Protein 8JZQ (pdb70)

B-factor: mean 71.16, std 25.53, range [22.02, 176.12]

InterPro domains:
  IPR002213 UDP-glucuronosyl/UDP-glucosyltransferase [PF00201] (232-427)
  IPR002213 UDP-glucuronosyl/UDP-glucosyltransferase [cd03784] (10-431)
  IPR035595 UDP-glycosyltransferase family, conserved site [PS00375] (317-360)
  IPR058980 Glycosyltransferase, N-terminal domain [PF26168] (8-226)

Solvent-accessible surface area: 73296 Å² total; per-residue (Å²): 96,16,6,4,2,0,2,29,56,38,103,57,40,4,45,6,0,5,20,0,2,58,38,1,15,130,30,87,106,6,75,6,20,11,5,4,20,104,115,21,6,65,96,24,104,124,106,10,126,66,8,96,57,36,66,2,125,93,250,58,40,2,68,83,3,5,104,54,1,28,96,20,1,129,103,47,96,3,61,0,0,0,2,3,84,55,2,49,20,0,6,87,32,0,70,86,49,102,8,13,4,0,9,0,8,18,44,0,0,0,23,10,0,36,24,0,15,63,90,69,46,113,72,128,65,5,66,42,78,130,8,76,91,75,128,171,109,166,139,72,107,75,62,9,27,8,2,100,125,1,33,57,4,0,0,0,8,0,1,107,53,3,4,11,96,1,0,75,25,0,25,96,13,7,126,38,72,6,8,10,1,0,24,13,88,147,109,109,44,109,119,10,41,110,48,0,77,176,54,69,125,62,42,0,0,0,1,19,24,47,116,78,46,170,26,36,109,103,34,53,80,31,10,8,44,0,2,45,70,0,77,14,25,2,0,12,4,86,31,122,131,190,95,13,62,126,21,53,48,26,153,34,224,26,16,47,38,149,0,2,41,42,63,3,9,7,0,0,2,1,11,0,14,20,56,14,1,4,24,0,4,54,73,20,4,5,2,0,5,8,11,118,58,133,43,2,50,48,2,2,62,1,1,35,80,43,18,2,6,43,71,12,105,84,83,95,73,34,50,26,82,92,96,8,2,4,92,5,0,95,86,0,12,98,78,179,69,1,85,75,20,71,90,76,2,155,70,25,18,79,91,8,123,140,62,19,82,97,14,12,61,132,0,5,108,49,4,49,86,8,23,124,113,60,140,86,164,188,95,17,6,4,2,0,2,29,56,38,103,57,39,3,44,6,0,5,19,0,2,58,37,1,15,128,32,86,106,6,76,5,21,11,4,4,19,103,114,22,6,66,96,24,101,122,105,10,127,65,8,94,55,36,71,5,118,106,250,58,40,2,68,87,4,5,102,53,1,27,93,22,1,125,105,48,97,3,62,0,0,0,2,3,82,55,2,49,18,0,7,87,33,0,69,87,50,102,8,14,5,0,8,0,8,18,42,0,0,0,23,9,0,36,25,0,15,64,89,70,45,113,72,129,64,4,65,40,79,130,8,76,88,74,117,172,106,165,141,72,104,73,61,9,26,7,2,100,123,2,33,56,4,0,0,0,9,0,1,106,54,3,4,11,99,1,0,75,24,0,26,96,13,7,127,36,72,6,8,9,1,0,25,14,89,144,107,109,45,109,120,9,41,112,48,0,79,177,54,68,126,60,42,0,0,0,1,19,24,47,116,78,45,175,28,36,108,103,34,52,79,32,10,8,44,0,2,45,71,0,74,13,26,2,0,13,4,88,29,122,124,208,95,13,61,135,22,53,47,27,152,33,226,25,18,47,38,147,0,2,41,42,64,3,8,7,0,1,2,1,11,0,13,20,57,12,1,4,24,0,4,54,73,20,4,5,2,0,6,9,10,117,58,136,42,2,52,48,1,2,60,2,2,36,78,44,19,1,6,42,70,12,106,84,84,95,138,34,52,24,82,92,95,9,2,4,93,5,0,96,86,0,12,99,78,179,68,1,83,77,20,63,71,76,3,132,71,25,17,99,91,8,123,140,60,20,83,99,16,11,64,130,0,5,108,49,4,47,88,8,25,124,113,58,140,89,163,188,95,16,6,4,3,0,2,28,56,40,102,59,40,2,44,6,0,5,20,0,2,58,37,1,15,129,31,86,105,7,74,5,21,10,5,4,19,105,113,22,6,64,96,26,103,123,105,10,125,66,8,94,55,37,72,4,119,106,251,57,40,2,68,50,4,5,83,52,1,28,95,21,0,128,106,48,97,2,61,0,0,0,2,3,83,55,2,50,19,0,7,87,33,0,70,85,51,102,8,12,5,0,9,0,8,18,43,0,0,0,22,9,0,36,25,0,15,62,90,68,46,112,72,129,64,4,66,41,78,129,7,75,89,76,133,172,108,163,134,71,109,72,60,8,25,8,2,101,123,2,32,56,4,0,0,0,8,0,1,106,53,3,4,11,98,2,0,76,24,0,26,96,13,8,123,37,72,6,9,10,1,0,25,12,90,146,108,110,46,110,122,10,40,111,49,0,77,177,54,68,125,60,42,0,0,0,1,19,22,48,115,79,45,172,27,37,107,102,34,53,79,32,10,8,44,0,2,46,69,1,77,14,25,2,0,11,4,89,30,57,93,170,95,12,60,134,22,51,47,26,153,34,224,26,17,48,39,149,0,2,41,41,63,3,8,7,0,0,2,1,10,0,13,19,55,13,1,4,24,0,5,54,73,20,3,5,1,0,6,8,10,118,57,134,42,3,51,49,1,2,60,1,2,36,80,44,19,1,7,43,70,12,104,85,84,94,138,32,51,26,82,91,96,8,2,4,94,5,0,95,86,0,13,99,77,180,70,1,86,77,20,70,88,75,3,155,69,24,18,80,92,9,124,141,60,20,83,99,15,12,63,130,0,6,108,49,4,48,87,8,24,123,112,60,139,86,164,186,96,16,6,4,3,0,2,29,55,38,104,57,40,3,44,6,0,5,19,0,2,58,37,1,14,129,30,86,106,6,76,6,20,11,4,4,18,104,115,22,7,66,98,27,104,123,104,10,125,66,8,94,56,37,72,5,119,105,253,58,40,2,69,88,3,5,104,52,2,27,94,22,1,128,104,48,97,3,62,0,0,0,2,3,83,55,1,49,18,0,8,88,32,0,70,86,50,103,7,14,5,0,9,0,8,19,42,0,0,0,23,10,0,36,25,0,16,62,91,69,46,114,72,128,64,5,65,41,78,131,7,75,91,76,132,160,109,165,130,70,109,73,60,9,26,7,2,99,125,2,32,55,4,0,0,0,8,0,1,105,52,3,4,12,96,2,0,76,25,0,26,97,12,7,126,38,72,6,9,9,0,0,24,13,88,144,109,109,45,109,120,9,41,111,50,0,79,174,53,68,125,60,41,0,0,0,1,20,22,48,116,80,44,172,26,37,108,103,34,53,80,31,10,8,45,0,2,46,71,0,75,13,25,2,0,13,5,88,29,124,124,120,96,12,62,90,21,52,48,26,152,33,223,26,17,47,38,147,0,2,41,43,63,3,8,6,0,1,2,0,11,0,14,19,56,13,2,4,24,0,4,53,73,20,4,5,2,0,5,9,11,116,57,134,42,3,51,49,2,2,61,1,1,35,77,44,18,1,6,43,71,12,105,84,84,95,139,33,52,25,83,91,96,9,2,4,92,5,1,94,86,0,13,94,78,180,70,1,86,78,20,69,88,77,3,156,69,25,18,79,93,8,124,143,59,20,83,99,15,12,61,130,0,5,110,50,4,48,88,8,24,125,114,61,140,87,165,187

Organism: Panax ginseng (NCBI:txid4054)

Nearest PDB structures (foldseek):
  8j66-assembly1_A  TM=8.883E-01  e=3.774E-38  Siraitia grosvenorii
  8hjl-assembly1_A  TM=9.006E-01  e=2.045E-36  Siraitia grosvenorii
  8hjp-assembly1_B  TM=8.946E-01  e=3.066E-36  Siraitia grosvenorii
  8hjh-assembly2_B  TM=8.940E-01  e=1.463E-35  Siraitia grosvenorii
  8hjn-assembly1_A  TM=8.887E-01  e=5.534E-35  Siraitia grosvenorii

Secondary structure (DSSP, 8-state):
-EEEEE--SSHHHHHHHHHHHHHHHSSTT-EEEEEE-HHHHHHT-SS-TTSEEEE-----GGGG-HHHHHHHHHHH--S-EEE-SS-SHHHHHHHTTT--EEEEE-S-HHHHHHHHHHHHSTTS--S-TTT------TTHHHHHHHHHSS-SEEEES--HHHHHHHHHHHHHHHTSEEEE------TTSHHHHHHHHTS-TT-EEEEE-TTT----TTHHHHHHHHHHTTTSEEEEE--TTTT-SSEEEESS---HHHHHHSTTEEEEEE---HHHHHHHHHTT--EEE---STTHHHHHHHHHHHTSEEEPPPSSSS---HHHHHHHHIIIIISGGGHHHHHHHHHHHHHHHHTTTHHHHHHHHHHHHHHHHT-S--/-EEEEE--SSHHHHHHHHHHHHHHHSSTT-EEEEE--HHHHHHT-SS-TTSEEE------GGGG-HHHHHHHHHHH--S-EEE-SS-SHHHHHHHTTT--EEEEE-S-HHHHHHHHHHHHSTTS--S-TTT------TTHHHHHHHHHSS-SEEEES--HHHHHHHHHHHHHHHTSEEEE------TTSHHHHHHHHTS-TT-EEEEE-TTT----TTHHHHHHHHHHTTTSEEEEE--TTTT-SSEEEESS---HHHHHHSTTEEEEEE---HHHHHHHHHTT--EEE---STTHHHHHHHHHHHTSEEEPPPSSSS---HHHHHHHHIIIIISGGGHHHHHHHHHHHHHHHHTTTHHHHHHHHHHHHHHHHT-S--/--EEEE--SSHHHHHHHHHHHHHHHSSTT--EEEE--HHHHHHT-SS-TTSEEE------GGGG-HHHHHHHHHHH--S-EEE-SS-SHHHHHHHTTT--EEEEE-S-HHHHHHHHHHHHSTTS--S-TTT------TTHHHHHHHHHSS-SEEEES--HHHHHHHHHHHHHHHTSEEEE------TTSHHHHHHHHTS-TT-EEEEE-TTT----TTHHHHHHHHHHTTTSEEEEE--TTTT-SSEEEESS---HHHHHHSTTEEEEEE---HHHHHHHHHTT--EEE---STTHHHHHHHHHHHTSEEEPPPSSSS---HHHHHHHHIIIIISGGGHHHHHHHHHHHHHHHHTTTHHHHHHHHHHHHHHHHT-S--/--EEEE--SSHHHHHHHHHHHHHHHSSTT--EEEE--HHHHHHT-SS-TTSEEE------GGGG-HHHHHHHHHHH--S-EEE-SS-SHHHHHHHTTT--EEEEE-S-HHHHHHHHHHHHSTTS--S-TTT------TTHHHHHHHHHSS-SEEEES--HHHHHHHHHHHHHHHTSEEEE------TTSHHHHHHHHTS-TT-EEEEE-TTT----TTHHHHHHHHHHTTTSEEEEE--TTTT-SSEEEESS---HHHHHHSTTEEEEEE---HHHHHHHHHTT--EEE---STTHHHHHHHHHHHTSEEEPPPSSSS---HHHHHHHHIIIIISGGGHHHHHHHHHHHHHHHHTTTHHHHHHHHHHHHHHHHT-S--

Radius of gyration: 45.45 Å; Cα contacts (8 Å, |Δi|>4): 2648; chains: 4; bounding box: 72×83×144 Å

Foldseek 3Di:
DEEEEEEDQDLVTLQVRLLLQVLLCVPPVHAAEYEEACVSVVVVPDPRPSHHYDHQDFVPRLCVCLVVVLVVCVVVVGLAYEYEQPSLCVLVSCVVSPHAYAYEAADDLQLLLVLLCCPLPVPPADPDVVLPGPCDPPVSCSRLCNLQSHPQAYEYAADCLQCVVSQVSSCVSSVHHYFYPYHRADVVQPVVVVLLVPADFLFEAEEDADVPDLDDPVAVVQAQVLQQVLLTEYEHESVVVPSRNHYHYHDDDYPLLVNLQDRRHQHYEYQQDPNSVSSNLLNLHAYEHFHADDCRVSNQVSSVVSQQYDYFDAPDNRGRGSCSRSVRSCCQRPDPVNPSNSVSSVVSNCVSPVCPSVSSVVVSVVVVVSSVVSPDPD/DEEEEEEDQDLVTLQVRLLLQVLLCVPPVHAAEYEDACVSVVVVPDPRPSHHYDHADFVPCLCVCLVVVLVVCVVVVGLAYEYEQPSLCVLVSCVVSPHAYAYEAADDLQLLLVLLCCPLPVPPADPDVVLPGPCDPPVSCSRLCNLQSHPQAYEYAADCLQCVVSQVSSCVSSVHHYFYPYHRADVVQPVVVVLLVPADFLFEAEEDADVPDLDDPVAVVQAQVLQQVLLTEYEHESVVVPSRNHYHYHDDDYPLLVNLQDRRHQHYEYQQDPNSVSSNLLNLHAYEHFHADDCRVSNQVSSVVSQQYDYFDAPDNRGRGSCSRSVRSCCQRPDPVNPSNSVSSVVSNCVSPVCPSVSSVVVSVVVVVSSVVSPDPD/DEEEEEEDQDLVTLQVRLLLQVLLCVPPVHAAEYEDACVSVVVVPDPRPSHHYDHADFVPCLCVCLVVVLVVCVVVVGLAYEYEQPSLCVLVSCVVSPHAYAYEAADDLQLLLVLLCCPLPVPPADPDVVLPGPCDPPVSCSRLCNLQSHPQAYEYAADCLQCVVSQVSSCVSSVHHYFYPYHRADVVQPVVVVLLVPADFLFEAEEDADVPDLDDPVAVVQAQVLQQVLLTEYEHESVVVPSRNHYHYHDDDYPLLVNLQDRRHQHYEYQQDPNSVSSNLLNLHAYEHFHADDCRVSNQVSSVVSQQYDYFDAPDNRGRGSCSRSVRSCCQRPDPVNPSNSVSSVVSNCVSPVCPSVSSVVVSVVVVVSSVVSPDPD/DEEEEEEDQDLVTLQVRLLLQVLLCVPPVHAAEYEDACVSVVVVPDPRPSHHYDHFDFVPCLCVCLVVVLVVCVVVVGLAYEYEQPSLCVLVSCVVSPHAYAYEAADDLQLLLVLLCCPLPVPPADPDVVLPGPCDPPVSCSRLCNLQSHPQAYEYAADCLQCVVSQVSSCVSSVHHYFYPYHRADVVQPVVVVLLVPADFLFEAEEDADVPDLDDPVAVVQAQVLQQVLLTEYEHESVVVPSRNHYHYHDDDYPLLVNLQDRRHQHYEYQQDPNSVSSNLLNLHAYEHFHADDCRVSNQVSSVVSQQYDYFDAPDNRGRGSCSRSVRSCCQRPDPVNPSNSVSSVVSNCVSPVCPSVSSVVVSVVVVVSSVVSPDPD

Structure (mmCIF, N/CA/C/O backbone):
data_8JZQ
#
_entry.id   8JZQ
#
_cell.length_a   46.987
_cell.length_b   80.886
_cell.length_c   126.377
_cell.angle_alpha   93.96
_cell.angle_beta   90.00
_cell.angle_gamma   93.75
#
_symmetry.space_group_name_H-M   'P 1'
#
loop_
_atom_site.group_PDB
_atom_site.id
_atom_site.type_symbol
_atom_site.label_atom_id
_atom_site.label_alt_id
_atom_site.label_comp_id
_atom_site.label_asym_id
_atom_site.label_entity_id
_atom_site.label_seq_id
_atom_site.pdbx_PDB_ins_code
_atom_site.Cartn_x
_atom_site.Cartn_y
_atom_site.Cartn_z
_atom_site.occupancy
_atom_site.B_iso_or_equiv
_atom_site.auth_seq_id
_atom_site.auth_comp_id
_atom_site.auth_asym_id
_atom_site.auth_atom_id
_atom_site.pdbx_PDB_model_num
ATOM 1 N N . ILE A 1 8 ? 0.651 -13.421 11.287 1.00 55.64 8 ILE A N 1
ATOM 2 C CA . ILE A 1 8 ? 1.497 -12.525 10.508 1.00 59.24 8 ILE A CA 1
ATOM 3 C C . ILE A 1 8 ? 2.391 -13.315 9.549 1.00 59.43 8 ILE A C 1
ATOM 4 O O . ILE A 1 8 ? 2.576 -12.915 8.403 1.00 65.56 8 ILE A O 1
ATOM 9 N N . SER A 1 9 ? 2.938 -14.436 10.013 1.00 54.15 9 SER A N 1
ATOM 10 C CA . SER A 1 9 ? 3.823 -15.262 9.202 1.00 51.71 9 SER A CA 1
ATOM 11 C C . SER A 1 9 ? 3.053 -16.411 8.567 1.00 48.75 9 SER A C 1
ATOM 12 O O . SER A 1 9 ? 2.248 -17.077 9.228 1.00 47.18 9 SER A O 1
ATOM 15 N N . ILE A 1 10 ? 3.309 -16.649 7.280 1.00 40.80 10 ILE A N 1
ATOM 16 C CA . ILE A 1 10 ? 2.620 -17.673 6.505 1.00 42.11 10 ILE A CA 1
ATOM 17 C C . ILE A 1 10 ? 3.652 -18.515 5.766 1.00 33.47 10 ILE A C 1
ATOM 18 O O . ILE A 1 10 ? 4.679 -17.995 5.311 1.00 42.19 10 ILE A O 1
ATOM 23 N N . ALA A 1 11 ? 3.379 -19.813 5.648 1.00 25.55 11 ALA A N 1
ATOM 24 C CA . ALA A 1 11 ? 4.205 -20.740 4.888 1.00 29.56 11 ALA A CA 1
ATOM 25 C C . ALA A 1 11 ? 3.371 -21.370 3.782 1.00 33.57 11 ALA A C 1
ATOM 26 O O . ALA A 1 11 ? 2.224 -21.767 4.007 1.00 45.61 11 ALA A O 1
ATOM 28 N N . LEU A 1 12 ? 3.947 -21.459 2.586 1.00 35.53 12 LEU A N 1
ATOM 29 C CA . LEU A 1 12 ? 3.260 -21.963 1.406 1.00 37.76 12 LEU A CA 1
ATOM 30 C C . LEU A 1 12 ? 3.928 -23.243 0.929 1.00 38.14 12 LEU A C 1
ATOM 31 O O . LEU A 1 12 ? 5.160 -23.313 0.835 1.00 42.14 12 LEU A O 1
ATOM 36 N N . LEU A 1 13 ? 3.111 -24.254 0.638 1.00 35.37 13 LEU A N 1
ATOM 37 C CA . LEU A 1 13 ? 3.579 -25.550 0.151 1.00 33.13 13 LEU A CA 1
ATOM 38 C C . LEU A 1 13 ? 2.795 -25.900 -1.108 1.00 42.63 13 LEU A C 1
ATOM 39 O O . LEU A 1 13 ? 1.804 -26.641 -1.053 1.00 46.58 13 LEU A O 1
ATOM 44 N N . PRO A 1 14 ? 3.206 -25.372 -2.257 1.00 40.50 14 PRO A N 1
ATOM 45 C CA . PRO A 1 14 ? 2.568 -25.764 -3.518 1.00 36.20 14 PRO A CA 1
ATOM 46 C C . PRO A 1 14 ? 2.953 -27.183 -3.905 1.00 47.55 14 PRO A C 1
ATOM 47 O O . PRO A 1 14 ? 3.770 -27.842 -3.259 1.00 56.23 14 PRO A O 1
ATOM 51 N N . PHE A 1 15 ? 2.344 -27.655 -4.986 1.00 48.78 15 PHE A N 1
ATOM 52 C CA . PHE A 1 15 ? 2.675 -28.970 -5.507 1.00 49.26 15 PHE A CA 1
ATOM 53 C C . PHE A 1 15 ? 3.854 -28.872 -6.475 1.00 59.00 15 PHE A C 1
ATOM 54 O O . PHE A 1 15 ? 4.272 -27.784 -6.884 1.00 62.91 15 PHE A O 1
ATOM 62 N N . LEU A 1 16 ? 4.399 -30.030 -6.838 1.00 65.69 16 LEU A N 1
ATOM 63 C CA . LEU A 1 16 ? 5.604 -30.101 -7.666 1.00 67.10 16 LEU A CA 1
ATOM 64 C C . LEU A 1 16 ? 5.252 -30.018 -9.152 1.00 68.72 16 LEU A C 1
ATOM 65 O O . LEU A 1 16 ? 5.476 -30.942 -9.935 1.00 71.33 16 LEU A O 1
ATOM 70 N N . ALA A 1 17 ? 4.695 -28.874 -9.530 1.00 72.10 17 ALA A N 1
ATOM 71 C CA . ALA A 1 17 ? 4.338 -28.611 -10.915 1.00 68.02 17 ALA A CA 1
ATOM 72 C C . ALA A 1 17 ? 4.365 -27.108 -11.136 1.00 72.02 17 ALA A C 1
ATOM 73 O O . ALA A 1 17 ? 3.801 -26.353 -10.338 1.00 71.37 17 ALA A O 1
ATOM 75 N N . HIS A 1 18 ? 5.022 -26.683 -12.217 1.00 76.99 18 HIS A N 1
ATOM 76 C CA . HIS A 1 18 ? 5.139 -25.257 -12.500 1.00 82.99 18 HIS A CA 1
ATOM 77 C C . HIS A 1 18 ? 3.788 -24.601 -12.750 1.00 78.69 18 HIS A C 1
ATOM 78 O O . HIS A 1 18 ? 3.678 -23.374 -12.647 1.00 76.24 18 HIS A O 1
ATOM 85 N N . GLY A 1 19 ? 2.757 -25.388 -13.072 1.00 76.83 19 GLY A N 1
ATOM 86 C CA . GLY A 1 19 ? 1.414 -24.844 -13.153 1.00 78.86 19 GLY A CA 1
ATOM 87 C C . GLY A 1 19 ? 0.852 -24.404 -11.816 1.00 79.07 19 GLY A C 1
ATOM 88 O O . GLY A 1 19 ? -0.090 -23.605 -11.784 1.00 79.60 19 GLY A O 1
ATOM 89 N N . HIS A 1 20 ? 1.405 -24.911 -10.712 1.00 66.41 20 HIS A N 1
ATOM 90 C CA . HIS A 1 20 ? 0.995 -24.497 -9.379 1.00 63.95 20 HIS A CA 1
ATOM 91 C C . HIS A 1 20 ? 2.044 -23.664 -8.660 1.00 64.32 20 HIS A C 1
ATOM 92 O O . HIS A 1 20 ? 1.722 -23.044 -7.639 1.00 59.18 20 HIS A O 1
ATOM 99 N N . ILE A 1 21 ? 3.282 -23.630 -9.158 1.00 65.97 21 ILE A N 1
ATOM 100 C CA . ILE A 1 21 ? 4.307 -22.810 -8.527 1.00 52.98 21 ILE A CA 1
ATOM 101 C C . ILE A 1 21 ? 4.057 -21.333 -8.805 1.00 53.94 21 ILE A C 1
ATOM 102 O O . ILE A 1 21 ? 4.251 -20.479 -7.932 1.00 54.47 21 ILE A O 1
ATOM 107 N N . SER A 1 22 ? 3.615 -21.003 -10.024 1.00 44.59 22 SER A N 1
ATOM 108 C CA . SER A 1 22 ? 3.380 -19.599 -10.358 1.00 46.86 22 SER A CA 1
ATOM 109 C C . SER A 1 22 ? 2.240 -18.989 -9.550 1.00 41.63 22 SER A C 1
ATOM 110 O O . SER A 1 22 ? 2.428 -17.893 -8.995 1.00 36.69 22 SER A O 1
ATOM 113 N N . PRO A 1 23 ? 1.053 -19.605 -9.448 1.00 42.89 23 PRO A N 1
ATOM 114 C CA . PRO A 1 23 ? 0.000 -18.976 -8.631 1.00 46.04 23 PRO A CA 1
ATOM 115 C C . PRO A 1 23 ? 0.392 -18.826 -7.170 1.00 44.77 23 PRO A C 1
ATOM 116 O O . PRO A 1 23 ? 0.110 -17.786 -6.562 1.00 43.54 23 PRO A O 1
ATOM 120 N N . PHE A 1 24 ? 1.048 -19.836 -6.590 1.00 36.30 24 PHE A N 1
ATOM 121 C CA . PHE A 1 24 ? 1.508 -19.722 -5.211 1.00 37.31 24 PHE A CA 1
ATOM 122 C C . PHE A 1 24 ? 2.531 -18.604 -5.057 1.00 41.77 24 PHE A C 1
ATOM 123 O O . PHE A 1 24 ? 2.490 -17.849 -4.079 1.00 37.56 24 PHE A O 1
ATOM 131 N N . PHE A 1 25 ? 3.449 -18.467 -6.019 1.00 45.56 25 PHE A N 1
ATOM 132 C CA . PHE A 1 25 ? 4.463 -17.420 -5.927 1.00 46.21 25 PHE A CA 1
ATOM 133 C C . PHE A 1 25 ? 3.849 -16.035 -6.068 1.00 45.40 25 PHE A C 1
ATOM 134 O O . PHE A 1 25 ? 4.256 -15.093 -5.375 1.00 45.00 25 PHE A O 1
ATOM 142 N N . GLU A 1 26 ? 2.867 -15.888 -6.958 1.00 47.98 26 GLU A N 1
ATOM 143 C CA . GLU A 1 26 ? 2.207 -14.597 -7.109 1.00 51.11 26 GLU A CA 1
ATOM 144 C C . GLU A 1 26 ? 1.382 -14.254 -5.875 1.00 55.03 26 GLU A C 1
ATOM 145 O O . GLU A 1 26 ? 1.360 -13.097 -5.439 1.00 59.06 26 GLU A O 1
ATOM 151 N N . LEU A 1 27 ? 0.706 -15.248 -5.291 1.00 49.85 27 LEU A N 1
ATOM 152 C CA . LEU A 1 27 ? 0.019 -15.018 -4.024 1.00 45.62 27 LEU A CA 1
ATOM 153 C C . LEU A 1 27 ? 1.005 -14.632 -2.933 1.00 48.50 27 LEU A C 1
ATOM 154 O O . LEU A 1 27 ? 0.693 -13.803 -2.071 1.00 54.19 27 LEU A O 1
ATOM 159 N N . ALA A 1 28 ? 2.200 -15.224 -2.950 1.00 45.03 28 ALA A N 1
ATOM 160 C CA . ALA A 1 28 ? 3.233 -14.846 -1.993 1.00 42.10 28 ALA A CA 1
ATOM 161 C C . ALA A 1 28 ? 3.622 -13.384 -2.157 1.00 44.38 28 ALA A C 1
ATOM 162 O O . ALA A 1 28 ? 3.708 -12.635 -1.179 1.00 52.29 28 ALA A O 1
ATOM 164 N N . LYS A 1 29 ? 3.864 -12.962 -3.399 1.00 46.76 29 LYS A N 1
ATOM 165 C CA . LYS A 1 29 ? 4.200 -11.563 -3.654 1.00 48.59 29 LYS A CA 1
ATOM 166 C C . LYS A 1 29 ? 3.068 -10.633 -3.234 1.00 49.99 29 LYS A C 1
ATOM 167 O O . LYS A 1 29 ? 3.313 -9.517 -2.764 1.00 49.72 29 LYS A O 1
ATOM 173 N N . GLN A 1 30 ? 1.818 -11.075 -3.398 1.00 52.26 30 GLN A N 1
ATOM 174 C CA . GLN A 1 30 ? 0.690 -10.221 -3.038 1.00 54.29 30 GLN A CA 1
ATOM 175 C C . GLN A 1 30 ? 0.519 -10.126 -1.526 1.00 51.33 30 GLN A C 1
ATOM 176 O O . GLN A 1 30 ? 0.173 -9.061 -1.000 1.00 50.29 30 GLN A O 1
ATOM 182 N N . LEU A 1 31 ? 0.749 -11.222 -0.807 1.00 48.43 31 LEU A N 1
ATOM 183 C CA . LEU A 1 31 ? 0.603 -11.181 0.640 1.00 53.06 31 LEU A CA 1
ATOM 184 C C . LEU A 1 31 ? 1.825 -10.600 1.333 1.00 58.71 31 LEU A C 1
ATOM 185 O O . LEU A 1 31 ? 1.739 -10.239 2.512 1.00 54.59 31 LEU A O 1
ATOM 190 N N . ALA A 1 32 ? 2.960 -10.500 0.635 1.00 54.44 32 ALA A N 1
ATOM 191 C CA . ALA A 1 32 ? 4.156 -9.910 1.226 1.00 43.27 32 ALA A CA 1
ATOM 192 C C . ALA A 1 32 ? 4.155 -8.389 1.167 1.00 50.47 32 ALA A C 1
ATOM 193 O O . ALA A 1 32 ? 4.855 -7.752 1.963 1.00 58.90 32 ALA A O 1
ATOM 195 N N . LYS A 1 33 ? 3.391 -7.795 0.256 1.00 52.92 33 LYS A N 1
ATOM 196 C CA . LYS A 1 33 ? 3.334 -6.346 0.131 1.00 52.20 33 LYS A CA 1
ATOM 197 C C . LYS A 1 33 ? 2.263 -5.710 1.005 1.00 56.38 33 LYS A C 1
ATOM 198 O O . LYS A 1 33 ? 2.190 -4.478 1.068 1.00 64.54 33 LYS A O 1
ATOM 204 N N . ARG A 1 34 ? 1.458 -6.576 1.633 1.00 61.77 34 ARG A N 1
ATOM 205 C CA . ARG A 1 34 ? 0.363 -6.126 2.526 1.00 63.51 34 ARG A CA 1
ATOM 206 C C . ARG A 1 34 ? 0.521 -6.806 3.882 1.00 72.56 34 ARG A C 1
ATOM 207 O O . ARG A 1 34 ? 0.764 -8.015 3.905 1.00 78.47 34 ARG A O 1
ATOM 215 N N . ASN A 1 35 ? 0.507 -6.026 4.960 1.00 78.32 35 ASN A N 1
ATOM 216 C CA . ASN A 1 35 ? 0.623 -6.562 6.344 1.00 77.85 35 ASN A CA 1
ATOM 217 C C . ASN A 1 35 ? 2.037 -7.088 6.541 1.00 76.22 35 ASN A C 1
ATOM 218 O O . ASN A 1 35 ? 2.279 -7.719 7.578 1.00 75.59 35 ASN A O 1
ATOM 223 N N . CYS A 1 36 ? 2.908 -6.875 5.557 1.00 74.64 36 CYS A N 1
ATOM 224 C CA . CYS A 1 36 ? 4.333 -7.238 5.724 1.00 77.30 36 CYS A CA 1
ATOM 225 C C . CYS A 1 36 ? 4.379 -8.673 6.223 1.00 76.10 36 CYS A C 1
ATOM 226 O O . CYS A 1 36 ? 5.186 -8.963 7.122 1.00 80.95 36 CYS A O 1
ATOM 229 N N . ASN A 1 37 ? 3.456 -9.493 5.736 1.00 67.05 37 ASN A N 1
ATOM 230 C CA . ASN A 1 37 ? 3.395 -10.905 6.170 1.00 56.64 37 ASN A CA 1
ATOM 231 C C . ASN A 1 37 ? 4.756 -11.537 5.923 1.00 51.46 37 ASN A C 1
ATOM 232 O O . ASN A 1 37 ? 5.234 -11.460 4.786 1.00 51.93 37 ASN A O 1
ATOM 237 N N . VAL A 1 38 ? 5.381 -12.077 6.975 1.00 51.84 38 VAL A N 1
ATOM 238 C CA . VAL A 1 38 ? 6.670 -12.810 6.797 1.00 52.53 38 VAL A CA 1
ATOM 239 C C . VAL A 1 38 ? 6.340 -14.003 5.903 1.00 48.13 38 VAL A C 1
ATOM 240 O O . VAL A 1 38 ? 5.434 -14.774 6.271 1.00 45.40 38 VAL A O 1
ATOM 244 N N . PHE A 1 39 ? 7.063 -14.190 4.807 1.00 52.40 39 PHE A N 1
ATOM 245 C CA . PHE A 1 39 ? 6.622 -15.241 3.868 1.00 46.63 39 PHE A CA 1
ATOM 246 C C . PHE A 1 39 ? 7.647 -16.343 3.683 1.00 48.50 39 PHE A C 1
ATOM 247 O O . PHE A 1 39 ? 8.776 -16.028 3.372 1.00 55.93 39 PHE A O 1
ATOM 255 N N . LEU A 1 40 ? 7.212 -17.589 3.857 1.00 38.58 40 LEU A N 1
ATOM 256 C CA . LEU A 1 40 ? 8.114 -18.755 3.682 1.00 38.71 40 LEU A CA 1
ATOM 257 C C . LEU A 1 40 ? 7.488 -19.653 2.610 1.00 33.99 40 LEU A C 1
ATOM 258 O O . LEU A 1 40 ? 6.278 -19.901 2.702 1.00 37.16 40 LEU A O 1
ATOM 263 N N . CYS A 1 41 ? 8.165 -19.948 1.492 1.00 41.47 41 CYS A N 1
ATOM 264 C CA . CYS A 1 41 ? 7.583 -20.754 0.364 1.00 34.64 41 CYS A CA 1
ATOM 265 C C . CYS A 1 41 ? 8.405 -22.028 0.197 1.00 38.41 41 CYS A C 1
ATOM 266 O O . CYS A 1 41 ? 9.604 -21.896 0.009 1.00 41.76 41 CYS A O 1
ATOM 269 N N . SER A 1 42 ? 7.807 -23.191 0.480 1.00 35.29 42 SER A N 1
ATOM 270 C CA . SER A 1 42 ? 8.574 -24.467 0.481 1.00 38.89 42 SER A CA 1
ATOM 271 C C . SER A 1 42 ? 8.566 -25.102 -0.907 1.00 37.26 42 SER A C 1
ATOM 272 O O . SER A 1 42 ? 7.520 -25.659 -1.300 1.00 48.33 42 SER A O 1
ATOM 275 N N . THR A 1 43 ? 9.697 -25.025 -1.608 1.00 39.33 43 THR A N 1
ATOM 276 C CA . THR A 1 43 ? 9.797 -25.593 -2.974 1.00 42.94 43 THR A CA 1
ATOM 277 C C . THR A 1 43 ? 11.129 -26.332 -3.101 1.00 51.81 43 THR A C 1
ATOM 278 O O . THR A 1 43 ? 12.077 -25.951 -2.389 1.00 57.94 43 THR A O 1
ATOM 282 N N . PRO A 1 44 ? 11.256 -27.445 -3.877 1.00 55.19 44 PRO A N 1
ATOM 283 C CA . PRO A 1 44 ? 12.562 -28.074 -4.139 1.00 51.57 44 PRO A CA 1
ATOM 284 C C . PRO A 1 44 ? 13.468 -27.048 -4.830 1.00 50.87 44 PRO A C 1
ATOM 285 O O . PRO A 1 44 ? 12.936 -26.234 -5.543 1.00 51.33 44 PRO A O 1
ATOM 289 N N . ILE A 1 45 ? 14.789 -27.113 -4.644 1.00 55.13 45 ILE A N 1
ATOM 290 C CA . ILE A 1 45 ? 15.727 -26.055 -5.124 1.00 57.82 45 ILE A CA 1
ATOM 291 C C . ILE A 1 45 ? 15.554 -25.863 -6.638 1.00 47.34 45 ILE A C 1
ATOM 292 O O . ILE A 1 45 ? 15.557 -24.700 -7.081 1.00 46.88 45 ILE A O 1
ATOM 297 N N . ASN A 1 46 ? 15.366 -26.950 -7.391 1.00 43.47 46 ASN A N 1
ATOM 298 C CA . ASN A 1 46 ? 15.157 -26.843 -8.859 1.00 53.56 46 ASN A CA 1
ATOM 299 C C . ASN A 1 46 ? 13.871 -26.055 -9.147 1.00 49.10 46 ASN A C 1
ATOM 300 O O . ASN A 1 46 ? 13.892 -25.208 -10.056 1.00 53.58 46 ASN A O 1
ATOM 305 N N . LEU A 1 47 ? 12.791 -26.336 -8.413 1.00 48.26 47 LEU A N 1
ATOM 306 C CA . LEU A 1 47 ? 11.510 -25.599 -8.609 1.00 49.31 47 LEU A CA 1
ATOM 307 C C . LEU A 1 47 ? 11.645 -24.129 -8.191 1.00 51.21 47 LEU A C 1
ATOM 308 O O . LEU A 1 47 ? 11.073 -23.273 -8.882 1.00 48.84 47 LEU A O 1
ATOM 313 N N . SER A 1 48 ? 12.350 -23.851 -7.090 1.00 53.47 48 SER A N 1
ATOM 314 C CA . SER A 1 48 ? 12.475 -22.457 -6.587 1.00 53.90 48 SER A CA 1
ATOM 315 C C . SER A 1 48 ? 13.402 -21.667 -7.512 1.00 57.22 48 SER A C 1
ATOM 316 O O . SER A 1 48 ? 13.225 -20.441 -7.622 1.00 61.65 48 SER A O 1
ATOM 319 N N . SER A 1 49 ? 14.350 -22.352 -8.153 1.00 57.14 49 SER A N 1
ATOM 320 C CA . SER A 1 49 ? 15.339 -21.692 -9.049 1.00 49.72 49 SER A CA 1
ATOM 321 C C . SER A 1 49 ? 14.666 -20.802 -10.084 1.00 55.24 49 SER A C 1
ATOM 322 O O . SER A 1 49 ? 15.202 -19.725 -10.358 1.00 53.05 49 SER A O 1
ATOM 325 N N . ILE A 1 50 ? 13.562 -21.261 -10.668 1.00 61.65 50 ILE A N 1
ATOM 326 C CA . ILE A 1 50 ? 12.834 -20.497 -11.726 1.00 62.51 50 ILE A CA 1
ATOM 327 C C . ILE A 1 50 ? 12.226 -19.224 -11.151 1.00 64.37 50 ILE A C 1
ATOM 328 O O . ILE A 1 50 ? 12.152 -18.240 -11.889 1.00 73.13 50 ILE A O 1
ATOM 333 N N . LYS A 1 51 ? 11.815 -19.252 -9.892 1.00 56.88 51 LYS A N 1
ATOM 334 C CA . LYS A 1 51 ? 11.121 -18.093 -9.296 1.00 60.73 51 LYS A CA 1
ATOM 335 C C . LYS A 1 51 ? 12.130 -17.073 -8.791 1.00 65.53 51 LYS A C 1
ATOM 336 O O . LYS A 1 51 ? 11.696 -16.052 -8.266 1.00 69.01 51 LYS A O 1
ATOM 342 N N . ASP A 1 52 ? 13.423 -17.335 -8.931 1.00 69.50 52 ASP A N 1
ATOM 343 C CA . ASP A 1 52 ? 14.393 -16.371 -8.342 1.00 75.43 52 ASP A CA 1
ATOM 344 C C . ASP A 1 52 ? 14.608 -15.231 -9.345 1.00 77.67 52 ASP A C 1
ATOM 345 O O . ASP A 1 52 ? 15.405 -15.390 -10.288 1.00 81.25 52 ASP A O 1
ATOM 350 N N . LYS A 1 53 ? 13.883 -14.132 -9.168 1.00 68.42 53 LYS A N 1
ATOM 351 C CA . LYS A 1 53 ? 13.979 -13.011 -10.130 1.00 67.81 53 LYS A CA 1
ATOM 352 C C . LYS A 1 53 ? 13.464 -11.757 -9.419 1.00 76.00 53 LYS A C 1
ATOM 353 O O . LYS A 1 53 ? 14.274 -10.848 -9.216 1.00 76.23 53 LYS A O 1
ATOM 359 N N . ASP A 1 54 ? 12.176 -11.699 -9.048 1.00 84.44 54 ASP A N 1
ATOM 360 C CA . ASP A 1 54 ? 11.743 -10.540 -8.224 1.00 85.62 54 ASP A CA 1
ATOM 361 C C . ASP A 1 54 ? 11.000 -11.079 -6.999 1.00 74.36 54 ASP A C 1
ATOM 362 O O . ASP A 1 54 ? 9.763 -10.931 -6.948 1.00 69.42 54 ASP A O 1
ATOM 367 N N . SER A 1 55 ? 11.728 -11.687 -6.056 1.00 63.63 55 SER A N 1
ATOM 368 C CA . SER A 1 55 ? 11.070 -12.307 -4.876 1.00 70.95 55 SER A CA 1
ATOM 369 C C . SER A 1 55 ? 11.754 -11.860 -3.580 1.00 72.97 55 SER A C 1
ATOM 370 O O . SER A 1 55 ? 11.505 -12.498 -2.540 1.00 65.07 55 SER A O 1
ATOM 373 N N . SER A 1 56 ? 12.577 -10.805 -3.635 1.00 67.89 56 SER A N 1
ATOM 374 C CA . SER A 1 56 ? 13.189 -10.310 -2.408 1.00 65.73 56 SER A CA 1
ATOM 375 C C . SER A 1 56 ? 12.179 -10.148 -1.279 1.00 58.11 56 SER A C 1
ATOM 376 O O . SER A 1 56 ? 12.569 -10.158 -0.106 1.00 59.73 56 SER A O 1
ATOM 379 N N . ALA A 1 57 ? 10.891 -10.015 -1.603 1.00 64.26 57 ALA A N 1
ATOM 380 C CA . ALA A 1 57 ? 9.868 -9.881 -0.573 1.00 61.26 57 ALA A CA 1
ATOM 381 C C . ALA A 1 57 ? 9.581 -11.210 0.113 1.00 57.31 57 ALA A C 1
ATOM 382 O O . ALA A 1 57 ? 9.431 -11.259 1.337 1.00 64.21 57 ALA A O 1
ATOM 384 N N . SER A 1 58 ? 9.503 -12.292 -0.654 1.00 52.12 58 SER A N 1
ATOM 385 C CA . SER A 1 58 ? 9.263 -13.615 -0.107 1.00 50.78 58 SER A CA 1
ATOM 386 C C . SER A 1 58 ? 10.580 -14.286 0.270 1.00 49.64 58 SER A C 1
ATOM 387 O O . SER A 1 58 ? 11.660 -13.884 -0.166 1.00 59.82 58 SER A O 1
ATOM 390 N N . ILE A 1 59 ? 10.474 -15.324 1.093 1.00 39.66 59 ILE A N 1
ATOM 391 C CA . ILE A 1 59 ? 11.614 -16.137 1.499 1.00 43.89 59 ILE A CA 1
ATOM 392 C C . ILE A 1 59 ? 11.372 -17.557 1.005 1.00 34.84 59 ILE A C 1
ATOM 393 O O . ILE A 1 59 ? 10.346 -18.167 1.330 1.00 40.18 59 ILE A O 1
ATOM 398 N N . LYS A 1 60 ? 12.298 -18.004 0.175 1.00 33.66 60 LYS A N 1
ATOM 399 C CA . LYS A 1 60 ? 12.139 -19.335 -0.427 1.00 38.49 60 LYS A CA 1
ATOM 400 C C . LYS A 1 60 ? 12.896 -20.322 0.449 1.00 32.64 60 LYS A C 1
ATOM 401 O O . LYS A 1 60 ? 13.978 -19.987 0.916 1.00 36.89 60 LYS A O 1
ATOM 407 N N . LEU A 1 61 ? 12.308 -21.483 0.665 1.00 37.47 61 LEU A N 1
ATOM 408 C CA . LEU A 1 61 ? 12.883 -22.483 1.582 1.00 43.82 61 LEU A CA 1
ATOM 409 C C . LEU A 1 61 ? 13.061 -23.779 0.801 1.00 41.28 61 LEU A C 1
ATOM 410 O O . LEU A 1 61 ? 12.148 -24.159 0.090 1.00 38.54 61 LEU A O 1
ATOM 415 N N . VAL A 1 62 ? 14.173 -24.475 0.950 1.00 37.39 62 VAL A N 1
ATOM 416 C CA . VAL A 1 62 ? 14.344 -25.677 0.093 1.00 41.62 62 VAL A CA 1
ATOM 417 C C . VAL A 1 62 ? 13.651 -26.892 0.715 1.00 48.58 62 VAL A C 1
ATOM 418 O O . VAL A 1 62 ? 13.484 -26.901 1.937 1.00 51.06 62 VAL A O 1
ATOM 422 N N . GLU A 1 63 ? 13.257 -27.867 -0.108 1.00 53.70 63 GLU A N 1
ATOM 423 C CA . GLU A 1 63 ? 12.669 -29.136 0.391 1.00 44.96 63 GLU A CA 1
ATOM 424 C C . GLU A 1 63 ? 13.268 -30.266 -0.442 1.00 56.83 63 GLU A C 1
ATOM 425 O O . GLU A 1 63 ? 13.035 -30.264 -1.654 1.00 64.82 63 GLU A O 1
ATOM 431 N N . LEU A 1 64 ? 14.012 -31.185 0.173 1.00 56.87 64 LEU A N 1
ATOM 432 C CA . LEU A 1 64 ? 14.714 -32.229 -0.619 1.00 63.07 64 LEU A CA 1
ATOM 433 C C . LEU A 1 64 ? 14.142 -33.614 -0.320 1.00 61.87 64 LEU A C 1
ATOM 434 O O . LEU A 1 64 ? 14.125 -33.999 0.855 1.00 58.42 64 LEU A O 1
ATOM 439 N N . HIS A 1 65 ? 13.731 -34.335 -1.364 1.00 62.16 65 HIS A N 1
ATOM 440 C CA . HIS A 1 65 ? 13.072 -35.657 -1.220 1.00 59.51 65 HIS A CA 1
ATOM 441 C C . HIS A 1 65 ? 14.015 -36.756 -1.713 1.00 57.11 65 HIS A C 1
ATOM 442 O O . HIS A 1 65 ? 13.677 -37.372 -2.730 1.00 46.27 65 HIS A O 1
ATOM 449 N N . ARG A 1 91 ? 6.235 -42.715 -8.771 1.00 91.35 91 ARG A N 1
ATOM 450 C CA . ARG A 1 91 ? 5.635 -42.296 -7.478 1.00 85.85 91 ARG A CA 1
ATOM 451 C C . ARG A 1 91 ? 6.398 -41.089 -6.937 1.00 73.67 91 ARG A C 1
ATOM 452 O O . ARG A 1 91 ? 7.538 -41.283 -6.497 1.00 75.42 91 ARG A O 1
ATOM 460 N N . ASN A 1 92 ? 5.793 -39.898 -6.988 1.00 77.63 92 ASN A N 1
ATOM 461 C CA . ASN A 1 92 ? 6.454 -38.720 -6.381 1.00 74.34 92 ASN A CA 1
ATOM 462 C C . ASN A 1 92 ? 6.801 -39.086 -4.942 1.00 76.01 92 ASN A C 1
ATOM 463 O O . ASN A 1 92 ? 5.917 -39.557 -4.216 1.00 73.62 92 ASN A O 1
ATOM 468 N N . ALA A 1 93 ? 8.063 -38.902 -4.570 1.00 68.46 93 ALA A N 1
ATOM 469 C CA . ALA A 1 93 ? 8.471 -39.187 -3.185 1.00 65.24 93 ALA A CA 1
ATOM 470 C C . ALA A 1 93 ? 7.857 -38.101 -2.315 1.00 69.48 93 ALA A C 1
ATOM 471 O O . ALA A 1 93 ? 7.939 -38.199 -1.089 1.00 68.39 93 ALA A O 1
ATOM 473 N N . PHE A 1 94 ? 7.247 -37.098 -2.951 1.00 61.84 94 PHE A N 1
ATOM 474 C CA . PHE A 1 94 ? 6.540 -36.056 -2.165 1.00 64.33 94 PHE A CA 1
ATOM 475 C C . PHE A 1 94 ? 5.692 -36.765 -1.105 1.00 62.29 94 PHE A C 1
ATOM 476 O O . PHE A 1 94 ? 5.570 -36.230 0.014 1.00 61.16 94 PHE A O 1
ATOM 484 N N . GLU A 1 95 ? 5.145 -37.938 -1.445 1.00 65.87 95 GLU A N 1
ATOM 485 C CA . GLU A 1 95 ? 4.261 -38.636 -0.481 1.00 69.15 95 GLU A CA 1
ATOM 486 C C . GLU A 1 95 ? 5.121 -39.315 0.581 1.00 69.28 95 GLU A C 1
ATOM 487 O O . GLU A 1 95 ? 4.581 -40.138 1.334 1.00 71.28 95 GLU A O 1
ATOM 493 N N . THR A 1 96 ? 6.408 -38.978 0.627 1.00 63.62 96 THR A N 1
ATOM 494 C CA . THR A 1 96 ? 7.311 -39.582 1.631 1.00 62.54 96 THR A CA 1
ATOM 495 C C . THR A 1 96 ? 8.012 -38.469 2.406 1.00 65.98 96 THR A C 1
ATOM 496 O O . THR A 1 96 ? 8.544 -38.748 3.484 1.00 76.20 96 THR A O 1
ATOM 500 N N . ALA A 1 97 ? 7.991 -37.254 1.875 1.00 60.46 97 ALA A N 1
ATOM 501 C CA . ALA A 1 97 ? 8.727 -36.144 2.513 1.00 55.04 97 ALA A CA 1
ATOM 502 C C . ALA A 1 97 ? 7.851 -35.548 3.600 1.00 50.26 97 ALA A C 1
ATOM 503 O O . ALA A 1 97 ? 8.035 -34.380 3.938 1.00 54.96 97 ALA A O 1
ATOM 505 N N . GLY A 1 98 ? 6.927 -36.339 4.115 1.00 45.74 98 GLY A N 1
ATOM 506 C CA . GLY A 1 98 ? 6.125 -35.828 5.230 1.00 47.94 98 GLY A CA 1
ATOM 507 C C . GLY A 1 98 ? 7.046 -35.350 6.323 1.00 46.73 98 GLY A C 1
ATOM 508 O O . GLY A 1 98 ? 7.122 -34.136 6.546 1.00 42.77 98 GLY A O 1
ATOM 509 N N . PRO A 1 99 ? 7.753 -36.259 7.018 1.00 50.31 99 PRO A N 1
ATOM 510 C CA . PRO A 1 99 ? 8.596 -35.834 8.149 1.00 50.34 99 PRO A CA 1
ATOM 511 C C . PRO A 1 99 ? 9.612 -34.766 7.788 1.00 47.59 99 PRO A C 1
ATOM 512 O O . PRO A 1 99 ? 10.022 -33.993 8.665 1.00 48.97 99 PRO A O 1
ATOM 516 N N . THR A 1 100 ? 10.022 -34.675 6.523 1.00 48.97 100 THR A N 1
ATOM 517 C CA . THR A 1 100 ? 10.909 -33.588 6.118 1.00 47.76 100 THR A CA 1
ATOM 518 C C . THR A 1 100 ? 10.205 -32.242 6.245 1.00 46.66 100 THR A C 1
ATOM 519 O O . THR A 1 100 ? 10.758 -31.284 6.801 1.00 42.36 100 THR A O 1
ATOM 523 N N . PHE A 1 101 ? 8.973 -32.155 5.744 1.00 39.90 101 PHE A N 1
ATOM 524 C CA . PHE A 1 101 ? 8.202 -30.930 5.908 1.00 40.90 101 PHE A CA 1
ATOM 525 C C . PHE A 1 101 ? 7.840 -30.696 7.369 1.00 43.74 101 PHE A C 1
ATOM 526 O O . PHE A 1 101 ? 7.714 -29.543 7.798 1.00 45.08 101 PHE A O 1
ATOM 534 N N . SER A 1 102 ? 7.676 -31.770 8.143 1.00 42.71 102 SER A N 1
ATOM 535 C CA . SER A 1 102 ? 7.470 -31.617 9.579 1.00 41.38 102 SER A CA 1
ATOM 536 C C . SER A 1 102 ? 8.673 -30.944 10.229 1.00 44.98 102 SER A C 1
ATOM 537 O O . SER A 1 102 ? 8.514 -30.053 11.067 1.00 48.19 102 SER A O 1
ATOM 540 N N . GLU A 1 103 ? 9.884 -31.355 9.844 1.00 43.51 103 GLU A N 1
ATOM 541 C CA . GLU A 1 103 ? 11.092 -30.706 10.341 1.00 41.74 103 GLU A CA 1
ATOM 542 C C . GLU A 1 103 ? 11.163 -29.249 9.896 1.00 43.73 103 GLU A C 1
ATOM 543 O O . GLU A 1 103 ? 11.560 -28.367 10.671 1.00 42.35 103 GLU A O 1
ATOM 549 N N . ILE A 1 104 ? 10.787 -28.978 8.643 1.00 39.81 104 ILE A N 1
ATOM 550 C CA . ILE A 1 104 ? 10.810 -27.602 8.147 1.00 42.89 104 ILE A CA 1
ATOM 551 C C . ILE A 1 104 ? 9.870 -26.722 8.965 1.00 42.70 104 ILE A C 1
ATOM 552 O O . ILE A 1 104 ? 10.226 -25.608 9.366 1.00 44.56 104 ILE A O 1
ATOM 557 N N . LEU A 1 105 ? 8.656 -27.213 9.231 1.00 42.91 105 LEU A N 1
ATOM 558 C CA . LEU A 1 105 ? 7.717 -26.449 10.048 1.00 46.80 105 LEU A CA 1
ATOM 559 C C . LEU A 1 105 ? 8.189 -26.344 11.492 1.00 42.18 105 LEU A C 1
ATOM 560 O O . LEU A 1 105 ? 7.935 -25.330 12.154 1.00 42.91 105 LEU A O 1
ATOM 565 N N . LYS A 1 106 ? 8.867 -27.376 11.995 1.00 42.93 106 LYS A N 1
ATOM 566 C CA . LYS A 1 106 ? 9.410 -27.333 13.347 1.00 46.33 106 LYS A CA 1
ATOM 567 C C . LYS A 1 106 ? 10.455 -26.235 13.481 1.00 47.16 106 LYS A C 1
ATOM 568 O O . LYS A 1 106 ? 10.552 -25.582 14.525 1.00 53.76 106 LYS A O 1
ATOM 574 N N . THR A 1 107 ? 11.179 -25.978 12.389 1.00 45.27 107 THR A N 1
ATOM 575 C CA . THR A 1 107 ? 12.175 -24.875 12.390 1.00 45.22 107 THR A CA 1
ATOM 576 C C . THR A 1 107 ? 11.464 -23.552 12.084 1.00 44.49 107 THR A C 1
ATOM 577 O O . THR A 1 107 ? 11.620 -22.606 12.878 1.00 45.74 107 THR A O 1
ATOM 581 N N . LEU A 1 108 ? 10.712 -23.495 10.978 1.00 51.97 108 LEU A N 1
ATOM 582 C CA . LEU A 1 108 ? 10.038 -22.233 10.566 1.00 46.15 108 LEU A CA 1
ATOM 583 C C . LEU A 1 108 ? 8.922 -21.877 11.553 1.00 49.54 108 LEU A C 1
ATOM 584 O O . LEU A 1 108 ? 8.876 -20.710 11.986 1.00 43.27 108 LEU A O 1
ATOM 589 N N . ASN A 1 109 ? 8.059 -22.842 11.883 1.00 53.04 109 ASN A N 1
ATOM 590 C CA . ASN A 1 109 ? 6.910 -22.575 12.795 1.00 53.73 109 ASN A CA 1
ATOM 591 C C . ASN A 1 109 ? 6.114 -21.376 12.261 1.00 46.38 109 ASN A C 1
ATOM 592 O O . ASN A 1 109 ? 6.097 -20.328 12.938 1.00 32.26 109 ASN A O 1
ATOM 597 N N . PRO A 1 110 ? 5.461 -21.480 11.082 1.00 47.67 110 PRO A N 1
ATOM 598 C CA . PRO A 1 110 ? 4.652 -20.384 10.537 1.00 46.34 110 PRO A CA 1
ATOM 599 C C . PRO A 1 110 ? 3.328 -20.224 11.297 1.00 45.18 110 PRO A C 1
ATOM 600 O O . PRO A 1 110 ? 2.873 -21.190 11.883 1.00 43.29 110 PRO A O 1
ATOM 604 N N . ASP A 1 111 ? 2.746 -19.022 11.262 1.00 50.70 111 ASP A N 1
ATOM 605 C CA . ASP A 1 111 ? 1.453 -18.767 11.955 1.00 44.45 111 ASP A CA 1
ATOM 606 C C . ASP A 1 111 ? 0.318 -19.401 11.148 1.00 48.60 111 ASP A C 1
ATOM 607 O O . ASP A 1 111 ? -0.823 -19.408 11.652 1.00 52.25 111 ASP A O 1
ATOM 612 N N . LEU A 1 112 ? 0.618 -19.912 9.952 1.00 47.00 112 LEU A N 1
ATOM 613 C CA . LEU A 1 112 ? -0.414 -20.478 9.094 1.00 48.09 112 LEU A CA 1
ATOM 614 C C . LEU A 1 112 ? 0.239 -21.161 7.900 1.00 36.44 112 LEU A C 1
ATOM 615 O O . LEU A 1 112 ? 1.302 -20.744 7.436 1.00 39.03 112 LEU A O 1
ATOM 620 N N . LEU A 1 113 ? -0.414 -22.211 7.407 1.00 31.53 113 LEU A N 1
ATOM 621 C CA . LEU A 1 113 ? 0.060 -22.964 6.257 1.00 32.67 113 LEU A CA 1
ATOM 622 C C . LEU A 1 113 ? -0.966 -22.897 5.133 1.00 35.36 113 LEU A C 1
ATOM 623 O O . LEU A 1 113 ? -2.171 -23.037 5.370 1.00 33.74 113 LEU A O 1
ATOM 628 N N . ILE A 1 114 ? -0.485 -22.682 3.910 1.00 31.54 114 ILE A N 1
ATOM 629 C CA . ILE A 1 114 ? -1.322 -22.672 2.713 1.00 32.12 114 ILE A CA 1
ATOM 630 C C . ILE A 1 114 ? -0.843 -23.805 1.812 1.00 37.47 114 ILE A C 1
ATOM 631 O O . ILE A 1 114 ? 0.230 -23.712 1.202 1.00 40.70 114 ILE A O 1
ATOM 636 N N . TYR A 1 115 ? -1.644 -24.860 1.717 1.00 34.88 115 TYR A N 1
ATOM 637 C CA . TYR A 1 115 ? -1.268 -26.090 1.035 1.00 40.12 115 TYR A CA 1
ATOM 638 C C . TYR A 1 115 ? -2.040 -26.244 -0.270 1.00 40.11 115 TYR A C 1
ATOM 639 O O . TYR A 1 115 ? -3.007 -25.528 -0.545 1.00 35.98 115 TYR A O 1
ATOM 648 N N . ASP A 1 116 ? -1.592 -27.200 -1.082 1.00 43.97 116 ASP A N 1
ATOM 649 C CA . ASP A 1 116 ? -2.193 -27.467 -2.380 1.00 42.04 116 ASP A CA 1
ATOM 650 C C . ASP A 1 116 ? -3.084 -28.705 -2.305 1.00 49.18 116 ASP A C 1
ATOM 651 O O . ASP A 1 116 ? -3.594 -29.050 -1.235 1.00 52.69 116 ASP A O 1
ATOM 656 N N . PHE A 1 117 ? -3.269 -29.394 -3.430 1.00 47.71 117 PHE A N 1
ATOM 657 C CA . PHE A 1 117 ? -4.285 -30.438 -3.504 1.00 53.53 117 PHE A CA 1
ATOM 658 C C . PHE A 1 117 ? -3.744 -31.835 -3.245 1.00 54.87 117 PHE A C 1
ATOM 659 O O . PHE A 1 117 ? -4.474 -32.687 -2.720 1.00 55.15 117 PHE A O 1
ATOM 667 N N . ASN A 1 118 ? -2.499 -32.096 -3.607 1.00 55.84 118 ASN A N 1
ATOM 668 C CA . ASN A 1 118 ? -1.982 -33.458 -3.578 1.00 66.07 118 ASN A CA 1
ATOM 669 C C . ASN A 1 118 ? -1.015 -33.776 -2.439 1.00 68.24 118 ASN A C 1
ATOM 670 O O . ASN A 1 118 ? -0.846 -34.962 -2.130 1.00 83.35 118 ASN A O 1
ATOM 675 N N . PRO A 1 119 ? -0.325 -32.797 -1.830 1.00 55.26 119 PRO A N 1
ATOM 676 C CA . PRO A 1 119 ? 0.521 -33.131 -0.668 1.00 56.31 119 PRO A CA 1
ATOM 677 C C . PRO A 1 119 ? -0.152 -34.027 0.371 1.00 58.21 119 PRO A C 1
ATOM 678 O O . PRO A 1 119 ? 0.549 -34.781 1.060 1.00 71.62 119 PRO A O 1
ATOM 682 N N . SER A 1 120 ? -1.482 -34.026 0.475 1.00 49.55 120 SER A N 1
ATOM 683 C CA . SER A 1 120 ? -2.211 -34.982 1.365 1.00 57.01 120 SER A CA 1
ATOM 684 C C . SER A 1 120 ? -1.840 -34.869 2.850 1.00 55.62 120 SER A C 1
ATOM 685 O O . SER A 1 120 ? -2.742 -34.648 3.667 1.00 45.90 120 SER A O 1
ATOM 688 N N . TRP A 1 121 ? -0.574 -35.082 3.189 1.00 47.91 121 TRP A N 1
ATOM 689 C CA . TRP A 1 121 ? -0.143 -35.073 4.607 1.00 52.78 121 TRP A CA 1
ATOM 690 C C . TRP A 1 121 ? 0.000 -33.639 5.104 1.00 57.22 121 TRP A C 1
ATOM 691 O O . TRP A 1 121 ? 0.100 -33.440 6.319 1.00 56.18 121 TRP A O 1
ATOM 702 N N . ALA A 1 122 ? -0.006 -32.681 4.189 1.00 57.01 122 ALA A N 1
ATOM 703 C CA . ALA A 1 122 ? 0.198 -31.273 4.573 1.00 50.20 122 ALA A CA 1
ATOM 704 C C . ALA A 1 122 ? -0.785 -30.901 5.674 1.00 41.07 122 ALA A C 1
ATOM 705 O O . ALA A 1 122 ? -0.337 -30.444 6.726 1.00 44.77 122 ALA A O 1
ATOM 707 N N . PRO A 1 123 ? -2.101 -31.080 5.481 1.00 42.42 123 PRO A N 1
ATOM 708 C CA . PRO A 1 123 ? -3.056 -30.652 6.491 1.00 50.44 123 PRO A CA 1
ATOM 709 C C . PRO A 1 123 ? -2.832 -31.401 7.814 1.00 45.99 123 PRO A C 1
ATOM 710 O O . PRO A 1 123 ? -2.984 -30.801 8.856 1.00 43.27 123 PRO A O 1
ATOM 714 N N . GLU A 1 124 ? -2.442 -32.669 7.741 1.00 44.84 124 GLU A N 1
ATOM 715 C CA . GLU A 1 124 ? -2.264 -33.501 8.955 1.00 49.27 124 GLU A CA 1
ATOM 716 C C . GLU A 1 124 ? -1.013 -33.081 9.733 1.00 50.03 124 GLU A C 1
ATOM 717 O O . GLU A 1 124 ? -1.112 -32.958 10.960 1.00 50.29 124 GLU A O 1
ATOM 723 N N . ILE A 1 125 ? 0.109 -32.879 9.047 1.00 45.40 125 ILE A N 1
ATOM 724 C CA . ILE A 1 125 ? 1.397 -32.513 9.701 1.00 39.93 125 ILE A CA 1
ATOM 725 C C . ILE A 1 125 ? 1.280 -31.105 10.277 1.00 45.51 125 ILE A C 1
ATOM 726 O O . ILE A 1 125 ? 1.907 -30.835 11.309 1.00 44.81 125 ILE A O 1
ATOM 731 N N . ALA A 1 126 ? 0.494 -30.247 9.635 1.00 43.99 126 ALA A N 1
ATOM 732 C CA . ALA A 1 126 ? 0.308 -28.866 10.129 1.00 46.00 126 ALA A CA 1
ATOM 733 C C . ALA A 1 126 ? -0.442 -28.889 11.459 1.00 46.27 126 ALA A C 1
ATOM 734 O O . ALA A 1 126 ? -0.109 -28.098 12.350 1.00 38.35 126 ALA A O 1
ATOM 736 N N . SER A 1 127 ? -1.431 -29.764 11.566 1.00 44.89 127 SER A N 1
ATOM 737 C CA . SER A 1 127 ? -2.234 -29.867 12.803 1.00 46.93 127 SER A CA 1
ATOM 738 C C . SER A 1 127 ? -1.408 -30.505 13.922 1.00 48.06 127 SER A C 1
ATOM 739 O O . SER A 1 127 ? -1.720 -30.262 15.089 1.00 45.30 127 SER A O 1
ATOM 742 N N . SER A 1 128 ? -0.412 -31.304 13.568 1.00 47.07 128 SER A N 1
ATOM 743 C CA . SER A 1 128 ? 0.476 -31.918 14.576 1.00 39.43 128 SER A CA 1
ATOM 744 C C . SER A 1 128 ? 1.396 -30.847 15.153 1.00 43.96 128 SER A C 1
ATOM 745 O O . SER A 1 128 ? 2.038 -31.106 16.173 1.00 51.12 128 SER A O 1
ATOM 748 N N . HIS A 1 129 ? 1.483 -29.699 14.499 1.00 40.53 129 HIS A N 1
ATOM 749 C CA . HIS A 1 129 ? 2.273 -28.580 15.063 1.00 40.79 129 HIS A CA 1
ATOM 750 C C . HIS A 1 129 ? 1.292 -27.491 15.499 1.00 46.76 129 HIS A C 1
ATOM 751 O O . HIS A 1 129 ? 1.739 -26.370 15.799 1.00 43.55 129 HIS A O 1
ATOM 758 N N . ASN A 1 130 ? -0.004 -27.811 15.525 1.00 48.02 130 ASN A N 1
ATOM 759 C CA . ASN A 1 130 ? -1.060 -26.850 15.939 1.00 40.39 130 ASN A CA 1
ATOM 760 C C . ASN A 1 130 ? -1.022 -25.663 14.985 1.00 39.68 130 ASN A C 1
ATOM 761 O O . ASN A 1 130 ? -1.210 -24.533 15.448 1.00 41.87 130 ASN A O 1
ATOM 766 N N . ILE A 1 131 ? -0.793 -25.929 13.698 1.00 43.17 131 ILE A N 1
ATOM 767 C CA . ILE A 1 131 ? -0.795 -24.861 12.704 1.00 34.18 131 ILE A CA 1
ATOM 768 C C . ILE A 1 131 ? -2.089 -24.964 11.905 1.00 31.66 131 ILE A C 1
ATOM 769 O O . ILE A 1 131 ? -2.352 -26.016 11.306 1.00 31.17 131 ILE A O 1
ATOM 774 N N . PRO A 1 132 ? -2.914 -23.921 11.863 1.00 31.36 132 PRO A N 1
ATOM 775 C CA . PRO A 1 132 ? -4.121 -23.976 11.030 1.00 42.77 132 PRO A CA 1
ATOM 776 C C . PRO A 1 132 ? -3.762 -24.019 9.553 1.00 37.80 132 PRO A C 1
ATOM 777 O O . PRO A 1 132 ? -2.878 -23.301 9.086 1.00 41.08 132 PRO A O 1
ATOM 781 N N . ALA A 1 133 ? -4.461 -24.880 8.821 1.00 28.97 133 ALA A N 1
ATOM 782 C CA . ALA A 1 133 ? -4.175 -25.142 7.416 1.00 29.60 133 ALA A CA 1
ATOM 783 C C . ALA A 1 133 ? -5.309 -24.613 6.548 1.00 32.26 133 ALA A C 1
ATOM 784 O O . ALA A 1 133 ? -6.478 -24.941 6.778 1.00 35.91 133 ALA A O 1
ATOM 786 N N . VAL A 1 134 ? -4.959 -23.799 5.554 1.00 30.44 134 VAL A N 1
ATOM 787 C CA . VAL A 1 134 ? -5.912 -23.229 4.607 1.00 34.69 134 VAL A CA 1
ATOM 788 C C . VAL A 1 134 ? -5.565 -23.731 3.212 1.00 32.88 134 VAL A C 1
ATOM 789 O O . VAL A 1 134 ? -4.393 -23.744 2.821 1.00 38.21 134 VAL A O 1
ATOM 793 N N . TYR A 1 135 ? -6.587 -24.136 2.463 1.00 35.30 135 TYR A N 1
ATOM 794 C CA . TYR A 1 135 ? -6.400 -24.688 1.126 1.00 29.02 135 TYR A CA 1
ATOM 795 C C . TYR A 1 135 ? -6.452 -23.589 0.072 1.00 26.16 135 TYR A C 1
ATOM 796 O O . TYR A 1 135 ? -7.247 -22.648 0.168 1.00 31.21 135 TYR A O 1
ATOM 805 N N . PHE A 1 136 ? -5.594 -23.717 -0.937 1.00 28.76 136 PHE A N 1
ATOM 806 C CA . PHE A 1 136 ? -5.511 -22.779 -2.052 1.00 36.85 136 PHE A CA 1
ATOM 807 C C . PHE A 1 136 ? -5.927 -23.518 -3.318 1.00 36.84 136 PHE A C 1
ATOM 808 O O . PHE A 1 136 ? -5.210 -24.406 -3.789 1.00 38.49 136 PHE A O 1
ATOM 816 N N . LEU A 1 137 ? -7.079 -23.146 -3.872 1.00 35.05 137 LEU A N 1
ATOM 817 C CA . LEU A 1 137 ? -7.603 -23.749 -5.091 1.00 34.06 137 LEU A CA 1
ATOM 818 C C . LEU A 1 137 ? -7.268 -22.831 -6.263 1.00 33.30 137 LEU A C 1
ATOM 819 O O . LEU A 1 137 ? -7.740 -21.692 -6.319 1.00 31.04 137 LEU A O 1
ATOM 824 N N . THR A 1 138 ? -6.453 -23.327 -7.192 1.00 33.51 138 THR A N 1
ATOM 825 C CA . THR A 1 138 ? -6.032 -22.550 -8.351 1.00 39.53 138 THR A CA 1
ATOM 826 C C . THR A 1 138 ? -6.877 -22.832 -9.583 1.00 33.94 138 THR A C 1
ATOM 827 O O . THR A 1 138 ? -6.485 -22.456 -10.691 1.00 30.64 138 THR A O 1
ATOM 831 N N . THR A 1 139 ? -8.023 -23.481 -9.410 1.00 39.88 139 THR A N 1
ATOM 832 C CA . THR A 1 139 ? -8.910 -23.852 -10.498 1.00 32.52 139 THR A CA 1
ATOM 833 C C . THR A 1 139 ? -10.248 -23.142 -10.311 1.00 30.73 139 THR A C 1
ATOM 834 O O . THR A 1 139 ? -10.556 -22.636 -9.229 1.00 30.60 139 THR A O 1
ATOM 838 N N . ALA A 1 140 ? -11.025 -23.086 -11.390 1.00 28.25 140 ALA A N 1
ATOM 839 C CA . ALA A 1 140 ? -12.353 -22.489 -11.334 1.00 33.22 140 ALA A CA 1
ATOM 840 C C . ALA A 1 140 ? -13.216 -23.183 -10.287 1.00 35.14 140 ALA A C 1
ATOM 841 O O . ALA A 1 140 ? -13.056 -24.375 -10.004 1.00 31.52 140 ALA A O 1
ATOM 843 N N . ALA A 1 141 ? -14.145 -22.421 -9.708 1.00 35.39 141 ALA A N 1
ATOM 844 C CA . ALA A 1 141 ? -15.003 -22.967 -8.664 1.00 47.64 141 ALA A CA 1
ATOM 845 C C . ALA A 1 141 ? -16.020 -23.956 -9.221 1.00 44.68 141 ALA A C 1
ATOM 846 O O . ALA A 1 141 ? -16.395 -24.904 -8.526 1.00 42.79 141 ALA A O 1
ATOM 848 N N . ALA A 1 142 ? -16.474 -23.761 -10.463 1.00 30.75 142 ALA A N 1
ATOM 849 C CA . ALA A 1 142 ? -17.514 -24.624 -11.017 1.00 41.93 142 ALA A CA 1
ATOM 850 C C . ALA A 1 142 ? -16.997 -26.032 -11.279 1.00 48.53 142 ALA A C 1
ATOM 851 O O . ALA A 1 142 ? -17.681 -27.024 -10.981 1.00 49.57 142 ALA A O 1
ATOM 853 N N . SER A 1 143 ? -15.801 -26.136 -11.862 1.00 47.65 143 SER A N 1
ATOM 854 C CA . SER A 1 143 ? -15.238 -27.440 -12.188 1.00 49.81 143 SER A CA 1
ATOM 855 C C . SER A 1 143 ? -15.073 -28.295 -10.939 1.00 43.96 143 SER A C 1
ATOM 856 O O . SER A 1 143 ? -15.322 -29.505 -10.970 1.00 57.51 143 SER A O 1
ATOM 859 N N . SER A 1 144 ? -14.662 -27.681 -9.827 1.00 39.77 144 SER A N 1
ATOM 860 C CA . SER A 1 144 ? -14.565 -28.415 -8.570 1.00 46.96 144 SER A CA 1
ATOM 861 C C . SER A 1 144 ? -15.940 -28.662 -7.963 1.00 42.23 144 SER A C 1
ATOM 862 O O . SER A 1 144 ? -16.166 -29.703 -7.333 1.00 42.44 144 SER A O 1
ATOM 865 N N . SER A 1 145 ? -16.857 -27.702 -8.138 1.00 42.40 145 SER A N 1
ATOM 866 C CA . SER A 1 145 ? -18.222 -27.847 -7.645 1.00 41.13 145 SER A CA 1
ATOM 867 C C . SER A 1 145 ? -18.894 -29.077 -8.222 1.00 50.67 145 SER A C 1
ATOM 868 O O . SER A 1 145 ? -19.705 -29.710 -7.540 1.00 55.57 145 SER A O 1
ATOM 871 N N . ILE A 1 146 ? -18.573 -29.428 -9.467 1.00 48.51 146 ILE A N 1
ATOM 872 C CA . ILE A 1 146 ? -19.095 -30.644 -10.091 1.00 42.36 146 ILE A CA 1
ATOM 873 C C . ILE A 1 146 ? -18.904 -31.831 -9.151 1.00 49.04 146 ILE A C 1
ATOM 874 O O . ILE A 1 146 ? -19.875 -32.393 -8.621 1.00 48.37 146 ILE A O 1
ATOM 879 N N . GLY A 1 147 ? -17.643 -32.202 -8.916 1.00 51.54 147 GLY A N 1
ATOM 880 C CA . GLY A 1 147 ? -17.358 -33.354 -8.078 1.00 47.45 147 GLY A CA 1
ATOM 881 C C . GLY A 1 147 ? -17.747 -33.167 -6.625 1.00 46.18 147 GLY A C 1
ATOM 882 O O . GLY A 1 147 ? -18.181 -34.121 -5.967 1.00 59.66 147 GLY A O 1
ATOM 883 N N . LEU A 1 148 ? -17.604 -31.949 -6.096 1.00 44.66 148 LEU A N 1
ATOM 884 C CA . LEU A 1 148 ? -17.942 -31.742 -4.691 1.00 48.80 148 LEU A CA 1
ATOM 885 C C . LEU A 1 148 ? -19.437 -31.924 -4.456 1.00 51.92 148 LEU A C 1
ATOM 886 O O . LEU A 1 148 ? -19.848 -32.457 -3.417 1.00 45.39 148 LEU A O 1
ATOM 891 N N . HIS A 1 149 ? -20.283 -31.554 -5.419 1.00 49.13 149 HIS A N 1
ATOM 892 C CA . HIS A 1 149 ? -21.753 -31.763 -5.278 1.00 49.30 149 HIS A CA 1
ATOM 893 C C . HIS A 1 149 ? -22.077 -33.246 -5.335 1.00 45.27 149 HIS A C 1
ATOM 894 O O . HIS A 1 149 ? -22.910 -33.689 -4.563 1.00 41.78 149 HIS A O 1
ATOM 901 N N . ALA A 1 150 ? -21.404 -33.970 -6.207 1.00 45.76 150 ALA A N 1
ATOM 902 C CA . ALA A 1 150 ? -21.694 -35.401 -6.412 1.00 43.73 150 ALA A CA 1
ATOM 903 C C . ALA A 1 150 ? -21.438 -36.173 -5.127 1.00 45.00 150 ALA A C 1
ATOM 904 O O . ALA A 1 150 ? -21.951 -37.285 -4.997 1.00 57.31 150 ALA A O 1
ATOM 906 N N . PHE A 1 151 ? -20.669 -35.576 -4.211 1.00 50.42 151 PHE A N 1
ATOM 907 C CA . PHE A 1 151 ? -20.386 -36.215 -2.901 1.00 53.68 151 PHE A CA 1
ATOM 908 C C . PHE A 1 151 ? -21.325 -35.617 -1.851 1.00 47.55 151 PHE A C 1
ATOM 909 O O . PHE A 1 151 ? -21.997 -36.389 -1.139 1.00 60.61 151 PHE A O 1
ATOM 917 N N . LYS A 1 152 ? -21.298 -34.312 -1.682 1.00 40.14 152 LYS A N 1
ATOM 918 C CA . LYS A 1 152 ? -22.107 -33.771 -0.570 1.00 44.59 152 LYS A CA 1
ATOM 919 C C . LYS A 1 152 ? -23.570 -34.139 -0.805 1.00 55.04 152 LYS A C 1
ATOM 920 O O . LYS A 1 152 ? -24.215 -34.634 0.134 1.00 48.40 152 LYS A O 1
ATOM 926 N N . ASN A 1 153 ? -24.066 -33.902 -2.013 1.00 52.89 153 ASN A N 1
ATOM 927 C CA . ASN A 1 153 ? -25.489 -34.180 -2.320 1.00 47.76 153 ASN A CA 1
ATOM 928 C C . ASN A 1 153 ? -25.490 -35.238 -3.416 1.00 59.28 153 ASN A C 1
ATOM 929 O O . ASN A 1 153 ? -25.533 -34.868 -4.594 1.00 62.21 153 ASN A O 1
ATOM 934 N N . PRO A 1 154 ? -25.566 -36.541 -3.089 1.00 64.94 154 PRO A N 1
ATOM 935 C CA . PRO A 1 154 ? -25.392 -37.571 -4.108 1.00 66.76 154 PRO A CA 1
ATOM 936 C C . PRO A 1 154 ? -26.358 -37.565 -5.297 1.00 71.27 154 PRO A C 1
ATOM 937 O O . PRO A 1 154 ? -25.889 -37.701 -6.399 1.00 80.76 154 PRO A O 1
ATOM 941 N N . GLY A 1 155 ? -27.652 -37.400 -5.057 1.00 60.55 155 GLY A N 1
ATOM 942 C CA . GLY A 1 155 ? -28.609 -37.493 -6.172 1.00 62.20 155 GLY A CA 1
ATOM 943 C C . GLY A 1 155 ? -29.456 -36.245 -6.314 1.00 76.43 155 GLY A C 1
ATOM 944 O O . GLY A 1 155 ? -30.616 -36.381 -6.758 1.00 86.28 155 GLY A O 1
ATOM 945 N N . GLU A 1 156 ? -28.940 -35.080 -5.924 1.00 64.24 156 GLU A N 1
ATOM 946 C CA . GLU A 1 156 ? -29.800 -33.867 -5.916 1.00 58.43 156 GLU A CA 1
ATOM 947 C C . GLU A 1 156 ? -29.703 -33.079 -7.225 1.00 69.15 156 GLU A C 1
ATOM 948 O O . GLU A 1 156 ? -30.354 -32.021 -7.285 1.00 80.62 156 GLU A O 1
ATOM 954 N N . LYS A 1 157 ? -28.861 -33.498 -8.170 1.00 61.46 157 LYS A N 1
ATOM 955 C CA . LYS A 1 157 ? -28.765 -32.854 -9.513 1.00 68.44 157 LYS A CA 1
ATOM 956 C C . LYS A 1 157 ? -27.935 -31.579 -9.388 1.00 67.18 157 LYS A C 1
ATOM 957 O O . LYS A 1 157 ? -28.139 -30.848 -8.421 1.00 68.96 157 LYS A O 1
ATOM 963 N N . TYR A 1 158 ? -27.127 -31.266 -10.390 1.00 66.37 158 TYR A N 1
ATOM 964 C CA . TYR A 1 158 ? -26.374 -29.995 -10.325 1.00 59.87 158 TYR A CA 1
ATOM 965 C C . TYR A 1 158 ? -27.382 -28.857 -10.385 1.00 56.71 158 TYR A C 1
ATOM 966 O O . TYR A 1 158 ? -28.339 -28.946 -11.155 1.00 46.67 158 TYR A O 1
ATOM 975 N N . PRO A 1 159 ? -27.165 -27.764 -9.634 1.00 61.62 159 PRO A N 1
ATOM 976 C CA . PRO A 1 159 ? -28.118 -26.667 -9.574 1.00 60.13 159 PRO A CA 1
ATOM 977 C C . PRO A 1 159 ? -28.353 -25.981 -10.922 1.00 61.09 159 PRO A C 1
ATOM 978 O O . PRO A 1 159 ? -29.273 -25.202 -10.994 1.00 55.81 159 PRO A O 1
ATOM 982 N N . PHE A 1 160 ? -27.502 -26.245 -11.920 1.00 60.75 160 PHE A N 1
ATOM 983 C CA . PHE A 1 160 ? -27.636 -25.601 -13.254 1.00 57.39 160 PHE A CA 1
ATOM 984 C C . PHE A 1 160 ? -27.546 -26.613 -14.411 1.00 61.47 160 PHE A C 1
ATOM 985 O O . PHE A 1 160 ? -26.383 -26.915 -14.719 1.00 55.46 160 PHE A O 1
ATOM 993 N N . PRO A 1 161 ? -28.625 -27.128 -15.098 1.00 63.07 161 PRO A N 1
ATOM 994 C CA . PRO A 1 161 ? -28.392 -28.046 -16.221 1.00 70.91 161 PRO A CA 1
ATOM 995 C C . PRO A 1 161 ? -27.535 -27.414 -17.329 1.00 64.24 161 PRO A C 1
ATOM 996 O O . PRO A 1 161 ? -26.713 -28.115 -17.889 1.00 72.59 161 PRO A O 1
ATOM 1000 N N . ASP A 1 162 ? -27.758 -26.130 -17.625 1.00 52.41 162 ASP A N 1
ATOM 1001 C CA . ASP A 1 162 ? -27.026 -25.441 -18.723 1.00 57.44 162 ASP A CA 1
ATOM 1002 C C . ASP A 1 162 ? -25.522 -25.709 -18.608 1.00 58.41 162 ASP A C 1
ATOM 1003 O O . ASP A 1 162 ? -24.903 -26.008 -19.648 1.00 65.38 162 ASP A O 1
ATOM 1008 N N . PHE A 1 163 ? -24.959 -25.607 -17.400 1.00 57.63 163 PHE A N 1
ATOM 1009 C CA . PHE A 1 163 ? -23.498 -25.770 -17.234 1.00 44.04 163 PHE A CA 1
ATOM 1010 C C . PHE A 1 163 ? -23.204 -27.261 -17.113 1.00 50.16 163 PHE A C 1
ATOM 1011 O O . PHE A 1 163 ? -22.389 -27.777 -17.887 1.00 55.08 163 PHE A O 1
ATOM 1019 N N . TYR A 1 164 ? -23.852 -27.932 -16.162 1.00 53.02 164 TYR A N 1
ATOM 1020 C CA . TYR A 1 164 ? -23.672 -29.398 -16.038 1.00 56.37 164 TYR A CA 1
ATOM 1021 C C . TYR A 1 164 ? -25.029 -30.083 -15.957 1.00 57.39 164 TYR A C 1
ATOM 1022 O O . TYR A 1 164 ? -25.800 -29.790 -15.036 1.00 63.45 164 TYR A O 1
ATOM 1031 N N . ASP A 1 165 ? -25.294 -30.982 -16.898 1.00 56.94 165 ASP A N 1
ATOM 1032 C CA . ASP A 1 165 ? -26.561 -31.743 -16.841 1.00 69.46 165 ASP A CA 1
ATOM 1033 C C . ASP A 1 165 ? -26.255 -33.121 -16.261 1.00 81.08 165 ASP A C 1
ATOM 1034 O O . ASP A 1 165 ? -25.830 -34.004 -17.023 1.00 79.07 165 ASP A O 1
ATOM 1039 N N . ASN A 1 166 ? -26.482 -33.283 -14.959 1.00 77.36 166 ASN A N 1
ATOM 1040 C CA . ASN A 1 166 ? -26.192 -34.567 -14.279 1.00 79.85 166 ASN A CA 1
ATOM 1041 C C . ASN A 1 166 ? -26.977 -35.695 -14.944 1.00 92.18 166 ASN A C 1
ATOM 1042 O O . ASN A 1 166 ? -26.341 -36.698 -15.304 1.00 97.24 166 ASN A O 1
ATOM 1047 N N . SER A 1 167 ? -28.295 -35.530 -15.124 1.00 97.85 167 SER A N 1
ATOM 1048 C CA . SER A 1 167 ? -29.116 -36.660 -15.633 1.00 95.53 167 SER A CA 1
ATOM 1049 C C . SER A 1 167 ? -28.294 -37.518 -16.599 1.00 102.17 167 SER A C 1
ATOM 1050 O O . SER A 1 167 ? -28.477 -38.750 -16.564 1.00 112.37 167 SER A O 1
ATOM 1053 N N . ASN A 1 178 ? -11.805 -45.796 -7.580 1.00 111.03 178 ASN A N 1
ATOM 1054 C CA . ASN A 1 178 ? -13.239 -45.901 -7.346 1.00 112.80 178 ASN A CA 1
ATOM 1055 C C . ASN A 1 178 ? -13.626 -45.242 -6.028 1.00 115.81 178 ASN A C 1
ATOM 1056 O O . ASN A 1 178 ? -14.788 -44.900 -5.806 1.00 119.69 178 ASN A O 1
ATOM 1061 N N . MET A 1 179 ? -12.639 -45.061 -5.151 1.00 115.11 179 MET A N 1
ATOM 1062 C CA . MET A 1 179 ? -12.878 -44.471 -3.841 1.00 112.68 179 MET A CA 1
ATOM 1063 C C . MET A 1 179 ? -11.634 -43.762 -3.325 1.00 106.65 179 MET A C 1
ATOM 1064 O O . MET A 1 179 ? -11.728 -42.707 -2.686 1.00 106.28 179 MET A O 1
ATOM 1069 N N . LYS A 1 180 ? -10.463 -44.325 -3.613 1.00 110.48 180 LYS A N 1
ATOM 1070 C CA . LYS A 1 180 ? -9.219 -43.900 -2.976 1.00 112.03 180 LYS A CA 1
ATOM 1071 C C . LYS A 1 180 ? -8.739 -42.566 -3.543 1.00 107.17 180 LYS A C 1
ATOM 1072 O O . LYS A 1 180 ? -7.675 -42.060 -3.171 1.00 101.86 180 LYS A O 1
ATOM 1078 N N . LEU A 1 181 ? -9.523 -41.998 -4.451 1.00 106.65 181 LEU A N 1
ATOM 1079 C CA . LEU A 1 181 ? -9.253 -40.692 -5.027 1.00 97.03 181 LEU A CA 1
ATOM 1080 C C . LEU A 1 181 ? -10.339 -39.663 -4.736 1.00 92.28 181 LEU A C 1
ATOM 1081 O O . LEU A 1 181 ? -10.023 -38.477 -4.583 1.00 87.85 181 LEU A O 1
ATOM 1086 N N . LEU A 1 182 ? -11.605 -40.081 -4.658 1.00 91.26 182 LEU A N 1
ATOM 1087 C CA . LEU A 1 182 ? -12.680 -39.150 -4.336 1.00 85.30 182 LEU A CA 1
ATOM 1088 C C . LEU A 1 182 ? -12.496 -38.566 -2.941 1.00 77.23 182 LEU A C 1
ATOM 1089 O O . LEU A 1 182 ? -12.662 -37.356 -2.734 1.00 68.45 182 LEU A O 1
ATOM 1094 N N . HIS A 1 183 ? -12.147 -39.415 -1.972 1.00 85.70 183 HIS A N 1
ATOM 1095 C CA . HIS A 1 183 ? -11.886 -38.929 -0.623 1.00 84.88 183 HIS A CA 1
ATOM 1096 C C . HIS A 1 183 ? -10.695 -37.978 -0.600 1.00 68.71 183 HIS A C 1
ATOM 1097 O O . HIS A 1 183 ? -10.700 -36.985 0.134 1.00 57.20 183 HIS A O 1
ATOM 1104 N N . ASP A 1 184 ? -9.748 -38.206 -1.496 1.00 63.85 184 ASP A N 1
ATOM 1105 C CA . ASP A 1 184 ? -8.531 -37.366 -1.459 1.00 69.54 184 ASP A CA 1
ATOM 1106 C C . ASP A 1 184 ? -8.814 -36.027 -2.147 1.00 64.75 184 ASP A C 1
ATOM 1107 O O . ASP A 1 184 ? -7.990 -35.126 -2.002 1.00 65.54 184 ASP A O 1
ATOM 1112 N N . PHE A 1 185 ? -9.946 -35.898 -2.825 1.00 61.69 185 PHE A N 1
ATOM 1113 C CA . PHE A 1 185 ? -10.327 -34.610 -3.447 1.00 51.62 185 PHE A CA 1
ATOM 1114 C C . PHE A 1 185 ? -11.050 -33.749 -2.420 1.00 48.68 185 PHE A C 1
ATOM 1115 O O . PHE A 1 185 ? -10.823 -32.549 -2.368 1.00 46.76 185 PHE A O 1
ATOM 1123 N N . ILE A 1 186 ? -11.894 -34.368 -1.618 1.00 52.21 186 ILE A N 1
ATOM 1124 C CA . ILE A 1 186 ? -12.739 -33.623 -0.649 1.00 50.16 186 ILE A CA 1
ATOM 1125 C C . ILE A 1 186 ? -11.866 -33.247 0.534 1.00 48.63 186 ILE A C 1
ATOM 1126 O O . ILE A 1 186 ? -12.113 -32.217 1.180 1.00 40.81 186 ILE A O 1
ATOM 1131 N N . ALA A 1 187 ? -10.875 -34.084 0.782 1.00 60.08 187 ALA A N 1
ATOM 1132 C CA . ALA A 1 187 ? -9.975 -33.846 1.927 1.00 52.58 187 ALA A CA 1
ATOM 1133 C C . ALA A 1 187 ? -9.537 -32.393 1.946 1.00 49.54 187 ALA A C 1
ATOM 1134 O O . ALA A 1 187 ? -9.748 -31.725 2.952 1.00 48.00 187 ALA A O 1
ATOM 1136 N N . CYS A 1 188 ? -8.941 -31.947 0.854 1.00 41.55 188 CYS A N 1
ATOM 1137 C CA . CYS A 1 188 ? -8.409 -30.588 0.909 1.00 48.06 188 CYS A CA 1
ATOM 1138 C C . CYS A 1 188 ? -9.499 -29.561 1.178 1.00 45.48 188 CYS A C 1
ATOM 1139 O O . CYS A 1 188 ? -9.208 -28.469 1.681 1.00 50.08 188 CYS A O 1
ATOM 1142 N N . PHE A 1 189 ? -10.753 -29.878 0.849 1.00 38.98 189 PHE A N 1
ATOM 1143 C CA . PHE A 1 189 ? -11.850 -28.984 1.203 1.00 36.30 189 PHE A CA 1
ATOM 1144 C C . PHE A 1 189 ? -12.272 -29.173 2.654 1.00 42.80 189 PHE A C 1
ATOM 1145 O O . PHE A 1 189 ? -12.557 -28.194 3.354 1.00 41.14 189 PHE A O 1
ATOM 1153 N N . GLU A 1 190 ? -12.314 -30.423 3.119 1.00 40.34 190 GLU A N 1
ATOM 1154 C CA . GLU A 1 190 ? -12.739 -30.700 4.488 1.00 41.20 190 GLU A CA 1
ATOM 1155 C C . GLU A 1 190 ? -11.704 -30.215 5.498 1.00 43.84 190 GLU A C 1
ATOM 1156 O O . GLU A 1 190 ? -12.041 -29.515 6.458 1.00 45.74 190 GLU A O 1
ATOM 1162 N N . ARG A 1 191 ? -10.436 -30.582 5.297 1.00 44.65 191 ARG A N 1
ATOM 1163 C CA . ARG A 1 191 ? -9.400 -30.253 6.269 1.00 39.99 191 ARG A CA 1
ATOM 1164 C C . ARG A 1 191 ? -8.998 -28.785 6.247 1.00 36.56 191 ARG A C 1
ATOM 1165 O O . ARG A 1 191 ? -8.186 -28.372 7.084 1.00 39.73 191 ARG A O 1
ATOM 1173 N N . SER A 1 192 ? -9.532 -27.990 5.324 1.00 33.52 192 SER A N 1
ATOM 1174 C CA . SER A 1 192 ? -9.208 -26.570 5.294 1.00 31.16 192 SER A CA 1
ATOM 1175 C C . SER A 1 192 ? -9.833 -25.867 6.494 1.00 28.47 192 SER A C 1
ATOM 1176 O O . SER A 1 192 ? -11.017 -26.054 6.787 1.00 33.87 192 SER A O 1
ATOM 1179 N N . CYS A 1 193 ? -9.035 -25.062 7.190 1.00 29.04 193 CYS A N 1
ATOM 1180 C CA . CYS A 1 193 ? -9.484 -24.411 8.416 1.00 30.31 193 CYS A CA 1
ATOM 1181 C C . CYS A 1 193 ? -10.309 -23.177 8.062 1.00 39.07 193 CYS A C 1
ATOM 1182 O O . CYS A 1 193 ? -9.786 -22.213 7.493 1.00 38.12 193 CYS A O 1
ATOM 1185 N N . ASP A 1 194 ? -11.606 -23.225 8.382 1.00 48.12 194 ASP A N 1
ATOM 1186 C CA . ASP A 1 194 ? -12.530 -22.099 8.267 1.00 46.95 194 ASP A CA 1
ATOM 1187 C C . ASP A 1 194 ? -12.763 -21.643 6.827 1.00 44.58 194 ASP A C 1
ATOM 1188 O O . ASP A 1 194 ? -13.905 -21.652 6.355 1.00 49.35 194 ASP A O 1
ATOM 1193 N N . ILE A 1 195 ? -11.710 -21.226 6.125 1.00 43.45 195 ILE A N 1
ATOM 1194 C CA . ILE A 1 195 ? -11.848 -20.631 4.805 1.00 39.08 195 ILE A CA 1
ATOM 1195 C C . ILE A 1 195 ? -11.138 -21.500 3.775 1.00 39.46 195 ILE A C 1
ATOM 1196 O O . ILE A 1 195 ? -10.451 -22.464 4.102 1.00 37.75 195 ILE A O 1
ATOM 1201 N N . ILE A 1 196 ? -11.334 -21.141 2.506 1.00 41.95 196 ILE A N 1
ATOM 1202 C CA . ILE A 1 196 ? -10.629 -21.742 1.379 1.00 33.57 196 ILE A CA 1
ATOM 1203 C C . ILE A 1 196 ? -10.297 -20.628 0.398 1.00 33.12 196 ILE A C 1
ATOM 1204 O O . ILE A 1 196 ? -11.204 -19.987 -0.143 1.00 30.21 196 ILE A O 1
ATOM 1209 N N . LEU A 1 197 ? -9.010 -20.386 0.176 1.00 39.48 197 LEU A N 1
ATOM 1210 C CA . LEU A 1 197 ? -8.584 -19.393 -0.796 1.00 36.82 197 LEU A CA 1
ATOM 1211 C C . LEU A 1 197 ? -8.723 -19.948 -2.208 1.00 31.27 197 LEU A C 1
ATOM 1212 O O . LEU A 1 197 ? -8.439 -21.122 -2.459 1.00 28.73 197 LEU A O 1
ATOM 1217 N N . ILE A 1 198 ? -9.166 -19.100 -3.133 1.00 30.55 198 ILE A N 1
ATOM 1218 C CA . ILE A 1 198 ? -9.382 -19.526 -4.511 1.00 32.94 198 ILE A CA 1
ATOM 1219 C C . ILE A 1 198 ? -8.851 -18.461 -5.462 1.00 33.17 198 ILE A C 1
ATOM 1220 O O . ILE A 1 198 ? -9.064 -17.263 -5.257 1.00 34.60 198 ILE A O 1
ATOM 1225 N N . LYS A 1 199 ? -8.139 -18.911 -6.498 1.00 40.78 199 LYS A N 1
ATOM 1226 C CA . LYS A 1 199 ? -7.676 -18.048 -7.585 1.00 36.96 199 LYS A CA 1
ATOM 1227 C C . LYS A 1 199 ? -8.834 -17.849 -8.555 1.00 34.57 199 LYS A C 1
ATOM 1228 O O . LYS A 1 199 ? -8.936 -18.485 -9.609 1.00 32.10 199 LYS A O 1
ATOM 1234 N N . SER A 1 200 ? -9.734 -16.950 -8.179 1.00 31.25 200 SER A N 1
ATOM 1235 C CA . SER A 1 200 ? -10.896 -16.632 -8.996 1.00 36.11 200 SER A CA 1
ATOM 1236 C C . SER A 1 200 ? -11.436 -15.289 -8.530 1.00 30.76 200 SER A C 1
ATOM 1237 O O . SER A 1 200 ? -10.918 -14.683 -7.590 1.00 37.51 200 SER A O 1
ATOM 1240 N N . PHE A 1 201 ? -12.481 -14.821 -9.203 1.00 28.04 201 PHE A N 1
ATOM 1241 C CA . PHE A 1 201 ? -13.087 -13.540 -8.879 1.00 37.79 201 PHE A CA 1
ATOM 1242 C C . PHE A 1 201 ? -14.591 -13.639 -9.073 1.00 42.82 201 PHE A C 1
ATOM 1243 O O . PHE A 1 201 ? -15.076 -14.384 -9.930 1.00 34.38 201 PHE A O 1
ATOM 1251 N N . ARG A 1 202 ? -15.327 -12.878 -8.258 1.00 35.45 202 ARG A N 1
ATOM 1252 C CA . ARG A 1 202 ? -16.781 -12.987 -8.242 1.00 39.12 202 ARG A CA 1
ATOM 1253 C C . ARG A 1 202 ? -17.393 -12.589 -9.579 1.00 49.52 202 ARG A C 1
ATOM 1254 O O . ARG A 1 202 ? -18.410 -13.161 -9.985 1.00 40.44 202 ARG A O 1
ATOM 1262 N N . GLU A 1 203 ? -16.778 -11.639 -10.288 1.00 50.40 203 GLU A N 1
ATOM 1263 C CA . GLU A 1 203 ? -17.342 -11.146 -11.540 1.00 47.09 203 GLU A CA 1
ATOM 1264 C C . GLU A 1 203 ? -17.446 -12.228 -12.608 1.00 51.54 203 GLU A C 1
ATOM 1265 O O . GLU A 1 203 ? -18.187 -12.051 -13.578 1.00 57.69 203 GLU A O 1
ATOM 1271 N N . LEU A 1 204 ? -16.720 -13.335 -12.460 1.00 47.27 204 LEU A N 1
ATOM 1272 C CA . LEU A 1 204 ? -16.745 -14.408 -13.448 1.00 44.01 204 LEU A CA 1
ATOM 1273 C C . LEU A 1 204 ? -17.577 -15.608 -13.017 1.00 53.22 204 LEU A C 1
ATOM 1274 O O . LEU A 1 204 ? -18.220 -16.237 -13.863 1.00 55.78 204 LEU A O 1
ATOM 1279 N N . GLU A 1 205 ? -17.594 -15.937 -11.730 1.00 43.89 205 GLU A N 1
ATOM 1280 C CA . GLU A 1 205 ? -18.283 -17.135 -11.265 1.00 46.44 205 GLU A CA 1
ATOM 1281 C C . GLU A 1 205 ? -18.683 -16.979 -9.801 1.00 42.67 205 GLU A C 1
ATOM 1282 O O . GLU A 1 205 ? -18.439 -17.857 -8.973 1.00 43.87 205 GLU A O 1
ATOM 1288 N N . GLY A 1 206 ? -19.308 -15.851 -9.459 1.00 34.78 206 GLY A N 1
ATOM 1289 C CA . GLY A 1 206 ? -19.773 -15.673 -8.093 1.00 31.15 206 GLY A CA 1
ATOM 1290 C C . GLY A 1 206 ? -20.815 -16.703 -7.703 1.00 40.11 206 GLY A C 1
ATOM 1291 O O . GLY A 1 206 ? -20.842 -17.173 -6.561 1.00 37.25 206 GLY A O 1
ATOM 1292 N N . LYS A 1 207 ? -21.673 -17.077 -8.653 1.00 47.89 207 LYS A N 1
ATOM 1293 C CA . LYS A 1 207 ? -22.670 -18.115 -8.405 1.00 42.50 207 LYS A CA 1
ATOM 1294 C C . LYS A 1 207 ? -22.006 -19.429 -8.008 1.00 39.51 207 LYS A C 1
ATOM 1295 O O . LYS A 1 207 ? -22.358 -20.037 -6.987 1.00 36.15 207 LYS A O 1
ATOM 1301 N N . TYR A 1 208 ? -21.025 -19.873 -8.792 1.00 41.11 208 TYR A N 1
ATOM 1302 C CA . TYR A 1 208 ? -20.361 -21.136 -8.493 1.00 45.65 208 TYR A CA 1
ATOM 1303 C C . TYR A 1 208 ? -19.488 -21.032 -7.250 1.00 45.75 208 TYR A C 1
ATOM 1304 O O . TYR A 1 208 ? -19.314 -22.026 -6.538 1.00 44.45 208 TYR A O 1
ATOM 1313 N N . ILE A 1 209 ? -18.952 -19.847 -6.955 1.00 46.00 209 ILE A N 1
ATOM 1314 C CA . ILE A 1 209 ? -18.172 -19.681 -5.732 1.00 44.89 209 ILE A CA 1
ATOM 1315 C C . ILE A 1 209 ? -19.071 -19.810 -4.509 1.00 44.45 209 ILE A C 1
ATOM 1316 O O . ILE A 1 209 ? -18.707 -20.457 -3.520 1.00 44.02 209 ILE A O 1
ATOM 1321 N N . ASP A 1 210 ? -20.259 -19.208 -4.554 1.00 49.94 210 ASP A N 1
ATOM 1322 C CA . ASP A 1 210 ? -21.212 -19.375 -3.461 1.00 49.02 210 ASP A CA 1
ATOM 1323 C C . ASP A 1 210 ? -21.660 -20.828 -3.338 1.00 47.37 210 ASP A C 1
ATOM 1324 O O . ASP A 1 210 ? -21.807 -21.349 -2.222 1.00 40.57 210 ASP A O 1
ATOM 1329 N N . LEU A 1 211 ? -21.886 -21.495 -4.475 1.00 43.39 211 LEU A N 1
ATOM 1330 C CA . LEU A 1 211 ? -22.222 -22.914 -4.431 1.00 43.23 211 LEU A CA 1
ATOM 1331 C C . LEU A 1 211 ? -21.126 -23.717 -3.743 1.00 45.93 211 LEU A C 1
ATOM 1332 O O . LEU A 1 211 ? -21.410 -24.561 -2.886 1.00 48.19 211 LEU A O 1
ATOM 1337 N N . LEU A 1 212 ? -19.866 -23.457 -4.104 1.00 48.78 212 LEU A N 1
ATOM 1338 C CA . LEU A 1 212 ? -18.743 -24.163 -3.492 1.00 46.74 212 LEU A CA 1
ATOM 1339 C C . LEU A 1 212 ? -18.641 -23.855 -2.003 1.00 46.65 212 LEU A C 1
ATOM 1340 O O . LEU A 1 212 ? -18.311 -24.736 -1.199 1.00 43.96 212 LEU A O 1
ATOM 1345 N N . SER A 1 213 ? -18.913 -22.603 -1.622 1.00 46.58 213 SER A N 1
ATOM 1346 C CA . SER A 1 213 ? -18.949 -22.230 -0.210 1.00 44.47 213 SER A CA 1
ATOM 1347 C C . SER A 1 213 ? -19.953 -23.081 0.552 1.00 46.22 213 SER A C 1
ATOM 1348 O O . SER A 1 213 ? -19.635 -23.646 1.605 1.00 54.72 213 SER A O 1
ATOM 1351 N N . THR A 1 214 ? -21.180 -23.174 0.040 1.00 41.83 214 THR A N 1
ATOM 1352 C CA . THR A 1 214 ? -22.188 -23.946 0.751 1.00 41.57 214 THR A CA 1
ATOM 1353 C C . THR A 1 214 ? -21.873 -25.435 0.736 1.00 41.52 214 THR A C 1
ATOM 1354 O O . THR A 1 214 ? -22.129 -26.132 1.726 1.00 43.38 214 THR A O 1
ATOM 1358 N N . LEU A 1 215 ? -21.304 -25.942 -0.357 1.00 47.47 215 LEU A N 1
ATOM 1359 C CA . LEU A 1 215 ? -21.041 -27.373 -0.449 1.00 51.78 215 LEU A CA 1
ATOM 1360 C C . LEU A 1 215 ? -19.899 -27.790 0.470 1.00 50.73 215 LEU A C 1
ATOM 1361 O O . LEU A 1 215 ? -19.936 -28.875 1.058 1.00 52.94 215 LEU A O 1
ATOM 1366 N N . SER A 1 216 ? -18.879 -26.944 0.615 1.00 44.08 216 SER A N 1
ATOM 1367 C CA . SER A 1 216 ? -17.734 -27.284 1.445 1.00 38.83 216 SER A CA 1
ATOM 1368 C C . SER A 1 216 ? -17.921 -26.916 2.911 1.00 50.68 216 SER A C 1
ATOM 1369 O O . SER A 1 216 ? -17.124 -27.362 3.745 1.00 51.17 216 SER A O 1
ATOM 1372 N N . ASP A 1 217 ? -18.953 -26.137 3.242 1.00 48.58 217 ASP A N 1
ATOM 1373 C CA . ASP A 1 217 ? -19.130 -25.533 4.562 1.00 45.65 217 ASP A CA 1
ATOM 1374 C C . ASP A 1 217 ? -17.956 -24.640 4.945 1.00 45.89 217 ASP A C 1
ATOM 1375 O O . ASP A 1 217 ? -17.692 -24.424 6.132 1.00 61.10 217 ASP A O 1
ATOM 1380 N N . LYS A 1 218 ? -17.238 -24.114 3.958 1.00 44.43 218 LYS A N 1
ATOM 1381 C CA . LYS A 1 218 ? -16.132 -23.200 4.186 1.00 50.52 218 LYS A CA 1
ATOM 1382 C C . LYS A 1 218 ? -16.395 -21.894 3.451 1.00 46.45 218 LYS A C 1
ATOM 1383 O O . LYS A 1 218 ? -17.119 -21.860 2.454 1.00 54.55 218 LYS A O 1
ATOM 1389 N N . THR A 1 219 ? -15.806 -20.817 3.954 1.00 41.81 219 THR A N 1
ATOM 1390 C CA . THR A 1 219 ? -15.946 -19.523 3.307 1.00 42.86 219 THR A CA 1
ATOM 1391 C C . THR A 1 219 ? -14.933 -19.431 2.174 1.00 41.16 219 THR A C 1
ATOM 1392 O O . THR A 1 219 ? -13.720 -19.481 2.408 1.00 41.64 219 THR A O 1
ATOM 1396 N N . LEU A 1 220 ? -15.426 -19.342 0.944 1.00 37.86 220 LEU A N 1
ATOM 1397 C CA . LEU A 1 220 ? -14.555 -19.192 -0.210 1.00 39.20 220 LEU A CA 1
ATOM 1398 C C . LEU A 1 220 ? -14.068 -17.752 -0.272 1.00 37.06 220 LEU A C 1
ATOM 1399 O O . LEU A 1 220 ? -14.874 -16.822 -0.386 1.00 42.40 220 LEU A O 1
ATOM 1404 N N . VAL A 1 221 ? -12.759 -17.567 -0.177 1.00 33.84 221 VAL A N 1
ATOM 1405 C CA . VAL A 1 221 ? -12.150 -16.245 -0.238 1.00 37.74 221 VAL A CA 1
ATOM 1406 C C . VAL A 1 221 ? -11.434 -16.129 -1.581 1.00 34.78 221 VAL A C 1
ATOM 1407 O O . VAL A 1 221 ? -10.426 -16.817 -1.814 1.00 39.16 221 VAL A O 1
ATOM 1411 N N . PRO A 1 222 ? -11.934 -15.316 -2.505 1.00 35.36 222 PRO A N 1
ATOM 1412 C CA . PRO A 1 222 ? -11.260 -15.157 -3.795 1.00 39.56 222 PRO A CA 1
ATOM 1413 C C . PRO A 1 222 ? -10.136 -14.138 -3.716 1.00 39.13 222 PRO A C 1
ATOM 1414 O O . PRO A 1 222 ? -10.276 -13.068 -3.117 1.00 44.82 222 PRO A O 1
ATOM 1418 N N . VAL A 1 223 ? -9.008 -14.484 -4.328 1.00 36.15 223 VAL A N 1
ATOM 1419 C CA . VAL A 1 223 ? -7.851 -13.605 -4.394 1.00 34.03 223 VAL A CA 1
ATOM 1420 C C . VAL A 1 223 ? -7.687 -13.013 -5.791 1.00 41.42 223 VAL A C 1
ATOM 1421 O O . VAL A 1 223 ? -6.616 -12.510 -6.131 1.00 42.29 223 VAL A O 1
ATOM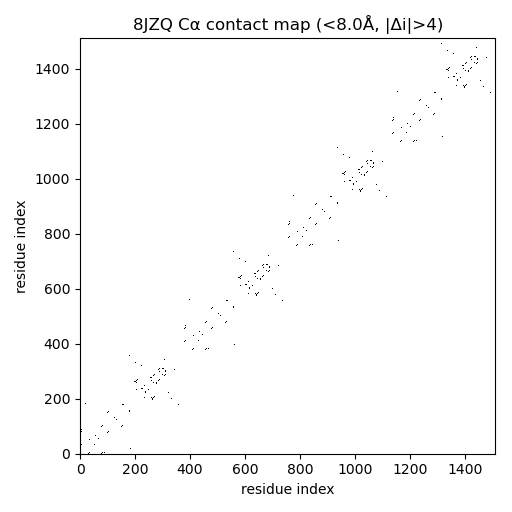 1425 N N . GLY A 1 224 ? -8.736 -13.069 -6.609 1.00 41.14 224 GLY A N 1
ATOM 1426 C CA . GLY A 1 224 ? -8.701 -12.513 -7.940 1.00 38.94 224 GLY A CA 1
ATOM 1427 C C . GLY A 1 224 ? -7.722 -13.239 -8.836 1.00 34.11 224 GLY A C 1
ATOM 1428 O O . GLY A 1 224 ? -7.273 -14.350 -8.538 1.00 39.09 224 GLY A O 1
ATOM 1429 N N . PRO A 1 225 ? -7.384 -12.631 -9.966 1.00 30.85 225 PRO A N 1
ATOM 1430 C CA . PRO A 1 225 ? -6.345 -13.196 -10.827 1.00 39.31 225 PRO A CA 1
ATOM 1431 C C . PRO A 1 225 ? -4.961 -12.798 -10.340 1.00 49.38 225 PRO A C 1
ATOM 1432 O O . PRO A 1 225 ? -4.785 -11.857 -9.562 1.00 55.73 225 PRO A O 1
ATOM 1436 N N . LEU A 1 226 ? -3.966 -13.539 -10.818 1.00 43.01 226 LEU A N 1
ATOM 1437 C CA . LEU A 1 226 ? -2.570 -13.303 -10.469 1.00 42.16 226 LEU A CA 1
ATOM 1438 C C . LEU A 1 226 ? -1.781 -13.186 -11.766 1.00 51.92 226 LEU A C 1
ATOM 1439 O O . LEU A 1 226 ? -1.560 -14.191 -12.448 1.00 53.04 226 LEU A O 1
ATOM 1444 N N . VAL A 1 227 ? -1.358 -11.961 -12.086 1.00 61.75 227 VAL A N 1
ATOM 1445 C CA . VAL A 1 227 ? -0.749 -11.588 -13.369 1.00 55.99 227 VAL A CA 1
ATOM 1446 C C . VAL A 1 227 ? -1.429 -12.288 -14.539 1.00 55.04 227 VAL A C 1
ATOM 1447 O O . VAL A 1 227 ? -2.628 -12.116 -14.756 1.00 56.59 227 VAL A O 1
ATOM 1451 N N . ASP A 1 236 ? 15.065 -14.280 -24.598 1.00 134.71 236 ASP A N 1
ATOM 1452 C CA . ASP A 1 236 ? 14.448 -13.054 -24.097 1.00 140.11 236 ASP A CA 1
ATOM 1453 C C . ASP A 1 236 ? 14.715 -11.825 -24.981 1.00 134.67 236 ASP A C 1
ATOM 1454 O O . ASP A 1 236 ? 13.856 -10.952 -25.079 1.00 128.11 236 ASP A O 1
ATOM 1459 N N . PRO A 1 237 ? 15.890 -11.732 -25.615 1.00 134.51 237 PRO A N 1
ATOM 1460 C CA . PRO A 1 237 ? 16.040 -10.763 -26.714 1.00 124.72 237 PRO A CA 1
ATOM 1461 C C . PRO A 1 237 ? 15.265 -11.135 -27.969 1.00 117.38 237 PRO A C 1
ATOM 1462 O O . PRO A 1 237 ? 15.362 -10.418 -28.971 1.00 111.64 237 PRO A O 1
ATOM 1466 N N . LYS A 1 238 ? 14.503 -12.226 -27.949 1.00 116.32 238 LYS A N 1
ATOM 1467 C CA . LYS A 1 238 ? 13.735 -12.682 -29.097 1.00 104.39 238 LYS A CA 1
ATOM 1468 C C . LYS A 1 238 ? 12.314 -12.130 -29.123 1.00 98.48 238 LYS A C 1
ATOM 1469 O O . LYS A 1 238 ? 11.558 -12.453 -30.047 1.00 98.77 238 LYS A O 1
ATOM 1475 N N . THR A 1 239 ? 11.931 -11.317 -28.141 1.00 101.71 239 THR A N 1
ATOM 1476 C CA . THR A 1 239 ? 10.571 -10.798 -28.052 1.00 92.57 239 THR A CA 1
ATOM 1477 C C . THR A 1 239 ? 10.430 -9.376 -28.578 1.00 92.19 239 THR A C 1
ATOM 1478 O O . THR A 1 239 ? 9.304 -8.874 -28.657 1.00 86.88 239 THR A O 1
ATOM 1482 N N . GLU A 1 240 ? 11.536 -8.713 -28.923 1.00 98.93 240 GLU A N 1
ATOM 1483 C CA . GLU A 1 240 ? 11.450 -7.347 -29.428 1.00 90.58 240 GLU A CA 1
ATOM 1484 C C . GLU A 1 240 ? 10.711 -7.304 -30.762 1.00 80.21 240 GLU A C 1
ATOM 1485 O O . GLU A 1 240 ? 9.934 -6.378 -31.019 1.00 70.60 240 GLU A O 1
ATOM 1491 N N . GLN A 1 241 ? 10.943 -8.305 -31.618 1.00 86.46 241 GLN A N 1
ATOM 1492 C CA . GLN A 1 241 ? 10.206 -8.396 -32.874 1.00 90.55 241 GLN A CA 1
ATOM 1493 C C . GLN A 1 241 ? 8.704 -8.468 -32.626 1.00 86.81 241 GLN A C 1
ATOM 1494 O O . GLN A 1 241 ? 7.920 -7.858 -33.362 1.00 90.05 241 GLN A O 1
ATOM 1500 N N . ILE A 1 242 ? 8.287 -9.193 -31.585 1.00 80.72 242 ILE A N 1
ATOM 1501 C CA . ILE A 1 242 ? 6.863 -9.342 -31.284 1.00 73.55 242 ILE A CA 1
ATOM 1502 C C . ILE A 1 242 ? 6.223 -7.982 -31.034 1.00 71.14 242 ILE A C 1
ATOM 1503 O O . ILE A 1 242 ? 5.226 -7.617 -31.668 1.00 66.15 242 ILE A O 1
ATOM 1508 N N . ILE A 1 243 ? 6.781 -7.212 -30.096 1.00 75.78 243 ILE A N 1
ATOM 1509 C CA . ILE A 1 243 ? 6.185 -5.925 -29.746 1.00 75.38 243 ILE A CA 1
ATOM 1510 C C . ILE A 1 243 ? 6.316 -4.939 -30.902 1.00 75.29 243 ILE A C 1
ATOM 1511 O O . ILE A 1 243 ? 5.407 -4.137 -31.153 1.00 73.79 243 ILE A O 1
ATOM 1516 N N . ASN A 1 244 ? 7.437 -4.981 -31.627 1.00 77.70 244 ASN A N 1
ATOM 1517 C CA . ASN A 1 244 ? 7.595 -4.077 -32.763 1.00 76.29 244 ASN A CA 1
ATOM 1518 C C . ASN A 1 244 ? 6.556 -4.364 -33.840 1.00 72.37 244 ASN A C 1
ATOM 1519 O O . ASN A 1 244 ? 6.023 -3.436 -34.462 1.00 73.12 244 ASN A O 1
ATOM 1524 N N . TRP A 1 245 ? 6.084 -5.607 -33.922 1.00 69.99 245 TRP A N 1
ATOM 1525 C CA . TRP A 1 245 ? 5.037 -5.969 -34.915 1.00 68.64 245 TRP A CA 1
ATOM 1526 C C . TRP A 1 245 ? 3.655 -5.523 -34.444 1.00 69.84 245 TRP A C 1
ATOM 1527 O O . TRP A 1 245 ? 2.913 -5.002 -35.269 1.00 60.49 245 TRP A O 1
ATOM 1538 N N . LEU A 1 246 ? 3.334 -5.726 -33.169 1.00 69.99 246 LEU A N 1
ATOM 1539 C CA . LEU A 1 246 ? 1.975 -5.442 -32.639 1.00 63.16 246 LEU A CA 1
ATOM 1540 C C . LEU A 1 246 ? 1.746 -3.941 -32.529 1.00 63.49 246 LEU A C 1
ATOM 1541 O O . LEU A 1 246 ? 0.592 -3.530 -32.613 1.00 64.51 246 LEU A O 1
ATOM 1546 N N . ASP A 1 247 ? 2.803 -3.172 -32.349 1.00 62.83 247 ASP A N 1
ATOM 1547 C CA . ASP A 1 247 ? 2.617 -1.721 -32.126 1.00 68.60 247 ASP A CA 1
ATOM 1548 C C . ASP A 1 247 ? 2.245 -1.044 -33.439 1.00 70.32 247 ASP A C 1
ATOM 1549 O O . ASP A 1 247 ? 1.561 -0.017 -33.385 1.00 69.79 247 ASP A O 1
ATOM 1554 N N . LYS A 1 248 ? 2.652 -1.624 -34.564 1.00 70.45 248 LYS A N 1
ATOM 1555 C CA . LYS A 1 248 ? 2.417 -0.981 -35.877 1.00 67.55 248 LYS A CA 1
ATOM 1556 C C . LYS A 1 248 ? 1.082 -1.435 -36.461 1.00 69.56 248 LYS A C 1
ATOM 1557 O O . LYS A 1 248 ? 0.896 -1.293 -37.676 1.00 75.02 248 LYS A O 1
ATOM 1563 N N . ARG A 1 249 ? 0.187 -1.947 -35.619 1.00 71.89 249 ARG A N 1
ATOM 1564 C CA . ARG A 1 249 ? -1.151 -2.395 -36.063 1.00 62.60 249 ARG A CA 1
ATOM 1565 C C . ARG A 1 249 ? -2.173 -1.624 -35.255 1.00 57.43 249 ARG A C 1
ATOM 1566 O O . ARG A 1 249 ? -1.844 -1.191 -34.146 1.00 58.41 249 ARG A O 1
ATOM 1574 N N . ALA A 1 250 ? -3.381 -1.505 -35.770 1.00 58.03 250 ALA A N 1
ATOM 1575 C CA . ALA A 1 250 ? -4.377 -0.647 -35.091 1.00 67.05 250 ALA A CA 1
ATOM 1576 C C . ALA A 1 250 ? -4.888 -1.253 -33.784 1.00 65.67 250 ALA A C 1
ATOM 1577 O O . ALA A 1 250 ? -4.508 -2.370 -33.450 1.00 62.12 250 ALA A O 1
ATOM 1579 N N . GLU A 1 251 ? -5.758 -0.520 -33.098 1.00 63.06 251 GLU A N 1
ATOM 1580 C CA . GLU A 1 251 ? -6.213 -0.949 -31.783 1.00 66.19 251 GLU A CA 1
ATOM 1581 C C . GLU A 1 251 ? -7.291 -2.019 -31.907 1.00 69.48 251 GLU A C 1
ATOM 1582 O O . GLU A 1 251 ? -8.211 -1.899 -32.723 1.00 67.84 251 GLU A O 1
ATOM 1588 N N . SER A 1 252 ? -7.167 -3.070 -31.095 1.00 63.64 252 SER A N 1
ATOM 1589 C CA . SER A 1 252 ? -8.172 -4.129 -30.993 1.00 63.90 252 SER A CA 1
ATOM 1590 C C . SER A 1 252 ? -8.441 -4.791 -32.345 1.00 59.90 252 SER A C 1
ATOM 1591 O O . SER A 1 252 ? -9.578 -5.137 -32.672 1.00 59.70 252 SER A O 1
ATOM 1594 N N . THR A 1 253 ? -7.384 -4.969 -33.136 1.00 58.28 253 THR A N 1
ATOM 1595 C CA . THR A 1 253 ? -7.491 -5.631 -34.426 1.00 54.25 253 THR A CA 1
ATOM 1596 C C . THR A 1 253 ? -6.686 -6.920 -34.518 1.00 61.35 253 THR A C 1
ATOM 1597 O O . THR A 1 253 ? -6.850 -7.658 -35.496 1.00 67.35 253 THR A O 1
ATOM 1601 N N . VAL A 1 254 ? -5.831 -7.209 -33.542 1.00 56.51 254 VAL A N 1
ATOM 1602 C CA . VAL A 1 254 ? -4.988 -8.398 -33.549 1.00 58.79 254 VAL A CA 1
ATOM 1603 C C . VAL A 1 254 ? -5.635 -9.468 -32.682 1.00 59.65 254 VAL A C 1
ATOM 1604 O O . VAL A 1 254 ? -6.141 -9.181 -31.590 1.00 57.77 254 VAL A O 1
ATOM 1608 N N . VAL A 1 255 ? -5.619 -10.705 -33.169 1.00 56.54 255 VAL A N 1
ATOM 1609 C CA . VAL A 1 255 ? -6.143 -11.854 -32.444 1.00 55.96 255 VAL A CA 1
ATOM 1610 C C . VAL A 1 255 ? -4.959 -12.713 -32.024 1.00 58.27 255 VAL A C 1
ATOM 1611 O O . VAL A 1 255 ? -4.181 -13.171 -32.869 1.00 56.25 255 VAL A O 1
ATOM 1615 N N . PHE A 1 256 ? -4.809 -12.913 -30.720 1.00 59.90 256 PHE A N 1
ATOM 1616 C CA . PHE A 1 256 ? -3.739 -13.742 -30.185 1.00 57.59 256 PHE A CA 1
ATOM 1617 C C . PHE A 1 256 ? -4.218 -15.182 -30.077 1.00 60.30 256 PHE A C 1
ATOM 1618 O O . PHE A 1 256 ? -5.256 -15.457 -29.469 1.00 63.76 256 PHE A O 1
ATOM 1626 N N . VAL A 1 257 ? -3.468 -16.097 -30.685 1.00 65.93 257 VAL A N 1
ATOM 1627 C CA . VAL A 1 257 ? -3.811 -17.510 -30.723 1.00 56.13 257 VAL A CA 1
ATOM 1628 C C . VAL A 1 257 ? -2.720 -18.275 -29.997 1.00 68.90 257 VAL A C 1
ATOM 1629 O O . VAL A 1 257 ? -1.530 -18.087 -30.274 1.00 75.40 257 VAL A O 1
ATOM 1633 N N . CYS A 1 258 ? -3.131 -19.093 -29.019 1.00 66.03 258 CYS A N 1
ATOM 1634 C CA . CYS A 1 258 ? -2.174 -19.968 -28.296 1.00 60.48 258 CYS A CA 1
ATOM 1635 C C . CYS A 1 258 ? -2.940 -21.102 -27.625 1.00 63.47 258 CYS A C 1
ATOM 1636 O O . CYS A 1 258 ? -4.007 -20.836 -27.081 1.00 70.85 258 CYS A O 1
ATOM 1639 N N . PHE A 1 259 ? -2.410 -22.325 -27.687 1.00 68.00 259 PHE A N 1
ATOM 1640 C CA . PHE A 1 259 ? -3.065 -23.481 -27.019 1.00 65.53 259 PHE A CA 1
ATOM 1641 C C . PHE A 1 259 ? -2.150 -23.985 -25.902 1.00 62.06 259 PHE A C 1
ATOM 1642 O O . PHE A 1 259 ? -2.006 -25.211 -25.751 1.00 70.86 259 PHE A O 1
ATOM 1650 N N . GLY A 1 260 ? -1.547 -23.056 -25.152 1.00 79.32 260 GLY A N 1
ATOM 1651 C CA . GLY A 1 260 ? -0.649 -23.428 -24.042 1.00 78.44 260 GLY A CA 1
ATOM 1652 C C . GLY A 1 260 ? 0.453 -24.368 -24.491 1.00 80.26 260 GLY A C 1
ATOM 1653 O O . GLY A 1 260 ? 1.106 -24.068 -25.511 1.00 75.45 260 GLY A O 1
ATOM 1654 N N . SER A 1 261 ? 0.637 -25.483 -23.778 1.00 84.12 261 SER A N 1
ATOM 1655 C CA . SER A 1 261 ? 1.650 -26.498 -24.171 1.00 89.91 261 SER A CA 1
ATOM 1656 C C . SER A 1 261 ? 1.051 -27.893 -23.979 1.00 93.02 261 SER A C 1
ATOM 1657 O O . SER A 1 261 ? 1.817 -28.875 -24.030 1.00 84.46 261 SER A O 1
ATOM 1660 N N . GLU A 1 262 ? -0.266 -27.967 -23.766 1.00 98.61 262 GLU A N 1
ATOM 1661 C CA . GLU A 1 262 ? -0.934 -29.271 -23.513 1.00 102.68 262 GLU A CA 1
ATOM 1662 C C . GLU A 1 262 ? -0.811 -30.167 -24.750 1.00 108.81 262 GLU A C 1
ATOM 1663 O O . GLU A 1 262 ? -0.363 -31.320 -24.596 1.00 106.83 262 GLU A O 1
ATOM 1669 N N . TYR A 1 263 ? -1.193 -29.655 -25.925 1.00 112.64 263 TYR A N 1
ATOM 1670 C CA . TYR A 1 263 ? -1.164 -30.470 -27.160 1.00 112.52 263 TYR A CA 1
ATOM 1671 C C . TYR A 1 263 ? -0.689 -29.613 -28.335 1.00 113.71 263 TYR A C 1
ATOM 1672 O O . TYR A 1 263 ? -1.337 -28.583 -28.612 1.00 119.26 263 TYR A O 1
ATOM 1681 N N . PHE A 1 264 ? 0.404 -30.017 -28.988 1.00 109.89 264 PHE A N 1
ATOM 1682 C CA . PHE A 1 264 ? 0.889 -29.295 -30.194 1.00 125.15 264 PHE A CA 1
ATOM 1683 C C . PHE A 1 264 ? -0.059 -29.617 -31.351 1.00 127.33 264 PHE A C 1
ATOM 1684 O O . PHE A 1 264 ? 0.274 -29.228 -32.493 1.00 127.83 264 PHE A O 1
ATOM 1692 N N . LEU A 1 265 ? -1.182 -30.293 -31.061 1.00 120.69 265 LEU A N 1
ATOM 1693 C CA . LEU A 1 265 ? -2.154 -30.724 -32.108 1.00 115.82 265 LEU A CA 1
ATOM 1694 C C . LEU A 1 265 ? -1.441 -31.700 -33.049 1.00 115.29 265 LEU A C 1
ATOM 1695 O O . LEU A 1 265 ? -0.664 -32.535 -32.542 1.00 121.53 265 LEU A O 1
ATOM 1700 N N . SER A 1 266 ? -1.704 -31.605 -34.353 1.00 105.42 266 SER A N 1
ATOM 1701 C CA . SER A 1 266 ? -1.022 -32.476 -35.344 1.00 106.06 266 SER A CA 1
ATOM 1702 C C . SER A 1 266 ? -1.050 -31.770 -36.698 1.00 103.76 266 SER A C 1
ATOM 1703 O O . SER A 1 266 ? -1.746 -30.769 -36.794 1.00 107.28 266 SER A O 1
ATOM 1706 N N . ASN A 1 267 ? -0.316 -32.271 -37.692 1.00 104.48 267 ASN A N 1
ATOM 1707 C CA . ASN A 1 267 ? -0.347 -31.691 -39.060 1.00 103.52 267 ASN A CA 1
ATOM 1708 C C . ASN A 1 267 ? -1.786 -31.686 -39.577 1.00 105.11 267 ASN A C 1
ATOM 1709 O O . ASN A 1 267 ? -2.066 -30.953 -40.538 1.00 103.04 267 ASN A O 1
ATOM 1714 N N . GLU A 1 268 ? -2.663 -32.469 -38.951 1.00 102.12 268 GLU A N 1
ATOM 1715 C CA . GLU A 1 268 ? -4.051 -32.550 -39.449 1.00 103.05 268 GLU A CA 1
ATOM 1716 C C . GLU A 1 268 ? -4.858 -31.459 -38.759 1.00 103.72 268 GLU A C 1
ATOM 1717 O O . GLU A 1 268 ? -5.768 -30.897 -39.394 1.00 103.51 268 GLU A O 1
ATOM 1723 N N . GLU A 1 269 ? -4.522 -31.185 -37.503 1.00 98.49 269 GLU A N 1
ATOM 1724 C CA . GLU A 1 269 ? -5.292 -30.183 -36.737 1.00 98.25 269 GLU A CA 1
ATOM 1725 C C . GLU A 1 269 ? -4.651 -28.811 -36.923 1.00 96.26 269 GLU A C 1
ATOM 1726 O O . GLU A 1 269 ? -5.406 -27.831 -36.935 1.00 93.49 269 GLU A O 1
ATOM 1732 N N . LEU A 1 270 ? -3.322 -28.736 -37.071 1.00 100.46 270 LEU A N 1
ATOM 1733 C CA . LEU A 1 270 ? -2.779 -27.415 -37.362 1.00 93.71 270 LEU A CA 1
ATOM 1734 C C . LEU A 1 270 ? -3.367 -26.844 -38.643 1.00 95.42 270 LEU A C 1
ATOM 1735 O O . LEU A 1 270 ? -3.517 -25.624 -38.762 1.00 96.36 270 LEU A O 1
ATOM 1740 N N . GLU A 1 271 ? -3.701 -27.705 -39.607 1.00 98.00 271 GLU A N 1
ATOM 1741 C CA . GLU A 1 271 ? -4.244 -27.223 -40.875 1.00 94.22 271 GLU A CA 1
ATOM 1742 C C . GLU A 1 271 ? -5.578 -26.512 -40.677 1.00 91.35 271 GLU A C 1
ATOM 1743 O O . GLU A 1 271 ? -5.815 -25.430 -41.237 1.00 90.54 271 GLU A O 1
ATOM 1749 N N . GLU A 1 272 ? -6.473 -27.112 -39.885 1.00 100.37 272 GLU A N 1
ATOM 1750 C CA . GLU A 1 272 ? -7.815 -26.569 -39.718 1.00 98.01 272 GLU A CA 1
ATOM 1751 C C . GLU A 1 272 ? -7.812 -25.218 -39.013 1.00 93.72 272 GLU A C 1
ATOM 1752 O O . GLU A 1 272 ? -8.767 -24.451 -39.173 1.00 89.95 272 GLU A O 1
ATOM 1758 N N . VAL A 1 273 ? -6.772 -24.912 -38.239 1.00 92.59 273 VAL A N 1
ATOM 1759 C CA . VAL A 1 273 ? -6.712 -23.632 -37.540 1.00 97.73 273 VAL A CA 1
ATOM 1760 C C . VAL A 1 273 ? -5.922 -22.636 -38.380 1.00 91.05 273 VAL A C 1
ATOM 1761 O O . VAL A 1 273 ? -6.230 -21.440 -38.386 1.00 90.35 273 VAL A O 1
ATOM 1765 N N . ALA A 1 274 ? -4.937 -23.121 -39.143 1.00 87.71 274 ALA A N 1
ATOM 1766 C CA . ALA A 1 274 ? -4.153 -22.225 -39.985 1.00 85.76 274 ALA A CA 1
ATOM 1767 C C . ALA A 1 274 ? -5.001 -21.659 -41.118 1.00 84.37 274 ALA A C 1
ATOM 1768 O O . ALA A 1 274 ? -5.018 -20.444 -41.350 1.00 88.50 274 ALA A O 1
ATOM 1770 N N . ILE A 1 275 ? -5.718 -22.527 -41.837 1.00 85.51 275 ILE A N 1
ATOM 1771 C CA . ILE A 1 275 ? -6.566 -22.030 -42.916 1.00 95.88 275 ILE A CA 1
ATOM 1772 C C . ILE A 1 275 ? -7.753 -21.257 -42.349 1.00 96.53 275 ILE A C 1
ATOM 1773 O O . ILE A 1 275 ? -8.247 -20.313 -42.980 1.00 93.99 275 ILE A O 1
ATOM 1778 N N . GLY A 1 276 ? -8.218 -21.623 -41.151 1.00 95.10 276 GLY A N 1
ATOM 1779 C CA . GLY A 1 276 ? -9.262 -20.848 -40.504 1.00 93.73 276 GLY A CA 1
ATOM 1780 C C . GLY A 1 276 ? -8.815 -19.446 -40.136 1.00 91.10 276 GLY A C 1
ATOM 1781 O O . GLY A 1 276 ? -9.612 -18.504 -40.175 1.00 87.67 276 GLY A O 1
ATOM 1782 N N . LEU A 1 277 ? -7.544 -19.286 -39.765 1.00 89.25 277 LEU A N 1
ATOM 1783 C CA . LEU A 1 277 ? -6.990 -17.959 -39.529 1.00 86.59 277 LEU A CA 1
ATOM 1784 C C . LEU A 1 277 ? -6.726 -17.217 -40.831 1.00 94.46 277 LEU A C 1
ATOM 1785 O O . LEU A 1 277 ? -6.782 -15.981 -40.856 1.00 92.36 277 LEU A O 1
ATOM 1790 N N . GLU A 1 278 ? -6.437 -17.942 -41.916 1.00 100.65 278 GLU A N 1
ATOM 1791 C CA . GLU A 1 278 ? -6.209 -17.280 -43.198 1.00 95.65 278 GLU A CA 1
ATOM 1792 C C . GLU A 1 278 ? -7.488 -16.637 -43.719 1.00 90.52 278 GLU A C 1
ATOM 1793 O O . GLU A 1 278 ? -7.493 -15.457 -44.090 1.00 91.42 278 GLU A O 1
ATOM 1799 N N . ILE A 1 279 ? -8.589 -17.395 -43.755 1.00 90.06 279 ILE A N 1
ATOM 1800 C CA . ILE A 1 279 ? -9.850 -16.866 -44.273 1.00 93.38 279 ILE A CA 1
ATOM 1801 C C . ILE A 1 279 ? -10.573 -15.982 -43.270 1.00 92.64 279 ILE A C 1
ATOM 1802 O O . ILE A 1 279 ? -11.630 -15.427 -43.600 1.00 93.34 279 ILE A O 1
ATOM 1807 N N . SER A 1 280 ? -10.039 -15.831 -42.056 1.00 87.05 280 SER A N 1
ATOM 1808 C CA . SER A 1 280 ? -10.634 -14.915 -41.090 1.00 89.85 280 SER A CA 1
ATOM 1809 C C . SER A 1 280 ? -10.422 -13.457 -41.473 1.00 88.78 280 SER A C 1
ATOM 1810 O O . SER A 1 280 ? -11.184 -12.597 -41.022 1.00 90.54 280 SER A O 1
ATOM 1813 N N . THR A 1 281 ? -9.409 -13.170 -42.297 1.00 90.34 281 THR A N 1
ATOM 1814 C CA . THR A 1 281 ? -9.114 -11.818 -42.781 1.00 89.57 281 THR A CA 1
ATOM 1815 C C . THR A 1 281 ? -8.948 -10.833 -41.622 1.00 82.84 281 THR A C 1
ATOM 1816 O O . THR A 1 281 ? -9.534 -9.749 -41.606 1.00 85.37 281 THR A O 1
ATOM 1820 N N . VAL A 1 282 ? -8.132 -11.219 -40.641 1.00 74.61 282 VAL A N 1
ATOM 1821 C CA . VAL A 1 282 ? -7.844 -10.372 -39.493 1.00 72.94 282 VAL A CA 1
ATOM 1822 C C . VAL A 1 282 ? -6.422 -10.653 -39.031 1.00 69.37 282 VAL A C 1
ATOM 1823 O O . VAL A 1 282 ? -5.911 -11.768 -39.177 1.00 65.51 282 VAL A O 1
ATOM 1827 N N . ASN A 1 283 ? -5.773 -9.623 -38.491 1.00 64.79 283 ASN A N 1
ATOM 1828 C CA . ASN A 1 283 ? -4.415 -9.768 -37.988 1.00 65.35 283 ASN A CA 1
ATOM 1829 C C . ASN A 1 283 ? -4.385 -10.738 -36.813 1.00 66.29 283 ASN A C 1
ATOM 1830 O O . ASN A 1 283 ? -5.322 -10.812 -36.017 1.00 66.96 283 ASN A O 1
ATOM 1835 N N . PHE A 1 284 ? -3.288 -11.478 -36.696 1.00 62.40 284 PHE A N 1
ATOM 1836 C CA . PHE A 1 284 ? -3.185 -12.465 -35.632 1.00 63.58 284 PHE A CA 1
ATOM 1837 C C . PHE A 1 284 ? -1.728 -12.676 -35.250 1.00 65.85 284 PHE A C 1
ATOM 1838 O O . PHE A 1 284 ? -0.815 -12.458 -36.052 1.00 70.72 284 PHE A O 1
ATOM 1846 N N . ILE A 1 285 ? -1.530 -13.097 -34.007 1.00 68.21 285 ILE A N 1
ATOM 1847 C CA . ILE A 1 285 ? -0.251 -13.600 -33.520 1.00 66.52 285 ILE A CA 1
ATOM 1848 C C . ILE A 1 285 ? -0.520 -15.009 -33.010 1.00 70.42 285 ILE A C 1
ATOM 1849 O O . ILE A 1 285 ? -1.029 -15.192 -31.900 1.00 65.12 285 ILE A O 1
ATOM 1854 N N . TRP A 1 286 ? -0.206 -16.008 -33.829 1.00 74.73 286 TRP A N 1
ATOM 1855 C CA . TRP A 1 286 ? -0.464 -17.409 -33.506 1.00 72.65 286 TRP A CA 1
ATOM 1856 C C . TRP A 1 286 ? 0.841 -18.030 -33.021 1.00 70.24 286 TRP A C 1
ATOM 1857 O O . TRP A 1 286 ? 1.704 -18.395 -33.820 1.00 79.86 286 TRP A O 1
ATOM 1868 N N . ALA A 1 287 ? 0.978 -18.153 -31.702 1.00 65.78 287 ALA A N 1
ATOM 1869 C CA . ALA A 1 287 ? 2.161 -18.751 -31.095 1.00 71.05 287 ALA A CA 1
ATOM 1870 C C . ALA A 1 287 ? 1.946 -20.255 -30.997 1.00 75.62 287 ALA A C 1
ATOM 1871 O O . ALA A 1 287 ? 1.094 -20.719 -30.230 1.00 71.43 287 ALA A O 1
ATOM 1873 N N . VAL A 1 288 ? 2.673 -20.997 -31.839 1.00 76.53 288 VAL A N 1
ATOM 1874 C CA . VAL A 1 288 ? 2.485 -22.472 -31.955 1.00 78.07 288 VAL A CA 1
ATOM 1875 C C . VAL A 1 288 ? 3.415 -23.207 -30.990 1.00 72.97 288 VAL A C 1
ATOM 1876 O O . VAL A 1 288 ? 4.056 -22.523 -30.206 1.00 77.79 288 VAL A O 1
ATOM 1880 N N . PHE A 1 303 ? -1.807 -19.926 -46.520 1.00 88.44 303 PHE A N 1
ATOM 1881 C CA . PHE A 1 303 ? -0.975 -19.727 -45.307 1.00 83.17 303 PHE A CA 1
ATOM 1882 C C . PHE A 1 303 ? 0.489 -19.904 -45.690 1.00 82.35 303 PHE A C 1
ATOM 1883 O O . PHE A 1 303 ? 1.130 -18.887 -45.976 1.00 87.63 303 PHE A O 1
ATOM 1891 N N . VAL A 1 304 ? 0.988 -21.144 -45.677 1.00 87.39 304 VAL A N 1
ATOM 1892 C CA . VAL A 1 304 ? 2.413 -21.455 -46.014 1.00 93.77 304 VAL A CA 1
ATOM 1893 C C . VAL A 1 304 ? 3.367 -20.413 -45.393 1.00 100.37 304 VAL A C 1
ATOM 1894 O O . VAL A 1 304 ? 4.469 -20.221 -45.949 1.00 99.80 304 VAL A O 1
ATOM 1898 N N . GLN A 1 305 ? 2.987 -19.793 -44.265 1.00 90.84 305 GLN A N 1
ATOM 1899 C CA . GLN A 1 305 ? 3.821 -18.780 -43.552 1.00 89.94 305 GLN A CA 1
ATOM 1900 C C . GLN A 1 305 ? 4.085 -17.530 -44.399 1.00 95.38 305 GLN A C 1
ATOM 1901 O O . GLN A 1 305 ? 4.480 -16.511 -43.806 1.00 95.80 305 GLN A O 1
ATOM 1907 N N . ARG A 1 306 ? 3.825 -17.578 -45.709 1.00 93.58 306 ARG A N 1
ATOM 1908 C CA . ARG A 1 306 ? 4.183 -16.433 -46.591 1.00 86.02 306 ARG A CA 1
ATOM 1909 C C . ARG A 1 306 ? 2.928 -15.787 -47.169 1.00 78.04 306 ARG A C 1
ATOM 1910 O O . ARG A 1 306 ? 3.045 -14.678 -47.705 1.00 77.43 306 ARG A O 1
ATOM 1918 N N . VAL A 1 307 ? 1.784 -16.458 -47.070 1.00 82.92 307 VAL A N 1
ATOM 1919 C CA . VAL A 1 307 ? 0.493 -15.866 -47.536 1.00 82.14 307 VAL A CA 1
ATOM 1920 C C . VAL A 1 307 ? -0.414 -15.710 -46.310 1.00 85.46 307 VAL A C 1
ATOM 1921 O O . VAL A 1 307 ? -1.601 -15.373 -46.489 1.00 91.14 307 VAL A O 1
ATOM 1925 N N . GLY A 1 308 ? 0.194 -15.671 -45.121 1.00 86.51 308 GLY A N 1
ATOM 1926 C CA . GLY A 1 308 ? -0.591 -15.411 -43.900 1.00 81.45 308 GLY A CA 1
ATOM 1927 C C . GLY A 1 308 ? -1.137 -14.001 -43.940 1.00 85.68 308 GLY A C 1
ATOM 1928 O O . GLY A 1 308 ? -0.324 -13.084 -44.129 1.00 83.28 308 GLY A O 1
ATOM 1929 N N . ASP A 1 309 ? -2.460 -13.833 -43.804 1.00 90.21 309 ASP A N 1
ATOM 1930 C CA . ASP A 1 309 ? -3.105 -12.492 -43.869 1.00 80.16 309 ASP A CA 1
ATOM 1931 C C . ASP A 1 309 ? -2.651 -11.667 -42.675 1.00 81.51 309 ASP A C 1
ATOM 1932 O O . ASP A 1 309 ? -3.424 -11.567 -41.714 1.00 81.46 309 ASP A O 1
ATOM 1937 N N . ARG A 1 310 ? -1.435 -11.132 -42.734 1.00 80.58 310 ARG A N 1
ATOM 1938 C CA . ARG A 1 310 ? -0.922 -10.257 -41.655 1.00 76.13 310 ARG A CA 1
ATOM 1939 C C . ARG A 1 310 ? -0.915 -11.013 -40.328 1.00 74.48 310 ARG A C 1
ATOM 1940 O O . ARG A 1 310 ? -1.764 -10.724 -39.479 1.00 64.37 310 ARG A O 1
ATOM 1948 N N . GLY A 1 311 ? 0.031 -11.939 -40.171 1.00 77.44 311 GLY A N 1
ATOM 1949 C CA . GLY A 1 311 ? 0.156 -12.696 -38.914 1.00 69.57 311 GLY A CA 1
ATOM 1950 C C . GLY A 1 311 ? 1.601 -12.992 -38.576 1.00 68.44 311 GLY A C 1
ATOM 1951 O O . GLY A 1 311 ? 2.466 -12.690 -39.409 1.00 68.77 311 GLY A O 1
ATOM 1952 N N . LEU A 1 312 ? 1.849 -13.569 -37.399 1.00 65.18 312 LEU A N 1
ATOM 1953 C CA . LEU A 1 312 ? 3.227 -13.931 -36.980 1.00 60.56 312 LEU A CA 1
ATOM 1954 C C . LEU A 1 312 ? 3.188 -15.230 -36.175 1.00 60.94 312 LEU A C 1
ATOM 1955 O O . LEU A 1 312 ? 2.510 -15.255 -35.147 1.00 67.64 312 LEU A O 1
ATOM 1960 N N . VAL A 1 313 ? 3.902 -16.259 -36.629 1.00 59.54 313 VAL A N 1
ATOM 1961 C CA . VAL A 1 313 ? 3.962 -17.519 -35.896 1.00 64.93 313 VAL A CA 1
ATOM 1962 C C . VAL A 1 313 ? 5.237 -17.545 -35.068 1.00 68.64 313 VAL A C 1
ATOM 1963 O O . VAL A 1 313 ? 6.302 -17.105 -35.522 1.00 62.63 313 VAL A O 1
ATOM 1967 N N . VAL A 1 314 ? 5.131 -18.051 -33.842 1.00 67.83 314 VAL A N 1
ATOM 1968 C CA . VAL A 1 314 ? 6.250 -18.120 -32.911 1.00 65.89 314 VAL A CA 1
ATOM 1969 C C . VAL A 1 314 ? 6.432 -19.570 -32.480 1.00 70.17 314 VAL A C 1
ATOM 1970 O O . VAL A 1 314 ? 5.453 -20.312 -32.344 1.00 74.84 314 VAL A O 1
ATOM 1974 N N . GLU A 1 315 ? 7.685 -19.968 -32.266 1.00 70.63 315 GLU A N 1
ATOM 1975 C CA . GLU A 1 315 ? 7.999 -21.339 -31.882 1.00 80.84 315 GLU A CA 1
ATOM 1976 C C . GLU A 1 315 ? 7.651 -21.606 -30.424 1.00 81.49 315 GLU A C 1
ATOM 1977 O O . GLU A 1 315 ? 6.694 -22.332 -30.130 1.00 76.70 315 GLU A O 1
ATOM 1983 N N . GLY A 1 316 ? 8.417 -21.023 -29.505 1.00 81.02 316 GLY A N 1
ATOM 1984 C CA . GLY A 1 316 ? 8.265 -21.320 -28.093 1.00 79.03 316 GLY A CA 1
ATOM 1985 C C . GLY A 1 316 ? 7.458 -20.307 -27.310 1.00 74.04 316 GLY A C 1
ATOM 1986 O O . GLY A 1 316 ? 6.313 -20.007 -27.663 1.00 75.48 316 GLY A O 1
ATOM 1987 N N . TRP A 1 317 ? 8.045 -19.777 -26.240 1.00 75.69 317 TRP A N 1
ATOM 1988 C CA . TRP A 1 317 ? 7.323 -18.879 -25.350 1.00 70.41 317 TRP A CA 1
ATOM 1989 C C . TRP A 1 317 ? 7.010 -17.560 -26.048 1.00 79.87 317 TRP A C 1
ATOM 1990 O O . TRP A 1 317 ? 7.840 -17.006 -26.774 1.00 74.29 317 TRP A O 1
ATOM 2001 N N . ALA A 1 318 ? 5.799 -17.058 -25.816 1.00 83.64 318 ALA A N 1
ATOM 2002 C CA . ALA A 1 318 ? 5.315 -15.822 -26.400 1.00 73.82 318 ALA A CA 1
ATOM 2003 C C . ALA A 1 318 ? 4.915 -14.841 -25.304 1.00 68.03 318 ALA A C 1
ATOM 2004 O O . ALA A 1 318 ? 4.538 -15.257 -24.203 1.00 63.68 318 ALA A O 1
ATOM 2006 N N . PRO A 1 319 ? 4.986 -13.535 -25.571 1.00 65.98 319 PRO A N 1
ATOM 2007 C CA . PRO A 1 319 ? 4.576 -12.555 -24.558 1.00 64.38 319 PRO A CA 1
ATOM 2008 C C . PRO A 1 319 ? 3.069 -12.546 -24.361 1.00 58.56 319 PRO A C 1
ATOM 2009 O O . PRO A 1 319 ? 2.401 -11.579 -24.733 1.00 57.89 319 PRO A O 1
ATOM 2013 N N . GLN A 1 320 ? 2.531 -13.618 -23.775 1.00 61.64 320 GLN A N 1
ATOM 2014 C CA . GLN A 1 320 ? 1.083 -13.754 -23.644 1.00 64.58 320 GLN A CA 1
ATOM 2015 C C . GLN A 1 320 ? 0.490 -12.587 -22.866 1.00 63.16 320 GLN A C 1
ATOM 2016 O O . GLN A 1 320 ? -0.436 -11.916 -23.340 1.00 58.30 320 GLN A O 1
ATOM 2022 N N . ALA A 1 321 ? 1.018 -12.325 -21.670 1.00 63.49 321 ALA A N 1
ATOM 2023 C CA . ALA A 1 321 ? 0.521 -11.207 -20.874 1.00 58.04 321 ALA A CA 1
ATOM 2024 C C . ALA A 1 321 ? 0.775 -9.877 -21.572 1.00 59.09 321 ALA A C 1
ATOM 2025 O O . ALA A 1 321 ? -0.069 -8.973 -21.527 1.00 61.50 321 ALA A O 1
ATOM 2027 N N . ARG A 1 322 ? 1.928 -9.740 -22.230 1.00 51.88 322 ARG A N 1
ATOM 2028 C CA . ARG A 1 322 ? 2.274 -8.487 -22.894 1.00 54.53 322 ARG A CA 1
ATOM 2029 C C . ARG A 1 322 ? 1.496 -8.287 -24.187 1.00 52.40 322 ARG A C 1
ATOM 2030 O O . ARG A 1 322 ? 1.283 -7.143 -24.603 1.00 44.86 322 ARG A O 1
ATOM 2038 N N . ILE A 1 323 ? 1.062 -9.371 -24.835 1.00 52.44 323 ILE A N 1
ATOM 2039 C CA . ILE A 1 323 ? 0.232 -9.233 -26.025 1.00 54.35 323 ILE A CA 1
ATOM 2040 C C . ILE A 1 323 ? -1.213 -8.943 -25.643 1.00 55.13 323 ILE A C 1
ATOM 2041 O O . ILE A 1 323 ? -1.862 -8.073 -26.236 1.00 47.31 323 ILE A O 1
ATOM 2046 N N . LEU A 1 324 ? -1.742 -9.662 -24.647 1.00 52.64 324 LEU A N 1
ATOM 2047 C CA . LEU A 1 324 ? -3.099 -9.390 -24.189 1.00 49.53 324 LEU A CA 1
ATOM 2048 C C . LEU A 1 324 ? -3.214 -8.001 -23.578 1.00 47.38 324 LEU A C 1
ATOM 2049 O O . LEU A 1 324 ? -4.256 -7.348 -23.707 1.00 53.63 324 LEU A O 1
ATOM 2054 N N . GLY A 1 325 ? -2.152 -7.524 -22.920 1.00 48.81 325 GLY A N 1
ATOM 2055 C CA . GLY A 1 325 ? -2.164 -6.180 -22.373 1.00 52.40 325 GLY A CA 1
ATOM 2056 C C . GLY A 1 325 ? -1.958 -5.087 -23.395 1.00 47.44 325 GLY A C 1
ATOM 2057 O O . GLY A 1 325 ? -2.262 -3.925 -23.112 1.00 41.13 325 GLY A O 1
ATOM 2058 N N . HIS A 1 326 ? -1.462 -5.429 -24.580 1.00 54.43 326 HIS A N 1
ATOM 2059 C CA . HIS A 1 326 ? -1.271 -4.426 -25.618 1.00 58.20 326 HIS A CA 1
ATOM 2060 C C . HIS A 1 326 ? -2.617 -3.994 -26.187 1.00 58.29 326 HIS A C 1
ATOM 2061 O O . HIS A 1 326 ? -3.551 -4.793 -26.295 1.00 61.59 326 HIS A O 1
ATOM 2068 N N . SER A 1 327 ? -2.713 -2.714 -26.548 1.00 52.91 327 SER A N 1
ATOM 2069 C CA . SER A 1 327 ? -3.993 -2.159 -26.973 1.00 54.32 327 SER A CA 1
ATOM 2070 C C . SER A 1 327 ? -4.424 -2.659 -28.346 1.00 60.09 327 SER A C 1
ATOM 2071 O O . SER A 1 327 ? -5.603 -2.530 -28.693 1.00 57.69 327 SER A O 1
ATOM 2074 N N . SER A 1 328 ? -3.506 -3.220 -29.135 1.00 62.49 328 SER A N 1
ATOM 2075 C CA . SER A 1 328 ? -3.844 -3.686 -30.475 1.00 60.95 328 SER A CA 1
ATOM 2076 C C . SER A 1 328 ? -4.540 -5.040 -30.479 1.00 57.53 328 SER A C 1
ATOM 2077 O O . SER A 1 328 ? -5.047 -5.452 -31.529 1.00 52.27 328 SER A O 1
ATOM 2080 N N . THR A 1 329 ? -4.579 -5.737 -29.349 1.00 54.96 329 THR A N 1
ATOM 2081 C CA . THR A 1 329 ? -5.198 -7.050 -29.279 1.00 48.64 329 THR A CA 1
ATOM 2082 C C . THR A 1 329 ? -6.660 -6.913 -28.874 1.00 52.03 329 THR A C 1
ATOM 2083 O O . THR A 1 329 ? -6.985 -6.245 -27.886 1.00 55.30 329 THR A O 1
ATOM 2087 N N . GLY A 1 330 ? -7.535 -7.541 -29.651 1.00 46.42 330 GLY A N 1
ATOM 2088 C CA . GLY A 1 330 ? -8.956 -7.538 -29.371 1.00 47.46 330 GLY A CA 1
ATOM 2089 C C . GLY A 1 330 ? -9.588 -8.911 -29.484 1.00 54.03 330 GLY A C 1
ATOM 2090 O O . GLY A 1 330 ? -10.814 -9.032 -29.596 1.00 48.36 330 GLY A O 1
ATOM 2091 N N . GLY A 1 331 ? -8.757 -9.954 -29.455 1.00 54.30 331 GLY A N 1
ATOM 2092 C CA . GLY A 1 331 ? -9.216 -11.328 -29.547 1.00 50.33 331 GLY A CA 1
ATOM 2093 C C . GLY A 1 331 ? -8.181 -12.329 -29.071 1.00 50.60 331 GLY A C 1
ATOM 2094 O O . GLY A 1 331 ? -6.977 -12.131 -29.271 1.00 48.19 331 GLY A O 1
ATOM 2095 N N . PHE A 1 332 ? -8.637 -13.411 -28.435 1.00 46.94 332 PHE A N 1
ATOM 2096 C CA . PHE A 1 332 ? -7.733 -14.414 -27.862 1.00 52.54 332 PHE A CA 1
ATOM 2097 C C . PHE A 1 332 ? -8.305 -15.800 -28.143 1.00 48.45 332 PHE A C 1
ATOM 2098 O O . PHE A 1 332 ? -9.184 -16.271 -27.416 1.00 56.39 332 PHE A O 1
ATOM 2106 N N . VAL A 1 333 ? -7.793 -16.454 -29.181 1.00 46.15 333 VAL A N 1
ATOM 2107 C CA . VAL A 1 333 ? -8.141 -17.842 -29.471 1.00 44.86 333 VAL A CA 1
ATOM 2108 C C . VAL A 1 333 ? -7.351 -18.723 -28.507 1.00 49.68 333 VAL A C 1
ATOM 2109 O O . VAL A 1 333 ? -6.124 -18.811 -28.600 1.00 51.05 333 VAL A O 1
ATOM 2113 N N . SER A 1 334 ? -8.047 -19.378 -27.582 1.00 43.98 334 SER A N 1
ATOM 2114 C CA . SER A 1 334 ? -7.383 -20.072 -26.492 1.00 50.09 334 SER A CA 1
ATOM 2115 C C . SER A 1 334 ? -7.968 -21.464 -26.298 1.00 52.18 334 SER A C 1
ATOM 2116 O O . SER A 1 334 ? -9.107 -21.745 -26.675 1.00 53.95 334 SER A O 1
ATOM 2119 N N . HIS A 1 335 ? -7.160 -22.336 -25.696 1.00 54.13 335 HIS A N 1
ATOM 2120 C CA . HIS A 1 335 ? -7.619 -23.659 -25.289 1.00 49.95 335 HIS A CA 1
ATOM 2121 C C . HIS A 1 335 ? -8.350 -23.636 -23.957 1.00 51.63 335 HIS A C 1
ATOM 2122 O O . HIS A 1 335 ? -8.711 -24.705 -23.451 1.00 54.21 335 HIS A O 1
ATOM 2129 N N . CYS A 1 336 ? -8.561 -22.449 -23.381 1.00 52.85 336 CYS A N 1
ATOM 2130 C CA . CYS A 1 336 ? -9.369 -22.258 -22.173 1.00 52.23 336 CYS A CA 1
ATOM 2131 C C . CYS A 1 336 ? -8.707 -22.870 -20.938 1.00 53.32 336 CYS A C 1
ATOM 2132 O O . CYS A 1 336 ? -9.336 -23.584 -20.160 1.00 48.87 336 CYS A O 1
ATOM 2135 N N . GLY A 1 337 ? -7.421 -22.582 -20.766 1.00 49.30 337 GLY A N 1
ATOM 2136 C CA . GLY A 1 337 ? -6.801 -22.781 -19.473 1.00 39.76 337 GLY A CA 1
ATOM 2137 C C . GLY A 1 337 ? -7.254 -21.716 -18.492 1.00 38.46 337 GLY A C 1
ATOM 2138 O O . GLY A 1 337 ? -7.595 -20.594 -18.870 1.00 33.70 337 GLY A O 1
ATOM 2139 N N . TRP A 1 338 ? -7.271 -22.074 -17.209 1.00 39.37 338 TRP A N 1
ATOM 2140 C CA . TRP A 1 338 ? -7.797 -21.151 -16.208 1.00 34.38 338 TRP A CA 1
ATOM 2141 C C . TRP A 1 338 ? -6.951 -19.889 -16.123 1.00 34.66 338 TRP A C 1
ATOM 2142 O O . TRP A 1 338 ? -7.481 -18.772 -16.095 1.00 42.13 338 TRP A O 1
ATOM 2153 N N . SER A 1 339 ? -5.625 -20.039 -16.079 1.00 39.50 339 SER A N 1
ATOM 2154 C CA . SER A 1 339 ? -4.761 -18.860 -16.067 1.00 42.23 339 SER A CA 1
ATOM 2155 C C . SER A 1 339 ? -4.891 -18.074 -17.364 1.00 33.79 339 SER A C 1
ATOM 2156 O O . SER A 1 339 ? -4.831 -16.839 -17.358 1.00 36.43 339 SER A O 1
ATOM 2159 N N . SER A 1 340 ? -5.090 -18.772 -18.483 1.00 33.19 340 SER A N 1
ATOM 2160 C CA . SER A 1 340 ? -5.257 -18.091 -19.762 1.00 50.25 340 SER A CA 1
ATOM 2161 C C . SER A 1 340 ? -6.523 -17.243 -19.773 1.00 50.32 340 SER A C 1
ATOM 2162 O O . SER A 1 340 ? -6.503 -16.084 -20.205 1.00 41.72 340 SER A O 1
ATOM 2165 N N . ILE A 1 341 ? -7.637 -17.800 -19.288 1.00 38.18 341 ILE A N 1
ATOM 2166 C CA . ILE A 1 341 ? -8.887 -17.046 -19.247 1.00 38.41 341 ILE A CA 1
ATOM 2167 C C . ILE A 1 341 ? -8.785 -15.888 -18.261 1.00 37.13 341 ILE A C 1
ATOM 2168 O O . ILE A 1 341 ? -9.283 -14.785 -18.525 1.00 46.54 341 ILE A O 1
ATOM 2173 N N . ALA A 1 342 ? -8.135 -16.111 -17.118 1.00 37.46 342 ALA A N 1
ATOM 2174 C CA . ALA A 1 342 ? -7.946 -15.027 -16.159 1.00 46.98 342 ALA A CA 1
ATOM 2175 C C . ALA A 1 342 ? -7.143 -13.885 -16.772 1.00 44.98 342 ALA A C 1
ATOM 2176 O O . ALA A 1 342 ? -7.506 -12.713 -16.623 1.00 44.58 342 ALA A O 1
ATOM 2178 N N . GLU A 1 343 ? -6.050 -14.209 -17.468 1.00 48.84 343 GLU A N 1
ATOM 2179 C CA . GLU A 1 343 ? -5.254 -13.166 -18.113 1.00 47.90 343 GLU A CA 1
ATOM 2180 C C . GLU A 1 343 ? -6.041 -12.465 -19.211 1.00 42.75 343 GLU A C 1
ATOM 2181 O O . GLU A 1 343 ? -5.926 -11.247 -19.387 1.00 46.78 343 GLU A O 1
ATOM 2187 N N . SER A 1 344 ? -6.843 -13.219 -19.967 1.00 45.45 344 SER A N 1
ATOM 2188 C CA . SER A 1 344 ? -7.655 -12.605 -21.012 1.00 50.84 344 SER A CA 1
ATOM 2189 C C . SER A 1 344 ? -8.690 -11.657 -20.427 1.00 46.43 344 SER A C 1
ATOM 2190 O O . SER A 1 344 ? -9.033 -10.648 -21.055 1.00 49.88 344 SER A O 1
ATOM 2193 N N . MET A 1 345 ? -9.201 -11.956 -19.236 1.00 42.67 345 MET A N 1
ATOM 2194 C CA . MET A 1 345 ? -10.212 -11.094 -18.636 1.00 48.30 345 MET A CA 1
ATOM 2195 C C . MET A 1 345 ? -9.618 -9.920 -17.869 1.00 48.07 345 MET A C 1
ATOM 2196 O 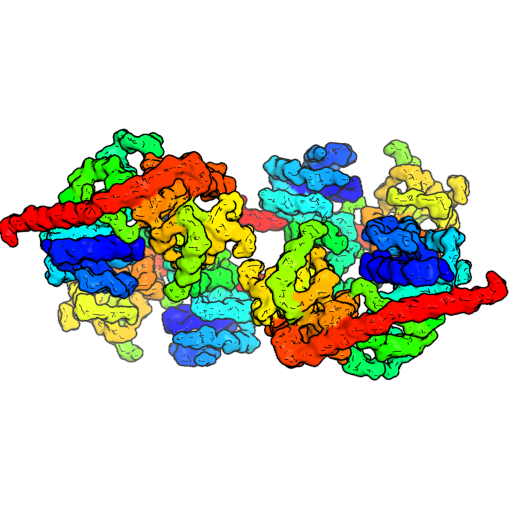O . MET A 1 345 ? -10.283 -8.886 -17.732 1.00 47.18 345 MET A O 1
ATOM 2201 N N . LYS A 1 346 ? -8.385 -10.041 -17.370 1.00 48.43 346 LYS A N 1
ATOM 2202 C CA . LYS A 1 346 ? -7.766 -8.903 -16.701 1.00 49.34 346 LYS A CA 1
ATOM 2203 C C . LYS A 1 346 ? -7.413 -7.789 -17.678 1.00 53.62 346 LYS A C 1
ATOM 2204 O O . LYS A 1 346 ? -7.299 -6.630 -17.265 1.00 53.30 346 LYS A O 1
ATOM 2210 N N . PHE A 1 347 ? -7.254 -8.107 -18.963 1.00 50.82 347 PHE A N 1
ATOM 2211 C CA . PHE A 1 347 ? -6.913 -7.119 -19.975 1.00 53.12 347 PHE A CA 1
ATOM 2212 C C . PHE A 1 347 ? -8.065 -6.839 -20.936 1.00 45.53 347 PHE A C 1
ATOM 2213 O O . PHE A 1 347 ? -7.865 -6.146 -21.940 1.00 51.35 347 PHE A O 1
ATOM 2221 N N . GLY A 1 348 ? -9.257 -7.360 -20.657 1.00 40.58 348 GLY A N 1
ATOM 2222 C CA . GLY A 1 348 ? -10.424 -7.050 -21.465 1.00 42.67 348 GLY A CA 1
ATOM 2223 C C . GLY A 1 348 ? -10.411 -7.609 -22.869 1.00 42.70 348 GLY A C 1
ATOM 2224 O O . GLY A 1 348 ? -11.040 -7.031 -23.762 1.00 49.12 348 GLY A O 1
ATOM 2225 N N . VAL A 1 349 ? -9.717 -8.716 -23.094 1.00 40.89 349 VAL A N 1
ATOM 2226 C CA . VAL A 1 349 ? -9.639 -9.356 -24.403 1.00 44.50 349 VAL A CA 1
ATOM 2227 C C . VAL A 1 349 ? -10.670 -10.478 -24.442 1.00 47.04 349 VAL A C 1
ATOM 2228 O O . VAL A 1 349 ? -10.548 -11.438 -23.666 1.00 43.75 349 VAL A O 1
ATOM 2232 N N . PRO A 1 350 ? -11.683 -10.407 -25.308 1.00 47.54 350 PRO A N 1
ATOM 2233 C CA . PRO A 1 350 ? -12.669 -11.492 -25.380 1.00 44.00 350 PRO A CA 1
ATOM 2234 C C . PRO A 1 350 ? -12.038 -12.797 -25.845 1.00 47.19 350 PRO A C 1
ATOM 2235 O O . PRO A 1 350 ? -10.964 -12.822 -26.446 1.00 56.32 350 PRO A O 1
ATOM 2239 N N . VAL A 1 351 ? -12.732 -13.896 -25.559 1.00 45.87 351 VAL A N 1
ATOM 2240 C CA . VAL A 1 351 ? -12.168 -15.239 -25.664 1.00 51.32 351 VAL A CA 1
ATOM 2241 C C . VAL A 1 351 ? -12.834 -15.991 -26.809 1.00 53.38 351 VAL A C 1
ATOM 2242 O O . VAL A 1 351 ? -14.063 -15.972 -26.951 1.00 56.06 351 VAL A O 1
ATOM 2246 N N . ILE A 1 352 ? -12.014 -16.650 -27.624 1.00 52.01 352 ILE A N 1
ATOM 2247 C CA . ILE A 1 352 ? -12.463 -17.610 -28.623 1.00 47.08 352 ILE A CA 1
ATOM 2248 C C . ILE A 1 352 ? -12.138 -18.985 -28.050 1.00 51.43 352 ILE A C 1
ATOM 2249 O O . ILE A 1 352 ? -10.973 -19.403 -28.022 1.00 52.62 352 ILE A O 1
ATOM 2254 N N . ALA A 1 353 ? -13.164 -19.686 -27.582 1.00 55.07 353 ALA A N 1
ATOM 2255 C CA . ALA A 1 353 ? -12.973 -20.940 -26.873 1.00 49.97 353 ALA A CA 1
ATOM 2256 C C . ALA A 1 353 ? -12.739 -22.081 -27.853 1.00 55.69 353 ALA A C 1
ATOM 2257 O O . ALA A 1 353 ? -13.544 -22.313 -28.762 1.00 60.82 353 ALA A O 1
ATOM 2259 N N . MET A 1 354 ? -11.623 -22.799 -27.664 1.00 56.71 354 MET A N 1
ATOM 2260 C CA . MET A 1 354 ? -11.284 -23.978 -28.449 1.00 63.96 354 MET A CA 1
ATOM 2261 C C . MET A 1 354 ? -10.687 -25.015 -27.489 1.00 63.40 354 MET A C 1
ATOM 2262 O O . MET A 1 354 ? -9.507 -25.355 -27.545 1.00 67.30 354 MET A O 1
ATOM 2267 N N . ALA A 1 355 ? -11.521 -25.521 -26.586 1.00 56.18 355 ALA A N 1
ATOM 2268 C CA . ALA A 1 355 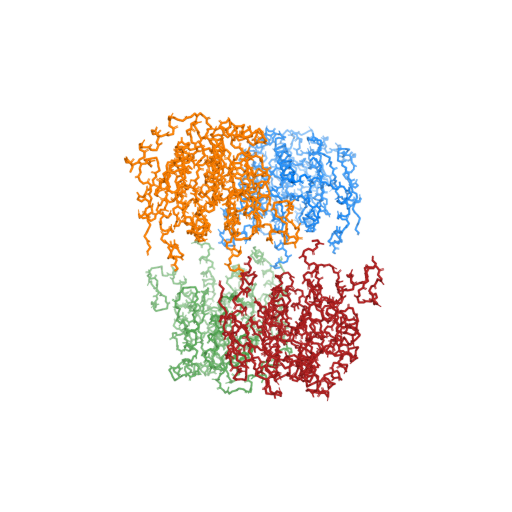? -11.093 -26.496 -25.598 1.00 61.60 355 ALA A CA 1
ATOM 2269 C C . ALA A 1 355 ? -11.104 -27.903 -26.191 1.00 56.37 355 ALA A C 1
ATOM 2270 O O . ALA A 1 355 ? -11.586 -28.136 -27.302 1.00 68.50 355 ALA A O 1
ATOM 2272 N N . ARG A 1 356 ? -10.557 -28.855 -25.432 1.00 58.29 356 ARG A N 1
ATOM 2273 C CA . ARG A 1 356 ? -10.552 -30.242 -25.887 1.00 69.66 356 ARG A CA 1
ATOM 2274 C C . ARG A 1 356 ? -10.602 -31.233 -24.729 1.00 74.58 356 ARG A C 1
ATOM 2275 O O . ARG A 1 356 ? -11.445 -32.137 -24.724 1.00 81.42 356 ARG A O 1
ATOM 2283 N N . HIS A 1 357 ? -9.712 -31.088 -23.751 1.00 72.54 357 HIS A N 1
ATOM 2284 C CA . HIS A 1 357 ? -9.587 -32.060 -22.675 1.00 75.39 357 HIS A CA 1
ATOM 2285 C C . HIS A 1 357 ? -9.538 -31.351 -21.326 1.00 74.51 357 HIS A C 1
ATOM 2286 O O . HIS A 1 357 ? -9.478 -30.122 -21.242 1.00 75.07 357 HIS A O 1
ATOM 2293 N N . LEU A 1 358 ? -9.571 -32.156 -20.266 1.00 80.00 358 LEU A N 1
ATOM 2294 C CA . LEU A 1 358 ? -9.536 -31.688 -18.875 1.00 69.44 358 LEU A CA 1
ATOM 2295 C C . LEU A 1 358 ? -10.758 -30.798 -18.628 1.00 65.61 358 LEU A C 1
ATOM 2296 O O . LEU A 1 358 ? -11.804 -30.968 -19.266 1.00 67.20 358 LEU A O 1
ATOM 2301 N N . ASP A 1 359 ? -10.640 -29.852 -17.701 1.00 62.08 359 ASP A N 1
ATOM 2302 C CA . ASP A 1 359 ? -11.720 -28.938 -17.353 1.00 58.29 359 ASP A CA 1
ATOM 2303 C C . ASP A 1 359 ? -11.821 -27.753 -18.303 1.00 51.25 359 ASP A C 1
ATOM 2304 O O . ASP A 1 359 ? -12.587 -26.823 -18.030 1.00 48.20 359 ASP A O 1
ATOM 2309 N N . GLN A 1 360 ? -11.066 -27.773 -19.397 1.00 46.86 360 GLN A N 1
ATOM 2310 C CA . GLN A 1 360 ? -11.079 -26.651 -20.330 1.00 46.57 360 GLN A CA 1
ATOM 2311 C C . GLN A 1 360 ? -12.445 -26.402 -20.963 1.00 48.57 360 GLN A C 1
ATOM 2312 O O . GLN A 1 360 ? -12.809 -25.222 -21.113 1.00 46.20 360 GLN A O 1
ATOM 2318 N N . PRO A 1 361 ? -13.224 -27.412 -21.372 1.00 55.32 361 PRO A N 1
ATOM 2319 C CA . PRO A 1 361 ? -14.585 -27.101 -21.850 1.00 47.20 361 PRO A CA 1
ATOM 2320 C C . PRO A 1 361 ? -15.427 -26.384 -20.807 1.00 55.99 361 PRO A C 1
ATOM 2321 O O . PRO A 1 361 ? -16.017 -25.337 -21.110 1.00 53.31 361 PRO A O 1
ATOM 2325 N N . LEU A 1 362 ? -15.478 -26.907 -19.576 1.00 56.59 362 LEU A N 1
ATOM 2326 C CA . LEU A 1 362 ? -16.249 -26.252 -18.521 1.00 55.82 362 LEU A CA 1
ATOM 2327 C C . LEU A 1 362 ? -15.821 -24.802 -18.343 1.00 53.34 362 LEU A C 1
ATOM 2328 O O . LEU A 1 362 ? -16.663 -23.922 -18.134 1.00 49.90 362 LEU A O 1
ATOM 2333 N N . ASN A 1 363 ? -14.516 -24.533 -18.418 1.00 48.62 363 ASN A N 1
ATOM 2334 C CA . ASN A 1 363 ? -14.050 -23.151 -18.347 1.00 45.30 363 ASN A CA 1
ATOM 2335 C C . ASN A 1 363 ? -14.622 -22.331 -19.494 1.00 47.97 363 ASN A C 1
ATOM 2336 O O . ASN A 1 363 ? -15.183 -21.250 -19.283 1.00 44.55 363 ASN A O 1
ATOM 2341 N N . GLY A 1 364 ? -14.513 -22.851 -20.719 1.00 52.09 364 GLY A N 1
ATOM 2342 C CA . GLY A 1 364 ? -14.949 -22.139 -21.906 1.00 50.30 364 GLY A CA 1
ATOM 2343 C C . GLY A 1 364 ? -16.375 -21.645 -21.816 1.00 51.80 364 GLY A C 1
ATOM 2344 O O . GLY A 1 364 ? -16.611 -20.433 -21.787 1.00 50.64 364 GLY A O 1
ATOM 2345 N N . LYS A 1 365 ? -17.332 -22.579 -21.747 1.00 47.06 365 LYS A N 1
ATOM 2346 C CA . LYS A 1 365 ? -18.730 -22.200 -21.566 1.00 46.84 365 LYS A CA 1
ATOM 2347 C C . LYS A 1 365 ? -18.912 -21.275 -20.369 1.00 47.18 365 LYS A C 1
ATOM 2348 O O . LYS A 1 365 ? -19.771 -20.386 -20.409 1.00 43.12 365 LYS A O 1
ATOM 2354 N N . LEU A 1 366 ? -18.118 -21.457 -19.310 1.00 49.42 366 LEU A N 1
ATOM 2355 C CA . LEU A 1 366 ? -18.157 -20.523 -18.189 1.00 41.05 366 LEU A CA 1
ATOM 2356 C C . LEU A 1 366 ? -17.974 -19.089 -18.679 1.00 48.43 366 LEU A C 1
ATOM 2357 O O . LEU A 1 366 ? -18.847 -18.235 -18.482 1.00 46.00 366 LEU A O 1
ATOM 2362 N N . ALA A 1 367 ? -16.857 -18.816 -19.357 1.00 52.54 367 ALA A N 1
ATOM 2363 C CA . ALA A 1 367 ? -16.659 -17.491 -19.938 1.00 57.24 367 ALA A CA 1
ATOM 2364 C C . ALA A 1 367 ? -17.699 -17.165 -21.000 1.00 52.27 367 ALA A C 1
ATOM 2365 O O . ALA A 1 367 ? -17.974 -15.984 -21.242 1.00 53.56 367 ALA A O 1
ATOM 2367 N N . ALA A 1 368 ? -18.306 -18.180 -21.620 1.00 48.25 368 ALA A N 1
ATOM 2368 C CA . ALA A 1 368 ? -19.419 -17.951 -22.533 1.00 54.89 368 ALA A CA 1
ATOM 2369 C C . ALA A 1 368 ? -20.729 -17.711 -21.802 1.00 55.22 368 ALA A C 1
ATOM 2370 O O . ALA A 1 368 ? -21.617 -17.046 -22.345 1.00 58.13 368 ALA A O 1
ATOM 2372 N N . GLU A 1 369 ? -20.859 -18.221 -20.578 1.00 50.44 369 GLU A N 1
ATOM 2373 C CA . GLU A 1 369 ? -22.066 -17.984 -19.794 1.00 47.63 369 GLU A CA 1
ATOM 2374 C C . GLU A 1 369 ? -22.166 -16.526 -19.364 1.00 52.11 369 GLU A C 1
ATOM 2375 O O . GLU A 1 369 ? -23.257 -15.941 -19.386 1.00 48.30 369 GLU A O 1
ATOM 2381 N N . VAL A 1 370 ? -21.041 -15.919 -18.978 1.00 49.13 370 VAL A N 1
ATOM 2382 C CA . VAL A 1 370 ? -21.046 -14.526 -18.531 1.00 43.90 370 VAL A CA 1
ATOM 2383 C C . VAL A 1 370 ? -21.008 -13.534 -19.682 1.00 47.28 370 VAL A C 1
ATOM 2384 O O . VAL A 1 370 ? -21.295 -12.349 -19.472 1.00 52.46 370 VAL A O 1
ATOM 2388 N N . GLY A 1 371 ? -20.657 -13.980 -20.886 1.00 51.75 371 GLY A N 1
ATOM 2389 C CA . GLY A 1 371 ? -20.741 -13.147 -22.068 1.00 56.46 371 GLY A CA 1
ATOM 2390 C C . GLY A 1 371 ? -19.451 -12.509 -22.537 1.00 55.62 371 GLY A C 1
ATOM 2391 O O . GLY A 1 371 ? -19.507 -11.597 -23.370 1.00 51.68 371 GLY A O 1
ATOM 2392 N N . VAL A 1 372 ? -18.300 -12.950 -22.044 1.00 55.84 372 VAL A N 1
ATOM 2393 C CA . VAL A 1 372 ? -17.019 -12.372 -22.437 1.00 50.52 372 VAL A CA 1
ATOM 2394 C C . VAL A 1 372 ? -16.279 -13.271 -23.431 1.00 53.89 372 VAL A C 1
ATOM 2395 O O . VAL A 1 372 ? -15.078 -13.104 -23.639 1.00 53.41 372 VAL A O 1
ATOM 2399 N N . GLY A 1 373 ? -16.976 -14.220 -24.048 1.00 56.10 373 GLY A N 1
ATOM 2400 C CA . GLY A 1 373 ? -16.337 -15.091 -25.014 1.00 56.97 373 GLY A CA 1
ATOM 2401 C C . GLY A 1 373 ? -17.370 -15.901 -25.766 1.00 47.55 373 GLY A C 1
ATOM 2402 O O . GLY A 1 373 ? -18.572 -15.824 -25.500 1.00 54.02 373 GLY A O 1
ATOM 2403 N N . MET A 1 374 ? -16.876 -16.686 -26.721 1.00 44.36 374 MET A N 1
ATOM 2404 C CA . MET A 1 374 ? -17.733 -17.552 -27.519 1.00 45.78 374 MET A CA 1
ATOM 2405 C C . MET A 1 374 ? -16.959 -18.794 -27.933 1.00 45.40 374 MET A C 1
ATOM 2406 O O . MET A 1 374 ? -15.781 -18.710 -28.287 1.00 46.75 374 MET A O 1
ATOM 2411 N N . GLU A 1 375 ? -17.627 -19.942 -27.887 1.00 53.49 375 GLU A N 1
ATOM 2412 C CA . GLU A 1 375 ? -17.019 -21.209 -28.261 1.00 62.05 375 GLU A CA 1
ATOM 2413 C C . GLU A 1 375 ? -17.245 -21.497 -29.739 1.00 59.73 375 GLU A C 1
ATOM 2414 O O . GLU A 1 375 ? -18.259 -21.099 -30.323 1.00 54.51 375 GLU A O 1
ATOM 2420 N N . VAL A 1 376 ? -16.286 -22.199 -30.345 1.00 58.53 376 VAL A N 1
ATOM 2421 C CA . VAL A 1 376 ? -16.465 -22.650 -31.717 1.00 68.14 376 VAL A CA 1
ATOM 2422 C C . VAL A 1 376 ? -17.440 -23.823 -31.732 1.00 75.42 376 VAL A C 1
ATOM 2423 O O . VAL A 1 376 ? -17.490 -24.634 -30.796 1.00 77.42 376 VAL A O 1
ATOM 2427 N N . VAL A 1 377 ? -18.237 -23.905 -32.792 1.00 76.76 377 VAL A N 1
ATOM 2428 C CA . VAL A 1 377 ? -19.253 -24.943 -32.918 1.00 77.50 377 VAL A CA 1
ATOM 2429 C C . VAL A 1 377 ? -18.615 -26.166 -33.560 1.00 78.58 377 VAL A C 1
ATOM 2430 O O . VAL A 1 377 ? -18.137 -26.102 -34.698 1.00 95.88 377 VAL A O 1
ATOM 2434 N N . ARG A 1 378 ? -18.570 -27.274 -32.812 1.00 78.69 378 ARG A N 1
ATOM 2435 C CA . ARG A 1 378 ? -17.923 -28.516 -33.317 1.00 93.25 378 ARG A CA 1
ATOM 2436 C C . ARG A 1 378 ? -18.793 -29.146 -34.408 1.00 100.18 378 ARG A C 1
ATOM 2437 O O . ARG A 1 378 ? -19.980 -29.410 -34.134 1.00 106.60 378 ARG A O 1
ATOM 2445 N N . ASP A 1 379 ? -18.217 -29.381 -35.590 1.00 102.28 379 ASP A N 1
ATOM 2446 C CA . ASP A 1 379 ? -18.971 -30.034 -36.695 1.00 105.68 379 ASP A CA 1
ATOM 2447 C C . ASP A 1 379 ? -18.790 -31.553 -36.589 1.00 113.35 379 ASP A C 1
ATOM 2448 O O . ASP A 1 379 ? -19.706 -32.285 -37.012 1.00 121.78 379 ASP A O 1
ATOM 2453 N N . GLU A 1 380 ? -17.654 -31.999 -36.042 1.00 112.18 380 GLU A N 1
ATOM 2454 C CA . GLU A 1 380 ? -17.397 -33.454 -35.876 1.00 114.68 380 GLU A CA 1
ATOM 2455 C C . GLU A 1 380 ? -17.467 -33.807 -34.387 1.00 121.16 380 GLU A C 1
ATOM 2456 O O . GLU A 1 380 ? -18.414 -33.349 -33.719 1.00 126.61 380 GLU A O 1
ATOM 2462 N N . ASN A 1 381 ? -16.506 -34.594 -33.894 1.00 121.84 381 ASN A N 1
ATOM 2463 C CA . ASN A 1 381 ? -16.458 -34.961 -32.454 1.00 122.31 381 ASN A CA 1
ATOM 2464 C C . ASN A 1 381 ? -15.007 -34.853 -31.984 1.00 122.48 381 ASN A C 1
ATOM 2465 O O . ASN A 1 381 ? -14.790 -34.576 -30.788 1.00 115.00 381 ASN A O 1
ATOM 2470 N N . GLY A 1 382 ? -14.055 -35.057 -32.899 1.00 120.37 382 GLY A N 1
ATOM 2471 C CA . GLY A 1 382 ? -12.626 -34.942 -32.550 1.00 121.08 382 GLY A CA 1
ATOM 2472 C C . GLY A 1 382 ? -12.154 -33.503 -32.644 1.00 119.24 382 GLY A C 1
ATOM 2473 O O . GLY A 1 382 ? -11.368 -33.084 -31.771 1.00 113.64 382 GLY A O 1
ATOM 2474 N N . LYS A 1 383 ? -12.611 -32.789 -33.669 1.00 114.21 383 LYS A N 1
ATOM 2475 C CA . LYS A 1 383 ? -12.058 -31.429 -33.840 1.00 114.10 383 LYS A CA 1
ATOM 2476 C C . LYS A 1 383 ? -13.049 -30.505 -34.533 1.00 104.00 383 LYS A C 1
ATOM 2477 O O . LYS A 1 383 ? -14.198 -30.911 -34.773 1.00 105.37 383 LYS A O 1
ATOM 2483 N N . TYR A 1 384 ? -12.575 -29.308 -34.849 1.00 99.67 384 TYR A N 1
ATOM 2484 C CA . TYR A 1 384 ? -13.447 -28.304 -35.484 1.00 97.05 384 TYR A CA 1
ATOM 2485 C C . TYR A 1 384 ? -12.949 -28.055 -36.903 1.00 98.71 384 TYR A C 1
ATOM 2486 O O . TYR A 1 384 ? -11.873 -28.568 -37.263 1.00 96.61 384 TYR A O 1
ATOM 2495 N N . LYS A 1 385 ? -13.707 -27.269 -37.668 1.00 101.88 385 LYS A N 1
ATOM 2496 C CA . LYS A 1 385 ? -13.353 -27.027 -39.085 1.00 95.63 385 LYS A CA 1
ATOM 2497 C C . LYS A 1 385 ? -13.058 -25.541 -39.276 1.00 95.38 385 LYS A C 1
ATOM 2498 O O . LYS A 1 385 ? -13.493 -24.757 -38.426 1.00 93.99 385 LYS A O 1
ATOM 2504 N N . ARG A 1 386 ? -12.359 -25.175 -40.351 1.00 93.79 386 ARG A N 1
ATOM 2505 C CA . ARG A 1 386 ? -11.935 -23.770 -40.550 1.00 84.89 386 ARG A CA 1
ATOM 2506 C C . ARG A 1 386 ? -13.127 -22.820 -40.522 1.00 86.73 386 ARG A C 1
ATOM 2507 O O . ARG A 1 386 ? -12.996 -21.756 -39.916 1.00 88.56 386 ARG A O 1
ATOM 2515 N N . GLU A 1 387 ? -14.218 -23.163 -41.199 1.00 92.49 387 GLU A N 1
ATOM 2516 C CA . GLU A 1 387 ? -15.430 -22.305 -41.119 1.00 93.73 387 GLU A CA 1
ATOM 2517 C C . GLU A 1 387 ? -15.779 -22.025 -39.654 1.00 93.15 387 GLU A C 1
ATOM 2518 O O . GLU A 1 387 ? -15.854 -20.840 -39.301 1.00 94.27 387 GLU A O 1
ATOM 2524 N N . GLY A 1 388 ? -16.000 -23.070 -38.847 1.00 94.67 388 GLY A N 1
ATOM 2525 C CA . GLY A 1 388 ? -16.355 -22.884 -37.450 1.00 90.50 388 GLY A CA 1
ATOM 2526 C C . GLY A 1 388 ? -15.437 -21.923 -36.720 1.00 85.13 388 GLY A C 1
ATOM 2527 O O . GLY A 1 388 ? -15.873 -21.209 -35.812 1.00 87.03 388 GLY A O 1
ATOM 2528 N N . ILE A 1 389 ? -14.162 -21.879 -37.107 1.00 83.99 389 ILE A N 1
ATOM 2529 C CA . ILE A 1 389 ? -13.207 -20.991 -36.454 1.00 82.79 389 ILE A CA 1
ATOM 2530 C C . ILE A 1 389 ? -13.306 -19.580 -37.021 1.00 86.34 389 ILE A C 1
ATOM 2531 O O . ILE A 1 389 ? -13.379 -18.596 -36.273 1.00 87.57 389 ILE A O 1
ATOM 2536 N N . ALA A 1 390 ? -13.294 -19.469 -38.350 1.00 84.97 390 ALA A N 1
ATOM 2537 C CA . ALA A 1 390 ? -13.342 -18.159 -38.990 1.00 86.62 390 ALA A CA 1
ATOM 2538 C C . ALA A 1 390 ? -14.634 -17.425 -38.651 1.00 80.32 390 ALA A C 1
ATOM 2539 O O . ALA A 1 390 ? -14.621 -16.210 -38.420 1.00 81.52 390 ALA A O 1
ATOM 2541 N N . GLU A 1 391 ? -15.757 -18.144 -38.621 1.00 82.38 391 GLU A N 1
ATOM 2542 C CA . GLU A 1 391 ? -17.031 -17.514 -38.294 1.00 84.62 391 GLU A CA 1
ATOM 2543 C C . GLU A 1 391 ? -16.977 -16.852 -36.925 1.00 82.31 391 GLU A C 1
ATOM 2544 O O . GLU A 1 391 ? -17.311 -15.671 -36.787 1.00 77.30 391 GLU A O 1
ATOM 2550 N N . VAL A 1 392 ? -16.538 -17.592 -35.904 1.00 77.61 392 VAL A N 1
ATOM 2551 C CA . VAL A 1 392 ? -16.545 -17.036 -34.557 1.00 80.03 392 VAL A CA 1
ATOM 2552 C C . VAL A 1 392 ? -15.503 -15.932 -34.419 1.00 80.82 392 VAL A C 1
ATOM 2553 O O . VAL A 1 392 ? -15.739 -14.941 -33.716 1.00 79.02 392 VAL A O 1
ATOM 2557 N N . ILE A 1 393 ? -14.358 -16.056 -35.100 1.00 79.37 393 ILE A N 1
ATOM 2558 C CA . ILE A 1 393 ? -13.359 -14.987 -35.042 1.00 74.92 393 ILE A CA 1
ATOM 2559 C C . ILE A 1 393 ? -13.935 -13.697 -35.611 1.00 73.15 393 ILE A C 1
ATOM 2560 O O . ILE A 1 393 ? -13.848 -12.627 -34.991 1.00 73.13 393 ILE A O 1
ATOM 2565 N N . ARG A 1 394 ? -14.552 -13.779 -36.794 1.00 75.50 394 ARG A N 1
ATOM 2566 C CA . ARG A 1 394 ? -15.141 -12.590 -37.403 1.00 81.08 394 ARG A CA 1
ATOM 2567 C C . ARG A 1 394 ? -16.271 -12.036 -36.546 1.00 77.77 394 ARG A C 1
ATOM 2568 O O . ARG A 1 394 ? -16.383 -10.817 -36.373 1.00 75.43 394 ARG A O 1
ATOM 2576 N N . LYS A 1 395 ? -17.113 -12.916 -35.997 1.00 74.80 395 LYS A N 1
ATOM 2577 C CA . LYS A 1 395 ? -18.231 -12.465 -35.173 1.00 73.01 395 LYS A CA 1
ATOM 2578 C C . LYS A 1 395 ? -17.737 -11.697 -33.955 1.00 77.97 395 LYS A C 1
ATOM 2579 O O . LYS A 1 395 ? -18.252 -10.618 -33.639 1.00 78.86 395 LYS A O 1
ATOM 2585 N N . VAL A 1 396 ? -16.726 -12.226 -33.269 1.00 76.01 396 VAL A N 1
ATOM 2586 C CA . VAL A 1 396 ? -16.275 -11.617 -32.022 1.00 68.52 396 VAL A CA 1
ATOM 2587 C C . VAL A 1 396 ? -15.476 -10.348 -32.294 1.00 68.02 396 VAL A C 1
ATOM 2588 O O . VAL A 1 396 ? -15.813 -9.266 -31.798 1.00 71.95 396 VAL A O 1
ATOM 2592 N N . VAL A 1 397 ? -14.411 -10.453 -33.088 1.00 68.57 397 VAL A N 1
ATOM 2593 C CA . VAL A 1 397 ? -13.416 -9.382 -33.094 1.00 66.29 397 VAL A CA 1
ATOM 2594 C C . VAL A 1 397 ? -13.816 -8.235 -34.018 1.00 70.61 397 VAL A C 1
ATOM 2595 O O . VAL A 1 397 ? -13.581 -7.065 -33.701 1.00 66.53 397 VAL A O 1
ATOM 2599 N N . VAL A 1 398 ? -14.426 -8.532 -35.165 1.00 73.20 398 VAL A N 1
ATOM 2600 C CA . VAL A 1 398 ? -14.591 -7.537 -36.223 1.00 79.06 398 VAL A CA 1
ATOM 2601 C C . VAL A 1 398 ? -16.046 -7.270 -36.591 1.00 77.08 398 VAL A C 1
ATOM 2602 O O . VAL A 1 398 ? -16.311 -6.300 -37.318 1.00 74.23 398 VAL A O 1
ATOM 2606 N N . GLU A 1 399 ? -16.998 -8.075 -36.129 1.00 76.42 399 GLU A N 1
ATOM 2607 C CA . GLU A 1 399 ? -18.389 -7.915 -36.526 1.00 75.18 399 GLU A CA 1
ATOM 2608 C C . GLU A 1 399 ? -19.196 -7.243 -35.422 1.00 77.70 399 GLU A C 1
ATOM 2609 O O . GLU A 1 399 ? -18.814 -7.240 -34.250 1.00 77.74 399 GLU A O 1
ATOM 2615 N N . LYS A 1 400 ? -20.335 -6.669 -35.820 1.00 76.39 400 LYS A N 1
ATOM 2616 C CA . LYS A 1 400 ? -21.209 -6.008 -34.856 1.00 73.15 400 LYS A CA 1
ATOM 2617 C C . LYS A 1 400 ? -21.888 -7.004 -33.924 1.00 68.85 400 LYS A C 1
ATOM 2618 O O . LYS A 1 400 ? -22.173 -6.670 -32.770 1.00 68.85 400 LYS A O 1
ATOM 2624 N N . SER A 1 401 ? -22.163 -8.221 -34.405 1.00 74.72 401 SER A N 1
ATOM 2625 C CA . SER A 1 401 ? -22.846 -9.216 -33.582 1.00 83.31 401 SER A CA 1
ATOM 2626 C C . SER A 1 401 ? -22.060 -9.568 -32.327 1.00 76.39 401 SER A C 1
ATOM 2627 O O . SER A 1 401 ? -22.655 -10.013 -31.338 1.00 69.29 401 SER A O 1
ATOM 2630 N N . GLY A 1 402 ? -20.745 -9.376 -32.339 1.00 70.57 402 GLY A N 1
ATOM 2631 C CA . GLY A 1 402 ? -19.911 -9.610 -31.182 1.00 70.11 402 GLY A CA 1
ATOM 2632 C C . GLY A 1 402 ? -19.708 -8.408 -30.290 1.00 73.82 402 GLY A C 1
ATOM 2633 O O . GLY A 1 402 ? -18.936 -8.494 -29.328 1.00 75.40 402 GLY A O 1
ATOM 2634 N N . GLU A 1 403 ? -20.376 -7.283 -30.577 1.00 72.34 403 GLU A N 1
ATOM 2635 C CA . GLU A 1 403 ? -20.242 -6.107 -29.722 1.00 69.38 403 GLU A CA 1
ATOM 2636 C C . GLU A 1 403 ? -20.668 -6.421 -28.292 1.00 68.22 403 GLU A C 1
ATOM 2637 O O . GLU A 1 403 ? -20.008 -6.001 -27.333 1.00 69.51 403 GLU A O 1
ATOM 2643 N N . VAL A 1 404 ? -21.732 -7.196 -28.145 1.00 66.95 404 VAL A N 1
ATOM 2644 C CA . VAL A 1 404 ? -22.118 -7.597 -26.766 1.00 70.30 404 VAL A CA 1
ATOM 2645 C C . VAL A 1 404 ? -20.871 -8.158 -26.082 1.00 72.46 404 VAL A C 1
ATOM 2646 O O . VAL A 1 404 ? -20.478 -7.604 -25.028 1.00 72.21 404 VAL A O 1
ATOM 2650 N N . ILE A 1 405 ? -20.194 -9.117 -26.714 1.00 61.13 405 ILE A N 1
ATOM 2651 C CA . ILE A 1 405 ? -19.052 -9.797 -26.041 1.00 61.64 405 ILE A CA 1
ATOM 2652 C C . ILE A 1 405 ? -17.951 -8.788 -25.694 1.00 56.46 405 ILE A C 1
ATOM 2653 O O . ILE A 1 405 ? -17.462 -8.793 -24.537 1.00 51.39 405 ILE A O 1
ATOM 2658 N N . ARG A 1 406 ? -17.620 -7.911 -26.632 1.00 59.68 406 ARG A N 1
ATOM 2659 C CA . ARG A 1 406 ? -16.504 -6.963 -26.409 1.00 55.50 406 ARG A CA 1
ATOM 2660 C C . ARG A 1 406 ? -16.847 -5.993 -25.286 1.00 49.54 406 ARG A C 1
ATOM 2661 O O . ARG A 1 406 ? -15.971 -5.731 -24.389 1.00 60.48 406 ARG A O 1
ATOM 2669 N N . ARG A 1 407 ? -18.066 -5.447 -25.312 1.00 47.73 407 ARG A N 1
ATOM 2670 C CA . ARG A 1 407 ? -18.500 -4.476 -24.272 1.00 53.72 407 ARG A CA 1
ATOM 2671 C C . ARG A 1 407 ? -18.362 -5.124 -22.892 1.00 55.11 407 ARG A C 1
ATOM 2672 O O . ARG A 1 407 ? -17.798 -4.475 -21.991 1.00 53.83 407 ARG A O 1
ATOM 2680 N N . LYS A 1 408 ? -18.827 -6.365 -22.766 1.00 49.60 408 LYS A N 1
ATOM 2681 C CA . LYS A 1 408 ? -18.808 -7.060 -21.458 1.00 49.45 408 LYS A CA 1
ATOM 2682 C C . LYS A 1 408 ? -17.371 -7.265 -20.992 1.00 54.42 408 LYS A C 1
ATOM 2683 O O . LYS A 1 408 ? -17.118 -7.081 -19.799 1.00 62.52 408 LYS A O 1
ATOM 2689 N N . ALA A 1 409 ? -16.479 -7.642 -21.898 1.00 46.84 409 ALA A N 1
ATOM 2690 C CA . ALA A 1 409 ? -15.066 -7.914 -21.542 1.00 45.77 409 ALA A CA 1
ATOM 2691 C C . ALA A 1 409 ? -14.438 -6.657 -20.929 1.00 50.60 409 ALA A C 1
ATOM 2692 O O . ALA A 1 409 ? -13.737 -6.790 -19.908 1.00 47.92 409 ALA A O 1
ATOM 2694 N N . ARG A 1 410 ? -14.690 -5.488 -21.528 1.00 52.77 410 ARG A N 1
ATOM 2695 C CA . ARG A 1 410 ? -14.112 -4.218 -21.035 1.00 57.33 410 ARG A CA 1
ATOM 2696 C C . ARG A 1 410 ? -14.748 -3.842 -19.707 1.00 54.99 410 ARG A C 1
ATOM 2697 O O . ARG A 1 410 ? -14.017 -3.438 -18.822 1.00 60.12 410 ARG A O 1
ATOM 2705 N N . GLU A 1 411 ? -16.066 -3.967 -19.593 1.00 51.78 411 GLU A N 1
ATOM 2706 C CA . GLU A 1 411 ? -16.762 -3.547 -18.356 1.00 60.62 411 GLU A CA 1
ATOM 2707 C C . GLU A 1 411 ? -16.287 -4.436 -17.206 1.00 61.10 411 GLU A C 1
ATOM 2708 O O . GLU A 1 411 ? -15.964 -3.914 -16.122 1.00 50.55 411 GLU A O 1
ATOM 2714 N N . LEU A 1 412 ? -16.172 -5.730 -17.474 1.00 57.45 412 LEU A N 1
ATOM 2715 C CA . LEU A 1 412 ? -15.713 -6.664 -16.422 1.00 62.18 412 LEU A CA 1
ATOM 2716 C C . LEU A 1 412 ? -14.262 -6.354 -16.047 1.00 61.57 412 LEU A C 1
ATOM 2717 O O . LEU A 1 412 ? -13.944 -6.488 -14.872 1.00 65.04 412 LEU A O 1
ATOM 2722 N N . SER A 1 413 ? -13.421 -5.982 -17.014 1.00 61.46 413 SER A N 1
ATOM 2723 C CA . SER A 1 413 ? -12.000 -5.627 -16.757 1.00 61.29 413 SER A CA 1
ATOM 2724 C C . SER A 1 413 ? -11.944 -4.387 -15.881 1.00 58.02 413 SER A C 1
ATOM 2725 O O . SER A 1 413 ? -11.151 -4.355 -14.930 1.00 56.84 413 SER A O 1
ATOM 2728 N N . GLU A 1 414 ? -12.811 -3.428 -16.178 1.00 61.69 414 GLU A N 1
ATOM 2729 C CA . GLU A 1 414 ? -12.856 -2.193 -15.377 1.00 63.90 414 GLU A CA 1
ATOM 2730 C C . GLU A 1 414 ? -13.238 -2.589 -13.960 1.00 60.59 414 GLU A C 1
ATOM 2731 O O . GLU A 1 414 ? -12.621 -2.073 -13.046 1.00 61.90 414 GLU A O 1
ATOM 2737 N N . LYS A 1 415 ? -14.201 -3.496 -13.812 1.00 57.57 415 LYS A N 1
ATOM 2738 C CA . LYS A 1 415 ? -14.651 -3.896 -12.458 1.00 57.98 415 LYS A CA 1
ATOM 2739 C C . LYS A 1 415 ? -13.507 -4.588 -11.730 1.00 60.12 415 LYS A C 1
ATOM 2740 O O . LYS A 1 415 ? -13.291 -4.288 -10.556 1.00 67.58 415 LYS A O 1
ATOM 2746 N N . MET A 1 416 ? -12.788 -5.456 -12.421 1.00 55.55 416 MET A N 1
ATOM 2747 C CA . MET A 1 416 ? -11.732 -6.242 -11.750 1.00 59.82 416 MET A CA 1
ATOM 2748 C C . MET A 1 416 ? -10.683 -5.259 -11.259 1.00 58.60 416 MET A C 1
ATOM 2749 O O . MET A 1 416 ? -10.055 -5.530 -10.231 1.00 66.23 416 MET A O 1
ATOM 2754 N N . LYS A 1 417 ? -10.519 -4.156 -11.970 1.00 58.26 417 LYS A N 1
ATOM 2755 C CA . LYS A 1 417 ? -9.618 -3.111 -11.514 1.00 66.27 417 LYS A CA 1
ATOM 2756 C C . LYS A 1 417 ? -10.319 -2.017 -10.723 1.00 68.99 417 LYS A C 1
ATOM 2757 O O . LYS A 1 417 ? -9.642 -1.241 -10.038 1.00 63.78 417 LYS A O 1
ATOM 2763 N N . GLU A 1 418 ? -11.649 -1.942 -10.791 1.00 66.26 418 GLU A N 1
ATOM 2764 C CA . GLU A 1 418 ? -12.371 -0.937 -10.019 1.00 65.05 418 GLU A CA 1
ATOM 2765 C C . GLU A 1 418 ? -12.431 -1.318 -8.544 1.00 66.32 418 GLU A C 1
ATOM 2766 O O . GLU A 1 418 ? -12.165 -0.488 -7.668 1.00 75.53 418 GLU A O 1
ATOM 2772 N N . LYS A 1 419 ? -12.567 -2.620 -8.274 1.00 61.87 419 LYS A N 1
ATOM 2773 C CA . LYS A 1 419 ? -12.527 -3.120 -6.871 1.00 65.55 419 LYS A CA 1
ATOM 2774 C C . LYS A 1 419 ? -11.117 -3.631 -6.580 1.00 65.24 419 LYS A C 1
ATOM 2775 O O . LYS A 1 419 ? -10.988 -4.662 -5.902 1.00 60.84 419 LYS A O 1
ATOM 2781 N N . GLY A 1 420 ? -10.097 -2.898 -7.014 1.00 66.29 420 GLY A N 1
ATOM 2782 C CA . GLY A 1 420 ? -8.712 -3.397 -6.916 1.00 65.13 420 GLY A CA 1
ATOM 2783 C C . GLY A 1 420 ? -8.087 -3.456 -5.545 1.00 63.57 420 GLY A C 1
ATOM 2784 O O . GLY A 1 420 ? -8.340 -2.527 -4.769 1.00 70.53 420 GLY A O 1
ATOM 2785 N N . GLU A 1 421 ? -7.371 -4.541 -5.238 1.00 58.50 421 GLU A N 1
ATOM 2786 C CA . GLU A 1 421 ? -6.574 -4.681 -3.986 1.00 58.96 421 GLU A CA 1
ATOM 2787 C C . GLU A 1 421 ? -7.431 -5.068 -2.784 1.00 51.26 421 GLU A C 1
ATOM 2788 O O . GLU A 1 421 ? -6.903 -5.711 -1.880 1.00 49.46 421 GLU A O 1
ATOM 2794 N N . GLN A 1 422 ? -8.720 -4.774 -2.835 1.00 54.84 422 GLN A N 1
ATOM 2795 C CA . GLN A 1 422 ? -9.608 -5.067 -1.691 1.00 59.22 422 GLN A CA 1
ATOM 2796 C C . GLN A 1 422 ? -9.729 -6.571 -1.492 1.00 59.53 422 GLN A C 1
ATOM 2797 O O . GLN A 1 422 ? -9.741 -6.991 -0.342 1.00 57.60 422 GLN A O 1
ATOM 2803 N N . GLU A 1 423 ? -9.832 -7.345 -2.569 1.00 55.30 423 GLU A N 1
ATOM 2804 C CA . GLU A 1 423 ? -10.098 -8.795 -2.388 1.00 52.28 423 GLU A CA 1
ATOM 2805 C C . GLU A 1 423 ? -8.956 -9.478 -1.647 1.00 47.47 423 GLU A C 1
ATOM 2806 O O . GLU A 1 423 ? -9.247 -10.229 -0.717 1.00 42.20 423 GLU A O 1
ATOM 2812 N N . ILE A 1 424 ? -7.720 -9.206 -2.036 1.00 50.28 424 ILE A N 1
ATOM 2813 C CA . ILE A 1 424 ? -6.540 -9.754 -1.313 1.00 51.34 424 ILE A CA 1
ATOM 2814 C C . ILE A 1 424 ? -6.444 -9.104 0.069 1.00 48.18 424 ILE A C 1
ATOM 2815 O O . ILE A 1 424 ? -6.008 -9.780 1.001 1.00 48.70 424 ILE A O 1
ATOM 2820 N N . ASP A 1 425 ? -6.815 -7.831 0.184 1.00 45.97 425 ASP A N 1
ATOM 2821 C CA . ASP A 1 425 ? -6.813 -7.146 1.501 1.00 50.32 425 ASP A CA 1
ATOM 2822 C C . ASP A 1 425 ? -7.807 -7.823 2.444 1.00 56.89 425 ASP A C 1
ATOM 2823 O O . ASP A 1 425 ? -7.449 -8.044 3.604 1.00 59.55 425 ASP A O 1
ATOM 2828 N N . ARG A 1 426 ? -9.008 -8.125 1.962 1.00 50.94 426 ARG A N 1
ATOM 2829 C CA . ARG A 1 426 ? -10.024 -8.843 2.770 1.00 50.34 426 ARG A CA 1
ATOM 2830 C C . ARG A 1 426 ? -9.539 -10.258 3.069 1.00 50.40 426 ARG A C 1
ATOM 2831 O O . ARG A 1 426 ? -9.882 -10.788 4.129 1.00 51.75 426 ARG A O 1
ATOM 2839 N N . ALA A 1 427 ? -8.848 -10.878 2.117 1.00 50.70 427 ALA A N 1
ATOM 2840 C CA . ALA A 1 427 ? -8.292 -12.230 2.323 1.00 48.59 427 ALA A CA 1
ATOM 2841 C C . ALA A 1 427 ? -7.248 -12.171 3.425 1.00 53.58 427 ALA A C 1
ATOM 2842 O O . ALA A 1 427 ? -7.231 -13.070 4.263 1.00 54.93 427 ALA A O 1
ATOM 2844 N N . VAL A 1 428 ? -6.409 -11.138 3.403 1.00 47.75 428 VAL A N 1
ATOM 2845 C CA . VAL A 1 428 ? -5.375 -11.017 4.426 1.00 52.61 428 VAL A CA 1
ATOM 2846 C C . VAL A 1 428 ? -5.999 -10.784 5.793 1.00 52.42 428 VAL A C 1
ATOM 2847 O O . VAL A 1 428 ? -5.568 -11.370 6.794 1.00 49.83 428 VAL A O 1
ATOM 2851 N N . GLU A 1 429 ? -7.010 -9.918 5.868 1.00 46.99 429 GLU A N 1
ATOM 2852 C CA . GLU A 1 429 ? -7.623 -9.685 7.170 1.00 47.31 429 GLU A CA 1
ATOM 2853 C C . GLU A 1 429 ? -8.351 -10.932 7.668 1.00 58.00 429 GLU A C 1
ATOM 2854 O O . GLU A 1 429 ? -8.362 -11.193 8.874 1.00 62.06 429 GLU A O 1
ATOM 2860 N N . GLU A 1 430 ? -8.909 -11.747 6.766 1.00 55.12 430 GLU A N 1
ATOM 2861 C CA . GLU A 1 430 ? -9.526 -12.989 7.223 1.00 52.76 430 GLU A CA 1
ATOM 2862 C C . GLU A 1 430 ? -8.480 -14.015 7.650 1.00 56.40 430 GLU A C 1
ATOM 2863 O O . GLU A 1 430 ? -8.712 -14.766 8.605 1.00 59.08 430 GLU A O 1
ATOM 2869 N N . LEU A 1 431 ? -7.325 -14.051 6.981 1.00 55.93 431 LEU A N 1
ATOM 2870 C CA . LEU A 1 431 ? -6.244 -14.920 7.449 1.00 52.17 431 LEU A CA 1
ATOM 2871 C C . LEU A 1 431 ? -5.772 -14.510 8.841 1.00 55.64 431 LEU A C 1
ATOM 2872 O O . LEU A 1 431 ? -5.546 -15.362 9.711 1.00 56.38 431 LEU A O 1
ATOM 2877 N N . VAL A 1 432 ? -5.623 -13.203 9.067 1.00 53.67 432 VAL A N 1
ATOM 2878 C CA . VAL A 1 432 ? -5.260 -12.715 10.395 1.00 61.42 432 VAL A CA 1
ATOM 2879 C C . VAL A 1 432 ? -6.345 -13.056 11.406 1.00 63.50 432 VAL A C 1
ATOM 2880 O O . VAL A 1 432 ? -6.055 -13.344 12.574 1.00 61.60 432 VAL A O 1
ATOM 2884 N N . GLN A 1 433 ? -7.611 -13.030 10.981 1.00 59.45 433 GLN A N 1
ATOM 2885 C CA . GLN A 1 433 ? -8.689 -13.477 11.854 1.00 60.29 433 GLN A CA 1
ATOM 2886 C C . GLN A 1 433 ? -8.518 -14.945 12.225 1.00 62.69 433 GLN A C 1
ATOM 2887 O O . GLN A 1 433 ? -8.744 -15.331 13.376 1.00 67.85 433 GLN A O 1
ATOM 2893 N N . ILE A 1 434 ? -8.122 -15.780 11.263 1.00 55.73 434 ILE A N 1
ATOM 2894 C CA . ILE A 1 434 ? -7.860 -17.187 11.570 1.00 55.76 434 ILE A CA 1
ATOM 2895 C C . ILE A 1 434 ? -6.754 -17.293 12.616 1.00 56.70 434 ILE A C 1
ATOM 2896 O O . ILE A 1 434 ? -6.872 -18.028 13.608 1.00 54.76 434 ILE A O 1
ATOM 2901 N N . CYS A 1 435 ? -5.671 -16.539 12.413 1.00 57.54 435 CYS A N 1
ATOM 2902 C CA . CYS A 1 435 ? -4.544 -16.607 13.340 1.00 62.18 435 CYS A CA 1
ATOM 2903 C C . CYS A 1 435 ? -4.943 -16.165 14.747 1.00 64.78 435 CYS A C 1
ATOM 2904 O O . CYS A 1 435 ? -4.530 -16.780 15.735 1.00 60.37 435 CYS A O 1
ATOM 2907 N N . LYS A 1 436 ? -5.755 -15.109 14.858 1.00 62.09 436 LYS A N 1
ATOM 2908 C CA . LYS A 1 436 ? -6.169 -14.657 16.186 1.00 61.99 436 LYS A CA 1
ATOM 2909 C C . LYS A 1 436 ? -7.196 -15.597 16.805 1.00 61.62 436 LYS A C 1
ATOM 2910 O O . LYS A 1 436 ? -7.280 -15.696 18.034 1.00 68.44 436 LYS A O 1
ATOM 2916 N N . LYS A 1 437 ? -7.981 -16.328 16.030 1.00 65.34 437 LYS A N 1
ATOM 2917 C CA . LYS A 1 437 ? -8.913 -17.259 16.709 1.00 59.07 437 LYS A CA 1
ATOM 2918 C C . LYS A 1 437 ? -8.080 -18.378 17.318 1.00 65.16 437 LYS A C 1
ATOM 2919 O O . LYS A 1 437 ? -8.595 -19.095 18.183 1.00 73.30 437 LYS A O 1
ATOM 2925 N N . LYS A 1 438 ? -6.831 -18.505 16.880 1.00 69.70 438 LYS A N 1
ATOM 2926 C CA . LYS A 1 438 ? -5.955 -19.595 17.385 1.00 70.50 438 LYS A CA 1
ATOM 2927 C C . LYS A 1 438 ? -5.155 -19.095 18.586 1.00 64.63 438 LYS A C 1
ATOM 2928 O O . LYS A 1 438 ? -4.409 -19.888 19.170 1.00 64.30 438 LYS A O 1
ATOM 2934 N N . LYS A 1 439 ? -5.315 -17.826 18.944 1.00 64.72 439 LYS A N 1
ATOM 2935 C CA . LYS A 1 439 ? -4.666 -17.317 20.172 1.00 65.57 439 LYS A CA 1
ATOM 2936 C C . LYS A 1 439 ? -5.581 -17.694 21.330 1.00 77.70 439 LYS A C 1
ATOM 2937 O O . LYS A 1 439 ? -6.226 -16.798 21.886 1.00 81.28 439 LYS A O 1
ATOM 2943 N N . ASP A 1 440 ? -5.657 -18.987 21.641 1.00 84.16 440 ASP A N 1
ATOM 2944 C CA . ASP A 1 440 ? -6.480 -19.476 22.772 1.00 76.75 440 ASP A CA 1
ATOM 2945 C C . ASP A 1 440 ? -5.511 -20.054 23.801 1.00 85.16 440 ASP A C 1
ATOM 2946 O O . ASP A 1 440 ? -4.655 -20.853 23.400 1.00 86.20 440 ASP A O 1
ATOM 2951 N N . GLU A 1 441 ? -5.625 -19.638 25.063 1.00 85.75 441 GLU A N 1
ATOM 2952 C CA . GLU A 1 441 ? -4.664 -20.071 26.105 1.00 86.07 441 GLU A CA 1
ATOM 2953 C C . GLU A 1 441 ? -3.243 -19.712 25.675 1.00 95.87 441 GLU A C 1
ATOM 2954 O O . GLU A 1 441 ? -2.366 -20.575 25.837 1.00 100.08 441 GLU A O 1
ATOM 2960 N N . GLN A 1 442 ? -3.034 -18.514 25.115 1.00 96.06 442 GLN A N 1
ATOM 2961 C CA . GLN A 1 442 ? -1.670 -18.025 24.769 1.00 88.70 442 GLN A CA 1
ATOM 2962 C C . GLN A 1 442 ? -0.928 -19.032 23.886 1.00 89.71 442 GLN A C 1
ATOM 2963 O O . GLN A 1 442 ? 0.046 -18.599 23.241 1.00 86.54 442 GLN A O 1
ATOM 2969 N N . ILE B 1 8 ? -35.118 -13.456 23.371 1.00 68.14 8 ILE B N 1
ATOM 2970 C CA . ILE B 1 8 ? -35.957 -12.560 24.156 1.00 66.22 8 ILE B CA 1
ATOM 2971 C C . ILE B 1 8 ? -36.856 -13.351 25.111 1.00 60.08 8 ILE B C 1
ATOM 2972 O O . ILE B 1 8 ? -37.037 -12.957 26.260 1.00 62.76 8 ILE B O 1
ATOM 2977 N N . SER B 1 9 ? -37.410 -14.465 24.640 1.00 50.63 9 SER B N 1
ATOM 2978 C CA . SER B 1 9 ? -38.299 -15.291 25.446 1.00 51.34 9 SER B CA 1
ATOM 2979 C C . SER B 1 9 ? -37.535 -16.449 26.073 1.00 52.34 9 SER B C 1
ATOM 2980 O O . SER B 1 9 ? -36.735 -17.116 25.406 1.00 47.54 9 SER B O 1
ATOM 2983 N N . ILE B 1 10 ? -37.791 -16.694 27.358 1.00 41.08 10 ILE B N 1
ATOM 2984 C CA . ILE B 1 10 ? -37.108 -17.728 28.126 1.00 43.13 10 ILE B CA 1
ATOM 2985 C C . ILE B 1 10 ? -38.145 -18.569 28.860 1.00 41.62 10 ILE B C 1
ATOM 2986 O O . ILE B 1 10 ? -39.168 -18.045 29.319 1.00 44.19 10 ILE B O 1
ATOM 2991 N N . ALA B 1 11 ? -37.880 -19.869 28.968 1.00 40.57 11 ALA B N 1
ATOM 2992 C CA . ALA B 1 11 ? -38.711 -20.796 29.723 1.00 40.53 11 ALA B CA 1
ATOM 2993 C C . ALA B 1 11 ? -37.880 -21.439 30.824 1.00 37.59 11 ALA B C 1
ATOM 2994 O O . ALA B 1 11 ? -36.736 -21.841 30.595 1.00 47.93 11 ALA B O 1
ATOM 2996 N N . LEU B 1 12 ? -38.456 -21.532 32.020 1.00 38.39 12 LEU B N 1
ATOM 2997 C CA . LEU B 1 12 ? -37.771 -22.048 33.197 1.00 43.48 12 LEU B CA 1
ATOM 2998 C C . LEU B 1 12 ? -38.446 -23.327 33.665 1.00 42.51 12 LEU B C 1
ATOM 2999 O O . LEU B 1 12 ? -39.679 -23.391 33.760 1.00 48.12 12 LEU B O 1
ATOM 3004 N N . LEU B 1 13 ? -37.634 -24.345 33.949 1.00 39.37 13 LEU B N 1
ATOM 3005 C CA . LEU B 1 13 ? -38.110 -25.641 34.427 1.00 38.75 13 LEU B CA 1
ATOM 3006 C C . LEU B 1 13 ? -37.327 -26.005 35.683 1.00 46.25 13 LEU B C 1
ATOM 3007 O O . LEU B 1 13 ? -36.341 -26.752 35.622 1.00 46.12 13 LEU B O 1
ATOM 3012 N N . PRO B 1 14 ? -37.734 -25.482 36.836 1.00 37.11 14 PRO B N 1
ATOM 3013 C CA . PRO B 1 14 ? -37.097 -25.887 38.094 1.00 36.27 14 PRO B CA 1
ATOM 3014 C C . PRO B 1 14 ? -37.491 -27.306 38.471 1.00 36.30 14 PRO B C 1
ATOM 3015 O O . PRO B 1 14 ? -38.313 -27.955 37.821 1.00 42.53 14 PRO B O 1
ATOM 3019 N N . PHE B 1 15 ? -36.884 -27.789 39.549 1.00 38.95 15 PHE B N 1
ATOM 3020 C CA . PHE B 1 15 ? -37.223 -29.106 40.061 1.00 46.30 15 PHE B CA 1
ATOM 3021 C C . PHE B 1 15 ? -38.400 -29.007 41.030 1.00 49.14 15 PHE B C 1
ATOM 3022 O O . PHE B 1 15 ? -38.811 -27.919 41.447 1.00 47.40 15 PHE B O 1
ATOM 3030 N N . LEU B 1 16 ? -38.952 -30.164 41.386 1.00 54.99 16 LEU B N 1
ATOM 3031 C CA . LEU B 1 16 ? -40.157 -30.233 42.214 1.00 50.35 16 LEU B CA 1
ATOM 3032 C C . LEU B 1 16 ? -39.803 -30.163 43.701 1.00 54.85 16 LEU B C 1
ATOM 3033 O O . LEU B 1 16 ? -40.031 -31.090 44.479 1.00 62.48 16 LEU B O 1
ATOM 3038 N N . ALA B 1 17 ? -39.239 -29.024 44.086 1.00 58.99 17 ALA B N 1
ATOM 3039 C CA . ALA B 1 17 ? -38.879 -28.772 45.473 1.00 53.50 17 ALA B CA 1
ATOM 3040 C C . ALA B 1 17 ? -38.896 -27.271 45.704 1.00 61.61 17 ALA B C 1
ATOM 3041 O O . ALA B 1 17 ? -38.328 -26.514 44.911 1.00 63.88 17 ALA B O 1
ATOM 3043 N N . HIS B 1 18 ? -39.550 -26.849 46.788 1.00 62.71 18 HIS B N 1
ATOM 3044 C CA . HIS B 1 18 ? -39.658 -25.425 47.081 1.00 74.46 18 HIS B CA 1
ATOM 3045 C C . HIS B 1 18 ? -38.303 -24.779 47.335 1.00 72.33 18 HIS B C 1
ATOM 3046 O O . HIS B 1 18 ? -38.185 -23.552 47.240 1.00 68.30 18 HIS B O 1
ATOM 3053 N N . GLY B 1 19 ? -37.276 -25.574 47.650 1.00 69.63 19 GLY B N 1
ATOM 3054 C CA . GLY B 1 19 ? -35.930 -25.039 47.734 1.00 75.49 19 GLY B CA 1
ATOM 3055 C C . GLY B 1 19 ? -35.366 -24.594 46.399 1.00 69.22 19 GLY B C 1
ATOM 3056 O O . GLY B 1 19 ? -34.419 -23.800 46.372 1.00 64.09 19 GLY B O 1
ATOM 3057 N N . HIS B 1 20 ? -35.923 -25.090 45.292 1.00 61.93 20 HIS B N 1
ATOM 3058 C CA . HIS B 1 20 ? -35.512 -24.669 43.962 1.00 62.70 20 HIS B CA 1
ATOM 3059 C C . HIS B 1 20 ? -36.556 -23.824 43.250 1.00 58.41 20 HIS B C 1
ATOM 3060 O O . HIS B 1 20 ? -36.231 -23.199 42.233 1.00 54.28 20 HIS B O 1
ATOM 3067 N N . ILE B 1 21 ? -37.793 -23.786 43.749 1.00 55.00 21 ILE B N 1
ATOM 3068 C CA . ILE B 1 21 ? -38.814 -22.956 43.124 1.00 51.20 21 ILE B CA 1
ATOM 3069 C C . ILE B 1 21 ? -38.555 -21.482 43.411 1.00 53.50 21 ILE B C 1
ATOM 3070 O O . ILE B 1 21 ? -38.745 -20.622 42.544 1.00 59.24 21 ILE B O 1
ATOM 3075 N N . SER B 1 22 ? -38.110 -21.163 44.632 1.00 50.18 22 SER B N 1
ATOM 3076 C CA . SER B 1 22 ? -37.866 -19.763 44.976 1.00 55.15 22 SER B CA 1
ATOM 3077 C C . SER B 1 22 ? -36.723 -19.155 44.171 1.00 53.61 22 SER B C 1
ATOM 3078 O O . SER B 1 22 ? -36.905 -18.054 43.624 1.00 50.83 22 SER B O 1
ATOM 3081 N N . PRO B 1 23 ? -35.540 -19.777 44.064 1.00 52.92 23 PRO B N 1
ATOM 3082 C CA . PRO B 1 23 ? -34.484 -19.149 43.250 1.00 52.29 23 PRO B CA 1
ATOM 3083 C C . PRO B 1 23 ? -34.876 -18.987 41.790 1.00 48.97 23 PRO B C 1
ATOM 3084 O O . PRO B 1 23 ? -34.588 -17.944 41.189 1.00 44.92 23 PRO B O 1
ATOM 3088 N N . PHE B 1 24 ? -35.539 -19.989 41.204 1.00 49.43 24 PHE B N 1
ATOM 3089 C CA . PHE B 1 24 ? -35.999 -19.863 39.826 1.00 48.55 24 PHE B CA 1
ATOM 3090 C C . PHE B 1 24 ? -37.015 -18.738 39.681 1.00 45.29 24 PHE B C 1
ATOM 3091 O O . PHE B 1 24 ? -36.971 -17.976 38.708 1.00 42.74 24 PHE B O 1
ATOM 3099 N N . PHE B 1 25 ? -37.932 -18.602 40.645 1.00 47.62 25 PHE B N 1
ATOM 3100 C CA . PHE B 1 25 ? -38.939 -17.548 40.561 1.00 51.27 25 PHE B CA 1
ATOM 3101 C C . PHE B 1 25 ? -38.317 -16.168 40.711 1.00 50.73 25 PHE B C 1
ATOM 3102 O O . PHE B 1 25 ? -38.718 -15.218 40.024 1.00 52.78 25 PHE B O 1
ATOM 3110 N N . GLU B 1 26 ? -37.333 -16.032 41.601 1.00 54.82 26 GLU B N 1
ATOM 3111 C CA . GLU B 1 26 ? -36.665 -14.746 41.760 1.00 52.73 26 GLU B CA 1
ATOM 3112 C C . GLU B 1 26 ? -35.839 -14.400 40.528 1.00 45.33 26 GLU B C 1
ATOM 3113 O O . GLU B 1 26 ? -35.811 -13.240 40.100 1.00 41.89 26 GLU B O 1
ATOM 3119 N N . LEU B 1 27 ? -35.169 -15.394 39.936 1.00 50.72 27 LEU B N 1
ATOM 3120 C CA . LEU B 1 27 ? -34.482 -15.160 38.670 1.00 43.51 27 LEU B CA 1
ATOM 3121 C C . LEU B 1 27 ? -35.466 -14.761 37.583 1.00 40.32 27 LEU B C 1
ATOM 3122 O O . LEU B 1 27 ? -35.151 -13.928 36.726 1.00 47.43 27 LEU B O 1
ATOM 3127 N N . ALA B 1 28 ? -36.665 -15.346 37.597 1.00 41.26 28 ALA B N 1
ATOM 3128 C CA . ALA B 1 28 ? -37.697 -14.955 36.643 1.00 41.95 28 ALA B CA 1
ATOM 3129 C C . ALA B 1 28 ? -38.077 -13.491 36.818 1.00 42.28 28 ALA B C 1
ATOM 3130 O O . ALA B 1 28 ? -38.159 -12.735 35.844 1.00 53.26 28 ALA B O 1
ATOM 3132 N N . LYS B 1 29 ? -38.316 -13.076 38.063 1.00 43.30 29 LYS B N 1
ATOM 3133 C CA . LYS B 1 29 ? -38.643 -11.677 38.327 1.00 45.44 29 LYS B CA 1
ATOM 3134 C C . LYS B 1 29 ? -37.505 -10.751 37.912 1.00 48.14 29 LYS B C 1
ATOM 3135 O O . LYS B 1 29 ? -37.744 -9.631 37.450 1.00 59.19 29 LYS B O 1
ATOM 3141 N N . GLN B 1 30 ? -36.258 -11.202 38.072 1.00 51.52 30 GLN B N 1
ATOM 3142 C CA . GLN B 1 30 ? -35.125 -10.353 37.717 1.00 50.53 30 GLN B CA 1
ATOM 3143 C C . GLN B 1 30 ? -34.955 -10.249 36.205 1.00 56.31 30 GLN B C 1
ATOM 3144 O O . GLN B 1 30 ? -34.602 -9.182 35.686 1.00 53.27 30 GLN B O 1
ATOM 3150 N N . LEU B 1 31 ? -35.192 -11.338 35.479 1.00 51.28 31 LEU B N 1
ATOM 3151 C CA . LEU B 1 31 ? -35.047 -11.288 34.032 1.00 51.09 31 LEU B CA 1
ATOM 3152 C C . LEU B 1 31 ? -36.266 -10.695 33.344 1.00 58.12 31 LEU B C 1
ATOM 3153 O O . LEU B 1 31 ? -36.179 -10.326 32.168 1.00 55.82 31 LEU B O 1
ATOM 3158 N N . ALA B 1 32 ? -37.400 -10.592 34.044 1.00 59.77 32 ALA B N 1
ATOM 3159 C CA . ALA B 1 32 ? -38.592 -9.992 33.458 1.00 54.43 32 ALA B CA 1
ATOM 3160 C C . ALA B 1 32 ? -38.582 -8.471 33.527 1.00 56.56 32 ALA B C 1
ATOM 3161 O O . ALA B 1 32 ? -39.279 -7.825 32.736 1.00 59.16 32 ALA B O 1
ATOM 3163 N N . LYS B 1 33 ? -37.813 -7.887 34.442 1.00 60.12 33 LYS B N 1
ATOM 3164 C CA . LYS B 1 33 ? -37.747 -6.440 34.577 1.00 58.55 33 LYS B CA 1
ATOM 3165 C C . LYS B 1 33 ? -36.674 -5.804 33.706 1.00 58.77 33 LYS B C 1
ATOM 3166 O O . LYS B 1 33 ? -36.593 -4.573 33.652 1.00 66.53 33 LYS B O 1
ATOM 3172 N N . ARG B 1 34 ? -35.874 -6.671 33.072 1.00 58.02 34 ARG B N 1
ATOM 3173 C CA . ARG B 1 34 ? -34.777 -6.222 32.181 1.00 60.27 34 ARG B CA 1
ATOM 3174 C C . ARG B 1 34 ? -34.940 -6.892 30.820 1.00 78.62 34 ARG B C 1
ATOM 3175 O O . ARG B 1 34 ? -35.191 -8.099 30.789 1.00 77.83 34 ARG B O 1
ATOM 3183 N N . ASN B 1 35 ? -34.923 -6.105 29.748 1.00 84.91 35 ASN B N 1
ATOM 3184 C CA . ASN B 1 35 ? -35.044 -6.631 28.360 1.00 84.28 35 ASN B CA 1
ATOM 3185 C C . ASN B 1 35 ? -36.460 -7.147 28.161 1.00 89.33 35 ASN B C 1
ATOM 3186 O O . ASN B 1 35 ? -36.707 -7.769 27.120 1.00 89.34 35 ASN B O 1
ATOM 3191 N N . CYS B 1 36 ? -37.329 -6.935 29.147 1.00 84.14 36 CYS B N 1
ATOM 3192 C CA . CYS B 1 36 ? -38.756 -7.288 28.979 1.00 85.53 36 CYS B CA 1
ATOM 3193 C C . CYS B 1 36 ? -38.812 -8.719 28.470 1.00 82.36 36 CYS B C 1
ATOM 3194 O O . CYS B 1 36 ? -39.621 -8.998 27.570 1.00 89.94 36 CYS B O 1
ATOM 3197 N N . ASN B 1 37 ? -37.894 -9.548 28.950 1.00 68.73 37 ASN B N 1
ATOM 3198 C CA . ASN B 1 37 ? -37.842 -10.958 28.507 1.00 57.44 37 ASN B CA 1
ATOM 3199 C C . ASN B 1 37 ? -39.206 -11.583 28.750 1.00 56.98 37 ASN B C 1
ATOM 3200 O O . ASN B 1 37 ? -39.683 -11.511 29.888 1.00 60.81 37 ASN B O 1
ATOM 3205 N N . VAL B 1 38 ? -39.838 -12.113 27.699 1.00 54.38 38 VAL B N 1
ATOM 3206 C CA . VAL B 1 38 ? -41.131 -12.840 27.873 1.00 63.71 38 VAL B CA 1
ATOM 3207 C C . VAL B 1 38 ? -40.807 -14.040 28.758 1.00 64.38 38 VAL B C 1
ATOM 3208 O O . VAL B 1 38 ? -39.906 -14.815 28.385 1.00 57.80 38 VAL B O 1
ATOM 3212 N N . PHE B 1 39 ? -41.530 -14.231 29.854 1.00 62.04 39 PHE B N 1
ATOM 3213 C CA . PHE B 1 39 ? -41.094 -15.291 30.786 1.00 57.61 39 PHE B CA 1
ATOM 3214 C C . PHE B 1 39 ? -42.126 -16.387 30.964 1.00 53.19 39 PHE B C 1
ATOM 3215 O O . PHE B 1 39 ? -43.253 -16.068 31.278 1.00 54.98 39 PHE B O 1
ATOM 3223 N N . LEU B 1 40 ? -41.698 -17.635 30.781 1.00 41.87 40 LEU B N 1
ATOM 3224 C CA . LEU B 1 40 ? -42.607 -18.797 30.949 1.00 43.08 40 LEU B CA 1
ATOM 3225 C C . LEU B 1 40 ? -41.986 -19.706 32.014 1.00 39.94 40 LEU B C 1
ATOM 3226 O O . LEU B 1 40 ? -40.777 -19.961 31.919 1.00 44.42 40 LEU B O 1
ATOM 3231 N N . CYS B 1 41 ? -42.663 -20.003 33.128 1.00 45.88 41 CYS B N 1
ATOM 3232 C CA . CYS B 1 41 ? -42.085 -20.820 34.250 1.00 43.44 41 CYS B CA 1
ATOM 3233 C C . CYS B 1 41 ? -42.915 -22.090 34.409 1.00 50.81 41 CYS B C 1
ATOM 3234 O O . CYS B 1 41 ? -44.113 -21.952 34.599 1.00 50.43 41 CYS B O 1
ATOM 3237 N N . SER B 1 42 ? -42.325 -23.255 34.118 1.00 49.13 42 SER B N 1
ATOM 3238 C CA . SER B 1 42 ? -43.098 -24.526 34.109 1.00 52.55 42 SER B CA 1
ATOM 3239 C C . SER B 1 42 ? -43.093 -25.171 35.492 1.00 54.85 42 SER B C 1
ATOM 3240 O O . SER B 1 42 ? -42.050 -25.737 35.881 1.00 56.53 42 SER B O 1
ATOM 3243 N N . THR B 1 43 ? -44.223 -25.091 36.195 1.00 59.49 43 THR B N 1
ATOM 3244 C CA . THR B 1 43 ? -44.326 -25.668 37.557 1.00 60.06 43 THR B CA 1
ATOM 3245 C C . THR B 1 43 ? -45.662 -26.400 37.680 1.00 64.70 43 THR B C 1
ATOM 3246 O O . THR B 1 43 ? -46.608 -26.008 36.972 1.00 61.80 43 THR B O 1
ATOM 3250 N N . PRO B 1 44 ? -45.795 -27.517 38.449 1.00 64.58 44 PRO B N 1
ATOM 3251 C CA . PRO B 1 44 ? -47.105 -28.140 38.707 1.00 59.02 44 PRO B CA 1
ATOM 3252 C C . PRO B 1 44 ? -48.004 -27.113 39.406 1.00 60.55 44 PRO B C 1
ATOM 3253 O O . PRO B 1 44 ? -47.466 -26.307 40.124 1.00 60.80 44 PRO B O 1
ATOM 3257 N N . ILE B 1 45 ? -49.326 -27.168 39.221 1.00 60.29 45 ILE B N 1
ATOM 3258 C CA . ILE B 1 45 ? -50.257 -26.108 39.709 1.00 62.51 45 ILE B CA 1
ATOM 3259 C C . ILE B 1 45 ? -50.081 -25.927 41.224 1.00 57.55 45 ILE B C 1
ATOM 3260 O O . ILE B 1 45 ? -50.077 -24.767 41.675 1.00 54.90 45 ILE B O 1
ATOM 3265 N N . ASN B 1 46 ? -49.899 -27.021 41.970 1.00 49.46 46 ASN B N 1
ATOM 3266 C CA . ASN B 1 46 ? -49.689 -26.925 43.438 1.00 57.27 46 ASN B CA 1
ATOM 3267 C C . ASN B 1 46 ? -48.397 -26.146 43.730 1.00 56.61 46 ASN B C 1
ATOM 3268 O O . ASN B 1 46 ? -48.412 -25.305 44.645 1.00 59.96 46 ASN B O 1
ATOM 3273 N N . LEU B 1 47 ? -47.320 -26.429 42.994 1.00 55.12 47 LEU B N 1
ATOM 3274 C CA . LEU B 1 47 ? -46.034 -25.701 43.193 1.00 50.43 47 LEU B CA 1
ATOM 3275 C C . LEU B 1 47 ? -46.160 -24.227 42.786 1.00 45.93 47 LEU B C 1
ATOM 3276 O O . LEU B 1 47 ? -45.582 -23.380 43.482 1.00 51.43 47 LEU B O 1
ATOM 3281 N N . SER B 1 48 ? -46.864 -23.938 41.687 1.00 51.37 48 SER B N 1
ATOM 3282 C CA . SER B 1 48 ? -46.981 -22.540 41.194 1.00 58.13 48 SER B CA 1
ATOM 3283 C C . SER B 1 48 ? -47.903 -21.751 42.125 1.00 61.82 48 SER B C 1
ATOM 3284 O O . SER B 1 48 ? -47.719 -20.527 42.243 1.00 62.24 48 SER B O 1
ATOM 3287 N N . SER B 1 49 ? -48.854 -22.434 42.762 1.00 64.78 49 SER B N 1
ATOM 3288 C CA . SER B 1 49 ? -49.839 -21.774 43.664 1.00 60.77 49 SER B CA 1
ATOM 3289 C C . SER B 1 49 ? -49.160 -20.895 44.704 1.00 56.36 49 SER B C 1
ATOM 3290 O O . SER B 1 49 ? -49.689 -19.817 44.985 1.00 59.50 49 SER B O 1
ATOM 3293 N N . ILE B 1 50 ? -48.058 -21.365 45.284 1.00 57.44 50 ILE B N 1
ATOM 3294 C CA . ILE B 1 50 ? -47.325 -20.612 46.347 1.00 67.53 50 ILE B CA 1
ATOM 3295 C C . ILE B 1 50 ? -46.709 -19.339 45.779 1.00 71.87 50 ILE B C 1
ATOM 3296 O O . ILE B 1 50 ? -46.628 -18.361 46.523 1.00 74.07 50 ILE B O 1
ATOM 3301 N N . LYS B 1 51 ? -46.299 -19.361 44.519 1.00 67.76 51 LYS B N 1
ATOM 3302 C CA . LYS B 1 51 ? -45.599 -18.203 43.931 1.00 64.73 51 LYS B CA 1
ATOM 3303 C C . LYS B 1 51 ? -46.602 -17.173 43.434 1.00 66.82 51 LYS B C 1
ATOM 3304 O O . LYS B 1 51 ? -46.162 -16.151 42.915 1.00 65.27 51 LYS B O 1
ATOM 3310 N N . ASP B 1 52 ? -47.896 -17.428 43.573 1.00 74.76 52 ASP B N 1
ATOM 3311 C CA . ASP B 1 52 ? -48.861 -16.455 42.991 1.00 81.30 52 ASP B CA 1
ATOM 3312 C C . ASP B 1 52 ? -49.068 -15.320 44.002 1.00 82.87 52 ASP B C 1
ATOM 3313 O O . ASP B 1 52 ? -49.865 -15.481 44.945 1.00 86.10 52 ASP B O 1
ATOM 3318 N N . LYS B 1 53 ? -48.336 -14.224 43.832 1.00 81.83 53 LYS B N 1
ATOM 3319 C CA . LYS B 1 53 ? -48.424 -13.109 44.802 1.00 84.64 53 LYS B CA 1
ATOM 3320 C C . LYS B 1 53 ? -47.903 -11.853 44.099 1.00 104.71 53 LYS B C 1
ATOM 3321 O O . LYS B 1 53 ? -48.707 -10.939 43.902 1.00 112.83 53 LYS B O 1
ATOM 3327 N N . ASP B 1 54 ? -46.615 -11.801 43.727 1.00 108.53 54 ASP B N 1
ATOM 3328 C CA . ASP B 1 54 ? -46.175 -10.639 42.910 1.00 108.92 54 ASP B CA 1
ATOM 3329 C C . ASP B 1 54 ? -45.437 -11.174 41.681 1.00 101.55 54 ASP B C 1
ATOM 3330 O O . ASP B 1 54 ? -44.199 -11.033 41.630 1.00 91.84 54 ASP B O 1
ATOM 3335 N N . SER B 1 55 ? -46.169 -11.772 40.735 1.00 99.38 55 SER B N 1
ATOM 3336 C CA . SER B 1 55 ? -45.516 -12.388 39.550 1.00 85.93 55 SER B CA 1
ATOM 3337 C C . SER B 1 55 ? -46.198 -11.928 38.258 1.00 76.28 55 SER B C 1
ATOM 3338 O O . SER B 1 55 ? -45.954 -12.560 37.214 1.00 75.65 55 SER B O 1
ATOM 3341 N N . SER B 1 56 ? -47.015 -10.868 38.320 1.00 76.77 56 SER B N 1
ATOM 3342 C CA . SER B 1 56 ? -47.625 -10.361 37.097 1.00 72.03 56 SER B CA 1
ATOM 3343 C C . SER B 1 56 ? -46.615 -10.197 35.968 1.00 77.40 56 SER B C 1
ATOM 3344 O O . SER B 1 56 ? -47.006 -10.197 34.796 1.00 74.36 56 SER B O 1
ATOM 3347 N N . ALA B 1 57 ? -45.326 -10.074 36.292 1.00 78.85 57 ALA B N 1
ATOM 3348 C CA . ALA B 1 57 ? -44.303 -9.940 35.262 1.00 72.61 57 ALA B CA 1
ATOM 3349 C C . ALA B 1 57 ? -44.024 -11.266 34.567 1.00 71.26 57 ALA B C 1
ATOM 3350 O O . ALA B 1 57 ? -43.876 -11.307 33.342 1.00 66.14 57 ALA B O 1
ATOM 3352 N N . SER B 1 58 ? -43.953 -12.353 35.327 1.00 70.70 58 SER B N 1
ATOM 3353 C CA . SER B 1 58 ? -43.721 -13.674 34.771 1.00 60.12 58 SER B CA 1
ATOM 3354 C C . SER B 1 58 ? -45.043 -14.334 34.391 1.00 52.37 58 SER B C 1
ATOM 3355 O O . SER B 1 58 ? -46.120 -13.929 34.830 1.00 55.60 58 SER B O 1
ATOM 3358 N N . ILE B 1 59 ? -44.943 -15.367 33.560 1.00 53.33 59 ILE B N 1
ATOM 3359 C CA . ILE B 1 59 ? -46.088 -16.170 33.150 1.00 55.47 59 ILE B CA 1
ATOM 3360 C C . ILE B 1 59 ? -45.855 -17.595 33.634 1.00 50.44 59 ILE B C 1
ATOM 3361 O O . ILE B 1 59 ? -44.833 -18.209 33.304 1.00 53.89 59 ILE B O 1
ATOM 3366 N N . LYS B 1 60 ? -46.783 -18.042 34.461 1.00 43.77 60 LYS B N 1
ATOM 3367 C CA . LYS B 1 60 ? -46.632 -19.378 35.054 1.00 48.59 60 LYS B CA 1
ATOM 3368 C C . LYS B 1 60 ? -47.396 -20.354 34.172 1.00 38.09 60 LYS B C 1
ATOM 3369 O O . LYS B 1 60 ? -48.476 -20.010 33.708 1.00 41.00 60 LYS B O 1
ATOM 3375 N N . LEU B 1 61 ? -46.815 -21.518 33.949 1.00 40.24 61 LEU B N 1
ATOM 3376 C CA . LEU B 1 61 ? -47.397 -22.509 33.025 1.00 47.22 61 LEU B CA 1
ATOM 3377 C C . LEU B 1 61 ? -47.581 -23.808 33.798 1.00 49.21 61 LEU B C 1
ATOM 3378 O O . LEU B 1 61 ? -46.670 -24.198 34.505 1.00 51.38 61 LEU B O 1
ATOM 3383 N N . VAL B 1 62 ? -48.728 -24.443 33.660 1.00 40.19 62 VAL B N 1
ATOM 3384 C CA . VAL B 1 62 ? -49.001 -25.635 34.497 1.00 39.88 62 VAL B CA 1
ATOM 3385 C C . VAL B 1 62 ? -48.327 -26.872 33.923 1.00 42.75 62 VAL B C 1
ATOM 3386 O O . VAL B 1 62 ? -47.796 -26.803 32.823 1.00 52.62 62 VAL B O 1
ATOM 3390 N N . GLU B 1 63 ? -48.423 -27.977 34.660 1.00 56.10 63 GLU B N 1
ATOM 3391 C CA . GLU B 1 63 ? -47.777 -29.210 34.226 1.00 51.74 63 GLU B CA 1
ATOM 3392 C C . GLU B 1 63 ? -48.356 -30.363 35.028 1.00 62.55 63 GLU B C 1
ATOM 3393 O O . GLU B 1 63 ? -48.228 -30.391 36.255 1.00 61.00 63 GLU B O 1
ATOM 3399 N N . LEU B 1 64 ? -48.989 -31.306 34.335 1.00 71.16 64 LEU B N 1
ATOM 3400 C CA . LEU B 1 64 ? -49.710 -32.403 34.963 1.00 77.75 64 LEU B CA 1
ATOM 3401 C C . LEU B 1 64 ? -48.936 -33.704 34.794 1.00 75.86 64 LEU B C 1
ATOM 3402 O O . LEU B 1 64 ? -48.434 -34.003 33.705 1.00 71.71 64 LEU B O 1
ATOM 3407 N N . HIS B 1 65 ? -48.848 -34.475 35.872 1.00 74.39 65 HIS B N 1
ATOM 3408 C CA . HIS B 1 65 ? -48.146 -35.752 35.846 1.00 78.34 65 HIS B CA 1
ATOM 3409 C C . HIS B 1 65 ? -49.138 -36.914 35.858 1.00 76.71 65 HIS B C 1
ATOM 3410 O O . HIS B 1 65 ? -48.929 -37.919 36.539 1.00 81.87 65 HIS B O 1
ATOM 3417 N N . ARG B 1 91 ? -40.864 -42.850 43.235 1.00 105.38 91 ARG B N 1
ATOM 3418 C CA . ARG B 1 91 ? -40.262 -42.426 41.945 1.00 109.11 91 ARG B CA 1
ATOM 3419 C C . ARG B 1 91 ? -41.018 -41.211 41.413 1.00 113.43 91 ARG B C 1
ATOM 3420 O O . ARG B 1 91 ? -42.160 -41.395 40.972 1.00 113.89 91 ARG B O 1
ATOM 3428 N N . ASN B 1 92 ? -40.406 -40.024 41.471 1.00 106.27 92 ASN B N 1
ATOM 3429 C CA . ASN B 1 92 ? -41.061 -38.838 40.872 1.00 97.39 92 ASN B CA 1
ATOM 3430 C C . ASN B 1 92 ? -41.411 -39.192 39.431 1.00 102.58 92 ASN B C 1
ATOM 3431 O O . ASN B 1 92 ? -40.531 -39.663 38.701 1.00 103.07 92 ASN B O 1
ATOM 3436 N N . ALA B 1 93 ? -42.672 -38.997 39.061 1.00 104.32 93 ALA B N 1
ATOM 3437 C CA . ALA B 1 93 ? -43.083 -39.271 37.675 1.00 91.81 93 ALA B CA 1
ATOM 3438 C C . ALA B 1 93 ? -42.463 -38.183 36.812 1.00 84.57 93 ALA B C 1
ATOM 3439 O O . ALA B 1 93 ? -42.547 -38.272 35.585 1.00 84.01 93 ALA B O 1
ATOM 3441 N N . PHE B 1 94 ? -41.846 -37.187 37.454 1.00 83.59 94 PHE B N 1
ATOM 3442 C CA . PHE B 1 94 ? -41.134 -36.144 36.675 1.00 79.41 94 PHE B CA 1
ATOM 3443 C C . PHE B 1 94 ? -40.291 -36.851 35.609 1.00 73.15 94 PHE B C 1
ATOM 3444 O O . PHE B 1 94 ? -40.167 -36.310 34.494 1.00 77.57 94 PHE B O 1
ATOM 3452 N N . GLU B 1 95 ? -39.751 -38.030 35.940 1.00 73.40 95 GLU B N 1
ATOM 3453 C CA . GLU B 1 95 ? -38.872 -38.727 34.971 1.00 78.53 95 GLU B CA 1
ATOM 3454 C C . GLU B 1 95 ? -39.737 -39.394 33.905 1.00 76.83 95 GLU B C 1
ATOM 3455 O O . GLU B 1 95 ? -39.203 -40.215 33.147 1.00 79.88 95 GLU B O 1
ATOM 3461 N N . THR B 1 96 ? -41.022 -39.049 33.862 1.00 76.08 96 THR B N 1
ATOM 3462 C CA . THR B 1 96 ? -41.930 -39.640 32.855 1.00 70.77 96 THR B CA 1
ATOM 3463 C C . THR B 1 96 ? -42.624 -38.518 32.088 1.00 73.93 96 THR B C 1
ATOM 3464 O O . THR B 1 96 ? -43.159 -38.786 31.009 1.00 80.06 96 THR B O 1
ATOM 3468 N N . ALA B 1 97 ? -42.595 -37.306 32.628 1.00 66.75 97 ALA B N 1
ATOM 3469 C CA . ALA B 1 97 ? -43.325 -36.188 31.998 1.00 63.76 97 ALA B CA 1
ATOM 3470 C C . ALA B 1 97 ? -42.446 -35.590 30.914 1.00 63.07 97 ALA B C 1
ATOM 3471 O O . ALA B 1 97 ? -42.623 -34.418 30.584 1.00 66.51 97 ALA B O 1
ATOM 3473 N N . GLY B 1 98 ? -41.528 -36.383 30.393 1.00 64.98 98 GLY B N 1
ATOM 3474 C CA . GLY B 1 98 ? -40.723 -35.869 29.281 1.00 63.01 98 GLY B CA 1
ATOM 3475 C C . GLY B 1 98 ? -41.642 -35.378 28.192 1.00 57.48 98 GLY B C 1
ATOM 3476 O O . GLY B 1 98 ? -41.711 -34.162 27.977 1.00 54.32 98 GLY B O 1
ATOM 3477 N N . PRO B 1 99 ? -42.355 -36.279 27.491 1.00 54.56 99 PRO B N 1
ATOM 3478 C CA . PRO B 1 99 ? -43.197 -35.841 26.364 1.00 54.97 99 PRO B CA 1
ATOM 3479 C C . PRO B 1 99 ? -44.206 -34.769 26.733 1.00 53.56 99 PRO B C 1
ATOM 3480 O O . PRO B 1 99 ? -44.612 -33.987 25.862 1.00 59.74 99 PRO B O 1
ATOM 3484 N N . THR B 1 100 ? -44.614 -34.684 27.999 1.00 51.96 100 THR B N 1
ATOM 3485 C CA . THR B 1 100 ? -45.494 -33.594 28.412 1.00 51.18 100 THR B CA 1
ATOM 3486 C C . THR B 1 100 ? -44.783 -32.252 28.294 1.00 52.50 100 THR B C 1
ATOM 3487 O O . THR B 1 100 ? -45.330 -31.287 27.745 1.00 46.11 100 THR B O 1
ATOM 3491 N N . PHE B 1 101 ? -43.550 -32.176 28.795 1.00 56.04 101 PHE B N 1
ATOM 3492 C CA . PHE B 1 101 ? -42.771 -30.954 28.638 1.00 54.21 101 PHE B CA 1
ATOM 3493 C C . PHE B 1 101 ? -42.409 -30.713 27.179 1.00 51.70 101 PHE B C 1
ATOM 3494 O O . PHE B 1 101 ? -42.276 -29.558 26.756 1.00 51.60 101 PHE B O 1
ATOM 3502 N N . SER B 1 102 ? -42.252 -31.783 26.397 1.00 49.29 102 SER B N 1
ATOM 3503 C CA . SER B 1 102 ? -42.047 -31.621 24.962 1.00 53.99 102 SER B CA 1
ATOM 3504 C C . SER B 1 102 ? -43.246 -30.936 24.318 1.00 55.86 102 SER B C 1
ATOM 3505 O O . SER B 1 102 ? -43.082 -30.040 23.485 1.00 51.58 102 SER B O 1
ATOM 3508 N N . GLU B 1 103 ? -44.459 -31.342 24.701 1.00 58.46 103 GLU B N 1
ATOM 3509 C CA . GLU B 1 103 ? -45.663 -30.682 24.209 1.00 53.39 103 GLU B CA 1
ATOM 3510 C C . GLU B 1 103 ? -45.725 -29.228 24.664 1.00 50.06 103 GLU B C 1
ATOM 3511 O O . GLU B 1 103 ? -46.117 -28.338 23.895 1.00 48.19 103 GLU B O 1
ATOM 3517 N N . ILE B 1 104 ? -45.346 -28.968 25.918 1.00 55.97 104 ILE B N 1
ATOM 3518 C CA . ILE B 1 104 ? -45.360 -27.595 26.423 1.00 51.64 104 ILE B CA 1
ATOM 3519 C C . ILE B 1 104 ? -44.416 -26.716 25.611 1.00 51.00 104 ILE B C 1
ATOM 3520 O O . ILE B 1 104 ? -44.765 -25.597 25.218 1.00 47.57 104 ILE B O 1
ATOM 3525 N N . LEU B 1 105 ? -43.205 -27.212 25.340 1.00 49.15 105 LEU B N 1
ATOM 3526 C CA . LEU B 1 105 ? -42.262 -26.448 24.528 1.00 47.20 105 LEU B CA 1
ATOM 3527 C C . LEU B 1 105 ? -42.734 -26.331 23.085 1.00 56.57 105 LEU B C 1
ATOM 3528 O O . LEU B 1 105 ? -42.474 -25.314 22.430 1.00 55.60 105 LEU B O 1
ATOM 3533 N N . LYS B 1 106 ? -43.419 -27.355 22.575 1.00 57.97 106 LYS B N 1
ATOM 3534 C CA . LYS B 1 106 ? -43.963 -27.299 21.224 1.00 55.75 106 LYS B CA 1
ATOM 3535 C C . LYS B 1 106 ? -45.001 -26.195 21.099 1.00 56.62 106 LYS B C 1
ATOM 3536 O O . LYS B 1 106 ? -45.095 -25.534 20.059 1.00 55.68 106 LYS B O 1
ATOM 3542 N N . THR B 1 107 ? -45.723 -25.941 22.193 1.00 55.76 107 THR B N 1
ATOM 3543 C CA . THR B 1 107 ? -46.713 -24.832 22.200 1.00 52.14 107 THR B CA 1
ATOM 3544 C C . THR B 1 107 ? -45.993 -23.515 22.515 1.00 55.10 107 THR B C 1
ATOM 3545 O O . THR B 1 107 ? -46.144 -22.563 21.728 1.00 55.64 107 THR B O 1
ATOM 3549 N N . LEU B 1 108 ? -45.240 -23.470 23.621 1.00 59.16 108 LEU B N 1
ATOM 3550 C CA . LEU B 1 108 ? -44.558 -22.215 24.041 1.00 56.42 108 LEU B CA 1
ATOM 3551 C C . LEU B 1 108 ? -43.440 -21.859 23.055 1.00 57.63 108 LEU B C 1
ATOM 3552 O O . LEU B 1 108 ? -43.388 -20.689 22.629 1.00 52.59 108 LEU B O 1
ATOM 3557 N N . ASN B 1 109 ? -42.584 -22.827 22.718 1.00 61.13 109 ASN B N 1
ATOM 3558 C CA . ASN B 1 109 ? -41.434 -22.561 21.807 1.00 63.69 109 ASN B CA 1
ATOM 3559 C C . ASN B 1 109 ? -40.630 -21.370 22.347 1.00 58.37 109 ASN B C 1
ATOM 3560 O O . ASN B 1 109 ? -40.607 -20.318 21.677 1.00 49.18 109 ASN B O 1
ATOM 3565 N N . PRO B 1 110 ? -39.977 -21.487 23.525 1.00 48.30 110 PRO B N 1
ATOM 3566 C CA . PRO B 1 110 ? -39.160 -20.399 24.077 1.00 55.59 110 PRO B CA 1
ATOM 3567 C C . PRO B 1 110 ? -37.836 -20.243 23.317 1.00 59.53 110 PRO B C 1
ATOM 3568 O O . PRO B 1 110 ? -37.388 -21.207 22.724 1.00 57.56 110 PRO B O 1
ATOM 3572 N N . ASP B 1 111 ? -37.247 -19.043 23.359 1.00 55.06 111 ASP B N 1
ATOM 3573 C CA . ASP B 1 111 ? -35.953 -18.792 22.667 1.00 50.98 111 ASP B CA 1
ATOM 3574 C C . ASP B 1 111 ? -34.821 -19.438 23.469 1.00 56.79 111 ASP B C 1
ATOM 3575 O O . ASP B 1 111 ? -33.680 -19.449 22.964 1.00 56.73 111 ASP B O 1
ATOM 3580 N N . LEU B 1 112 ? -35.123 -19.956 24.662 1.00 52.39 112 LEU B N 1
ATOM 3581 C CA . LEU B 1 112 ? -34.094 -20.534 25.515 1.00 49.41 112 LEU B CA 1
ATOM 3582 C C . LEU B 1 112 ? -34.750 -21.221 26.705 1.00 39.64 112 LEU B C 1
ATOM 3583 O O . LEU B 1 112 ? -35.810 -20.801 27.172 1.00 44.03 112 LEU B O 1
ATOM 3588 N N . LEU B 1 113 ? -34.103 -22.278 27.190 1.00 34.83 113 LEU B N 1
ATOM 3589 C CA . LEU B 1 113 ? -34.581 -23.036 28.336 1.00 38.01 113 LEU B CA 1
ATOM 3590 C C . LEU B 1 113 ? -33.554 -22.983 29.460 1.00 43.28 113 LEU B C 1
ATOM 3591 O O . LEU B 1 113 ? -32.350 -23.128 29.221 1.00 42.57 113 LEU B O 1
ATOM 3596 N N . ILE B 1 114 ? -34.032 -22.773 30.684 1.00 33.71 114 ILE B N 1
ATOM 3597 C CA . ILE B 1 114 ? -33.194 -22.776 31.881 1.00 38.87 114 ILE B CA 1
ATOM 3598 C C . ILE B 1 114 ? -33.679 -23.913 32.774 1.00 41.17 114 ILE B C 1
ATOM 3599 O O . ILE B 1 114 ? -34.751 -23.817 33.386 1.00 39.99 114 ILE B O 1
ATOM 3604 N N . TYR B 1 115 ? -32.884 -24.973 32.861 1.00 32.46 115 TYR B N 1
ATOM 3605 C CA . TYR B 1 115 ? -33.267 -26.205 33.535 1.00 33.98 115 TYR B CA 1
ATOM 3606 C C . TYR B 1 115 ? -32.495 -26.373 34.839 1.00 42.54 115 TYR B C 1
ATOM 3607 O O . TYR B 1 115 ? -31.523 -25.665 35.118 1.00 41.30 115 TYR B O 1
ATOM 3616 N N . ASP B 1 116 ? -32.948 -27.332 35.644 1.00 53.25 116 ASP B N 1
ATOM 3617 C CA . ASP B 1 116 ? -32.348 -27.611 36.940 1.00 46.61 116 ASP B CA 1
ATOM 3618 C C . ASP B 1 116 ? -31.465 -28.854 36.856 1.00 42.42 116 ASP B C 1
ATOM 3619 O O . ASP B 1 116 ? -30.958 -29.194 35.783 1.00 47.52 116 ASP B O 1
ATOM 3624 N N . PHE B 1 117 ? -31.283 -29.551 37.976 1.00 39.38 117 PHE B N 1
ATOM 3625 C CA . PHE B 1 117 ? -30.274 -30.602 38.042 1.00 43.22 117 PHE B CA 1
ATOM 3626 C C . PHE B 1 117 ? -30.823 -31.994 37.774 1.00 50.10 117 PHE B C 1
ATOM 3627 O O . PHE B 1 117 ? -30.098 -32.847 37.243 1.00 60.62 117 PHE B O 1
ATOM 3635 N N . ASN B 1 118 ? -32.069 -32.250 38.136 1.00 54.07 118 ASN B N 1
ATOM 3636 C CA . ASN B 1 118 ? -32.594 -33.608 38.098 1.00 59.84 118 ASN B CA 1
ATOM 3637 C C . ASN B 1 118 ? -33.564 -33.913 36.958 1.00 60.54 118 ASN B C 1
ATOM 3638 O O . ASN B 1 118 ? -33.741 -35.096 36.641 1.00 71.20 118 ASN B O 1
ATOM 3643 N N . PRO B 1 119 ? -34.249 -32.926 36.356 1.00 48.52 119 PRO B N 1
ATOM 3644 C CA . PRO B 1 119 ? -35.098 -33.247 35.192 1.00 50.62 119 PRO B CA 1
ATOM 3645 C C . PRO B 1 119 ? -34.431 -34.140 34.147 1.00 54.07 119 PRO B C 1
ATOM 3646 O O . PRO B 1 119 ? -35.137 -34.885 33.453 1.00 67.76 119 PRO B O 1
ATOM 3650 N N . SER B 1 120 ? -33.101 -34.146 34.042 1.00 57.22 120 SER B N 1
ATOM 3651 C CA . SER B 1 120 ? -32.379 -35.101 33.144 1.00 53.98 120 SER B CA 1
ATOM 3652 C C . SER B 1 120 ? -32.751 -34.975 31.661 1.00 61.67 120 SER B C 1
ATOM 3653 O O . SER B 1 120 ? -31.848 -34.754 30.844 1.00 61.31 120 SER B O 1
ATOM 3656 N N . TRP B 1 121 ? -34.018 -35.178 31.321 1.00 69.68 121 TRP B N 1
ATOM 3657 C CA . TRP B 1 121 ? -34.450 -35.156 29.904 1.00 61.31 121 TRP B CA 1
ATOM 3658 C C . TRP B 1 121 ? -34.585 -33.718 29.417 1.00 54.21 121 TRP B C 1
ATOM 3659 O O . TRP B 1 121 ? -34.684 -33.511 28.203 1.00 55.56 121 TRP B O 1
ATOM 3670 N N . ALA B 1 122 ? -34.573 -32.767 30.338 1.00 55.26 122 ALA B N 1
ATOM 3671 C CA . ALA B 1 122 ? -34.768 -31.355 29.963 1.00 54.94 122 ALA B CA 1
ATOM 3672 C C . ALA B 1 122 ? -33.784 -30.981 28.864 1.00 46.29 122 ALA B C 1
ATOM 3673 O O . ALA B 1 122 ? -34.230 -30.515 27.815 1.00 49.48 122 ALA B O 1
ATOM 3675 N N . PRO B 1 123 ? -32.469 -31.170 29.054 1.00 52.04 123 PRO B N 1
ATOM 3676 C CA . PRO B 1 123 ? -31.512 -30.741 28.047 1.00 53.56 123 PRO B CA 1
ATOM 3677 C C . PRO B 1 123 ? -31.742 -31.479 26.719 1.00 52.08 123 PRO B C 1
ATOM 3678 O O . PRO B 1 123 ? -31.587 -30.874 25.681 1.00 50.44 123 PRO B O 1
ATOM 3682 N N . GLU B 1 124 ? -32.140 -32.745 26.784 1.00 60.18 124 GLU B N 1
ATOM 3683 C CA . GLU B 1 124 ? -32.323 -33.569 25.565 1.00 56.41 124 GLU B CA 1
ATOM 3684 C C . GLU B 1 124 ? -33.573 -33.136 24.791 1.00 58.28 124 GLU B C 1
ATOM 3685 O O . GLU B 1 124 ? -33.474 -33.005 23.564 1.00 56.58 124 GLU B O 1
ATOM 3691 N N . ILE B 1 125 ? -34.693 -32.932 25.479 1.00 55.75 125 ILE B N 1
ATOM 3692 C CA . ILE B 1 125 ? -35.979 -32.553 24.829 1.00 49.60 125 ILE B CA 1
ATOM 3693 C C . ILE B 1 125 ? -35.854 -31.142 24.261 1.00 52.26 125 ILE B C 1
ATOM 3694 O O . ILE B 1 125 ? -36.480 -30.861 23.232 1.00 58.62 125 ILE B O 1
ATOM 3699 N N . ALA B 1 126 ? -35.062 -30.293 24.908 1.00 51.23 126 ALA B N 1
ATOM 3700 C CA . ALA B 1 126 ? -34.868 -28.910 24.424 1.00 53.89 126 ALA B CA 1
ATOM 3701 C C . ALA B 1 126 ? -34.119 -28.929 23.093 1.00 53.45 126 ALA B C 1
ATOM 3702 O O . ALA B 1 126 ? -34.448 -28.129 22.208 1.00 54.50 126 ALA B O 1
ATOM 3704 N N . SER B 1 127 ? -33.136 -29.809 22.979 1.00 45.50 127 SER B N 1
ATOM 3705 C CA . SER B 1 127 ? -32.335 -29.908 21.741 1.00 54.12 127 SER B CA 1
ATOM 3706 C C . SER B 1 127 ? -33.165 -30.534 20.618 1.00 58.61 127 SER B C 1
ATOM 3707 O O . SER B 1 127 ? -32.853 -30.284 19.453 1.00 57.63 127 SER B O 1
ATOM 3710 N N . SER B 1 128 ? -34.166 -31.329 20.968 1.00 60.33 128 SER B N 1
ATOM 3711 C CA . SER B 1 128 ? -35.059 -31.931 19.957 1.00 57.37 128 SER B CA 1
ATOM 3712 C C . SER B 1 128 ? -35.972 -30.851 19.387 1.00 56.09 128 SER B C 1
ATOM 3713 O O . SER B 1 128 ? -36.617 -31.099 18.366 1.00 61.50 128 SER B O 1
ATOM 3716 N N . HIS B 1 129 ? -36.052 -29.707 20.049 1.00 49.69 129 HIS B N 1
ATOM 3717 C CA . HIS B 1 129 ? -36.835 -28.579 19.494 1.00 49.39 129 HIS B CA 1
ATOM 3718 C C . HIS B 1 129 ? -35.848 -27.493 19.064 1.00 49.96 129 HIS B C 1
ATOM 3719 O O . HIS B 1 129 ? -36.288 -26.367 18.772 1.00 39.93 129 HIS B O 1
ATOM 3726 N N . ASN B 1 130 ? -34.554 -27.821 19.035 1.00 55.34 130 ASN B N 1
ATOM 3727 C CA . ASN B 1 130 ? -33.492 -26.864 18.627 1.00 55.72 130 ASN B CA 1
ATOM 3728 C C . ASN B 1 130 ? -33.522 -25.682 19.589 1.00 52.30 130 ASN B C 1
ATOM 3729 O O . ASN B 1 130 ? -33.328 -24.550 19.133 1.00 50.15 130 ASN B O 1
ATOM 3734 N N . ILE B 1 131 ? -33.752 -25.955 20.874 1.00 51.90 131 ILE B N 1
ATOM 3735 C CA . ILE B 1 131 ? -33.743 -24.894 21.875 1.00 47.69 131 ILE B CA 1
ATOM 3736 C C . ILE B 1 131 ? -32.449 -25.011 22.673 1.00 46.85 131 ILE B C 1
ATOM 3737 O O . ILE B 1 131 ? -32.191 -26.069 23.264 1.00 49.18 131 ILE B O 1
ATOM 3742 N N . PRO B 1 132 ? -31.618 -23.973 22.721 1.00 47.42 132 PRO B N 1
ATOM 3743 C CA . PRO B 1 132 ? -30.410 -24.042 23.553 1.00 50.72 132 PRO B CA 1
ATOM 3744 C C . PRO B 1 132 ? -30.768 -24.093 25.030 1.00 41.36 132 PRO B C 1
ATOM 3745 O O . PRO B 1 132 ? -31.648 -23.372 25.502 1.00 38.00 132 PRO B O 1
ATOM 3749 N N . ALA B 1 133 ? -30.073 -24.962 25.755 1.00 41.63 133 ALA B N 1
ATOM 3750 C CA . ALA B 1 133 ? -30.360 -25.232 27.158 1.00 36.69 133 ALA B CA 1
ATOM 3751 C C . ALA B 1 133 ? -29.222 -24.716 28.029 1.00 32.70 133 ALA B C 1
ATOM 3752 O O . ALA B 1 133 ? -28.055 -25.049 27.796 1.00 35.04 133 ALA B O 1
ATOM 3754 N N . VAL B 1 134 ? -29.567 -23.906 29.029 1.00 36.28 134 VAL B N 1
ATOM 3755 C CA . VAL B 1 134 ? -28.609 -23.349 29.978 1.00 40.05 134 VAL B CA 1
ATOM 3756 C C . VAL B 1 134 ? -28.958 -23.858 31.371 1.00 33.83 134 VAL B C 1
ATOM 3757 O O . VAL B 1 134 ? -30.129 -23.867 31.763 1.00 40.41 134 VAL B O 1
ATOM 3761 N N . TYR B 1 135 ? -27.937 -24.274 32.116 1.00 40.00 135 TYR B N 1
ATOM 3762 C CA . TYR B 1 135 ? -28.127 -24.834 33.449 1.00 38.33 135 TYR B CA 1
ATOM 3763 C C . TYR B 1 135 ? -28.067 -23.742 34.511 1.00 32.94 135 TYR B C 1
ATOM 3764 O O . TYR B 1 135 ? -27.267 -22.806 34.420 1.00 37.91 135 TYR B O 1
ATOM 3773 N N . PHE B 1 136 ? -28.925 -23.872 35.520 1.00 35.11 136 PHE B N 1
ATOM 3774 C CA . PHE B 1 136 ? -29.002 -22.941 36.640 1.00 38.94 136 PHE B CA 1
ATOM 3775 C C . PHE B 1 136 ? -28.589 -23.691 37.902 1.00 41.30 136 PHE B C 1
ATOM 3776 O O . PHE B 1 136 ? -29.311 -24.578 38.367 1.00 51.61 136 PHE B O 1
ATOM 3784 N N . LEU B 1 137 ? -27.434 -23.330 38.456 1.00 36.96 137 LEU B N 1
ATOM 3785 C CA . LEU B 1 137 ? -26.913 -23.944 39.672 1.00 42.34 137 LEU B CA 1
ATOM 3786 C C . LEU B 1 137 ? -27.241 -23.032 40.849 1.00 43.35 137 LEU B C 1
ATOM 3787 O O . LEU B 1 137 ? -26.763 -21.896 40.913 1.00 41.92 137 LEU B O 1
ATOM 3792 N N . THR B 1 138 ? -28.058 -23.529 41.776 1.00 42.23 138 THR B N 1
ATOM 3793 C CA . THR B 1 138 ? -28.474 -22.758 42.940 1.00 42.31 138 THR B CA 1
ATOM 3794 C C . THR B 1 138 ? -27.629 -23.053 44.170 1.00 40.51 138 THR B C 1
ATOM 3795 O O . THR B 1 138 ? -28.018 -22.683 45.280 1.00 46.78 138 THR B O 1
ATOM 3799 N N . THR B 1 139 ? -26.488 -23.708 43.991 1.00 45.56 139 THR B N 1
ATOM 3800 C CA . THR B 1 139 ? -25.602 -24.092 45.077 1.00 34.26 139 THR B CA 1
ATOM 3801 C C . THR B 1 139 ? -24.260 -23.389 44.892 1.00 41.48 139 THR B C 1
ATOM 3802 O O . THR B 1 139 ? -23.949 -22.878 43.814 1.00 35.27 139 THR B O 1
ATOM 3806 N N . ALA B 1 140 ? -23.481 -23.345 45.971 1.00 47.08 140 ALA B N 1
ATOM 3807 C CA . ALA B 1 140 ? -22.150 -22.756 45.918 1.00 40.55 140 ALA B CA 1
ATOM 3808 C C . ALA B 1 140 ? -21.292 -23.448 44.866 1.00 47.43 140 ALA B C 1
ATOM 3809 O O . ALA B 1 140 ? -21.460 -24.637 44.575 1.00 50.08 140 ALA B O 1
ATOM 3811 N N . ALA B 1 141 ? -20.359 -22.688 44.291 1.00 49.22 141 ALA B N 1
ATOM 3812 C CA . ALA B 1 141 ? -19.505 -23.232 43.243 1.00 44.78 141 ALA B CA 1
ATOM 3813 C C . ALA B 1 141 ? -18.494 -24.231 43.792 1.00 46.22 141 ALA B C 1
ATOM 3814 O O . ALA B 1 141 ? -18.125 -25.176 43.090 1.00 46.60 141 ALA B O 1
ATOM 3816 N N . ALA B 1 142 ? -18.038 -24.047 45.035 1.00 42.13 142 ALA B N 1
ATOM 3817 C CA . ALA B 1 142 ? -17.003 -24.920 45.582 1.00 42.63 142 ALA B CA 1
ATOM 3818 C C . ALA B 1 142 ? -17.528 -26.327 45.836 1.00 42.37 142 ALA B C 1
ATOM 3819 O O . ALA B 1 142 ? -16.851 -27.321 45.530 1.00 43.17 142 ALA B O 1
ATOM 3821 N N . SER B 1 143 ? -18.724 -26.428 46.419 1.00 45.99 143 SER B N 1
ATOM 3822 C CA . SER B 1 143 ? -19.295 -27.730 46.737 1.00 46.70 143 SER B CA 1
ATOM 3823 C C . SER B 1 143 ? -19.466 -28.576 45.482 1.00 51.84 143 SER B C 1
ATOM 3824 O O . SER B 1 143 ? -19.225 -29.787 45.504 1.00 50.27 143 SER B O 1
ATOM 3827 N N . SER B 1 144 ? -19.875 -27.951 44.375 1.00 58.06 144 SER B N 1
ATOM 3828 C CA . SER B 1 144 ? -19.977 -28.676 43.113 1.00 41.76 144 SER B CA 1
ATOM 3829 C C . SER B 1 144 ? -18.604 -28.928 42.503 1.00 41.24 144 SER B C 1
ATOM 3830 O O . SER B 1 144 ? -18.385 -29.966 41.865 1.00 43.94 144 SER B O 1
ATOM 3833 N N . SER B 1 145 ? -17.681 -27.974 42.684 1.00 41.89 145 SER B N 1
ATOM 3834 C CA . SER B 1 145 ? -16.317 -28.125 42.188 1.00 45.21 145 SER B CA 1
ATOM 3835 C C . SER B 1 145 ? -15.653 -29.363 42.756 1.00 51.78 145 SER B C 1
ATOM 3836 O O . SER B 1 145 ? -14.846 -29.996 42.069 1.00 50.95 145 SER B O 1
ATOM 3839 N N . ILE B 1 146 ? -15.975 -29.720 43.999 1.00 51.53 146 ILE B N 1
ATOM 3840 C CA . ILE B 1 146 ? -15.459 -30.944 44.614 1.00 43.99 146 ILE B CA 1
ATOM 3841 C C . ILE B 1 146 ? -15.658 -32.123 43.666 1.00 50.32 146 ILE B C 1
ATOM 3842 O O . ILE B 1 146 ? -14.691 -32.687 43.132 1.00 45.23 146 ILE B O 1
ATOM 3847 N N . GLY B 1 147 ? -16.922 -32.485 43.430 1.00 54.59 147 GLY B N 1
ATOM 3848 C CA . GLY B 1 147 ? -17.214 -33.629 42.584 1.00 56.09 147 GLY B CA 1
ATOM 3849 C C . GLY B 1 147 ? -16.825 -33.434 41.132 1.00 52.16 147 GLY B C 1
ATOM 3850 O O . GLY B 1 147 ? -16.398 -34.387 40.467 1.00 53.02 147 GLY B O 1
ATOM 3851 N N . LEU B 1 148 ? -16.961 -32.212 40.612 1.00 50.51 148 LEU B N 1
ATOM 3852 C CA . LEU B 1 148 ? -16.623 -31.997 39.208 1.00 50.26 148 LEU B CA 1
ATOM 3853 C C . LEU B 1 148 ? -15.129 -32.187 38.970 1.00 53.75 148 LEU B C 1
ATOM 3854 O O . LEU B 1 148 ? -14.723 -32.715 37.927 1.00 55.25 148 LEU B O 1
ATOM 3859 N N . HIS B 1 149 ? -14.280 -31.829 39.935 1.00 50.56 149 HIS B N 1
ATOM 3860 C CA . HIS B 1 149 ? -12.812 -32.046 39.791 1.00 53.28 149 HIS B CA 1
ATOM 3861 C C . HIS B 1 149 ? -12.497 -33.532 39.838 1.00 58.22 149 HIS B C 1
ATOM 3862 O O . HIS B 1 149 ? -11.667 -33.974 39.062 1.00 55.55 149 HIS B O 1
ATOM 3869 N N . ALA B 1 150 ? -13.174 -34.257 40.706 1.00 65.01 150 ALA B N 1
ATOM 3870 C CA . ALA B 1 150 ? -12.893 -35.691 40.902 1.00 63.07 150 ALA B CA 1
ATOM 3871 C C . ALA B 1 150 ? -13.154 -36.453 39.611 1.00 65.94 150 ALA B C 1
ATOM 3872 O O . ALA B 1 150 ? -12.649 -37.567 39.473 1.00 70.33 150 ALA B O 1
ATOM 3874 N N . PHE B 1 151 ? -13.920 -35.845 38.700 1.00 65.86 151 PHE B N 1
ATOM 3875 C CA . PHE B 1 151 ? -14.209 -36.473 37.386 1.00 67.71 151 PHE B CA 1
ATOM 3876 C C . PHE B 1 151 ? -13.267 -35.874 36.339 1.00 71.09 151 PHE B C 1
ATOM 3877 O O . PHE B 1 151 ? -12.600 -36.645 35.622 1.00 77.48 151 PHE B O 1
ATOM 3885 N N . LYS B 1 152 ? -13.286 -34.568 36.178 1.00 66.88 152 LYS B N 1
ATOM 3886 C CA . LYS B 1 152 ? -12.474 -34.024 35.070 1.00 72.44 152 LYS B CA 1
ATOM 3887 C C . LYS B 1 152 ? -11.013 -34.403 35.301 1.00 72.34 152 LYS B C 1
ATOM 3888 O O . LYS B 1 152 ? -10.372 -34.895 34.358 1.00 82.88 152 LYS B O 1
ATOM 3894 N N . ASN B 1 153 ? -10.515 -34.177 36.510 1.00 69.60 153 ASN B N 1
ATOM 3895 C CA . ASN B 1 153 ? -9.093 -34.466 36.814 1.00 64.84 153 ASN B CA 1
ATOM 3896 C C . ASN B 1 153 ? -9.098 -35.532 37.902 1.00 68.89 153 ASN B C 1
ATOM 3897 O O . ASN B 1 153 ? -9.052 -35.170 39.083 1.00 66.75 153 ASN B O 1
ATOM 3902 N N . PRO B 1 154 ? -9.031 -36.833 37.567 1.00 66.06 154 PRO B N 1
ATOM 3903 C CA . PRO B 1 154 ? -9.210 -37.869 38.580 1.00 67.30 154 PRO B CA 1
ATOM 3904 C C . PRO B 1 154 ? -8.243 -37.876 39.768 1.00 74.20 154 PRO B C 1
ATOM 3905 O O . PRO B 1 154 ? -8.712 -38.016 40.869 1.00 77.69 154 PRO B O 1
ATOM 3909 N N . GLY B 1 155 ? -6.948 -37.717 39.528 1.00 69.86 155 GLY B N 1
ATOM 3910 C CA . GLY B 1 155 ? -5.991 -37.824 40.641 1.00 62.02 155 GLY B CA 1
ATOM 3911 C C . GLY B 1 155 ? -5.136 -36.582 40.790 1.00 62.11 155 GLY B C 1
ATOM 3912 O O . GLY B 1 155 ? -3.977 -36.728 41.232 1.00 65.85 155 GLY B O 1
ATOM 3913 N N . GLU B 1 156 ? -5.645 -35.411 40.409 1.00 65.44 156 GLU B N 1
ATOM 3914 C CA . GLU B 1 156 ? -4.778 -34.204 40.408 1.00 72.26 156 GLU B CA 1
ATOM 3915 C C . GLU B 1 156 ? -4.869 -33.424 41.723 1.00 75.28 156 GLU B C 1
ATOM 3916 O O . GLU B 1 156 ? -4.211 -32.371 41.789 1.00 90.77 156 GLU B O 1
ATOM 3922 N N . LYS B 1 157 ? -5.712 -33.844 42.665 1.00 63.74 157 LYS B N 1
ATOM 3923 C CA . LYS B 1 157 ? -5.803 -33.209 44.013 1.00 74.73 157 LYS B CA 1
ATOM 3924 C C . LYS B 1 157 ? -6.625 -31.928 43.897 1.00 77.41 157 LYS B C 1
ATOM 3925 O O . LYS B 1 157 ? -6.418 -31.192 42.935 1.00 80.87 157 LYS B O 1
ATOM 3931 N N . TYR B 1 158 ? -7.431 -31.617 44.902 1.00 79.37 158 TYR B N 1
ATOM 3932 C CA . TYR B 1 158 ? -8.177 -30.341 44.847 1.00 69.61 158 TYR B CA 1
ATOM 3933 C C . TYR B 1 158 ? -7.162 -29.209 44.913 1.00 68.24 158 TYR B C 1
ATOM 3934 O O . TYR B 1 158 ? -6.205 -29.309 45.682 1.00 61.54 158 TYR B O 1
ATOM 3943 N N . PRO B 1 159 ? -7.372 -28.110 44.170 1.00 67.38 159 PRO B N 1
ATOM 3944 C CA . PRO B 1 159 ? -6.413 -27.019 44.116 1.00 57.64 159 PRO B CA 1
ATOM 3945 C C . PRO B 1 159 ? -6.172 -26.342 45.468 1.00 57.78 159 PRO B C 1
ATOM 3946 O O . PRO B 1 159 ? -5.247 -25.570 45.545 1.00 65.16 159 PRO B O 1
ATOM 3950 N N . PHE B 1 160 ? -7.024 -26.608 46.465 1.00 59.66 160 PHE B N 1
ATOM 3951 C CA . PHE B 1 160 ? -6.885 -25.974 47.804 1.00 61.75 160 PHE B CA 1
ATOM 3952 C C . PHE B 1 160 ? -6.980 -26.993 48.954 1.00 63.48 160 PHE B C 1
ATOM 3953 O O . PHE B 1 160 ? -8.145 -27.290 49.262 1.00 61.79 160 PHE B O 1
ATOM 3961 N N . PRO B 1 161 ? -5.904 -27.520 49.637 1.00 68.58 161 PRO B N 1
ATOM 3962 C CA . PRO B 1 161 ? -6.142 -28.444 50.754 1.00 73.58 161 PRO B CA 1
ATOM 3963 C C . PRO B 1 161 ? -6.994 -27.814 51.867 1.00 68.39 161 PRO B C 1
ATOM 3964 O O . PRO B 1 161 ? -7.820 -28.514 52.423 1.00 72.20 161 PRO B O 1
ATOM 3968 N N . ASP B 1 162 ? -6.763 -26.534 52.171 1.00 56.47 162 ASP B N 1
ATOM 3969 C CA . ASP B 1 162 ? -7.489 -25.848 53.274 1.00 68.10 162 ASP B CA 1
ATOM 3970 C C . ASP B 1 162 ? -8.995 -26.105 53.158 1.00 62.35 162 ASP B C 1
ATOM 3971 O O . ASP B 1 162 ? -9.615 -26.408 54.197 1.00 69.18 162 ASP B O 1
ATOM 3976 N N . PHE B 1 163 ? -9.559 -25.992 51.952 1.00 58.70 163 PHE B N 1
ATOM 3977 C CA . PHE B 1 163 ? -11.021 -26.144 51.786 1.00 58.05 163 PHE B CA 1
ATOM 3978 C C . PHE B 1 163 ? -11.324 -27.633 51.656 1.00 57.20 163 PHE B C 1
ATOM 3979 O O . PHE B 1 163 ? -12.142 -28.149 52.427 1.00 65.94 163 PHE B O 1
ATOM 3987 N N . TYR B 1 164 ? -10.681 -28.301 50.700 1.00 53.43 164 TYR B N 1
ATOM 3988 C CA . TYR B 1 164 ? -10.870 -29.765 50.566 1.00 58.79 164 TYR B CA 1
ATOM 3989 C C . TYR B 1 164 ? -9.517 -30.458 50.479 1.00 69.67 164 TYR B C 1
ATOM 3990 O O . TYR B 1 164 ? -8.746 -30.163 49.559 1.00 72.62 164 TYR B O 1
ATOM 3999 N N . ASP B 1 165 ? -9.256 -31.365 51.414 1.00 73.85 165 ASP B N 1
ATOM 4000 C CA . ASP B 1 165 ? -7.994 -32.134 51.350 1.00 79.74 165 ASP B CA 1
ATOM 4001 C C . ASP B 1 165 ? -8.309 -33.506 50.761 1.00 82.94 165 ASP B C 1
ATOM 4002 O O . ASP B 1 165 ? -8.739 -34.391 51.517 1.00 86.73 165 ASP B O 1
ATOM 4007 N N . ASN B 1 166 ? -8.084 -33.660 49.458 1.00 85.71 166 ASN B N 1
ATOM 4008 C CA . ASN B 1 166 ? -8.383 -34.938 48.769 1.00 87.09 166 ASN B CA 1
ATOM 4009 C C . ASN B 1 166 ? -7.605 -36.075 49.426 1.00 92.42 166 ASN B C 1
ATOM 4010 O O . ASN B 1 166 ? -8.246 -37.076 49.780 1.00 98.69 166 ASN B O 1
ATOM 4015 N N . SER B 1 167 ? -6.285 -35.919 49.606 1.00 83.79 167 SER B N 1
ATOM 4016 C CA . SER B 1 167 ? -5.471 -37.058 50.107 1.00 90.08 167 SER B CA 1
ATOM 4017 C C . SER B 1 167 ? -6.298 -37.917 51.068 1.00 100.57 167 SER B C 1
ATOM 4018 O O . SER B 1 167 ? -6.121 -39.150 51.024 1.00 105.28 167 SER B O 1
ATOM 4021 N N . ASN B 1 178 ? -22.844 -46.033 42.008 1.00 139.67 178 ASN B N 1
ATOM 4022 C CA . ASN B 1 178 ? -21.411 -46.146 41.772 1.00 145.92 178 ASN B CA 1
ATOM 4023 C C . ASN B 1 178 ? -21.021 -45.480 40.458 1.00 142.74 178 ASN B C 1
ATOM 4024 O O . ASN B 1 178 ? -19.857 -45.144 40.237 1.00 141.31 178 ASN B O 1
ATOM 4029 N N . MET B 1 179 ? -22.008 -45.287 39.583 1.00 134.95 179 MET B N 1
ATOM 4030 C CA . MET B 1 179 ? -21.766 -44.689 38.277 1.00 128.61 179 MET B CA 1
ATOM 4031 C C . MET B 1 179 ? -23.006 -43.969 37.767 1.00 121.26 179 MET B C 1
ATOM 4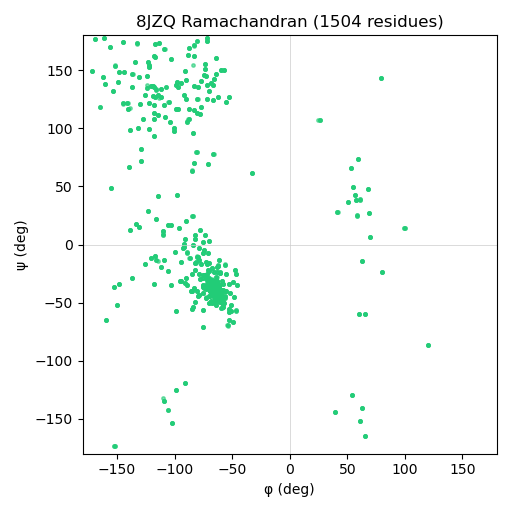032 O O . MET B 1 179 ? -22.906 -42.910 37.135 1.00 116.96 179 MET B O 1
ATOM 4037 N N . LYS B 1 180 ? -24.180 -44.527 38.052 1.00 119.98 180 LYS B N 1
ATOM 4038 C CA . LYS B 1 180 ? -25.422 -44.091 37.419 1.00 108.88 180 LYS B CA 1
ATOM 4039 C C . LYS B 1 180 ? -25.893 -42.758 37.996 1.00 98.20 180 LYS B C 1
ATOM 4040 O O . LYS B 1 180 ? -26.955 -42.243 37.628 1.00 96.16 180 LYS B O 1
ATOM 4046 N N . LEU B 1 181 ? -25.105 -42.200 38.906 1.00 104.25 181 LEU B N 1
ATOM 4047 C CA . LEU B 1 181 ? -25.366 -40.896 39.491 1.00 100.65 181 LEU B CA 1
ATOM 4048 C C . LEU B 1 181 ? -24.275 -39.872 39.206 1.00 100.28 181 LEU B C 1
ATOM 4049 O O . LEU B 1 181 ? -24.584 -38.683 39.062 1.00 89.59 181 LEU B O 1
ATOM 4054 N N . LEU B 1 182 ? -23.012 -40.297 39.124 1.00 99.86 182 LEU B N 1
ATOM 4055 C CA . LEU B 1 182 ? -21.932 -39.371 38.808 1.00 91.48 182 LEU B CA 1
ATOM 4056 C C . LEU B 1 182 ? -22.113 -38.776 37.417 1.00 90.80 182 LEU B C 1
ATOM 4057 O O . LEU B 1 182 ? -21.940 -37.566 37.218 1.00 88.03 182 LEU B O 1
ATOM 4062 N N . HIS B 1 183 ? -22.468 -39.616 36.442 1.00 92.67 183 HIS B N 1
ATOM 4063 C CA . HIS B 1 183 ? -22.727 -39.119 35.097 1.00 87.62 183 HIS B CA 1
ATOM 4064 C C . HIS B 1 183 ? -23.912 -38.162 35.081 1.00 75.11 183 HIS B C 1
ATOM 4065 O O . HIS B 1 183 ? -23.902 -37.164 34.354 1.00 66.78 183 HIS B O 1
ATOM 4072 N N . ASP B 1 184 ? -24.860 -38.390 35.977 1.00 78.30 184 ASP B N 1
ATOM 4073 C CA . ASP B 1 184 ? -26.072 -37.542 35.947 1.00 73.69 184 ASP B CA 1
ATOM 4074 C C . ASP B 1 184 ? -25.780 -36.210 36.643 1.00 76.20 184 ASP B C 1
ATOM 4075 O O . ASP B 1 184 ? -26.598 -35.303 36.505 1.00 77.85 184 ASP B O 1
ATOM 4080 N N . PHE B 1 185 ? -24.646 -36.092 37.321 1.00 75.89 185 PHE B N 1
ATOM 4081 C CA . PHE B 1 185 ? -24.257 -34.810 37.952 1.00 62.69 185 PHE B CA 1
ATOM 4082 C C . PHE B 1 185 ? -23.529 -33.947 36.930 1.00 61.36 185 PHE B C 1
ATOM 4083 O O . PHE B 1 185 ? -23.749 -32.745 36.886 1.00 61.26 185 PHE B O 1
ATOM 4091 N N . ILE B 1 186 ? -22.690 -34.565 36.123 1.00 58.77 186 ILE B N 1
ATOM 4092 C CA . ILE B 1 186 ? -21.841 -33.819 35.159 1.00 59.90 186 ILE B CA 1
ATOM 4093 C C . ILE B 1 186 ? -22.713 -33.431 33.978 1.00 52.46 186 ILE B C 1
ATOM 4094 O O . ILE B 1 186 ? -22.461 -32.398 33.339 1.00 45.12 186 ILE B O 1
ATOM 4099 N N . ALA B 1 187 ? -23.709 -34.260 33.726 1.00 54.97 187 ALA B N 1
ATOM 4100 C CA . ALA B 1 187 ? -24.609 -34.008 32.584 1.00 50.71 187 ALA B CA 1
ATOM 4101 C C . ALA B 1 187 ? -25.037 -32.552 32.574 1.00 48.04 187 ALA B C 1
ATOM 4102 O O . ALA B 1 187 ? -24.824 -31.879 31.572 1.00 52.55 187 ALA B O 1
ATOM 4104 N N . CYS B 1 188 ? -25.631 -32.110 33.669 1.00 46.10 188 CYS B N 1
ATOM 4105 C CA . CYS B 1 188 ? -26.154 -30.748 33.624 1.00 42.39 188 CYS B CA 1
ATOM 4106 C C . CYS B 1 188 ? -25.058 -29.726 33.361 1.00 39.79 188 CYS B C 1
ATOM 4107 O O . CYS B 1 188 ? -25.343 -28.628 32.866 1.00 41.86 188 CYS B O 1
ATOM 4110 N N . PHE B 1 189 ? -23.806 -30.053 33.687 1.00 40.89 189 PHE B N 1
ATOM 4111 C CA . PHE B 1 189 ? -22.704 -29.163 33.338 1.00 37.10 189 PHE B CA 1
ATOM 4112 C C . PHE B 1 189 ? -22.284 -29.345 31.886 1.00 39.67 189 PHE B C 1
ATOM 4113 O O . PHE B 1 189 ? -21.994 -28.363 31.192 1.00 34.66 189 PHE B O 1
ATOM 4121 N N . GLU B 1 190 ? -22.250 -30.592 31.412 1.00 39.17 190 GLU B N 1
ATOM 4122 C CA . GLU B 1 190 ? -21.828 -30.862 30.041 1.00 43.60 190 GLU B CA 1
ATOM 4123 C C . GLU B 1 190 ? -22.861 -30.364 29.035 1.00 48.40 190 GLU B C 1
ATOM 4124 O O . GLU B 1 190 ? -22.520 -29.659 28.080 1.00 49.77 190 GLU B O 1
ATOM 4130 N N . ARG B 1 191 ? -24.131 -30.724 29.235 1.00 46.43 191 ARG B N 1
ATOM 4131 C CA . ARG B 1 191 ? -25.166 -30.383 28.266 1.00 48.77 191 ARG B CA 1
ATOM 4132 C C . ARG B 1 191 ? -25.558 -28.913 28.298 1.00 47.12 191 ARG B C 1
ATOM 4133 O O . ARG B 1 191 ? -26.369 -28.489 27.465 1.00 51.61 191 ARG B O 1
ATOM 4141 N N . SER B 1 192 ? -25.019 -28.126 29.226 1.00 35.20 192 SER B N 1
ATOM 4142 C CA . SER B 1 192 ? -25.334 -26.705 29.266 1.00 42.16 192 SER B CA 1
ATOM 4143 C C . SER B 1 192 ? -24.706 -25.998 28.071 1.00 45.74 192 SER B C 1
ATOM 4144 O O . SER B 1 192 ? -23.523 -26.190 27.775 1.00 42.73 192 SER B O 1
ATOM 4147 N N . CYS B 1 193 ? -25.499 -25.184 27.381 1.00 44.14 193 CYS B N 1
ATOM 4148 C CA . CYS B 1 193 ? -25.048 -24.527 26.159 1.00 41.06 193 CYS B CA 1
ATOM 4149 C C . CYS B 1 193 ? -24.215 -23.301 26.520 1.00 48.27 193 CYS B C 1
ATOM 4150 O O . CYS B 1 193 ? -24.732 -22.337 27.096 1.00 43.84 193 CYS B O 1
ATOM 4153 N N . ASP B 1 194 ? -22.919 -23.354 26.198 1.00 52.25 194 ASP B N 1
ATOM 4154 C CA . ASP B 1 194 ? -21.988 -22.234 26.320 1.00 47.86 194 ASP B CA 1
ATOM 4155 C C . ASP B 1 194 ? -21.751 -21.789 27.763 1.00 48.88 194 ASP B C 1
ATOM 4156 O O . ASP B 1 194 ? -20.608 -21.809 28.234 1.00 48.39 194 ASP B O 1
ATOM 4161 N N . ILE B 1 195 ? -22.800 -21.371 28.469 1.00 42.36 195 ILE B N 1
ATOM 4162 C CA . ILE B 1 195 ? -22.658 -20.786 29.793 1.00 34.92 195 ILE B CA 1
ATOM 4163 C C . ILE B 1 195 ? -23.372 -21.657 30.817 1.00 25.69 195 ILE B C 1
ATOM 4164 O O . ILE B 1 195 ? -24.065 -22.615 30.484 1.00 36.43 195 ILE B O 1
ATOM 4169 N N . ILE B 1 196 ? -23.173 -21.308 32.089 1.00 31.27 196 ILE B N 1
ATOM 4170 C CA . ILE B 1 196 ? -23.881 -21.913 33.212 1.00 32.17 196 ILE B CA 1
ATOM 4171 C C . ILE B 1 196 ? -24.205 -20.803 34.201 1.00 35.71 196 ILE B C 1
ATOM 4172 O O . ILE B 1 196 ? -23.293 -20.172 34.746 1.00 40.43 196 ILE B O 1
ATOM 4177 N N . LEU B 1 197 ? -25.490 -20.555 34.426 1.00 37.56 197 LEU B N 1
ATOM 4178 C CA . LEU B 1 197 ? -25.909 -19.566 35.405 1.00 36.29 197 LEU B CA 1
ATOM 4179 C C . LEU B 1 197 ? -25.772 -20.131 36.813 1.00 38.72 197 LEU B C 1
ATOM 4180 O O . LEU B 1 197 ? -26.064 -21.305 37.056 1.00 34.71 197 LEU B O 1
ATOM 4185 N N . ILE B 1 198 ? -25.323 -19.293 37.743 1.00 39.69 198 ILE B N 1
ATOM 4186 C CA . ILE B 1 198 ? -25.109 -19.728 39.118 1.00 39.03 198 ILE B CA 1
ATOM 4187 C C . ILE B 1 198 ? -25.632 -18.667 40.077 1.00 39.38 198 ILE B C 1
ATOM 4188 O O . ILE B 1 198 ? -25.412 -17.469 39.880 1.00 38.66 198 ILE B O 1
ATOM 4193 N N . LYS B 1 199 ? -26.346 -19.119 41.110 1.00 49.44 199 LYS B N 1
ATOM 4194 C CA . LYS B 1 199 ? -26.803 -18.261 42.204 1.00 45.93 199 LYS B CA 1
ATOM 4195 C C . LYS B 1 199 ? -25.643 -18.076 43.174 1.00 43.18 199 LYS B C 1
ATOM 4196 O O . LYS B 1 199 ? -25.544 -18.720 44.224 1.00 41.57 199 LYS B O 1
ATOM 4202 N N . SER B 1 200 ? -24.738 -17.180 42.803 1.00 37.28 200 SER B N 1
ATOM 4203 C CA . SER B 1 200 ? -23.573 -16.875 43.622 1.00 45.21 200 SER B CA 1
ATOM 4204 C C . SER B 1 200 ? -23.025 -15.532 43.164 1.00 41.24 200 SER B C 1
ATOM 4205 O O . SER B 1 200 ? -23.540 -14.916 42.228 1.00 45.98 200 SER B O 1
ATOM 4208 N N . PHE B 1 201 ? -21.977 -15.074 43.839 1.00 33.02 201 PHE B N 1
ATOM 4209 C CA . PHE B 1 201 ? -21.363 -13.795 43.523 1.00 47.61 201 PHE B CA 1
ATOM 4210 C C . PHE B 1 201 ? -19.860 -13.904 43.715 1.00 51.31 201 PHE B C 1
ATOM 4211 O O . PHE B 1 201 ? -19.379 -14.658 44.566 1.00 48.83 201 PHE B O 1
ATOM 4219 N N . ARG B 1 202 ? -19.120 -13.142 42.905 1.00 47.10 202 ARG B N 1
ATOM 4220 C CA . ARG B 1 202 ? -17.667 -13.260 42.887 1.00 46.63 202 ARG B CA 1
ATOM 4221 C C . ARG B 1 202 ? -17.052 -12.875 44.226 1.00 62.66 202 ARG B C 1
ATOM 4222 O O . ARG B 1 202 ? -16.037 -13.456 44.627 1.00 58.21 202 ARG B O 1
ATOM 4230 N N . GLU B 1 203 ? -17.660 -11.926 44.942 1.00 61.97 203 GLU B N 1
ATOM 4231 C CA . GLU B 1 203 ? -17.092 -11.446 46.197 1.00 49.06 203 GLU B CA 1
ATOM 4232 C C . GLU B 1 203 ? -16.994 -12.535 47.257 1.00 56.26 203 GLU B C 1
ATOM 4233 O O . GLU B 1 203 ? -16.251 -12.369 48.228 1.00 64.05 203 GLU B O 1
ATOM 4239 N N . LEU B 1 204 ? -17.726 -13.637 47.102 1.00 56.39 204 LEU B N 1
ATOM 4240 C CA . LEU B 1 204 ? -17.707 -14.717 48.083 1.00 52.78 204 LEU B CA 1
ATOM 4241 C C . LEU B 1 204 ? -16.883 -15.918 47.643 1.00 59.02 204 LEU B C 1
ATOM 4242 O O . LEU B 1 204 ? -16.243 -16.557 48.485 1.00 61.59 204 LEU B O 1
ATOM 4247 N N . GLU B 1 205 ? -16.869 -16.239 46.354 1.00 54.75 205 GLU B N 1
ATOM 4248 C CA . GLU B 1 205 ? -16.188 -17.438 45.881 1.00 50.24 205 GLU B CA 1
ATOM 4249 C C . GLU B 1 205 ? -15.788 -17.275 44.418 1.00 46.30 205 GLU B C 1
ATOM 4250 O O . GLU B 1 205 ? -16.038 -18.145 43.584 1.00 45.36 205 GLU B O 1
ATOM 4256 N N . GLY B 1 206 ? -15.156 -16.148 44.082 1.00 49.00 206 GLY B N 1
ATOM 4257 C CA . GLY B 1 206 ? -14.691 -15.964 42.717 1.00 45.63 206 GLY B CA 1
ATOM 4258 C C . GLY B 1 206 ? -13.656 -16.998 42.320 1.00 45.37 206 GLY B C 1
ATOM 4259 O O . GLY B 1 206 ? -13.633 -17.460 41.174 1.00 41.51 206 GLY B O 1
ATOM 4260 N N . LYS B 1 207 ? -12.799 -17.383 43.266 1.00 42.97 207 LYS B N 1
ATOM 4261 C CA . LYS B 1 207 ? -11.809 -18.425 43.010 1.00 47.01 207 LYS B CA 1
ATOM 4262 C C . LYS B 1 207 ? -12.482 -19.733 42.605 1.00 46.29 207 LYS B C 1
ATOM 4263 O O . LYS B 1 207 ? -12.134 -20.336 41.579 1.00 45.81 207 LYS B O 1
ATOM 4269 N N . TYR B 1 208 ? -13.465 -20.176 43.387 1.00 47.82 208 TYR B N 1
ATOM 4270 C CA . TYR B 1 208 ? -14.137 -21.433 43.080 1.00 43.91 208 TYR B CA 1
ATOM 4271 C C . TYR B 1 208 ? -15.010 -21.315 41.838 1.00 39.02 208 TYR B C 1
ATOM 4272 O O . TYR B 1 208 ? -15.191 -22.303 41.119 1.00 40.75 208 TYR B O 1
ATOM 4281 N N . ILE B 1 209 ? -15.539 -20.125 41.552 1.00 38.59 209 ILE B N 1
ATOM 4282 C CA . ILE B 1 209 ? -16.319 -19.945 40.331 1.00 40.14 209 ILE B CA 1
ATOM 4283 C C . ILE B 1 209 ? -15.422 -20.072 39.106 1.00 40.65 209 ILE B C 1
ATOM 4284 O O . ILE B 1 209 ? -15.791 -20.710 38.113 1.00 27.13 209 ILE B O 1
ATOM 4289 N N . ASP B 1 210 ? -14.230 -19.477 39.154 1.00 50.92 210 ASP B N 1
ATOM 4290 C CA . ASP B 1 210 ? -13.279 -19.643 38.059 1.00 55.66 210 ASP B CA 1
ATOM 4291 C C . ASP B 1 210 ? -12.840 -21.098 37.926 1.00 53.15 210 ASP B C 1
ATOM 4292 O O . ASP B 1 210 ? -12.697 -21.612 36.806 1.00 52.12 210 ASP B O 1
ATOM 4297 N N . LEU B 1 211 ? -12.617 -21.774 39.058 1.00 41.54 211 LEU B N 1
ATOM 4298 C CA . LEU B 1 211 ? -12.289 -23.195 39.004 1.00 43.73 211 LEU B CA 1
ATOM 4299 C C . LEU B 1 211 ? -13.391 -23.986 38.311 1.00 49.90 211 LEU B C 1
ATOM 4300 O O . LEU B 1 211 ? -13.113 -24.826 37.448 1.00 41.12 211 LEU B O 1
ATOM 4305 N N . LEU B 1 212 ? -14.649 -23.721 38.675 1.00 50.41 212 LEU B N 1
ATOM 4306 C CA . LEU B 1 212 ? -15.777 -24.415 38.059 1.00 45.35 212 LEU B CA 1
ATOM 4307 C C . LEU B 1 212 ? -15.878 -24.098 36.573 1.00 43.98 212 LEU B C 1
ATOM 4308 O O . LEU B 1 212 ? -16.214 -24.971 35.763 1.00 41.84 212 LEU B O 1
ATOM 4313 N N . SER B 1 213 ? -15.600 -22.845 36.200 1.00 49.13 213 SER B N 1
ATOM 4314 C CA . SER B 1 213 ? -15.562 -22.462 34.790 1.00 42.95 213 SER B CA 1
ATOM 4315 C C . SER B 1 213 ? -14.564 -23.314 34.022 1.00 41.90 213 SER B C 1
ATOM 4316 O O . SER B 1 213 ? -14.886 -23.870 32.965 1.00 39.92 213 SER B O 1
ATOM 4319 N N . THR B 1 214 ? -13.338 -23.418 34.532 1.00 40.39 214 THR B N 1
ATOM 4320 C CA . THR B 1 214 ? -12.334 -24.191 33.815 1.00 41.97 214 THR B CA 1
ATOM 4321 C C . THR B 1 214 ? -12.658 -25.679 33.820 1.00 44.10 214 THR B C 1
ATOM 4322 O O . THR B 1 214 ? -12.407 -26.371 32.826 1.00 53.95 214 THR B O 1
ATOM 4326 N N . LEU B 1 215 ? -13.230 -26.189 34.911 1.00 44.58 215 LEU B N 1
ATOM 4327 C CA . LEU B 1 215 ? -13.501 -27.619 34.993 1.00 47.40 215 LEU B CA 1
ATOM 4328 C C . LEU B 1 215 ? -14.647 -28.023 34.072 1.00 50.95 215 LEU B C 1
ATOM 4329 O O . LEU B 1 215 ? -14.617 -29.104 33.477 1.00 60.78 215 LEU B O 1
ATOM 4334 N N . SER B 1 216 ? -15.662 -27.170 33.934 1.00 46.80 216 SER B N 1
ATOM 4335 C CA . SER B 1 216 ? -16.809 -27.497 33.103 1.00 40.89 216 SER B CA 1
ATOM 4336 C C . SER B 1 216 ? -16.621 -27.120 31.639 1.00 49.64 216 SER B C 1
ATOM 4337 O O . SER B 1 216 ? -17.422 -27.556 30.803 1.00 47.34 216 SER B O 1
ATOM 4340 N N . ASP B 1 217 ? -15.585 -26.345 31.313 1.00 52.67 217 ASP B N 1
ATOM 4341 C CA . ASP B 1 217 ? -15.405 -25.733 29.997 1.00 50.20 217 ASP B CA 1
ATOM 4342 C C . ASP B 1 217 ? -16.574 -24.831 29.620 1.00 47.60 217 ASP B C 1
ATOM 4343 O O . ASP B 1 217 ? -16.837 -24.606 28.435 1.00 59.11 217 ASP B O 1
ATOM 4348 N N . LYS B 1 218 ? -17.288 -24.307 30.611 1.00 41.96 218 LYS B N 1
ATOM 4349 C CA . LYS B 1 218 ? -18.389 -23.385 30.390 1.00 44.44 218 LYS B CA 1
ATOM 4350 C C . LYS B 1 218 ? -18.117 -22.085 31.134 1.00 37.88 218 LYS B C 1
ATOM 4351 O O . LYS B 1 218 ? -17.392 -22.063 32.131 1.00 37.55 218 LYS B O 1
ATOM 4357 N N . THR B 1 219 ? -18.700 -21.002 30.639 1.00 37.67 219 THR B N 1
ATOM 4358 C CA . THR B 1 219 ? -18.551 -19.713 31.295 1.00 40.05 219 THR B CA 1
ATOM 4359 C C . THR B 1 219 ? -19.563 -19.622 32.429 1.00 43.57 219 THR B C 1
ATOM 4360 O O . THR B 1 219 ? -20.776 -19.664 32.196 1.00 41.04 219 THR B O 1
ATOM 4364 N N . LEU B 1 220 ? -19.068 -19.545 33.659 1.00 47.81 220 LEU B N 1
ATOM 4365 C CA . LEU B 1 220 ? -19.937 -19.397 34.815 1.00 38.09 220 LEU B CA 1
ATOM 4366 C C . LEU B 1 220 ? -20.415 -17.954 34.887 1.00 41.75 220 LEU B C 1
ATOM 4367 O O . LEU B 1 220 ? -19.604 -17.030 35.007 1.00 45.18 220 LEU B O 1
ATOM 4372 N N . VAL B 1 221 ? -21.723 -17.761 34.795 1.00 38.97 221 VAL B N 1
ATOM 4373 C CA . VAL B 1 221 ? -22.324 -16.436 34.865 1.00 41.21 221 VAL B CA 1
ATOM 4374 C C . VAL B 1 221 ? -23.038 -16.324 36.210 1.00 40.45 221 VAL B C 1
ATOM 4375 O O . VAL B 1 221 ? -24.050 -17.008 36.439 1.00 39.42 221 VAL B O 1
ATOM 4379 N N . PRO B 1 222 ? -22.532 -15.521 37.139 1.00 38.36 222 PRO B N 1
ATOM 4380 C CA . PRO B 1 222 ? -23.204 -15.366 38.431 1.00 42.50 222 PRO B CA 1
ATOM 4381 C C . PRO B 1 222 ? -24.322 -14.340 38.359 1.00 39.08 222 PRO B C 1
ATOM 4382 O O . PRO B 1 222 ? -24.177 -13.267 37.767 1.00 47.50 222 PRO B O 1
ATOM 4386 N N . VAL B 1 223 ? -25.452 -14.683 38.969 1.00 37.95 223 VAL B N 1
ATOM 4387 C CA . VAL B 1 223 ? -26.604 -13.798 39.042 1.00 41.84 223 VAL B CA 1
ATOM 4388 C C . VAL B 1 223 ? -26.763 -13.214 40.443 1.00 50.19 223 VAL B C 1
ATOM 4389 O O . VAL B 1 223 ? -27.831 -12.707 40.788 1.00 44.96 223 VAL B O 1
ATOM 4393 N N . GLY B 1 224 ? -25.714 -13.282 41.260 1.00 46.98 224 GLY B N 1
ATOM 4394 C CA . GLY B 1 224 ? -25.744 -12.735 42.595 1.00 41.21 224 GLY B CA 1
ATOM 4395 C C . GLY B 1 224 ? -26.726 -13.461 43.487 1.00 46.18 224 GLY B C 1
ATOM 4396 O O . GLY B 1 224 ? -27.182 -14.567 43.181 1.00 53.06 224 GLY B O 1
ATOM 4397 N N . PRO B 1 225 ? -27.060 -12.859 44.621 1.00 37.44 225 PRO B N 1
ATOM 4398 C CA . PRO B 1 225 ? -28.101 -13.423 45.479 1.00 42.71 225 PRO B CA 1
ATOM 4399 C C . PRO B 1 225 ? -29.484 -13.013 44.996 1.00 65.08 225 PRO B C 1
ATOM 4400 O O . PRO B 1 225 ? -29.655 -12.066 44.225 1.00 76.77 225 PRO B O 1
ATOM 4404 N N . LEU B 1 226 ? -30.482 -13.751 45.470 1.00 56.49 226 LEU B N 1
ATOM 4405 C CA . LEU B 1 226 ? -31.877 -13.504 45.124 1.00 54.78 226 LEU B CA 1
ATOM 4406 C C . LEU B 1 226 ? -32.664 -13.391 46.422 1.00 60.72 226 LEU B C 1
ATOM 4407 O O . LEU B 1 226 ? -32.891 -14.399 47.098 1.00 65.86 226 LEU B O 1
ATOM 4412 N N . VAL B 1 227 ? -33.080 -12.166 46.751 1.00 63.23 227 VAL B N 1
ATOM 4413 C CA . VAL B 1 227 ? -33.686 -11.798 48.037 1.00 55.68 227 VAL B CA 1
ATOM 4414 C C . VAL B 1 227 ? -33.009 -12.510 49.202 1.00 58.32 227 VAL B C 1
ATOM 4415 O O . VAL B 1 227 ? -31.809 -12.347 49.419 1.00 55.53 227 VAL B O 1
ATOM 4419 N N . ASP B 1 236 ? -49.506 -14.469 59.262 1.00 149.79 236 ASP B N 1
ATOM 4420 C CA . ASP B 1 236 ? -48.882 -13.244 58.769 1.00 153.18 236 ASP B CA 1
ATOM 4421 C C . ASP B 1 236 ? -49.141 -12.019 59.661 1.00 150.13 236 ASP B C 1
ATOM 4422 O O . ASP B 1 236 ? -48.276 -11.152 59.764 1.00 139.79 236 ASP B O 1
ATOM 4427 N N . PRO B 1 237 ? -50.314 -11.923 60.297 1.00 151.76 237 PRO B N 1
ATOM 4428 C CA . PRO B 1 237 ? -50.458 -10.961 61.403 1.00 154.26 237 PRO B CA 1
ATOM 4429 C C . PRO B 1 237 ? -49.684 -11.346 62.655 1.00 153.75 237 PRO B C 1
ATOM 4430 O O . PRO B 1 237 ? -49.776 -10.636 63.661 1.00 153.78 237 PRO B O 1
ATOM 4434 N N . LYS B 1 238 ? -48.929 -12.442 62.626 1.00 151.06 238 LYS B N 1
ATOM 4435 C CA . LYS B 1 238 ? -48.163 -12.909 63.771 1.00 145.89 238 LYS B CA 1
ATOM 4436 C C . LYS B 1 238 ? -46.738 -12.367 63.799 1.00 143.28 238 LYS B C 1
ATOM 4437 O O . LYS B 1 238 ? -45.983 -12.701 64.720 1.00 145.85 238 LYS B O 1
ATOM 4443 N N . THR B 1 239 ? -46.351 -11.549 62.821 1.00 136.51 239 THR B N 1
ATOM 4444 C CA . THR B 1 239 ? -44.988 -11.038 62.735 1.00 132.59 239 THR B CA 1
ATOM 4445 C C . THR B 1 239 ? -44.838 -9.621 63.270 1.00 130.73 239 THR B C 1
ATOM 4446 O O . THR B 1 239 ? -43.709 -9.126 63.352 1.00 121.60 239 THR B O 1
ATOM 4450 N N . GLU B 1 240 ? -45.940 -8.953 63.621 1.00 140.03 240 GLU B N 1
ATOM 4451 C CA . GLU B 1 240 ? -45.845 -7.591 64.135 1.00 138.07 240 GLU B CA 1
ATOM 4452 C C . GLU B 1 240 ? -45.105 -7.562 65.469 1.00 128.67 240 GLU B C 1
ATOM 4453 O O . GLU B 1 240 ? -44.322 -6.643 65.732 1.00 118.92 240 GLU B O 1
ATOM 4459 N N . GLN B 1 241 ? -45.342 -8.567 66.318 1.00 132.37 241 GLN B N 1
ATOM 4460 C CA . GLN B 1 241 ? -44.605 -8.671 67.573 1.00 128.80 241 GLN B CA 1
ATOM 4461 C C . GLN B 1 241 ? -43.103 -8.750 67.323 1.00 123.63 241 GLN B C 1
ATOM 4462 O O . GLN B 1 241 ? -42.315 -8.150 68.063 1.00 122.41 241 GLN B O 1
ATOM 4468 N N . ILE B 1 242 ? -42.692 -9.471 66.277 1.00 125.45 242 ILE B N 1
ATOM 4469 C CA . ILE B 1 242 ? -41.269 -9.626 65.974 1.00 117.22 242 ILE B CA 1
ATOM 4470 C C . ILE B 1 242 ? -40.621 -8.269 65.732 1.00 116.92 242 ILE B C 1
ATOM 4471 O O . ILE B 1 242 ? -39.621 -7.914 66.368 1.00 118.26 242 ILE B O 1
ATOM 4476 N N . ILE B 1 243 ? -41.175 -7.489 64.800 1.00 118.50 243 ILE B N 1
ATOM 4477 C CA . ILE B 1 243 ? -40.571 -6.203 64.458 1.00 115.51 243 ILE B CA 1
ATOM 4478 C C . ILE B 1 243 ? -40.695 -5.224 65.621 1.00 112.72 243 ILE B C 1
ATOM 4479 O O . ILE B 1 243 ? -39.781 -4.430 65.877 1.00 107.56 243 ILE B O 1
ATOM 4484 N N . ASN B 1 244 ? -41.816 -5.264 66.347 1.00 114.02 244 ASN B N 1
ATOM 4485 C CA . ASN B 1 244 ? -41.967 -4.367 67.489 1.00 115.80 244 ASN B CA 1
ATOM 4486 C C . ASN B 1 244 ? -40.929 -4.668 68.563 1.00 116.19 244 ASN B C 1
ATOM 4487 O O . ASN B 1 244 ? -40.390 -3.748 69.191 1.00 115.60 244 ASN B O 1
ATOM 4492 N N . TRP B 1 245 ? -40.465 -5.915 68.636 1.00 110.53 245 TRP B N 1
ATOM 4493 C CA . TRP B 1 245 ? -39.419 -6.290 69.626 1.00 106.57 245 TRP B CA 1
ATOM 4494 C C . TRP B 1 245 ? -38.035 -5.849 69.157 1.00 99.70 245 TRP B C 1
ATOM 4495 O O . TRP B 1 245 ? -37.289 -5.338 69.985 1.00 90.94 245 TRP B O 1
ATOM 4506 N N . LEU B 1 246 ? -37.716 -6.046 67.880 1.00 98.20 246 LEU B N 1
ATOM 4507 C CA . LEU B 1 246 ? -36.356 -5.766 67.351 1.00 91.78 246 LEU B CA 1
ATOM 4508 C C . LEU B 1 246 ? -36.117 -4.266 67.251 1.00 88.33 246 LEU B C 1
ATOM 4509 O O . LEU B 1 246 ? -34.961 -3.862 67.336 1.00 86.71 246 LEU B O 1
ATOM 4514 N N . ASP B 1 247 ? -37.170 -3.489 67.076 1.00 91.05 247 ASP B N 1
ATOM 4515 C CA . ASP B 1 247 ? -36.975 -2.038 66.863 1.00 93.77 247 ASP B CA 1
ATOM 4516 C C . ASP B 1 247 ? -36.598 -1.372 68.180 1.00 90.49 247 ASP B C 1
ATOM 4517 O O . ASP B 1 247 ? -35.908 -0.348 68.133 1.00 83.43 247 ASP B O 1
ATOM 4522 N N . LYS B 1 248 ? -37.007 -1.957 69.302 1.00 98.31 248 LYS B N 1
ATOM 4523 C CA . LYS B 1 248 ? -36.767 -1.324 70.619 1.00 98.21 248 LYS B CA 1
ATOM 4524 C C . LYS B 1 248 ? -35.435 -1.790 71.199 1.00 92.68 248 LYS B C 1
ATOM 4525 O O . LYS B 1 248 ? -35.247 -1.658 72.414 1.00 89.00 248 LYS B O 1
ATOM 4531 N N . ARG B 1 249 ? -34.544 -2.302 70.352 1.00 94.89 249 ARG B N 1
ATOM 4532 C CA . ARG B 1 249 ? -33.208 -2.762 70.792 1.00 88.54 249 ARG B CA 1
ATOM 4533 C C . ARG B 1 249 ? -32.182 -1.991 69.989 1.00 86.40 249 ARG B C 1
ATOM 4534 O O . ARG B 1 249 ? -32.509 -1.549 68.883 1.00 86.09 249 ARG B O 1
ATOM 4542 N N . ALA B 1 250 ? -30.973 -1.883 70.503 1.00 85.95 250 ALA B N 1
ATOM 4543 C CA . ALA B 1 250 ? -29.972 -1.027 69.829 1.00 83.29 250 ALA B CA 1
ATOM 4544 C C . ALA B 1 250 ? -29.466 -1.627 68.518 1.00 88.19 250 ALA B C 1
ATOM 4545 O O . ALA B 1 250 ? -29.853 -2.739 68.176 1.00 87.17 250 ALA B O 1
ATOM 4547 N N . GLU B 1 251 ? -28.593 -0.895 67.836 1.00 90.58 251 GLU B N 1
ATOM 4548 C CA . GLU B 1 251 ? -28.141 -1.318 66.518 1.00 90.87 251 GLU B CA 1
ATOM 4549 C C . GLU B 1 251 ? -27.069 -2.395 66.634 1.00 85.77 251 GLU B C 1
ATOM 4550 O O . GLU B 1 251 ? -26.148 -2.286 67.450 1.00 74.05 251 GLU B O 1
ATOM 4556 N N . SER B 1 252 ? -27.200 -3.440 65.814 1.00 80.73 252 SER B N 1
ATOM 4557 C CA . SER B 1 252 ? -26.202 -4.504 65.704 1.00 78.05 252 SER B CA 1
ATOM 4558 C C . SER B 1 252 ? -25.936 -5.176 67.052 1.00 77.62 252 SER B C 1
ATOM 4559 O O . SER B 1 252 ? -24.801 -5.532 67.375 1.00 72.57 252 SER B O 1
ATOM 4562 N N . THR B 1 253 ? -26.994 -5.353 67.842 1.00 75.13 253 THR B N 1
ATOM 4563 C CA . THR B 1 253 ? -26.890 -6.025 69.129 1.00 74.78 253 THR B CA 1
ATOM 4564 C C . THR B 1 253 ? -27.703 -7.309 69.212 1.00 76.83 253 THR B C 1
ATOM 4565 O O . THR B 1 253 ? -27.542 -8.055 70.185 1.00 77.83 253 THR B O 1
ATOM 4569 N N . VAL B 1 254 ? -28.560 -7.587 68.235 1.00 71.71 254 VAL B N 1
ATOM 4570 C CA . VAL B 1 254 ? -29.411 -8.771 68.235 1.00 74.45 254 VAL B CA 1
ATOM 4571 C C . VAL B 1 254 ? -28.771 -9.839 67.360 1.00 70.36 254 VAL B C 1
ATOM 4572 O O . VAL B 1 254 ? -28.264 -9.548 66.269 1.00 70.32 254 VAL B O 1
ATOM 4576 N N . VAL B 1 255 ? -28.793 -11.079 67.838 1.00 68.05 255 VAL B N 1
ATOM 4577 C CA . VAL B 1 255 ? -28.277 -12.226 67.105 1.00 66.54 255 VAL B CA 1
ATOM 4578 C C . VAL B 1 255 ? -29.467 -13.075 66.680 1.00 71.20 255 VAL B C 1
ATOM 4579 O O . VAL B 1 255 ? -30.247 -13.534 67.523 1.00 73.04 255 VAL B O 1
ATOM 4583 N N . PHE B 1 256 ? -29.619 -13.265 65.375 1.00 68.26 256 PHE B N 1
ATOM 4584 C CA . PHE B 1 256 ? -30.695 -14.084 64.835 1.00 64.29 256 PHE B CA 1
ATOM 4585 C C . PHE B 1 256 ? -30.225 -15.526 64.718 1.00 62.77 256 PHE B C 1
ATOM 4586 O O . PHE B 1 256 ? -29.189 -15.803 64.107 1.00 65.12 256 PHE B O 1
ATOM 4594 N N . VAL B 1 257 ? -30.980 -16.440 65.320 1.00 69.49 257 VAL B N 1
ATOM 4595 C CA . VAL B 1 257 ? -30.646 -17.856 65.348 1.00 66.27 257 VAL B CA 1
ATOM 4596 C C . VAL B 1 257 ? -31.742 -18.609 64.618 1.00 67.09 257 VAL B C 1
ATOM 4597 O O . VAL B 1 257 ? -32.931 -18.415 64.897 1.00 75.72 257 VAL B O 1
ATOM 4601 N N . CYS B 1 258 ? -31.336 -19.423 63.634 1.00 66.05 258 CYS B N 1
ATOM 4602 C CA . CYS B 1 258 ? -32.299 -20.288 62.906 1.00 65.71 258 CYS B CA 1
ATOM 4603 C C . CYS B 1 258 ? -31.541 -21.422 62.226 1.00 59.92 258 CYS B C 1
ATOM 4604 O O . CYS B 1 258 ? -30.472 -21.159 61.683 1.00 63.62 258 CYS B O 1
ATOM 4607 N N . PHE B 1 259 ? -32.078 -22.642 62.280 1.00 65.09 259 PHE B N 1
ATOM 4608 C CA . PHE B 1 259 ? -31.431 -23.797 61.605 1.00 65.95 259 PHE B CA 1
ATOM 4609 C C . PHE B 1 259 ? -32.350 -24.288 60.485 1.00 70.57 259 PHE B C 1
ATOM 4610 O O . PHE B 1 259 ? -32.502 -25.512 60.326 1.00 77.47 259 PHE B O 1
ATOM 4618 N N . GLY B 1 260 ? -32.948 -23.350 59.742 1.00 73.31 260 GLY B N 1
ATOM 4619 C CA . GLY B 1 260 ? -33.849 -23.709 58.630 1.00 80.16 260 GLY B CA 1
ATOM 4620 C C . GLY B 1 260 ? -34.956 -24.645 59.074 1.00 94.47 260 GLY B C 1
ATOM 4621 O O . GLY B 1 260 ? -35.607 -24.348 60.097 1.00 91.91 260 GLY B O 1
ATOM 4622 N N . SER B 1 261 ? -35.148 -25.754 58.354 1.00 98.89 261 SER B N 1
ATOM 4623 C CA . SER B 1 261 ? -36.167 -26.765 58.740 1.00 98.09 261 SER B CA 1
ATOM 4624 C C . SER B 1 261 ? -35.577 -28.163 58.538 1.00 106.51 261 SER B C 1
ATOM 4625 O O . SER B 1 261 ? -36.348 -29.141 58.583 1.00 103.73 261 SER B O 1
ATOM 4628 N N . GLU B 1 262 ? -34.261 -28.243 58.324 1.00 107.99 262 GLU B N 1
ATOM 4629 C CA . GLU B 1 262 ? -33.600 -29.550 58.061 1.00 104.06 262 GLU B CA 1
ATOM 4630 C C . GLU B 1 262 ? -33.727 -30.454 59.292 1.00 106.03 262 GLU B C 1
ATOM 4631 O O . GLU B 1 262 ? -34.183 -31.603 59.131 1.00 115.39 262 GLU B O 1
ATOM 4637 N N . TYR B 1 263 ? -33.341 -29.952 60.470 1.00 98.47 263 TYR B N 1
ATOM 4638 C CA . TYR B 1 263 ? -33.374 -30.775 61.700 1.00 105.35 263 TYR B CA 1
ATOM 4639 C C . TYR B 1 263 ? -33.843 -29.923 62.881 1.00 113.60 263 TYR B C 1
ATOM 4640 O O . TYR B 1 263 ? -33.188 -28.899 63.164 1.00 118.34 263 TYR B O 1
ATOM 4649 N N . PHE B 1 264 ? -34.938 -30.325 63.532 1.00 110.93 264 PHE B N 1
ATOM 4650 C CA . PHE B 1 264 ? -35.418 -29.608 64.743 1.00 118.17 264 PHE B CA 1
ATOM 4651 C C . PHE B 1 264 ? -34.471 -29.943 65.897 1.00 113.57 264 PHE B C 1
ATOM 4652 O O . PHE B 1 264 ? -34.800 -29.560 67.042 1.00 113.17 264 PHE B O 1
ATOM 4660 N N . LEU B 1 265 ? -33.352 -30.624 65.602 1.00 111.21 265 LEU B N 1
ATOM 4661 C CA . LEU B 1 265 ? -32.382 -31.068 66.645 1.00 111.64 265 LEU B CA 1
ATOM 4662 C C . LEU B 1 265 ? -33.100 -32.046 67.580 1.00 111.29 265 LEU B C 1
ATOM 4663 O O . LEU B 1 265 ? -33.883 -32.873 67.069 1.00 120.27 265 LEU B O 1
ATOM 4668 N N . SER B 1 266 ? -32.836 -31.962 68.884 1.00 107.34 266 SER B N 1
ATOM 4669 C CA . SER B 1 266 ? -33.522 -32.836 69.871 1.00 113.72 266 SER B CA 1
ATOM 4670 C C . SER B 1 266 ? -33.489 -32.139 71.230 1.00 113.50 266 SER B C 1
ATOM 4671 O O . SER B 1 266 ? -32.786 -31.143 71.331 1.00 111.18 266 SER B O 1
ATOM 4674 N N . ASN B 1 267 ? -34.225 -32.642 72.221 1.00 112.45 267 ASN B N 1
ATOM 4675 C CA . ASN B 1 267 ? -34.189 -32.072 73.593 1.00 111.30 267 ASN B CA 1
ATOM 4676 C C . ASN B 1 267 ? -32.750 -32.078 74.107 1.00 113.65 267 ASN B C 1
ATOM 4677 O O . ASN B 1 267 ? -32.464 -31.354 75.073 1.00 112.45 267 ASN B O 1
ATOM 4682 N N . GLU B 1 268 ? -31.878 -32.863 73.476 1.00 114.52 268 GLU B N 1
ATOM 4683 C CA . GLU B 1 268 ? -30.490 -32.956 73.973 1.00 111.33 268 GLU B CA 1
ATOM 4684 C C . GLU B 1 268 ? -29.677 -31.865 73.288 1.00 107.67 268 GLU B C 1
ATOM 4685 O O . GLU B 1 268 ? -28.763 -31.313 73.926 1.00 107.07 268 GLU B O 1
ATOM 4691 N N . GLU B 1 269 ? -30.012 -31.580 72.035 1.00 106.27 269 GLU B N 1
ATOM 4692 C CA . GLU B 1 269 ? -29.237 -30.578 71.275 1.00 108.59 269 GLU B CA 1
ATOM 4693 C C . GLU B 1 269 ? -29.869 -29.203 71.471 1.00 103.80 269 GLU B C 1
ATOM 4694 O O . GLU B 1 269 ? -29.108 -28.228 71.489 1.00 98.67 269 GLU B O 1
ATOM 4700 N N . LEU B 1 270 ? -31.197 -29.122 71.620 1.00 99.94 270 LEU B N 1
ATOM 4701 C CA . LEU B 1 270 ? -31.732 -27.800 71.921 1.00 94.45 270 LEU B CA 1
ATOM 4702 C C . LEU B 1 270 ? -31.139 -27.240 73.205 1.00 95.75 270 LEU B C 1
ATOM 4703 O O . LEU B 1 270 ? -30.983 -26.022 73.333 1.00 95.70 270 LEU B O 1
ATOM 4708 N N . GLU B 1 271 ? -30.810 -28.110 74.163 1.00 97.99 271 GLU B N 1
ATOM 4709 C CA . GLU B 1 271 ? -30.263 -27.640 75.434 1.00 98.06 271 GLU B CA 1
ATOM 4710 C C . GLU B 1 271 ? -28.925 -26.936 75.240 1.00 96.69 271 GLU B C 1
ATOM 4711 O O . GLU B 1 271 ? -28.681 -25.859 75.807 1.00 96.71 271 GLU B O 1
ATOM 4717 N N . GLU B 1 272 ? -28.034 -27.536 74.443 1.00 97.57 272 GLU B N 1
ATOM 4718 C CA . GLU B 1 272 ? -26.689 -27.000 74.278 1.00 90.95 272 GLU B CA 1
ATOM 4719 C C . GLU B 1 272 ? -26.685 -25.644 73.583 1.00 88.84 272 GLU B C 1
ATOM 4720 O O . GLU B 1 272 ? -25.725 -24.884 73.747 1.00 94.64 272 GLU B O 1
ATOM 4726 N N . VAL B 1 273 ? -27.724 -25.327 72.812 1.00 90.78 273 VAL B N 1
ATOM 4727 C CA . VAL B 1 273 ? -27.776 -24.041 72.122 1.00 91.95 273 VAL B CA 1
ATOM 4728 C C . VAL B 1 273 ? -28.559 -23.046 72.968 1.00 96.24 273 VAL B C 1
ATOM 4729 O O . VAL B 1 273 ? -28.244 -21.852 72.982 1.00 95.53 273 VAL B O 1
ATOM 4733 N N . ALA B 1 274 ? -29.547 -23.530 73.729 1.00 95.74 274 ALA B N 1
ATOM 4734 C CA . ALA B 1 274 ? -30.324 -22.635 74.577 1.00 91.63 274 ALA B CA 1
ATOM 4735 C C . ALA B 1 274 ? -29.472 -22.082 75.713 1.00 95.65 274 ALA B C 1
ATOM 4736 O O . ALA B 1 274 ? -29.447 -20.869 75.954 1.00 95.05 274 ALA B O 1
ATOM 4738 N N . ILE B 1 275 ? -28.760 -22.960 76.426 1.00 94.65 275 ILE B N 1
ATOM 4739 C CA . ILE B 1 275 ? -27.908 -22.475 77.508 1.00 93.78 275 ILE B CA 1
ATOM 4740 C C . ILE B 1 275 ? -26.717 -21.705 76.945 1.00 95.63 275 ILE B C 1
ATOM 4741 O O . ILE B 1 275 ? -26.216 -20.768 77.582 1.00 95.68 275 ILE B O 1
ATOM 4746 N N . GLY B 1 276 ? -26.255 -22.066 75.744 1.00 94.18 276 GLY B N 1
ATOM 4747 C CA . GLY B 1 276 ? -25.207 -21.293 75.101 1.00 91.99 276 GLY B CA 1
ATOM 4748 C C . GLY B 1 276 ? -25.645 -19.887 74.743 1.00 91.64 276 GLY B C 1
ATOM 4749 O O . GLY B 1 276 ? -24.842 -18.949 74.788 1.00 93.86 276 GLY B O 1
ATOM 4750 N N . LEU B 1 277 ? -26.915 -19.716 74.375 1.00 82.25 277 LEU B N 1
ATOM 4751 C CA . LEU B 1 277 ? -27.461 -18.384 74.148 1.00 83.26 277 LEU B CA 1
ATOM 4752 C C . LEU B 1 277 ? -27.720 -17.649 75.455 1.00 90.74 277 LEU B C 1
ATOM 4753 O O . LEU B 1 277 ? -27.657 -16.414 75.489 1.00 90.81 277 LEU B O 1
ATOM 4758 N N . GLU B 1 278 ? -28.012 -18.380 76.536 1.00 92.27 278 GLU B N 1
ATOM 4759 C CA . GLU B 1 278 ? -28.235 -17.725 77.822 1.00 84.64 278 GLU B CA 1
ATOM 4760 C C . GLU B 1 278 ? -26.953 -17.093 78.347 1.00 85.94 278 GLU B C 1
ATOM 4761 O O . GLU B 1 278 ? -26.940 -15.916 78.726 1.00 87.16 278 GLU B O 1
ATOM 4767 N N . ILE B 1 279 ? -25.855 -17.858 78.377 1.00 84.91 279 ILE B N 1
ATOM 4768 C CA . ILE B 1 279 ? -24.591 -17.341 78.897 1.00 85.32 279 ILE B CA 1
ATOM 4769 C C . ILE B 1 279 ? -23.864 -16.454 77.900 1.00 89.72 279 ILE B C 1
ATOM 4770 O O . ILE B 1 279 ? -22.803 -15.908 78.232 1.00 89.83 279 ILE B O 1
ATOM 4775 N N . SER B 1 280 ? -24.398 -16.292 76.687 1.00 89.89 280 SER B N 1
ATOM 4776 C CA . SER B 1 280 ? -23.798 -15.373 75.727 1.00 86.87 280 SER B CA 1
ATOM 4777 C C . SER B 1 280 ? -24.001 -13.916 76.119 1.00 89.95 280 SER B C 1
ATOM 4778 O O . SER B 1 280 ? -23.234 -13.058 75.673 1.00 101.90 280 SER B O 1
ATOM 4781 N N . THR B 1 281 ? -25.011 -13.628 76.946 1.00 87.57 281 THR B N 1
ATOM 4782 C CA . THR B 1 281 ? -25.297 -12.278 77.439 1.00 90.60 281 THR B CA 1
ATOM 4783 C C . THR B 1 281 ? -25.458 -11.284 76.287 1.00 97.61 281 THR B C 1
ATOM 4784 O O . THR B 1 281 ? -24.865 -10.204 76.278 1.00 108.24 281 THR B O 1
ATOM 4788 N N . VAL B 1 282 ? -26.277 -11.659 75.304 1.00 91.75 282 VAL B N 1
ATOM 4789 C CA . VAL B 1 282 ? -26.561 -10.802 74.163 1.00 84.37 282 VAL B CA 1
ATOM 4790 C C . VAL B 1 282 ? -27.985 -11.071 73.700 1.00 85.81 282 VAL B C 1
ATOM 4791 O O . VAL B 1 282 ? -28.503 -12.184 73.839 1.00 88.20 282 VAL B O 1
ATOM 4795 N N . ASN B 1 283 ? -28.628 -10.034 73.168 1.00 83.69 283 ASN B N 1
ATOM 4796 C CA . ASN B 1 283 ? -29.987 -10.167 72.665 1.00 90.13 283 ASN B CA 1
ATOM 4797 C C . ASN B 1 283 ? -30.024 -11.128 71.483 1.00 84.20 283 ASN B C 1
ATOM 4798 O O . ASN B 1 283 ? -29.089 -11.203 70.686 1.00 76.19 283 ASN B O 1
ATOM 4803 N N . PHE B 1 284 ? -31.126 -11.862 71.362 1.00 84.02 284 PHE B N 1
ATOM 4804 C CA . PHE B 1 284 ? -31.236 -12.841 70.291 1.00 79.13 284 PHE B CA 1
ATOM 4805 C C . PHE B 1 284 ? -32.695 -13.040 69.909 1.00 78.70 284 PHE B C 1
ATOM 4806 O O . PHE B 1 284 ? -33.606 -12.822 70.713 1.00 82.82 284 PHE B O 1
ATOM 4814 N N . ILE B 1 285 ? -32.896 -13.451 68.663 1.00 77.92 285 ILE B N 1
ATOM 4815 C CA . ILE B 1 285 ? -34.179 -13.943 68.175 1.00 70.08 285 ILE B CA 1
ATOM 4816 C C . ILE B 1 285 ? -33.919 -15.350 67.655 1.00 74.04 285 ILE B C 1
ATOM 4817 O O . ILE B 1 285 ? -33.412 -15.529 66.544 1.00 72.70 285 ILE B O 1
ATOM 4822 N N . TRP B 1 286 ? -34.239 -16.353 68.468 1.00 78.93 286 TRP B N 1
ATOM 4823 C CA . TRP B 1 286 ? -33.990 -17.753 68.135 1.00 76.64 286 TRP B CA 1
ATOM 4824 C C . TRP B 1 286 ? -35.299 -18.363 67.647 1.00 79.87 286 TRP B C 1
ATOM 4825 O O . TRP B 1 286 ? -36.163 -18.728 68.444 1.00 84.54 286 TRP B O 1
ATOM 4836 N N . ALA B 1 287 ? -35.438 -18.477 66.327 1.00 80.64 287 ALA B N 1
ATOM 4837 C CA . ALA B 1 287 ? -36.624 -19.063 65.717 1.00 76.70 287 ALA B CA 1
ATOM 4838 C C . ALA B 1 287 ? -36.418 -20.568 65.608 1.00 80.14 287 ALA B C 1
ATOM 4839 O O . ALA B 1 287 ? -35.570 -21.032 64.837 1.00 71.19 287 ALA B O 1
ATOM 4841 N N . VAL B 1 288 ? -37.149 -21.311 66.446 1.00 87.48 288 VAL B N 1
ATOM 4842 C CA . VAL B 1 288 ? -36.970 -22.788 66.553 1.00 86.34 288 VAL B CA 1
ATOM 4843 C C . VAL B 1 288 ? -37.906 -23.510 65.583 1.00 91.71 288 VAL B C 1
ATOM 4844 O O . VAL B 1 288 ? -38.543 -22.817 64.805 1.00 91.24 288 VAL B O 1
ATOM 4848 N N . PHE B 1 303 ? -32.651 -20.367 81.130 1.00 115.35 303 PHE B N 1
ATOM 4849 C CA . PHE B 1 303 ? -33.482 -20.154 79.919 1.00 115.52 303 PHE B CA 1
ATOM 4850 C C . PHE B 1 303 ? -34.947 -20.325 80.302 1.00 115.79 303 PHE B C 1
ATOM 4851 O O . PHE B 1 303 ? -35.582 -19.306 80.596 1.00 114.04 303 PHE B O 1
ATOM 4859 N N . VAL B 1 304 ? -35.454 -21.561 80.281 1.00 118.84 304 VAL B N 1
ATOM 4860 C CA . VAL B 1 304 ? -36.881 -21.866 80.617 1.00 116.77 304 VAL B CA 1
ATOM 4861 C C . VAL B 1 304 ? -37.829 -20.814 80.004 1.00 113.32 304 VAL B C 1
ATOM 4862 O O . VAL B 1 304 ? -38.929 -20.619 80.562 1.00 115.19 304 VAL B O 1
ATOM 4866 N N . GLN B 1 305 ? -37.446 -20.188 78.880 1.00 108.49 305 GLN B N 1
ATOM 4867 C CA . GLN B 1 305 ? -38.274 -19.166 78.175 1.00 104.81 305 GLN B CA 1
ATOM 4868 C C . GLN B 1 305 ? -38.529 -17.921 79.031 1.00 104.17 305 GLN B C 1
ATOM 4869 O O . GLN B 1 305 ? -38.920 -16.895 78.445 1.00 94.25 305 GLN B O 1
ATOM 4875 N N . ARG B 1 306 ? -38.268 -17.966 80.339 1.00 109.14 306 ARG B N 1
ATOM 4876 C CA . ARG B 1 306 ? -38.622 -16.823 81.217 1.00 107.69 306 ARG B CA 1
ATOM 4877 C C . ARG B 1 306 ? -37.365 -16.198 81.814 1.00 105.82 306 ARG B C 1
ATOM 4878 O O . ARG B 1 306 ? -37.474 -15.098 82.366 1.00 106.30 306 ARG B O 1
ATOM 4886 N N . VAL B 1 307 ? -36.220 -16.880 81.707 1.00 107.50 307 VAL B N 1
ATOM 4887 C CA . VAL B 1 307 ? -34.926 -16.300 82.176 1.00 109.92 307 VAL B CA 1
ATOM 4888 C C . VAL B 1 307 ? -34.019 -16.141 80.950 1.00 107.20 307 VAL B C 1
ATOM 4889 O O . VAL B 1 307 ? -32.829 -15.812 81.130 1.00 111.34 307 VAL B O 1
ATOM 4893 N N . GLY B 1 308 ? -34.627 -16.090 79.762 1.00 106.13 308 GLY B N 1
ATOM 4894 C CA . GLY B 1 308 ? -33.842 -15.826 78.542 1.00 110.26 308 GLY B CA 1
ATOM 4895 C C . GLY B 1 308 ? -33.287 -14.420 78.591 1.00 116.19 308 GLY B C 1
ATOM 4896 O O . GLY B 1 308 ? -34.094 -13.499 78.786 1.00 107.51 308 GLY B O 1
ATOM 4897 N N . ASP B 1 309 ? -31.963 -14.259 78.455 1.00 118.98 309 ASP B N 1
ATOM 4898 C CA . ASP B 1 309 ? -31.310 -12.923 78.528 1.00 111.70 309 ASP B CA 1
ATOM 4899 C C . ASP B 1 309 ? -31.759 -12.087 77.340 1.00 112.48 309 ASP B C 1
ATOM 4900 O O . ASP B 1 309 ? -30.987 -11.985 76.379 1.00 100.91 309 ASP B O 1
ATOM 4905 N N . ARG B 1 310 ? -32.972 -11.545 77.404 1.00 113.93 310 ARG B N 1
ATOM 4906 C CA . ARG B 1 310 ? -33.480 -10.659 76.331 1.00 106.68 310 ARG B CA 1
ATOM 4907 C C . ARG B 1 310 ? -33.493 -11.406 74.999 1.00 100.26 310 ARG B C 1
ATOM 4908 O O . ARG B 1 310 ? -32.643 -11.116 74.151 1.00 95.09 310 ARG B O 1
ATOM 4916 N N . GLY B 1 311 ? -34.445 -12.326 74.837 1.00 98.25 311 GLY B N 1
ATOM 4917 C CA . GLY B 1 311 ? -34.576 -13.074 73.575 1.00 93.90 311 GLY B CA 1
ATOM 4918 C C . GLY B 1 311 ? -36.023 -13.358 73.237 1.00 95.59 311 GLY B C 1
ATOM 4919 O O . GLY B 1 311 ? -36.885 -13.057 74.072 1.00 93.66 311 GLY B O 1
ATOM 4920 N N . LEU B 1 312 ? -36.276 -13.926 72.056 1.00 90.95 312 LEU B N 1
ATOM 4921 C CA . LEU B 1 312 ? -37.656 -14.276 71.636 1.00 93.19 312 LEU B CA 1
ATOM 4922 C C . LEU B 1 312 ? -37.626 -15.570 70.822 1.00 95.23 312 LEU B C 1
ATOM 4923 O O . LEU B 1 312 ? -36.949 -15.592 69.793 1.00 99.42 312 LEU B O 1
ATOM 4928 N N . VAL B 1 313 ? -38.346 -16.597 71.269 1.00 94.02 313 VAL B N 1
ATOM 4929 C CA . VAL B 1 313 ? -38.414 -17.852 70.528 1.00 92.26 313 VAL B CA 1
ATOM 4930 C C . VAL B 1 313 ? -39.690 -17.865 69.701 1.00 96.59 313 VAL B C 1
ATOM 4931 O O . VAL B 1 313 ? -40.752 -17.422 70.159 1.00 98.89 313 VAL B O 1
ATOM 4935 N N . VAL B 1 314 ? -39.588 -18.363 68.471 1.00 98.48 314 VAL B N 1
ATOM 4936 C CA . VAL B 1 314 ? -40.708 -18.419 67.541 1.00 103.78 314 VAL B CA 1
ATOM 4937 C C . VAL B 1 314 ? -40.899 -19.865 67.100 1.00 105.77 314 VAL B C 1
ATOM 4938 O O . VAL B 1 314 ? -39.925 -20.612 66.958 1.00 99.66 314 VAL B O 1
ATOM 4942 N N . GLU B 1 315 ? -42.155 -20.254 66.884 1.00 106.58 315 GLU B N 1
ATOM 4943 C CA . GLU B 1 315 ? -42.477 -21.620 66.492 1.00 106.01 315 GLU B CA 1
ATOM 4944 C C . GLU B 1 315 ? -42.132 -21.879 65.032 1.00 107.50 315 GLU B C 1
ATOM 4945 O O . GLU B 1 315 ? -41.180 -22.609 64.732 1.00 109.62 315 GLU B O 1
ATOM 4951 N N . GLY B 1 316 ? -42.895 -21.286 64.117 1.00 106.91 316 GLY B N 1
ATOM 4952 C CA . GLY B 1 316 ? -42.746 -21.574 62.704 1.00 101.05 316 GLY B CA 1
ATOM 4953 C C . GLY B 1 316 ? -41.934 -20.561 61.926 1.00 98.03 316 GLY B C 1
ATOM 4954 O O . GLY B 1 316 ? -40.787 -20.271 62.280 1.00 91.11 316 GLY B O 1
ATOM 4955 N N . TRP B 1 317 ? -42.518 -20.020 60.860 1.00 106.06 317 TRP B N 1
ATOM 4956 C CA . TRP B 1 317 ? -41.792 -19.120 59.976 1.00 108.15 317 TRP B CA 1
ATOM 4957 C C . TRP B 1 317 ? -41.471 -17.808 60.682 1.00 103.43 317 TRP B C 1
ATOM 4958 O O . TRP B 1 317 ? -42.297 -17.254 61.413 1.00 102.69 317 TRP B O 1
ATOM 4969 N N . ALA B 1 318 ? -40.257 -17.312 60.453 1.00 94.62 318 ALA B N 1
ATOM 4970 C CA . ALA B 1 318 ? -39.765 -16.083 61.045 1.00 88.77 318 ALA B CA 1
ATOM 4971 C C . ALA B 1 318 ? -39.359 -15.097 59.955 1.00 83.27 318 ALA B C 1
ATOM 4972 O O . ALA B 1 318 ? -38.986 -15.508 58.851 1.00 81.74 318 ALA B O 1
ATOM 4974 N N . PRO B 1 319 ? -39.422 -13.793 60.231 1.00 81.55 319 PRO B N 1
ATOM 4975 C CA . PRO B 1 319 ? -39.007 -12.808 59.225 1.00 83.27 319 PRO B CA 1
ATOM 4976 C C . PRO B 1 319 ? -37.500 -12.807 59.025 1.00 80.66 319 PRO B C 1
ATOM 4977 O O . PRO B 1 319 ? -36.826 -11.846 59.403 1.00 72.77 319 PRO B O 1
ATOM 4981 N N . GLN B 1 320 ? -36.969 -13.879 58.433 1.00 79.49 320 GLN B N 1
ATOM 4982 C CA . GLN B 1 320 ? -35.522 -14.022 58.299 1.00 67.20 320 GLN B CA 1
ATOM 4983 C C . GLN B 1 320 ? -34.922 -12.853 57.528 1.00 69.62 320 GLN B C 1
ATOM 4984 O O . GLN B 1 320 ? -33.992 -12.191 58.006 1.00 66.98 320 GLN B O 1
ATOM 4990 N N . ALA B 1 321 ? -35.450 -12.581 56.334 1.00 73.94 321 ALA B N 1
ATOM 4991 C CA . ALA B 1 321 ? -34.947 -11.460 55.545 1.00 74.10 321 ALA B CA 1
ATOM 4992 C C . ALA B 1 321 ? -35.193 -10.134 56.253 1.00 70.04 321 ALA B C 1
ATOM 4993 O O . ALA B 1 321 ? -34.343 -9.235 56.213 1.00 65.83 321 ALA B O 1
ATOM 4995 N N . ARG B 1 322 ? -36.344 -9.994 56.913 1.00 75.77 322 ARG B N 1
ATOM 4996 C CA . ARG B 1 322 ? -36.682 -8.743 57.586 1.00 82.81 322 ARG B CA 1
ATOM 4997 C C . ARG B 1 322 ? -35.901 -8.556 58.879 1.00 75.91 322 ARG B C 1
ATOM 4998 O O . ARG B 1 322 ? -35.681 -7.416 59.303 1.00 73.48 322 ARG B O 1
ATOM 5006 N N . ILE B 1 323 ? -35.474 -9.647 59.519 1.00 72.31 323 ILE B N 1
ATOM 5007 C CA . ILE B 1 323 ? -34.642 -9.523 60.710 1.00 69.98 323 ILE B CA 1
ATOM 5008 C C . ILE B 1 323 ? -33.195 -9.239 60.328 1.00 71.31 323 ILE B C 1
ATOM 5009 O O . ILE B 1 323 ? -32.540 -8.377 60.927 1.00 64.93 323 ILE B O 1
ATOM 5014 N N . LEU B 1 324 ? -32.672 -9.954 59.327 1.00 69.44 324 LEU B N 1
ATOM 5015 C CA . LEU B 1 324 ? -31.313 -9.688 58.870 1.00 61.18 324 LEU B CA 1
ATOM 5016 C C . LEU B 1 324 ? -31.190 -8.295 58.268 1.00 62.63 324 LEU B C 1
ATOM 5017 O O . LEU B 1 324 ? -30.144 -7.650 58.401 1.00 64.54 324 LEU B O 1
ATOM 5022 N N . GLY B 1 325 ? -32.250 -7.807 57.614 1.00 66.59 325 GLY B N 1
ATOM 5023 C CA . GLY B 1 325 ? -32.230 -6.460 57.077 1.00 64.51 325 GLY B CA 1
ATOM 5024 C C . GLY B 1 325 ? -32.428 -5.372 58.106 1.00 63.58 325 GLY B C 1
ATOM 5025 O O . GLY B 1 325 ? -32.117 -4.210 57.830 1.00 61.73 325 GLY B O 1
ATOM 5026 N N . HIS B 1 326 ? -32.925 -5.719 59.289 1.00 73.68 326 HIS B N 1
ATOM 5027 C CA . HIS B 1 326 ? -33.109 -4.722 60.334 1.00 71.35 326 HIS B CA 1
ATOM 5028 C C . HIS B 1 326 ? -31.760 -4.303 60.904 1.00 65.42 326 HIS B C 1
ATOM 5029 O O . HIS B 1 326 ? -30.831 -5.108 61.007 1.00 67.02 326 HIS B O 1
ATOM 5036 N N . SER B 1 327 ? -31.656 -3.026 61.274 1.00 68.65 327 SER B N 1
ATOM 5037 C CA . SER B 1 327 ? -30.372 -2.482 61.702 1.00 77.95 327 SER B CA 1
ATOM 5038 C C . SER B 1 327 ? -29.943 -2.993 63.071 1.00 79.94 327 SER B C 1
ATOM 5039 O O . SER B 1 327 ? -28.763 -2.874 63.418 1.00 79.32 327 SER B O 1
ATOM 5042 N N . SER B 1 328 ? -30.864 -3.554 63.857 1.00 75.11 328 SER B N 1
ATOM 5043 C CA . SER B 1 328 ? -30.528 -4.031 65.193 1.00 76.09 328 SER B CA 1
ATOM 5044 C C . SER B 1 328 ? -29.840 -5.389 65.188 1.00 72.58 328 SER B C 1
ATOM 5045 O O . SER B 1 328 ? -29.335 -5.812 66.235 1.00 75.94 328 SER B O 1
ATOM 5048 N N . THR B 1 329 ? -29.806 -6.079 64.053 1.00 66.60 329 THR B N 1
ATOM 5049 C CA . THR B 1 329 ? -29.196 -7.395 63.974 1.00 68.10 329 THR B CA 1
ATOM 5050 C C . THR B 1 329 ? -27.733 -7.264 63.569 1.00 72.95 329 THR B C 1
ATOM 5051 O O . THR B 1 329 ? -27.405 -6.592 62.585 1.00 72.61 329 THR B O 1
ATOM 5055 N N . GLY B 1 330 ? -26.861 -7.903 64.340 1.00 69.27 330 GLY B N 1
ATOM 5056 C CA . GLY B 1 330 ? -25.441 -7.907 64.059 1.00 71.48 330 GLY B CA 1
ATOM 5057 C C . GLY B 1 330 ? -24.817 -9.285 64.162 1.00 67.25 330 GLY B C 1
ATOM 5058 O O . GLY B 1 330 ? -23.592 -9.413 64.272 1.00 56.93 330 GLY B O 1
ATOM 5059 N N . GLY B 1 331 ? -25.655 -10.322 64.127 1.00 62.20 331 GLY B N 1
ATOM 5060 C CA . GLY B 1 331 ? -25.203 -11.700 64.209 1.00 59.28 331 GLY B CA 1
ATOM 5061 C C . GLY B 1 331 ? -26.245 -12.691 63.727 1.00 58.06 331 GLY B C 1
ATOM 5062 O O . GLY B 1 331 ? -27.447 -12.487 63.929 1.00 61.87 331 GLY B O 1
ATOM 5063 N N . PHE B 1 332 ? -25.796 -13.771 63.083 1.00 56.10 332 PHE B N 1
ATOM 5064 C CA . PHE B 1 332 ? -26.707 -14.765 62.504 1.00 54.29 332 PHE B CA 1
ATOM 5065 C C . PHE B 1 332 ? -26.143 -16.156 62.776 1.00 56.28 332 PHE B C 1
ATOM 5066 O O . PHE B 1 332 ? -25.268 -16.628 62.045 1.00 56.03 332 PHE B O 1
ATOM 5074 N N . VAL B 1 333 ? -26.658 -16.814 63.810 1.00 63.36 333 VAL B N 1
ATOM 5075 C CA . VAL B 1 333 ? -26.319 -18.206 64.090 1.00 60.27 333 VAL B CA 1
ATOM 5076 C C . VAL B 1 333 ? -27.115 -19.076 63.121 1.00 61.72 333 VAL B C 1
ATOM 5077 O O . VAL B 1 333 ? -28.343 -19.157 63.214 1.00 61.24 333 VAL B O 1
ATOM 5081 N N . SER B 1 334 ? -26.423 -19.729 62.191 1.00 63.20 334 SER B N 1
ATOM 5082 C CA . SER B 1 334 ? -27.092 -20.411 61.097 1.00 50.14 334 SER B CA 1
ATOM 5083 C C . SER B 1 334 ? -26.516 -21.805 60.893 1.00 52.70 334 SER B C 1
ATOM 5084 O O . SER B 1 334 ? -25.379 -22.096 61.267 1.00 62.61 334 SER B O 1
ATOM 5087 N N . HIS B 1 335 ? -27.330 -22.668 60.285 1.00 57.08 335 HIS B N 1
ATOM 5088 C CA . HIS B 1 335 ? -26.880 -23.991 59.870 1.00 54.55 335 HIS B CA 1
ATOM 5089 C C . HIS B 1 335 ? -26.150 -23.963 58.536 1.00 55.80 335 HIS B C 1
ATOM 5090 O O . HIS B 1 335 ? -25.796 -25.031 58.024 1.00 62.73 335 HIS B O 1
ATOM 5097 N N . CYS B 1 336 ? -25.932 -22.774 57.968 1.00 55.57 336 CYS B N 1
ATOM 5098 C CA . CYS B 1 336 ? -25.123 -22.579 56.761 1.00 51.30 336 CYS B CA 1
ATOM 5099 C C . CYS B 1 336 ? -25.790 -23.180 55.522 1.00 48.02 336 CYS B C 1
ATOM 5100 O O . CYS B 1 336 ? -25.166 -23.892 54.739 1.00 49.50 336 CYS B O 1
ATOM 5103 N N . GLY B 1 337 ? -27.075 -22.883 55.354 1.00 47.10 337 GLY B N 1
ATOM 5104 C CA . GLY B 1 337 ? -27.697 -23.069 54.060 1.00 46.45 337 GLY B CA 1
ATOM 5105 C C . GLY B 1 337 ? -27.238 -22.000 53.086 1.00 50.34 337 GLY B C 1
ATOM 5106 O O . GLY B 1 337 ? -26.890 -20.883 53.471 1.00 48.91 337 GLY B O 1
ATOM 5107 N N . TRP B 1 338 ? -27.224 -22.349 51.800 1.00 43.08 338 TRP B N 1
ATOM 5108 C CA . TRP B 1 338 ? -26.693 -21.423 50.805 1.00 39.18 338 TRP B CA 1
ATOM 5109 C C . TRP B 1 338 ? -27.533 -20.155 50.730 1.00 34.39 338 TRP B C 1
ATOM 5110 O O . TRP B 1 338 ? -26.996 -19.041 50.709 1.00 44.06 338 TRP B O 1
ATOM 5121 N N . SER B 1 339 ? -28.860 -20.297 50.686 1.00 33.85 339 SER B N 1
ATOM 5122 C CA . SER B 1 339 ? -29.716 -19.113 50.682 1.00 42.08 339 SER B CA 1
ATOM 5123 C C . SER B 1 339 ? -29.580 -18.336 51.985 1.00 41.86 339 SER B C 1
ATOM 5124 O O . SER B 1 339 ? -29.633 -17.100 51.987 1.00 46.58 339 SER B O 1
ATOM 5127 N N . SER B 1 340 ? -29.385 -19.043 53.099 1.00 40.35 340 SER B N 1
ATOM 5128 C CA . SER B 1 340 ? -29.212 -18.371 54.382 1.00 47.19 340 SER B CA 1
ATOM 5129 C C . SER B 1 340 ? -27.941 -17.531 54.398 1.00 52.24 340 SER B C 1
ATOM 5130 O O . SER B 1 340 ? -27.953 -16.375 54.838 1.00 56.83 340 SER B O 1
ATOM 5133 N N . ILE B 1 341 ? -26.831 -18.092 53.908 1.00 49.40 341 ILE B N 1
ATOM 5134 C CA . ILE B 1 341 ? -25.576 -17.346 53.871 1.00 41.99 341 ILE B CA 1
ATOM 5135 C C . ILE B 1 341 ? -25.672 -16.180 52.893 1.00 47.88 341 ILE B C 1
ATOM 5136 O O . ILE B 1 341 ? -25.167 -15.082 53.164 1.00 57.16 341 ILE B O 1
ATOM 5141 N N . ALA B 1 342 ? -26.324 -16.391 51.749 1.00 51.64 342 ALA B N 1
ATOM 5142 C CA . ALA B 1 342 ? -26.507 -15.300 50.798 1.00 54.66 342 ALA B CA 1
ATOM 5143 C C . ALA B 1 342 ? -27.303 -14.157 51.419 1.00 59.50 342 ALA B C 1
ATOM 5144 O O . ALA B 1 342 ? -26.932 -12.986 51.277 1.00 66.66 342 ALA B O 1
ATOM 5146 N N . GLU B 1 343 ? -28.397 -14.479 52.114 1.00 55.29 343 GLU B N 1
ATOM 5147 C CA . GLU B 1 343 ? -29.186 -13.435 52.766 1.00 60.22 343 GLU B CA 1
ATOM 5148 C C . GLU B 1 343 ? -28.394 -12.747 53.868 1.00 66.75 343 GLU B C 1
ATOM 5149 O O . GLU B 1 343 ? -28.502 -11.529 54.053 1.00 66.23 343 GLU B O 1
ATOM 5155 N N . SER B 1 344 ? -27.596 -13.511 54.618 1.00 66.29 344 SER B N 1
ATOM 5156 C CA . SER B 1 344 ? -26.779 -12.909 55.667 1.00 62.05 344 SER B CA 1
ATOM 5157 C C . SER B 1 344 ? -25.739 -11.964 55.087 1.00 60.71 344 SER B C 1
ATOM 5158 O O . SER B 1 344 ? -25.390 -10.961 55.722 1.00 61.84 344 SER B O 1
ATOM 5161 N N . MET B 1 345 ? -25.231 -12.258 53.894 1.00 59.39 345 MET B N 1
ATOM 5162 C CA . MET B 1 345 ? -24.216 -11.398 53.299 1.00 64.44 345 MET B CA 1
ATOM 5163 C C . MET B 1 345 ? -24.803 -10.215 52.541 1.00 64.84 345 MET B C 1
ATOM 5164 O O . MET B 1 345 ? -24.132 -9.184 52.410 1.00 67.81 345 MET B O 1
ATOM 5169 N N . LYS B 1 346 ? -26.037 -10.325 52.042 1.00 59.14 346 LYS B N 1
ATOM 5170 C CA . LYS B 1 346 ? -26.650 -9.178 51.381 1.00 59.52 346 LYS B CA 1
ATOM 5171 C C . LYS B 1 346 ? -26.995 -8.069 52.366 1.00 63.21 346 LYS B C 1
ATOM 5172 O O . LYS B 1 346 ? -27.102 -6.907 51.961 1.00 64.06 346 LYS B O 1
ATOM 5178 N N . PHE B 1 347 ? -27.155 -8.395 53.649 1.00 65.33 347 PHE B N 1
ATOM 5179 C CA . PHE B 1 347 ? -27.489 -7.412 54.668 1.00 63.65 347 PHE B CA 1
ATOM 5180 C C . PHE B 1 347 ? -26.334 -7.145 55.630 1.00 63.03 347 PHE B C 1
ATOM 5181 O O . PHE B 1 347 ? -26.529 -6.458 56.639 1.00 66.57 347 PHE B O 1
ATOM 5189 N N . GLY B 1 348 ? -25.146 -7.672 55.346 1.00 63.21 348 GLY B N 1
ATOM 5190 C CA . GLY B 1 348 ? -23.976 -7.374 56.156 1.00 66.49 348 GLY B CA 1
ATOM 5191 C C . GLY B 1 348 ? -23.992 -7.942 57.556 1.00 66.02 348 GLY B C 1
ATOM 5192 O O . GLY B 1 348 ? -23.358 -7.374 58.452 1.00 55.10 348 GLY B O 1
ATOM 5193 N N . VAL B 1 349 ? -24.692 -9.047 57.774 1.00 60.88 349 VAL B N 1
ATOM 5194 C CA . VAL B 1 349 ? -24.773 -9.695 59.078 1.00 53.40 349 VAL B CA 1
ATOM 5195 C C . VAL B 1 349 ? -23.749 -10.824 59.109 1.00 52.99 349 VAL B C 1
ATOM 5196 O O . VAL B 1 349 ? -23.877 -11.778 58.326 1.00 61.02 349 VAL B O 1
ATOM 5200 N N . PRO B 1 350 ? -22.735 -10.765 59.974 1.00 48.69 350 PRO B N 1
ATOM 5201 C CA . PRO B 1 350 ? -21.755 -11.857 60.038 1.00 52.31 350 PRO B CA 1
ATOM 5202 C C . PRO B 1 350 ? -22.393 -13.161 60.495 1.00 52.18 350 PRO B C 1
ATOM 5203 O O . PRO B 1 350 ? -23.467 -13.183 61.096 1.00 59.31 350 PRO B O 1
ATOM 5207 N N . VAL B 1 351 ? -21.707 -14.262 60.200 1.00 48.94 351 VAL B N 1
ATOM 5208 C CA . VAL B 1 351 ? -22.279 -15.602 60.298 1.00 53.91 351 VAL B CA 1
ATOM 5209 C C . VAL B 1 351 ? -21.617 -16.366 61.437 1.00 63.05 351 VAL B C 1
ATOM 5210 O O . VAL B 1 351 ? -20.387 -16.355 61.578 1.00 67.79 351 VAL B O 1
ATOM 5214 N N . ILE B 1 352 ? -22.440 -17.026 62.248 1.00 65.74 352 ILE B N 1
ATOM 5215 C CA . ILE B 1 352 ? -21.996 -17.994 63.240 1.00 63.16 352 ILE B CA 1
ATOM 5216 C C . ILE B 1 352 ? -22.330 -19.363 62.658 1.00 59.05 352 ILE B C 1
ATOM 5217 O O . ILE B 1 352 ? -23.497 -19.775 62.628 1.00 52.04 352 ILE B O 1
ATOM 5222 N N . ALA B 1 353 ? -21.308 -20.067 62.184 1.00 55.39 353 ALA B N 1
ATOM 5223 C CA . ALA B 1 353 ? -21.507 -21.316 61.467 1.00 55.23 353 ALA B CA 1
ATOM 5224 C C . ALA B 1 353 ? -21.748 -22.461 62.439 1.00 57.07 353 ALA B C 1
ATOM 5225 O O . ALA B 1 353 ? -20.943 -22.705 63.346 1.00 65.05 353 ALA B O 1
ATOM 5227 N N . MET B 1 354 ? -22.868 -23.172 62.246 1.00 52.76 354 MET B N 1
ATOM 5228 C CA . MET B 1 354 ? -23.214 -24.354 63.023 1.00 59.27 354 MET B CA 1
ATOM 5229 C C . MET B 1 354 ? -23.818 -25.381 62.058 1.00 63.32 354 MET B C 1
ATOM 5230 O O . MET B 1 354 ? -25.000 -25.714 62.113 1.00 65.30 354 MET B O 1
ATOM 5235 N N . ALA B 1 355 ? -22.988 -25.886 61.151 1.00 67.20 355 ALA B N 1
ATOM 5236 C CA . ALA B 1 355 ? -23.423 -26.852 60.156 1.00 71.15 355 ALA B CA 1
ATOM 5237 C C . ALA B 1 355 ? -23.420 -28.263 60.740 1.00 72.95 355 ALA B C 1
ATOM 5238 O O . ALA B 1 355 ? -22.938 -28.506 61.849 1.00 74.02 355 ALA B O 1
ATOM 5240 N N . ARG B 1 356 ? -23.973 -29.206 59.975 1.00 72.68 356 ARG B N 1
ATOM 5241 C CA . ARG B 1 356 ? -23.986 -30.596 60.420 1.00 80.62 356 ARG B CA 1
ATOM 5242 C C . ARG B 1 356 ? -23.943 -31.579 59.255 1.00 70.83 356 ARG B C 1
ATOM 5243 O O . ARG B 1 356 ? -23.106 -32.489 59.243 1.00 70.14 356 ARG B O 1
ATOM 5251 N N . HIS B 1 357 ? -24.833 -31.422 58.279 1.00 64.71 357 HIS B N 1
ATOM 5252 C CA . HIS B 1 357 ? -24.965 -32.386 57.197 1.00 69.41 357 HIS B CA 1
ATOM 5253 C C . HIS B 1 357 ? -25.011 -31.668 55.852 1.00 73.44 357 HIS B C 1
ATOM 5254 O O . HIS B 1 357 ? -25.063 -30.438 55.777 1.00 70.45 357 HIS B O 1
ATOM 5261 N N . LEU B 1 358 ? -24.984 -32.466 54.787 1.00 67.69 358 LEU B N 1
ATOM 5262 C CA . LEU B 1 358 ? -25.017 -31.988 53.399 1.00 57.35 358 LEU B CA 1
ATOM 5263 C C . LEU B 1 358 ? -23.790 -31.104 53.157 1.00 53.38 358 LEU B C 1
ATOM 5264 O O . LEU B 1 358 ? -22.744 -31.284 53.793 1.00 65.21 358 LEU B O 1
ATOM 5269 N N . ASP B 1 359 ? -23.902 -30.151 52.237 1.00 51.02 359 ASP B N 1
ATOM 5270 C CA . ASP B 1 359 ? -22.818 -29.242 51.894 1.00 51.73 359 ASP B CA 1
ATOM 5271 C C . ASP B 1 359 ? -22.709 -28.064 52.852 1.00 51.63 359 ASP B C 1
ATOM 5272 O O . ASP B 1 359 ? -21.937 -27.137 52.585 1.00 46.91 359 ASP B O 1
ATOM 5277 N N . GLN B 1 360 ? -23.463 -28.087 53.947 1.00 57.16 360 GLN B N 1
ATOM 5278 C CA . GLN B 1 360 ? -23.442 -26.970 54.887 1.00 46.41 360 GLN B CA 1
ATOM 5279 C C . GLN B 1 360 ? -22.074 -26.734 55.521 1.00 50.42 360 GLN B C 1
ATOM 5280 O O . GLN B 1 360 ? -21.703 -25.558 55.679 1.00 49.62 360 GLN B O 1
ATOM 5286 N N . PRO B 1 361 ? -21.301 -27.752 55.922 1.00 56.90 361 PRO B N 1
ATOM 5287 C CA . PRO B 1 361 ? -19.938 -27.453 56.401 1.00 54.18 361 PRO B CA 1
ATOM 5288 C C . PRO B 1 361 ? -19.092 -26.734 55.363 1.00 57.21 361 PRO B C 1
ATOM 5289 O O . PRO B 1 361 ? -18.496 -25.692 55.672 1.00 52.89 361 PRO B O 1
ATOM 5293 N N . LEU B 1 362 ? -19.046 -27.248 54.128 1.00 46.01 362 LEU B N 1
ATOM 5294 C CA . LEU B 1 362 ? -18.271 -26.591 53.077 1.00 43.38 362 LEU B CA 1
ATOM 5295 C C . LEU B 1 362 ? -18.691 -25.137 52.908 1.00 44.33 362 LEU B C 1
ATOM 5296 O O . LEU B 1 362 ? -17.843 -24.261 52.704 1.00 46.82 362 LEU B O 1
ATOM 5301 N N . ASN B 1 363 ? -19.994 -24.861 52.986 1.00 39.22 363 ASN B N 1
ATOM 5302 C CA . ASN B 1 363 ? -20.451 -23.475 52.925 1.00 40.22 363 ASN B CA 1
ATOM 5303 C C . ASN B 1 363 ? -19.873 -22.667 54.077 1.00 44.99 363 ASN B C 1
ATOM 5304 O O . ASN B 1 363 ? -19.306 -21.588 53.873 1.00 45.50 363 ASN B O 1
ATOM 5309 N N . GLY B 1 364 ? -19.984 -23.195 55.299 1.00 52.56 364 GLY B N 1
ATOM 5310 C CA . GLY B 1 364 ? -19.543 -22.493 56.490 1.00 44.75 364 GLY B CA 1
ATOM 5311 C C . GLY B 1 364 ? -18.114 -22.008 56.402 1.00 49.06 364 GLY B C 1
ATOM 5312 O O . GLY B 1 364 ? -17.871 -20.797 56.381 1.00 55.71 364 GLY B O 1
ATOM 5313 N N . LYS B 1 365 ? -17.163 -22.947 56.326 1.00 51.16 365 LYS B N 1
ATOM 5314 C CA . LYS B 1 365 ? -15.763 -22.575 56.146 1.00 56.51 365 LYS B CA 1
ATOM 5315 C C . LYS B 1 365 ? -15.576 -21.644 54.956 1.00 54.48 365 LYS B C 1
ATOM 5316 O O . LYS B 1 365 ? -14.711 -20.759 55.001 1.00 53.15 365 LYS B O 1
ATOM 5322 N N . LEU B 1 366 ? -16.372 -21.813 53.896 1.00 49.57 366 LEU B N 1
ATOM 5323 C CA . LEU B 1 366 ? -16.329 -20.872 52.781 1.00 47.43 366 LEU B CA 1
ATOM 5324 C C . LEU B 1 366 ? -16.503 -19.440 53.281 1.00 52.72 366 LEU B C 1
ATOM 5325 O O . LEU B 1 366 ? -15.625 -18.590 53.090 1.00 51.15 366 LEU B O 1
ATOM 5330 N N . ALA B 1 367 ? -17.617 -19.165 53.962 1.00 46.46 367 ALA B N 1
ATOM 5331 C CA . ALA B 1 367 ? -17.807 -17.843 54.553 1.00 49.22 367 ALA B CA 1
ATOM 5332 C C . ALA B 1 367 ? -16.764 -17.531 55.616 1.00 47.21 367 ALA B C 1
ATOM 5333 O O . ALA B 1 367 ? -16.481 -16.353 55.865 1.00 54.40 367 ALA B O 1
ATOM 5335 N N . ALA B 1 368 ? -16.163 -18.553 56.228 1.00 51.40 368 ALA B N 1
ATOM 5336 C CA . ALA B 1 368 ? -15.047 -18.337 57.142 1.00 62.12 368 ALA B CA 1
ATOM 5337 C C . ALA B 1 368 ? -13.737 -18.100 56.411 1.00 49.22 368 ALA B C 1
ATOM 5338 O O . ALA B 1 368 ? -12.844 -17.444 56.958 1.00 47.39 368 ALA B O 1
ATOM 5340 N N . GLU B 1 369 ? -13.611 -18.602 55.184 1.00 50.58 369 GLU B N 1
ATOM 5341 C CA . GLU B 1 369 ? -12.403 -18.367 54.400 1.00 51.17 369 GLU B CA 1
ATOM 5342 C C . GLU B 1 369 ? -12.294 -16.907 53.979 1.00 50.44 369 GLU B C 1
ATOM 5343 O O . GLU B 1 369 ? -11.200 -16.329 54.004 1.00 46.78 369 GLU B O 1
ATOM 5349 N N . VAL B 1 370 ? -13.416 -16.291 53.599 1.00 46.42 370 VAL B N 1
ATOM 5350 C CA . VAL B 1 370 ? -13.402 -14.896 53.161 1.00 40.83 370 VAL B CA 1
ATOM 5351 C C . VAL B 1 370 ? -13.433 -13.910 54.319 1.00 51.83 370 VAL B C 1
ATOM 5352 O O . VAL B 1 370 ? -13.139 -12.726 54.117 1.00 55.65 370 VAL B O 1
ATOM 5356 N N . GLY B 1 371 ? -13.786 -14.362 55.520 1.00 60.99 371 GLY B N 1
ATOM 5357 C CA . GLY B 1 371 ? -13.696 -13.538 56.708 1.00 54.86 371 GLY B CA 1
ATOM 5358 C C . GLY B 1 371 ? -14.982 -12.895 57.182 1.00 55.46 371 GLY B C 1
ATOM 5359 O O . GLY B 1 371 ? -14.919 -11.989 58.021 1.00 57.71 371 GLY B O 1
ATOM 5360 N N . VAL B 1 372 ? -16.136 -13.326 56.687 1.00 49.61 372 VAL B N 1
ATOM 5361 C CA . VAL B 1 372 ? -17.413 -12.743 57.085 1.00 55.02 372 VAL B CA 1
ATOM 5362 C C . VAL B 1 372 ? -18.157 -13.645 58.074 1.00 49.46 372 VAL B C 1
ATOM 5363 O O . VAL B 1 372 ? -19.357 -13.471 58.284 1.00 51.56 372 VAL B O 1
ATOM 5367 N N . GLY B 1 373 ? -17.466 -14.601 58.684 1.00 39.97 373 GLY B N 1
ATOM 5368 C CA . GLY B 1 373 ? -18.110 -15.475 59.644 1.00 55.53 373 GLY B CA 1
ATOM 5369 C C . GLY B 1 373 ? -17.081 -16.296 60.390 1.00 61.66 373 GLY B C 1
ATOM 5370 O O . GLY B 1 373 ? -15.879 -16.225 60.123 1.00 71.66 373 GLY B O 1
ATOM 5371 N N . MET B 1 374 ? -17.579 -17.085 61.341 1.00 61.31 374 MET B N 1
ATOM 5372 C CA . MET B 1 374 ? -16.727 -17.962 62.132 1.00 62.66 374 MET B CA 1
ATOM 5373 C C . MET B 1 374 ? -17.508 -19.201 62.538 1.00 63.76 374 MET B C 1
ATOM 5374 O O . MET B 1 374 ? -18.685 -19.113 62.894 1.00 72.42 374 MET B O 1
ATOM 5379 N N . GLU B 1 375 ? -16.846 -20.353 62.484 1.00 61.59 375 GLU B N 1
ATOM 5380 C CA . GLU B 1 375 ? -17.462 -21.619 62.849 1.00 59.80 375 GLU B CA 1
ATOM 5381 C C . GLU B 1 375 ? -17.237 -21.919 64.325 1.00 75.25 375 GLU B C 1
ATOM 5382 O O . GLU B 1 375 ? -16.220 -21.531 64.911 1.00 80.67 375 GLU B O 1
ATOM 5388 N N . VAL B 1 376 ? -18.199 -22.619 64.927 1.00 70.66 376 VAL B N 1
ATOM 5389 C CA . VAL B 1 376 ? -18.022 -23.080 66.296 1.00 74.90 376 VAL B CA 1
ATOM 5390 C C . VAL B 1 376 ? -17.054 -24.258 66.302 1.00 84.08 376 VAL B C 1
ATOM 5391 O O . VAL B 1 376 ? -17.010 -25.064 65.361 1.00 78.68 376 VAL B O 1
ATOM 5395 N N . VAL B 1 377 ? -16.257 -24.353 67.361 1.00 91.89 377 VAL B N 1
ATOM 5396 C CA . VAL B 1 377 ? -15.248 -25.398 67.479 1.00 93.74 377 VAL B CA 1
ATOM 5397 C C . VAL B 1 377 ? -15.893 -26.621 68.114 1.00 99.59 377 VAL B C 1
ATOM 5398 O O . VAL B 1 377 ? -16.369 -26.562 69.253 1.00 108.46 377 VAL B O 1
ATOM 5402 N N . ARG B 1 378 ? -15.944 -27.724 67.358 1.00 99.79 378 ARG B N 1
ATOM 5403 C CA . ARG B 1 378 ? -16.598 -28.965 67.855 1.00 103.71 378 ARG B CA 1
ATOM 5404 C C . ARG B 1 378 ? -15.732 -29.608 68.941 1.00 110.17 378 ARG B C 1
ATOM 5405 O O . ARG B 1 378 ? -14.546 -29.877 68.665 1.00 114.44 378 ARG B O 1
ATOM 5413 N N . ASP B 1 379 ? -16.308 -29.847 70.122 1.00 109.20 379 ASP B N 1
ATOM 5414 C CA . ASP B 1 379 ? -15.557 -30.513 71.222 1.00 119.71 379 ASP B CA 1
ATOM 5415 C C . ASP B 1 379 ? -15.748 -32.030 71.106 1.00 118.92 379 ASP B C 1
ATOM 5416 O O . ASP B 1 379 ? -14.836 -32.770 71.523 1.00 116.81 379 ASP B O 1
ATOM 5421 N N . GLU B 1 380 ? -16.887 -32.465 70.557 1.00 119.07 380 GLU B N 1
ATOM 5422 C CA . GLU B 1 380 ? -17.153 -33.917 70.381 1.00 126.98 380 GLU B CA 1
ATOM 5423 C C . GLU B 1 380 ? -17.087 -34.260 68.889 1.00 128.59 380 GLU B C 1
ATOM 5424 O O . GLU B 1 380 ? -16.137 -33.804 68.224 1.00 123.27 380 GLU B O 1
ATOM 5430 N N . ASN B 1 381 ? -18.053 -35.038 68.393 1.00 135.43 381 ASN B N 1
ATOM 5431 C CA . ASN B 1 381 ? -18.104 -35.396 66.950 1.00 143.85 381 ASN B CA 1
ATOM 5432 C C . ASN B 1 381 ? -19.555 -35.275 66.482 1.00 140.30 381 ASN B C 1
ATOM 5433 O O . ASN B 1 381 ? -19.771 -34.989 65.289 1.00 132.68 381 ASN B O 1
ATOM 5438 N N . GLY B 1 382 ? -20.499 -35.482 67.395 1.00 135.64 382 GLY B N 1
ATOM 5439 C CA . GLY B 1 382 ? -21.928 -35.356 67.049 1.00 127.59 382 GLY B CA 1
ATOM 5440 C C . GLY B 1 382 ? -22.391 -33.915 67.153 1.00 125.18 382 GLY B C 1
ATOM 5441 O O . GLY B 1 382 ? -23.175 -33.485 66.283 1.00 111.80 382 GLY B O 1
ATOM 5442 N N . LYS B 1 383 ? -21.931 -33.209 68.183 1.00 127.11 383 LYS B N 1
ATOM 5443 C CA . LYS B 1 383 ? -22.476 -31.846 68.364 1.00 118.93 383 LYS B CA 1
ATOM 5444 C C . LYS B 1 383 ? -21.478 -30.933 69.062 1.00 107.67 383 LYS B C 1
ATOM 5445 O O . LYS B 1 383 ? -20.332 -31.347 69.298 1.00 108.95 383 LYS B O 1
ATOM 5451 N N . TYR B 1 384 ? -21.944 -29.735 69.387 1.00 101.62 384 TYR B N 1
ATOM 5452 C CA . TYR B 1 384 ? -21.066 -28.740 70.027 1.00 106.31 384 TYR B CA 1
ATOM 5453 C C . TYR B 1 384 ? -21.561 -28.499 71.448 1.00 105.72 384 TYR B C 1
ATOM 5454 O O . TYR B 1 384 ? -22.640 -29.007 71.806 1.00 104.21 384 TYR B O 1
ATOM 5463 N N . LYS B 1 385 ? -20.798 -27.723 72.218 1.00 102.49 385 LYS B N 1
ATOM 5464 C CA . LYS B 1 385 ? -21.149 -27.488 73.637 1.00 104.11 385 LYS B CA 1
ATOM 5465 C C . LYS B 1 385 ? -21.434 -26.001 73.838 1.00 103.42 385 LYS B C 1
ATOM 5466 O O . LYS B 1 385 ? -20.995 -25.214 72.993 1.00 103.14 385 LYS B O 1
ATOM 5472 N N . ARG B 1 386 ? -22.129 -25.641 74.917 1.00 105.37 386 ARG B N 1
ATOM 5473 C CA . ARG B 1 386 ? -22.544 -24.234 75.125 1.00 102.80 386 ARG B CA 1
ATOM 5474 C C . ARG B 1 386 ? -21.347 -23.292 75.103 1.00 94.08 386 ARG B C 1
ATOM 5475 O O . ARG B 1 386 ? -21.471 -22.222 74.504 1.00 93.17 386 ARG B O 1
ATOM 5483 N N . GLU B 1 387 ? -20.265 -23.643 75.776 1.00 94.21 387 GLU B N 1
ATOM 5484 C CA . GLU B 1 387 ? -19.047 -22.792 75.701 1.00 104.07 387 GLU B CA 1
ATOM 5485 C C . GLU B 1 387 ? -18.698 -22.505 74.238 1.00 102.42 387 GLU B C 1
ATOM 5486 O O . GLU B 1 387 ? -18.616 -21.318 73.893 1.00 99.58 387 GLU B O 1
ATOM 5492 N N . GLY B 1 388 ? -18.484 -23.545 73.423 1.00 96.97 388 GLY B N 1
ATOM 5493 C CA . GLY B 1 388 ? -18.129 -23.352 72.027 1.00 92.60 388 GLY B CA 1
ATOM 5494 C C . GLY B 1 388 ? -19.041 -22.380 71.305 1.00 97.06 388 GLY B C 1
ATOM 5495 O O . GLY B 1 388 ? -18.602 -21.663 70.401 1.00 96.27 388 GLY B O 1
ATOM 5496 N N . ILE B 1 389 ? -20.316 -22.331 71.693 1.00 95.29 389 ILE B N 1
ATOM 5497 C CA . ILE B 1 389 ? -21.266 -21.433 71.047 1.00 89.11 389 ILE B CA 1
ATOM 5498 C C . ILE B 1 389 ? -21.158 -20.026 71.624 1.00 88.90 389 ILE B C 1
ATOM 5499 O O . ILE B 1 389 ? -21.079 -19.037 70.882 1.00 92.92 389 ILE B O 1
ATOM 5504 N N . ALA B 1 390 ? -21.168 -19.924 72.953 1.00 91.84 390 ALA B N 1
ATOM 5505 C CA . ALA B 1 390 ? -21.111 -18.619 73.602 1.00 93.73 390 ALA B CA 1
ATOM 5506 C C . ALA B 1 390 ? -19.816 -17.891 73.267 1.00 93.29 390 ALA B C 1
ATOM 5507 O O . ALA B 1 390 ? -19.821 -16.674 73.045 1.00 89.35 390 ALA B O 1
ATOM 5509 N N . GLU B 1 391 ? -18.696 -18.616 73.231 1.00 94.96 391 GLU B N 1
ATOM 5510 C CA . GLU B 1 391 ? -17.419 -17.992 72.908 1.00 94.75 391 GLU B CA 1
ATOM 5511 C C . GLU B 1 391 ? -17.471 -17.320 71.543 1.00 91.36 391 GLU B C 1
ATOM 5512 O O . GLU B 1 391 ? -17.129 -16.141 71.412 1.00 85.09 391 GLU B O 1
ATOM 5518 N N . VAL B 1 392 ? -17.915 -18.051 70.518 1.00 91.54 392 VAL B N 1
ATOM 5519 C CA . VAL B 1 392 ? -17.906 -17.485 69.174 1.00 86.17 392 VAL B CA 1
ATOM 5520 C C . VAL B 1 392 ? -18.941 -16.374 69.045 1.00 83.92 392 VAL B C 1
ATOM 5521 O O . VAL B 1 392 ? -18.699 -15.380 68.348 1.00 84.85 392 VAL B O 1
ATOM 5525 N N . ILE B 1 393 ? -20.086 -16.496 69.726 1.00 83.83 393 ILE B N 1
ATOM 5526 C CA . ILE B 1 393 ? -21.079 -15.421 69.675 1.00 82.88 393 ILE B CA 1
ATOM 5527 C C . ILE B 1 393 ? -20.494 -14.138 70.253 1.00 88.23 393 ILE B C 1
ATOM 5528 O O . ILE B 1 393 ? -20.575 -13.064 69.640 1.00 80.14 393 ILE B O 1
ATOM 5533 N N . ARG B 1 394 ? -19.877 -14.232 71.434 1.00 89.57 394 ARG B N 1
ATOM 5534 C CA . ARG B 1 394 ? -19.280 -13.050 72.051 1.00 85.70 394 ARG B CA 1
ATOM 5535 C C . ARG B 1 394 ? -18.147 -12.498 71.197 1.00 87.13 394 ARG B C 1
ATOM 5536 O O . ARG B 1 394 ? -18.028 -11.278 71.032 1.00 87.06 394 ARG B O 1
ATOM 5544 N N . LYS B 1 395 ? -17.311 -13.379 70.641 1.00 91.38 395 LYS B N 1
ATOM 5545 C CA . LYS B 1 395 ? -16.191 -12.929 69.819 1.00 89.52 395 LYS B CA 1
ATOM 5546 C C . LYS B 1 395 ? -16.681 -12.150 68.607 1.00 82.97 395 LYS B C 1
ATOM 5547 O O . LYS B 1 395 ? -16.160 -11.072 68.298 1.00 89.03 395 LYS B O 1
ATOM 5553 N N . VAL B 1 396 ? -17.696 -12.668 67.918 1.00 77.33 396 VAL B N 1
ATOM 5554 C CA . VAL B 1 396 ? -18.144 -12.049 66.676 1.00 83.58 396 VAL B CA 1
ATOM 5555 C C . VAL B 1 396 ? -18.935 -10.777 66.957 1.00 79.60 396 VAL B C 1
ATOM 5556 O O . VAL B 1 396 ? -18.593 -9.693 66.468 1.00 86.70 396 VAL B O 1
ATOM 5560 N N . VAL B 1 397 ? -20.000 -10.880 67.751 1.00 76.91 397 VAL B N 1
ATOM 5561 C CA . VAL B 1 397 ? -20.989 -9.803 67.766 1.00 80.16 397 VAL B CA 1
ATOM 5562 C C . VAL B 1 397 ? -20.581 -8.665 68.697 1.00 85.82 397 VAL B C 1
ATOM 5563 O O . VAL B 1 397 ? -20.809 -7.492 68.388 1.00 88.09 397 VAL B O 1
ATOM 5567 N N . VAL B 1 398 ? -19.972 -8.973 69.842 1.00 88.89 398 VAL B N 1
ATOM 5568 C CA . VAL B 1 398 ? -19.800 -7.986 70.906 1.00 83.46 398 VAL B CA 1
ATOM 5569 C C . VAL B 1 398 ? -18.343 -7.731 71.275 1.00 84.32 398 VAL B C 1
ATOM 5570 O O . VAL B 1 398 ? -18.072 -6.767 72.007 1.00 89.27 398 VAL B O 1
ATOM 5574 N N . GLU B 1 399 ? -17.397 -8.538 70.806 1.00 86.75 399 GLU B N 1
ATOM 5575 C CA . GLU B 1 399 ? -16.004 -8.390 71.203 1.00 89.51 399 GLU B CA 1
ATOM 5576 C C . GLU B 1 399 ? -15.194 -7.715 70.103 1.00 91.37 399 GLU B C 1
ATOM 5577 O O . GLU B 1 399 ? -15.577 -7.702 68.932 1.00 92.75 399 GLU B O 1
ATOM 5583 N N . LYS B 1 400 ? -14.051 -7.151 70.503 1.00 96.97 400 LYS B N 1
ATOM 5584 C CA . LYS B 1 400 ? -13.174 -6.489 69.543 1.00 94.72 400 LYS B CA 1
ATOM 5585 C C . LYS B 1 400 ? -12.502 -7.483 68.604 1.00 85.97 400 LYS B C 1
ATOM 5586 O O . LYS B 1 400 ? -12.216 -7.143 67.452 1.00 90.44 400 LYS B O 1
ATOM 5592 N N . SER B 1 401 ? -12.234 -8.705 69.077 1.00 85.65 401 SER B N 1
ATOM 5593 C CA . SER B 1 401 ? -11.558 -9.698 68.247 1.00 91.03 401 SER B CA 1
ATOM 5594 C C . SER B 1 401 ? -12.347 -10.037 66.990 1.00 92.40 401 SER B C 1
ATOM 5595 O O . SER B 1 401 ? -11.755 -10.479 65.997 1.00 93.81 401 SER B O 1
ATOM 5598 N N . GLY B 1 402 ? -13.661 -9.837 67.004 1.00 91.90 402 GLY B N 1
ATOM 5599 C CA . GLY B 1 402 ? -14.497 -10.058 65.847 1.00 89.65 402 GLY B CA 1
ATOM 5600 C C . GLY B 1 402 ? -14.694 -8.848 64.963 1.00 83.25 402 GLY B C 1
ATOM 5601 O O . GLY B 1 402 ? -15.467 -8.924 64.001 1.00 85.27 402 GLY B O 1
ATOM 5602 N N . GLU B 1 403 ? -14.018 -7.729 65.257 1.00 75.86 403 GLU B N 1
ATOM 5603 C CA . GLU B 1 403 ? -14.146 -6.547 64.409 1.00 75.95 403 GLU B CA 1
ATOM 5604 C C . GLU B 1 403 ? -13.723 -6.854 62.977 1.00 82.26 403 GLU B C 1
ATOM 5605 O O . GLU B 1 403 ? -14.381 -6.424 62.021 1.00 83.52 403 GLU B O 1
ATOM 5611 N N . VAL B 1 404 ? -12.664 -7.634 62.824 1.00 81.83 404 VAL B N 1
ATOM 5612 C CA . VAL B 1 404 ? -12.281 -8.028 61.443 1.00 71.98 404 VAL B CA 1
ATOM 5613 C C . VAL B 1 404 ? -13.533 -8.578 60.756 1.00 73.77 404 VAL B C 1
ATOM 5614 O O . VAL B 1 404 ? -13.923 -8.014 59.706 1.00 76.05 404 VAL B O 1
ATOM 5618 N N . ILE B 1 405 ? -14.215 -9.537 61.382 1.00 73.76 405 ILE B N 1
ATOM 5619 C CA . ILE B 1 405 ? -15.362 -10.205 60.705 1.00 67.89 405 ILE B CA 1
ATOM 5620 C C . ILE B 1 405 ? -16.457 -9.187 60.366 1.00 62.60 405 ILE B C 1
ATOM 5621 O O . ILE B 1 405 ? -16.947 -9.181 59.209 1.00 64.76 405 ILE B O 1
ATOM 5626 N N . ARG B 1 406 ? -16.781 -8.314 61.310 1.00 55.78 406 ARG B N 1
ATOM 5627 C CA . ARG B 1 406 ? -17.892 -7.358 61.095 1.00 64.55 406 ARG B CA 1
ATOM 5628 C C . ARG B 1 406 ? -17.544 -6.382 59.977 1.00 64.51 406 ARG B C 1
ATOM 5629 O O . ARG B 1 406 ? -18.419 -6.109 59.083 1.00 78.51 406 ARG B O 1
ATOM 5637 N N . ARG B 1 407 ? -16.321 -5.844 60.006 1.00 59.81 407 ARG B N 1
ATOM 5638 C CA . ARG B 1 407 ? -15.882 -4.869 58.972 1.00 68.33 407 ARG B CA 1
ATOM 5639 C C . ARG B 1 407 ? -16.025 -5.506 57.588 1.00 71.52 407 ARG B C 1
ATOM 5640 O O . ARG B 1 407 ? -16.586 -4.847 56.692 1.00 72.18 407 ARG B O 1
ATOM 5648 N N . LYS B 1 408 ? -15.568 -6.749 57.453 1.00 66.58 408 LYS B N 1
ATOM 5649 C CA . LYS B 1 408 ? -15.592 -7.435 56.141 1.00 61.77 408 LYS B CA 1
ATOM 5650 C C . LYS B 1 408 ? -17.031 -7.629 55.675 1.00 64.27 408 LYS B C 1
ATOM 5651 O O . LYS B 1 408 ? -17.284 -7.435 54.484 1.00 70.45 408 LYS B O 1
ATOM 5657 N N . ALA B 1 409 ? -17.925 -8.006 56.579 1.00 57.60 409 ALA B N 1
ATOM 5658 C CA . ALA B 1 409 ? -19.340 -8.267 56.223 1.00 60.08 409 ALA B CA 1
ATOM 5659 C C . ALA B 1 409 ? -19.960 -7.002 55.619 1.00 64.64 409 ALA B C 1
ATOM 5660 O O . ALA B 1 409 ? -20.663 -7.124 54.598 1.00 69.38 409 ALA B O 1
ATOM 5662 N N . ARG B 1 410 ? -19.646 -5.853 56.207 1.00 54.58 410 ARG B N 1
ATOM 5663 C CA . ARG B 1 410 ? -20.243 -4.584 55.741 1.00 65.12 410 ARG B CA 1
ATOM 5664 C C . ARG B 1 410 ? -19.630 -4.208 54.402 1.00 64.05 410 ARG B C 1
ATOM 5665 O O . ARG B 1 410 ? -20.376 -3.845 53.493 1.00 69.44 410 ARG B O 1
ATOM 5673 N N . GLU B 1 411 ? -18.317 -4.313 54.299 1.00 65.23 411 GLU B N 1
ATOM 5674 C CA . GLU B 1 411 ? -17.619 -3.889 53.064 1.00 64.88 411 GLU B CA 1
ATOM 5675 C C . GLU B 1 411 ? -18.101 -4.767 51.909 1.00 71.83 411 GLU B C 1
ATOM 5676 O O . GLU B 1 411 ? -18.421 -4.236 50.828 1.00 72.57 411 GLU B O 1
ATOM 5682 N N . LEU B 1 412 ? -18.223 -6.062 52.168 1.00 70.78 412 LEU B N 1
ATOM 5683 C CA . LEU B 1 412 ? -18.689 -6.986 51.111 1.00 73.09 412 LEU B CA 1
ATOM 5684 C C . LEU B 1 412 ? -20.138 -6.666 50.739 1.00 67.76 412 LEU B C 1
ATOM 5685 O O . LEU B 1 412 ? -20.458 -6.789 49.564 1.00 68.57 412 LEU B O 1
ATOM 5690 N N . SER B 1 413 ? -20.976 -6.295 51.708 1.00 66.27 413 SER B N 1
ATOM 5691 C CA . SER B 1 413 ? -22.395 -5.929 51.455 1.00 68.62 413 SER B CA 1
ATOM 5692 C C . SER B 1 413 ? -22.444 -4.683 50.588 1.00 71.15 413 SER B C 1
ATOM 5693 O O . SER B 1 413 ? -23.238 -4.640 49.638 1.00 83.58 413 SER B O 1
ATOM 5696 N N . GLU B 1 414 ? -21.571 -3.732 50.890 1.00 64.96 414 GLU B N 1
ATOM 5697 C CA . GLU B 1 414 ? -21.520 -2.491 50.098 1.00 68.29 414 GLU B CA 1
ATOM 5698 C C . GLU B 1 414 ? -21.142 -2.880 48.678 1.00 69.00 414 GLU B C 1
ATOM 5699 O O . GLU B 1 414 ? -21.756 -2.354 47.768 1.00 70.80 414 GLU B O 1
ATOM 5705 N N . LYS B 1 415 ? -20.184 -3.792 48.523 1.00 65.42 415 LYS B N 1
ATOM 5706 C CA . LYS B 1 415 ? -19.737 -4.185 47.166 1.00 69.53 415 LYS B CA 1
ATOM 5707 C C . LYS B 1 415 ? -20.886 -4.865 46.434 1.00 70.25 415 LYS B C 1
ATOM 5708 O O . LYS B 1 415 ? -21.101 -4.556 45.262 1.00 73.69 415 LYS B O 1
ATOM 5714 N N . MET B 1 416 ? -21.610 -5.733 47.120 1.00 71.87 416 MET B N 1
ATOM 5715 C CA . MET B 1 416 ? -22.671 -6.508 46.445 1.00 71.76 416 MET B CA 1
ATOM 5716 C C . MET B 1 416 ? -23.714 -5.515 45.961 1.00 75.56 416 MET B C 1
ATOM 5717 O O . MET B 1 416 ? -24.345 -5.776 44.932 1.00 79.92 416 MET B O 1
ATOM 5722 N N . LYS B 1 417 ? -23.871 -4.416 46.680 1.00 69.75 417 LYS B N 1
ATOM 5723 C CA . LYS B 1 417 ? -24.767 -3.364 46.232 1.00 75.95 417 LYS B CA 1
ATOM 5724 C C . LYS B 1 417 ? -24.060 -2.269 45.447 1.00 78.02 417 LYS B C 1
ATOM 5725 O O . LYS B 1 417 ? -24.732 -1.484 44.768 1.00 75.69 417 LYS B O 1
ATOM 5731 N N . GLU B 1 418 ? -22.729 -2.201 45.515 1.00 77.52 418 GLU B N 1
ATOM 5732 C CA . GLU B 1 418 ? -22.002 -1.196 44.749 1.00 80.38 418 GLU B CA 1
ATOM 5733 C C . GLU B 1 418 ? -21.945 -1.568 43.271 1.00 79.62 418 GLU B C 1
ATOM 5734 O O . GLU B 1 418 ? -22.207 -0.730 42.401 1.00 81.47 418 GLU B O 1
ATOM 5740 N N . LYS B 1 419 ? -21.817 -2.869 42.992 1.00 82.31 419 LYS B N 1
ATOM 5741 C CA . LYS B 1 419 ? -21.862 -3.359 41.586 1.00 80.09 419 LYS B CA 1
ATOM 5742 C C . LYS B 1 419 ? -23.275 -3.859 41.293 1.00 79.59 419 LYS B C 1
ATOM 5743 O O . LYS B 1 419 ? -23.411 -4.885 40.608 1.00 78.81 419 LYS B O 1
ATOM 5749 N N . GLY B 1 420 ? -24.290 -3.123 41.733 1.00 78.21 420 GLY B N 1
ATOM 5750 C CA . GLY B 1 420 ? -25.678 -3.612 41.632 1.00 82.50 420 GLY B CA 1
ATOM 5751 C C . GLY B 1 420 ? -26.305 -3.658 40.262 1.00 82.55 420 GLY B C 1
ATOM 5752 O O . GLY B 1 420 ? -26.047 -2.725 39.492 1.00 83.36 420 GLY B O 1
ATOM 5753 N N . GLU B 1 421 ? -27.028 -4.737 39.948 1.00 82.41 421 GLU B N 1
ATOM 5754 C CA . GLU B 1 421 ? -27.827 -4.864 38.696 1.00 58.94 421 GLU B CA 1
ATOM 5755 C C . GLU B 1 421 ? -26.973 -5.248 37.490 1.00 65.79 421 GLU B C 1
ATOM 5756 O O . GLU B 1 421 ? -27.505 -5.881 36.583 1.00 73.74 421 GLU B O 1
ATOM 5762 N N . GLN B 1 422 ? -25.682 -4.962 37.542 1.00 69.54 422 GLN B N 1
ATOM 5763 C CA . GLN B 1 422 ? -24.797 -5.253 36.395 1.00 64.46 422 GLN B CA 1
ATOM 5764 C C . GLN B 1 422 ? -24.685 -6.756 36.187 1.00 64.30 422 GLN B C 1
ATOM 5765 O O . GLN B 1 422 ? -24.676 -7.168 35.034 1.00 66.08 422 GLN B O 1
ATOM 5771 N N . GLU B 1 423 ? -24.586 -7.538 37.258 1.00 60.12 423 GLU B N 1
ATOM 5772 C CA . GLU B 1 423 ? -24.329 -8.989 37.067 1.00 60.29 423 GLU B CA 1
ATOM 5773 C C . GLU B 1 423 ? -25.476 -9.659 36.323 1.00 56.05 423 GLU B C 1
ATOM 5774 O O . GLU B 1 423 ? -25.190 -10.406 35.387 1.00 54.10 423 GLU B O 1
ATOM 5780 N N . ILE B 1 424 ? -26.710 -9.382 36.715 1.00 52.33 424 ILE B N 1
ATOM 5781 C CA . ILE B 1 424 ? -27.894 -9.918 35.989 1.00 49.13 424 ILE B CA 1
ATOM 5782 C C . ILE B 1 424 ? -27.987 -9.258 34.611 1.00 52.42 424 ILE B C 1
ATOM 5783 O O . ILE B 1 424 ? -28.428 -9.925 33.675 1.00 58.16 424 ILE B O 1
ATOM 5788 N N . ASP B 1 425 ? -27.608 -7.987 34.505 1.00 49.94 425 ASP B N 1
ATOM 5789 C CA . ASP B 1 425 ? -27.607 -7.293 33.193 1.00 51.67 425 ASP B CA 1
ATOM 5790 C C . ASP B 1 425 ? -26.618 -7.969 32.244 1.00 55.30 425 ASP B C 1
ATOM 5791 O O . ASP B 1 425 ? -26.978 -8.180 31.083 1.00 58.13 425 ASP B O 1
ATOM 5796 N N . ARG B 1 426 ? -25.418 -8.282 32.723 1.00 53.92 426 ARG B N 1
ATOM 5797 C CA . ARG B 1 426 ? -24.407 -9.001 31.909 1.00 58.50 426 ARG B CA 1
ATOM 5798 C C . ARG B 1 426 ? -24.901 -10.411 31.601 1.00 50.77 426 ARG B C 1
ATOM 5799 O O . ARG B 1 426 ? -24.563 -10.935 30.537 1.00 52.17 426 ARG B O 1
ATOM 5807 N N . ALA B 1 427 ? -25.595 -11.033 32.549 1.00 48.51 427 ALA B N 1
ATOM 5808 C CA . ALA B 1 427 ? -26.160 -12.380 32.334 1.00 49.74 427 ALA B CA 1
ATOM 5809 C C . ALA B 1 427 ? -27.205 -12.307 31.234 1.00 51.33 427 ALA B C 1
ATOM 5810 O O . ALA B 1 427 ? -27.228 -13.201 30.390 1.00 50.45 427 ALA B O 1
ATOM 5812 N N . VAL B 1 428 ? -28.037 -11.270 31.264 1.00 45.04 428 VAL B N 1
ATOM 5813 C CA . VAL B 1 428 ? -29.071 -11.135 30.242 1.00 47.14 428 VAL B CA 1
ATOM 5814 C C . VAL B 1 428 ? -28.447 -10.897 28.876 1.00 52.88 428 VAL B C 1
ATOM 5815 O O . VAL B 1 428 ? -28.882 -11.473 27.872 1.00 52.31 428 VAL B O 1
ATOM 5819 N N . GLU B 1 429 ? -27.430 -10.037 28.806 1.00 53.13 429 GLU B N 1
ATOM 5820 C CA . GLU B 1 429 ? -26.817 -9.799 27.506 1.00 48.34 429 GLU B CA 1
ATOM 5821 C C . GLU B 1 429 ? -26.097 -11.047 26.998 1.00 47.00 429 GLU B C 1
ATOM 5822 O O . GLU B 1 429 ? -26.089 -11.299 25.791 1.00 50.93 429 GLU B O 1
ATOM 5828 N N . GLU B 1 430 ? -25.544 -11.871 27.894 1.00 49.76 430 GLU B N 1
ATOM 5829 C CA . GLU B 1 430 ? -24.935 -13.114 27.428 1.00 50.18 430 GLU B CA 1
ATOM 5830 C C . GLU B 1 430 ? -25.988 -14.130 26.995 1.00 47.97 430 GLU B C 1
ATOM 5831 O O . GLU B 1 430 ? -25.761 -14.876 26.036 1.00 49.34 430 GLU B O 1
ATOM 5837 N N . LEU B 1 431 ? -27.142 -14.164 27.665 1.00 50.60 431 LEU B N 1
ATOM 5838 C CA . LEU B 1 431 ? -28.229 -15.023 27.193 1.00 40.13 431 LEU B CA 1
ATOM 5839 C C . LEU B 1 431 ? -28.700 -14.600 25.804 1.00 43.94 431 LEU B C 1
ATOM 5840 O O . LEU B 1 431 ? -28.932 -15.445 24.928 1.00 39.94 431 LEU B O 1
ATOM 5845 N N . VAL B 1 432 ? -28.841 -13.291 25.586 1.00 44.30 432 VAL B N 1
ATOM 5846 C CA . VAL B 1 432 ? -29.202 -12.792 24.262 1.00 48.07 432 VAL B CA 1
ATOM 5847 C C . VAL B 1 432 ? -28.120 -13.132 23.248 1.00 49.12 432 VAL B C 1
ATOM 5848 O O . VAL B 1 432 ? -28.412 -13.411 22.078 1.00 52.15 432 VAL B O 1
ATOM 5852 N N . GLN B 1 433 ? -26.853 -13.117 23.672 1.00 50.36 433 GLN B N 1
ATOM 5853 C CA . GLN B 1 433 ? -25.779 -13.565 22.795 1.00 51.19 433 GLN B CA 1
ATOM 5854 C C . GLN B 1 433 ? -25.959 -15.029 22.415 1.00 52.06 433 GLN B C 1
ATOM 5855 O O . GLN B 1 433 ? -25.736 -15.409 21.261 1.00 59.32 433 GLN B O 1
ATOM 5861 N N . ILE B 1 434 ? -26.359 -15.868 23.371 1.00 55.66 434 ILE B N 1
ATOM 5862 C CA . ILE B 1 434 ? -26.630 -17.271 23.055 1.00 53.30 434 ILE B CA 1
ATOM 5863 C C . ILE B 1 434 ? -27.737 -17.364 22.009 1.00 59.92 434 ILE B C 1
ATOM 5864 O O . ILE B 1 434 ? -27.624 -18.093 21.012 1.00 58.85 434 ILE B O 1
ATOM 5869 N N . CYS B 1 435 ? -28.815 -16.605 22.218 1.00 63.82 435 CYS B N 1
ATOM 5870 C CA . CYS B 1 435 ? -29.943 -16.660 21.292 1.00 64.41 435 CYS B CA 1
ATOM 5871 C C . CYS B 1 435 ? -29.544 -16.211 19.888 1.00 65.84 435 CYS B C 1
ATOM 5872 O O . CYS B 1 435 ? -29.961 -16.816 18.896 1.00 67.06 435 CYS B O 1
ATOM 5875 N N . LYS B 1 436 ? -28.725 -15.159 19.783 1.00 60.61 436 LYS B N 1
ATOM 5876 C CA . LYS B 1 436 ? -28.310 -14.700 18.458 1.00 61.52 436 LYS B CA 1
ATOM 5877 C C . LYS B 1 436 ? -27.289 -15.642 17.832 1.00 56.02 436 LYS B C 1
ATOM 5878 O O . LYS B 1 436 ? -27.207 -15.734 16.602 1.00 54.66 436 LYS B O 1
ATOM 5884 N N . LYS B 1 437 ? -26.508 -16.384 18.601 1.00 53.98 437 LYS B N 1
ATOM 5885 C CA . LYS B 1 437 ? -25.581 -17.316 17.915 1.00 57.26 437 LYS B CA 1
ATOM 5886 C C . LYS B 1 437 ? -26.422 -18.425 17.299 1.00 62.43 437 LYS B C 1
ATOM 5887 O O . LYS B 1 437 ? -25.912 -19.140 16.428 1.00 67.77 437 LYS B O 1
ATOM 5893 N N . LYS B 1 438 ? -27.671 -18.548 17.737 1.00 69.20 438 LYS B N 1
ATOM 5894 C CA . LYS B 1 438 ? -28.554 -19.629 17.225 1.00 71.45 438 LYS B CA 1
ATOM 5895 C C . LYS B 1 438 ? -29.352 -19.115 16.028 1.00 65.89 438 LYS B C 1
ATOM 5896 O O . LYS B 1 438 ? -30.104 -19.900 15.440 1.00 62.33 438 LYS B O 1
ATOM 5902 N N . LYS B 1 439 ? -29.185 -17.845 15.679 1.00 71.30 439 LYS B N 1
ATOM 5903 C CA . LYS B 1 439 ? -29.832 -17.324 14.455 1.00 69.47 439 LYS B CA 1
ATOM 5904 C C . LYS B 1 439 ? -28.921 -17.699 13.294 1.00 79.07 439 LYS B C 1
ATOM 5905 O O . LYS B 1 439 ? -28.271 -16.803 12.743 1.00 80.03 439 LYS B O 1
ATOM 5911 N N . ASP B 1 440 ? -28.852 -18.990 12.974 1.00 83.10 440 ASP B N 1
ATOM 5912 C CA . ASP B 1 440 ? -28.033 -19.477 11.839 1.00 77.74 440 ASP B CA 1
ATOM 5913 C C . ASP B 1 440 ? -29.006 -20.042 10.807 1.00 81.99 440 ASP B C 1
ATOM 5914 O O . ASP B 1 440 ? -29.867 -20.838 11.203 1.00 77.05 440 ASP B O 1
ATOM 5919 N N . GLU B 1 441 ? -28.891 -19.618 9.547 1.00 88.85 441 GLU B N 1
ATOM 5920 C CA . GLU B 1 441 ? -29.855 -20.038 8.503 1.00 85.29 441 GLU B CA 1
ATOM 5921 C C . GLU B 1 441 ? -31.274 -19.673 8.937 1.00 92.38 441 GLU B C 1
ATOM 5922 O O . GLU B 1 441 ? -32.156 -20.529 8.770 1.00 98.58 441 GLU B O 1
ATOM 5928 N N . GLN B 1 442 ? -31.475 -18.477 9.505 1.00 94.88 442 GLN B N 1
ATOM 5929 C CA . GLN B 1 442 ? -32.836 -17.982 9.856 1.00 89.54 442 GLN B CA 1
ATOM 5930 C C . GLN B 1 442 ? -33.583 -18.991 10.733 1.00 77.10 442 GLN B C 1
ATOM 5931 O O . GLN B 1 442 ? -34.554 -18.556 11.381 1.00 90.00 442 GLN B O 1
ATOM 5937 N N . ILE C 1 8 ? -25.302 -64.839 -43.779 1.00 68.55 8 ILE C N 1
ATOM 5938 C CA . ILE C 1 8 ? -24.474 -65.849 -43.133 1.00 71.76 8 ILE C CA 1
ATOM 5939 C C . ILE C 1 8 ? -23.573 -65.217 -42.069 1.00 63.75 8 ILE C C 1
ATOM 5940 O O . ILE C 1 8 ? -23.399 -65.777 -40.990 1.00 67.25 8 ILE C O 1
ATOM 5945 N N . SER C 1 9 ? -23.006 -64.051 -42.369 1.00 58.32 9 SER C N 1
ATOM 5946 C CA . SER C 1 9 ? -22.112 -63.361 -41.447 1.00 65.61 9 SER C CA 1
ATOM 5947 C C . SER C 1 9 ? -22.869 -62.301 -40.659 1.00 60.41 9 SER C C 1
ATOM 5948 O O . SER C 1 9 ? -23.660 -61.536 -41.221 1.00 55.50 9 SER C O 1
ATOM 5951 N N . ILE C 1 10 ? -22.615 -62.251 -39.350 1.00 47.87 10 ILE C N 1
ATOM 5952 C CA . ILE C 1 10 ? -23.292 -61.336 -38.440 1.00 51.08 10 ILE C CA 1
ATOM 5953 C C . ILE C 1 10 ? -22.251 -60.623 -37.587 1.00 47.32 10 ILE C C 1
ATOM 5954 O O . ILE C 1 10 ? -21.234 -61.218 -37.207 1.00 45.37 10 ILE C O 1
ATOM 5959 N N . ALA C 1 11 ? -22.504 -59.350 -37.288 1.00 41.62 11 ALA C N 1
ATOM 5960 C CA . ALA C 1 11 ? -21.668 -58.553 -36.403 1.00 43.29 11 ALA C CA 1
ATOM 5961 C C . ALA C 1 11 ? -22.497 -58.072 -35.221 1.00 42.60 11 ALA C C 1
ATOM 5962 O O . ALA C 1 11 ? -23.637 -57.629 -35.391 1.00 47.09 11 ALA C O 1
ATOM 5964 N N . LEU C 1 12 ? -21.926 -58.162 -34.023 1.00 33.92 12 LEU C N 1
ATOM 5965 C CA . LEU C 1 12 ? -22.611 -57.819 -32.785 1.00 33.94 12 LEU C CA 1
ATOM 5966 C C . LEU C 1 12 ? -21.925 -56.630 -32.130 1.00 38.24 12 LEU C C 1
ATOM 5967 O O . LEU C 1 12 ? -20.693 -56.593 -32.024 1.00 48.07 12 LEU C O 1
ATOM 5972 N N . LEU C 1 13 ? -22.729 -55.657 -31.702 1.00 35.39 13 LEU C N 1
ATOM 5973 C CA . LEU C 1 13 ? -22.243 -54.451 -31.036 1.00 36.45 13 LEU C CA 1
ATOM 5974 C C . LEU C 1 13 ? -23.028 -54.269 -29.742 1.00 41.36 13 LEU C C 1
ATOM 5975 O O . LEU C 1 13 ? -24.007 -53.512 -29.694 1.00 42.90 13 LEU C O 1
ATOM 5980 N N . PRO C 1 14 ? -22.631 -54.960 -28.678 1.00 34.90 14 PRO C N 1
ATOM 5981 C CA . PRO C 1 14 ? -23.268 -54.740 -27.376 1.00 43.51 14 PRO C CA 1
ATOM 5982 C C . PRO C 1 14 ? -22.863 -53.396 -26.791 1.00 44.64 14 PRO C C 1
ATOM 5983 O O . PRO C 1 14 ? -22.033 -52.666 -27.336 1.00 51.37 14 PRO C O 1
ATOM 5987 N N . PHE C 1 15 ? -23.470 -53.071 -25.656 1.00 48.13 15 PHE C N 1
ATOM 5988 C CA . PHE C 1 15 ? -23.122 -51.848 -24.954 1.00 48.94 15 PHE C CA 1
ATOM 5989 C C . PHE C 1 15 ? -21.949 -52.101 -24.007 1.00 59.58 15 PHE C C 1
ATOM 5990 O O . PHE C 1 15 ? -21.550 -53.242 -23.754 1.00 60.93 15 PHE C O 1
ATOM 5998 N N . LEU C 1 16 ? -21.388 -51.014 -23.482 1.00 65.63 16 LEU C N 1
ATOM 5999 C CA . LEU C 1 16 ? -20.186 -51.080 -22.650 1.00 65.74 16 LEU C CA 1
ATOM 6000 C C . LEU C 1 16 ? -20.546 -51.366 -21.191 1.00 65.14 16 LEU C C 1
ATOM 6001 O O . LEU C 1 16 ? -20.313 -50.567 -20.284 1.00 60.54 16 LEU C O 1
ATOM 6006 N N . ALA C 1 17 ? -21.123 -52.544 -20.980 1.00 64.53 17 ALA C N 1
ATOM 6007 C CA . ALA C 1 17 ? -21.490 -52.994 -19.647 1.00 58.49 17 ALA C CA 1
ATOM 6008 C C . ALA C 1 17 ? -21.488 -54.513 -19.640 1.00 60.60 17 ALA C C 1
ATOM 6009 O O . ALA C 1 17 ? -22.059 -55.139 -20.538 1.00 63.10 17 ALA C O 1
ATOM 6011 N N . HIS C 1 18 ? -20.843 -55.097 -18.628 1.00 66.70 18 HIS C N 1
ATOM 6012 C CA . HIS C 1 18 ? -20.749 -56.550 -18.548 1.00 70.25 18 HIS C CA 1
ATOM 6013 C C . HIS C 1 18 ? -22.111 -57.213 -18.397 1.00 66.29 18 HIS C C 1
ATOM 6014 O O . HIS C 1 18 ? -22.240 -58.411 -18.672 1.00 64.40 18 HIS C O 1
ATOM 6021 N N . GLY C 1 19 ? -23.131 -56.463 -17.970 1.00 66.00 19 GLY C N 1
ATOM 6022 C CA . GLY C 1 19 ? -24.483 -56.991 -17.970 1.00 65.66 19 GLY C CA 1
ATOM 6023 C C . GLY C 1 19 ? -25.045 -57.230 -19.357 1.00 60.70 19 GLY C C 1
ATOM 6024 O O . GLY C 1 19 ? -25.999 -58.001 -19.504 1.00 65.06 19 GLY C O 1
ATOM 6025 N N . HIS C 1 20 ? -24.479 -56.581 -20.377 1.00 58.02 20 HIS C N 1
ATOM 6026 C CA . HIS C 1 20 ? -24.889 -56.796 -21.756 1.00 57.76 20 HIS C CA 1
ATOM 6027 C C . HIS C 1 20 ? -23.850 -57.536 -22.583 1.00 52.60 20 HIS C C 1
ATOM 6028 O O . HIS C 1 20 ? -24.176 -58.001 -23.682 1.00 49.40 20 HIS C O 1
ATOM 6035 N N . ILE C 1 21 ? -22.615 -57.660 -22.091 1.00 53.10 21 ILE C N 1
ATOM 6036 C CA . ILE C 1 21 ? -21.600 -58.399 -22.829 1.00 47.69 21 ILE C CA 1
ATOM 6037 C C . ILE C 1 21 ? -21.873 -59.896 -22.764 1.00 46.86 21 ILE C C 1
ATOM 6038 O O . ILE C 1 21 ? -21.688 -60.621 -23.748 1.00 48.73 21 ILE C O 1
ATOM 6043 N N . SER C 1 22 ? -22.326 -60.388 -21.605 1.00 45.42 22 SER C N 1
ATOM 6044 C CA . SER C 1 22 ? -22.584 -61.821 -21.473 1.00 42.19 22 SER C CA 1
ATOM 6045 C C . SER C 1 22 ? -23.729 -62.292 -22.361 1.00 40.95 22 SER C C 1
ATOM 6046 O O . SER C 1 22 ? -23.555 -63.302 -23.065 1.00 35.40 22 SER C O 1
ATOM 6049 N N . PRO C 1 23 ? -24.906 -61.649 -22.379 1.00 40.63 23 PRO C N 1
ATOM 6050 C CA . PRO C 1 23 ? -25.965 -62.140 -23.279 1.00 41.17 23 PRO C CA 1
ATOM 6051 C C . PRO C 1 23 ? -25.568 -62.089 -24.745 1.00 43.67 23 PRO C C 1
ATOM 6052 O O . PRO C 1 23 ? -25.863 -63.028 -25.495 1.00 43.62 23 PRO C O 1
ATOM 6056 N N . PHE C 1 24 ? -24.894 -61.018 -25.176 1.00 44.94 24 PHE C N 1
ATOM 6057 C CA . PHE C 1 24 ? -24.429 -60.942 -26.555 1.00 41.16 24 PHE C CA 1
ATOM 6058 C C . PHE C 1 24 ? -23.422 -62.044 -26.863 1.00 40.09 24 PHE C C 1
ATOM 6059 O O . PHE C 1 24 ? -23.470 -62.653 -27.938 1.00 42.39 24 PHE C O 1
ATOM 6067 N N . PHE C 1 25 ? -22.511 -62.330 -25.928 1.00 35.66 25 PHE C N 1
ATOM 6068 C CA . PHE C 1 25 ? -21.513 -63.369 -26.164 1.00 36.58 25 PHE C CA 1
ATOM 6069 C C . PHE C 1 25 ? -22.149 -64.750 -26.221 1.00 40.15 25 PHE C C 1
ATOM 6070 O O . PHE C 1 25 ? -21.753 -65.592 -27.039 1.00 37.29 25 PHE C O 1
ATOM 6078 N N . GLU C 1 26 ? -23.138 -65.007 -25.363 1.00 47.94 26 GLU C N 1
ATOM 6079 C CA . GLU C 1 26 ? -23.818 -66.295 -25.398 1.00 52.92 26 GLU C CA 1
ATOM 6080 C C . GLU C 1 26 ? -24.643 -66.448 -26.670 1.00 49.27 26 GLU C C 1
ATOM 6081 O O . GLU C 1 26 ? -24.679 -67.531 -27.265 1.00 47.55 26 GLU C O 1
ATOM 6087 N N . LEU C 1 27 ? -25.300 -65.371 -27.110 1.00 42.70 27 LEU C N 1
ATOM 6088 C CA . LEU C 1 27 ? -25.985 -65.409 -28.398 1.00 44.93 27 LEU C CA 1
ATOM 6089 C C . LEU C 1 27 ? -24.999 -65.652 -29.530 1.00 39.56 27 LEU C C 1
ATOM 6090 O O . LEU C 1 27 ? -25.319 -66.346 -30.501 1.00 51.99 27 LEU C O 1
ATOM 6095 N N . ALA C 1 28 ? -23.795 -65.087 -29.426 1.00 43.51 28 ALA C N 1
ATOM 6096 C CA . ALA C 1 28 ? -22.764 -65.343 -30.425 1.00 44.82 28 ALA C CA 1
ATOM 6097 C C . ALA C 1 28 ? -22.397 -66.820 -30.467 1.00 45.17 28 ALA C C 1
ATOM 6098 O O . ALA C 1 28 ? -22.318 -67.424 -31.542 1.00 45.04 28 ALA C O 1
ATOM 6100 N N . LYS C 1 29 ? -22.168 -67.416 -29.297 1.00 54.36 29 LYS C N 1
ATOM 6101 C CA . LYS C 1 29 ? -21.855 -68.842 -29.242 1.00 52.45 29 LYS C CA 1
ATOM 6102 C C . LYS C 1 29 ? -22.999 -69.686 -29.792 1.00 48.49 29 LYS C C 1
ATOM 6103 O O . LYS C 1 29 ? -22.769 -70.728 -30.414 1.00 52.97 29 LYS C O 1
ATOM 6109 N N . GLN C 1 30 ? -24.243 -69.251 -29.570 1.00 49.29 30 GLN C N 1
ATOM 6110 C CA . GLN C 1 30 ? -25.382 -70.028 -30.050 1.00 51.11 30 GLN C CA 1
ATOM 6111 C C . GLN C 1 30 ? -25.547 -69.906 -31.561 1.00 48.71 30 GLN C C 1
ATOM 6112 O O . GLN C 1 30 ? -25.907 -70.880 -32.232 1.00 49.42 30 GLN C O 1
ATOM 6118 N N . LEU C 1 31 ? -25.297 -68.723 -32.117 1.00 49.30 31 LEU C N 1
ATOM 6119 C CA . LEU C 1 31 ? -25.436 -68.558 -33.556 1.00 53.89 31 LEU C CA 1
ATOM 6120 C C . LEU C 1 31 ? -24.220 -69.055 -34.321 1.00 57.31 31 LEU C C 1
ATOM 6121 O O . LEU C 1 31 ? -24.306 -69.244 -35.539 1.00 51.77 31 LEU C O 1
ATOM 6126 N N . ALA C 1 32 ? -23.090 -69.270 -33.641 1.00 60.86 32 ALA C N 1
ATOM 6127 C CA . ALA C 1 32 ? -21.901 -69.789 -34.306 1.00 50.40 32 ALA C CA 1
ATOM 6128 C C . ALA C 1 32 ? -21.925 -71.303 -34.462 1.00 61.20 32 ALA C C 1
ATOM 6129 O O . ALA C 1 32 ? -21.232 -71.832 -35.338 1.00 71.64 32 ALA C O 1
ATOM 6131 N N . LYS C 1 33 ? -22.703 -72.008 -33.646 1.00 61.24 33 LYS C N 1
ATOM 6132 C CA . LYS C 1 33 ? -22.783 -73.459 -33.727 1.00 60.94 33 LYS C CA 1
ATOM 6133 C C . LYS C 1 33 ? -23.858 -73.948 -34.685 1.00 64.15 33 LYS C C 1
ATOM 6134 O O . LYS C 1 33 ? -23.950 -75.158 -34.921 1.00 64.30 33 LYS C O 1
ATOM 6140 N N . ARG C 1 34 ? -24.648 -72.990 -35.186 1.00 64.40 34 ARG C N 1
ATOM 6141 C CA . ARG C 1 34 ? -25.745 -73.292 -36.137 1.00 65.81 34 ARG C CA 1
ATOM 6142 C C . ARG C 1 34 ? -25.570 -72.430 -37.383 1.00 79.08 34 ARG C C 1
ATOM 6143 O O . ARG C 1 34 ? -25.309 -71.234 -37.234 1.00 80.62 34 ARG C O 1
ATOM 6151 N N . ASN C 1 35 ? -25.590 -73.049 -38.560 1.00 88.67 35 ASN C N 1
ATOM 6152 C CA . ASN C 1 35 ? -25.459 -72.325 -39.854 1.00 89.45 35 ASN C CA 1
ATOM 6153 C C . ASN C 1 35 ? -24.037 -71.799 -39.971 1.00 94.32 35 ASN C C 1
ATOM 6154 O O . ASN C 1 35 ? -23.781 -71.032 -40.908 1.00 87.24 35 ASN C O 1
ATOM 6159 N N . CYS C 1 36 ? -23.175 -72.163 -39.025 1.00 92.61 36 CYS C N 1
ATOM 6160 C CA . CYS C 1 36 ? -21.743 -71.803 -39.135 1.00 101.46 36 CYS C CA 1
ATOM 6161 C C . CYS C 1 36 ? -21.673 -70.312 -39.427 1.00 95.33 36 CYS C C 1
ATOM 6162 O O . CYS C 1 36 ? -20.857 -69.912 -40.274 1.00 98.68 36 CYS C O 1
ATOM 6165 N N . ASN C 1 37 ? -22.585 -69.555 -38.831 1.00 77.54 37 ASN C N 1
ATOM 6166 C CA . ASN C 1 37 ? -22.622 -68.095 -39.062 1.00 66.74 37 ASN C CA 1
ATOM 6167 C C . ASN C 1 37 ? -21.253 -67.526 -38.725 1.00 65.62 37 ASN C C 1
ATOM 6168 O O . ASN C 1 37 ? -20.782 -67.770 -37.609 1.00 64.24 37 ASN C O 1
ATOM 6173 N N . VAL C 1 38 ? -20.614 -66.853 -39.689 1.00 59.81 38 VAL C N 1
ATOM 6174 C CA . VAL C 1 38 ? -19.315 -66.173 -39.406 1.00 63.44 38 VAL C CA 1
ATOM 6175 C C . VAL C 1 38 ? -19.631 -65.113 -38.354 1.00 62.78 38 VAL C C 1
ATOM 6176 O O . VAL C 1 38 ? -20.523 -64.283 -38.611 1.00 56.56 38 VAL C O 1
ATOM 6180 N N . PHE C 1 39 ? -18.910 -65.094 -37.240 1.00 58.33 39 PHE C N 1
ATOM 6181 C CA . PHE C 1 39 ? -19.340 -64.179 -36.163 1.00 50.15 39 PHE C CA 1
ATOM 6182 C C . PHE C 1 39 ? -18.299 -63.131 -35.822 1.00 48.96 39 PHE C C 1
ATOM 6183 O O . PHE C 1 39 ? -17.176 -63.504 -35.556 1.00 44.06 39 PHE C O 1
ATOM 6191 N N . LEU C 1 40 ? -18.714 -61.866 -35.820 1.00 44.74 40 LEU C N 1
ATOM 6192 C CA . LEU C 1 40 ? -17.795 -60.751 -35.479 1.00 43.92 40 LEU C CA 1
ATOM 6193 C C . LEU C 1 40 ? -18.412 -60.003 -34.293 1.00 40.33 40 LEU C C 1
ATOM 6194 O O . LEU C 1 40 ? -19.618 -59.725 -34.352 1.00 47.51 40 LEU C O 1
ATOM 6199 N N . CYS C 1 41 ? -17.737 -59.879 -33.142 1.00 44.15 41 CYS C N 1
ATOM 6200 C CA . CYS C 1 41 ? -18.312 -59.231 -31.913 1.00 37.20 41 CYS C CA 1
ATOM 6201 C C . CYS C 1 41 ? -17.471 -58.007 -31.565 1.00 52.22 41 CYS C C 1
ATOM 6202 O O . CYS C 1 41 ? -16.275 -58.183 -31.395 1.00 53.39 41 CYS C O 1
ATOM 6205 N N . SER C 1 42 ? -18.050 -56.806 -31.683 1.00 46.75 42 SER C N 1
ATOM 6206 C CA . SER C 1 42 ? -17.264 -55.555 -31.502 1.00 48.29 42 SER C CA 1
ATOM 6207 C C . SER C 1 42 ? -17.269 -55.122 -30.038 1.00 50.11 42 SER C C 1
ATOM 6208 O O . SER C 1 42 ? -18.308 -54.609 -29.573 1.00 50.68 42 SER C O 1
ATOM 6211 N N . THR C 1 43 ? -16.143 -55.315 -29.352 1.00 60.86 43 THR C N 1
ATOM 6212 C CA . THR C 1 43 ? -16.040 -54.947 -27.919 1.00 65.66 43 THR C CA 1
ATOM 6213 C C . THR C 1 43 ? -14.698 -54.255 -27.686 1.00 71.58 43 THR C C 1
ATOM 6214 O O . THR C 1 43 ? -13.752 -54.547 -28.442 1.00 70.98 43 THR C O 1
ATOM 6218 N N . PRO C 1 44 ? -14.557 -53.264 -26.760 1.00 68.60 44 PRO C N 1
ATOM 6219 C CA . PRO C 1 44 ? -13.243 -52.700 -26.409 1.00 63.45 44 PRO C CA 1
ATOM 6220 C C . PRO C 1 44 ? -12.356 -53.827 -25.867 1.00 69.62 44 PRO C C 1
ATOM 6221 O O . PRO C 1 44 ? -12.904 -54.725 -25.278 1.00 66.86 44 PRO C O 1
ATOM 6225 N N . ILE C 1 45 ? -11.034 -53.758 -26.039 1.00 67.24 45 ILE C N 1
ATOM 6226 C CA . ILE C 1 45 ? -10.114 -54.888 -25.710 1.00 58.93 45 ILE C CA 1
ATOM 6227 C C . ILE C 1 45 ? -10.298 -55.288 -24.239 1.00 54.53 45 ILE C C 1
ATOM 6228 O O . ILE C 1 45 ? -10.315 -56.502 -23.965 1.00 57.49 45 ILE C O 1
ATOM 6233 N N . ASN C 1 46 ? -10.472 -54.315 -23.341 1.00 52.81 46 ASN C N 1
ATOM 6234 C CA . ASN C 1 46 ? -10.690 -54.625 -21.903 1.00 65.21 46 ASN C CA 1
ATOM 6235 C C . ASN C 1 46 ? -11.990 -55.426 -21.733 1.00 64.68 46 ASN C C 1
ATOM 6236 O O . ASN C 1 46 ? -11.986 -56.393 -20.952 1.00 61.33 46 ASN C O 1
ATOM 6241 N N . LEU C 1 47 ? -13.062 -55.027 -22.422 1.00 69.77 47 LEU C N 1
ATOM 6242 C CA . LEU C 1 47 ? -14.355 -55.764 -22.336 1.00 59.47 47 LEU C CA 1
ATOM 6243 C C . LEU C 1 47 ? -14.240 -57.162 -22.956 1.00 55.14 47 LEU C C 1
ATOM 6244 O O . LEU C 1 47 ? -14.829 -58.098 -22.395 1.00 61.71 47 LEU C O 1
ATOM 6249 N N . SER C 1 48 ? -13.535 -57.292 -24.084 1.00 60.71 48 SER C N 1
ATOM 6250 C CA . SER C 1 48 ? -13.429 -58.603 -24.778 1.00 67.64 48 SER C CA 1
ATOM 6251 C C . SER C 1 48 ? -12.517 -59.531 -23.971 1.00 70.80 48 SER C C 1
ATOM 6252 O O . SER C 1 48 ? -12.714 -60.757 -24.036 1.00 74.22 48 SER C O 1
ATOM 6255 N N . SER C 1 49 ? -11.563 -58.958 -23.238 1.00 68.17 49 SER C N 1
ATOM 6256 C CA . SER C 1 49 ? -10.588 -59.754 -22.441 1.00 65.94 49 SER C CA 1
ATOM 6257 C C . SER C 1 49 ? -11.279 -60.771 -21.544 1.00 67.03 49 SER C C 1
ATOM 6258 O O . SER C 1 49 ? -10.761 -61.883 -21.424 1.00 73.90 49 SER C O 1
ATOM 6261 N N . ILE C 1 50 ? -12.379 -60.381 -20.904 1.00 63.41 50 ILE C N 1
ATOM 6262 C CA . ILE C 1 50 ? -13.124 -61.275 -19.966 1.00 75.69 50 ILE C CA 1
ATOM 6263 C C . ILE C 1 50 ? -13.749 -62.444 -20.717 1.00 77.39 50 ILE C C 1
ATOM 6264 O O . ILE C 1 50 ? -13.841 -63.521 -20.126 1.00 87.72 50 ILE C O 1
ATOM 6269 N N . LYS C 1 51 ? -14.153 -62.232 -21.961 1.00 70.32 51 LYS C N 1
ATOM 6270 C CA . LYS C 1 51 ? -14.862 -63.284 -22.716 1.00 67.95 51 LYS C CA 1
ATOM 6271 C C . LYS C 1 51 ? -13.866 -64.239 -23.357 1.00 66.95 51 LYS C C 1
ATOM 6272 O O . LYS C 1 51 ? -14.314 -65.169 -24.022 1.00 77.07 51 LYS C O 1
ATOM 6278 N N . ASP C 1 52 ? -12.570 -64.020 -23.178 1.00 70.78 52 ASP C N 1
ATOM 6279 C CA . ASP C 1 52 ? -11.612 -64.906 -23.895 1.00 84.18 52 ASP C CA 1
ATOM 6280 C C . ASP C 1 52 ? -11.420 -66.179 -23.062 1.00 86.08 52 ASP C C 1
ATOM 6281 O O . ASP C 1 52 ? -10.625 -66.167 -22.104 1.00 74.09 52 ASP C O 1
ATOM 6286 N N . LYS C 1 53 ? -12.161 -67.231 -23.394 1.00 83.28 53 LYS C N 1
ATOM 6287 C CA . LYS C 1 53 ? -12.087 -68.478 -22.600 1.00 88.06 53 LYS C CA 1
ATOM 6288 C C . LYS C 1 53 ? -12.617 -69.611 -23.482 1.00 91.86 53 LYS C C 1
ATOM 6289 O O . LYS C 1 53 ? -11.820 -70.494 -23.810 1.00 94.85 53 LYS C O 1
ATOM 6295 N N . ASP C 1 54 ? -13.904 -69.596 -23.861 1.00 90.21 54 ASP C N 1
ATOM 6296 C CA . ASP C 1 54 ? -14.351 -70.620 -24.842 1.00 90.66 54 ASP C CA 1
ATOM 6297 C C . ASP C 1 54 ? -15.079 -69.902 -25.981 1.00 83.94 54 ASP C C 1
ATOM 6298 O O . ASP C 1 54 ? -16.318 -70.021 -26.055 1.00 79.39 54 ASP C O 1
ATOM 6303 N N . SER C 1 55 ? -14.337 -69.178 -26.825 1.00 86.52 55 SER C N 1
ATOM 6304 C CA . SER C 1 55 ? -14.980 -68.387 -27.908 1.00 77.92 55 SER C CA 1
ATOM 6305 C C . SER C 1 55 ? -14.297 -68.658 -29.252 1.00 76.48 55 SER C C 1
ATOM 6306 O O . SER C 1 55 ? -14.531 -67.876 -30.193 1.00 77.44 55 SER C O 1
ATOM 6309 N N . SER C 1 56 ? -13.490 -69.723 -29.345 1.00 79.43 56 SER C N 1
ATOM 6310 C CA . SER C 1 56 ? -12.880 -70.050 -30.628 1.00 77.27 56 SER C CA 1
ATOM 6311 C C . SER C 1 56 ? -13.887 -70.035 -31.772 1.00 76.76 56 SER C C 1
ATOM 6312 O O . SER C 1 56 ? -13.491 -69.866 -32.930 1.00 80.70 56 SER C O 1
ATOM 6315 N N . ALA C 1 57 ? -15.179 -70.191 -31.473 1.00 74.64 57 ALA C N 1
ATOM 6316 C CA . ALA C 1 57 ? -16.199 -70.162 -32.514 1.00 64.15 57 ALA C CA 1
ATOM 6317 C C . ALA C 1 57 ? -16.462 -68.746 -33.007 1.00 68.49 57 ALA C C 1
ATOM 6318 O O . ALA C 1 57 ? -16.605 -68.522 -34.212 1.00 80.19 57 ALA C O 1
ATOM 6320 N N . SER C 1 58 ? -16.527 -67.782 -32.094 1.00 66.96 58 SER C N 1
ATOM 6321 C CA . SER C 1 58 ? -16.744 -66.391 -32.449 1.00 57.11 58 SER C CA 1
ATOM 6322 C C . SER C 1 58 ? -15.415 -65.695 -32.725 1.00 58.95 58 SER C C 1
ATOM 6323 O O . SER C 1 58 ? -14.343 -66.171 -32.347 1.00 63.05 58 SER C O 1
ATOM 6326 N N . ILE C 1 59 ? -15.502 -64.549 -33.393 1.00 63.74 59 ILE C N 1
ATOM 6327 C CA . ILE C 1 59 ? -14.347 -63.706 -33.678 1.00 54.57 59 ILE C CA 1
ATOM 6328 C C . ILE C 1 59 ? -14.570 -62.366 -32.989 1.00 49.45 59 ILE C C 1
ATOM 6329 O O . ILE C 1 59 ? -15.584 -61.700 -33.227 1.00 59.28 59 ILE C O 1
ATOM 6334 N N . LYS C 1 60 ? -13.641 -62.055 -32.102 1.00 41.97 60 LYS C N 1
ATOM 6335 C CA . LYS C 1 60 ? -13.782 -60.820 -31.318 1.00 52.84 60 LYS C CA 1
ATOM 6336 C C . LYS C 1 60 ? -13.006 -59.732 -32.045 1.00 50.62 60 LYS C C 1
ATOM 6337 O O . LYS C 1 60 ? -11.927 -60.014 -32.551 1.00 48.38 60 LYS C O 1
ATOM 6343 N N . LEU C 1 61 ? -13.575 -58.543 -32.095 1.00 52.29 61 LEU C N 1
ATOM 6344 C CA . LEU C 1 61 ? -12.980 -57.432 -32.860 1.00 49.76 61 LEU C CA 1
ATOM 6345 C C . LEU C 1 61 ? -12.787 -56.263 -31.904 1.00 50.76 61 LEU C C 1
ATOM 6346 O O . LEU C 1 61 ? -13.697 -55.972 -31.149 1.00 55.96 61 LEU C O 1
ATOM 6351 N N . VAL C 1 62 ? -11.633 -55.625 -31.943 1.00 47.36 62 VAL C N 1
ATOM 6352 C CA . VAL C 1 62 ? -11.353 -54.573 -30.938 1.00 53.00 62 VAL C CA 1
ATOM 6353 C C . VAL C 1 62 ? -12.013 -53.258 -31.325 1.00 50.95 62 VAL C C 1
ATOM 6354 O O . VAL C 1 62 ? -12.541 -53.159 -32.424 1.00 61.46 62 VAL C O 1
ATOM 6358 N N . GLU C 1 63 ? -11.911 -52.275 -30.433 1.00 68.86 63 GLU C N 1
ATOM 6359 C CA . GLU C 1 63 ? -12.544 -50.985 -30.682 1.00 61.98 63 GLU C CA 1
ATOM 6360 C C . GLU C 1 63 ? -11.957 -49.969 -29.716 1.00 75.11 63 GLU C C 1
ATOM 6361 O O . GLU C 1 63 ? -12.089 -50.122 -28.499 1.00 77.41 63 GLU C O 1
ATOM 6367 N N . LEU C 1 64 ? -11.313 -48.940 -30.260 1.00 70.66 64 LEU C N 1
ATOM 6368 C CA . LEU C 1 64 ? -10.584 -47.955 -29.475 1.00 74.87 64 LEU C CA 1
ATOM 6369 C C . LEU C 1 64 ? -11.345 -46.636 -29.453 1.00 78.28 64 LEU C C 1
ATOM 6370 O O . LEU C 1 64 ? -11.840 -46.174 -30.486 1.00 76.60 64 LEU C O 1
ATOM 6375 N N . HIS C 1 65 ? -11.430 -46.032 -28.272 1.00 84.03 65 HIS C N 1
ATOM 6376 C CA . HIS C 1 65 ? -12.121 -44.758 -28.111 1.00 80.08 65 HIS C CA 1
ATOM 6377 C C . HIS C 1 65 ? -11.118 -43.621 -27.925 1.00 84.71 65 HIS C C 1
ATOM 6378 O O . HIS C 1 65 ? -11.321 -42.725 -27.104 1.00 82.83 65 HIS C O 1
ATOM 6385 N N . ARG C 1 91 ? -19.367 -38.760 -19.773 1.00 111.31 91 ARG C N 1
ATOM 6386 C CA . ARG C 1 91 ? -19.968 -38.983 -21.114 1.00 124.26 91 ARG C CA 1
ATOM 6387 C C . ARG C 1 91 ? -19.221 -40.113 -21.818 1.00 121.54 91 ARG C C 1
ATOM 6388 O O . ARG C 1 91 ? -18.076 -39.878 -22.223 1.00 116.59 91 ARG C O 1
ATOM 6396 N N . ASN C 1 92 ? -19.844 -41.290 -21.937 1.00 116.24 92 ASN C N 1
ATOM 6397 C CA . ASN C 1 92 ? -19.198 -42.381 -22.703 1.00 107.11 92 ASN C CA 1
ATOM 6398 C C . ASN C 1 92 ? -18.838 -41.821 -24.075 1.00 104.70 92 ASN C C 1
ATOM 6399 O O . ASN C 1 92 ? -19.711 -41.238 -24.730 1.00 101.55 92 ASN C O 1
ATOM 6404 N N . ALA C 1 93 ? -17.577 -41.971 -24.466 1.00 103.28 93 ALA C N 1
ATOM 6405 C CA . ALA C 1 93 ? -17.158 -41.499 -25.796 1.00 94.01 93 ALA C CA 1
ATOM 6406 C C . ALA C 1 93 ? -17.785 -42.442 -26.812 1.00 88.95 93 ALA C C 1
ATOM 6407 O O . ALA C 1 93 ? -17.695 -42.173 -28.012 1.00 91.04 93 ALA C O 1
ATOM 6409 N N . PHE C 1 94 ? -18.413 -43.516 -26.325 1.00 84.00 94 PHE C N 1
ATOM 6410 C CA . PHE C 1 94 ? -19.132 -44.425 -27.252 1.00 75.64 94 PHE C CA 1
ATOM 6411 C C . PHE C 1 94 ? -19.964 -43.560 -28.204 1.00 72.07 94 PHE C C 1
ATOM 6412 O O . PHE C 1 94 ? -20.089 -43.929 -29.387 1.00 67.77 94 PHE C O 1
ATOM 6420 N N . GLU C 1 95 ? -20.495 -42.438 -27.703 1.00 73.00 95 GLU C N 1
ATOM 6421 C CA . GLU C 1 95 ? -21.363 -41.597 -28.562 1.00 82.10 95 GLU C CA 1
ATOM 6422 C C . GLU C 1 95 ? -20.488 -40.788 -29.515 1.00 82.03 95 GLU C C 1
ATOM 6423 O O . GLU C 1 95 ? -21.011 -39.859 -30.145 1.00 82.18 95 GLU C O 1
ATOM 6429 N N . THR C 1 96 ? -19.206 -41.136 -29.605 1.00 80.08 96 THR C N 1
ATOM 6430 C CA . THR C 1 96 ? -18.289 -40.411 -30.511 1.00 81.03 96 THR C CA 1
ATOM 6431 C C . THR C 1 96 ? -17.601 -41.414 -31.433 1.00 78.27 96 THR C C 1
ATOM 6432 O O . THR C 1 96 ? -17.060 -40.995 -32.460 1.00 76.16 96 THR C O 1
ATOM 6436 N N . ALA C 1 97 ? -17.644 -42.692 -31.079 1.00 70.57 97 ALA C N 1
ATOM 6437 C CA . ALA C 1 97 ? -16.922 -43.712 -31.865 1.00 67.17 97 ALA C CA 1
ATOM 6438 C C . ALA C 1 97 ? -17.802 -44.135 -33.028 1.00 61.29 97 ALA C C 1
ATOM 6439 O O . ALA C 1 97 ? -17.634 -45.246 -33.527 1.00 57.17 97 ALA C O 1
ATOM 6441 N N . GLY C 1 98 ? -18.711 -43.265 -33.428 1.00 61.26 98 GLY C N 1
ATOM 6442 C CA . GLY C 1 98 ? -19.515 -43.600 -34.606 1.00 53.23 98 GLY C CA 1
ATOM 6443 C C . GLY C 1 98 ? -18.596 -43.934 -35.754 1.00 52.49 98 GLY C C 1
ATOM 6444 O O . GLY C 1 98 ? -18.538 -45.106 -36.145 1.00 51.45 98 GLY C O 1
ATOM 6445 N N . PRO C 1 99 ? -17.872 -42.947 -36.311 1.00 48.20 99 PRO C N 1
ATOM 6446 C CA . PRO C 1 99 ? -17.030 -43.221 -37.489 1.00 53.42 99 PRO C CA 1
ATOM 6447 C C . PRO C 1 99 ? -16.033 -44.346 -37.279 1.00 52.21 99 PRO C C 1
ATOM 6448 O O . PRO C 1 99 ? -15.631 -44.994 -38.256 1.00 50.63 99 PRO C O 1
ATOM 6452 N N . THR C 1 100 ? -15.630 -44.621 -36.039 1.00 54.98 100 THR C N 1
ATOM 6453 C CA . THR C 1 100 ? -14.762 -45.768 -35.789 1.00 56.64 100 THR C CA 1
ATOM 6454 C C . THR C 1 100 ? -15.485 -47.071 -36.106 1.00 58.08 100 THR C C 1
ATOM 6455 O O . THR C 1 100 ? -14.944 -47.950 -36.790 1.00 54.10 100 THR C O 1
ATOM 6459 N N . PHE C 1 101 ? -16.721 -47.208 -35.626 1.00 55.59 101 PHE C N 1
ATOM 6460 C CA . PHE C 1 101 ? -17.510 -48.387 -35.963 1.00 51.99 101 PHE C CA 1
ATOM 6461 C C . PHE C 1 101 ? -17.868 -48.405 -37.443 1.00 55.11 101 PHE C C 1
ATOM 6462 O O . PHE C 1 101 ? -18.010 -49.484 -38.032 1.00 55.27 101 PHE C O 1
ATOM 6470 N N . SER C 1 102 ? -18.012 -47.231 -38.059 1.00 53.05 102 SER C N 1
ATOM 6471 C CA . SER C 1 102 ? -18.213 -47.176 -39.502 1.00 46.41 102 SER C CA 1
ATOM 6472 C C . SER C 1 102 ? -17.018 -47.770 -40.238 1.00 50.12 102 SER C C 1
ATOM 6473 O O . SER C 1 102 ? -17.187 -48.531 -41.194 1.00 39.77 102 SER C O 1
ATOM 6476 N N . GLU C 1 103 ? -15.803 -47.437 -39.795 1.00 59.18 103 GLU C N 1
ATOM 6477 C CA . GLU C 1 103 ? -14.602 -48.028 -40.376 1.00 56.31 103 GLU C CA 1
ATOM 6478 C C . GLU C 1 103 ? -14.556 -49.534 -40.141 1.00 52.71 103 GLU C C 1
ATOM 6479 O O . GLU C 1 103 ? -14.169 -50.305 -41.032 1.00 50.78 103 GLU C O 1
ATOM 6485 N N . ILE C 1 104 ? -14.942 -49.973 -38.940 1.00 59.93 104 ILE C N 1
ATOM 6486 C CA . ILE C 1 104 ? -14.943 -51.406 -38.643 1.00 56.76 104 ILE C CA 1
ATOM 6487 C C . ILE C 1 104 ? -15.892 -52.146 -39.580 1.00 53.43 104 ILE C C 1
ATOM 6488 O O . ILE C 1 104 ? -15.552 -53.198 -40.133 1.00 53.15 104 ILE C O 1
ATOM 6493 N N . LEU C 1 105 ? -17.097 -51.604 -39.777 1.00 51.29 105 LEU C N 1
ATOM 6494 C CA . LEU C 1 105 ? -18.044 -52.230 -40.696 1.00 45.79 105 LEU C CA 1
ATOM 6495 C C . LEU C 1 105 ? -17.567 -52.138 -42.139 1.00 46.36 105 LEU C C 1
ATOM 6496 O O . LEU C 1 105 ? -17.833 -53.044 -42.938 1.00 49.39 105 LEU C O 1
ATOM 6501 N N . LYS C 1 106 ? -16.871 -51.056 -42.490 1.00 50.60 106 LYS C N 1
ATOM 6502 C CA . LYS C 1 106 ? -16.322 -50.917 -43.833 1.00 48.74 106 LYS C CA 1
ATOM 6503 C C . LYS C 1 106 ? -15.293 -52.000 -44.117 1.00 51.65 106 LYS C C 1
ATOM 6504 O O . LYS C 1 106 ? -15.201 -52.501 -45.243 1.00 52.32 106 LYS C O 1
ATOM 6510 N N . THR C 1 107 ? -14.579 -52.420 -43.071 1.00 52.16 107 THR C N 1
ATOM 6511 C CA . THR C 1 107 ? -13.599 -53.528 -43.225 1.00 54.76 107 THR C CA 1
ATOM 6512 C C . THR C 1 107 ? -14.331 -54.869 -43.110 1.00 60.87 107 THR C C 1
ATOM 6513 O O . THR C 1 107 ? -14.186 -55.696 -44.029 1.00 64.36 107 THR C O 1
ATOM 6517 N N . LEU C 1 108 ? -15.090 -55.071 -42.025 1.00 55.34 108 LEU C N 1
ATOM 6518 C CA . LEU C 1 108 ? -15.785 -56.367 -41.797 1.00 52.64 108 LEU C CA 1
ATOM 6519 C C . LEU C 1 108 ? -16.902 -56.563 -42.827 1.00 58.13 108 LEU C C 1
ATOM 6520 O O . LEU C 1 108 ? -16.964 -57.656 -43.422 1.00 57.56 108 LEU C O 1
ATOM 6525 N N . ASN C 1 109 ? -17.748 -55.547 -43.020 1.00 63.22 109 ASN C N 1
ATOM 6526 C CA . ASN C 1 109 ? -18.897 -55.664 -43.964 1.00 58.08 109 ASN C CA 1
ATOM 6527 C C . ASN C 1 109 ? -19.714 -56.914 -43.607 1.00 55.96 109 ASN C C 1
ATOM 6528 O O . ASN C 1 109 ? -19.743 -57.855 -44.425 1.00 54.00 109 ASN C O 1
ATOM 6533 N N . PRO C 1 110 ? -20.371 -56.966 -42.427 1.00 47.26 110 PRO C N 1
ATOM 6534 C CA . PRO C 1 110 ? -21.199 -58.115 -42.044 1.00 51.28 110 PRO C CA 1
ATOM 6535 C C . PRO C 1 110 ? -22.522 -58.145 -42.823 1.00 53.13 110 PRO C C 1
ATOM 6536 O O . PRO C 1 110 ? -22.959 -57.099 -43.268 1.00 55.03 110 PRO C O 1
ATOM 6540 N N . ASP C 1 111 ? -23.122 -59.332 -42.959 1.00 53.16 111 ASP C N 1
ATOM 6541 C CA . ASP C 1 111 ? -24.416 -59.466 -43.685 1.00 45.33 111 ASP C CA 1
ATOM 6542 C C . ASP C 1 111 ? -25.545 -58.934 -42.799 1.00 51.20 111 ASP C C 1
ATOM 6543 O O . ASP C 1 111 ? -26.683 -58.838 -43.300 1.00 51.48 111 ASP C O 1
ATOM 6548 N N . LEU C 1 112 ? -25.243 -58.602 -41.542 1.00 44.00 112 LEU C N 1
ATOM 6549 C CA . LEU C 1 112 ? -26.270 -58.146 -40.616 1.00 39.73 112 LEU C CA 1
ATOM 6550 C C . LEU C 1 112 ? -25.612 -57.648 -39.336 1.00 39.72 112 LEU C C 1
ATOM 6551 O O . LEU C 1 112 ? -24.558 -58.144 -38.932 1.00 45.21 112 LEU C O 1
ATOM 6556 N N . LEU C 1 113 ? -26.251 -56.668 -38.701 1.00 35.81 113 LEU C N 1
ATOM 6557 C CA . LEU C 1 113 ? -25.771 -56.093 -37.454 1.00 40.42 113 LEU C CA 1
ATOM 6558 C C . LEU C 1 113 ? -26.804 -56.302 -36.354 1.00 41.20 113 LEU C C 1
ATOM 6559 O O . LEU C 1 113 ? -28.005 -56.111 -36.572 1.00 38.51 113 LEU C O 1
ATOM 6564 N N . ILE C 1 114 ? -26.332 -56.695 -35.172 1.00 34.71 114 ILE C N 1
ATOM 6565 C CA . ILE C 1 114 ? -27.175 -56.860 -33.991 1.00 33.23 114 ILE C CA 1
ATOM 6566 C C . ILE C 1 114 ? -26.684 -55.873 -32.938 1.00 34.81 114 ILE C C 1
ATOM 6567 O O . ILE C 1 114 ? -25.615 -56.068 -32.344 1.00 40.27 114 ILE C O 1
ATOM 6572 N N . TYR C 1 115 ? -27.469 -54.830 -32.697 1.00 32.70 115 TYR C N 1
ATOM 6573 C CA . TYR C 1 115 ? -27.077 -53.714 -31.847 1.00 37.09 115 TYR C CA 1
ATOM 6574 C C . TYR C 1 115 ? -27.853 -53.733 -30.535 1.00 42.15 115 TYR C C 1
ATOM 6575 O O . TYR C 1 115 ? -28.832 -54.465 -30.367 1.00 38.70 115 TYR C O 1
ATOM 6584 N N . ASP C 1 116 ? -27.394 -52.909 -29.596 1.00 54.32 116 ASP C N 1
ATOM 6585 C CA . ASP C 1 116 ? -27.997 -52.819 -28.275 1.00 45.78 116 ASP C CA 1
ATOM 6586 C C . ASP C 1 116 ? -28.868 -51.568 -28.177 1.00 48.32 116 ASP C C 1
ATOM 6587 O O . ASP C 1 116 ? -29.368 -51.068 -29.189 1.00 50.23 116 ASP C O 1
ATOM 6592 N N . PHE C 1 117 ? -29.048 -51.042 -26.966 1.00 49.61 117 PHE C N 1
ATOM 6593 C CA . PHE C 1 117 ? -30.048 -50.003 -26.748 1.00 47.10 117 PHE C CA 1
ATOM 6594 C C . PHE C 1 117 ? -29.486 -48.592 -26.806 1.00 48.38 117 PHE C C 1
ATOM 6595 O O . PHE C 1 117 ? -30.200 -47.663 -27.207 1.00 54.79 117 PHE C O 1
ATOM 6603 N N . ASN C 1 118 ? -28.238 -48.405 -26.407 1.00 52.42 118 ASN C N 1
ATOM 6604 C CA . ASN C 1 118 ? -27.700 -47.061 -26.242 1.00 66.73 118 ASN C CA 1
ATOM 6605 C C . ASN C 1 118 ? -26.723 -46.600 -27.322 1.00 62.98 118 ASN C C 1
ATOM 6606 O O . ASN C 1 118 ? -26.534 -45.385 -27.460 1.00 68.80 118 ASN C O 1
ATOM 6611 N N . PRO C 1 119 ? -26.045 -47.494 -28.061 1.00 47.72 119 PRO C N 1
ATOM 6612 C CA . PRO C 1 119 ? -25.189 -47.013 -29.163 1.00 49.52 119 PRO C CA 1
ATOM 6613 C C . PRO C 1 119 ? -25.843 -45.969 -30.067 1.00 53.57 119 PRO C C 1
ATOM 6614 O O . PRO C 1 119 ? -25.127 -45.137 -30.640 1.00 64.17 119 PRO C O 1
ATOM 6618 N N . SER C 1 120 ? -27.172 -45.934 -30.173 1.00 50.62 120 SER C N 1
ATOM 6619 C CA . SER C 1 120 ? -27.882 -44.851 -30.921 1.00 62.29 120 SER C CA 1
ATOM 6620 C C . SER C 1 120 ? -27.506 -44.759 -32.406 1.00 59.26 120 SER C C 1
ATOM 6621 O O . SER C 1 120 ? -28.407 -44.848 -33.249 1.00 48.49 120 SER C O 1
ATOM 6624 N N . TRP C 1 121 ? -26.235 -44.521 -32.709 1.00 58.77 121 TRP C N 1
ATOM 6625 C CA . TRP C 1 121 ? -25.797 -44.337 -34.113 1.00 48.32 121 TRP C CA 1
ATOM 6626 C C . TRP C 1 121 ? -25.674 -45.688 -34.807 1.00 50.39 121 TRP C C 1
ATOM 6627 O O . TRP C 1 121 ? -25.571 -45.715 -36.037 1.00 57.68 121 TRP C O 1
ATOM 6638 N N . ALA C 1 122 ? -25.698 -46.765 -34.036 1.00 47.92 122 ALA C N 1
ATOM 6639 C CA . ALA C 1 122 ? -25.514 -48.108 -34.615 1.00 49.51 122 ALA C CA 1
ATOM 6640 C C . ALA C 1 122 ? -26.497 -48.305 -35.760 1.00 44.19 122 ALA C C 1
ATOM 6641 O O . ALA C 1 122 ? -26.051 -48.616 -36.865 1.00 45.24 122 ALA C O 1
ATOM 6643 N N . PRO C 1 123 ? -27.811 -48.134 -35.547 1.00 44.00 123 PRO C N 1
ATOM 6644 C CA . PRO C 1 123 ? -28.768 -48.401 -36.610 1.00 49.49 123 PRO C CA 1
ATOM 6645 C C . PRO C 1 123 ? -28.526 -47.476 -37.813 1.00 51.54 123 PRO C C 1
ATOM 6646 O O . PRO C 1 123 ? -28.682 -47.920 -38.930 1.00 44.30 123 PRO C O 1
ATOM 6650 N N . GLU C 1 124 ? -28.117 -46.238 -37.560 1.00 48.62 124 GLU C N 1
ATOM 6651 C CA . GLU C 1 124 ? -27.921 -45.245 -38.644 1.00 53.77 124 GLU C CA 1
ATOM 6652 C C . GLU C 1 124 ? -26.672 -45.571 -39.470 1.00 56.46 124 GLU C C 1
ATOM 6653 O O . GLU C 1 124 ? -26.767 -45.518 -40.703 1.00 47.35 124 GLU C O 1
ATOM 6659 N N . ILE C 1 125 ? -25.557 -45.885 -38.817 1.00 53.11 125 ILE C N 1
ATOM 6660 C CA . ILE C 1 125 ? -24.271 -46.176 -39.513 1.00 50.16 125 ILE C CA 1
ATOM 6661 C C . ILE C 1 125 ? -24.407 -47.487 -40.283 1.00 51.25 125 ILE C C 1
ATOM 6662 O O . ILE C 1 125 ? -23.780 -47.618 -41.341 1.00 53.60 125 ILE C O 1
ATOM 6667 N N . ALA C 1 126 ? -25.209 -48.414 -39.770 1.00 55.06 126 ALA C N 1
ATOM 6668 C CA . ALA C 1 126 ? -25.414 -49.708 -40.454 1.00 57.23 126 ALA C CA 1
ATOM 6669 C C . ALA C 1 126 ? -26.158 -49.486 -41.770 1.00 55.90 126 ALA C C 1
ATOM 6670 O O . ALA C 1 126 ? -25.833 -50.149 -42.763 1.00 50.16 126 ALA C O 1
ATOM 6672 N N . SER C 1 127 ? -27.132 -48.589 -41.755 1.00 53.94 127 SER C N 1
ATOM 6673 C CA . SER C 1 127 ? -27.928 -48.300 -42.967 1.00 52.07 127 SER C CA 1
ATOM 6674 C C . SER C 1 127 ? -27.087 -47.524 -43.983 1.00 51.80 127 SER C C 1
ATOM 6675 O O . SER C 1 127 ? -27.397 -47.595 -45.173 1.00 61.33 127 SER C O 1
ATOM 6678 N N . SER C 1 128 ? -26.080 -46.799 -43.517 1.00 55.05 128 SER C N 1
ATOM 6679 C CA . SER C 1 128 ? -25.178 -46.062 -44.425 1.00 52.65 128 SER C CA 1
ATOM 6680 C C . SER C 1 128 ? -24.272 -47.056 -45.146 1.00 47.80 128 SER C C 1
ATOM 6681 O O . SER C 1 128 ? -23.621 -46.666 -46.117 1.00 52.02 128 SER C O 1
ATOM 6684 N N . HIS C 1 129 ? -24.206 -48.285 -44.660 1.00 46.71 129 HIS C N 1
ATOM 6685 C CA . HIS C 1 129 ? -23.430 -49.326 -45.374 1.00 43.50 129 HIS C CA 1
ATOM 6686 C C . HIS C 1 129 ? -24.426 -50.327 -45.962 1.00 52.82 129 HIS C C 1
ATOM 6687 O O . HIS C 1 129 ? -23.995 -51.402 -46.416 1.00 50.80 129 HIS C O 1
ATOM 6694 N N . ASN C 1 130 ? -25.717 -49.986 -45.946 1.00 56.71 130 ASN C N 1
ATOM 6695 C CA . ASN C 1 130 ? -26.785 -50.862 -46.494 1.00 57.49 130 ASN C CA 1
ATOM 6696 C C . ASN C 1 130 ? -26.770 -52.173 -45.717 1.00 54.05 130 ASN C C 1
ATOM 6697 O O . ASN C 1 130 ? -26.972 -53.223 -46.335 1.00 57.26 130 ASN C O 1
ATOM 6702 N N . ILE C 1 131 ? -26.543 -52.095 -44.405 1.00 46.17 131 ILE C N 1
ATOM 6703 C CA . ILE C 1 131 ? -26.566 -53.292 -43.571 1.00 43.43 131 ILE C CA 1
ATOM 6704 C C . ILE C 1 131 ? -27.862 -53.282 -42.769 1.00 42.17 131 ILE C C 1
ATOM 6705 O O . ILE C 1 131 ? -28.112 -52.321 -42.029 1.00 44.48 131 ILE C O 1
ATOM 6710 N N . PRO C 1 132 ? -28.703 -54.307 -42.877 1.00 44.09 132 PRO C N 1
ATOM 6711 C CA . PRO C 1 132 ? -29.913 -54.351 -42.048 1.00 49.71 132 PRO C CA 1
ATOM 6712 C C . PRO C 1 132 ? -29.561 -54.523 -40.578 1.00 46.01 132 PRO C C 1
ATOM 6713 O O . PRO C 1 132 ? -28.690 -55.313 -40.215 1.00 44.41 132 PRO C O 1
ATOM 6717 N N . ALA C 1 133 ? -30.251 -53.763 -39.734 1.00 44.13 133 ALA C N 1
ATOM 6718 C CA . ALA C 1 133 ? -29.967 -53.707 -38.306 1.00 35.15 133 ALA C CA 1
ATOM 6719 C C . ALA C 1 133 ? -31.114 -54.334 -37.524 1.00 35.13 133 ALA C C 1
ATOM 6720 O O . ALA C 1 133 ? -32.276 -53.959 -37.708 1.00 46.36 133 ALA C O 1
ATOM 6722 N N . VAL C 1 134 ? -30.780 -55.286 -36.654 1.00 35.33 134 VAL C N 1
ATOM 6723 C CA . VAL C 1 134 ? -31.746 -55.968 -35.800 1.00 38.23 134 VAL C CA 1
ATOM 6724 C C . VAL C 1 134 ? -31.398 -55.674 -34.346 1.00 29.07 134 VAL C C 1
ATOM 6725 O O . VAL C 1 134 ? -30.229 -55.735 -33.954 1.00 31.92 134 VAL C O 1
ATOM 6729 N N . TYR C 1 135 ? -32.419 -55.363 -33.550 1.00 34.37 135 TYR C N 1
ATOM 6730 C CA . TYR C 1 135 ? -32.230 -55.008 -32.148 1.00 32.24 135 TYR C CA 1
ATOM 6731 C C . TYR C 1 135 ? -32.304 -56.244 -31.260 1.00 34.46 135 TYR C C 1
ATOM 6732 O O . TYR C 1 135 ? -33.112 -57.149 -31.491 1.00 33.08 135 TYR C O 1
ATOM 6741 N N . PHE C 1 136 ? -31.449 -56.273 -30.241 1.00 35.15 136 PHE C N 1
ATOM 6742 C CA . PHE C 1 136 ? -31.384 -57.360 -29.270 1.00 35.84 136 PHE C CA 1
ATOM 6743 C C . PHE C 1 136 ? -31.796 -56.800 -27.913 1.00 40.88 136 PHE C C 1
ATOM 6744 O O . PHE C 1 136 ? -31.068 -55.999 -27.319 1.00 48.18 136 PHE C O 1
ATOM 6752 N N . LEU C 1 137 ? -32.956 -57.228 -27.421 1.00 33.90 137 LEU C N 1
ATOM 6753 C CA . LEU C 1 137 ? -33.477 -56.796 -26.129 1.00 38.12 137 LEU C CA 1
ATOM 6754 C C . LEU C 1 137 ? -33.162 -57.875 -25.099 1.00 40.23 137 LEU C C 1
ATOM 6755 O O . LEU C 1 137 ? -33.651 -59.003 -25.205 1.00 42.09 137 LEU C O 1
ATOM 6760 N N . THR C 1 138 ? -32.344 -57.528 -24.107 1.00 36.01 138 THR C N 1
ATOM 6761 C CA . THR C 1 138 ? -31.940 -58.467 -23.068 1.00 39.92 138 THR C CA 1
ATOM 6762 C C . THR C 1 138 ? -32.787 -58.348 -21.811 1.00 42.75 138 THR C C 1
ATOM 6763 O O . THR C 1 138 ? -32.406 -58.883 -20.766 1.00 45.11 138 THR C O 1
ATOM 6767 N N . THR C 1 139 ? -33.922 -57.663 -21.893 1.00 48.82 139 THR C N 1
ATOM 6768 C CA . THR C 1 139 ? -34.808 -57.435 -20.765 1.00 41.35 139 THR C CA 1
ATOM 6769 C C . THR C 1 139 ? -36.156 -58.090 -21.055 1.00 39.42 139 THR C C 1
ATOM 6770 O O . THR C 1 139 ? -36.467 -58.434 -22.198 1.00 38.22 139 THR C O 1
ATOM 6774 N N . ALA C 1 140 ? -36.939 -58.286 -19.997 1.00 44.10 140 ALA C N 1
ATOM 6775 C CA . ALA C 1 140 ? -38.276 -58.848 -20.140 1.00 43.52 140 ALA C CA 1
ATOM 6776 C C . ALA C 1 140 ? -39.123 -58.000 -21.081 1.00 50.70 140 ALA C C 1
ATOM 6777 O O . ALA C 1 140 ? -38.943 -56.783 -21.192 1.00 52.79 140 ALA C O 1
ATOM 6779 N N . ALA C 1 141 ? -40.061 -58.658 -21.764 1.00 47.16 141 ALA C N 1
ATOM 6780 C CA . ALA C 1 141 ? -40.905 -57.956 -22.723 1.00 46.91 141 ALA C CA 1
ATOM 6781 C C . ALA C 1 141 ? -41.910 -57.040 -22.034 1.00 48.54 141 ALA C C 1
ATOM 6782 O O . ALA C 1 141 ? -42.266 -55.997 -22.590 1.00 52.98 141 ALA C O 1
ATOM 6784 N N . ALA C 1 142 ? -42.372 -57.400 -20.833 1.00 43.76 142 ALA C N 1
ATOM 6785 C CA . ALA C 1 142 ? -43.402 -56.608 -20.166 1.00 53.72 142 ALA C CA 1
ATOM 6786 C C . ALA C 1 142 ? -42.864 -55.259 -19.706 1.00 51.39 142 ALA C C 1
ATOM 6787 O O . ALA C 1 142 ? -43.531 -54.224 -19.863 1.00 54.97 142 ALA C O 1
ATOM 6789 N N . SER C 1 143 ? -41.670 -55.258 -19.111 1.00 51.55 143 SER C N 1
ATOM 6790 C CA . SER C 1 143 ? -41.088 -54.022 -18.603 1.00 55.84 143 SER C CA 1
ATOM 6791 C C . SER C 1 143 ? -40.904 -53.002 -19.718 1.00 57.77 143 SER C C 1
ATOM 6792 O O . SER C 1 143 ? -41.134 -51.805 -19.517 1.00 54.14 143 SER C O 1
ATOM 6795 N N . SER C 1 144 ? -40.497 -53.459 -20.905 1.00 59.63 144 SER C N 1
ATOM 6796 C CA . SER C 1 144 ? -40.383 -52.557 -22.045 1.00 60.34 144 SER C CA 1
ATOM 6797 C C . SER C 1 144 ? -41.751 -52.205 -22.615 1.00 56.01 144 SER C C 1
ATOM 6798 O O . SER C 1 144 ? -41.958 -51.082 -23.092 1.00 58.27 144 SER C O 1
ATOM 6801 N N . SER C 1 145 ? -42.683 -53.166 -22.579 1.00 52.90 145 SER C N 1
ATOM 6802 C CA . SER C 1 145 ? -44.044 -52.931 -23.051 1.00 55.18 145 SER C CA 1
ATOM 6803 C C . SER C 1 145 ? -44.699 -51.784 -22.308 1.00 59.37 145 SER C C 1
ATOM 6804 O O . SER C 1 145 ? -45.497 -51.048 -22.896 1.00 60.71 145 SER C O 1
ATOM 6807 N N . ILE C 1 146 ? -44.379 -51.617 -21.025 1.00 55.63 146 ILE C N 1
ATOM 6808 C CA . ILE C 1 146 ? -44.886 -50.493 -20.237 1.00 50.13 146 ILE C CA 1
ATOM 6809 C C . ILE C 1 146 ? -44.672 -49.188 -21.000 1.00 52.54 146 ILE C C 1
ATOM 6810 O O . ILE C 1 146 ? -45.632 -48.542 -21.448 1.00 57.09 146 ILE C O 1
ATOM 6815 N N . GLY C 1 147 ? -43.404 -48.808 -21.177 1.00 61.26 147 GLY C N 1
ATOM 6816 C CA . GLY C 1 147 ? -43.098 -47.554 -21.843 1.00 60.99 147 GLY C CA 1
ATOM 6817 C C . GLY C 1 147 ? -43.482 -47.528 -23.309 1.00 57.48 147 GLY C C 1
ATOM 6818 O O . GLY C 1 147 ? -43.899 -46.484 -23.827 1.00 59.03 147 GLY C O 1
ATOM 6819 N N . LEU C 1 148 ? -43.356 -48.662 -24.004 1.00 51.31 148 LEU C N 1
ATOM 6820 C CA . LEU C 1 148 ? -43.690 -48.663 -25.425 1.00 55.33 148 LEU C CA 1
ATOM 6821 C C . LEU C 1 148 ? -45.181 -48.426 -25.636 1.00 59.88 148 LEU C C 1
ATOM 6822 O O . LEU C 1 148 ? -45.579 -47.745 -26.590 1.00 58.13 148 LEU C O 1
ATOM 6827 N N . HIS C 1 149 ? -46.037 -48.914 -24.737 1.00 56.45 149 HIS C N 1
ATOM 6828 C CA . HIS C 1 149 ? -47.503 -48.664 -24.851 1.00 55.46 149 HIS C CA 1
ATOM 6829 C C . HIS C 1 149 ? -47.804 -47.199 -24.586 1.00 53.54 149 HIS C C 1
ATOM 6830 O O . HIS C 1 149 ? -48.627 -46.638 -25.290 1.00 46.31 149 HIS C O 1
ATOM 6837 N N . ALA C 1 150 ? -47.125 -46.616 -23.619 1.00 56.72 150 ALA C N 1
ATOM 6838 C CA . ALA C 1 150 ? -47.393 -45.224 -23.214 1.00 56.91 150 ALA C CA 1
ATOM 6839 C C . ALA C 1 150 ? -47.119 -44.283 -24.377 1.00 56.93 150 ALA C C 1
ATOM 6840 O O . ALA C 1 150 ? -47.614 -43.155 -24.350 1.00 58.46 150 ALA C O 1
ATOM 6842 N N . PHE C 1 151 ? -46.355 -44.757 -25.366 1.00 61.35 151 PHE C N 1
ATOM 6843 C CA . PHE C 1 151 ? -46.056 -43.944 -26.572 1.00 62.82 151 PHE C CA 1
ATOM 6844 C C . PHE C 1 151 ? -46.999 -44.373 -27.698 1.00 63.09 151 PHE C C 1
ATOM 6845 O O . PHE C 1 151 ? -47.656 -43.498 -28.296 1.00 70.86 151 PHE C O 1
ATOM 6853 N N . LYS C 1 152 ? -46.991 -45.641 -28.050 1.00 57.63 152 LYS C N 1
ATOM 6854 C CA . LYS C 1 152 ? -47.803 -46.007 -29.229 1.00 59.31 152 LYS C CA 1
ATOM 6855 C C . LYS C 1 152 ? -49.262 -45.653 -28.949 1.00 58.54 152 LYS C C 1
ATOM 6856 O O . LYS C 1 152 ? -49.894 -45.020 -29.810 1.00 72.24 152 LYS C O 1
ATOM 6862 N N . ASN C 1 153 ? -49.767 -46.050 -27.788 1.00 64.03 153 ASN C N 1
ATOM 6863 C CA . ASN C 1 153 ? -51.187 -45.795 -27.448 1.00 61.24 153 ASN C CA 1
ATOM 6864 C C . ASN C 1 153 ? -51.177 -44.902 -26.214 1.00 63.50 153 ASN C C 1
ATOM 6865 O O . ASN C 1 153 ? -51.231 -45.434 -25.100 1.00 60.32 153 ASN C O 1
ATOM 6870 N N . PRO C 1 154 ? -51.231 -43.565 -26.353 1.00 64.07 154 PRO C N 1
ATOM 6871 C CA . PRO C 1 154 ? -51.046 -42.692 -25.198 1.00 62.70 154 PRO C CA 1
ATOM 6872 C C . PRO C 1 154 ? -52.018 -42.851 -24.025 1.00 75.04 154 PRO C C 1
ATOM 6873 O O . PRO C 1 154 ? -51.552 -42.879 -22.913 1.00 86.80 154 PRO C O 1
ATOM 6877 N N . GLY C 1 155 ? -53.313 -42.960 -24.289 1.00 59.01 155 GLY C N 1
ATOM 6878 C CA . GLY C 1 155 ? -54.274 -43.010 -23.175 1.00 58.80 155 GLY C CA 1
ATOM 6879 C C . GLY C 1 155 ? -55.141 -44.252 -23.213 1.00 69.16 155 GLY C C 1
ATOM 6880 O O . GLY C 1 155 ? -56.301 -44.161 -22.757 1.00 72.65 155 GLY C O 1
ATOM 6881 N N . GLU C 1 156 ? -54.641 -45.358 -23.762 1.00 76.56 156 GLU C N 1
ATOM 6882 C CA . GLU C 1 156 ? -55.520 -46.544 -23.944 1.00 77.29 156 GLU C CA 1
ATOM 6883 C C . GLU C 1 156 ? -55.441 -47.510 -22.758 1.00 80.64 156 GLU C C 1
ATOM 6884 O O . GLU C 1 156 ? -56.109 -48.555 -22.850 1.00 99.53 156 GLU C O 1
ATOM 6890 N N . LYS C 1 157 ? -54.597 -47.242 -21.762 1.00 72.95 157 LYS C N 1
ATOM 6891 C CA . LYS C 1 157 ? -54.518 -48.070 -20.523 1.00 79.78 157 LYS C CA 1
ATOM 6892 C C . LYS C 1 157 ? -53.707 -49.328 -20.824 1.00 77.20 157 LYS C C 1
ATOM 6893 O O . LYS C 1 157 ? -53.918 -49.912 -21.885 1.00 81.52 157 LYS C O 1
ATOM 6899 N N . TYR C 1 158 ? -52.909 -49.792 -19.874 1.00 71.73 158 TYR C N 1
ATOM 6900 C CA . TYR C 1 158 ? -52.174 -51.053 -20.116 1.00 66.85 158 TYR C CA 1
ATOM 6901 C C . TYR C 1 158 ? -53.200 -52.172 -20.219 1.00 64.49 158 TYR C C 1
ATOM 6902 O O . TYR C 1 158 ? -54.159 -52.178 -19.447 1.00 63.97 158 TYR C O 1
ATOM 6911 N N . PRO C 1 159 ? -52.996 -53.151 -21.117 1.00 65.20 159 PRO C N 1
ATOM 6912 C CA . PRO C 1 159 ? -53.966 -54.213 -21.334 1.00 67.42 159 PRO C CA 1
ATOM 6913 C C . PRO C 1 159 ? -54.218 -55.080 -20.097 1.00 66.52 159 PRO C C 1
ATOM 6914 O O . PRO C 1 159 ? -55.150 -55.846 -20.138 1.00 69.83 159 PRO C O 1
ATOM 6918 N N . PHE C 1 160 ? -53.368 -54.973 -19.070 1.00 64.13 160 PHE C N 1
ATOM 6919 C CA . PHE C 1 160 ? -53.518 -55.796 -17.840 1.00 66.79 160 PHE C CA 1
ATOM 6920 C C . PHE C 1 160 ? -53.418 -54.959 -16.552 1.00 67.32 160 PHE C C 1
ATOM 6921 O O . PHE C 1 160 ? -52.252 -54.722 -16.200 1.00 63.86 160 PHE C O 1
ATOM 6929 N N . PRO C 1 161 ? -54.492 -54.529 -15.801 1.00 61.91 161 PRO C N 1
ATOM 6930 C CA . PRO C 1 161 ? -54.251 -53.782 -14.559 1.00 70.54 161 PRO C CA 1
ATOM 6931 C C . PRO C 1 161 ? -53.409 -54.578 -13.549 1.00 64.39 161 PRO C C 1
ATOM 6932 O O . PRO C 1 161 ? -52.579 -53.976 -12.894 1.00 72.48 161 PRO C O 1
ATOM 6936 N N . ASP C 1 162 ? -53.653 -55.887 -13.439 1.00 58.14 162 ASP C N 1
ATOM 6937 C CA . ASP C 1 162 ? -52.937 -56.735 -12.447 1.00 70.55 162 ASP C CA 1
ATOM 6938 C C . ASP C 1 162 ? -51.429 -56.478 -12.519 1.00 67.22 162 ASP C C 1
ATOM 6939 O O . ASP C 1 162 ? -50.810 -56.338 -11.446 1.00 67.50 162 ASP C O 1
ATOM 6944 N N . PHE C 1 163 ? -50.861 -56.417 -13.728 1.00 58.89 163 PHE C N 1
ATOM 6945 C CA . PHE C 1 163 ? -49.397 -56.256 -13.865 1.00 58.42 163 PHE C CA 1
ATOM 6946 C C . PHE C 1 163 ? -49.080 -54.768 -13.773 1.00 66.76 163 PHE C C 1
ATOM 6947 O O . PHE C 1 163 ? -48.260 -54.379 -12.932 1.00 72.75 163 PHE C O 1
ATOM 6955 N N . TYR C 1 164 ? -49.713 -53.959 -14.622 1.00 63.36 164 TYR C N 1
ATOM 6956 C CA . TYR C 1 164 ? -49.509 -52.494 -14.537 1.00 65.74 164 TYR C CA 1
ATOM 6957 C C . TYR C 1 164 ? -50.856 -51.782 -14.524 1.00 72.77 164 TYR C C 1
ATOM 6958 O O . TYR C 1 164 ? -51.626 -51.930 -15.479 1.00 84.08 164 TYR C O 1
ATOM 6967 N N . ASP C 1 165 ? -51.112 -51.021 -13.467 1.00 72.12 165 ASP C N 1
ATOM 6968 C CA . ASP C 1 165 ? -52.367 -50.239 -13.419 1.00 82.20 165 ASP C CA 1
ATOM 6969 C C . ASP C 1 165 ? -52.037 -48.798 -13.798 1.00 82.82 165 ASP C C 1
ATOM 6970 O O . ASP C 1 165 ? -51.602 -48.038 -12.918 1.00 83.40 165 ASP C O 1
ATOM 6975 N N . ASN C 1 166 ? -52.255 -48.451 -15.065 1.00 82.35 166 ASN C N 1
ATOM 6976 C CA . ASN C 1 166 ? -51.942 -47.089 -15.556 1.00 89.06 166 ASN C CA 1
ATOM 6977 C C . ASN C 1 166 ? -52.712 -46.053 -14.741 1.00 99.11 166 ASN C C 1
ATOM 6978 O O . ASN C 1 166 ? -52.063 -45.121 -14.240 1.00 97.48 166 ASN C O 1
ATOM 6983 N N . SER C 1 167 ? -54.034 -46.221 -14.589 1.00 96.47 167 SER C N 1
ATOM 6984 C CA . SER C 1 167 ? -54.840 -45.161 -13.927 1.00 102.40 167 SER C CA 1
ATOM 6985 C C . SER C 1 167 ? -54.009 -44.461 -12.848 1.00 105.32 167 SER C C 1
ATOM 6986 O O . SER C 1 167 ? -54.174 -43.234 -12.709 1.00 112.25 167 SER C O 1
ATOM 6989 N N . ASN C 1 178 ? -37.352 -35.256 -20.565 1.00 147.70 178 ASN C N 1
ATOM 6990 C CA . ASN C 1 178 ? -38.783 -35.096 -20.785 1.00 155.87 178 ASN C CA 1
ATOM 6991 C C . ASN C 1 178 ? -39.174 -35.556 -22.184 1.00 147.85 178 ASN C C 1
ATOM 6992 O O . ASN C 1 178 ? -40.340 -35.845 -22.455 1.00 145.22 178 ASN C O 1
ATOM 6997 N N . MET C 1 179 ? -38.185 -35.628 -23.075 1.00 142.82 179 MET C N 1
ATOM 6998 C CA . MET C 1 179 ? -38.427 -36.023 -24.456 1.00 141.62 179 MET C CA 1
ATOM 6999 C C . MET C 1 179 ? -37.192 -36.672 -25.064 1.00 136.15 179 MET C C 1
ATOM 7000 O O . MET C 1 179 ? -37.299 -37.625 -25.845 1.00 131.97 179 MET C O 1
ATOM 7005 N N . LYS C 1 180 ? -36.014 -36.174 -24.696 1.00 135.80 180 LYS C N 1
ATOM 7006 C CA . LYS C 1 180 ? -34.773 -36.524 -25.383 1.00 134.37 180 LYS C CA 1
ATOM 7007 C C . LYS C 1 180 ? -34.317 -37.932 -25.009 1.00 123.57 180 LYS C C 1
ATOM 7008 O O . LYS C 1 180 ? -33.259 -38.397 -25.446 1.00 123.07 180 LYS C O 1
ATOM 7014 N N . LEU C 1 181 ? -35.114 -38.611 -24.193 1.00 119.43 181 LEU C N 1
ATOM 7015 C CA . LEU C 1 181 ? -34.867 -39.989 -23.806 1.00 115.69 181 LEU C CA 1
ATOM 7016 C C . LEU C 1 181 ? -35.966 -40.949 -24.242 1.00 115.84 181 LEU C C 1
ATOM 7017 O O . LEU C 1 181 ? -35.668 -42.107 -24.560 1.00 107.11 181 LEU C O 1
ATOM 7022 N N . LEU C 1 182 ? -37.225 -40.504 -24.264 1.00 118.97 182 LEU C N 1
ATOM 7023 C CA . LEU C 1 182 ? -38.313 -41.363 -24.717 1.00 107.59 182 LEU C CA 1
ATOM 7024 C C . LEU C 1 182 ? -38.131 -41.748 -26.180 1.00 103.26 182 LEU C C 1
ATOM 7025 O O . LEU C 1 182 ? -38.315 -42.914 -26.556 1.00 100.12 182 LEU C O 1
ATOM 7030 N N . HIS C 1 183 ? -37.764 -40.776 -27.018 1.00 105.88 183 HIS C N 1
ATOM 7031 C CA . HIS C 1 183 ? -37.504 -41.071 -28.422 1.00 100.47 183 HIS C CA 1
ATOM 7032 C C . HIS C 1 183 ? -36.328 -42.027 -28.576 1.00 88.92 183 HIS C C 1
ATOM 7033 O O . HIS C 1 183 ? -36.345 -42.907 -29.442 1.00 85.01 183 HIS C O 1
ATOM 7040 N N . ASP C 1 184 ? -35.382 -41.943 -27.654 1.00 95.05 184 ASP C N 1
ATOM 7041 C CA . ASP C 1 184 ? -34.178 -42.789 -27.806 1.00 94.04 184 ASP C CA 1
ATOM 7042 C C . ASP C 1 184 ? -34.485 -44.207 -27.314 1.00 85.78 184 ASP C C 1
ATOM 7043 O O . ASP C 1 184 ? -33.674 -45.091 -27.583 1.00 83.49 184 ASP C O 1
ATOM 7048 N N . PHE C 1 185 ? -35.622 -44.413 -26.664 1.00 78.56 185 PHE C N 1
ATOM 7049 C CA . PHE C 1 185 ? -36.026 -45.770 -26.231 1.00 70.01 185 PHE C CA 1
ATOM 7050 C C . PHE C 1 185 ? -36.757 -46.465 -27.371 1.00 67.17 185 PHE C C 1
ATOM 7051 O O . PHE C 1 185 ? -36.548 -47.650 -27.592 1.00 62.83 185 PHE C O 1
ATOM 7059 N N . ILE C 1 186 ? -37.588 -45.726 -28.080 1.00 66.71 186 ILE C N 1
ATOM 7060 C CA . ILE C 1 186 ? -38.439 -46.314 -29.147 1.00 68.63 186 ILE C CA 1
ATOM 7061 C C . ILE C 1 186 ? -37.566 -46.532 -30.369 1.00 61.53 186 ILE C C 1
ATOM 7062 O O . ILE C 1 186 ? -37.825 -47.456 -31.155 1.00 54.07 186 ILE C O 1
ATOM 7067 N N . ALA C 1 187 ? -36.561 -45.684 -30.493 1.00 65.58 187 ALA C N 1
ATOM 7068 C CA . ALA C 1 187 ? -35.660 -45.773 -31.658 1.00 54.52 187 ALA C CA 1
ATOM 7069 C C . ALA C 1 187 ? -35.244 -47.215 -31.882 1.00 57.64 187 ALA C C 1
ATOM 7070 O O . ALA C 1 187 ? -35.460 -47.731 -32.972 1.00 63.36 187 ALA C O 1
ATOM 7072 N N . CYS C 1 188 ? -34.659 -47.820 -30.862 1.00 44.93 188 CYS C N 1
ATOM 7073 C CA . CYS C 1 188 ? -34.148 -49.166 -31.107 1.00 44.80 188 CYS C CA 1
ATOM 7074 C C . CYS C 1 188 ? -35.253 -50.128 -31.521 1.00 46.60 188 CYS C C 1
ATOM 7075 O O . CYS C 1 188 ? -34.976 -51.142 -32.172 1.00 54.32 188 CYS C O 1
ATOM 7078 N N . PHE C 1 189 ? -36.503 -49.840 -31.154 1.00 44.25 189 PHE C N 1
ATOM 7079 C CA . PHE C 1 189 ? -37.612 -50.658 -31.633 1.00 37.78 189 PHE C CA 1
ATOM 7080 C C . PHE C 1 189 ? -38.024 -50.259 -33.044 1.00 40.41 189 PHE C C 1
ATOM 7081 O O . PHE C 1 189 ? -38.321 -51.125 -33.876 1.00 41.59 189 PHE C O 1
ATOM 7089 N N . GLU C 1 190 ? -38.045 -48.956 -33.328 1.00 39.89 190 GLU C N 1
ATOM 7090 C CA . GLU C 1 190 ? -38.459 -48.482 -34.645 1.00 44.46 190 GLU C CA 1
ATOM 7091 C C . GLU C 1 190 ? -37.426 -48.836 -35.711 1.00 46.62 190 GLU C C 1
ATOM 7092 O O . GLU C 1 190 ? -37.770 -49.388 -36.761 1.00 43.36 190 GLU C O 1
ATOM 7098 N N . ARG C 1 191 ? -36.154 -48.521 -35.457 1.00 50.13 191 ARG C N 1
ATOM 7099 C CA . ARG C 1 191 ? -35.118 -48.725 -36.463 1.00 42.54 191 ARG C CA 1
ATOM 7100 C C . ARG C 1 191 ? -34.739 -50.188 -36.647 1.00 39.47 191 ARG C C 1
ATOM 7101 O O . ARG C 1 191 ? -33.930 -50.492 -37.532 1.00 53.09 191 ARG C O 1
ATOM 7109 N N . SER C 1 192 ? -35.290 -51.098 -35.847 1.00 33.87 192 SER C N 1
ATOM 7110 C CA . SER C 1 192 ? -34.988 -52.513 -36.017 1.00 37.42 192 SER C CA 1
ATOM 7111 C C . SER C 1 192 ? -35.618 -53.028 -37.305 1.00 38.41 192 SER C C 1
ATOM 7112 O O . SER C 1 192 ? -36.798 -52.784 -37.572 1.00 41.83 192 SER C O 1
ATOM 7115 N N . CYS C 1 193 ? -34.829 -53.740 -38.106 1.00 39.21 193 CYS C N 1
ATOM 7116 C CA . CYS C 1 193 ? -35.281 -54.204 -39.412 1.00 40.87 193 CYS C CA 1
ATOM 7117 C C . CYS C 1 193 ? -36.127 -55.462 -39.239 1.00 47.83 193 CYS C C 1
ATOM 7118 O O . CYS C 1 193 ? -35.622 -56.505 -38.810 1.00 52.76 193 CYS C O 1
ATOM 7121 N N . ASP C 1 194 ? -37.421 -55.349 -39.553 1.00 52.64 194 ASP C N 1
ATOM 7122 C CA . ASP C 1 194 ? -38.363 -56.466 -39.600 1.00 49.86 194 ASP C CA 1
ATOM 7123 C C . ASP C 1 194 ? -38.610 -57.117 -38.239 1.00 54.74 194 ASP C C 1
ATOM 7124 O O . ASP C 1 194 ? -39.754 -57.156 -37.774 1.00 57.39 194 ASP C O 1
ATOM 7129 N N . ILE C 1 195 ? -37.567 -57.645 -37.601 1.00 39.58 195 ILE C N 1
ATOM 7130 C CA . ILE C 1 195 ? -37.721 -58.418 -36.378 1.00 42.32 195 ILE C CA 1
ATOM 7131 C C . ILE C 1 195 ? -37.002 -57.715 -35.234 1.00 37.22 195 ILE C C 1
ATOM 7132 O O . ILE C 1 195 ? -36.299 -56.725 -35.420 1.00 39.84 195 ILE C O 1
ATOM 7137 N N . ILE C 1 196 ? -37.210 -58.246 -34.029 1.00 31.59 196 ILE C N 1
ATOM 7138 C CA . ILE C 1 196 ? -36.501 -57.821 -32.826 1.00 30.02 196 ILE C CA 1
ATOM 7139 C C . ILE C 1 196 ? -36.191 -59.067 -32.011 1.00 34.62 196 ILE C C 1
ATOM 7140 O O . ILE C 1 196 ? -37.111 -59.764 -31.569 1.00 36.61 196 ILE C O 1
ATOM 7145 N N . LEU C 1 197 ? -34.909 -59.359 -31.822 1.00 31.22 197 LEU C N 1
ATOM 7146 C CA . LEU C 1 197 ? -34.503 -60.485 -30.999 1.00 30.70 197 LEU C CA 1
ATOM 7147 C C . LEU C 1 197 ? -34.641 -60.133 -29.523 1.00 34.15 197 LEU C C 1
ATOM 7148 O O . LEU C 1 197 ? -34.340 -59.011 -29.109 1.00 34.50 197 LEU C O 1
ATOM 7153 N N . ILE C 1 198 ? -35.101 -61.096 -28.728 1.00 32.56 198 ILE C N 1
ATOM 7154 C CA . ILE C 1 198 ? -35.317 -60.866 -27.305 1.00 34.44 198 ILE C CA 1
ATOM 7155 C C . ILE C 1 198 ? -34.807 -62.063 -26.512 1.00 37.34 198 ILE C C 1
ATOM 7156 O O . ILE C 1 198 ? -35.038 -63.216 -26.884 1.00 34.68 198 ILE C O 1
ATOM 7161 N N . LYS C 1 199 ? -34.093 -61.775 -25.421 1.00 40.99 199 LYS C N 1
ATOM 7162 C CA . LYS C 1 199 ? -33.649 -62.789 -24.465 1.00 44.71 199 LYS C CA 1
ATOM 7163 C C . LYS C 1 199 ? -34.815 -63.105 -23.536 1.00 40.26 199 LYS C C 1
ATOM 7164 O O . LYS C 1 199 ? -34.912 -62.622 -22.403 1.00 39.23 199 LYS C O 1
ATOM 7170 N N . SER C 1 200 ? -35.727 -63.927 -24.038 1.00 39.63 200 SER C N 1
ATOM 7171 C CA . SER C 1 200 ? -36.897 -64.339 -23.277 1.00 39.86 200 SER C CA 1
ATOM 7172 C C . SER C 1 200 ? -37.456 -65.594 -23.929 1.00 40.45 200 SER C C 1
ATOM 7173 O O . SER C 1 200 ? -36.943 -66.069 -24.944 1.00 43.01 200 SER C O 1
ATOM 7176 N N . PHE C 1 201 ? -38.511 -66.136 -23.332 1.00 44.55 201 PHE C N 1
ATOM 7177 C CA . PHE C 1 201 ? -39.135 -67.349 -23.835 1.00 47.10 201 PHE C CA 1
ATOM 7178 C C . PHE C 1 201 ? -40.638 -67.254 -23.633 1.00 42.35 201 PHE C C 1
ATOM 7179 O O . PHE C 1 201 ? -41.116 -66.630 -22.681 1.00 45.18 201 PHE C O 1
ATOM 7187 N N . ARG C 1 202 ? -41.381 -67.881 -24.549 1.00 51.75 202 ARG C N 1
ATOM 7188 C CA . ARG C 1 202 ? -42.833 -67.747 -24.554 1.00 54.04 202 ARG C CA 1
ATOM 7189 C C . ARG C 1 202 ? -43.458 -68.320 -23.288 1.00 57.91 202 ARG C C 1
ATOM 7190 O O . ARG C 1 202 ? -44.469 -67.795 -22.808 1.00 63.29 202 ARG C O 1
ATOM 7198 N N . GLU C 1 203 ? -42.861 -69.370 -22.718 1.00 55.52 203 GLU C N 1
ATOM 7199 C CA . GLU C 1 203 ? -43.438 -70.026 -21.550 1.00 59.33 203 GLU C CA 1
ATOM 7200 C C . GLU C 1 203 ? -43.531 -69.104 -20.340 1.00 54.47 203 GLU C C 1
ATOM 7201 O O . GLU C 1 203 ? -44.279 -69.405 -19.407 1.00 49.63 203 GLU C O 1
ATOM 7207 N N . LEU C 1 204 ? -42.788 -67.998 -20.329 1.00 56.82 204 LEU C N 1
ATOM 7208 C CA . LEU C 1 204 ? -42.801 -67.075 -19.199 1.00 59.29 204 LEU C CA 1
ATOM 7209 C C . LEU C 1 204 ? -43.613 -65.814 -19.459 1.00 60.15 204 LEU C C 1
ATOM 7210 O O . LEU C 1 204 ? -44.250 -65.301 -18.533 1.00 63.36 204 LEU C O 1
ATOM 7215 N N . GLU C 1 205 ? -43.618 -65.306 -20.687 1.00 49.81 205 GLU C N 1
ATOM 7216 C CA . GLU C 1 205 ? -44.286 -64.044 -20.979 1.00 50.22 205 GLU C CA 1
ATOM 7217 C C . GLU C 1 205 ? -44.682 -63.985 -22.451 1.00 45.84 205 GLU C C 1
ATOM 7218 O O . GLU C 1 205 ? -44.420 -63.003 -23.146 1.00 43.09 205 GLU C O 1
ATOM 7224 N N . GLY C 1 206 ? -45.322 -65.043 -22.951 1.00 44.80 206 GLY C N 1
ATOM 7225 C CA . GLY C 1 206 ? -45.784 -65.020 -24.330 1.00 44.43 206 GLY C CA 1
ATOM 7226 C C . GLY C 1 206 ? -46.808 -63.929 -24.573 1.00 39.27 206 GLY C C 1
ATOM 7227 O O . GLY C 1 206 ? -46.822 -63.302 -25.637 1.00 31.91 206 GLY C O 1
ATOM 7228 N N . LYS C 1 207 ? -47.664 -63.679 -23.582 1.00 38.57 207 LYS C N 1
ATOM 7229 C CA . LYS C 1 207 ? -48.644 -62.601 -23.683 1.00 42.95 207 LYS C CA 1
ATOM 7230 C C . LYS C 1 207 ? -47.958 -61.254 -23.889 1.00 44.40 207 LYS C C 1
ATOM 7231 O O . LYS C 1 207 ? -48.295 -60.503 -24.815 1.00 42.04 207 LYS C O 1
ATOM 7237 N N . TYR C 1 208 ? -46.974 -60.941 -23.048 1.00 38.58 208 TYR C N 1
ATOM 7238 C CA . TYR C 1 208 ? -46.289 -59.659 -23.164 1.00 35.51 208 TYR C CA 1
ATOM 7239 C C . TYR C 1 208 ? -45.412 -59.601 -24.407 1.00 33.59 208 TYR C C 1
ATOM 7240 O O . TYR C 1 208 ? -45.219 -58.519 -24.971 1.00 33.04 208 TYR C O 1
ATOM 7249 N N . ILE C 1 209 ? -44.893 -60.741 -24.865 1.00 30.48 209 ILE C N 1
ATOM 7250 C CA . ILE C 1 209 ? -44.109 -60.745 -26.097 1.00 34.81 209 ILE C CA 1
ATOM 7251 C C . ILE C 1 209 ? -45.000 -60.431 -27.292 1.00 38.06 209 ILE C C 1
ATOM 7252 O O . ILE C 1 209 ? -44.622 -59.657 -28.179 1.00 30.63 209 ILE C O 1
ATOM 7257 N N . ASP C 1 210 ? -46.198 -61.014 -27.335 1.00 44.77 210 ASP C N 1
ATOM 7258 C CA . ASP C 1 210 ? -47.143 -60.679 -28.396 1.00 44.03 210 ASP C CA 1
ATOM 7259 C C . ASP C 1 210 ? -47.568 -59.216 -28.314 1.00 42.53 210 ASP C C 1
ATOM 7260 O O . ASP C 1 210 ? -47.701 -58.541 -29.346 1.00 50.26 210 ASP C O 1
ATOM 7265 N N . LEU C 1 211 ? -47.789 -58.713 -27.095 1.00 35.46 211 LEU C N 1
ATOM 7266 C CA . LEU C 1 211 ? -48.104 -57.297 -26.940 1.00 41.20 211 LEU C CA 1
ATOM 7267 C C . LEU C 1 211 ? -46.992 -56.422 -27.505 1.00 47.31 211 LEU C C 1
ATOM 7268 O O . LEU C 1 211 ? -47.259 -55.461 -28.235 1.00 39.58 211 LEU C O 1
ATOM 7273 N N . LEU C 1 212 ? -45.738 -56.751 -27.181 1.00 49.17 212 LEU C N 1
ATOM 7274 C CA . LEU C 1 212 ? -44.601 -55.983 -27.684 1.00 47.18 212 LEU C CA 1
ATOM 7275 C C . LEU C 1 212 ? -44.497 -56.079 -29.201 1.00 44.48 212 LEU C C 1
ATOM 7276 O O . LEU C 1 212 ? -44.149 -55.099 -29.872 1.00 41.35 212 LEU C O 1
ATOM 7281 N N . SER C 1 213 ? -44.785 -57.260 -29.756 1.00 43.53 213 SER C N 1
ATOM 7282 C CA . SER C 1 213 ? -44.820 -57.430 -31.206 1.00 41.47 213 SER C CA 1
ATOM 7283 C C . SER C 1 213 ? -45.807 -56.464 -31.843 1.00 44.03 213 SER C C 1
ATOM 7284 O O . SER C 1 213 ? -45.477 -55.761 -32.805 1.00 50.47 213 SER C O 1
ATOM 7287 N N . THR C 1 214 ? -47.035 -56.425 -31.326 1.00 40.93 214 THR C N 1
ATOM 7288 C CA . THR C 1 214 ? -48.029 -55.545 -31.924 1.00 38.93 214 THR C CA 1
ATOM 7289 C C . THR C 1 214 ? -47.691 -54.077 -31.698 1.00 40.52 214 THR C C 1
ATOM 7290 O O . THR C 1 214 ? -47.931 -53.244 -32.580 1.00 48.72 214 THR C O 1
ATOM 7294 N N . LEU C 1 215 ? -47.119 -53.740 -30.542 1.00 42.73 215 LEU C N 1
ATOM 7295 C CA . LEU C 1 215 ? -46.835 -52.340 -30.249 1.00 40.12 215 LEU C CA 1
ATOM 7296 C C . LEU C 1 215 ? -45.682 -51.815 -31.097 1.00 48.74 215 LEU C C 1
ATOM 7297 O O . LEU C 1 215 ? -45.699 -50.658 -31.526 1.00 54.22 215 LEU C O 1
ATOM 7302 N N . SER C 1 216 ? -44.675 -52.649 -31.357 1.00 50.27 216 SER C N 1
ATOM 7303 C CA . SER C 1 216 ? -43.520 -52.213 -32.128 1.00 43.43 216 SER C CA 1
ATOM 7304 C C . SER C 1 216 ? -43.706 -52.368 -33.631 1.00 48.07 216 SER C C 1
ATOM 7305 O O . SER C 1 216 ? -42.898 -51.822 -34.392 1.00 50.91 216 SER C O 1
ATOM 7308 N N . ASP C 1 217 ? -44.748 -53.076 -34.072 1.00 48.05 217 ASP C N 1
ATOM 7309 C CA . ASP C 1 217 ? -44.928 -53.485 -35.464 1.00 47.30 217 ASP C CA 1
ATOM 7310 C C . ASP C 1 217 ? -43.766 -54.333 -35.967 1.00 44.46 217 ASP C C 1
ATOM 7311 O O . ASP C 1 217 ? -43.500 -54.383 -37.172 1.00 60.42 217 ASP C O 1
ATOM 7316 N N . LYS C 1 218 ? -43.061 -55.005 -35.062 1.00 43.80 218 LYS C N 1
ATOM 7317 C CA . LYS C 1 218 ? -41.967 -55.894 -35.414 1.00 46.59 218 LYS C CA 1
ATOM 7318 C C . LYS C 1 218 ? -42.254 -57.287 -34.871 1.00 39.39 218 LYS C C 1
ATOM 7319 O O . LYS C 1 218 ? -42.983 -57.450 -33.891 1.00 40.66 218 LYS C O 1
ATOM 7325 N N . THR C 1 219 ? -41.679 -58.291 -35.520 1.00 37.90 219 THR C N 1
ATOM 7326 C CA . THR C 1 219 ? -41.843 -59.662 -35.062 1.00 38.07 219 THR C CA 1
ATOM 7327 C C . THR C 1 219 ? -40.837 -59.929 -33.951 1.00 49.51 219 THR C C 1
ATOM 7328 O O . THR C 1 219 ? -39.622 -59.865 -34.172 1.00 43.56 219 THR C O 1
ATOM 7332 N N . LEU C 1 220 ? -41.337 -60.182 -32.747 1.00 45.57 220 LEU C N 1
ATOM 7333 C CA . LEU C 1 220 ? -40.474 -60.507 -31.623 1.00 36.25 220 LEU C CA 1
ATOM 7334 C C . LEU C 1 220 ? -40.009 -61.949 -31.764 1.00 37.84 220 LEU C C 1
ATOM 7335 O O . LEU C 1 220 ? -40.830 -62.873 -31.784 1.00 43.52 220 LEU C O 1
ATOM 7340 N N . VAL C 1 221 ? -38.703 -62.140 -31.880 1.00 38.24 221 VAL C N 1
ATOM 7341 C CA . VAL C 1 221 ? -38.115 -63.466 -32.005 1.00 41.53 221 VAL C CA 1
ATOM 7342 C C . VAL C 1 221 ? -37.407 -63.783 -30.690 1.00 40.81 221 VAL C C 1
ATOM 7343 O O . VAL C 1 221 ? -36.390 -63.150 -30.359 1.00 39.04 221 VAL C O 1
ATOM 7347 N N . PRO C 1 222 ? -37.924 -64.710 -29.891 1.00 41.76 222 PRO C N 1
ATOM 7348 C CA . PRO C 1 222 ? -37.259 -65.060 -28.635 1.00 44.99 222 PRO C CA 1
ATOM 7349 C C . PRO C 1 222 ? -36.150 -66.075 -28.855 1.00 40.85 222 PRO C C 1
ATOM 7350 O O . PRO C 1 222 ? -36.303 -67.048 -29.599 1.00 44.37 222 PRO C O 1
ATOM 7354 N N . VAL C 1 223 ? -35.020 -65.837 -28.197 1.00 39.33 223 VAL C N 1
ATOM 7355 C CA . VAL C 1 223 ? -33.876 -66.734 -28.252 1.00 38.68 223 VAL C CA 1
ATOM 7356 C C . VAL C 1 223 ? -33.728 -67.520 -26.953 1.00 40.74 223 VAL C C 1
ATOM 7357 O O . VAL C 1 223 ? -32.667 -68.083 -26.684 1.00 37.44 223 VAL C O 1
ATOM 7361 N N . GLY C 1 224 ? -34.780 -67.563 -26.138 1.00 45.87 224 GLY C N 1
ATOM 7362 C CA . GLY C 1 224 ? -34.760 -68.302 -24.898 1.00 46.16 224 GLY C CA 1
ATOM 7363 C C . GLY C 1 224 ? -33.775 -67.725 -23.906 1.00 46.71 224 GLY C C 1
ATOM 7364 O O . GLY C 1 224 ? -33.308 -66.591 -24.043 1.00 44.94 224 GLY C O 1
ATOM 7365 N N . PRO C 1 225 ? -33.451 -68.492 -22.872 1.00 40.00 225 PRO C N 1
ATOM 7366 C CA . PRO C 1 225 ? -32.409 -68.071 -21.938 1.00 44.50 225 PRO C CA 1
ATOM 7367 C C . PRO C 1 225 ? -31.028 -68.418 -22.472 1.00 64.57 225 PRO C C 1
ATOM 7368 O O . PRO C 1 225 ? -30.863 -69.243 -23.375 1.00 73.12 225 PRO C O 1
ATOM 7372 N N . LEU C 1 226 ? -30.025 -67.768 -21.892 1.00 54.26 226 LEU C N 1
ATOM 7373 C CA . LEU C 1 226 ? -28.631 -67.974 -22.267 1.00 51.78 226 LEU C CA 1
ATOM 7374 C C . LEU C 1 226 ? -27.850 -68.286 -20.998 1.00 60.76 226 LEU C C 1
ATOM 7375 O O . LEU C 1 226 ? -27.617 -67.391 -20.179 1.00 62.04 226 LEU C O 1
ATOM 7380 N N . VAL C 1 227 ? -27.447 -69.550 -20.853 1.00 65.25 227 VAL C N 1
ATOM 7381 C CA . VAL C 1 227 ? -26.850 -70.110 -19.633 1.00 59.53 227 VAL C CA 1
ATOM 7382 C C . VAL C 1 227 ? -27.524 -69.571 -18.378 1.00 64.40 227 VAL C C 1
ATOM 7383 O O . VAL C 1 227 ? -28.727 -69.753 -18.191 1.00 59.85 227 VAL C O 1
ATOM 7387 N N . ASP C 1 236 ? -11.051 -69.280 -8.095 1.00 163.36 236 ASP C N 1
ATOM 7388 C CA . ASP C 1 236 ? -11.685 -70.413 -8.765 1.00 173.59 236 ASP C CA 1
ATOM 7389 C C . ASP C 1 236 ? -11.441 -71.759 -8.063 1.00 168.62 236 ASP C C 1
ATOM 7390 O O . ASP C 1 236 ? -12.314 -72.623 -8.092 1.00 158.43 236 ASP C O 1
ATOM 7395 N N . PRO C 1 237 ? -10.271 -71.959 -7.445 1.00 172.66 237 PRO C N 1
ATOM 7396 C CA . PRO C 1 237 ? -10.141 -73.075 -6.493 1.00 169.05 237 PRO C CA 1
ATOM 7397 C C . PRO C 1 237 ? -10.916 -72.872 -5.201 1.00 161.49 237 PRO C C 1
ATOM 7398 O O . PRO C 1 237 ? -10.835 -73.724 -4.310 1.00 157.07 237 PRO C O 1
ATOM 7402 N N . LYS C 1 238 ? -11.661 -71.777 -5.068 1.00 158.68 238 LYS C N 1
ATOM 7403 C CA . LYS C 1 238 ? -12.427 -71.476 -3.870 1.00 148.73 238 LYS C CA 1
ATOM 7404 C C . LYS C 1 238 ? -13.857 -72.003 -3.926 1.00 148.31 238 LYS C C 1
ATOM 7405 O O . LYS C 1 238 ? -14.612 -71.802 -2.967 1.00 146.57 238 LYS C O 1
ATOM 7411 N N . THR C 1 239 ? -14.248 -72.663 -5.014 1.00 144.20 239 THR C N 1
ATOM 7412 C CA . THR C 1 239 ? -15.615 -73.143 -5.179 1.00 130.48 239 THR C CA 1
ATOM 7413 C C . THR C 1 239 ? -15.780 -74.622 -4.859 1.00 121.70 239 THR C C 1
ATOM 7414 O O . THR C 1 239 ? -16.914 -75.112 -4.855 1.00 115.57 239 THR C O 1
ATOM 7418 N N . GLU C 1 240 ? -14.686 -75.345 -4.608 1.00 131.31 240 GLU C N 1
ATOM 7419 C CA . GLU C 1 240 ? -14.795 -76.767 -4.301 1.00 125.42 240 GLU C CA 1
ATOM 7420 C C . GLU C 1 240 ? -15.541 -76.986 -2.989 1.00 118.35 240 GLU C C 1
ATOM 7421 O O . GLU C 1 240 ? -16.334 -77.926 -2.867 1.00 110.99 240 GLU C O 1
ATOM 7427 N N . GLN C 1 241 ? -15.298 -76.119 -1.999 1.00 124.60 241 GLN C N 1
ATOM 7428 C CA . GLN C 1 241 ? -16.039 -76.195 -0.745 1.00 120.29 241 GLN C CA 1
ATOM 7429 C C . GLN C 1 241 ? -17.539 -76.065 -0.985 1.00 110.48 241 GLN C C 1
ATOM 7430 O O . GLN C 1 241 ? -18.336 -76.760 -0.344 1.00 98.13 241 GLN C O 1
ATOM 7436 N N . ILE C 1 242 ? -17.940 -75.194 -1.914 1.00 115.63 242 ILE C N 1
ATOM 7437 C CA . ILE C 1 242 ? -19.360 -74.981 -2.195 1.00 107.75 242 ILE C CA 1
ATOM 7438 C C . ILE C 1 242 ? -20.019 -76.282 -2.636 1.00 100.72 242 ILE C C 1
ATOM 7439 O O . ILE C 1 242 ? -21.025 -76.717 -2.062 1.00 93.39 242 ILE C O 1
ATOM 7444 N N . ILE C 1 243 ? -19.469 -76.921 -3.671 1.00 97.72 243 ILE C N 1
ATOM 7445 C CA . ILE C 1 243 ? -20.083 -78.136 -4.201 1.00 101.56 243 ILE C CA 1
ATOM 7446 C C . ILE C 1 243 ? -19.973 -79.277 -3.195 1.00 100.81 243 ILE C C 1
ATOM 7447 O O . ILE C 1 243 ? -20.895 -80.092 -3.062 1.00 94.17 243 ILE C O 1
ATOM 7452 N N . ASN C 1 244 ? -18.855 -79.356 -2.469 1.00 101.22 244 ASN C N 1
ATOM 7453 C CA . ASN C 1 244 ? -18.716 -80.413 -1.471 1.00 95.45 244 ASN C CA 1
ATOM 7454 C C . ASN C 1 244 ? -19.756 -80.265 -0.367 1.00 90.76 244 ASN C C 1
ATOM 7455 O O . ASN C 1 244 ? -20.306 -81.262 0.116 1.00 94.35 244 ASN C O 1
ATOM 7460 N N . TRP C 1 245 ? -20.209 -79.038 -0.112 1.00 90.32 245 TRP C N 1
ATOM 7461 C CA . TRP C 1 245 ? -21.255 -78.803 0.920 1.00 89.11 245 TRP C CA 1
ATOM 7462 C C . TRP C 1 245 ? -22.642 -79.156 0.387 1.00 96.45 245 TRP C C 1
ATOM 7463 O O . TRP C 1 245 ? -23.395 -79.777 1.128 1.00 94.42 245 TRP C O 1
ATOM 7474 N N . LEU C 1 246 ? -22.953 -78.770 -0.848 1.00 96.60 246 LEU C N 1
ATOM 7475 C CA . LEU C 1 246 ? -24.314 -78.955 -1.416 1.00 87.64 246 LEU C CA 1
ATOM 7476 C C . LEU C 1 246 ? -24.565 -80.422 -1.737 1.00 90.41 246 LEU C C 1
ATOM 7477 O O . LEU C 1 246 ? -25.726 -80.823 -1.716 1.00 84.50 246 LEU C O 1
ATOM 7482 N N . ASP C 1 247 ? -23.520 -81.174 -2.022 1.00 95.67 247 ASP C N 1
ATOM 7483 C CA . ASP C 1 247 ? -23.727 -82.576 -2.448 1.00 95.93 247 ASP C CA 1
ATOM 7484 C C . ASP C 1 247 ? -24.116 -83.425 -1.244 1.00 100.13 247 ASP C C 1
ATOM 7485 O O . ASP C 1 247 ? -24.814 -84.425 -1.445 1.00 91.57 247 ASP C O 1
ATOM 7490 N N . LYS C 1 248 ? -23.705 -83.017 -0.048 1.00 101.97 248 LYS C N 1
ATOM 7491 C CA . LYS C 1 248 ? -23.956 -83.835 1.161 1.00 105.32 248 LYS C CA 1
ATOM 7492 C C . LYS C 1 248 ? -25.287 -83.447 1.799 1.00 105.09 248 LYS C C 1
ATOM 7493 O O . LYS C 1 248 ? -25.481 -83.756 2.982 1.00 103.47 248 LYS C O 1
ATOM 7499 N N . ARG C 1 249 ? -26.170 -82.807 1.036 1.00 99.29 249 ARG C N 1
ATOM 7500 C CA . ARG C 1 249 ? -27.503 -82.405 1.535 1.00 99.66 249 ARG C CA 1
ATOM 7501 C C . ARG C 1 249 ? -28.533 -83.038 0.624 1.00 94.57 249 ARG C C 1
ATOM 7502 O O . ARG C 1 249 ? -28.205 -83.315 -0.535 1.00 93.09 249 ARG C O 1
ATOM 7510 N N . ALA C 1 250 ? -29.745 -83.209 1.113 1.00 84.01 250 ALA C N 1
ATOM 7511 C CA . ALA C 1 250 ? -30.751 -83.947 0.318 1.00 86.85 250 ALA C CA 1
ATOM 7512 C C . ALA C 1 250 ? -31.246 -83.154 -0.892 1.00 97.50 250 ALA C C 1
ATOM 7513 O O . ALA C 1 250 ? -30.847 -82.008 -1.064 1.00 89.15 250 ALA C O 1
ATOM 7515 N N . GLU C 1 251 ? -32.123 -83.769 -1.677 1.00 96.61 251 GLU C N 1
ATOM 7516 C CA . GLU C 1 251 ? -32.566 -83.152 -2.919 1.00 92.80 251 GLU C CA 1
ATOM 7517 C C . GLU C 1 251 ? -33.628 -82.093 -2.649 1.00 90.96 251 GLU C C 1
ATOM 7518 O O . GLU C 1 251 ? -34.554 -82.313 -1.860 1.00 83.27 251 GLU C O 1
ATOM 7524 N N . SER C 1 252 ? -33.484 -80.940 -3.304 1.00 85.14 252 SER C N 1
ATOM 7525 C CA . SER C 1 252 ? -34.472 -79.861 -3.258 1.00 78.12 252 SER C CA 1
ATOM 7526 C C . SER C 1 252 ? -34.737 -79.393 -1.827 1.00 69.41 252 SER C C 1
ATOM 7527 O O . SER C 1 252 ? -35.870 -79.079 -1.458 1.00 64.15 252 SER C O 1
ATOM 7530 N N . THR C 1 253 ? -33.681 -79.346 -1.016 1.00 78.55 253 THR C N 1
ATOM 7531 C CA . THR C 1 253 ? -33.784 -78.871 0.355 1.00 80.14 253 THR C CA 1
ATOM 7532 C C . THR C 1 253 ? -32.960 -77.620 0.630 1.00 76.40 253 THR C C 1
ATOM 7533 O O . THR C 1 253 ? -33.117 -77.025 1.702 1.00 74.94 253 THR C O 1
ATOM 7537 N N . VAL C 1 254 ? -32.096 -77.209 -0.293 1.00 73.21 254 VAL C N 1
ATOM 7538 C CA . VAL C 1 254 ? -31.235 -76.047 -0.116 1.00 70.97 254 VAL C CA 1
ATOM 7539 C C . VAL C 1 254 ? -31.861 -74.855 -0.825 1.00 66.53 254 VAL C C 1
ATOM 7540 O O . VAL C 1 254 ? -32.366 -74.977 -1.948 1.00 60.89 254 VAL C O 1
ATOM 7544 N N . VAL C 1 255 ? -31.829 -73.700 -0.169 1.00 61.76 255 VAL C N 1
ATOM 7545 C CA . VAL C 1 255 ? -32.332 -72.452 -0.726 1.00 55.25 255 VAL C CA 1
ATOM 7546 C C . VAL C 1 255 ? -31.133 -71.561 -1.017 1.00 61.71 255 VAL C C 1
ATOM 7547 O O . VAL C 1 255 ? -30.352 -71.239 -0.114 1.00 72.03 255 VAL C O 1
ATOM 7551 N N . PHE C 1 256 ? -30.973 -71.182 -2.280 1.00 54.54 256 PHE C N 1
ATOM 7552 C CA . PHE C 1 256 ? -29.888 -70.303 -2.690 1.00 58.96 256 PHE C CA 1
ATOM 7553 C C . PHE C 1 256 ? -30.344 -68.855 -2.594 1.00 60.84 256 PHE C C 1
ATOM 7554 O O . PHE C 1 256 ? -31.375 -68.480 -3.160 1.00 67.63 256 PHE C O 1
ATOM 7562 N N . VAL C 1 257 ? -29.583 -68.046 -1.861 1.00 56.89 257 VAL C N 1
ATOM 7563 C CA . VAL C 1 257 ? -29.904 -66.648 -1.625 1.00 55.86 257 VAL C CA 1
ATOM 7564 C C . VAL C 1 257 ? -28.798 -65.805 -2.233 1.00 60.10 257 VAL C C 1
ATOM 7565 O O . VAL C 1 257 ? -27.613 -66.050 -1.982 1.00 70.91 257 VAL C O 1
ATOM 7569 N N . CYS C 1 258 ? -29.193 -64.851 -3.087 1.00 60.08 258 CYS C N 1
ATOM 7570 C CA . CYS C 1 258 ? -28.219 -63.897 -3.677 1.00 59.97 258 CYS C CA 1
ATOM 7571 C C . CYS C 1 258 ? -28.964 -62.668 -4.183 1.00 60.87 258 CYS C C 1
ATOM 7572 O O . CYS C 1 258 ? -30.032 -62.838 -4.762 1.00 73.09 258 CYS C O 1
ATOM 7575 N N . PHE C 1 259 ? -28.416 -61.475 -3.948 1.00 66.40 259 PHE C N 1
ATOM 7576 C CA . PHE C 1 259 ? -29.049 -60.226 -4.447 1.00 69.45 259 PHE C CA 1
ATOM 7577 C C . PHE C 1 259 ? -28.121 -59.584 -5.479 1.00 75.63 259 PHE C C 1
ATOM 7578 O O . PHE C 1 259 ? -27.958 -58.352 -5.455 1.00 85.36 259 PHE C O 1
ATOM 7586 N N . GLY C 1 260 ? -27.529 -60.408 -6.351 1.00 76.44 260 GLY C N 1
ATOM 7587 C CA . GLY C 1 260 ? -26.620 -59.897 -7.395 1.00 84.62 260 GLY C CA 1
ATOM 7588 C C . GLY C 1 260 ? -25.506 -59.048 -6.815 1.00 108.12 260 GLY C C 1
ATOM 7589 O O . GLY C 1 260 ? -24.863 -59.499 -5.846 1.00 113.55 260 GLY C O 1
ATOM 7590 N N . SER C 1 261 ? -25.301 -57.846 -7.363 1.00 105.56 261 SER C N 1
ATOM 7591 C CA . SER C 1 261 ? -24.275 -56.913 -6.828 1.00 107.65 261 SER C CA 1
ATOM 7592 C C . SER C 1 261 ? -24.851 -55.496 -6.823 1.00 112.44 261 SER C C 1
ATOM 7593 O O . SER C 1 261 ? -24.071 -54.542 -6.632 1.00 111.94 261 SER C O 1
ATOM 7596 N N . GLU C 1 262 ? -26.166 -55.371 -7.027 1.00 109.82 262 GLU C N 1
ATOM 7597 C CA . GLU C 1 262 ? -26.813 -54.034 -7.096 1.00 105.11 262 GLU C CA 1
ATOM 7598 C C . GLU C 1 262 ? -26.682 -53.324 -5.744 1.00 105.78 262 GLU C C 1
ATOM 7599 O O . GLU C 1 262 ? -26.216 -52.168 -5.733 1.00 112.05 262 GLU C O 1
ATOM 7605 N N . TYR C 1 263 ? -27.078 -53.990 -4.654 1.00 107.27 263 TYR C N 1
ATOM 7606 C CA . TYR C 1 263 ? -27.042 -53.358 -3.316 1.00 110.35 263 TYR C CA 1
ATOM 7607 C C . TYR C 1 263 ? -26.586 -54.379 -2.273 1.00 119.42 263 TYR C C 1
ATOM 7608 O O . TYR C 1 263 ? -27.252 -55.428 -2.146 1.00 121.81 263 TYR C O 1
ATOM 7617 N N . PHE C 1 264 ? -25.490 -54.089 -1.567 1.00 114.35 264 PHE C N 1
ATOM 7618 C CA . PHE C 1 264 ? -25.022 -54.981 -0.473 1.00 118.54 264 PHE C CA 1
ATOM 7619 C C . PHE C 1 264 ? -25.971 -54.812 0.715 1.00 117.09 264 PHE C C 1
ATOM 7620 O O . PHE C 1 264 ? -25.649 -55.363 1.792 1.00 115.98 264 PHE C O 1
ATOM 7628 N N . LEU C 1 265 ? -27.082 -54.084 0.520 1.00 110.56 265 LEU C N 1
ATOM 7629 C CA . LEU C 1 265 ? -28.052 -53.789 1.615 1.00 109.44 265 LEU C CA 1
ATOM 7630 C C . LEU C 1 265 ? -27.329 -52.967 2.686 1.00 113.30 265 LEU C C 1
ATOM 7631 O O . LEU C 1 265 ? -26.537 -52.082 2.305 1.00 121.77 265 LEU C O 1
ATOM 7636 N N . SER C 1 266 ? -27.599 -53.241 3.963 1.00 104.49 266 SER C N 1
ATOM 7637 C CA . SER C 1 266 ? -26.909 -52.529 5.070 1.00 107.23 266 SER C CA 1
ATOM 7638 C C . SER C 1 266 ? -26.954 -53.419 6.311 1.00 104.90 266 SER C C 1
ATOM 7639 O O . SER C 1 266 ? -27.666 -54.412 6.262 1.00 101.38 266 SER C O 1
ATOM 7642 N N . ASN C 1 267 ? -26.217 -53.074 7.367 1.00 103.25 267 ASN C N 1
ATOM 7643 C CA . ASN C 1 267 ? -26.264 -53.841 8.640 1.00 103.23 267 ASN C CA 1
ATOM 7644 C C . ASN C 1 267 ? -27.705 -53.897 9.146 1.00 102.15 267 ASN C C 1
ATOM 7645 O O . ASN C 1 267 ? -28.001 -54.753 9.993 1.00 101.86 267 ASN C O 1
ATOM 7650 N N . GLU C 1 268 ? -28.567 -53.019 8.635 1.00 105.39 268 GLU C N 1
ATOM 7651 C CA . GLU C 1 268 ? -29.956 -52.987 9.136 1.00 105.05 268 GLU C CA 1
ATOM 7652 C C . GLU C 1 268 ? -30.777 -53.957 8.296 1.00 101.41 268 GLU C C 1
ATOM 7653 O O . GLU C 1 268 ? -31.698 -54.588 8.843 1.00 103.27 268 GLU C O 1
ATOM 7659 N N . GLU C 1 269 ? -30.439 -54.057 7.015 1.00 100.26 269 GLU C N 1
ATOM 7660 C CA . GLU C 1 269 ? -31.221 -54.928 6.113 1.00 103.01 269 GLU C CA 1
ATOM 7661 C C . GLU C 1 269 ? -30.602 -56.323 6.106 1.00 101.78 269 GLU C C 1
ATOM 7662 O O . GLU C 1 269 ? -31.372 -57.282 5.977 1.00 96.04 269 GLU C O 1
ATOM 7668 N N . LEU C 1 270 ? -29.275 -56.438 6.245 1.00 98.58 270 LEU C N 1
ATOM 7669 C CA . LEU C 1 270 ? -28.754 -57.795 6.348 1.00 91.26 270 LEU C CA 1
ATOM 7670 C C . LEU C 1 270 ? -29.357 -58.533 7.534 1.00 94.14 270 LEU C C 1
ATOM 7671 O O . LEU C 1 270 ? -29.525 -59.755 7.480 1.00 91.44 270 LEU C O 1
ATOM 7676 N N . GLU C 1 271 ? -29.682 -57.811 8.609 1.00 95.28 271 GLU C N 1
ATOM 7677 C CA . GLU C 1 271 ? -30.238 -58.458 9.795 1.00 93.78 271 GLU C CA 1
ATOM 7678 C C . GLU C 1 271 ? -31.582 -59.113 9.495 1.00 95.25 271 GLU C C 1
ATOM 7679 O O . GLU C 1 271 ? -31.838 -60.259 9.897 1.00 95.09 271 GLU C O 1
ATOM 7685 N N . GLU C 1 272 ? -32.464 -58.393 8.794 1.00 93.76 272 GLU C N 1
ATOM 7686 C CA . GLU C 1 272 ? -33.813 -58.885 8.548 1.00 88.81 272 GLU C CA 1
ATOM 7687 C C . GLU C 1 272 ? -33.827 -60.123 7.660 1.00 83.08 272 GLU C C 1
ATOM 7688 O O . GLU C 1 272 ? -34.794 -60.890 7.707 1.00 87.75 272 GLU C O 1
ATOM 7694 N N . VAL C 1 273 ? -32.788 -60.334 6.853 1.00 84.82 273 VAL C N 1
ATOM 7695 C CA . VAL C 1 273 ? -32.744 -61.503 5.981 1.00 82.42 273 VAL C CA 1
ATOM 7696 C C . VAL C 1 273 ? -31.974 -62.620 6.673 1.00 86.03 273 VAL C C 1
ATOM 7697 O O . VAL C 1 273 ? -32.300 -63.800 6.509 1.00 78.96 273 VAL C O 1
ATOM 7701 N N . ALA C 1 274 ? -30.985 -62.263 7.499 1.00 89.64 274 ALA C N 1
ATOM 7702 C CA . ALA C 1 274 ? -30.219 -63.282 8.208 1.00 76.64 274 ALA C CA 1
ATOM 7703 C C . ALA C 1 274 ? -31.081 -63.988 9.248 1.00 79.45 274 ALA C C 1
ATOM 7704 O O . ALA C 1 274 ? -31.118 -65.223 9.306 1.00 78.09 274 ALA C O 1
ATOM 7706 N N . ILE C 1 275 ? -31.788 -63.219 10.080 1.00 78.11 275 ILE C N 1
ATOM 7707 C CA . ILE C 1 275 ? -32.649 -63.850 11.076 1.00 87.17 275 ILE C CA 1
ATOM 7708 C C . ILE C 1 275 ? -33.845 -64.517 10.403 1.00 89.13 275 ILE C C 1
ATOM 7709 O O . ILE C 1 275 ? -34.357 -65.532 10.893 1.00 88.06 275 ILE C O 1
ATOM 7714 N N . GLY C 1 276 ? -34.299 -63.978 9.267 1.00 85.36 276 GLY C N 1
ATOM 7715 C CA . GLY C 1 276 ? -35.351 -64.637 8.515 1.00 83.61 276 GLY C CA 1
ATOM 7716 C C . GLY C 1 276 ? -34.924 -65.979 7.954 1.00 85.03 276 GLY C C 1
ATOM 7717 O O . GLY C 1 276 ? -35.736 -66.905 7.857 1.00 88.16 276 GLY C O 1
ATOM 7718 N N . LEU C 1 277 ? -33.654 -66.106 7.567 1.00 82.59 277 LEU C N 1
ATOM 7719 C CA . LEU C 1 277 ? -33.120 -67.395 7.148 1.00 81.13 277 LEU C CA 1
ATOM 7720 C C . LEU C 1 277 ? -32.873 -68.317 8.333 1.00 91.78 277 LEU C C 1
ATOM 7721 O O . LEU C 1 277 ? -32.948 -69.543 8.183 1.00 94.29 277 LEU C O 1
ATOM 7726 N N . GLU C 1 278 ? -32.578 -67.757 9.510 1.00 85.98 278 GLU C N 1
ATOM 7727 C CA . GLU C 1 278 ? -32.367 -68.597 10.687 1.00 82.95 278 GLU C CA 1
ATOM 7728 C C . GLU C 1 278 ? -33.657 -69.287 11.108 1.00 88.84 278 GLU C C 1
ATOM 7729 O O . GLU C 1 278 ? -33.682 -70.507 11.309 1.00 94.46 278 GLU C O 1
ATOM 7735 N N . ILE C 1 279 ? -34.747 -68.524 11.248 1.00 89.95 279 ILE C N 1
ATOM 7736 C CA . ILE C 1 279 ? -36.019 -69.101 11.683 1.00 85.50 279 ILE C CA 1
ATOM 7737 C C . ILE C 1 279 ? -36.750 -69.823 10.563 1.00 85.40 279 ILE C C 1
ATOM 7738 O O . ILE C 1 279 ? -37.817 -70.402 10.809 1.00 86.66 279 ILE C O 1
ATOM 7743 N N . SER C 1 280 ? -36.212 -69.810 9.342 1.00 90.87 280 SER C N 1
ATOM 7744 C CA . SER C 1 280 ? -36.817 -70.571 8.254 1.00 89.34 280 SER C CA 1
ATOM 7745 C C . SER C 1 280 ? -36.629 -72.071 8.428 1.00 90.66 280 SER C C 1
ATOM 7746 O O . SER C 1 280 ? -37.402 -72.847 7.858 1.00 93.01 280 SER C O 1
ATOM 7749 N N . THR C 1 281 ? -35.625 -72.488 9.205 1.00 89.38 281 THR C N 1
ATOM 7750 C CA . THR C 1 281 ? -35.353 -73.899 9.495 1.00 90.57 281 THR C CA 1
ATOM 7751 C C . THR C 1 281 ? -35.197 -74.713 8.209 1.00 90.01 281 THR C C 1
ATOM 7752 O O . THR C 1 281 ? -35.799 -75.775 8.039 1.00 92.24 281 THR C O 1
ATOM 7756 N N . VAL C 1 282 ? -34.370 -74.205 7.294 1.00 87.03 282 VAL C N 1
ATOM 7757 C CA . VAL C 1 282 ? -34.089 -74.886 6.039 1.00 81.79 282 VAL C CA 1
ATOM 7758 C C . VAL C 1 282 ? -32.661 -74.566 5.625 1.00 79.24 282 VAL C C 1
ATOM 7759 O O . VAL C 1 282 ? -32.134 -73.491 5.928 1.00 81.76 282 VAL C O 1
ATOM 7763 N N . ASN C 1 283 ? -32.026 -75.519 4.947 1.00 70.52 283 ASN C N 1
ATOM 7764 C CA . ASN C 1 283 ? -30.663 -75.327 4.473 1.00 81.58 283 ASN C CA 1
ATOM 7765 C C . ASN C 1 283 ? -30.612 -74.201 3.446 1.00 76.74 283 ASN C C 1
ATOM 7766 O O . ASN C 1 283 ? -31.544 -74.001 2.666 1.00 76.86 283 ASN C O 1
ATOM 7771 N N . PHE C 1 284 ? -29.503 -73.469 3.438 1.00 76.02 284 PHE C N 1
ATOM 7772 C CA . PHE C 1 284 ? -29.380 -72.344 2.524 1.00 73.24 284 PHE C CA 1
ATOM 7773 C C . PHE C 1 284 ? -27.918 -72.104 2.179 1.00 72.52 284 PHE C C 1
ATOM 7774 O O . PHE C 1 284 ? -27.013 -72.447 2.945 1.00 72.63 284 PHE C O 1
ATOM 7782 N N . ILE C 1 285 ? -27.708 -71.515 1.009 1.00 67.55 285 ILE C N 1
ATOM 7783 C CA . ILE C 1 285 ? -26.419 -70.969 0.602 1.00 62.50 285 ILE C CA 1
ATOM 7784 C C . ILE C 1 285 ? -26.664 -69.498 0.295 1.00 63.79 285 ILE C C 1
ATOM 7785 O O . ILE C 1 285 ? -27.164 -69.153 -0.779 1.00 73.90 285 ILE C O 1
ATOM 7790 N N . TRP C 1 286 ? -26.338 -68.630 1.248 1.00 67.27 286 TRP C N 1
ATOM 7791 C CA . TRP C 1 286 ? -26.573 -67.193 1.125 1.00 67.08 286 TRP C CA 1
ATOM 7792 C C . TRP C 1 286 ? -25.256 -66.531 0.736 1.00 68.40 286 TRP C C 1
ATOM 7793 O O . TRP C 1 286 ? -24.392 -66.296 1.580 1.00 75.49 286 TRP C O 1
ATOM 7804 N N . ALA C 1 287 ? -25.111 -66.225 -0.552 1.00 58.35 287 ALA C N 1
ATOM 7805 C CA . ALA C 1 287 ? -23.917 -65.566 -1.066 1.00 59.38 287 ALA C CA 1
ATOM 7806 C C . ALA C 1 287 ? -24.108 -64.060 -0.951 1.00 66.91 287 ALA C C 1
ATOM 7807 O O . ALA C 1 287 ? -24.949 -63.479 -1.648 1.00 61.82 287 ALA C O 1
ATOM 7809 N N . VAL C 1 288 ? -23.374 -63.456 -0.011 1.00 78.26 288 VAL C N 1
ATOM 7810 C CA . VAL C 1 288 ? -23.540 -62.009 0.312 1.00 80.96 288 VAL C CA 1
ATOM 7811 C C . VAL C 1 288 ? -22.594 -61.160 -0.537 1.00 80.86 288 VAL C C 1
ATOM 7812 O O . VAL C 1 288 ? -21.960 -61.737 -1.408 1.00 85.73 288 VAL C O 1
ATOM 7816 N N . PHE C 1 303 ? -27.941 -66.516 14.360 1.00 106.81 303 PHE C N 1
ATOM 7817 C CA . PHE C 1 303 ? -27.106 -66.555 13.133 1.00 109.14 303 PHE C CA 1
ATOM 7818 C C . PHE C 1 303 ? -25.641 -66.457 13.541 1.00 103.27 303 PHE C C 1
ATOM 7819 O O . PHE C 1 303 ? -25.017 -67.515 13.682 1.00 102.80 303 PHE C O 1
ATOM 7827 N N . VAL C 1 304 ? -25.123 -65.236 13.704 1.00 111.52 304 VAL C N 1
ATOM 7828 C CA . VAL C 1 304 ? -23.695 -64.999 14.086 1.00 118.82 304 VAL C CA 1
ATOM 7829 C C . VAL C 1 304 ? -22.754 -65.958 13.326 1.00 114.91 304 VAL C C 1
ATOM 7830 O O . VAL C 1 304 ? -21.658 -66.244 13.853 1.00 107.00 304 VAL C O 1
ATOM 7834 N N . GLN C 1 305 ? -23.138 -66.406 12.121 1.00 108.10 305 GLN C N 1
ATOM 7835 C CA . GLN C 1 305 ? -22.317 -67.321 11.275 1.00 103.16 305 GLN C CA 1
ATOM 7836 C C . GLN C 1 305 ? -22.076 -68.682 11.938 1.00 103.68 305 GLN C C 1
ATOM 7837 O O . GLN C 1 305 ? -21.693 -69.613 11.208 1.00 98.13 305 GLN C O 1
ATOM 7843 N N . ARG C 1 306 ? -22.343 -68.828 13.238 1.00 106.61 306 ARG C N 1
ATOM 7844 C CA . ARG C 1 306 ? -22.003 -70.091 13.938 1.00 101.25 306 ARG C CA 1
ATOM 7845 C C . ARG C 1 306 ? -23.267 -70.786 14.432 1.00 100.83 306 ARG C C 1
ATOM 7846 O O . ARG C 1 306 ? -23.171 -71.956 14.817 1.00 99.86 306 ARG C O 1
ATOM 7854 N N . VAL C 1 307 ? -24.406 -70.084 14.425 1.00 99.80 307 VAL C N 1
ATOM 7855 C CA . VAL C 1 307 ? -25.708 -70.715 14.799 1.00 97.06 307 VAL C CA 1
ATOM 7856 C C . VAL C 1 307 ? -26.611 -70.682 13.561 1.00 108.83 307 VAL C C 1
ATOM 7857 O O . VAL C 1 307 ? -27.804 -71.022 13.688 1.00 108.56 307 VAL C O 1
ATOM 7861 N N . GLY C 1 308 ? -25.998 -70.563 12.380 1.00 110.73 308 GLY C N 1
ATOM 7862 C CA . GLY C 1 308 ? -26.781 -70.635 11.133 1.00 106.09 308 GLY C CA 1
ATOM 7863 C C . GLY C 1 308 ? -27.349 -72.028 10.972 1.00 109.74 308 GLY C C 1
ATOM 7864 O O . GLY C 1 308 ? -26.551 -72.975 11.031 1.00 105.29 308 GLY C O 1
ATOM 7865 N N . ASP C 1 309 ? -28.674 -72.154 10.810 1.00 117.86 309 ASP C N 1
ATOM 7866 C CA . ASP C 1 309 ? -29.339 -73.480 10.683 1.00 113.84 309 ASP C CA 1
ATOM 7867 C C . ASP C 1 309 ? -28.893 -74.136 9.385 1.00 108.34 309 ASP C C 1
ATOM 7868 O O . ASP C 1 309 ? -29.662 -74.087 8.418 1.00 100.12 309 ASP C O 1
ATOM 7873 N N . ARG C 1 310 ? -27.685 -74.693 9.372 1.00 109.27 310 ARG C N 1
ATOM 7874 C CA . ARG C 1 310 ? -27.181 -75.415 8.181 1.00 104.87 310 ARG C CA 1
ATOM 7875 C C . ARG C 1 310 ? -27.156 -74.480 6.974 1.00 100.59 310 ARG C C 1
ATOM 7876 O O . ARG C 1 310 ? -28.005 -74.633 6.091 1.00 94.40 310 ARG C O 1
ATOM 7884 N N . GLY C 1 311 ? -26.195 -73.555 6.952 1.00 94.98 311 GLY C N 1
ATOM 7885 C CA . GLY C 1 311 ? -26.052 -72.631 5.815 1.00 87.90 311 GLY C CA 1
ATOM 7886 C C . GLY C 1 311 ? -24.601 -72.313 5.526 1.00 89.90 311 GLY C C 1
ATOM 7887 O O . GLY C 1 311 ? -23.745 -72.744 6.310 1.00 95.33 311 GLY C O 1
ATOM 7888 N N . LEU C 1 312 ? -24.338 -71.580 4.443 1.00 87.99 312 LEU C N 1
ATOM 7889 C CA . LEU C 1 312 ? -22.953 -71.185 4.083 1.00 86.77 312 LEU C CA 1
ATOM 7890 C C . LEU C 1 312 ? -22.968 -69.785 3.469 1.00 90.95 312 LEU C C 1
ATOM 7891 O O . LEU C 1 312 ? -23.640 -69.604 2.453 1.00 92.34 312 LEU C O 1
ATOM 7896 N N . VAL C 1 313 ? -22.240 -68.842 4.066 1.00 89.91 313 VAL C N 1
ATOM 7897 C CA . VAL C 1 313 ? -22.157 -67.492 3.518 1.00 86.78 313 VAL C CA 1
ATOM 7898 C C . VAL C 1 313 ? -20.878 -67.369 2.705 1.00 86.55 313 VAL C C 1
ATOM 7899 O O . VAL C 1 313 ? -19.822 -67.886 3.095 1.00 94.57 313 VAL C O 1
ATOM 7903 N N . VAL C 1 314 ? -20.970 -66.694 1.563 1.00 81.61 314 VAL C N 1
ATOM 7904 C CA . VAL C 1 314 ? -19.846 -66.512 0.654 1.00 83.66 314 VAL C CA 1
ATOM 7905 C C . VAL C 1 314 ? -19.640 -65.019 0.432 1.00 85.59 314 VAL C C 1
ATOM 7906 O O . VAL C 1 314 ? -20.607 -64.249 0.399 1.00 85.16 314 VAL C O 1
ATOM 7910 N N . GLU C 1 315 ? -18.380 -64.615 0.279 1.00 95.81 315 GLU C N 1
ATOM 7911 C CA . GLU C 1 315 ? -18.043 -63.209 0.094 1.00 106.56 315 GLU C CA 1
ATOM 7912 C C . GLU C 1 315 ? -18.380 -62.733 -1.312 1.00 107.73 315 GLU C C 1
ATOM 7913 O O . GLU C 1 315 ? -19.324 -61.958 -1.504 1.00 100.57 315 GLU C O 1
ATOM 7919 N N . GLY C 1 316 ? -17.619 -63.192 -2.303 1.00 109.77 316 GLY C N 1
ATOM 7920 C CA . GLY C 1 316 ? -17.759 -62.696 -3.659 1.00 108.28 316 GLY C CA 1
ATOM 7921 C C . GLY C 1 316 ? -18.578 -63.576 -4.580 1.00 96.76 316 GLY C C 1
ATOM 7922 O O . GLY C 1 316 ? -19.729 -63.904 -4.276 1.00 99.15 316 GLY C O 1
ATOM 7923 N N . TRP C 1 317 ? -17.994 -63.959 -5.712 1.00 106.54 317 TRP C N 1
ATOM 7924 C CA . TRP C 1 317 ? -18.725 -64.711 -6.722 1.00 111.93 317 TRP C CA 1
ATOM 7925 C C . TRP C 1 317 ? -19.061 -66.110 -6.218 1.00 107.30 317 TRP C C 1
ATOM 7926 O O . TRP C 1 317 ? -18.244 -66.774 -5.575 1.00 102.48 317 TRP C O 1
ATOM 7937 N N . ALA C 1 318 ? -20.279 -66.555 -6.521 1.00 100.71 318 ALA C N 1
ATOM 7938 C CA . ALA C 1 318 ? -20.785 -67.853 -6.119 1.00 100.86 318 ALA C CA 1
ATOM 7939 C C . ALA C 1 318 ? -21.195 -68.663 -7.343 1.00 87.65 318 ALA C C 1
ATOM 7940 O O . ALA C 1 318 ? -21.560 -68.090 -8.376 1.00 84.10 318 ALA C O 1
ATOM 7942 N N . PRO C 1 319 ? -21.145 -69.995 -7.263 1.00 88.06 319 PRO C N 1
ATOM 7943 C CA . PRO C 1 319 ? -21.565 -70.815 -8.405 1.00 85.29 319 PRO C CA 1
ATOM 7944 C C . PRO C 1 319 ? -23.071 -70.772 -8.606 1.00 91.71 319 PRO C C 1
ATOM 7945 O O . PRO C 1 319 ? -23.756 -71.772 -8.376 1.00 89.67 319 PRO C O 1
ATOM 7949 N N . GLN C 1 320 ? -23.590 -69.620 -9.036 1.00 90.64 320 GLN C N 1
ATOM 7950 C CA . GLN C 1 320 ? -25.035 -69.445 -9.150 1.00 83.92 320 GLN C CA 1
ATOM 7951 C C . GLN C 1 320 ? -25.642 -70.481 -10.087 1.00 83.42 320 GLN C C 1
ATOM 7952 O O . GLN C 1 320 ? -26.581 -71.197 -9.715 1.00 80.26 320 GLN C O 1
ATOM 7958 N N . ALA C 1 321 ? -25.112 -70.579 -11.307 1.00 89.59 321 ALA C N 1
ATOM 7959 C CA . ALA C 1 321 ? -25.622 -71.565 -12.254 1.00 85.30 321 ALA C CA 1
ATOM 7960 C C . ALA C 1 321 ? -25.392 -72.984 -11.750 1.00 77.60 321 ALA C C 1
ATOM 7961 O O . ALA C 1 321 ? -26.249 -73.860 -11.924 1.00 76.32 321 ALA C O 1
ATOM 7963 N N . ARG C 1 322 ? -24.244 -73.231 -11.115 1.00 79.95 322 ARG C N 1
ATOM 7964 C CA . ARG C 1 322 ? -23.921 -74.571 -10.633 1.00 86.88 322 ARG C CA 1
ATOM 7965 C C . ARG C 1 322 ? -24.708 -74.940 -9.383 1.00 78.16 322 ARG C C 1
ATOM 7966 O O . ARG C 1 322 ? -24.941 -76.127 -9.133 1.00 69.33 322 ARG C O 1
ATOM 7974 N N . ILE C 1 323 ? -25.128 -73.951 -8.590 1.00 77.74 323 ILE C N 1
ATOM 7975 C CA . ILE C 1 323 ? -25.966 -74.242 -7.434 1.00 74.87 323 ILE C CA 1
ATOM 7976 C C . ILE C 1 323 ? -27.414 -74.452 -7.856 1.00 75.80 323 ILE C C 1
ATOM 7977 O O . ILE C 1 323 ? -28.079 -75.387 -7.394 1.00 73.99 323 ILE C O 1
ATOM 7982 N N . LEU C 1 324 ? -27.927 -73.592 -8.742 1.00 79.00 324 LEU C N 1
ATOM 7983 C CA . LEU C 1 324 ? -29.285 -73.775 -9.238 1.00 71.25 324 LEU C CA 1
ATOM 7984 C C . LEU C 1 324 ? -29.419 -75.062 -10.039 1.00 67.23 324 LEU C C 1
ATOM 7985 O O . LEU C 1 324 ? -30.471 -75.710 -10.006 1.00 65.55 324 LEU C O 1
ATOM 7990 N N . GLY C 1 325 ? -28.361 -75.458 -10.755 1.00 71.71 325 GLY C N 1
ATOM 7991 C CA . GLY C 1 325 ? -28.391 -76.711 -11.486 1.00 68.70 325 GLY C CA 1
ATOM 7992 C C . GLY C 1 325 ? -28.207 -77.940 -10.628 1.00 67.75 325 GLY C C 1
ATOM 7993 O O . GLY C 1 325 ? -28.528 -79.046 -11.074 1.00 54.22 325 GLY C O 1
ATOM 7994 N N . HIS C 1 326 ? -27.712 -77.777 -9.405 1.00 77.33 326 HIS C N 1
ATOM 7995 C CA . HIS C 1 326 ? -27.541 -78.919 -8.518 1.00 72.26 326 HIS C CA 1
ATOM 7996 C C . HIS C 1 326 ? -28.896 -79.405 -8.021 1.00 67.32 326 HIS C C 1
ATOM 7997 O O . HIS C 1 326 ? -29.819 -78.615 -7.802 1.00 73.76 326 HIS C O 1
ATOM 8004 N N . SER C 1 327 ? -29.014 -80.722 -7.844 1.00 76.08 327 SER C N 1
ATOM 8005 C CA . SER C 1 327 ? -30.304 -81.311 -7.505 1.00 78.56 327 SER C CA 1
ATOM 8006 C C . SER C 1 327 ? -30.734 -81.003 -6.076 1.00 77.83 327 SER C C 1
ATOM 8007 O O . SER C 1 327 ? -31.917 -81.161 -5.754 1.00 81.75 327 SER C O 1
ATOM 8010 N N . SER C 1 328 ? -29.812 -80.574 -5.214 1.00 81.21 328 SER C N 1
ATOM 8011 C CA . SER C 1 328 ? -30.149 -80.296 -3.822 1.00 75.42 328 SER C CA 1
ATOM 8012 C C . SER C 1 328 ? -30.824 -78.945 -3.628 1.00 71.10 328 SER C C 1
ATOM 8013 O O . SER C 1 328 ? -31.329 -78.677 -2.532 1.00 70.70 328 SER C O 1
ATOM 8016 N N . THR C 1 329 ? -30.847 -78.095 -4.649 1.00 73.52 329 THR C N 1
ATOM 8017 C CA . THR C 1 329 ? -31.445 -76.776 -4.534 1.00 73.59 329 THR C CA 1
ATOM 8018 C C . THR C 1 329 ? -32.907 -76.831 -4.958 1.00 70.90 329 THR C C 1
ATOM 8019 O O . THR C 1 329 ? -33.237 -77.348 -6.032 1.00 64.63 329 THR C O 1
ATOM 8023 N N . GLY C 1 330 ? -33.776 -76.305 -4.103 1.00 70.41 330 GLY C N 1
ATOM 8024 C CA . GLY C 1 330 ? -35.195 -76.246 -4.384 1.00 64.21 330 GLY C CA 1
ATOM 8025 C C . GLY C 1 330 ? -35.807 -74.893 -4.080 1.00 59.56 330 GLY C C 1
ATOM 8026 O O . GLY C 1 330 ? -37.031 -74.770 -3.956 1.00 57.25 330 GLY C O 1
ATOM 8027 N N . GLY C 1 331 ? -34.959 -73.869 -3.960 1.00 56.58 331 GLY C N 1
ATOM 8028 C CA . GLY C 1 331 ? -35.399 -72.515 -3.676 1.00 56.90 331 GLY C CA 1
ATOM 8029 C C . GLY C 1 331 ? -34.346 -71.473 -4.003 1.00 60.63 331 GLY C C 1
ATOM 8030 O O . GLY C 1 331 ? -33.146 -71.717 -3.830 1.00 60.85 331 GLY C O 1
ATOM 8031 N N . PHE C 1 332 ? -34.782 -70.305 -4.482 1.00 56.30 332 PHE C N 1
ATOM 8032 C CA . PHE C 1 332 ? -33.860 -69.246 -4.905 1.00 51.35 332 PHE C CA 1
ATOM 8033 C C . PHE C 1 332 ? -34.412 -67.905 -4.432 1.00 53.86 332 PHE C C 1
ATOM 8034 O O . PHE C 1 332 ? -35.280 -67.322 -5.088 1.00 55.35 332 PHE C O 1
ATOM 8042 N N . VAL C 1 333 ? -33.895 -67.412 -3.311 1.00 52.69 333 VAL C N 1
ATOM 8043 C CA . VAL C 1 333 ? -34.223 -66.073 -2.829 1.00 56.22 333 VAL C CA 1
ATOM 8044 C C . VAL C 1 333 ? -33.415 -65.078 -3.657 1.00 58.93 333 VAL C C 1
ATOM 8045 O O . VAL C 1 333 ? -32.187 -65.024 -3.549 1.00 54.56 333 VAL C O 1
ATOM 8049 N N . SER C 1 334 ? -34.097 -64.288 -4.482 1.00 61.10 334 SER C N 1
ATOM 8050 C CA . SER C 1 334 ? -33.417 -63.458 -5.462 1.00 55.66 334 SER C CA 1
ATOM 8051 C C . SER C 1 334 ? -33.979 -62.043 -5.459 1.00 56.63 334 SER C C 1
ATOM 8052 O O . SER C 1 334 ? -35.116 -61.800 -5.049 1.00 61.23 334 SER C O 1
ATOM 8055 N N . HIS C 1 335 ? -33.155 -61.108 -5.930 1.00 47.44 335 HIS C N 1
ATOM 8056 C CA . HIS C 1 335 ? -33.592 -59.734 -6.146 1.00 53.22 335 HIS C CA 1
ATOM 8057 C C . HIS C 1 335 ? -34.317 -59.557 -7.471 1.00 57.25 335 HIS C C 1
ATOM 8058 O O . HIS C 1 335 ? -34.659 -58.422 -7.821 1.00 57.15 335 HIS C O 1
ATOM 8065 N N . CYS C 1 336 ? -34.543 -60.648 -8.209 1.00 51.95 336 CYS C N 1
ATOM 8066 C CA . CYS C 1 336 ? -35.348 -60.654 -9.434 1.00 47.41 336 CYS C CA 1
ATOM 8067 C C . CYS C 1 336 ? -34.671 -59.883 -10.569 1.00 49.09 336 CYS C C 1
ATOM 8068 O O . CYS C 1 336 ? -35.285 -59.057 -11.240 1.00 43.67 336 CYS C O 1
ATOM 8071 N N . GLY C 1 337 ? -33.389 -60.165 -10.776 1.00 50.24 337 GLY C N 1
ATOM 8072 C CA . GLY C 1 337 ? -32.759 -59.795 -12.027 1.00 48.20 337 GLY C CA 1
ATOM 8073 C C . GLY C 1 337 ? -33.224 -60.704 -13.149 1.00 53.60 337 GLY C C 1
ATOM 8074 O O . GLY C 1 337 ? -33.584 -61.862 -12.934 1.00 48.68 337 GLY C O 1
ATOM 8075 N N . TRP C 1 338 ? -33.229 -60.168 -14.369 1.00 46.37 338 TRP C N 1
ATOM 8076 C CA . TRP C 1 338 ? -33.765 -60.933 -15.492 1.00 38.55 338 TRP C CA 1
ATOM 8077 C C . TRP C 1 338 ? -32.937 -62.183 -15.751 1.00 42.77 338 TRP C C 1
ATOM 8078 O O . TRP C 1 338 ? -33.484 -63.277 -15.938 1.00 47.52 338 TRP C O 1
ATOM 8089 N N . SER C 1 339 ? -31.608 -62.049 -15.770 1.00 53.79 339 SER C N 1
ATOM 8090 C CA . SER C 1 339 ? -30.763 -63.228 -15.946 1.00 55.61 339 SER C CA 1
ATOM 8091 C C . SER C 1 339 ? -30.911 -64.188 -14.773 1.00 50.86 339 SER C C 1
ATOM 8092 O O . SER C 1 339 ? -30.870 -65.410 -14.953 1.00 48.43 339 SER C O 1
ATOM 8095 N N . SER C 1 340 ? -31.105 -63.651 -13.568 1.00 53.72 340 SER C N 1
ATOM 8096 C CA . SER C 1 340 ? -31.288 -64.503 -12.398 1.00 57.66 340 SER C CA 1
ATOM 8097 C C . SER C 1 340 ? -32.567 -65.324 -12.510 1.00 58.64 340 SER C C 1
ATOM 8098 O O . SER C 1 340 ? -32.567 -66.532 -12.246 1.00 62.86 340 SER C O 1
ATOM 8101 N N . ILE C 1 341 ? -33.670 -64.686 -12.914 1.00 52.58 341 ILE C N 1
ATOM 8102 C CA . ILE C 1 341 ? -34.932 -65.407 -13.065 1.00 51.41 341 ILE C CA 1
ATOM 8103 C C . ILE C 1 341 ? -34.843 -66.416 -14.204 1.00 54.38 341 ILE C C 1
ATOM 8104 O O . ILE C 1 341 ? -35.359 -67.537 -14.099 1.00 57.98 341 ILE C O 1
ATOM 8109 N N . ALA C 1 342 ? -34.184 -66.044 -15.302 1.00 54.69 342 ALA C N 1
ATOM 8110 C CA . ALA C 1 342 ? -34.007 -66.985 -16.404 1.00 58.43 342 ALA C CA 1
ATOM 8111 C C . ALA C 1 342 ? -33.225 -68.215 -15.957 1.00 65.89 342 ALA C C 1
ATOM 8112 O O . ALA C 1 342 ? -33.605 -69.348 -16.271 1.00 61.52 342 ALA C O 1
ATOM 8114 N N . GLU C 1 343 ? -32.130 -68.010 -15.219 1.00 60.76 343 GLU C N 1
ATOM 8115 C CA . GLU C 1 343 ? -31.354 -69.146 -14.726 1.00 63.90 343 GLU C CA 1
ATOM 8116 C C . GLU C 1 343 ? -32.157 -69.982 -13.740 1.00 69.62 343 GLU C C 1
ATOM 8117 O O . GLU C 1 343 ? -32.060 -71.214 -13.737 1.00 71.20 343 GLU C O 1
ATOM 8123 N N . SER C 1 344 ? -32.950 -69.329 -12.887 1.00 67.49 344 SER C N 1
ATOM 8124 C CA . SER C 1 344 ? -33.777 -70.071 -11.941 1.00 60.91 344 SER C CA 1
ATOM 8125 C C . SER C 1 344 ? -34.824 -70.911 -12.657 1.00 62.45 344 SER C C 1
ATOM 8126 O O . SER C 1 344 ? -35.184 -71.993 -12.178 1.00 63.19 344 SER C O 1
ATOM 8129 N N . MET C 1 345 ? -35.324 -70.439 -13.795 1.00 58.58 345 MET C N 1
ATOM 8130 C CA . MET C 1 345 ? -36.344 -71.191 -14.513 1.00 60.25 345 MET C CA 1
ATOM 8131 C C . MET C 1 345 ? -35.765 -72.255 -15.437 1.00 68.06 345 MET C C 1
ATOM 8132 O O . MET C 1 345 ? -36.445 -73.248 -15.720 1.00 68.50 345 MET C O 1
ATOM 8137 N N . LYS C 1 346 ? -34.528 -72.084 -15.911 1.00 62.34 346 LYS C N 1
ATOM 8138 C CA . LYS C 1 346 ? -33.923 -73.127 -16.732 1.00 61.43 346 LYS C CA 1
ATOM 8139 C C . LYS C 1 346 ? -33.592 -74.373 -15.921 1.00 70.26 346 LYS C C 1
ATOM 8140 O O . LYS C 1 346 ? -33.494 -75.463 -16.493 1.00 68.29 346 LYS C O 1
ATOM 8146 N N . PHE C 1 347 ? -33.434 -74.242 -14.603 1.00 71.29 347 PHE C N 1
ATOM 8147 C CA . PHE C 1 347 ? -33.114 -75.368 -13.740 1.00 73.90 347 PHE C CA 1
ATOM 8148 C C . PHE C 1 347 ? -34.274 -75.762 -12.831 1.00 73.67 347 PHE C C 1
ATOM 8149 O O . PHE C 1 347 ? -34.090 -76.593 -11.934 1.00 69.31 347 PHE C O 1
ATOM 8157 N N . GLY C 1 348 ? -35.457 -75.188 -13.037 1.00 73.02 348 GLY C N 1
ATOM 8158 C CA . GLY C 1 348 ? -36.632 -75.591 -12.284 1.00 60.43 348 GLY C CA 1
ATOM 8159 C C . GLY C 1 348 ? -36.618 -75.236 -10.815 1.00 66.50 348 GLY C C 1
ATOM 8160 O O . GLY C 1 348 ? -37.260 -75.924 -10.014 1.00 77.87 348 GLY C O 1
ATOM 8161 N N . VAL C 1 349 ? -35.908 -74.183 -10.434 1.00 59.09 349 VAL C N 1
ATOM 8162 C CA . VAL C 1 349 ? -35.826 -73.735 -9.048 1.00 55.04 349 VAL C CA 1
ATOM 8163 C C . VAL C 1 349 ? -36.840 -72.613 -8.854 1.00 54.59 349 VAL C C 1
ATOM 8164 O O . VAL C 1 349 ? -36.700 -71.556 -9.486 1.00 51.18 349 VAL C O 1
ATOM 8168 N N . PRO C 1 350 ? -37.858 -72.790 -8.009 1.00 57.32 350 PRO C N 1
ATOM 8169 C CA . PRO C 1 350 ? -38.828 -71.710 -7.787 1.00 55.24 350 PRO C CA 1
ATOM 8170 C C . PRO C 1 350 ? -38.180 -70.494 -7.141 1.00 57.23 350 PRO C C 1
ATOM 8171 O O . PRO C 1 350 ? -37.108 -70.571 -6.540 1.00 64.26 350 PRO C O 1
ATOM 8175 N N . VAL C 1 351 ? -38.855 -69.354 -7.271 1.00 44.97 351 VAL C N 1
ATOM 8176 C CA . VAL C 1 351 ? -38.271 -68.049 -6.975 1.00 47.63 351 VAL C CA 1
ATOM 8177 C C . VAL C 1 351 ? -38.931 -67.455 -5.737 1.00 54.73 351 VAL C C 1
ATOM 8178 O O . VAL C 1 351 ? -40.161 -67.476 -5.603 1.00 58.52 351 VAL C O 1
ATOM 8182 N N . ILE C 1 352 ? -38.105 -66.931 -4.836 1.00 54.88 352 ILE C N 1
ATOM 8183 C CA . ILE C 1 352 ? -38.544 -66.115 -3.712 1.00 57.52 352 ILE C CA 1
ATOM 8184 C C . ILE C 1 352 ? -38.195 -64.679 -4.085 1.00 56.31 352 ILE C C 1
ATOM 8185 O O . ILE C 1 352 ? -37.024 -64.279 -4.051 1.00 54.72 352 ILE C O 1
ATOM 8190 N N . ALA C 1 353 ? -39.208 -63.902 -4.452 1.00 48.69 353 ALA C N 1
ATOM 8191 C CA . ALA C 1 353 ? -38.995 -62.563 -4.976 1.00 55.61 353 ALA C CA 1
ATOM 8192 C C . ALA C 1 353 ? -38.748 -61.577 -3.845 1.00 54.97 353 ALA C C 1
ATOM 8193 O O . ALA C 1 353 ? -39.554 -61.462 -2.914 1.00 60.94 353 ALA C O 1
ATOM 8195 N N . MET C 1 354 ? -37.620 -60.856 -3.928 1.00 57.40 354 MET C N 1
ATOM 8196 C CA . MET C 1 354 ? -37.267 -59.805 -2.983 1.00 66.06 354 MET C CA 1
ATOM 8197 C C . MET C 1 354 ? -36.649 -58.653 -3.785 1.00 67.83 354 MET C C 1
ATOM 8198 O O . MET C 1 354 ? -35.464 -58.343 -3.679 1.00 66.48 354 MET C O 1
ATOM 8203 N N . ALA C 1 355 ? -37.471 -58.011 -4.610 1.00 58.11 355 ALA C N 1
ATOM 8204 C CA . ALA C 1 355 ? -37.023 -56.914 -5.449 1.00 66.93 355 ALA C CA 1
ATOM 8205 C C . ALA C 1 355 ? -37.015 -55.604 -4.664 1.00 66.95 355 ALA C C 1
ATOM 8206 O O . ALA C 1 355 ? -37.500 -55.523 -3.532 1.00 69.43 355 ALA C O 1
ATOM 8208 N N . ARG C 1 356 ? -36.451 -54.564 -5.280 1.00 73.11 356 ARG C N 1
ATOM 8209 C CA . ARG C 1 356 ? -36.427 -53.255 -4.633 1.00 82.58 356 ARG C CA 1
ATOM 8210 C C . ARG C 1 356 ? -36.456 -52.110 -5.640 1.00 72.31 356 ARG C C 1
ATOM 8211 O O . ARG C 1 356 ? -37.285 -51.201 -5.520 1.00 78.37 356 ARG C O 1
ATOM 8219 N N . HIS C 1 357 ? -35.563 -52.130 -6.627 1.00 67.77 357 HIS C N 1
ATOM 8220 C CA . HIS C 1 357 ? -35.418 -51.018 -7.554 1.00 74.62 357 HIS C CA 1
ATOM 8221 C C . HIS C 1 357 ? -35.374 -51.530 -8.990 1.00 67.52 357 HIS C C 1
ATOM 8222 O O . HIS C 1 357 ? -35.332 -52.735 -9.246 1.00 61.74 357 HIS C O 1
ATOM 8229 N N . LEU C 1 358 ? -35.389 -50.583 -9.926 1.00 75.31 358 LEU C N 1
ATOM 8230 C CA . LEU C 1 358 ? -35.355 -50.850 -11.369 1.00 70.57 358 LEU C CA 1
ATOM 8231 C C . LEU C 1 358 ? -36.589 -51.677 -11.742 1.00 61.52 358 LEU C C 1
ATOM 8232 O O . LEU C 1 358 ? -37.635 -51.583 -11.089 1.00 66.67 358 LEU C O 1
ATOM 8237 N N . ASP C 1 359 ? -36.481 -52.485 -12.793 1.00 52.13 359 ASP C N 1
ATOM 8238 C CA . ASP C 1 359 ? -37.572 -53.323 -13.269 1.00 57.26 359 ASP C CA 1
ATOM 8239 C C . ASP C 1 359 ? -37.696 -54.629 -12.496 1.00 58.29 359 ASP C C 1
ATOM 8240 O O . ASP C 1 359 ? -38.475 -55.498 -12.899 1.00 56.29 359 ASP C O 1
ATOM 8245 N N . GLN C 1 360 ? -36.946 -54.775 -11.408 1.00 59.18 360 GLN C N 1
ATOM 8246 C CA . GLN C 1 360 ? -36.981 -56.018 -10.643 1.00 53.03 360 GLN C CA 1
ATOM 8247 C C . GLN C 1 360 ? -38.354 -56.332 -10.055 1.00 55.90 360 GLN C C 1
ATOM 8248 O O . GLN C 1 360 ? -38.737 -57.515 -10.074 1.00 52.71 360 GLN C O 1
ATOM 8254 N N . PRO C 1 361 ? -39.119 -55.377 -9.509 1.00 56.09 361 PRO C N 1
ATOM 8255 C CA . PRO C 1 361 ? -40.487 -55.731 -9.084 1.00 56.90 361 PRO C CA 1
ATOM 8256 C C . PRO C 1 361 ? -41.335 -56.280 -10.219 1.00 58.53 361 PRO C C 1
ATOM 8257 O O . PRO C 1 361 ? -41.943 -57.350 -10.069 1.00 59.43 361 PRO C O 1
ATOM 8261 N N . LEU C 1 362 ? -41.372 -55.588 -11.364 1.00 48.44 362 LEU C N 1
ATOM 8262 C CA . LEU C 1 362 ? -42.148 -56.075 -12.503 1.00 41.12 362 LEU C CA 1
ATOM 8263 C C . LEU C 1 362 ? -41.741 -57.492 -12.884 1.00 43.50 362 LEU C C 1
ATOM 8264 O O . LEU C 1 362 ? -42.596 -58.320 -13.217 1.00 50.72 362 LEU C O 1
ATOM 8269 N N . ASN C 1 363 ? -40.441 -57.790 -12.844 1.00 42.42 363 ASN C N 1
ATOM 8270 C CA . ASN C 1 363 ? -39.996 -59.155 -13.108 1.00 43.09 363 ASN C CA 1
ATOM 8271 C C . ASN C 1 363 ? -40.586 -60.120 -12.090 1.00 46.35 363 ASN C C 1
ATOM 8272 O O . ASN C 1 363 ? -41.163 -61.151 -12.453 1.00 48.30 363 ASN C O 1
ATOM 8277 N N . GLY C 1 364 ? -40.475 -59.779 -10.803 1.00 51.65 364 GLY C N 1
ATOM 8278 C CA . GLY C 1 364 ? -40.928 -60.645 -9.730 1.00 39.76 364 GLY C CA 1
ATOM 8279 C C . GLY C 1 364 ? -42.361 -61.098 -9.892 1.00 48.62 364 GLY C C 1
ATOM 8280 O O . GLY C 1 364 ? -42.615 -62.290 -10.093 1.00 45.81 364 GLY C O 1
ATOM 8281 N N . LYS C 1 365 ? -43.303 -60.149 -9.831 1.00 53.75 365 LYS C N 1
ATOM 8282 C CA . LYS C 1 365 ? -44.706 -60.477 -10.068 1.00 58.55 365 LYS C CA 1
ATOM 8283 C C . LYS C 1 365 ? -44.896 -61.220 -11.384 1.00 48.65 365 LYS C C 1
ATOM 8284 O O . LYS C 1 365 ? -45.769 -62.093 -11.472 1.00 53.19 365 LYS C O 1
ATOM 8290 N N . LEU C 1 366 ? -44.095 -60.903 -12.404 1.00 37.29 366 LEU C N 1
ATOM 8291 C CA . LEU C 1 366 ? -44.142 -61.669 -13.646 1.00 46.05 366 LEU C CA 1
ATOM 8292 C C . LEU C 1 366 ? -43.983 -63.160 -13.363 1.00 46.33 366 LEU C C 1
ATOM 8293 O O . LEU C 1 366 ? -44.868 -63.964 -13.680 1.00 45.85 366 LEU C O 1
ATOM 8298 N N . ALA C 1 367 ? -42.874 -63.544 -12.727 1.00 48.09 367 ALA C N 1
ATOM 8299 C CA . ALA C 1 367 ? -42.699 -64.941 -12.338 1.00 50.93 367 ALA C CA 1
ATOM 8300 C C . ALA C 1 367 ? -43.749 -65.397 -11.335 1.00 50.95 367 ALA C C 1
ATOM 8301 O O . ALA C 1 367 ? -44.043 -66.595 -11.264 1.00 51.28 367 ALA C O 1
ATOM 8303 N N . ALA C 1 368 ? -44.343 -64.471 -10.580 1.00 52.02 368 ALA C N 1
ATOM 8304 C CA . ALA C 1 368 ? -45.464 -64.808 -9.712 1.00 46.33 368 ALA C CA 1
ATOM 8305 C C . ALA C 1 368 ? -46.774 -64.922 -10.472 1.00 48.66 368 ALA C C 1
ATOM 8306 O O . ALA C 1 368 ? -47.675 -65.642 -10.031 1.00 49.99 368 ALA C O 1
ATOM 8308 N N . GLU C 1 369 ? -46.890 -64.242 -11.613 1.00 47.85 369 GLU C N 1
ATOM 8309 C CA . GLU C 1 369 ? -48.097 -64.347 -12.425 1.00 46.11 369 GLU C CA 1
ATOM 8310 C C . GLU C 1 369 ? -48.217 -65.728 -13.058 1.00 49.21 369 GLU C C 1
ATOM 8311 O O . GLU C 1 369 ? -49.317 -66.293 -13.121 1.00 49.31 369 GLU C O 1
ATOM 8317 N N . VAL C 1 370 ? -47.100 -66.292 -13.523 1.00 39.31 370 VAL C N 1
ATOM 8318 C CA . VAL C 1 370 ? -47.124 -67.607 -14.162 1.00 41.37 370 VAL C CA 1
ATOM 8319 C C . VAL C 1 370 ? -47.107 -68.753 -13.162 1.00 46.53 370 VAL C C 1
ATOM 8320 O O . VAL C 1 370 ? -47.412 -69.892 -13.538 1.00 54.52 370 VAL C O 1
ATOM 8324 N N . GLY C 1 371 ? -46.755 -68.487 -11.906 1.00 53.69 371 GLY C N 1
ATOM 8325 C CA . GLY C 1 371 ? -46.858 -69.477 -10.854 1.00 53.09 371 GLY C CA 1
ATOM 8326 C C . GLY C 1 371 ? -45.580 -70.195 -10.476 1.00 59.38 371 GLY C C 1
ATOM 8327 O O . GLY C 1 371 ? -45.654 -71.214 -9.780 1.00 55.60 371 GLY C O 1
ATOM 8328 N N . VAL C 1 372 ? -44.420 -69.707 -10.899 1.00 54.04 372 VAL C N 1
ATOM 8329 C CA . VAL C 1 372 ? -43.150 -70.354 -10.588 1.00 48.72 372 VAL C CA 1
ATOM 8330 C C . VAL C 1 372 ? -42.401 -69.616 -9.475 1.00 41.71 372 VAL C C 1
ATOM 8331 O O . VAL C 1 372 ? -41.204 -69.830 -9.290 1.00 42.86 372 VAL C O 1
ATOM 8335 N N . GLY C 1 373 ? -43.086 -68.754 -8.733 1.00 41.52 373 GLY C N 1
ATOM 8336 C CA . GLY C 1 373 ? -42.439 -68.038 -7.652 1.00 49.06 373 GLY C CA 1
ATOM 8337 C C . GLY C 1 373 ? -43.463 -67.326 -6.796 1.00 53.67 373 GLY C C 1
ATOM 8338 O O . GLY C 1 373 ? -44.664 -67.345 -7.073 1.00 56.41 373 GLY C O 1
ATOM 8339 N N . MET C 1 374 ? -42.961 -66.691 -5.737 1.00 52.30 374 MET C N 1
ATOM 8340 C CA . MET C 1 374 ? -43.809 -65.933 -4.827 1.00 58.22 374 MET C CA 1
ATOM 8341 C C . MET C 1 374 ? -43.017 -64.774 -4.240 1.00 59.60 374 MET C C 1
ATOM 8342 O O . MET C 1 374 ? -41.843 -64.926 -3.899 1.00 57.39 374 MET C O 1
ATOM 8347 N N . GLU C 1 375 ? -43.668 -63.621 -4.126 1.00 66.63 375 GLU C N 1
ATOM 8348 C CA . GLU C 1 375 ? -43.043 -62.429 -3.575 1.00 58.52 375 GLU C CA 1
ATOM 8349 C C . GLU C 1 375 ? -43.271 -62.349 -2.072 1.00 65.29 375 GLU C C 1
ATOM 8350 O O . GLU C 1 375 ? -44.294 -62.809 -1.552 1.00 64.60 375 GLU C O 1
ATOM 8356 N N . VAL C 1 376 ? -42.305 -61.754 -1.370 1.00 75.18 376 VAL C N 1
ATOM 8357 C CA . VAL C 1 376 ? -42.483 -61.499 0.051 1.00 76.46 376 VAL C CA 1
ATOM 8358 C C . VAL C 1 376 ? -43.440 -60.325 0.229 1.00 81.63 376 VAL C C 1
ATOM 8359 O O . VAL C 1 376 ? -43.473 -59.388 -0.584 1.00 85.55 376 VAL C O 1
ATOM 8363 N N . VAL C 1 377 ? -44.241 -60.381 1.288 1.00 86.45 377 VAL C N 1
ATOM 8364 C CA . VAL C 1 377 ? -45.241 -59.355 1.556 1.00 93.14 377 VAL C CA 1
ATOM 8365 C C . VAL C 1 377 ? -44.588 -58.245 2.367 1.00 100.34 377 VAL C C 1
ATOM 8366 O O . VAL C 1 377 ? -44.116 -58.476 3.486 1.00 112.39 377 VAL C O 1
ATOM 8370 N N . ARG C 1 378 ? -44.523 -57.043 1.783 1.00 105.28 378 ARG C N 1
ATOM 8371 C CA . ARG C 1 378 ? -43.859 -55.895 2.459 1.00 102.02 378 ARG C CA 1
ATOM 8372 C C . ARG C 1 378 ? -44.725 -55.412 3.626 1.00 110.15 378 ARG C C 1
ATOM 8373 O O . ARG C 1 378 ? -45.906 -55.093 3.389 1.00 109.11 378 ARG C O 1
ATOM 8381 N N . ASP C 1 379 ? -44.151 -55.355 4.831 1.00 121.52 379 ASP C N 1
ATOM 8382 C CA . ASP C 1 379 ? -44.900 -54.852 6.015 1.00 129.71 379 ASP C CA 1
ATOM 8383 C C . ASP C 1 379 ? -44.695 -53.336 6.125 1.00 131.73 379 ASP C C 1
ATOM 8384 O O . ASP C 1 379 ? -45.601 -52.657 6.644 1.00 128.12 379 ASP C O 1
ATOM 8389 N N . GLU C 1 380 ? -43.549 -52.836 5.649 1.00 127.22 380 GLU C N 1
ATOM 8390 C CA . GLU C 1 380 ? -43.269 -51.376 5.691 1.00 128.72 380 GLU C CA 1
ATOM 8391 C C . GLU C 1 380 ? -43.327 -50.816 4.266 1.00 128.76 380 GLU C C 1
ATOM 8392 O O . GLU C 1 380 ? -44.277 -51.160 3.538 1.00 129.65 380 GLU C O 1
ATOM 8398 N N . ASN C 1 381 ? -42.351 -49.983 3.893 1.00 131.71 381 ASN C N 1
ATOM 8399 C CA . ASN C 1 381 ? -42.291 -49.416 2.519 1.00 139.69 381 ASN C CA 1
ATOM 8400 C C . ASN C 1 381 ? -40.839 -49.480 2.042 1.00 142.37 381 ASN C C 1
ATOM 8401 O O . ASN C 1 381 ? -40.621 -49.589 0.820 1.00 143.24 381 ASN C O 1
ATOM 8406 N N . GLY C 1 382 ? -39.889 -49.422 2.979 1.00 136.72 382 GLY C N 1
ATOM 8407 C CA . GLY C 1 382 ? -38.460 -49.510 2.621 1.00 122.03 382 GLY C CA 1
ATOM 8408 C C . GLY C 1 382 ? -38.011 -50.955 2.512 1.00 121.70 382 GLY C C 1
ATOM 8409 O O . GLY C 1 382 ? -37.227 -51.259 1.590 1.00 122.77 382 GLY C O 1
ATOM 8410 N N . LYS C 1 383 ? -38.481 -51.801 3.425 1.00 119.01 383 LYS C N 1
ATOM 8411 C CA . LYS C 1 383 ? -37.950 -53.181 3.404 1.00 115.91 383 LYS C CA 1
ATOM 8412 C C . LYS C 1 383 ? -38.959 -54.177 3.957 1.00 110.06 383 LYS C C 1
ATOM 8413 O O . LYS C 1 383 ? -40.102 -53.791 4.249 1.00 109.70 383 LYS C O 1
ATOM 8419 N N . TYR C 1 384 ? -38.505 -55.414 4.102 1.00 104.46 384 TYR C N 1
ATOM 8420 C CA . TYR C 1 384 ? -39.395 -56.484 4.586 1.00 103.24 384 TYR C CA 1
ATOM 8421 C C . TYR C 1 384 ? -38.908 -56.938 5.957 1.00 103.60 384 TYR C C 1
ATOM 8422 O O . TYR C 1 384 ? -37.826 -56.499 6.389 1.00 94.58 384 TYR C O 1
ATOM 8431 N N . LYS C 1 385 ? -39.681 -57.812 6.602 1.00 103.52 385 LYS C N 1
ATOM 8432 C CA . LYS C 1 385 ? -39.338 -58.257 7.971 1.00 94.32 385 LYS C CA 1
ATOM 8433 C C . LYS C 1 385 ? -39.067 -59.760 7.951 1.00 90.62 385 LYS C C 1
ATOM 8434 O O . LYS C 1 385 ? -39.510 -60.409 6.998 1.00 93.01 385 LYS C O 1
ATOM 8440 N N . ARG C 1 386 ? -38.380 -60.283 8.966 1.00 89.12 386 ARG C N 1
ATOM 8441 C CA . ARG C 1 386 ? -37.979 -61.709 8.965 1.00 85.57 386 ARG C CA 1
ATOM 8442 C C . ARG C 1 386 ? -39.185 -62.626 8.801 1.00 82.10 386 ARG C C 1
ATOM 8443 O O . ARG C 1 386 ? -39.068 -63.596 8.051 1.00 79.69 386 ARG C O 1
ATOM 8451 N N . GLU C 1 387 ? -40.274 -62.364 9.516 1.00 82.31 387 GLU C N 1
ATOM 8452 C CA . GLU C 1 387 ? -41.499 -63.183 9.313 1.00 90.54 387 GLU C CA 1
ATOM 8453 C C . GLU C 1 387 ? -41.845 -63.248 7.822 1.00 85.96 387 GLU C C 1
ATOM 8454 O O . GLU C 1 387 ? -41.937 -64.370 7.305 1.00 83.04 387 GLU C O 1
ATOM 8460 N N . GLY C 1 388 ? -42.046 -62.096 7.170 1.00 81.44 388 GLY C N 1
ATOM 8461 C CA . GLY C 1 388 ? -42.397 -62.078 5.760 1.00 86.23 388 GLY C CA 1
ATOM 8462 C C . GLY C 1 388 ? -41.491 -62.941 4.904 1.00 77.84 388 GLY C C 1
ATOM 8463 O O . GLY C 1 388 ? -41.933 -63.513 3.903 1.00 73.45 388 GLY C O 1
ATOM 8464 N N . ILE C 1 389 ? -40.218 -63.059 5.284 1.00 73.98 389 ILE C N 1
ATOM 8465 C CA . ILE C 1 389 ? -39.274 -63.862 4.515 1.00 72.81 389 ILE C CA 1
ATOM 8466 C C . ILE C 1 389 ? -39.398 -65.337 4.877 1.00 80.83 389 ILE C C 1
ATOM 8467 O O . ILE C 1 389 ? -39.482 -66.204 3.998 1.00 81.75 389 ILE C O 1
ATOM 8472 N N . ALA C 1 390 ? -39.394 -65.634 6.177 1.00 78.41 390 ALA C N 1
ATOM 8473 C CA . ALA C 1 390 ? -39.465 -67.020 6.626 1.00 75.04 390 ALA C CA 1
ATOM 8474 C C . ALA C 1 390 ? -40.766 -67.679 6.183 1.00 76.77 390 ALA C C 1
ATOM 8475 O O . ALA C 1 390 ? -40.770 -68.849 5.783 1.00 78.51 390 ALA C O 1
ATOM 8477 N N . GLU C 1 391 ? -41.878 -66.945 6.252 1.00 75.89 391 GLU C N 1
ATOM 8478 C CA . GLU C 1 391 ? -43.160 -67.502 5.836 1.00 79.91 391 GLU C CA 1
ATOM 8479 C C . GLU C 1 391 ? -43.109 -67.965 4.388 1.00 77.55 391 GLU C C 1
ATOM 8480 O O . GLU C 1 391 ? -43.460 -69.109 4.083 1.00 72.82 391 GLU C O 1
ATOM 8486 N N . VAL C 1 392 ? -42.654 -67.096 3.482 1.00 77.66 392 VAL C N 1
ATOM 8487 C CA . VAL C 1 392 ? -42.663 -67.456 2.071 1.00 78.00 392 VAL C CA 1
ATOM 8488 C C . VAL C 1 392 ? -41.637 -68.546 1.781 1.00 75.31 392 VAL C C 1
ATOM 8489 O O . VAL C 1 392 ? -41.885 -69.424 0.944 1.00 67.74 392 VAL C O 1
ATOM 8493 N N . ILE C 1 393 ? -40.494 -68.537 2.476 1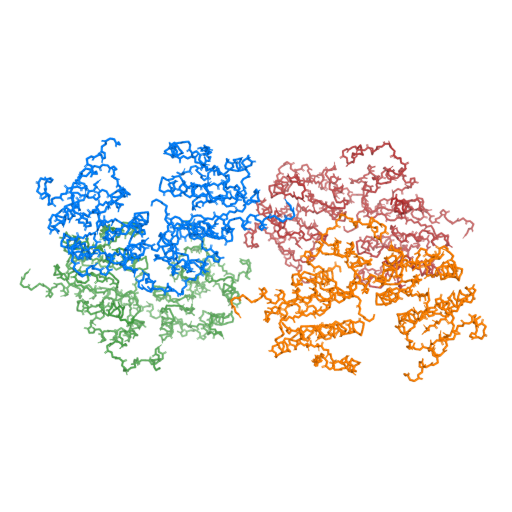.00 75.71 393 ILE C N 1
ATOM 8494 C CA . ILE C 1 393 ? -39.511 -69.602 2.269 1.00 72.81 393 ILE C CA 1
ATOM 8495 C C . ILE C 1 393 ? -40.110 -70.951 2.649 1.00 67.76 393 ILE C C 1
ATOM 8496 O O . ILE C 1 393 ? -40.036 -71.923 1.885 1.00 67.05 393 ILE C O 1
ATOM 8501 N N . ARG C 1 394 ? -40.731 -71.027 3.830 1.00 70.25 394 ARG C N 1
ATOM 8502 C CA . ARG C 1 394 ? -41.341 -72.280 4.264 1.00 80.07 394 ARG C CA 1
ATOM 8503 C C . ARG C 1 394 ? -42.475 -72.690 3.334 1.00 76.04 394 ARG C C 1
ATOM 8504 O O . ARG C 1 394 ? -42.605 -73.870 2.991 1.00 77.34 394 ARG C O 1
ATOM 8512 N N . LYS C 1 395 ? -43.301 -71.728 2.913 1.00 70.44 395 LYS C N 1
ATOM 8513 C CA . LYS C 1 395 ? -44.422 -72.040 2.030 1.00 72.42 395 LYS C CA 1
ATOM 85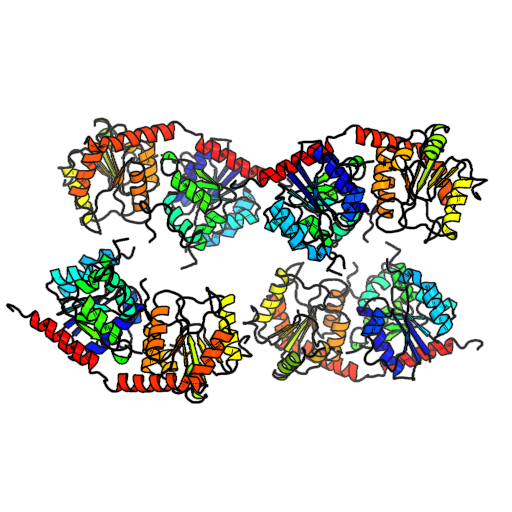14 C C . LYS C 1 395 ? -43.934 -72.637 0.717 1.00 72.66 395 LYS C C 1
ATOM 8515 O O . LYS C 1 395 ? -44.464 -73.652 0.251 1.00 74.67 395 LYS C O 1
ATOM 8521 N N . VAL C 1 396 ? -42.912 -72.033 0.116 1.00 67.53 396 VAL C N 1
ATOM 8522 C CA . VAL C 1 396 ? -42.464 -72.466 -1.204 1.00 66.36 396 VAL C CA 1
ATOM 8523 C C . VAL C 1 396 ? -41.686 -73.773 -1.111 1.00 65.66 396 VAL C C 1
ATOM 8524 O O . VAL C 1 396 ? -42.036 -74.769 -1.756 1.00 69.70 396 VAL C O 1
ATOM 8528 N N . VAL C 1 397 ? -40.623 -73.798 -0.308 1.00 68.35 397 VAL C N 1
ATOM 8529 C CA . VAL C 1 397 ? -39.644 -74.875 -0.450 1.00 69.68 397 VAL C CA 1
ATOM 8530 C C . VAL C 1 397 ? -40.066 -76.134 0.302 1.00 68.15 397 VAL C C 1
ATOM 8531 O O . VAL C 1 397 ? -39.848 -77.252 -0.176 1.00 70.50 397 VAL C O 1
ATOM 8535 N N . VAL C 1 398 ? -40.677 -75.993 1.478 1.00 66.49 398 VAL C N 1
ATOM 8536 C CA . VAL C 1 398 ? -40.863 -77.125 2.384 1.00 76.58 398 VAL C CA 1
ATOM 8537 C C . VAL C 1 398 ? -42.323 -77.418 2.707 1.00 78.74 398 VAL C C 1
ATOM 8538 O O . VAL C 1 398 ? -42.607 -78.476 3.288 1.00 86.15 398 VAL C O 1
ATOM 8542 N N . GLU C 1 399 ? -43.261 -76.541 2.361 1.00 68.57 399 GLU C N 1
ATOM 8543 C CA . GLU C 1 399 ? -44.656 -76.733 2.728 1.00 71.96 399 GLU C CA 1
ATOM 8544 C C . GLU C 1 399 ? -45.468 -77.229 1.538 1.00 78.86 399 GLU C C 1
ATOM 8545 O O . GLU C 1 399 ? -45.080 -77.073 0.378 1.00 79.55 399 GLU C O 1
ATOM 8551 N N . LYS C 1 400 ? -46.617 -77.835 1.847 1.00 76.79 400 LYS C N 1
ATOM 8552 C CA . LYS C 1 400 ? -47.497 -78.340 0.797 1.00 75.91 400 LYS C CA 1
ATOM 8553 C C . LYS C 1 400 ? -48.156 -77.212 0.013 1.00 77.94 400 LYS C C 1
ATOM 8554 O O . LYS C 1 400 ? -48.440 -77.375 -1.177 1.00 80.80 400 LYS C O 1
ATOM 8560 N N . SER C 1 401 ? -48.414 -76.070 0.661 1.00 73.04 401 SER C N 1
ATOM 8561 C CA . SER C 1 401 ? -49.078 -74.959 -0.015 1.00 74.50 401 SER C CA 1
ATOM 8562 C C . SER C 1 401 ? -48.280 -74.446 -1.206 1.00 69.55 401 SER C C 1
ATOM 8563 O O . SER C 1 401 ? -48.865 -73.856 -2.124 1.00 71.74 401 SER C O 1
ATOM 8566 N N . GLY C 1 402 ? -46.969 -74.659 -1.218 1.00 70.43 402 GLY C N 1
ATOM 8567 C CA . GLY C 1 402 ? -46.126 -74.277 -2.328 1.00 72.57 402 GLY C CA 1
ATOM 8568 C C . GLY C 1 402 ? -45.937 -75.344 -3.380 1.00 69.80 402 GLY C C 1
ATOM 8569 O O . GLY C 1 402 ? -45.159 -75.135 -4.318 1.00 68.70 402 GLY C O 1
ATOM 8570 N N . GLU C 1 403 ? -46.624 -76.488 -3.256 1.00 63.83 403 GLU C N 1
ATOM 8571 C CA . GLU C 1 403 ? -46.504 -77.533 -4.269 1.00 74.01 403 GLU C CA 1
ATOM 8572 C C . GLU C 1 403 ? -46.918 -77.014 -5.642 1.00 70.46 403 GLU C C 1
ATOM 8573 O O . GLU C 1 403 ? -46.260 -77.304 -6.648 1.00 76.01 403 GLU C O 1
ATOM 8579 N N . VAL C 1 404 ? -47.969 -76.209 -5.681 1.00 66.33 404 VAL C N 1
ATOM 8580 C CA . VAL C 1 404 ? -48.342 -75.612 -6.989 1.00 70.00 404 VAL C CA 1
ATOM 8581 C C . VAL C 1 404 ? -47.083 -74.979 -7.584 1.00 70.14 404 VAL C C 1
ATOM 8582 O O . VAL C 1 404 ? -46.694 -75.385 -8.704 1.00 70.00 404 VAL C O 1
ATOM 8586 N N . ILE C 1 405 ? -46.395 -74.130 -6.821 1.00 64.99 405 ILE C N 1
ATOM 8587 C CA . ILE C 1 405 ? -45.239 -73.380 -7.389 1.00 57.41 405 ILE C CA 1
ATOM 8588 C C . ILE C 1 405 ? -44.152 -74.347 -7.872 1.00 55.19 405 ILE C C 1
ATOM 8589 O O . ILE C 1 405 ? -43.657 -74.187 -9.015 1.00 54.53 405 ILE C O 1
ATOM 8594 N N . ARG C 1 406 ? -43.839 -75.353 -7.066 1.00 55.09 406 ARG C N 1
ATOM 8595 C CA . ARG C 1 406 ? -42.737 -76.278 -7.417 1.00 56.66 406 ARG C CA 1
ATOM 8596 C C . ARG C 1 406 ? -43.089 -77.074 -8.668 1.00 55.69 406 ARG C C 1
ATOM 8597 O O . ARG C 1 406 ? -42.213 -77.221 -9.591 1.00 62.96 406 ARG C O 1
ATOM 8605 N N . ARG C 1 407 ? -44.317 -77.599 -8.722 1.00 59.91 407 ARG C N 1
ATOM 8606 C CA . ARG C 1 407 ? -44.761 -78.406 -9.890 1.00 65.69 407 ARG C CA 1
ATOM 8607 C C . ARG C 1 407 ? -44.606 -77.573 -11.164 1.00 61.65 407 ARG C C 1
ATOM 8608 O O . ARG C 1 407 ? -44.048 -78.097 -12.146 1.00 66.52 407 ARG C O 1
ATOM 8616 N N . LYS C 1 408 ? -45.051 -76.319 -11.115 1.00 52.69 408 LYS C N 1
ATOM 8617 C CA . LYS C 1 408 ? -45.015 -75.447 -12.311 1.00 55.05 408 LYS C CA 1
ATOM 8618 C C . LYS C 1 408 ? -43.573 -75.200 -12.740 1.00 58.67 408 LYS C C 1
ATOM 8619 O O . LYS C 1 408 ? -43.317 -75.218 -13.946 1.00 64.43 408 LYS C O 1
ATOM 8625 N N . ALA C 1 409 ? -42.680 -74.969 -11.787 1.00 52.21 409 ALA C N 1
ATOM 8626 C CA . ALA C 1 409 ? -41.261 -74.672 -12.098 1.00 52.70 409 ALA C CA 1
ATOM 8627 C C . ALA C 1 409 ? -40.649 -75.840 -12.880 1.00 51.31 409 ALA C C 1
ATOM 8628 O O . ALA C 1 409 ? -39.942 -75.576 -13.870 1.00 61.10 409 ALA C O 1
ATOM 8630 N N . ARG C 1 410 ? -40.922 -77.078 -12.454 1.00 48.45 410 ARG C N 1
ATOM 8631 C CA . ARG C 1 410 ? -40.362 -78.275 -13.119 1.00 62.31 410 ARG C CA 1
ATOM 8632 C C . ARG C 1 410 ? -40.997 -78.449 -14.489 1.00 72.69 410 ARG C C 1
ATOM 8633 O O . ARG C 1 410 ? -40.268 -78.736 -15.420 1.00 76.26 410 ARG C O 1
ATOM 8641 N N . GLU C 1 411 ? -42.312 -78.289 -14.587 1.00 70.25 411 GLU C N 1
ATOM 8642 C CA . GLU C 1 411 ? -43.009 -78.519 -15.873 1.00 64.58 411 GLU C CA 1
ATOM 8643 C C . GLU C 1 411 ? -42.515 -77.484 -16.885 1.00 59.98 411 GLU C C 1
ATOM 8644 O O . GLU C 1 411 ? -42.194 -77.853 -18.031 1.00 64.32 411 GLU C O 1
ATOM 8650 N N . LEU C 1 412 ? -42.381 -76.243 -16.437 1.00 55.94 412 LEU C N 1
ATOM 8651 C CA . LEU C 1 412 ? -41.902 -75.178 -17.344 1.00 60.11 412 LEU C CA 1
ATOM 8652 C C . LEU C 1 412 ? -40.455 -75.454 -17.756 1.00 61.95 412 LEU C C 1
ATOM 8653 O O . LEU C 1 412 ? -40.129 -75.161 -18.899 1.00 60.23 412 LEU C O 1
ATOM 8658 N N . SER C 1 413 ? -39.624 -75.972 -16.849 1.00 65.46 413 SER C N 1
ATOM 8659 C CA . SER C 1 413 ? -38.208 -76.309 -17.150 1.00 61.72 413 SER C CA 1
ATOM 8660 C C . SER C 1 413 ? -38.166 -77.414 -18.192 1.00 58.72 413 SER C C 1
ATOM 8661 O O . SER C 1 413 ? -37.369 -77.325 -19.136 1.00 62.80 413 SER C O 1
ATOM 8664 N N . GLU C 1 414 ? -39.050 -78.392 -18.036 1.00 60.27 414 GLU C N 1
ATOM 8665 C CA . GLU C 1 414 ? -39.109 -79.501 -19.003 1.00 69.06 414 GLU C CA 1
ATOM 8666 C C . GLU C 1 414 ? -39.478 -78.903 -20.351 1.00 66.14 414 GLU C C 1
ATOM 8667 O O . GLU C 1 414 ? -38.864 -79.294 -21.327 1.00 73.79 414 GLU C O 1
ATOM 8673 N N . LYS C 1 415 ? -40.426 -77.969 -20.372 1.00 57.01 415 LYS C N 1
ATOM 8674 C CA . LYS C 1 415 ? -40.864 -77.375 -21.657 1.00 58.14 415 LYS C CA 1
ATOM 8675 C C . LYS C 1 415 ? -39.706 -76.605 -22.277 1.00 59.30 415 LYS C C 1
ATOM 8676 O O . LYS C 1 415 ? -39.489 -76.740 -23.481 1.00 67.33 415 LYS C O 1
ATOM 8682 N N . MET C 1 416 ? -38.977 -75.855 -21.469 1.00 58.78 416 MET C N 1
ATOM 8683 C CA . MET C 1 416 ? -37.906 -74.999 -22.019 1.00 60.61 416 MET C CA 1
ATOM 8684 C C . MET C 1 416 ? -36.870 -75.920 -22.642 1.00 67.66 416 MET C C 1
ATOM 8685 O O . MET C 1 416 ? -36.233 -75.516 -23.620 1.00 78.87 416 MET C O 1
ATOM 8690 N N . LYS C 1 417 ? -36.726 -77.114 -22.093 1.00 64.05 417 LYS C N 1
ATOM 8691 C CA . LYS C 1 417 ? -35.838 -78.098 -22.689 1.00 66.35 417 LYS C CA 1
ATOM 8692 C C . LYS C 1 417 ? -36.552 -79.058 -23.629 1.00 65.98 417 LYS C C 1
ATOM 8693 O O . LYS C 1 417 ? -35.884 -79.741 -24.414 1.00 69.36 417 LYS C O 1
ATOM 8699 N N . GLU C 1 418 ? -37.884 -79.122 -23.575 1.00 66.30 418 GLU C N 1
ATOM 8700 C CA . GLU C 1 418 ? -38.617 -79.996 -24.483 1.00 73.07 418 GLU C CA 1
ATOM 8701 C C . GLU C 1 418 ? -38.664 -79.409 -25.890 1.00 76.87 418 GLU C C 1
ATOM 8702 O O . GLU C 1 418 ? -38.407 -80.112 -26.873 1.00 84.17 418 GLU C O 1
ATOM 8708 N N . LYS C 1 419 ? -38.779 -78.080 -25.974 1.00 73.95 419 LYS C N 1
ATOM 8709 C CA . LYS C 1 419 ? -38.724 -77.388 -27.292 1.00 82.65 419 LYS C CA 1
ATOM 8710 C C . LYS C 1 419 ? -37.305 -76.864 -27.505 1.00 86.03 419 LYS C C 1
ATOM 8711 O O . LYS C 1 419 ? -37.157 -75.750 -28.030 1.00 88.27 419 LYS C O 1
ATOM 8717 N N . GLY C 1 420 ? -36.299 -77.667 -27.176 1.00 74.08 420 GLY C N 1
ATOM 8718 C CA . GLY C 1 420 ? -34.906 -77.181 -27.199 1.00 74.93 420 GLY C CA 1
ATOM 8719 C C . GLY C 1 420 ? -34.273 -76.939 -28.546 1.00 86.98 420 GLY C C 1
ATOM 8720 O O . GLY C 1 420 ? -34.537 -77.746 -29.446 1.00 93.58 420 GLY C O 1
ATOM 8721 N N . GLU C 1 421 ? -33.539 -75.833 -28.695 1.00 83.23 421 GLU C N 1
ATOM 8722 C CA . GLU C 1 421 ? -32.734 -75.530 -29.913 1.00 77.23 421 GLU C CA 1
ATOM 8723 C C . GLU C 1 421 ? -33.579 -74.964 -31.050 1.00 74.86 421 GLU C C 1
ATOM 8724 O O . GLU C 1 421 ? -33.038 -74.209 -31.852 1.00 74.92 421 GLU C O 1
ATOM 8730 N N . GLN C 1 422 ? -34.873 -75.242 -31.045 1.00 75.71 422 GLN C N 1
ATOM 8731 C CA . GLN C 1 422 ? -35.751 -74.776 -32.138 1.00 75.11 422 GLN C CA 1
ATOM 8732 C C . GLN C 1 422 ? -35.849 -73.257 -32.122 1.00 71.25 422 GLN C C 1
ATOM 8733 O O . GLN C 1 422 ? -35.849 -72.679 -33.202 1.00 69.40 422 GLN C O 1
ATOM 8739 N N . GLU C 1 423 ? -35.945 -72.641 -30.947 1.00 66.29 423 GLU C N 1
ATOM 8740 C CA . GLU C 1 423 ? -36.188 -71.176 -30.923 1.00 60.42 423 GLU C CA 1
ATOM 8741 C C . GLU C 1 423 ? -35.032 -70.414 -31.557 1.00 59.48 423 GLU C C 1
ATOM 8742 O O . GLU C 1 423 ? -35.306 -69.535 -32.372 1.00 53.92 423 GLU C O 1
ATOM 8748 N N . ILE C 1 424 ? -33.802 -70.758 -31.207 1.00 57.07 424 ILE C N 1
ATOM 8749 C CA . ILE C 1 424 ? -32.610 -70.132 -31.842 1.00 53.62 424 ILE C CA 1
ATOM 8750 C C . ILE C 1 424 ? -32.517 -70.583 -33.302 1.00 57.04 424 ILE C C 1
ATOM 8751 O O . ILE C 1 424 ? -32.066 -69.789 -34.128 1.00 50.22 424 ILE C O 1
ATOM 8756 N N . ASP C 1 425 ? -32.907 -71.821 -33.596 1.00 55.88 425 ASP C N 1
ATOM 8757 C CA . ASP C 1 425 ? -32.910 -72.313 -34.997 1.00 51.66 425 ASP C CA 1
ATOM 8758 C C . ASP C 1 425 ? -33.889 -71.494 -35.837 1.00 54.87 425 ASP C C 1
ATOM 8759 O O . ASP C 1 425 ? -33.522 -71.117 -36.954 1.00 53.24 425 ASP C O 1
ATOM 8764 N N . ARG C 1 426 ? -35.087 -71.244 -35.321 1.00 54.87 426 ARG C N 1
ATOM 8765 C CA . ARG C 1 426 ? -36.088 -70.403 -36.022 1.00 57.75 426 ARG C CA 1
ATOM 8766 C C . ARG C 1 426 ? -35.580 -68.968 -36.117 1.00 52.86 426 ARG C C 1
ATOM 8767 O O . ARG C 1 426 ? -35.909 -68.288 -37.093 1.00 57.05 426 ARG C O 1
ATOM 8775 N N . ALA C 1 427 ? -34.884 -68.499 -35.086 1.00 51.61 427 ALA C N 1
ATOM 8776 C CA . ALA C 1 427 ? -34.306 -67.141 -35.097 1.00 56.24 427 ALA C CA 1
ATOM 8777 C C . ALA C 1 427 ? -33.258 -67.061 -36.194 1.00 57.52 427 ALA C C 1
ATOM 8778 O O . ALA C 1 427 ? -33.223 -66.052 -36.897 1.00 57.59 427 ALA C O 1
ATOM 8780 N N . VAL C 1 428 ? -32.435 -68.099 -36.316 1.00 51.83 428 VAL C N 1
ATOM 8781 C CA . VAL C 1 428 ? -31.398 -68.091 -37.343 1.00 47.55 428 VAL C CA 1
ATOM 8782 C C . VAL C 1 428 ? -32.019 -68.119 -38.731 1.00 58.91 428 VAL C C 1
ATOM 8783 O O . VAL C 1 428 ? -31.574 -67.404 -39.638 1.00 59.41 428 VAL C O 1
ATOM 8787 N N . GLU C 1 429 ? -33.043 -68.949 -38.930 1.00 55.56 429 GLU C N 1
ATOM 8788 C CA . GLU C 1 429 ? -33.653 -68.987 -40.253 1.00 52.14 429 GLU C CA 1
ATOM 8789 C C . GLU C 1 429 ? -34.359 -67.670 -40.572 1.00 58.48 429 GLU C C 1
ATOM 8790 O O . GLU C 1 429 ? -34.360 -67.242 -41.729 1.00 60.11 429 GLU C O 1
ATOM 8796 N N . GLU C 1 430 ? -34.909 -66.982 -39.566 1.00 55.23 430 GLU C N 1
ATOM 8797 C CA . GLU C 1 430 ? -35.504 -65.678 -39.844 1.00 60.44 430 GLU C CA 1
ATOM 8798 C C . GLU C 1 430 ? -34.441 -64.619 -40.120 1.00 58.02 430 GLU C C 1
ATOM 8799 O O . GLU C 1 430 ? -34.656 -63.737 -40.959 1.00 58.18 430 GLU C O 1
ATOM 8805 N N . LEU C 1 431 ? -33.288 -64.696 -39.449 1.00 56.68 431 LEU C N 1
ATOM 8806 C CA . LEU C 1 431 ? -32.192 -63.787 -39.786 1.00 51.12 431 LEU C CA 1
ATOM 8807 C C . LEU C 1 431 ? -31.720 -64.004 -41.221 1.00 55.21 431 LEU C C 1
ATOM 8808 O O . LEU C 1 431 ? -31.476 -63.042 -41.962 1.00 48.81 431 LEU C O 1
ATOM 8813 N N . VAL C 1 432 ? -31.590 -65.269 -41.630 1.00 55.16 432 VAL C N 1
ATOM 8814 C CA . VAL C 1 432 ? -31.228 -65.570 -43.012 1.00 53.36 432 VAL C CA 1
ATOM 8815 C C . VAL C 1 432 ? -32.303 -65.073 -43.968 1.00 57.88 432 VAL C C 1
ATOM 8816 O O . VAL C 1 432 ? -32.003 -64.627 -45.083 1.00 53.41 432 VAL C O 1
ATOM 8820 N N . GLN C 1 433 ? -33.571 -65.138 -43.554 1.00 62.89 433 GLN C N 1
ATOM 8821 C CA . GLN C 1 433 ? -34.638 -64.556 -44.358 1.00 61.67 433 GLN C CA 1
ATOM 8822 C C . GLN C 1 433 ? -34.442 -63.053 -44.517 1.00 59.32 433 GLN C C 1
ATOM 8823 O O . GLN C 1 433 ? -34.657 -62.505 -45.603 1.00 62.50 433 GLN C O 1
ATOM 8829 N N . ILE C 1 434 ? -34.038 -62.368 -43.446 1.00 60.78 434 ILE C N 1
ATOM 8830 C CA . ILE C 1 434 ? -33.754 -60.936 -43.551 1.00 61.87 434 ILE C CA 1
ATOM 8831 C C . ILE C 1 434 ? -32.641 -60.701 -44.568 1.00 60.97 434 ILE C C 1
ATOM 8832 O O . ILE C 1 434 ? -32.743 -59.831 -45.447 1.00 60.99 434 ILE C O 1
ATOM 8837 N N . CYS C 1 435 ? -31.571 -61.493 -44.471 1.00 66.22 435 CYS C N 1
ATOM 8838 C CA . CYS C 1 435 ? -30.439 -61.313 -45.376 1.00 64.01 435 CYS C CA 1
ATOM 8839 C C . CYS C 1 435 ? -30.837 -61.546 -46.832 1.00 62.73 435 CYS C C 1
ATOM 8840 O O . CYS C 1 435 ? -30.409 -60.804 -47.723 1.00 65.77 435 CYS C O 1
ATOM 8843 N N . LYS C 1 436 ? -31.664 -62.563 -47.093 1.00 59.46 436 LYS C N 1
ATOM 8844 C CA . LYS C 1 436 ? -32.079 -62.816 -48.473 1.00 65.69 436 LYS C CA 1
ATOM 8845 C C . LYS C 1 436 ? -33.088 -61.782 -48.956 1.00 62.48 436 LYS C C 1
ATOM 8846 O O . LYS C 1 436 ? -33.165 -61.509 -50.159 1.00 60.51 436 LYS C O 1
ATOM 8852 N N . LYS C 1 437 ? -33.866 -61.155 -48.087 1.00 59.61 437 LYS C N 1
ATOM 8853 C CA . LYS C 1 437 ? -34.781 -60.123 -48.631 1.00 58.13 437 LYS C CA 1
ATOM 8854 C C . LYS C 1 437 ? -33.928 -58.943 -49.074 1.00 60.31 437 LYS C C 1
ATOM 8855 O O . LYS C 1 437 ? -34.427 -58.103 -49.830 1.00 66.37 437 LYS C O 1
ATOM 8861 N N . LYS C 1 438 ? -32.679 -58.899 -48.619 1.00 64.48 438 LYS C N 1
ATOM 8862 C CA . LYS C 1 438 ? -31.784 -57.762 -48.963 1.00 72.08 438 LYS C CA 1
ATOM 8863 C C . LYS C 1 438 ? -30.986 -58.101 -50.220 1.00 69.44 438 LYS C C 1
ATOM 8864 O O . LYS C 1 438 ? -30.225 -57.245 -50.685 1.00 63.07 438 LYS C O 1
ATOM 8870 N N . LYS C 1 439 ? -31.164 -59.304 -50.754 1.00 73.87 439 LYS C N 1
ATOM 8871 C CA . LYS C 1 439 ? -30.516 -59.644 -52.040 1.00 70.43 439 LYS C CA 1
ATOM 8872 C C . LYS C 1 439 ? -31.419 -59.093 -53.135 1.00 78.91 439 LYS C C 1
ATOM 8873 O O . LYS C 1 439 ? -32.075 -59.891 -53.814 1.00 80.85 439 LYS C O 1
ATOM 8879 N N . ASP C 1 440 ? -31.475 -57.768 -53.261 1.00 84.76 440 ASP C N 1
ATOM 8880 C CA . ASP C 1 440 ? -32.285 -57.111 -54.314 1.00 80.28 440 ASP C CA 1
ATOM 8881 C C . ASP C 1 440 ? -31.302 -56.410 -55.249 1.00 78.96 440 ASP C C 1
ATOM 8882 O O . ASP C 1 440 ? -30.436 -55.689 -54.737 1.00 74.56 440 ASP C O 1
ATOM 8887 N N . GLU C 1 441 ? -31.416 -56.642 -56.557 1.00 88.29 441 GLU C N 1
ATOM 8888 C CA . GLU C 1 441 ? -30.444 -56.082 -57.525 1.00 88.20 441 GLU C CA 1
ATOM 8889 C C . GLU C 1 441 ? -29.030 -56.520 -57.146 1.00 97.29 441 GLU C C 1
ATOM 8890 O O . GLU C 1 441 ? -28.139 -55.657 -57.183 1.00 103.54 441 GLU C O 1
ATOM 8896 N N . GLN C 1 442 ? -28.843 -57.788 -56.760 1.00 95.22 442 GLN C N 1
ATOM 8897 C CA . GLN C 1 442 ? -27.487 -58.343 -56.483 1.00 91.11 442 GLN C CA 1
ATOM 8898 C C . GLN C 1 442 ? -26.735 -57.483 -55.465 1.00 87.32 442 GLN C C 1
ATOM 8899 O O . GLN C 1 442 ? -25.771 -58.018 -54.885 1.00 91.18 442 GLN C O 1
ATOM 8905 N N . ILE D 1 8 ? -13.591 -72.137 70.495 1.00 57.53 8 ILE D N 1
ATOM 8906 C CA . ILE D 1 8 ? -14.432 -72.931 69.609 1.00 58.00 8 ILE D CA 1
ATOM 8907 C C . ILE D 1 8 ? -15.330 -72.031 68.757 1.00 55.90 8 ILE D C 1
ATOM 8908 O O . ILE D 1 8 ? -15.513 -72.283 67.569 1.00 64.10 8 ILE D O 1
ATOM 8913 N N . SER D 1 9 ? -15.884 -70.981 69.359 1.00 48.93 9 SER D N 1
ATOM 8914 C CA . SER D 1 9 ? -16.773 -70.063 68.659 1.00 52.48 9 SER D CA 1
ATOM 8915 C C . SER D 1 9 ? -16.009 -68.839 68.176 1.00 56.52 9 SER D C 1
ATOM 8916 O O . SER D 1 9 ? -15.207 -68.258 68.917 1.00 58.32 9 SER D O 1
ATOM 8919 N N . ILE D 1 10 ? -16.266 -68.441 66.929 1.00 49.71 10 ILE D N 1
ATOM 8920 C CA . ILE D 1 10 ? -15.583 -67.323 66.291 1.00 48.40 10 ILE D CA 1
ATOM 8921 C C . ILE D 1 10 ? -16.619 -66.399 65.664 1.00 42.79 10 ILE D C 1
ATOM 8922 O O . ILE D 1 10 ? -17.644 -66.863 65.146 1.00 48.57 10 ILE D O 1
ATOM 8927 N N . ALA D 1 11 ? -16.354 -65.095 65.712 1.00 40.04 11 ALA D N 1
ATOM 8928 C CA . ALA D 1 11 ? -17.185 -64.084 65.076 1.00 38.12 11 ALA D CA 1
ATOM 8929 C C . ALA D 1 11 ? -16.355 -63.314 64.059 1.00 41.21 11 ALA D C 1
ATOM 8930 O O . ALA D 1 11 ? -15.210 -62.942 64.334 1.00 44.21 11 ALA D O 1
ATOM 8932 N N . LEU D 1 12 ? -16.931 -63.077 62.884 1.00 42.81 12 LEU D N 1
ATOM 8933 C CA . LEU D 1 12 ? -16.247 -62.424 61.777 1.00 42.50 12 LEU D CA 1
ATOM 8934 C C . LEU D 1 12 ? -16.922 -61.098 61.466 1.00 42.05 12 LEU D C 1
ATOM 8935 O O . LEU D 1 12 ? -18.154 -61.022 61.381 1.00 51.13 12 LEU D O 1
ATOM 8940 N N . LEU D 1 13 ? -16.110 -60.053 61.306 1.00 38.00 13 LEU D N 1
ATOM 8941 C CA . LEU D 1 13 ? -16.585 -58.708 60.988 1.00 36.79 13 LEU D CA 1
ATOM 8942 C C . LEU D 1 13 ? -15.803 -58.197 59.784 1.00 40.91 13 LEU D C 1
ATOM 8943 O O . LEU D 1 13 ? -14.816 -57.464 59.933 1.00 37.85 13 LEU D O 1
ATOM 8948 N N . PRO D 1 14 ? -16.211 -58.577 58.577 1.00 39.17 14 PRO D N 1
ATOM 8949 C CA . PRO D 1 14 ? -15.575 -58.025 57.376 1.00 45.12 14 PRO D CA 1
ATOM 8950 C C . PRO D 1 14 ? -15.968 -56.570 57.172 1.00 46.37 14 PRO D C 1
ATOM 8951 O O . PRO D 1 14 ? -16.789 -56.003 57.896 1.00 51.16 14 PRO D O 1
ATOM 8955 N N . PHE D 1 15 ? -15.362 -55.961 56.160 1.00 47.76 15 PHE D N 1
ATOM 8956 C CA . PHE D 1 15 ? -15.700 -54.592 55.811 1.00 60.33 15 PHE D CA 1
ATOM 8957 C C . PHE D 1 15 ? -16.879 -54.573 54.837 1.00 63.68 15 PHE D C 1
ATOM 8958 O O . PHE D 1 15 ? -17.291 -55.603 54.293 1.00 58.10 15 PHE D O 1
ATOM 8966 N N . LEU D 1 16 ? -17.430 -53.381 54.624 1.00 57.72 16 LEU D N 1
ATOM 8967 C CA . LEU D 1 16 ? -18.636 -53.213 53.811 1.00 61.04 16 LEU D CA 1
ATOM 8968 C C . LEU D 1 16 ? -18.283 -53.104 52.327 1.00 67.38 16 LEU D C 1
ATOM 8969 O O . LEU D 1 16 ? -18.512 -52.090 51.666 1.00 67.29 16 LEU D O 1
ATOM 8974 N N . ALA D 1 17 ? -17.720 -54.189 51.806 1.00 75.65 17 ALA D N 1
ATOM 8975 C CA . ALA D 1 17 ? -17.362 -54.272 50.400 1.00 68.24 17 ALA D CA 1
ATOM 8976 C C . ALA D 1 17 ? -17.380 -55.735 49.989 1.00 73.29 17 ALA D C 1
ATOM 8977 O O . ALA D 1 17 ? -16.812 -56.582 50.685 1.00 68.76 17 ALA D O 1
ATOM 8979 N N . HIS D 1 18 ? -18.035 -56.022 48.863 1.00 87.64 18 HIS D N 1
ATOM 8980 C CA . HIS D 1 18 ? -18.144 -57.401 48.401 1.00 93.97 18 HIS D CA 1
ATOM 8981 C C . HIS D 1 18 ? -16.789 -58.013 48.070 1.00 85.24 18 HIS D C 1
ATOM 8982 O O . HIS D 1 18 ? -16.673 -59.242 48.017 1.00 84.45 18 HIS D O 1
ATOM 8989 N N . GLY D 1 19 ? -15.763 -57.186 47.852 1.00 73.88 19 GLY D N 1
ATOM 8990 C CA . GLY D 1 19 ? -14.417 -57.708 47.703 1.00 75.08 19 GLY D CA 1
ATOM 8991 C C . GLY D 1 19 ? -13.852 -58.311 48.974 1.00 74.22 19 GLY D C 1
ATOM 8992 O O . GLY D 1 19 ? -12.906 -59.102 48.904 1.00 59.22 19 GLY D O 1
ATOM 8993 N N . HIS D 1 20 ? -14.408 -57.951 50.133 1.00 68.06 20 HIS D N 1
ATOM 8994 C CA . HIS D 1 20 ? -13.996 -58.529 51.403 1.00 64.81 20 HIS D CA 1
ATOM 8995 C C . HIS D 1 20 ? -15.040 -59.452 52.009 1.00 67.52 20 HIS D C 1
ATOM 8996 O O . HIS D 1 20 ? -14.715 -60.195 52.943 1.00 71.02 20 HIS D O 1
ATOM 9003 N N . ILE D 1 21 ? -16.278 -59.430 51.510 1.00 68.75 21 ILE D N 1
ATOM 9004 C CA . ILE D 1 21 ? -17.298 -60.329 52.031 1.00 61.38 21 ILE D CA 1
ATOM 9005 C C . ILE D 1 21 ? -17.041 -61.757 51.569 1.00 62.75 21 ILE D C 1
ATOM 9006 O O . ILE D 1 21 ? -17.230 -62.715 52.326 1.00 64.22 21 ILE D O 1
ATOM 9011 N N . SER D 1 22 ? -16.597 -61.927 50.318 1.00 54.11 22 SER D N 1
ATOM 9012 C CA . SER D 1 22 ? -16.354 -63.276 49.809 1.00 63.71 22 SER D CA 1
ATOM 9013 C C . SER D 1 22 ? -15.211 -63.977 50.533 1.00 53.88 22 SER D C 1
ATOM 9014 O O . SER D 1 22 ? -15.393 -65.136 50.945 1.00 49.17 22 SER D O 1
ATOM 9017 N N . PRO D 1 23 ? -14.027 -63.373 50.714 1.00 55.10 23 PRO D N 1
ATOM 9018 C CA . PRO D 1 23 ? -12.971 -64.095 51.445 1.00 53.44 23 PRO D CA 1
ATOM 9019 C C . PRO D 1 23 ? -13.362 -64.431 52.875 1.00 51.62 23 PRO D C 1
ATOM 9020 O O . PRO D 1 23 ? -13.074 -65.539 53.346 1.00 49.23 23 PRO D O 1
ATOM 9024 N N . PHE D 1 24 ? -14.024 -63.507 53.578 1.00 51.42 24 PHE D N 1
ATOM 9025 C CA . PHE D 1 24 ? -14.483 -63.797 54.931 1.00 53.29 24 PHE D CA 1
ATOM 9026 C C . PHE D 1 24 ? -15.500 -64.931 54.941 1.00 53.93 24 PHE D C 1
ATOM 9027 O O . PHE D 1 24 ? -15.454 -65.804 55.815 1.00 52.11 24 PHE D O 1
ATOM 9035 N N . PHE D 1 25 ? -16.417 -64.950 53.969 1.00 58.92 25 PHE D N 1
ATOM 9036 C CA . PHE D 1 25 ? -17.425 -66.005 53.926 1.00 57.57 25 PHE D CA 1
ATOM 9037 C C . PHE D 1 25 ? -16.803 -67.358 53.611 1.00 58.33 25 PHE D C 1
ATOM 9038 O O . PHE D 1 25 ? -17.205 -68.382 54.178 1.00 58.04 25 PHE D O 1
ATOM 9046 N N . GLU D 1 26 ? -15.821 -67.386 52.710 1.00 58.52 26 GLU D N 1
ATOM 9047 C CA . GLU D 1 26 ? -15.153 -68.644 52.397 1.00 63.71 26 GLU D CA 1
ATOM 9048 C C . GLU D 1 26 ? -14.326 -69.136 53.578 1.00 59.86 26 GLU D C 1
ATOM 9049 O O . GLU D 1 26 ? -14.299 -70.339 53.863 1.00 57.85 26 GLU D O 1
ATOM 9055 N N . LEU D 1 27 ? -13.656 -68.221 54.284 1.00 56.49 27 LEU D N 1
ATOM 9056 C CA . LEU D 1 27 ? -12.968 -68.606 55.512 1.00 53.49 27 LEU D CA 1
ATOM 9057 C C . LEU D 1 27 ? -13.951 -69.132 56.544 1.00 52.78 27 LEU D C 1
ATOM 9058 O O . LEU D 1 27 ? -13.636 -70.062 57.294 1.00 60.09 27 LEU D O 1
ATOM 9063 N N . ALA D 1 28 ? -15.150 -68.549 56.602 1.00 49.07 28 ALA D N 1
ATOM 9064 C CA . ALA D 1 28 ? -16.181 -69.051 57.502 1.00 49.07 28 ALA D CA 1
ATOM 9065 C C . ALA D 1 28 ? -16.562 -70.483 57.154 1.00 56.73 28 ALA D C 1
ATOM 9066 O O . ALA D 1 28 ? -16.644 -71.351 58.029 1.00 59.62 28 ALA D O 1
ATOM 9068 N N . LYS D 1 29 ? -16.802 -70.745 55.868 1.00 58.23 29 LYS D N 1
ATOM 9069 C CA . LYS D 1 29 ? -17.130 -72.102 55.438 1.00 62.58 29 LYS D CA 1
ATOM 9070 C C . LYS D 1 29 ? -15.993 -73.072 55.737 1.00 59.82 29 LYS D C 1
ATOM 9071 O O . LYS D 1 29 ? -16.232 -74.240 56.061 1.00 60.09 29 LYS D O 1
ATOM 9077 N N . GLN D 1 30 ? -14.746 -72.606 55.631 1.00 56.74 30 GLN D N 1
ATOM 9078 C CA . GLN D 1 30 ? -13.613 -73.492 55.881 1.00 57.25 30 GLN D CA 1
ATOM 9079 C C . GLN D 1 30 ? -13.441 -73.778 57.369 1.00 59.70 30 GLN D C 1
ATOM 9080 O O . GLN D 1 30 ? -13.089 -74.899 57.755 1.00 52.43 30 GLN D O 1
ATOM 9086 N N . LEU D 1 31 ? -13.677 -72.783 58.221 1.00 56.09 31 LEU D N 1
ATOM 9087 C CA . LEU D 1 31 ? -13.531 -73.007 59.651 1.00 58.74 31 LEU D CA 1
ATOM 9088 C C . LEU D 1 31 ? -14.750 -73.678 60.264 1.00 61.10 31 LEU D C 1
ATOM 9089 O O . LEU D 1 31 ? -14.662 -74.185 61.387 1.00 51.85 31 LEU D O 1
ATOM 9094 N N . ALA D 1 32 ? -15.884 -73.695 59.558 1.00 64.43 32 ALA D N 1
ATOM 9095 C CA . ALA D 1 32 ? -17.077 -74.361 60.069 1.00 53.62 32 ALA D CA 1
ATOM 9096 C C . ALA D 1 32 ? -17.067 -75.862 59.817 1.00 57.07 32 ALA D C 1
ATOM 9097 O O . ALA D 1 32 ? -17.764 -76.599 60.525 1.00 61.05 32 ALA D O 1
ATOM 9099 N N . LYS D 1 33 ? -16.300 -76.332 58.838 1.00 62.90 33 LYS D N 1
ATOM 9100 C CA . LYS D 1 33 ? -16.235 -77.753 58.530 1.00 64.23 33 LYS D CA 1
ATOM 9101 C C . LYS D 1 33 ? -15.162 -78.489 59.317 1.00 69.37 33 LYS D C 1
ATOM 9102 O O . LYS D 1 33 ? -15.082 -79.719 59.223 1.00 80.61 33 LYS D O 1
ATOM 9108 N N . ARG D 1 34 ? -14.360 -77.705 60.050 1.00 69.48 34 ARG D N 1
ATOM 9109 C CA . ARG D 1 34 ? -13.263 -78.259 60.880 1.00 68.93 34 ARG D CA 1
ATOM 9110 C C . ARG D 1 34 ? -13.424 -77.758 62.311 1.00 73.49 34 ARG D C 1
ATOM 9111 O O . ARG D 1 34 ? -13.674 -76.563 62.487 1.00 78.08 34 ARG D O 1
ATOM 9119 N N . ASN D 1 35 ? -13.407 -78.667 63.281 1.00 70.09 35 ASN D N 1
ATOM 9120 C CA . ASN D 1 35 ? -13.526 -78.312 64.722 1.00 75.77 35 ASN D CA 1
ATOM 9121 C C . ASN D 1 35 ? -14.942 -77.823 64.983 1.00 72.94 35 ASN D C 1
ATOM 9122 O O . ASN D 1 35 ? -15.187 -77.330 66.092 1.00 78.23 35 ASN D O 1
ATOM 9127 N N . CYS D 1 36 ? -15.812 -77.914 63.980 1.00 71.12 36 CYS D N 1
ATOM 9128 C CA . CYS D 1 36 ? -17.239 -77.583 64.191 1.00 81.62 36 CYS D CA 1
ATOM 9129 C C . CYS D 1 36 ? -17.293 -76.224 64.868 1.00 78.84 36 CYS D C 1
ATOM 9130 O O . CYS D 1 36 ? -18.101 -76.055 65.796 1.00 87.92 36 CYS D O 1
ATOM 9133 N N . ASN D 1 37 ? -16.374 -75.343 64.490 1.00 63.56 37 ASN D N 1
ATOM 9134 C CA . ASN D 1 37 ? -16.321 -73.998 65.099 1.00 57.98 37 ASN D CA 1
ATOM 9135 C C . ASN D 1 37 ? -17.686 -73.347 64.934 1.00 52.89 37 ASN D C 1
ATOM 9136 O O . ASN D 1 37 ? -18.163 -73.281 63.796 1.00 65.49 37 ASN D O 1
ATOM 9141 N N . VAL D 1 38 ? -18.314 -72.948 66.045 1.00 52.03 38 VAL D N 1
ATOM 9142 C CA . VAL D 1 38 ? -19.607 -72.205 65.960 1.00 56.02 38 VAL D CA 1
ATOM 9143 C C . VAL D 1 38 ? -19.284 -70.907 65.226 1.00 53.18 38 VAL D C 1
ATOM 9144 O O . VAL D 1 38 ? -18.382 -70.183 65.689 1.00 47.61 38 VAL D O 1
ATOM 9148 N N . PHE D 1 39 ? -20.008 -70.586 64.161 1.00 69.12 39 PHE D N 1
ATOM 9149 C CA . PHE D 1 39 ? -19.572 -69.422 63.364 1.00 55.00 39 PHE D CA 1
ATOM 9150 C C . PHE D 1 39 ? -20.603 -68.311 63.320 1.00 56.16 39 PHE D C 1
ATOM 9151 O O . PHE D 1 39 ? -21.731 -68.590 62.971 1.00 54.55 39 PHE D O 1
ATOM 9159 N N . LEU D 1 40 ? -20.175 -67.095 63.651 1.00 47.99 40 LEU D N 1
ATOM 9160 C CA . LEU D 1 40 ? -21.084 -65.921 63.624 1.00 41.27 40 LEU D CA 1
ATOM 9161 C C . LEU D 1 40 ? -20.463 -64.891 62.676 1.00 46.76 40 LEU D C 1
ATOM 9162 O O . LEU D 1 40 ? -19.254 -64.650 62.799 1.00 50.26 40 LEU D O 1
ATOM 9167 N N . CYS D 1 41 ? -21.141 -64.460 61.604 1.00 53.97 41 CYS D N 1
ATOM 9168 C CA . CYS D 1 41 ? -20.563 -63.514 60.588 1.00 40.41 41 CYS D CA 1
ATOM 9169 C C . CYS D 1 41 ? -21.392 -62.233 60.583 1.00 47.12 41 CYS D C 1
ATOM 9170 O O . CYS D 1 41 ? -22.591 -62.347 60.379 1.00 48.73 41 CYS D O 1
ATOM 9173 N N . SER D 1 42 ? -20.801 -61.113 61.012 1.00 42.14 42 SER D N 1
ATOM 9174 C CA . SER D 1 42 ? -21.574 -59.851 61.174 1.00 43.96 42 SER D CA 1
ATOM 9175 C C . SER D 1 42 ? -21.569 -59.045 59.878 1.00 46.87 42 SER D C 1
ATOM 9176 O O . SER D 1 42 ? -20.527 -58.437 59.560 1.00 53.71 42 SER D O 1
ATOM 9179 N N . THR D 1 43 ? -22.700 -59.039 59.172 1.00 61.70 43 THR D N 1
ATOM 9180 C CA . THR D 1 43 ? -22.803 -58.302 57.889 1.00 60.20 43 THR D CA 1
ATOM 9181 C C . THR D 1 43 ? -24.139 -57.560 57.857 1.00 70.90 43 THR D C 1
ATOM 9182 O O . THR D 1 43 ? -25.085 -58.034 58.514 1.00 77.96 43 THR D O 1
ATOM 9186 N N . PRO D 1 44 ? -24.273 -56.359 57.228 1.00 74.71 44 PRO D N 1
ATOM 9187 C CA . PRO D 1 44 ? -25.582 -55.709 57.047 1.00 66.43 44 PRO D CA 1
ATOM 9188 C C . PRO D 1 44 ? -26.482 -56.644 56.231 1.00 62.58 44 PRO D C 1
ATOM 9189 O O . PRO D 1 44 ? -25.946 -57.357 55.421 1.00 56.61 44 PRO D O 1
ATOM 9193 N N . ILE D 1 45 ? -27.804 -56.610 56.423 1.00 64.74 45 ILE D N 1
ATOM 9194 C CA . ILE D 1 45 ? -28.736 -57.604 55.812 1.00 67.36 45 ILE D CA 1
ATOM 9195 C C . ILE D 1 45 ? -28.562 -57.601 54.286 1.00 61.80 45 ILE D C 1
ATOM 9196 O O . ILE D 1 45 ? -28.558 -58.698 53.699 1.00 55.49 45 ILE D O 1
ATOM 9201 N N . ASN D 1 46 ? -28.380 -56.426 53.677 1.00 55.48 46 ASN D N 1
ATOM 9202 C CA . ASN D 1 46 ? -28.171 -56.344 52.207 1.00 62.72 46 ASN D CA 1
ATOM 9203 C C . ASN D 1 46 ? -26.880 -57.083 51.822 1.00 54.62 46 ASN D C 1
ATOM 9204 O O . ASN D 1 46 ? -26.897 -57.808 50.813 1.00 53.56 46 ASN D O 1
ATOM 9209 N N . LEU D 1 47 ? -25.802 -56.892 52.587 1.00 57.84 47 LEU D N 1
ATOM 9210 C CA . LEU D 1 47 ? -24.517 -57.591 52.300 1.00 59.67 47 LEU D CA 1
ATOM 9211 C C . LEU D 1 47 ? -24.643 -59.103 52.527 1.00 53.34 47 LEU D C 1
ATOM 9212 O O . LEU D 1 47 ? -24.067 -59.861 51.734 1.00 54.37 47 LEU D O 1
ATOM 9217 N N . SER D 1 48 ? -25.347 -59.521 53.584 1.00 60.48 48 SER D N 1
ATOM 9218 C CA . SER D 1 48 ? -25.464 -60.969 53.906 1.00 65.65 48 SER D CA 1
ATOM 9219 C C . SER D 1 48 ? -26.388 -61.640 52.887 1.00 64.98 48 SER D C 1
ATOM 9220 O O . SER D 1 48 ? -26.204 -62.841 52.622 1.00 69.06 48 SER D O 1
ATOM 9223 N N . SER D 1 49 ? -27.338 -60.884 52.338 1.00 68.53 49 SER D N 1
ATOM 9224 C CA . SER D 1 49 ? -28.325 -61.430 51.364 1.00 65.83 49 SER D CA 1
ATOM 9225 C C . SER D 1 49 ? -27.647 -62.179 50.225 1.00 71.90 49 SER D C 1
ATOM 9226 O O . SER D 1 49 ? -28.177 -63.214 49.817 1.00 80.94 49 SER D O 1
ATOM 9229 N N . ILE D 1 50 ? -26.546 -61.643 49.705 1.00 61.89 50 ILE D N 1
ATOM 9230 C CA . ILE D 1 50 ? -25.813 -62.263 48.559 1.00 71.22 50 ILE D CA 1
ATOM 9231 C C . ILE D 1 50 ? -25.198 -63.595 48.969 1.00 79.15 50 ILE D C 1
ATOM 9232 O O . ILE D 1 50 ? -25.119 -64.477 48.112 1.00 85.06 50 ILE D O 1
ATOM 9237 N N . LYS D 1 51 ? -24.787 -63.725 50.221 1.00 73.87 51 LYS D N 1
ATOM 9238 C CA . LYS D 1 51 ? -24.087 -64.947 50.666 1.00 73.92 51 LYS D CA 1
ATOM 9239 C C . LYS D 1 51 ? -25.090 -66.028 51.037 1.00 77.51 51 LYS D C 1
ATOM 9240 O O . LYS D 1 51 ? -24.650 -67.105 51.428 1.00 77.25 51 LYS D O 1
ATOM 9246 N N . ASP D 1 52 ? -26.385 -65.758 50.930 1.00 74.73 52 ASP D N 1
ATOM 9247 C CA . ASP D 1 52 ? -27.349 -66.793 51.391 1.00 86.26 52 ASP D CA 1
ATOM 9248 C C . ASP D 1 52 ? -27.558 -67.797 50.252 1.00 87.96 52 ASP D C 1
ATOM 9249 O O . ASP D 1 52 ? -28.356 -67.524 49.336 1.00 97.96 52 ASP D O 1
ATOM 9254 N N . LYS D 1 53 ? -26.827 -68.907 50.288 1.00 85.80 53 LYS D N 1
ATOM 9255 C CA . LYS D 1 53 ? -26.917 -69.897 49.191 1.00 95.02 53 LYS D CA 1
ATOM 9256 C C . LYS D 1 53 ? -26.396 -71.228 49.737 1.00 102.21 53 LYS D C 1
ATOM 9257 O O . LYS D 1 53 ? -27.201 -72.159 49.824 1.00 103.12 53 LYS D O 1
ATOM 9263 N N . ASP D 1 54 ? -25.107 -71.326 50.099 1.00 108.49 54 ASP D N 1
ATOM 9264 C CA . ASP D 1 54 ? -24.668 -72.578 50.770 1.00 109.09 54 ASP D CA 1
ATOM 9265 C C . ASP D 1 54 ? -23.928 -72.195 52.054 1.00 102.62 54 ASP D C 1
ATOM 9266 O O . ASP D 1 54 ? -22.690 -72.341 52.087 1.00 87.48 54 ASP D O 1
ATOM 9271 N N . SER D 1 55 ? -24.659 -71.715 53.065 1.00 96.38 55 SER D N 1
ATOM 9272 C CA . SER D 1 55 ? -24.004 -71.246 54.315 1.00 83.50 55 SER D CA 1
ATOM 9273 C C . SER D 1 55 ? -24.686 -71.858 55.543 1.00 88.17 55 SER D C 1
ATOM 9274 O O . SER D 1 55 ? -24.440 -71.356 56.656 1.00 85.89 55 SER D O 1
ATOM 9277 N N . SER D 1 56 ? -25.503 -72.902 55.355 1.00 85.14 56 SER D N 1
ATOM 9278 C CA . SER D 1 56 ? -26.112 -73.552 56.509 1.00 77.13 56 SER D CA 1
ATOM 9279 C C . SER D 1 56 ? -25.101 -73.851 57.609 1.00 71.99 56 SER D C 1
ATOM 9280 O O . SER D 1 56 ? -25.491 -73.992 58.773 1.00 71.03 56 SER D O 1
ATOM 9283 N N . ALA D 1 57 ? -23.813 -73.934 57.272 1.00 73.86 57 ALA D N 1
ATOM 9284 C CA . ALA D 1 57 ? -22.789 -74.192 58.277 1.00 70.52 57 ALA D CA 1
ATOM 9285 C C . ALA D 1 57 ? -22.509 -72.960 59.126 1.00 75.61 57 ALA D C 1
ATOM 9286 O O . ALA D 1 57 ? -22.359 -73.066 60.347 1.00 87.64 57 ALA D O 1
ATOM 9288 N N . SER D 1 58 ? -22.437 -71.788 58.502 1.00 67.96 58 SER D N 1
ATOM 9289 C CA . SER D 1 58 ? -22.204 -70.544 59.213 1.00 57.69 58 SER D CA 1
ATOM 9290 C C . SER D 1 58 ? -23.525 -69.934 59.671 1.00 51.46 58 SER D C 1
ATOM 9291 O O . SER D 1 58 ? -24.603 -70.283 59.187 1.00 67.76 58 SER D O 1
ATOM 9294 N N . ILE D 1 59 ? -23.424 -69.008 60.619 1.00 47.55 59 ILE D N 1
ATOM 9295 C CA . ILE D 1 59 ? -24.568 -68.260 61.125 1.00 56.27 59 ILE D CA 1
ATOM 9296 C C . ILE D 1 59 ? -24.334 -66.787 60.815 1.00 52.97 59 ILE D C 1
ATOM 9297 O O . ILE D 1 59 ? -23.312 -66.218 61.216 1.00 56.42 59 ILE D O 1
ATOM 9302 N N . LYS D 1 60 ? -25.263 -66.244 60.048 1.00 52.69 60 LYS D N 1
ATOM 9303 C CA . LYS D 1 60 ? -25.111 -64.846 59.620 1.00 56.08 60 LYS D CA 1
ATOM 9304 C C . LYS D 1 60 ? -25.874 -63.983 60.614 1.00 51.06 60 LYS D C 1
ATOM 9305 O O . LYS D 1 60 ? -26.954 -64.379 61.034 1.00 61.49 60 LYS D O 1
ATOM 9311 N N . LEU D 1 61 ? -25.292 -62.855 60.975 1.00 51.33 61 LEU D N 1
ATOM 9312 C CA . LEU D 1 61 ? -25.873 -61.982 62.012 1.00 63.43 61 LEU D CA 1
ATOM 9313 C C . LEU D 1 61 ? -26.057 -60.599 61.401 1.00 64.34 61 LEU D C 1
ATOM 9314 O O . LEU D 1 61 ? -25.146 -60.127 60.745 1.00 61.77 61 LEU D O 1
ATOM 9319 N N . VAL D 1 62 ? -27.203 -59.985 61.615 1.00 64.59 62 VAL D N 1
ATOM 9320 C CA . VAL D 1 62 ? -27.476 -58.700 60.928 1.00 65.23 62 VAL D CA 1
ATOM 9321 C C . VAL D 1 62 ? -26.801 -57.541 61.646 1.00 64.22 62 VAL D C 1
ATOM 9322 O O . VAL D 1 62 ? -26.269 -57.743 62.729 1.00 69.37 62 VAL D O 1
ATOM 9326 N N . GLU D 1 63 ? -26.896 -56.356 61.047 1.00 70.29 63 GLU D N 1
ATOM 9327 C CA . GLU D 1 63 ? -26.249 -55.185 61.626 1.00 71.98 63 GLU D CA 1
ATOM 9328 C C . GLU D 1 63 ? -26.828 -53.943 60.968 1.00 80.97 63 GLU D C 1
ATOM 9329 O O . GLU D 1 63 ? -26.702 -53.768 59.754 1.00 84.81 63 GLU D O 1
ATOM 9335 N N . LEU D 1 64 ? -27.460 -53.090 61.770 1.00 72.90 64 LEU D N 1
ATOM 9336 C CA . LEU D 1 64 ? -28.181 -51.925 61.279 1.00 78.91 64 LEU D CA 1
ATOM 9337 C C . LEU D 1 64 ? -27.406 -50.655 61.603 1.00 73.14 64 LEU D C 1
ATOM 9338 O O . LEU D 1 64 ? -26.903 -50.488 62.720 1.00 69.53 64 LEU D O 1
ATOM 9343 N N . HIS D 1 65 ? -27.318 -49.760 60.625 1.00 78.96 65 HIS D N 1
ATOM 9344 C CA . HIS D 1 65 ? -26.615 -48.495 60.804 1.00 69.13 65 HIS D CA 1
ATOM 9345 C C . HIS D 1 65 ? -27.607 -47.340 60.933 1.00 60.72 65 HIS D C 1
ATOM 9346 O O . HIS D 1 65 ? -27.398 -46.260 60.378 1.00 61.71 65 HIS D O 1
ATOM 9353 N N . ARG D 1 91 ? -19.335 -40.564 54.315 1.00 79.92 91 ARG D N 1
ATOM 9354 C CA . ARG D 1 91 ? -18.733 -41.140 55.545 1.00 86.55 91 ARG D CA 1
ATOM 9355 C C . ARG D 1 91 ? -19.489 -42.410 55.927 1.00 86.50 91 ARG D C 1
ATOM 9356 O O . ARG D 1 91 ? -20.630 -42.280 56.388 1.00 84.94 91 ARG D O 1
ATOM 9364 N N . ASN D 1 92 ? -18.877 -43.582 55.726 1.00 87.43 92 ASN D N 1
ATOM 9365 C CA . ASN D 1 92 ? -19.533 -44.831 56.179 1.00 87.17 92 ASN D CA 1
ATOM 9366 C C . ASN D 1 92 ? -19.882 -44.653 57.652 1.00 85.75 92 ASN D C 1
ATOM 9367 O O . ASN D 1 92 ? -19.000 -44.273 58.433 1.00 89.24 92 ASN D O 1
ATOM 9372 N N . ALA D 1 93 ? -21.142 -44.890 57.997 1.00 76.98 93 ALA D N 1
ATOM 9373 C CA . ALA D 1 93 ? -21.552 -44.784 59.407 1.00 83.54 93 ALA D CA 1
ATOM 9374 C C . ALA D 1 93 ? -20.932 -45.969 60.132 1.00 81.63 93 ALA D C 1
ATOM 9375 O O . ALA D 1 93 ? -21.014 -46.028 61.361 1.00 78.46 93 ALA D O 1
ATOM 9377 N N . PHE D 1 94 ? -20.316 -46.880 59.374 1.00 77.56 94 PHE D N 1
ATOM 9378 C CA . PHE D 1 94 ? -19.604 -48.010 60.022 1.00 81.28 94 PHE D CA 1
ATOM 9379 C C . PHE D 1 94 ? -18.759 -47.437 61.164 1.00 81.41 94 PHE D C 1
ATOM 9380 O O . PHE D 1 94 ? -18.634 -48.108 62.206 1.00 78.80 94 PHE D O 1
ATOM 9388 N N . GLU D 1 95 ? -18.219 -46.227 60.976 1.00 78.34 95 GLU D N 1
ATOM 9389 C CA . GLU D 1 95 ? -17.339 -45.652 62.022 1.00 71.48 95 GLU D CA 1
ATOM 9390 C C . GLU D 1 95 ? -18.203 -45.117 63.161 1.00 77.48 95 GLU D C 1
ATOM 9391 O O . GLU D 1 95 ? -17.667 -44.394 64.012 1.00 77.25 95 GLU D O 1
ATOM 9397 N N . THR D 1 96 ? -19.488 -45.464 63.163 1.00 81.43 96 THR D N 1
ATOM 9398 C CA . THR D 1 96 ? -20.394 -44.998 64.235 1.00 83.34 96 THR D CA 1
ATOM 9399 C C . THR D 1 96 ? -21.089 -46.204 64.862 1.00 76.47 96 THR D C 1
ATOM 9400 O O . THR D 1 96 ? -21.622 -46.067 65.966 1.00 78.25 96 THR D O 1
ATOM 9404 N N . ALA D 1 97 ? -21.061 -47.342 64.181 1.00 65.08 97 ALA D N 1
ATOM 9405 C CA . ALA D 1 97 ? -21.791 -48.528 64.672 1.00 69.34 97 ALA D CA 1
ATOM 9406 C C . ALA D 1 97 ? -20.911 -49.252 65.675 1.00 66.41 97 ALA D C 1
ATOM 9407 O O . ALA D 1 97 ? -21.089 -50.455 65.862 1.00 59.39 97 ALA D O 1
ATOM 9409 N N . GLY D 1 98 ? -19.992 -48.528 66.287 1.00 73.49 98 GLY D N 1
ATOM 9410 C CA . GLY D 1 98 ? -19.187 -49.172 67.329 1.00 68.97 98 GLY D CA 1
ATOM 9411 C C . GLY D 1 98 ? -20.105 -49.790 68.351 1.00 65.27 98 GLY D C 1
ATOM 9412 O O . GLY D 1 98 ? -20.174 -51.023 68.418 1.00 69.68 98 GLY D O 1
ATOM 9413 N N . PRO D 1 99 ? -20.817 -48.980 69.156 1.00 61.68 99 PRO D N 1
ATOM 9414 C CA . PRO D 1 99 ? -21.658 -49.550 70.223 1.00 59.03 99 PRO D CA 1
ATOM 9415 C C . PRO D 1 99 ? -22.668 -50.569 69.729 1.00 58.49 99 PRO D C 1
ATOM 9416 O O . PRO D 1 99 ? -23.073 -51.449 70.500 1.00 64.75 99 PRO D O 1
ATOM 9420 N N . THR D 1 100 ? -23.077 -50.501 68.462 1.00 61.57 100 THR D N 1
ATOM 9421 C CA . THR D 1 100 ? -23.958 -51.532 67.922 1.00 60.59 100 THR D CA 1
ATOM 9422 C C . THR D 1 100 ? -23.248 -52.880 67.877 1.00 53.94 100 THR D C 1
ATOM 9423 O O . THR D 1 100 ? -23.795 -53.903 68.307 1.00 56.70 100 THR D O 1
ATOM 9427 N N . PHE D 1 101 ? -22.015 -52.895 67.370 1.00 51.30 101 PHE D N 1
ATOM 9428 C CA . PHE D 1 101 ? -21.238 -54.128 67.378 1.00 49.17 101 PHE D CA 1
ATOM 9429 C C . PHE D 1 101 ? -20.874 -54.543 68.797 1.00 48.63 101 PHE D C 1
ATOM 9430 O O . PHE D 1 101 ? -20.742 -55.740 69.077 1.00 50.91 101 PHE D O 1
ATOM 9438 N N . SER D 1 102 ? -20.716 -53.575 69.702 1.00 47.74 102 SER D N 1
ATOM 9439 C CA . SER D 1 102 ? -20.509 -53.908 71.107 1.00 47.71 102 SER D CA 1
ATOM 9440 C C . SER D 1 102 ? -21.708 -54.665 71.665 1.00 53.70 102 SER D C 1
ATOM 9441 O O . SER D 1 102 ? -21.544 -55.654 72.384 1.00 57.54 102 SER D O 1
ATOM 9444 N N . GLU D 1 103 ? -22.922 -54.215 71.335 1.00 52.61 103 GLU D N 1
ATOM 9445 C CA . GLU D 1 103 ? -24.126 -54.928 71.744 1.00 52.88 103 GLU D CA 1
ATOM 9446 C C . GLU D 1 103 ? -24.189 -56.318 71.119 1.00 50.89 103 GLU D C 1
ATOM 9447 O O . GLU D 1 103 ? -24.581 -57.293 71.775 1.00 55.44 103 GLU D O 1
ATOM 9453 N N . ILE D 1 104 ? -23.811 -56.425 69.842 1.00 51.37 104 ILE D N 1
ATOM 9454 C CA . ILE D 1 104 ? -23.827 -57.727 69.175 1.00 53.83 104 ILE D CA 1
ATOM 9455 C C . ILE D 1 104 ? -22.882 -58.699 69.875 1.00 51.24 104 ILE D C 1
ATOM 9456 O O . ILE D 1 104 ? -23.232 -59.856 70.131 1.00 48.94 104 ILE D O 1
ATOM 9461 N N . LEU D 1 105 ? -21.671 -58.239 70.202 1.00 50.73 105 LEU D N 1
ATOM 9462 C CA . LEU D 1 105 ? -20.727 -59.095 70.916 1.00 51.06 105 LEU D CA 1
ATOM 9463 C C . LEU D 1 105 ? -21.199 -59.385 72.335 1.00 47.01 105 LEU D C 1
ATOM 9464 O O . LEU D 1 105 ? -20.939 -60.474 72.863 1.00 42.46 105 LEU D O 1
ATOM 9469 N N . LYS D 1 106 ? -21.882 -58.429 72.964 1.00 48.97 106 LYS D N 1
ATOM 9470 C CA . LYS D 1 106 ? -22.425 -58.647 74.300 1.00 51.20 106 LYS D CA 1
ATOM 9471 C C . LYS D 1 106 ? -23.464 -59.758 74.293 1.00 58.46 106 LYS D C 1
ATOM 9472 O O . LYS D 1 106 ? -23.557 -60.538 75.245 1.00 58.37 106 LYS D O 1
ATOM 9478 N N . THR D 1 107 ? -24.187 -59.878 73.176 1.00 54.51 107 THR D N 1
ATOM 9479 C CA . THR D 1 107 ? -25.177 -60.977 73.036 1.00 47.25 107 THR D CA 1
ATOM 9480 C C . THR D 1 107 ? -24.459 -62.247 72.565 1.00 47.89 107 THR D C 1
ATOM 9481 O O . THR D 1 107 ? -24.610 -63.287 73.233 1.00 49.84 107 THR D O 1
ATOM 9485 N N . LEU D 1 108 ? -23.707 -62.160 71.461 1.00 50.88 108 LEU D N 1
ATOM 9486 C CA . LEU D 1 108 ? -23.026 -63.355 70.893 1.00 55.80 108 LEU D CA 1
ATOM 9487 C C . LEU D 1 108 ? -21.908 -63.828 71.827 1.00 61.60 108 LEU D C 1
ATOM 9488 O O . LEU D 1 108 ? -21.855 -65.040 72.110 1.00 57.91 108 LEU D O 1
ATOM 9493 N N . ASN D 1 109 ? -21.050 -62.908 72.278 1.00 54.65 109 ASN D N 1
ATOM 9494 C CA . ASN D 1 109 ? -19.900 -63.282 73.149 1.00 58.14 109 ASN D CA 1
ATOM 9495 C C . ASN D 1 109 ? -19.097 -64.399 72.469 1.00 55.79 109 ASN D C 1
ATOM 9496 O O . ASN D 1 109 ? -19.074 -65.525 73.007 1.00 54.36 109 ASN D O 1
ATOM 9501 N N . PRO D 1 110 ? -18.445 -64.143 71.313 1.00 50.08 110 PRO D N 1
ATOM 9502 C CA . PRO D 1 110 ? -17.630 -65.156 70.634 1.00 52.92 110 PRO D CA 1
ATOM 9503 C C . PRO D 1 110 ? -16.305 -65.404 71.368 1.00 49.36 110 PRO D C 1
ATOM 9504 O O . PRO D 1 110 ? -15.855 -64.518 72.072 1.00 49.36 110 PRO D O 1
ATOM 9508 N N . ASP D 1 111 ? -15.716 -66.590 71.181 1.00 50.34 111 ASP D N 1
ATOM 9509 C CA . ASP D 1 111 ? -14.422 -66.923 71.837 1.00 48.31 111 ASP D CA 1
ATOM 9510 C C . ASP D 1 111 ? -13.290 -66.186 71.118 1.00 52.13 111 ASP D C 1
ATOM 9511 O O . ASP D 1 111 ? -12.149 -66.237 71.619 1.00 59.92 111 ASP D O 1
ATOM 9516 N N . LEU D 1 112 ? -13.593 -65.529 69.996 1.00 49.15 112 LEU D N 1
ATOM 9517 C CA . LEU D 1 112 ? -12.564 -64.853 69.217 1.00 52.20 112 LEU D CA 1
ATOM 9518 C C . LEU D 1 112 ? -13.221 -64.027 68.119 1.00 51.33 112 LEU D C 1
ATOM 9519 O O . LEU D 1 112 ? -14.282 -64.388 67.606 1.00 37.42 112 LEU D O 1
ATOM 9524 N N . LEU D 1 113 ? -12.574 -62.919 67.764 1.00 48.12 113 LEU D N 1
ATOM 9525 C CA . LEU D 1 113 ? -13.052 -62.029 66.718 1.00 45.60 113 LEU D CA 1
ATOM 9526 C C . LEU D 1 113 ? -12.026 -61.948 65.595 1.00 36.62 113 LEU D C 1
ATOM 9527 O O . LEU D 1 113 ? -10.822 -61.832 65.849 1.00 40.18 113 LEU D O 1
ATOM 9532 N N . ILE D 1 114 ? -12.506 -62.008 64.354 1.00 31.44 114 ILE D N 1
ATOM 9533 C CA . ILE D 1 114 ? -11.669 -61.862 63.166 1.00 36.38 114 ILE D CA 1
ATOM 9534 C C . ILE D 1 114 ? -12.153 -60.626 62.416 1.00 41.12 114 ILE D C 1
ATOM 9535 O O . ILE D 1 114 ? -13.226 -60.647 61.799 1.00 46.14 114 ILE D O 1
ATOM 9540 N N . TYR D 1 115 ? -11.358 -59.563 62.457 1.00 33.57 115 TYR D N 1
ATOM 9541 C CA . TYR D 1 115 ? -11.741 -58.258 61.936 1.00 42.72 115 TYR D CA 1
ATOM 9542 C C . TYR D 1 115 ? -10.970 -57.936 60.662 1.00 41.82 115 TYR D C 1
ATOM 9543 O O . TYR D 1 115 ? -9.999 -58.605 60.299 1.00 37.40 115 TYR D O 1
ATOM 9552 N N . ASP D 1 116 ? -11.423 -56.887 59.978 1.00 40.54 116 ASP D N 1
ATOM 9553 C CA . ASP D 1 116 ? -10.824 -56.455 58.724 1.00 46.06 116 ASP D CA 1
ATOM 9554 C C . ASP D 1 116 ? -9.940 -55.231 58.957 1.00 46.13 116 ASP D C 1
ATOM 9555 O O . ASP D 1 116 ? -9.432 -55.022 60.062 1.00 45.50 116 ASP D O 1
ATOM 9560 N N . PHE D 1 117 ? -9.759 -54.404 57.928 1.00 48.63 117 PHE D N 1
ATOM 9561 C CA . PHE D 1 117 ? -8.749 -53.353 57.988 1.00 53.46 117 PHE D CA 1
ATOM 9562 C C . PHE D 1 117 ? -9.296 -52.004 58.422 1.00 53.36 117 PHE D C 1
ATOM 9563 O O . PHE D 1 117 ? -8.571 -51.221 59.051 1.00 53.27 117 PHE D O 1
ATOM 9571 N N . ASN D 1 118 ? -10.543 -51.705 58.094 1.00 54.71 118 ASN D N 1
ATOM 9572 C CA . ASN D 1 118 ? -11.067 -50.361 58.296 1.00 65.17 118 ASN D CA 1
ATOM 9573 C C . ASN D 1 118 ? -12.036 -50.195 59.466 1.00 71.99 118 ASN D C 1
ATOM 9574 O O . ASN D 1 118 ? -12.212 -49.059 59.923 1.00 79.97 118 ASN D O 1
ATOM 9579 N N . PRO D 1 119 ? -12.720 -51.247 59.945 1.00 58.11 119 PRO D N 1
ATOM 9580 C CA . PRO D 1 119 ? -13.568 -51.068 61.139 1.00 61.59 119 PRO D CA 1
ATOM 9581 C C . PRO D 1 119 ? -12.900 -50.308 62.284 1.00 62.99 119 PRO D C 1
ATOM 9582 O O . PRO D 1 119 ? -13.605 -49.651 63.063 1.00 71.87 119 PRO D O 1
ATOM 9586 N N . SER D 1 120 ? -11.570 -50.314 62.388 1.00 52.96 120 SER D N 1
ATOM 9587 C CA . SER D 1 120 ? -10.846 -49.475 63.393 1.00 56.87 120 SER D CA 1
ATOM 9588 C C . SER D 1 120 ? -11.217 -49.778 64.851 1.00 60.89 120 SER D C 1
ATOM 9589 O O . SER D 1 120 ? -10.314 -50.096 65.634 1.00 61.32 120 SER D O 1
ATOM 9592 N N . TRP D 1 121 ? -12.484 -49.617 65.214 1.00 59.65 121 TRP D N 1
ATOM 9593 C CA . TRP D 1 121 ? -12.915 -49.808 66.619 1.00 59.56 121 TRP D CA 1
ATOM 9594 C C . TRP D 1 121 ? -13.050 -51.295 66.929 1.00 60.53 121 TRP D C 1
ATOM 9595 O O . TRP D 1 121 ? -13.149 -51.646 68.109 1.00 62.15 121 TRP D O 1
ATOM 9606 N N . ALA D 1 122 ? -13.039 -52.128 65.900 1.00 54.77 122 ALA D N 1
ATOM 9607 C CA . ALA D 1 122 ? -13.236 -53.575 66.103 1.00 55.43 122 ALA D CA 1
ATOM 9608 C C . ALA D 1 122 ? -12.251 -54.078 67.148 1.00 52.36 122 ALA D C 1
ATOM 9609 O O . ALA D 1 122 ? -12.696 -54.667 68.134 1.00 57.89 122 ALA D O 1
ATOM 9611 N N . PRO D 1 123 ? -10.936 -53.869 66.981 1.00 51.89 123 PRO D N 1
ATOM 9612 C CA . PRO D 1 123 ? -9.978 -54.417 67.929 1.00 57.95 123 PRO D CA 1
ATOM 9613 C C . PRO D 1 123 ? -10.206 -53.843 69.336 1.00 56.10 123 PRO D C 1
ATOM 9614 O O . PRO D 1 123 ? -10.051 -54.569 70.294 1.00 57.84 123 PRO D O 1
ATOM 9618 N N . GLU D 1 124 ? -10.603 -52.578 69.423 1.00 52.23 124 GLU D N 1
ATOM 9619 C CA . GLU D 1 124 ? -10.785 -51.907 70.733 1.00 53.56 124 GLU D CA 1
ATOM 9620 C C . GLU D 1 124 ? -12.034 -52.429 71.451 1.00 57.81 124 GLU D C 1
ATOM 9621 O O . GLU D 1 124 ? -11.935 -52.707 72.652 1.00 63.52 124 GLU D O 1
ATOM 9627 N N . ILE D 1 125 ? -13.155 -52.549 70.744 1.00 49.22 125 ILE D N 1
ATOM 9628 C CA . ILE D 1 125 ? -14.441 -53.002 71.345 1.00 52.52 125 ILE D CA 1
ATOM 9629 C C . ILE D 1 125 ? -14.316 -54.471 71.739 1.00 46.57 125 ILE D C 1
ATOM 9630 O O . ILE D 1 125 ? -14.942 -54.874 72.728 1.00 47.35 125 ILE D O 1
ATOM 9635 N N . ALA D 1 126 ? -13.526 -55.236 70.994 1.00 41.34 126 ALA D N 1
ATOM 9636 C CA . ALA D 1 126 ? -13.332 -56.668 71.308 1.00 46.19 126 ALA D CA 1
ATOM 9637 C C . ALA D 1 126 ? -12.582 -56.810 72.631 1.00 53.27 126 ALA D C 1
ATOM 9638 O O . ALA D 1 126 ? -12.911 -57.710 73.414 1.00 48.16 126 ALA D O 1
ATOM 9640 N N . SER D 1 127 ? -11.598 -55.950 72.849 1.00 54.19 127 SER D N 1
ATOM 9641 C CA . SER D 1 127 ? -10.795 -56.001 74.089 1.00 54.53 127 SER D CA 1
ATOM 9642 C C . SER D 1 127 ? -11.625 -55.515 75.280 1.00 51.89 127 SER D C 1
ATOM 9643 O O . SER D 1 127 ? -11.311 -55.902 76.407 1.00 62.87 127 SER D O 1
ATOM 9646 N N . SER D 1 128 ? -12.625 -54.683 75.030 1.00 49.97 128 SER D N 1
ATOM 9647 C CA . SER D 1 128 ? -13.517 -54.206 76.106 1.00 50.67 128 SER D CA 1
ATOM 9648 C C . SER D 1 128 ? -14.431 -55.346 76.543 1.00 48.76 128 SER D C 1
ATOM 9649 O O . SER D 1 128 ? -15.074 -55.223 77.587 1.00 49.94 128 SER D O 1
ATOM 9652 N N . HIS D 1 129 ? -14.511 -56.402 75.748 1.00 46.93 129 HIS D N 1
ATOM 9653 C CA . HIS D 1 129 ? -15.295 -57.588 76.165 1.00 44.14 129 HIS D CA 1
ATOM 9654 C C . HIS D 1 129 ? -14.308 -58.719 76.460 1.00 43.07 129 HIS D C 1
ATOM 9655 O O . HIS D 1 129 ? -14.749 -59.871 76.614 1.00 45.22 129 HIS D O 1
ATOM 9662 N N . ASN D 1 130 ? -13.014 -58.397 76.527 1.00 44.12 130 ASN D N 1
ATOM 9663 C CA . ASN D 1 130 ? -11.952 -59.397 76.816 1.00 44.58 130 ASN D CA 1
ATOM 9664 C C . ASN D 1 130 ? -11.984 -60.455 75.719 1.00 40.09 130 ASN D C 1
ATOM 9665 O O . ASN D 1 130 ? -11.791 -61.633 76.035 1.00 40.68 130 ASN D O 1
ATOM 9670 N N . ILE D 1 131 ? -12.214 -60.029 74.476 1.00 40.77 131 ILE D N 1
ATOM 9671 C CA . ILE D 1 131 ? -12.207 -60.962 73.354 1.00 39.77 131 ILE D CA 1
ATOM 9672 C C . ILE D 1 131 ? -10.914 -60.751 72.576 1.00 44.27 131 ILE D C 1
ATOM 9673 O O . ILE D 1 131 ? -10.656 -59.630 72.115 1.00 43.01 131 ILE D O 1
ATOM 9678 N N . PRO D 1 132 ? -10.083 -61.775 72.402 1.00 44.64 132 PRO D N 1
ATOM 9679 C CA . PRO D 1 132 ? -8.877 -61.608 71.584 1.00 50.16 132 PRO D CA 1
ATOM 9680 C C . PRO D 1 132 ? -9.236 -61.380 70.124 1.00 44.21 132 PRO D C 1
ATOM 9681 O O . PRO D 1 132 ? -10.116 -62.038 69.569 1.00 47.27 132 PRO D O 1
ATOM 9685 N N . ALA D 1 133 ? -8.541 -60.430 69.507 1.00 40.52 133 ALA D N 1
ATOM 9686 C CA . ALA D 1 133 ? -8.828 -59.993 68.147 1.00 32.82 133 ALA D CA 1
ATOM 9687 C C . ALA D 1 133 ? -7.692 -60.401 67.219 1.00 36.68 133 ALA D C 1
ATOM 9688 O O . ALA D 1 133 ? -6.524 -60.099 67.490 1.00 47.38 133 ALA D O 1
ATOM 9690 N N . VAL D 1 134 ? -8.038 -61.085 66.130 1.00 41.07 134 VAL D N 1
ATOM 9691 C CA . VAL D 1 134 ? -7.082 -61.524 65.120 1.00 46.78 134 VAL D CA 1
ATOM 9692 C C . VAL D 1 134 ? -7.432 -60.851 63.799 1.00 37.57 134 VAL D C 1
ATOM 9693 O O . VAL D 1 134 ? -8.603 -60.795 63.412 1.00 38.52 134 VAL D O 1
ATOM 9697 N N . TYR D 1 135 ? -6.411 -60.350 63.108 1.00 37.06 135 TYR D N 1
ATOM 9698 C CA . TYR D 1 135 ? -6.601 -59.633 61.852 1.00 36.05 135 TYR D CA 1
ATOM 9699 C C . TYR D 1 135 ? -6.543 -60.589 60.666 1.00 38.76 135 TYR D C 1
ATOM 9700 O O . TYR D 1 135 ? -5.744 -61.530 60.644 1.00 38.30 135 TYR D O 1
ATOM 9709 N N . PHE D 1 136 ? -7.402 -60.339 59.681 1.00 41.19 136 PHE D N 1
ATOM 9710 C CA . PHE D 1 136 ? -7.481 -61.128 58.457 1.00 40.42 136 PHE D CA 1
ATOM 9711 C C . PHE D 1 136 ? -7.068 -60.232 57.295 1.00 45.23 136 PHE D C 1
ATOM 9712 O O . PHE D 1 136 ? -7.790 -59.295 56.940 1.00 50.88 136 PHE D O 1
ATOM 9720 N N . LEU D 1 137 ? -5.914 -60.524 56.700 1.00 39.75 137 LEU D N 1
ATOM 9721 C CA . LEU D 1 137 ? -5.393 -59.769 55.566 1.00 39.16 137 LEU D CA 1
ATOM 9722 C C . LEU D 1 137 ? -5.723 -60.533 54.288 1.00 41.20 137 LEU D C 1
ATOM 9723 O O . LEU D 1 137 ? -5.246 -61.653 54.088 1.00 37.13 137 LEU D O 1
ATOM 9728 N N . THR D 1 138 ? -6.541 -59.927 53.429 1.00 45.94 138 THR D N 1
ATOM 9729 C CA . THR D 1 138 ? -6.958 -60.553 52.180 1.00 51.44 138 THR D CA 1
ATOM 9730 C C . THR D 1 138 ? -6.115 -60.112 50.995 1.00 56.63 138 THR D C 1
ATOM 9731 O O . THR D 1 138 ? -6.505 -60.346 49.848 1.00 60.04 138 THR D O 1
ATOM 9735 N N . THR D 1 139 ? -4.972 -59.484 51.249 1.00 55.51 139 THR D N 1
ATOM 9736 C CA . THR D 1 139 ? -4.087 -58.973 50.217 1.00 54.56 139 THR D CA 1
ATOM 9737 C C . THR D 1 139 ? -2.745 -59.693 50.314 1.00 54.23 139 THR D C 1
ATOM 9738 O O . THR D 1 139 ? -2.435 -60.331 51.323 1.00 53.67 139 THR D O 1
ATOM 9742 N N . ALA D 1 140 ? -1.968 -59.609 49.237 1.00 55.37 140 ALA D N 1
ATOM 9743 C CA . ALA D 1 140 ? -0.637 -60.201 49.218 1.00 47.20 140 ALA D CA 1
ATOM 9744 C C . ALA D 1 140 ? 0.222 -59.640 50.345 1.00 45.43 140 ALA D C 1
ATOM 9745 O O . ALA D 1 140 ? 0.056 -58.495 50.777 1.00 42.99 140 ALA D O 1
ATOM 9747 N N . ALA D 1 141 ? 1.156 -60.465 50.823 1.00 48.46 141 ALA D N 1
ATOM 9748 C CA . ALA D 1 141 ? 2.011 -60.051 51.929 1.00 45.99 141 ALA D CA 1
ATOM 9749 C C . ALA D 1 141 ? 3.022 -58.994 51.502 1.00 46.71 141 ALA D C 1
ATOM 9750 O O . ALA D 1 141 ? 3.392 -58.140 52.312 1.00 41.57 141 ALA D O 1
ATOM 9752 N N . ALA D 1 142 ? 3.477 -59.027 50.246 1.00 45.89 142 ALA D N 1
ATOM 9753 C CA . ALA D 1 142 ? 4.512 -58.095 49.807 1.00 49.79 142 ALA D CA 1
ATOM 9754 C C . ALA D 1 142 ? 3.987 -56.667 49.724 1.00 51.26 142 ALA D C 1
ATOM 9755 O O . ALA D 1 142 ? 4.666 -55.718 50.146 1.00 57.04 142 ALA D O 1
ATOM 9757 N N . SER D 1 143 ? 2.791 -56.497 49.159 1.00 44.97 143 SER D N 1
ATOM 9758 C CA . SER D 1 143 ? 2.221 -55.165 49.001 1.00 46.35 143 SER D CA 1
ATOM 9759 C C . SER D 1 143 ? 2.051 -54.477 50.348 1.00 45.33 143 SER D C 1
ATOM 9760 O O . SER D 1 143 ? 2.293 -53.271 50.471 1.00 52.24 143 SER D O 1
ATOM 9763 N N . SER D 1 144 ? 1.643 -55.229 51.373 1.00 47.63 144 SER D N 1
ATOM 9764 C CA . SER D 1 144 ? 1.542 -54.661 52.713 1.00 48.85 144 SER D CA 1
ATOM 9765 C C . SER D 1 144 ? 2.916 -54.486 53.347 1.00 51.98 144 SER D C 1
ATOM 9766 O O . SER D 1 144 ? 3.136 -53.532 54.104 1.00 53.61 144 SER D O 1
ATOM 9769 N N . SER D 1 145 ? 3.838 -55.411 53.052 1.00 48.04 145 SER D N 1
ATOM 9770 C CA . SER D 1 145 ? 5.202 -55.322 53.560 1.00 44.38 145 SER D CA 1
ATOM 9771 C C . SER D 1 145 ? 5.868 -54.025 53.145 1.00 51.97 145 SER D C 1
ATOM 9772 O O . SER D 1 145 ? 6.675 -53.479 53.902 1.00 64.04 145 SER D O 1
ATOM 9775 N N . ILE D 1 146 ? 5.545 -53.521 51.954 1.00 47.51 146 ILE D N 1
ATOM 9776 C CA . ILE D 1 146 ? 6.061 -52.232 51.490 1.00 49.07 146 ILE D CA 1
ATOM 9777 C C . ILE D 1 146 ? 5.863 -51.175 52.573 1.00 56.01 146 ILE D C 1
ATOM 9778 O O . ILE D 1 146 ? 6.831 -50.680 53.171 1.00 58.37 146 ILE D O 1
ATOM 9783 N N . GLY D 1 147 ? 4.600 -50.844 52.853 1.00 64.06 147 GLY D N 1
ATOM 9784 C CA . GLY D 1 147 ? 4.309 -49.810 53.830 1.00 63.50 147 GLY D CA 1
ATOM 9785 C C . GLY D 1 147 ? 4.699 -50.178 55.248 1.00 58.40 147 GLY D C 1
ATOM 9786 O O . GLY D 1 147 ? 5.128 -49.312 56.022 1.00 66.54 147 GLY D O 1
ATOM 9787 N N . LEU D 1 148 ? 4.563 -51.454 55.618 1.00 57.38 148 LEU D N 1
ATOM 9788 C CA . LEU D 1 148 ? 4.902 -51.836 56.985 1.00 54.22 148 LEU D CA 1
ATOM 9789 C C . LEU D 1 148 ? 6.396 -51.677 57.242 1.00 57.90 148 LEU D C 1
ATOM 9790 O O . LEU D 1 148 ? 6.804 -51.278 58.341 1.00 57.78 148 LEU D O 1
ATOM 9795 N N . HIS D 1 149 ? 7.244 -51.917 56.241 1.00 53.86 149 HIS D N 1
ATOM 9796 C CA . HIS D 1 149 ? 8.713 -51.719 56.408 1.00 56.56 149 HIS D CA 1
ATOM 9797 C C . HIS D 1 149 ? 9.028 -50.239 56.540 1.00 53.03 149 HIS D C 1
ATOM 9798 O O . HIS D 1 149 ? 9.859 -49.893 57.363 1.00 57.21 149 HIS D O 1
ATOM 9805 N N . ALA D 1 150 ? 8.351 -49.414 55.767 1.00 51.55 150 ALA D N 1
ATOM 9806 C CA . ALA D 1 150 ? 8.633 -47.967 55.744 1.00 52.26 150 ALA D CA 1
ATOM 9807 C C . ALA D 1 150 ? 8.373 -47.366 57.117 1.00 55.24 150 ALA D C 1
ATOM 9808 O O . ALA D 1 150 ? 8.880 -46.276 57.387 1.00 65.15 150 ALA D O 1
ATOM 9810 N N . PHE D 1 151 ? 7.608 -48.079 57.949 1.00 50.04 151 PHE D N 1
ATOM 9811 C CA . PHE D 1 151 ? 7.321 -47.613 59.329 1.00 57.96 151 PHE D CA 1
ATOM 9812 C C . PHE D 1 151 ? 8.264 -48.334 60.296 1.00 59.95 151 PHE D C 1
ATOM 9813 O O . PHE D 1 151 ? 8.931 -47.655 61.100 1.00 66.65 151 PHE D O 1
ATOM 9821 N N . LYS D 1 152 ? 8.244 -49.650 60.298 1.00 55.63 152 LYS D N 1
ATOM 9822 C CA . LYS D 1 152 ? 9.056 -50.324 61.333 1.00 62.13 152 LYS D CA 1
ATOM 9823 C C . LYS D 1 152 ? 10.517 -49.921 61.148 1.00 66.21 152 LYS D C 1
ATOM 9824 O O . LYS D 1 152 ? 11.159 -49.545 62.142 1.00 73.03 152 LYS D O 1
ATOM 9830 N N . ASN D 1 153 ? 11.014 -50.000 59.920 1.00 62.67 153 ASN D N 1
ATOM 9831 C CA . ASN D 1 153 ? 12.435 -49.677 59.651 1.00 65.26 153 ASN D CA 1
ATOM 9832 C C . ASN D 1 153 ? 12.430 -48.488 58.699 1.00 69.20 153 ASN D C 1
ATOM 9833 O O . ASN D 1 153 ? 12.475 -48.705 57.483 1.00 71.03 153 ASN D O 1
ATOM 9838 N N . PRO D 1 154 ? 12.499 -47.237 59.188 1.00 71.10 154 PRO D N 1
ATOM 9839 C CA . PRO D 1 154 ? 12.319 -46.087 58.308 1.00 74.30 154 PRO D CA 1
ATOM 9840 C C . PRO D 1 154 ? 13.285 -45.937 57.128 1.00 80.07 154 PRO D C 1
ATOM 9841 O O . PRO D 1 154 ? 12.816 -45.665 56.052 1.00 75.64 154 PRO D O 1
ATOM 9845 N N . GLY D 1 155 ? 14.580 -46.124 57.346 1.00 82.99 155 GLY D N 1
ATOM 9846 C CA . GLY D 1 155 ? 15.537 -45.885 56.253 1.00 74.48 155 GLY D CA 1
ATOM 9847 C C . GLY D 1 155 ? 16.391 -47.100 55.955 1.00 84.22 155 GLY D C 1
ATOM 9848 O O . GLY D 1 155 ? 17.550 -46.903 55.532 1.00 97.42 155 GLY D O 1
ATOM 9849 N N . GLU D 1 156 ? 15.881 -48.308 56.193 1.00 79.98 156 GLU D N 1
ATOM 9850 C CA . GLU D 1 156 ? 16.748 -49.508 56.048 1.00 81.26 156 GLU D CA 1
ATOM 9851 C C . GLU D 1 156 ? 16.655 -50.124 54.649 1.00 75.99 156 GLU D C 1
ATOM 9852 O O . GLU D 1 156 ? 17.312 -51.162 54.455 1.00 90.22 156 GLU D O 1
ATOM 9858 N N . LYS D 1 157 ? 15.811 -49.593 53.764 1.00 61.47 157 LYS D N 1
ATOM 9859 C CA . LYS D 1 157 ? 15.718 -50.061 52.350 1.00 79.20 157 LYS D CA 1
ATOM 9860 C C . LYS D 1 157 ? 14.895 -51.346 52.312 1.00 77.74 157 LYS D C 1
ATOM 9861 O O . LYS D 1 157 ? 15.104 -52.193 53.178 1.00 79.91 157 LYS D O 1
ATOM 9867 N N . TYR D 1 158 ? 14.089 -51.534 51.278 1.00 67.17 158 TYR D N 1
ATOM 9868 C CA . TYR D 1 158 ? 13.342 -52.807 51.180 1.00 63.93 158 TYR D CA 1
ATOM 9869 C C . TYR D 1 158 ? 14.357 -53.923 50.977 1.00 64.17 158 TYR D C 1
ATOM 9870 O O . TYR D 1 158 ? 15.313 -53.732 50.225 1.00 60.96 158 TYR D O 1
ATOM 9879 N N . PRO D 1 159 ? 14.146 -55.103 51.583 1.00 67.61 159 PRO D N 1
ATOM 9880 C CA . PRO D 1 159 ? 15.105 -56.194 51.504 1.00 63.88 159 PRO D CA 1
A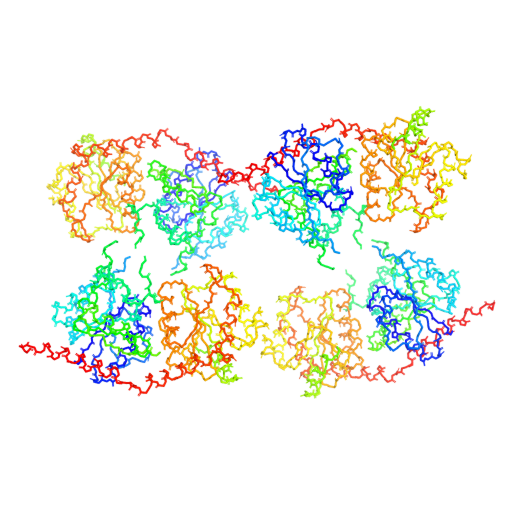TOM 9881 C C . PRO D 1 159 ? 15.344 -56.703 50.080 1.00 60.22 159 PRO D C 1
ATOM 9882 O O . PRO D 1 159 ? 16.268 -57.461 49.910 1.00 64.86 159 PRO D O 1
ATOM 9886 N N . PHE D 1 160 ? 14.491 -56.319 49.123 1.00 62.26 160 PHE D N 1
ATOM 9887 C CA . PHE D 1 160 ? 14.629 -56.787 47.718 1.00 66.20 160 PHE D CA 1
ATOM 9888 C C . PHE D 1 160 ? 14.533 -55.637 46.699 1.00 64.84 160 PHE D C 1
ATOM 9889 O O . PHE D 1 160 ? 13.368 -55.305 46.430 1.00 47.97 160 PHE D O 1
ATOM 9897 N N . PRO D 1 161 ? 15.609 -55.033 46.083 1.00 69.95 161 PRO D N 1
ATOM 9898 C CA . PRO D 1 161 ? 15.371 -53.981 45.085 1.00 73.10 161 PRO D CA 1
ATOM 9899 C C . PRO D 1 161 ? 14.517 -54.472 43.906 1.00 61.57 161 PRO D C 1
ATOM 9900 O O . PRO D 1 161 ? 13.691 -53.710 43.439 1.00 69.05 161 PRO D O 1
ATOM 9904 N N . ASP D 1 162 ? 14.747 -55.707 43.450 1.00 54.20 162 ASP D N 1
ATOM 9905 C CA . ASP D 1 162 ? 14.019 -56.255 42.273 1.00 67.89 162 ASP D CA 1
ATOM 9906 C C . ASP D 1 162 ? 12.514 -56.012 42.420 1.00 67.18 162 ASP D C 1
ATOM 9907 O O . ASP D 1 162 ? 11.893 -55.586 41.426 1.00 80.12 162 ASP D O 1
ATOM 9912 N N . PHE D 1 163 ? 11.951 -56.269 43.605 1.00 59.12 163 PHE D N 1
ATOM 9913 C CA . PHE D 1 163 ? 10.489 -56.137 43.789 1.00 48.16 163 PHE D CA 1
ATOM 9914 C C . PHE D 1 163 ? 10.187 -54.675 44.098 1.00 48.99 163 PHE D C 1
ATOM 9915 O O . PHE D 1 163 ? 9.369 -54.069 43.395 1.00 64.52 163 PHE D O 1
ATOM 9923 N N . TYR D 1 164 ? 10.831 -54.127 45.127 1.00 52.23 164 TYR D N 1
ATOM 9924 C CA . TYR D 1 164 ? 10.643 -52.689 45.436 1.00 52.86 164 TYR D CA 1
ATOM 9925 C C . TYR D 1 164 ? 11.997 -52.013 45.604 1.00 63.03 164 TYR D C 1
ATOM 9926 O O . TYR D 1 164 ? 12.769 -52.416 46.481 1.00 65.03 164 TYR D O 1
ATOM 9935 N N . ASP D 1 165 ? 12.257 -51.000 44.785 1.00 63.87 165 ASP D N 1
ATOM 9936 C CA . ASP D 1 165 ? 13.520 -50.245 44.939 1.00 65.92 165 ASP D CA 1
ATOM 9937 C C . ASP D 1 165 ? 13.206 -48.954 45.689 1.00 73.05 165 ASP D C 1
ATOM 9938 O O . ASP D 1 165 ? 12.777 -47.984 45.045 1.00 71.62 165 ASP D O 1
ATOM 9943 N N . ASN D 1 166 ? 13.433 -48.957 47.001 1.00 81.49 166 ASN D N 1
ATOM 9944 C CA . ASN D 1 166 ? 13.136 -47.772 47.839 1.00 78.14 166 ASN D CA 1
ATOM 9945 C C . ASN D 1 166 ? 13.914 -46.564 47.323 1.00 91.20 166 ASN D C 1
ATOM 9946 O O . ASN D 1 166 ? 13.273 -45.527 47.092 1.00 99.42 166 ASN D O 1
ATOM 9951 N N . SER D 1 167 ? 15.233 -46.698 47.124 1.00 93.65 167 SER D N 1
ATOM 9952 C CA . SER D 1 167 ? 16.048 -45.507 46.763 1.00 92.31 167 SER D CA 1
ATOM 9953 C C . SER D 1 167 ? 15.221 -44.538 45.913 1.00 96.44 167 SER D C 1
ATOM 9954 O O . SER D 1 167 ? 15.398 -43.320 46.104 1.00 98.51 167 SER D O 1
ATOM 9957 N N . ASN D 1 178 ? -1.312 -37.561 55.899 1.00 131.88 178 ASN D N 1
ATOM 9958 C CA . ASN D 1 178 ? 0.121 -37.479 56.145 1.00 134.90 178 ASN D CA 1
ATOM 9959 C C . ASN D 1 178 ? 0.512 -38.298 57.369 1.00 130.80 178 ASN D C 1
ATOM 9960 O O . ASN D 1 178 ? 1.676 -38.659 57.547 1.00 125.70 178 ASN D O 1
ATOM 9965 N N . MET D 1 179 ? -0.474 -38.594 58.216 1.00 133.40 179 MET D N 1
ATOM 9966 C CA . MET D 1 179 ? -0.232 -39.345 59.440 1.00 129.45 179 MET D CA 1
ATOM 9967 C C . MET D 1 179 ? -1.472 -40.120 59.861 1.00 125.34 179 MET D C 1
ATOM 9968 O O . MET D 1 179 ? -1.372 -41.247 60.361 1.00 120.30 179 MET D O 1
ATOM 9973 N N . LYS D 1 180 ? -2.646 -39.532 59.646 1.00 126.71 180 LYS D N 1
ATOM 9974 C CA . LYS D 1 180 ? -3.887 -40.040 60.223 1.00 122.73 180 LYS D CA 1
ATOM 9975 C C . LYS D 1 180 ? -4.360 -41.294 59.491 1.00 120.05 180 LYS D C 1
ATOM 9976 O O . LYS D 1 180 ? -5.421 -41.849 59.795 1.00 113.84 180 LYS D O 1
ATOM 9982 N N . LEU D 1 181 ? -3.573 -41.739 58.520 1.00 117.29 181 LEU D N 1
ATOM 9983 C CA . LEU D 1 181 ? -3.836 -42.962 57.782 1.00 111.04 181 LEU D CA 1
ATOM 9984 C C . LEU D 1 181 ? -2.745 -44.014 57.941 1.00 105.76 181 LEU D C 1
ATOM 9985 O O . LEU D 1 181 ? -3.054 -45.212 57.942 1.00 101.29 181 LEU D O 1
ATOM 9990 N N . LEU D 1 182 ? -1.481 -43.602 58.072 1.00 96.82 182 LEU D N 1
ATOM 9991 C CA . LEU D 1 182 ? -0.401 -44.561 58.274 1.00 90.50 182 LEU D CA 1
ATOM 9992 C C . LEU D 1 182 ? -0.582 -45.318 59.583 1.00 89.83 182 LEU D C 1
ATOM 9993 O O . LEU D 1 182 ? -0.409 -46.544 59.635 1.00 86.53 182 LEU D O 1
ATOM 9998 N N . HIS D 1 183 ? -0.935 -44.601 60.652 1.00 94.36 183 HIS D N 1
ATOM 9999 C CA . HIS D 1 183 ? -1.194 -45.256 61.928 1.00 94.96 183 HIS D CA 1
ATOM 10000 C C . HIS D 1 183 ? -2.379 -46.208 61.830 1.00 89.38 183 HIS D C 1
ATOM 10001 O O . HIS D 1 183 ? -2.369 -47.286 62.432 1.00 85.40 183 HIS D O 1
ATOM 10008 N N . ASP D 1 184 ? -3.328 -45.873 60.969 1.00 88.46 184 ASP D N 1
ATOM 10009 C CA . ASP D 1 184 ? -4.540 -46.718 60.899 1.00 89.83 184 ASP D CA 1
ATOM 10010 C C . ASP D 1 184 ? -4.250 -47.957 60.046 1.00 84.30 184 ASP D C 1
ATOM 10011 O O . ASP D 1 184 ? -5.069 -48.874 60.075 1.00 86.31 184 ASP D O 1
ATOM 10016 N N . PHE D 1 185 ? -3.117 -47.994 59.358 1.00 74.87 185 PHE D N 1
ATOM 10017 C CA . PHE D 1 185 ? -2.729 -49.190 58.578 1.00 71.51 185 PHE D CA 1
ATOM 10018 C C . PHE D 1 185 ? -2.001 -50.170 59.487 1.00 68.45 185 PHE D C 1
ATOM 10019 O O . PHE D 1 185 ? -2.221 -51.369 59.387 1.00 60.68 185 PHE D O 1
ATOM 10027 N N . ILE D 1 186 ? -1.160 -49.654 60.362 1.00 68.46 186 ILE D N 1
ATOM 10028 C CA . ILE D 1 186 ? -0.311 -50.511 61.229 1.00 66.27 186 ILE D CA 1
ATOM 10029 C C . ILE D 1 186 ? -1.182 -51.038 62.355 1.00 56.23 186 ILE D C 1
ATOM 10030 O O . ILE D 1 186 ? -0.930 -52.141 62.865 1.00 49.81 186 ILE D O 1
ATOM 10035 N N . ALA D 1 187 ? -2.178 -50.245 62.706 1.00 65.10 187 ALA D N 1
ATOM 10036 C CA . ALA D 1 187 ? -3.076 -50.631 63.811 1.00 61.27 187 ALA D CA 1
ATOM 10037 C C . ALA D 1 187 ? -3.506 -52.078 63.646 1.00 56.41 187 ALA D C 1
ATOM 10038 O O . ALA D 1 187 ? -3.292 -52.867 64.559 1.00 50.54 187 ALA D O 1
ATOM 10040 N N . CYS D 1 188 ? -4.101 -52.385 62.506 1.00 60.83 188 CYS D N 1
ATOM 10041 C CA . CYS D 1 188 ? -4.625 -53.742 62.387 1.00 58.69 188 CYS D CA 1
ATOM 10042 C C . CYS D 1 188 ? -3.529 -54.789 62.524 1.00 56.79 188 CYS D C 1
ATOM 10043 O O . CYS D 1 188 ? -3.814 -55.938 62.884 1.00 59.79 188 CYS D O 1
ATOM 10046 N N . PHE D 1 189 ? -2.277 -54.426 62.239 1.00 52.49 189 PHE D N 1
ATOM 10047 C CA . PHE D 1 189 ? -1.175 -55.352 62.477 1.00 42.99 189 PHE D CA 1
ATOM 10048 C C . PHE D 1 189 ? -0.754 -55.346 63.941 1.00 48.32 189 PHE D C 1
ATOM 10049 O O . PHE D 1 189 ? -0.464 -56.405 64.511 1.00 46.25 189 PHE D O 1
ATOM 10057 N N . GLU D 1 190 ? -0.719 -54.165 64.561 1.00 53.88 190 GLU D N 1
ATOM 10058 C CA . GLU D 1 190 ? -0.296 -54.062 65.954 1.00 54.40 190 GLU D CA 1
ATOM 10059 C C . GLU D 1 190 ? -1.328 -54.677 66.894 1.00 51.41 190 GLU D C 1
ATOM 10060 O O . GLU D 1 190 ? -0.987 -55.492 67.757 1.00 42.93 190 GLU D O 1
ATOM 10066 N N . ARG D 1 191 ? -2.598 -54.295 66.740 1.00 58.23 191 ARG D N 1
ATOM 10067 C CA . ARG D 1 191 ? -3.632 -54.749 67.662 1.00 52.44 191 ARG D CA 1
ATOM 10068 C C . ARG D 1 191 ? -4.026 -56.205 67.453 1.00 47.60 191 ARG D C 1
ATOM 10069 O O . ARG D 1 191 ? -4.835 -56.725 68.231 1.00 60.23 191 ARG D O 1
ATOM 10077 N N . SER D 1 192 ? -3.487 -56.874 66.437 1.00 43.87 192 SER D N 1
ATOM 10078 C CA . SER D 1 192 ? -3.804 -58.280 66.227 1.00 44.19 192 SER D CA 1
ATOM 10079 C C . SER D 1 192 ? -3.175 -59.126 67.328 1.00 43.76 192 SER D C 1
ATOM 10080 O O . SER D 1 192 ? -1.992 -58.972 67.643 1.00 54.11 192 SER D O 1
ATOM 10083 N N . CYS D 1 193 ? -3.968 -60.017 67.916 1.00 41.84 193 CYS D N 1
ATOM 10084 C CA . CYS D 1 193 ? -3.516 -60.816 69.049 1.00 43.33 193 CYS D CA 1
ATOM 10085 C C . CYS D 1 193 ? -2.685 -61.991 68.543 1.00 51.50 193 CYS D C 1
ATOM 10086 O O . CYS D 1 193 ? -3.202 -62.877 67.856 1.00 47.13 193 CYS D O 1
ATOM 10089 N N . ASP D 1 194 ? -1.388 -61.977 68.867 1.00 56.80 194 ASP D N 1
ATOM 10090 C CA . ASP D 1 194 ? -0.458 -63.075 68.611 1.00 55.57 194 ASP D CA 1
ATOM 10091 C C . ASP D 1 194 ? -0.222 -63.343 67.125 1.00 58.56 194 ASP D C 1
ATOM 10092 O O . ASP D 1 194 ? 0.920 -63.268 66.658 1.00 59.33 194 ASP D O 1
ATOM 10097 N N . ILE D 1 195 ? -1.273 -63.673 66.375 1.00 53.70 195 ILE D N 1
ATOM 10098 C CA . ILE D 1 195 ? -1.132 -64.095 64.990 1.00 53.76 195 ILE D CA 1
ATOM 10099 C C . ILE D 1 195 ? -1.846 -63.106 64.078 1.00 45.66 195 ILE D C 1
ATOM 10100 O O . ILE D 1 195 ? -2.539 -62.195 64.524 1.00 44.49 195 ILE D O 1
ATOM 10105 N N . ILE D 1 196 ? -1.649 -63.300 62.774 1.00 40.67 196 ILE D N 1
ATOM 10106 C CA . ILE D 1 196 ? -2.357 -62.564 61.732 1.00 42.86 196 ILE D CA 1
ATOM 10107 C C . ILE D 1 196 ? -2.683 -63.546 60.617 1.00 46.08 196 ILE D C 1
ATOM 10108 O O . ILE D 1 196 ? -1.772 -64.108 60.000 1.00 43.20 196 ILE D O 1
ATOM 10113 N N . LEU D 1 197 ? -3.968 -63.765 60.365 1.00 39.51 197 LEU D N 1
ATOM 10114 C CA . LEU D 1 197 ? -4.389 -64.629 59.275 1.00 45.24 197 LEU D CA 1
ATOM 10115 C C . LEU D 1 197 ? -4.253 -63.898 57.945 1.00 40.55 197 LEU D C 1
ATOM 10116 O O . LEU D 1 197 ? -4.544 -62.704 57.845 1.00 41.65 197 LEU D O 1
ATOM 10121 N N . ILE D 1 198 ? -3.805 -64.620 56.920 1.00 33.95 198 ILE D N 1
ATOM 10122 C CA . ILE D 1 198 ? -3.592 -64.022 55.607 1.00 39.65 198 ILE D CA 1
ATOM 10123 C C . ILE D 1 198 ? -4.117 -64.960 54.528 1.00 35.58 198 ILE D C 1
ATOM 10124 O O . ILE D 1 198 ? -3.897 -66.173 54.580 1.00 33.75 198 ILE D O 1
ATOM 10129 N N . LYS D 1 199 ? -4.832 -64.386 53.557 1.00 42.68 199 LYS D N 1
ATOM 10130 C CA . LYS D 1 199 ? -5.290 -65.107 52.369 1.00 50.18 199 LYS D CA 1
ATOM 10131 C C . LYS D 1 199 ? -4.131 -65.174 51.383 1.00 45.89 199 LYS D C 1
ATOM 10132 O O . LYS D 1 199 ? -4.032 -64.409 50.418 1.00 45.64 199 LYS D O 1
ATOM 10138 N N . SER D 1 200 ? -3.226 -66.109 51.642 1.00 40.84 200 SER D N 1
ATOM 10139 C CA . SER D 1 200 ? -2.062 -66.314 50.792 1.00 45.13 200 SER D CA 1
ATOM 10140 C C . SER D 1 200 ? -1.515 -67.702 51.084 1.00 44.40 200 SER D C 1
ATOM 10141 O O . SER D 1 200 ? -2.029 -68.426 51.940 1.00 48.84 200 SER D O 1
ATOM 10144 N N . PHE D 1 201 ? -0.467 -68.076 50.358 1.00 45.49 201 PHE D N 1
ATOM 10145 C CA . PHE D 1 201 ? 0.146 -69.385 50.517 1.00 50.38 201 PHE D CA 1
ATOM 10146 C C . PHE D 1 201 ? 1.650 -69.254 50.338 1.00 55.10 201 PHE D C 1
ATOM 10147 O O . PHE D 1 201 ? 2.130 -68.403 49.583 1.00 53.22 201 PHE D O 1
ATOM 10155 N N . ARG D 1 202 ? 2.389 -70.108 51.051 1.00 62.47 202 ARG D N 1
ATOM 10156 C CA . ARG D 1 202 ? 3.842 -69.994 51.081 1.00 61.61 202 ARG D CA 1
ATOM 10157 C C . ARG D 1 202 ? 4.456 -70.215 49.705 1.00 55.39 202 ARG D C 1
ATOM 10158 O O . ARG D 1 202 ? 5.471 -69.591 49.376 1.00 53.98 202 ARG D O 1
ATOM 10166 N N . GLU D 1 203 ? 3.847 -71.071 48.881 1.00 49.97 203 GLU D N 1
ATOM 10167 C CA . GLU D 1 203 ? 4.413 -71.398 47.577 1.00 57.97 203 GLU D CA 1
ATOM 10168 C C . GLU D 1 203 ? 4.511 -70.188 46.655 1.00 55.50 203 GLU D C 1
ATOM 10169 O O . GLU D 1 203 ? 5.253 -70.238 45.670 1.00 60.86 203 GLU D O 1
ATOM 10175 N N . LEU D 1 204 ? 3.780 -69.113 46.942 1.00 55.75 204 LEU D N 1
ATOM 10176 C CA . LEU D 1 204 ? 3.799 -67.923 46.098 1.00 61.37 204 LEU D CA 1
ATOM 10177 C C . LEU D 1 204 ? 4.624 -66.784 46.678 1.00 55.47 204 LEU D C 1
ATOM 10178 O O . LEU D 1 204 ? 5.264 -66.049 45.919 1.00 62.47 204 LEU D O 1
ATOM 10183 N N . GLU D 1 205 ? 4.640 -66.620 47.997 1.00 50.25 205 GLU D N 1
ATOM 10184 C CA . GLU D 1 205 ? 5.322 -65.487 48.610 1.00 52.91 205 GLU D CA 1
ATOM 10185 C C . GLU D 1 205 ? 5.723 -65.826 50.042 1.00 44.05 205 GLU D C 1
ATOM 10186 O O . GLU D 1 205 ? 5.474 -65.061 50.975 1.00 46.47 205 GLU D O 1
ATOM 10192 N N . GLY D 1 206 ? 6.354 -66.985 50.240 1.00 44.25 206 GLY D N 1
ATOM 10193 C CA . GLY D 1 206 ? 6.820 -67.332 51.572 1.00 47.14 206 GLY D CA 1
ATOM 10194 C C . GLY D 1 206 ? 7.856 -66.354 52.090 1.00 40.81 206 GLY D C 1
ATOM 10195 O O . GLY D 1 206 ? 7.881 -66.033 53.282 1.00 30.51 206 GLY D O 1
ATOM 10196 N N . LYS D 1 207 ? 8.712 -65.858 51.195 1.00 43.12 207 LYS D N 1
ATOM 10197 C CA . LYS D 1 207 ? 9.704 -64.855 51.574 1.00 42.56 207 LYS D CA 1
ATOM 10198 C C . LYS D 1 207 ? 9.032 -63.605 52.134 1.00 44.26 207 LYS D C 1
ATOM 10199 O O . LYS D 1 207 ? 9.381 -63.130 53.224 1.00 46.73 207 LYS D O 1
ATOM 10205 N N . TYR D 1 208 ? 8.049 -63.070 51.412 1.00 45.53 208 TYR D N 1
ATOM 10206 C CA . TYR D 1 208 ? 7.378 -61.859 51.869 1.00 46.43 208 TYR D CA 1
ATOM 10207 C C . TYR D 1 208 ? 6.505 -62.125 53.088 1.00 41.85 208 TYR D C 1
ATOM 10208 O O . TYR D 1 208 ? 6.326 -61.231 53.921 1.00 42.52 208 TYR D O 1
ATOM 10217 N N . ILE D 1 209 ? 5.976 -63.341 53.230 1.00 41.53 209 ILE D N 1
ATOM 10218 C CA . ILE 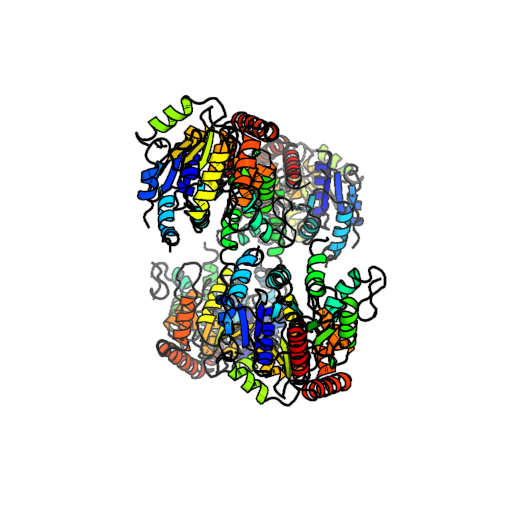D 1 209 ? 5.197 -63.665 54.421 1.00 46.04 209 ILE D CA 1
ATOM 10219 C C . ILE D 1 209 ? 6.095 -63.688 55.651 1.00 47.61 209 ILE D C 1
ATOM 10220 O O . ILE D 1 209 ? 5.728 -63.174 56.714 1.00 46.46 209 ILE D O 1
ATOM 10225 N N . ASP D 1 210 ? 7.287 -64.273 55.531 1.00 46.06 210 ASP D N 1
ATOM 10226 C CA . ASP D 1 210 ? 8.239 -64.241 56.637 1.00 42.59 210 ASP D CA 1
ATOM 10227 C C . ASP D 1 210 ? 8.679 -62.812 56.944 1.00 46.69 210 ASP D C 1
ATOM 10228 O O . ASP D 1 210 ? 8.823 -62.437 58.117 1.00 45.48 210 ASP D O 1
ATOM 10233 N N . LEU D 1 211 ? 8.901 -62.005 55.901 1.00 49.55 211 LEU D N 1
ATOM 10234 C CA . LEU D 1 211 ? 9.230 -60.601 56.125 1.00 45.07 211 LEU D CA 1
ATOM 10235 C C . LEU D 1 211 ? 8.130 -59.898 56.909 1.00 48.03 211 LEU D C 1
ATOM 10236 O O . LEU D 1 211 ? 8.409 -59.169 57.866 1.00 44.60 211 LEU D O 1
ATOM 10241 N N . LEU D 1 212 ? 6.871 -60.117 56.517 1.00 49.67 212 LEU D N 1
ATOM 10242 C CA . LEU D 1 212 ? 5.744 -59.501 57.213 1.00 49.16 212 LEU D CA 1
ATOM 10243 C C . LEU D 1 212 ? 5.644 -59.995 58.651 1.00 48.47 212 LEU D C 1
ATOM 10244 O O . LEU D 1 212 ? 5.309 -59.225 59.560 1.00 45.37 212 LEU D O 1
ATOM 10249 N N . SER D 1 213 ? 5.922 -61.284 58.870 1.00 49.08 213 SER D N 1
ATOM 10250 C CA . SER D 1 213 ? 5.960 -61.833 60.223 1.00 43.69 213 SER D CA 1
ATOM 10251 C C . SER D 1 213 ? 6.959 -61.080 61.088 1.00 41.38 213 SER D C 1
ATOM 10252 O O . SER D 1 213 ? 6.639 -60.656 62.204 1.00 47.60 213 SER D O 1
ATOM 10255 N N . THR D 1 214 ? 8.186 -60.916 60.592 1.00 43.64 214 THR D N 1
ATOM 10256 C CA . THR D 1 214 ? 9.191 -60.236 61.396 1.00 41.52 214 THR D CA 1
ATOM 10257 C C . THR D 1 214 ? 8.867 -58.758 61.570 1.00 47.07 214 THR D C 1
ATOM 10258 O O . THR D 1 214 ? 9.119 -58.191 62.640 1.00 50.96 214 THR D O 1
ATOM 10262 N N . LEU D 1 215 ? 8.295 -58.121 60.549 1.00 48.48 215 LEU D N 1
ATOM 10263 C CA . LEU D 1 215 ? 8.024 -56.691 60.640 1.00 49.67 215 LEU D CA 1
ATOM 10264 C C . LEU D 1 215 ? 6.880 -56.399 61.604 1.00 49.27 215 LEU D C 1
ATOM 10265 O O . LEU D 1 215 ? 6.911 -55.398 62.325 1.00 48.55 215 LEU D O 1
ATOM 10270 N N . SER D 1 216 ? 5.865 -57.263 61.639 1.00 47.89 216 SER D N 1
ATOM 10271 C CA . SER D 1 216 ? 4.718 -57.037 62.505 1.00 46.27 216 SER D CA 1
ATOM 10272 C C . SER D 1 216 ? 4.907 -57.587 63.912 1.00 56.68 216 SER D C 1
ATOM 10273 O O . SER D 1 216 ? 4.108 -57.255 64.796 1.00 54.51 216 SER D O 1
ATOM 10276 N N . ASP D 1 217 ? 5.944 -58.396 64.142 1.00 54.17 217 ASP D N 1
ATOM 10277 C CA . ASP D 1 217 ? 6.124 -59.162 65.375 1.00 53.51 217 ASP D CA 1
ATOM 10278 C C . ASP D 1 217 ? 4.955 -60.103 65.642 1.00 55.00 217 ASP D C 1
ATOM 10279 O O . ASP D 1 217 ? 4.692 -60.469 66.792 1.00 71.10 217 ASP D O 1
ATOM 10284 N N . LYS D 1 218 ? 4.240 -60.504 64.596 1.00 48.36 218 LYS D N 1
ATOM 10285 C CA . LYS D 1 218 ? 3.138 -61.444 64.705 1.00 51.01 218 LYS D CA 1
ATOM 10286 C C . LYS D 1 218 ? 3.408 -62.646 63.810 1.00 49.28 218 LYS D C 1
ATOM 10287 O O . LYS D 1 218 ? 4.132 -62.549 62.817 1.00 54.67 218 LYS D O 1
ATOM 10293 N N . THR D 1 219 ? 2.825 -63.780 64.172 1.00 47.34 219 THR D N 1
ATOM 10294 C CA . THR D 1 219 ? 2.972 -64.982 63.366 1.00 48.63 219 THR D CA 1
ATOM 10295 C C . THR D 1 219 ? 1.960 -64.935 62.230 1.00 53.10 219 THR D C 1
ATOM 10296 O O . THR D 1 219 ? 0.747 -64.920 62.467 1.00 58.68 219 THR D O 1
ATOM 10300 N N . LEU D 1 220 ? 2.453 -64.864 60.999 1.00 52.22 220 LEU D N 1
ATOM 10301 C CA . LEU D 1 220 ? 1.583 -64.871 59.834 1.00 56.74 220 LEU D CA 1
ATOM 10302 C C . LEU D 1 220 ? 1.104 -66.294 59.590 1.00 46.25 220 LEU D C 1
ATOM 10303 O O . LEU D 1 220 ? 1.915 -67.198 59.359 1.00 49.91 220 LEU D O 1
ATOM 10308 N N . VAL D 1 221 ? -0.204 -66.497 59.659 1.00 45.17 221 VAL D N 1
ATOM 10309 C CA . VAL D 1 221 ? -0.805 -67.803 59.431 1.00 44.55 221 VAL D CA 1
ATOM 10310 C C . VAL D 1 221 ? -1.521 -67.752 58.083 1.00 41.21 221 VAL D C 1
ATOM 10311 O O . VAL D 1 221 ? -2.533 -67.045 57.939 1.00 47.15 221 VAL D O 1
ATOM 10315 N N . PRO D 1 222 ? -1.016 -68.438 57.064 1.00 34.82 222 PRO D N 1
ATOM 10316 C CA . PRO D 1 222 ? -1.690 -68.436 55.764 1.00 34.17 222 PRO D CA 1
ATOM 10317 C C . PRO D 1 222 ? -2.808 -69.463 55.713 1.00 41.18 222 PRO D C 1
ATOM 10318 O O . PRO D 1 222 ? -2.663 -70.600 56.171 1.00 50.79 222 PRO D O 1
ATOM 10322 N N . VAL D 1 223 ? -3.938 -69.048 55.149 1.00 41.30 223 VAL D N 1
ATOM 10323 C CA . VAL D 1 223 ? -5.091 -69.917 54.971 1.00 46.85 223 VAL D CA 1
ATOM 10324 C C . VAL D 1 223 ? -5.252 -70.329 53.510 1.00 47.01 223 VAL D C 1
ATOM 10325 O O . VAL D 1 223 ? -6.320 -70.790 53.108 1.00 50.42 223 VAL D O 1
ATOM 10329 N N . GLY D 1 224 ? -4.203 -70.164 52.706 1.00 52.92 224 GLY D N 1
ATOM 10330 C CA . GLY D 1 224 ? -4.235 -70.546 51.316 1.00 56.02 224 GLY D CA 1
ATOM 10331 C C . GLY D 1 224 ? -5.217 -69.718 50.518 1.00 50.56 224 GLY D C 1
ATOM 10332 O O . GLY D 1 224 ? -5.672 -68.656 50.955 1.00 48.16 224 GLY D O 1
ATOM 10333 N N . PRO D 1 225 ? -5.553 -70.179 49.320 1.00 55.48 225 PRO D N 1
ATOM 10334 C CA . PRO D 1 225 ? -6.594 -69.515 48.537 1.00 61.06 225 PRO D CA 1
ATOM 10335 C C . PRO D 1 225 ? -7.977 -69.979 48.969 1.00 68.09 225 PRO D C 1
ATOM 10336 O O . PRO D 1 225 ? -8.147 -71.012 49.621 1.00 67.02 225 PRO D O 1
ATOM 10340 N N . LEU D 1 226 ? -8.975 -69.189 48.588 1.00 59.59 226 LEU D N 1
ATOM 10341 C CA . LEU D 1 226 ? -10.370 -69.475 48.903 1.00 61.35 226 LEU D CA 1
ATOM 10342 C C . LEU D 1 226 ? -11.158 -69.431 47.602 1.00 71.47 226 LEU D C 1
ATOM 10343 O O . LEU D 1 226 ? -11.385 -68.348 47.052 1.00 80.46 226 LEU D O 1
ATOM 10348 N N . VAL D 1 227 ? -11.575 -70.607 47.128 1.00 76.99 227 VAL D N 1
ATOM 10349 C CA . VAL D 1 227 ? -12.182 -70.818 45.808 1.00 57.41 227 VAL D CA 1
ATOM 10350 C C . VAL D 1 227 ? -11.506 -69.971 44.737 1.00 72.79 227 VAL D C 1
ATOM 10351 O O . VAL D 1 227 ? -10.306 -70.107 44.500 1.00 83.90 227 VAL D O 1
ATOM 10355 N N . ASP D 1 236 ? -28.011 -66.807 35.001 1.00 154.17 236 ASP D N 1
ATOM 10356 C CA . ASP D 1 236 ? -27.387 -68.084 35.342 1.00 160.15 236 ASP D CA 1
ATOM 10357 C C . ASP D 1 236 ? -27.647 -69.192 34.309 1.00 156.88 236 ASP D C 1
ATOM 10358 O O . ASP D 1 236 ? -26.783 -70.041 34.103 1.00 150.19 236 ASP D O 1
ATOM 10363 N N . PRO D 1 237 ? -28.821 -69.210 33.668 1.00 156.88 237 PRO D N 1
ATOM 10364 C CA . PRO D 1 237 ? -28.966 -70.032 32.454 1.00 151.28 237 PRO D CA 1
ATOM 10365 C C . PRO D 1 237 ? -28.193 -69.500 31.257 1.00 147.08 237 PRO D C 1
ATOM 10366 O O . PRO D 1 237 ? -28.286 -70.084 30.173 1.00 142.40 237 PRO D O 1
ATOM 10370 N N . LYS D 1 238 ? -27.437 -68.416 31.416 1.00 150.73 238 LYS D N 1
ATOM 10371 C CA . LYS D 1 238 ? -26.672 -67.814 30.336 1.00 146.90 238 LYS D CA 1
ATOM 10372 C C . LYS D 1 238 ? -25.248 -68.351 30.241 1.00 140.16 238 LYS D C 1
ATOM 10373 O O . LYS D 1 238 ? -24.494 -67.909 29.366 1.00 137.04 238 LYS D O 1
ATOM 10379 N N . THR D 1 239 ? -24.860 -69.280 31.113 1.00 138.28 239 THR D N 1
ATOM 10380 C CA . THR D 1 239 ? -23.497 -69.799 31.136 1.00 134.13 239 THR D CA 1
ATOM 10381 C C . THR D 1 239 ? -23.350 -71.141 30.434 1.00 130.79 239 THR D C 1
ATOM 10382 O O . THR D 1 239 ? -22.221 -71.623 30.292 1.00 125.72 239 THR D O 1
ATOM 10386 N N . GLU D 1 240 ? -24.452 -71.761 30.007 1.00 135.30 240 GLU D N 1
ATOM 10387 C CA . GLU D 1 240 ? -24.358 -73.052 29.332 1.00 131.62 240 GLU D CA 1
ATOM 10388 C C . GLU D 1 240 ? -23.619 -72.921 28.004 1.00 121.78 240 GLU D C 1
ATOM 10389 O O . GLU D 1 240 ? -22.837 -73.802 27.632 1.00 108.05 240 GLU D O 1
ATOM 10395 N N . GLN D 1 241 ? -23.857 -71.820 27.282 1.00 125.48 241 GLN D N 1
ATOM 10396 C CA . GLN D 1 241 ? -23.120 -71.567 26.048 1.00 123.76 241 GLN D CA 1
ATOM 10397 C C . GLN D 1 241 ? -21.619 -71.519 26.304 1.00 124.12 241 GLN D C 1
ATOM 10398 O O . GLN D 1 241 ? -20.831 -72.026 25.497 1.00 121.96 241 GLN D O 1
ATOM 10404 N N . ILE D 1 242 ? -21.206 -70.930 27.429 1.00 123.92 242 ILE D N 1
ATOM 10405 C CA . ILE D 1 242 ? -19.783 -70.813 27.748 1.00 119.76 242 ILE D CA 1
ATOM 10406 C C . ILE D 1 242 ? -19.135 -72.190 27.823 1.00 112.68 242 ILE D C 1
ATOM 10407 O O . ILE D 1 242 ? -18.136 -72.466 27.149 1.00 103.12 242 ILE D O 1
ATOM 10412 N N . ILE D 1 243 ? -19.689 -73.076 28.655 1.00 116.03 243 ILE D N 1
ATOM 10413 C CA . ILE D 1 243 ? -19.085 -74.394 28.839 1.00 112.44 243 ILE D CA 1
ATOM 10414 C C . ILE D 1 243 ? -19.211 -75.225 27.568 1.00 114.05 243 ILE D C 1
ATOM 10415 O O . ILE D 1 243 ? -18.298 -75.984 27.217 1.00 113.35 243 ILE D O 1
ATOM 10420 N N . ASN D 1 244 ? -20.332 -75.098 26.853 1.00 113.92 244 ASN D N 1
ATOM 10421 C CA . ASN D 1 244 ? -20.485 -75.851 25.611 1.00 111.56 244 ASN D CA 1
ATOM 10422 C C . ASN D 1 244 ? -19.448 -75.424 24.580 1.00 112.39 244 ASN D C 1
ATOM 10423 O O . ASN D 1 244 ? -18.910 -76.262 23.846 1.00 108.84 244 ASN D O 1
ATOM 10428 N N . TRP D 1 245 ? -18.983 -74.178 24.657 1.00 114.69 245 TRP D N 1
ATOM 10429 C CA . TRP D 1 245 ? -17.938 -73.687 23.719 1.00 110.99 245 TRP D CA 1
ATOM 10430 C C . TRP D 1 245 ? -16.554 -74.181 24.130 1.00 108.59 245 TRP D C 1
ATOM 10431 O O . TRP D 1 245 ? -15.809 -74.590 23.246 1.00 102.54 245 TRP D O 1
ATOM 10442 N N . LEU D 1 246 ? -16.234 -74.140 25.421 1.00 107.94 246 LEU D N 1
ATOM 10443 C CA . LEU D 1 246 ? -14.873 -74.482 25.911 1.00 106.51 246 LEU D CA 1
ATOM 10444 C C . LEU D 1 246 ? -14.636 -75.983 25.830 1.00 103.04 246 LEU D C 1
ATOM 10445 O O . LEU D 1 246 ? -13.479 -76.375 25.696 1.00 97.97 246 LEU D O 1
ATOM 10450 N N . ASP D 1 247 ? -15.688 -76.775 25.911 1.00 105.21 247 ASP D N 1
ATOM 10451 C CA . ASP D 1 247 ? -15.494 -78.241 25.948 1.00 106.36 247 ASP D CA 1
ATOM 10452 C C . ASP D 1 247 ? -15.119 -78.744 24.560 1.00 104.14 247 ASP D C 1
ATOM 10453 O O . ASP D 1 247 ? -14.430 -79.767 24.483 1.00 98.40 247 ASP D O 1
ATOM 10458 N N . LYS D 1 248 ? -15.529 -78.029 23.517 1.00 111.21 248 LYS D N 1
ATOM 10459 C CA . LYS D 1 248 ? -15.290 -78.499 22.133 1.00 112.93 248 LYS D CA 1
ATOM 10460 C C . LYS D 1 248 ? -13.958 -77.967 21.613 1.00 112.89 248 LYS D C 1
ATOM 10461 O O . LYS D 1 248 ? -13.771 -77.952 20.390 1.00 112.59 248 LYS D O 1
ATOM 10467 N N . ARG D 1 249 ? -13.066 -77.561 22.513 1.00 111.18 249 ARG D N 1
ATOM 10468 C CA . ARG D 1 249 ? -11.730 -77.053 22.131 1.00 102.92 249 ARG D CA 1
ATOM 10469 C C . ARG D 1 249 ? -10.704 -77.915 22.835 1.00 99.29 249 ARG D C 1
ATOM 10470 O O . ARG D 1 249 ? -11.030 -78.487 23.880 1.00 92.10 249 ARG D O 1
ATOM 10478 N N . ALA D 1 250 ? -9.495 -77.961 22.310 1.00 96.07 250 ALA D N 1
ATOM 10479 C CA . ALA D 1 250 ? -8.495 -78.892 22.875 1.00 99.52 250 ALA D CA 1
ATOM 10480 C C . ALA D 1 250 ? -7.987 -78.454 24.249 1.00 104.13 250 ALA D C 1
ATOM 10481 O O . ALA D 1 250 ? -8.373 -77.391 24.722 1.00 103.87 250 ALA D O 1
ATOM 10483 N N . GLU D 1 251 ? -7.114 -79.264 24.837 1.00 104.28 251 GLU D N 1
ATOM 10484 C CA . GLU D 1 251 ? -6.660 -79.003 26.196 1.00 109.61 251 GLU D CA 1
ATOM 10485 C C . GLU D 1 251 ? -5.588 -77.920 26.209 1.00 109.57 251 GLU D C 1
ATOM 10486 O O . GLU D 1 251 ? -4.667 -77.931 25.385 1.00 100.91 251 GLU D O 1
ATOM 10492 N N . SER D 1 252 ? -5.718 -76.981 27.148 1.00 105.24 252 SER D N 1
ATOM 10493 C CA . SER D 1 252 ? -4.719 -75.938 27.385 1.00 101.47 252 SER D CA 1
ATOM 10494 C C . SER D 1 252 ? -4.453 -75.109 26.128 1.00 92.13 252 SER D C 1
ATOM 10495 O O . SER D 1 252 ? -3.318 -74.718 25.848 1.00 90.37 252 SER D O 1
ATOM 10498 N N . THR D 1 253 ? -5.512 -74.838 25.365 1.00 88.82 253 THR D N 1
ATOM 10499 C CA . THR D 1 253 ? -5.408 -74.017 24.169 1.00 87.23 253 THR D CA 1
ATOM 10500 C C . THR D 1 253 ? -6.220 -72.731 24.241 1.00 88.07 253 THR D C 1
ATOM 10501 O O . THR D 1 253 ? -6.061 -71.874 23.364 1.00 89.07 253 THR D O 1
ATOM 10505 N N . VAL D 1 254 ? -7.077 -72.572 25.245 1.00 94.62 254 VAL D N 1
ATOM 10506 C CA . VAL D 1 254 ? -7.927 -71.397 25.389 1.00 90.74 254 VAL D CA 1
ATOM 10507 C C . VAL D 1 254 ? -7.286 -70.442 26.385 1.00 86.06 254 VAL D C 1
ATOM 10508 O O . VAL D 1 254 ? -6.778 -70.863 27.432 1.00 83.18 254 VAL D O 1
ATOM 10512 N N . VAL D 1 255 ? -7.307 -69.153 26.059 1.00 80.97 255 VAL D N 1
ATOM 10513 C CA . VAL D 1 255 ? -6.790 -68.103 26.924 1.00 79.44 255 VAL D CA 1
ATOM 10514 C C . VAL D 1 255 ? -7.979 -67.311 27.449 1.00 83.50 255 VAL D C 1
ATOM 10515 O O . VAL D 1 255 ? -8.759 -66.753 26.669 1.00 85.23 255 VAL D O 1
ATOM 10519 N N . PHE D 1 256 ? -8.130 -67.279 28.768 1.00 76.78 256 PHE D N 1
ATOM 10520 C CA . PHE D 1 256 ? -9.204 -66.530 29.403 1.00 72.45 256 PHE D CA 1
ATOM 10521 C C . PHE D 1 256 ? -8.733 -65.113 29.693 1.00 78.03 256 PHE D C 1
ATOM 10522 O O . PHE D 1 256 ? -7.697 -64.912 30.332 1.00 83.58 256 PHE D O 1
ATOM 10530 N N . VAL D 1 257 ? -9.488 -64.132 29.206 1.00 80.78 257 VAL D N 1
ATOM 10531 C CA . VAL D 1 257 ? -9.153 -62.724 29.348 1.00 82.04 257 VAL D CA 1
ATOM 10532 C C . VAL D 1 257 ? -10.248 -62.064 30.164 1.00 85.98 257 VAL D C 1
ATOM 10533 O O . VAL D 1 257 ? -11.437 -62.221 29.865 1.00 90.58 257 VAL D O 1
ATOM 10537 N N . CYS D 1 258 ? -9.841 -61.374 31.238 1.00 79.55 258 CYS D N 1
ATOM 10538 C CA . CYS D 1 258 ? -10.803 -60.602 32.066 1.00 80.45 258 CYS D CA 1
ATOM 10539 C C . CYS D 1 258 ? -10.043 -59.559 32.876 1.00 69.27 258 CYS D C 1
ATOM 10540 O O . CYS D 1 258 ? -8.974 -59.886 33.383 1.00 74.70 258 CYS D O 1
ATOM 10543 N N . PHE D 1 259 ? -10.580 -58.341 32.970 1.00 71.08 259 PHE D N 1
ATOM 10544 C CA . PHE D 1 259 ? -9.931 -57.275 33.779 1.00 79.19 259 PHE D CA 1
ATOM 10545 C C . PHE D 1 259 ? -10.849 -56.922 34.950 1.00 84.47 259 PHE D C 1
ATOM 10546 O O . PHE D 1 259 ? -11.000 -55.726 35.256 1.00 85.58 259 PHE D O 1
ATOM 10554 N N . GLY D 1 260 ? -11.447 -57.942 35.576 1.00 83.56 260 GLY D N 1
ATOM 10555 C CA . GLY D 1 260 ? -12.347 -57.719 36.723 1.00 89.16 260 GLY D CA 1
ATOM 10556 C C . GLY D 1 260 ? -13.454 -56.736 36.397 1.00 98.93 260 GLY D C 1
ATOM 10557 O O . GLY D 1 260 ? -14.105 -56.908 35.346 1.00 91.33 260 GLY D O 1
ATOM 10558 N N . SER D 1 261 ? -13.644 -55.722 37.245 1.00 109.17 261 SER D N 1
ATOM 10559 C CA . SER D 1 261 ? -14.663 -54.670 36.984 1.00 113.44 261 SER D CA 1
ATOM 10560 C C . SER D 1 261 ? -14.071 -53.308 37.352 1.00 115.34 261 SER D C 1
ATOM 10561 O O . SER D 1 261 ? -14.842 -52.331 37.426 1.00 116.56 261 SER D O 1
ATOM 10564 N N . GLU D 1 262 ? -12.755 -53.254 37.574 1.00 115.89 262 GLU D N 1
ATOM 10565 C CA . GLU D 1 262 ? -12.093 -51.989 37.991 1.00 123.62 262 GLU D CA 1
ATOM 10566 C C . GLU D 1 262 ? -12.221 -50.944 36.877 1.00 130.58 262 GLU D C 1
ATOM 10567 O O . GLU D 1 262 ? -12.676 -49.822 37.176 1.00 129.42 262 GLU D O 1
ATOM 10573 N N . TYR D 1 263 ? -11.836 -51.301 35.647 1.00 136.06 263 TYR D N 1
ATOM 10574 C CA . TYR D 1 263 ? -11.870 -50.335 34.526 1.00 141.67 263 TYR D CA 1
ATOM 10575 C C . TYR D 1 263 ? -12.340 -51.039 33.251 1.00 145.42 263 TYR D C 1
ATOM 10576 O O . TYR D 1 263 ? -11.687 -52.022 32.846 1.00 145.17 263 TYR D O 1
ATOM 10585 N N . PHE D 1 264 ? -13.436 -50.561 32.654 1.00 142.83 264 PHE D N 1
ATOM 10586 C CA . PHE D 1 264 ? -13.917 -51.127 31.366 1.00 143.92 264 PHE D CA 1
ATOM 10587 C C . PHE D 1 264 ? -12.970 -50.656 30.259 1.00 146.79 264 PHE D C 1
ATOM 10588 O O . PHE D 1 264 ? -13.301 -50.899 29.077 1.00 147.09 264 PHE D O 1
ATOM 10596 N N . LEU D 1 265 ? -11.851 -50.016 30.634 1.00 143.70 265 LEU D N 1
ATOM 10597 C CA . LEU D 1 265 ? -10.882 -49.450 29.651 1.00 141.07 265 LEU D CA 1
ATOM 10598 C C . LEU D 1 265 ? -11.600 -48.367 28.841 1.00 140.99 265 LEU D C 1
ATOM 10599 O O . LEU D 1 265 ? -12.382 -47.607 29.448 1.00 142.96 265 LEU D O 1
ATOM 10604 N N . SER D 1 266 ? -11.337 -48.294 27.535 1.00 134.89 266 SER D N 1
ATOM 10605 C CA . SER D 1 266 ? -12.024 -47.308 26.662 1.00 134.44 266 SER D CA 1
ATOM 10606 C C . SER D 1 266 ? -11.992 -47.836 25.229 1.00 133.86 266 SER D C 1
ATOM 10607 O O . SER D 1 266 ? -11.290 -48.813 25.008 1.00 132.55 266 SER D O 1
ATOM 10610 N N . ASN D 1 267 ? -12.729 -47.217 24.306 1.00 133.73 267 ASN D N 1
ATOM 10611 C CA . ASN D 1 267 ? -12.694 -47.618 22.876 1.00 135.78 267 ASN D CA 1
ATOM 10612 C C . ASN D 1 267 ? -11.255 -47.550 22.364 1.00 137.42 267 ASN D C 1
ATOM 10613 O O . ASN D 1 267 ? -10.971 -48.154 21.318 1.00 139.28 267 ASN D O 1
ATOM 10618 N N . GLU D 1 268 ? -10.383 -46.848 23.084 1.00 137.51 268 GLU D N 1
ATOM 10619 C CA . GLU D 1 268 ? -8.995 -46.697 22.601 1.00 141.39 268 GLU D CA 1
ATOM 10620 C C . GLU D 1 268 ? -8.182 -47.862 23.148 1.00 137.99 268 GLU D C 1
ATOM 10621 O O . GLU D 1 268 ? -7.269 -48.334 22.448 1.00 132.66 268 GLU D O 1
ATOM 10627 N N . GLU D 1 269 ? -8.517 -48.296 24.359 1.00 137.78 269 GLU D N 1
ATOM 10628 C CA . GLU D 1 269 ? -7.741 -49.383 24.992 1.00 136.68 269 GLU D CA 1
ATOM 10629 C C . GLU D 1 269 ? -8.374 -50.723 24.633 1.00 126.71 269 GLU D C 1
ATOM 10630 O O . GLU D 1 269 ? -7.614 -51.690 24.497 1.00 126.42 269 GLU D O 1
ATOM 10636 N N . LEU D 1 270 ? -9.703 -50.785 24.476 1.00 119.83 270 LEU D N 1
ATOM 10637 C CA . LEU D 1 270 ? -10.239 -52.062 24.019 1.00 115.57 270 LEU D CA 1
ATOM 10638 C C . LEU D 1 270 ? -9.648 -52.463 22.676 1.00 121.92 270 LEU D C 1
ATOM 10639 O O . LEU D 1 270 ? -9.492 -53.657 22.403 1.00 121.49 270 LEU D O 1
ATOM 10644 N N . GLU D 1 271 ? -9.318 -51.485 21.830 1.00 126.32 271 GLU D N 1
ATOM 10645 C CA . GLU D 1 271 ? -8.773 -51.799 20.511 1.00 122.90 271 GLU D CA 1
ATOM 10646 C C . GLU D 1 271 ? -7.435 -52.522 20.618 1.00 116.90 271 GLU D C 1
ATOM 10647 O O . GLU D 1 271 ? -7.193 -53.522 19.925 1.00 114.41 271 GLU D O 1
ATOM 10653 N N . GLU D 1 272 ? -6.543 -52.022 21.480 1.00 112.47 272 GLU D N 1
ATOM 10654 C CA . GLU D 1 272 ? -5.198 -52.575 21.578 1.00 111.04 272 GLU D CA 1
ATOM 10655 C C . GLU D 1 272 ? -5.195 -54.004 22.106 1.00 109.53 272 GLU D C 1
ATOM 10656 O O . GLU D 1 272 ? -4.235 -54.739 21.850 1.00 105.94 272 GLU D O 1
ATOM 10662 N N . VAL D 1 273 ? -6.233 -54.412 22.834 1.00 114.71 273 VAL D N 1
ATOM 10663 C CA . VAL D 1 273 ? -6.286 -55.770 23.364 1.00 118.59 273 VAL D CA 1
ATOM 10664 C C . VAL D 1 273 ? -7.070 -56.656 22.405 1.00 111.98 273 VAL D C 1
ATOM 10665 O O . VAL D 1 273 ? -6.755 -57.840 22.247 1.00 107.34 273 VAL D O 1
ATOM 10669 N N . ALA D 1 274 ? -8.058 -56.084 21.709 1.00 115.86 274 ALA D N 1
ATOM 10670 C CA . ALA D 1 274 ? -8.837 -56.870 20.760 1.00 112.90 274 ALA D CA 1
ATOM 10671 C C . ALA D 1 274 ? -7.986 -57.282 19.565 1.00 111.33 274 ALA D C 1
ATOM 10672 O O . ALA D 1 274 ? -7.962 -58.458 19.180 1.00 112.07 274 ALA D O 1
ATOM 10674 N N . ILE D 1 275 ? -7.274 -56.326 18.962 1.00 106.12 275 ILE D N 1
ATOM 10675 C CA . ILE D 1 275 ? -6.423 -56.678 17.829 1.00 111.38 275 ILE D CA 1
ATOM 10676 C C . ILE D 1 275 ? -5.232 -57.511 18.294 1.00 110.95 275 ILE D C 1
ATOM 10677 O O . ILE D 1 275 ? -4.732 -58.364 17.549 1.00 112.59 275 ILE D O 1
ATOM 10682 N N . GLY D 1 276 ? -4.769 -57.297 19.529 1.00 107.22 276 GLY D N 1
ATOM 10683 C CA . GLY D 1 276 ? -3.720 -58.142 20.073 1.00 103.32 276 GLY D CA 1
ATOM 10684 C C . GLY D 1 276 ? -4.160 -59.581 20.260 1.00 102.61 276 GLY D C 1
ATOM 10685 O O . GLY D 1 276 ? -3.357 -60.507 20.102 1.00 99.31 276 GLY D O 1
ATOM 10686 N N . LEU D 1 277 ? -5.430 -59.794 20.607 1.00 108.49 277 LEU D N 1
ATOM 10687 C CA . LEU D 1 277 ? -5.976 -61.143 20.672 1.00 107.56 277 LEU D CA 1
ATOM 10688 C C . LEU D 1 277 ? -6.236 -61.715 19.286 1.00 102.54 277 LEU D C 1
ATOM 10689 O O . LEU D 1 277 ? -6.174 -62.938 19.104 1.00 102.93 277 LEU D O 1
ATOM 10694 N N . GLU D 1 278 ? -6.529 -60.860 18.302 1.00 103.95 278 GLU D N 1
ATOM 10695 C CA . GLU D 1 278 ? -6.754 -61.355 16.946 1.00 106.61 278 GLU D CA 1
ATOM 10696 C C . GLU D 1 278 ? -5.472 -61.921 16.348 1.00 106.20 278 GLU D C 1
ATOM 10697 O O . GLU D 1 278 ? -5.461 -63.044 15.830 1.00 104.69 278 GLU D O 1
ATOM 10703 N N . ILE D 1 279 ? -4.374 -61.158 16.409 1.00 106.10 279 ILE D N 1
ATOM 10704 C CA . ILE D 1 279 ? -3.110 -61.610 15.829 1.00 102.67 279 ILE D CA 1
ATOM 10705 C C . ILE D 1 279 ? -2.383 -62.610 16.712 1.00 100.73 279 ILE D C 1
ATOM 10706 O O . ILE D 1 279 ? -1.323 -63.113 16.315 1.00 102.15 279 ILE D O 1
ATOM 10711 N N . SER D 1 280 ? -2.917 -62.917 17.897 1.00 102.09 280 SER D N 1
ATOM 10712 C CA . SER D 1 280 ? -2.316 -63.945 18.739 1.00 103.36 280 SER D CA 1
ATOM 10713 C C . SER D 1 280 ? -2.520 -65.344 18.175 1.00 104.17 280 SER D C 1
ATOM 10714 O O . SER D 1 280 ? -1.753 -66.250 18.513 1.00 106.52 280 SER D O 1
ATOM 10717 N N . THR D 1 281 ? -3.532 -65.530 17.320 1.00 95.43 281 THR D N 1
ATOM 10718 C CA . THR D 1 281 ? -3.819 -66.811 16.668 1.00 95.87 281 THR D CA 1
ATOM 10719 C C . THR D 1 281 ? -3.980 -67.936 17.693 1.00 92.29 281 THR D C 1
ATOM 10720 O O . THR D 1 281 ? -3.388 -69.010 17.571 1.00 96.95 281 THR D O 1
ATOM 10724 N N . VAL D 1 282 ? -4.798 -67.681 18.714 1.00 87.70 282 VAL D N 1
ATOM 10725 C CA . VAL D 1 282 ? -5.081 -68.669 19.745 1.00 92.86 282 VAL D CA 1
ATOM 10726 C C . VAL D 1 282 ? -6.504 -68.457 20.238 1.00 86.35 282 VAL D C 1
ATOM 10727 O O . VAL D 1 282 ? -7.022 -67.335 20.235 1.00 84.55 282 VAL D O 1
ATOM 10731 N N . ASN D 1 283 ? -7.148 -69.550 20.643 1.00 81.80 283 ASN D N 1
ATOM 10732 C CA . ASN D 1 283 ? -8.506 -69.478 21.159 1.00 86.24 283 ASN D CA 1
ATOM 10733 C C . ASN D 1 283 ? -8.542 -68.665 22.448 1.00 85.78 283 ASN D C 1
ATOM 10734 O O . ASN D 1 283 ? -7.605 -68.688 23.247 1.00 93.94 283 ASN D O 1
ATOM 10739 N N . PHE D 1 284 ? -9.643 -67.951 22.657 1.00 87.10 284 PHE D N 1
ATOM 10740 C CA . PHE D 1 284 ? -9.751 -67.108 23.838 1.00 83.51 284 PHE D CA 1
ATOM 10741 C C . PHE D 1 284 ? -11.209 -66.955 24.243 1.00 86.86 284 PHE D C 1
ATOM 10742 O O . PHE D 1 284 ? -12.121 -67.075 23.419 1.00 92.63 284 PHE D O 1
ATOM 10750 N N . ILE D 1 285 ? -11.410 -66.697 25.529 1.00 77.47 285 ILE D N 1
ATOM 10751 C CA . ILE D 1 285 ? -12.691 -66.267 26.074 1.00 79.07 285 ILE D CA 1
ATOM 10752 C C . ILE D 1 285 ? -12.430 -64.932 26.759 1.00 85.46 285 ILE D C 1
ATOM 10753 O O . ILE D 1 285 ? -11.922 -64.889 27.884 1.00 83.59 285 ILE D O 1
ATOM 10758 N N . TRP D 1 286 ? -12.750 -63.839 26.074 1.00 88.94 286 TRP D N 1
ATOM 10759 C CA . TRP D 1 286 ? -12.500 -62.489 26.572 1.00 92.00 286 TRP D CA 1
ATOM 10760 C C . TRP D 1 286 ? -13.808 -61.942 27.131 1.00 96.32 286 TRP D C 1
ATOM 10761 O O . TRP D 1 286 ? -14.672 -61.483 26.385 1.00 106.25 286 TRP D O 1
ATOM 10772 N N . ALA D 1 287 ? -13.946 -61.987 28.455 1.00 92.66 287 ALA D N 1
ATOM 10773 C CA . ALA D 1 287 ? -15.131 -61.478 29.133 1.00 93.90 287 ALA D CA 1
ATOM 10774 C C . ALA D 1 287 ? -14.924 -59.997 29.421 1.00 104.40 287 ALA D C 1
ATOM 10775 O O . ALA D 1 287 ? -14.075 -59.630 30.241 1.00 100.76 287 ALA D O 1
ATOM 10777 N N . VAL D 1 288 ? -15.655 -59.158 28.680 1.00 107.89 288 VAL D N 1
ATOM 10778 C CA . VAL D 1 288 ? -15.476 -57.679 28.751 1.00 109.81 288 VAL D CA 1
ATOM 10779 C C . VAL D 1 288 ? -16.410 -57.078 29.801 1.00 103.15 288 VAL D C 1
ATOM 10780 O O . VAL D 1 288 ? -17.047 -57.860 30.491 1.00 103.98 288 VAL D O 1
ATOM 10784 N N . PHE D 1 303 ? -11.170 -58.333 13.984 1.00 126.16 303 PHE D N 1
ATOM 10785 C CA . PHE D 1 303 ? -12.001 -58.689 15.161 1.00 126.33 303 PHE D CA 1
ATOM 10786 C C . PHE D 1 303 ? -13.466 -58.473 14.803 1.00 125.78 303 PHE D C 1
ATOM 10787 O O . PHE D 1 303 ? -14.102 -59.449 14.390 1.00 124.03 303 PHE D O 1
ATOM 10795 N N . VAL D 1 304 ? -13.972 -57.247 14.973 1.00 130.73 304 VAL D N 1
ATOM 10796 C CA . VAL D 1 304 ? -15.399 -56.904 14.678 1.00 127.30 304 VAL D CA 1
ATOM 10797 C C . VAL D 1 304 ? -16.347 -58.021 15.160 1.00 128.01 304 VAL D C 1
ATOM 10798 O O . VAL D 1 304 ? -17.448 -58.147 14.584 1.00 129.65 304 VAL D O 1
ATOM 10802 N N . GLN D 1 305 ? -15.964 -58.778 16.201 1.00 126.26 305 GLN D N 1
ATOM 10803 C CA . GLN D 1 305 ? -16.792 -59.877 16.779 1.00 125.92 305 GLN D CA 1
ATOM 10804 C C . GLN D 1 305 ? -17.049 -61.010 15.780 1.00 120.62 305 GLN D C 1
ATOM 10805 O O . GLN D 1 305 ? -17.439 -62.099 16.238 1.00 116.91 305 GLN D O 1
ATOM 10811 N N . ARG D 1 306 ? -16.788 -60.808 14.486 1.00 124.72 306 ARG D N 1
ATOM 10812 C CA . ARG D 1 306 ? -17.144 -61.837 13.477 1.00 118.75 306 ARG D CA 1
ATOM 10813 C C . ARG D 1 306 ? -15.888 -62.387 12.809 1.00 111.16 306 ARG D C 1
ATOM 10814 O O . ARG D 1 306 ? -15.998 -63.412 12.128 1.00 107.62 306 ARG D O 1
ATOM 10822 N N . VAL D 1 307 ? -14.742 -61.723 12.996 1.00 110.02 307 VAL D N 1
ATOM 10823 C CA . VAL D 1 307 ? -13.449 -62.243 12.459 1.00 112.35 307 VAL D CA 1
ATOM 10824 C C . VAL D 1 307 ? -12.541 -62.549 13.656 1.00 121.87 307 VAL D C 1
ATOM 10825 O O . VAL D 1 307 ? -11.352 -62.854 13.436 1.00 123.31 307 VAL D O 1
ATOM 10829 N N . GLY D 1 308 ? -13.149 -62.742 14.830 1.00 119.83 308 GLY D N 1
ATOM 10830 C CA . GLY D 1 308 ? -12.362 -63.151 16.008 1.00 108.81 308 GLY D CA 1
ATOM 10831 C C . GLY D 1 308 ? -11.808 -64.541 15.790 1.00 109.93 308 GLY D C 1
ATOM 10832 O O . GLY D 1 308 ? -12.616 -65.431 15.487 1.00 103.68 308 GLY D O 1
ATOM 10833 N N . ASP D 1 309 ? -10.484 -64.718 15.904 1.00 109.72 309 ASP D N 1
ATOM 10834 C CA . ASP D 1 309 ? -9.832 -66.036 15.671 1.00 111.46 309 ASP D CA 1
ATOM 10835 C C . ASP D 1 309 ? -10.281 -67.009 16.750 1.00 111.06 309 ASP D C 1
ATOM 10836 O O . ASP D 1 309 ? -9.508 -67.226 17.691 1.00 112.54 309 ASP D O 1
ATOM 10841 N N . ARG D 1 310 ? -11.494 -67.539 16.623 1.00 106.09 310 ARG D N 1
ATOM 10842 C CA . ARG D 1 310 ? -12.002 -68.546 17.582 1.00 99.21 310 ARG D CA 1
ATOM 10843 C C . ARG D 1 310 ? -12.013 -67.965 18.994 1.00 96.70 310 ARG D C 1
ATOM 10844 O O . ARG D 1 310 ? -11.163 -68.355 19.800 1.00 94.66 310 ARG D O 1
ATOM 10852 N N . GLY D 1 311 ? -12.965 -67.071 19.267 1.00 93.27 311 GLY D N 1
ATOM 10853 C CA . GLY D 1 311 ? -13.094 -66.480 20.610 1.00 91.55 311 GLY D CA 1
ATOM 10854 C C . GLY D 1 311 ? -14.540 -66.238 20.981 1.00 86.78 311 GLY D C 1
ATOM 10855 O O . GLY D 1 311 ? -15.404 -66.436 20.117 1.00 89.59 311 GLY D O 1
ATOM 10856 N N . LEU D 1 312 ? -14.791 -65.816 22.221 1.00 85.04 312 LEU D N 1
ATOM 10857 C CA . LEU D 1 312 ? -16.171 -65.518 22.682 1.00 93.63 312 LEU D CA 1
ATOM 10858 C C . LEU D 1 312 ? -16.140 -64.332 23.646 1.00 97.88 312 LEU D C 1
ATOM 10859 O O . LEU D 1 312 ? -15.462 -64.434 24.669 1.00 102.47 312 LEU D O 1
ATOM 10864 N N . VAL D 1 313 ? -16.859 -63.257 23.326 1.00 93.45 313 VAL D N 1
ATOM 10865 C CA . VAL D 1 313 ? -16.926 -62.101 24.213 1.00 99.51 313 VAL D CA 1
ATOM 10866 C C . VAL D 1 313 ? -18.201 -62.186 25.037 1.00 103.89 313 VAL D C 1
ATOM 10867 O O . VAL D 1 313 ? -19.264 -62.571 24.530 1.00 103.29 313 VAL D O 1
ATOM 10871 N N . VAL D 1 314 ? -18.098 -61.840 26.317 1.00 107.99 314 VAL D N 1
ATOM 10872 C CA . VAL D 1 314 ? -19.217 -61.896 27.248 1.00 104.10 314 VAL D CA 1
ATOM 10873 C C . VAL D 1 314 ? -19.407 -60.513 27.860 1.00 106.48 314 VAL D C 1
ATOM 10874 O O . VAL D 1 314 ? -18.432 -59.789 28.090 1.00 104.53 314 VAL D O 1
ATOM 10878 N N . GLU D 1 315 ? -20.662 -60.153 28.122 1.00 107.39 315 GLU D N 1
ATOM 10879 C CA . GLU D 1 315 ? -20.983 -58.843 28.676 1.00 115.49 315 GLU D CA 1
ATOM 10880 C C . GLU D 1 315 ? -20.637 -58.762 30.156 1.00 122.43 315 GLU D C 1
ATOM 10881 O O . GLU D 1 315 ? -19.684 -58.073 30.541 1.00 123.76 315 GLU D O 1
ATOM 10887 N N . GLY D 1 316 ? -21.399 -59.460 30.994 1.00 118.62 316 GLY D N 1
ATOM 10888 C CA . GLY D 1 316 ? -21.249 -59.344 32.432 1.00 116.42 316 GLY D CA 1
ATOM 10889 C C . GLY D 1 316 ? -20.436 -60.444 33.081 1.00 115.10 316 GLY D C 1
ATOM 10890 O O . GLY D 1 316 ? -19.290 -60.690 32.694 1.00 114.33 316 GLY D O 1
ATOM 10891 N N . TRP D 1 317 ? -21.020 -61.109 34.075 1.00 122.16 317 TRP D N 1
ATOM 10892 C CA . TRP D 1 317 ? -20.294 -62.108 34.844 1.00 128.74 317 TRP D CA 1
ATOM 10893 C C . TRP D 1 317 ? -19.974 -63.326 33.984 1.00 124.34 317 TRP D C 1
ATOM 10894 O O . TRP D 1 317 ? -20.801 -63.788 33.193 1.00 111.38 317 TRP D O 1
ATOM 10905 N N . ALA D 1 318 ? -18.760 -63.847 34.151 1.00 127.77 318 ALA D N 1
ATOM 10906 C CA . ALA D 1 318 ? -18.269 -64.996 33.415 1.00 118.79 318 ALA D CA 1
ATOM 10907 C C . ALA D 1 318 ? -17.864 -66.106 34.378 1.00 114.56 318 ALA D C 1
ATOM 10908 O O . ALA D 1 318 ? -17.489 -65.831 35.523 1.00 120.12 318 ALA D O 1
ATOM 10910 N N . PRO D 1 319 ? -17.928 -67.368 33.947 1.00 107.56 319 PRO D N 1
ATOM 10911 C CA . PRO D 1 319 ? -17.512 -68.466 34.828 1.00 103.44 319 PRO D CA 1
ATOM 10912 C C . PRO D 1 319 ? -16.005 -68.492 35.024 1.00 100.61 319 PRO D C 1
ATOM 10913 O O . PRO D 1 319 ? -15.332 -69.401 34.533 1.00 95.10 319 PRO D O 1
ATOM 10917 N N . GLN D 1 320 ? -15.473 -67.500 35.741 1.00 105.09 320 GLN D N 1
ATOM 10918 C CA . GLN D 1 320 ? -14.026 -67.375 35.889 1.00 98.49 320 GLN D CA 1
ATOM 10919 C C . GLN D 1 320 ? -13.426 -68.628 36.514 1.00 95.48 320 GLN D C 1
ATOM 10920 O O . GLN D 1 320 ? -12.497 -69.228 35.959 1.00 94.18 320 GLN D O 1
ATOM 10926 N N . ALA D 1 321 ? -13.953 -69.042 37.667 1.00 97.60 321 ALA D N 1
ATOM 10927 C CA . ALA D 1 321 ? -13.450 -70.249 38.314 1.00 95.80 321 ALA D CA 1
ATOM 10928 C C . ALA D 1 321 ? -13.697 -71.481 37.453 1.00 93.48 321 ALA D C 1
ATOM 10929 O O . ALA D 1 321 ? -12.848 -72.379 37.383 1.00 92.96 321 ALA D O 1
ATOM 10931 N N . ARG D 1 322 ? -14.849 -71.540 36.782 1.00 97.86 322 ARG D N 1
ATOM 10932 C CA . ARG D 1 322 ? -15.188 -72.700 35.964 1.00 101.05 322 ARG D CA 1
ATOM 10933 C C . ARG D 1 322 ? -14.409 -72.731 34.657 1.00 97.36 322 ARG D C 1
ATOM 10934 O O . ARG D 1 322 ? -14.190 -73.812 34.099 1.00 94.35 322 ARG D O 1
ATOM 10942 N N . ILE D 1 323 ? -13.981 -71.571 34.152 1.00 97.33 323 ILE D N 1
ATOM 10943 C CA . ILE D 1 323 ? -13.151 -71.552 32.954 1.00 92.20 323 ILE D CA 1
ATOM 10944 C C . ILE D 1 323 ? -11.704 -71.880 33.297 1.00 92.04 323 ILE D C 1
ATOM 10945 O O . ILE D 1 323 ? -11.050 -72.664 32.599 1.00 92.78 323 ILE D O 1
ATOM 10950 N N . LEU D 1 324 ? -11.179 -71.291 34.377 1.00 90.54 324 LEU D N 1
ATOM 10951 C CA . LEU D 1 324 ? -9.821 -71.611 34.798 1.00 93.00 324 LEU D CA 1
ATOM 10952 C C . LEU D 1 324 ? -9.698 -73.066 35.227 1.00 95.09 324 LEU D C 1
ATOM 10953 O O . LEU D 1 324 ? -8.652 -73.692 35.017 1.00 95.95 324 LEU D O 1
ATOM 10958 N N . GLY D 1 325 ? -10.757 -73.629 35.819 1.00 88.33 325 GLY D N 1
ATOM 10959 C CA . GLY D 1 325 ? -10.738 -75.031 36.191 1.00 91.96 325 GLY D CA 1
ATOM 10960 C C . GLY D 1 325 ? -10.938 -75.987 35.038 1.00 101.44 325 GLY D C 1
ATOM 10961 O O . GLY D 1 325 ? -10.627 -77.174 35.172 1.00 109.31 325 GLY D O 1
ATOM 10962 N N . HIS D 1 326 ? -11.435 -75.500 33.906 1.00 105.39 326 HIS D N 1
ATOM 10963 C CA . HIS D 1 326 ? -11.621 -76.364 32.748 1.00 105.06 326 HIS D CA 1
ATOM 10964 C C . HIS D 1 326 ? -10.273 -76.712 32.131 1.00 101.04 326 HIS D C 1
ATOM 10965 O O . HIS D 1 326 ? -9.343 -75.901 32.125 1.00 95.59 326 HIS D O 1
ATOM 10972 N N . SER D 1 327 ? -10.170 -77.936 31.610 1.00 103.25 327 SER D N 1
ATOM 10973 C CA . SER D 1 327 ? -8.886 -78.425 31.119 1.00 103.04 327 SER D CA 1
ATOM 10974 C C . SER D 1 327 ? -8.458 -77.753 29.821 1.00 99.18 327 SER D C 1
ATOM 10975 O O . SER D 1 327 ? -7.279 -77.831 29.461 1.00 95.79 327 SER D O 1
ATOM 10978 N N . SER D 1 328 ? -9.379 -77.102 29.109 1.00 102.30 328 SER D N 1
ATOM 10979 C CA . SER D 1 328 ? -9.044 -76.467 27.839 1.00 102.29 328 SER D CA 1
ATOM 10980 C C . SER D 1 328 ? -8.356 -75.120 28.007 1.00 97.04 328 SER D C 1
ATOM 10981 O O . SER D 1 328 ? -7.851 -74.575 27.018 1.00 92.95 328 SER D O 1
ATOM 10984 N N . THR D 1 329 ? -8.321 -74.572 29.216 1.00 91.97 329 THR D N 1
ATOM 10985 C CA . THR D 1 329 ? -7.709 -73.275 29.453 1.00 92.56 329 THR D CA 1
ATOM 10986 C C . THR D 1 329 ? -6.246 -73.454 29.838 1.00 93.98 329 THR D C 1
ATOM 10987 O O . THR D 1 329 ? -5.917 -74.241 30.733 1.00 95.06 329 THR D O 1
ATOM 10991 N N . GLY D 1 330 ? -5.375 -72.728 29.148 1.00 85.24 330 GLY D N 1
ATOM 10992 C CA . GLY D 1 330 ? -3.954 -72.759 29.426 1.00 77.36 330 GLY D CA 1
ATOM 10993 C C . GLY D 1 330 ? -3.329 -71.379 29.489 1.00 81.36 330 GLY D C 1
ATOM 10994 O O . GLY D 1 330 ? -2.104 -71.239 29.394 1.00 82.44 330 GLY D O 1
ATOM 10995 N N . GLY D 1 331 ? -4.166 -70.353 29.650 1.00 78.69 331 GLY D N 1
ATOM 10996 C CA . GLY D 1 331 ? -3.714 -68.976 29.733 1.00 67.15 331 GLY D CA 1
ATOM 10997 C C . GLY D 1 331 ? -4.754 -68.049 30.332 1.00 67.32 331 GLY D C 1
ATOM 10998 O O . GLY D 1 331 ? -5.957 -68.226 30.108 1.00 73.20 331 GLY D O 1
ATOM 10999 N N . PHE D 1 332 ? -4.304 -67.054 31.100 1.00 62.25 332 PHE D N 1
ATOM 11000 C CA . PHE D 1 332 ? -5.214 -66.137 31.796 1.00 68.30 332 PHE D CA 1
ATOM 11001 C C . PHE D 1 332 ? -4.650 -64.723 31.692 1.00 71.18 332 PHE D C 1
ATOM 11002 O O . PHE D 1 332 ? -3.773 -64.343 32.474 1.00 76.31 332 PHE D O 1
ATOM 11010 N N . VAL D 1 333 ? -5.165 -63.945 30.746 1.00 72.34 333 VAL D N 1
ATOM 11011 C CA . VAL D 1 333 ? -4.825 -62.530 30.634 1.00 69.34 333 VAL D CA 1
ATOM 11012 C C . VAL D 1 333 ? -5.620 -61.783 31.702 1.00 71.88 333 VAL D C 1
ATOM 11013 O O . VAL D 1 333 ? -6.847 -61.691 31.620 1.00 69.95 333 VAL D O 1
ATOM 11017 N N . SER D 1 334 ? -4.926 -61.247 32.703 1.00 73.26 334 SER D N 1
ATOM 11018 C CA . SER D 1 334 ? -5.594 -60.701 33.872 1.00 64.59 334 SER D CA 1
ATOM 11019 C C . SER D 1 334 ? -5.017 -59.341 34.242 1.00 63.37 334 SER D C 1
ATOM 11020 O O . SER D 1 334 ? -3.880 -59.008 33.904 1.00 67.79 334 SER D O 1
ATOM 11023 N N . HIS D 1 335 ? -5.830 -58.557 34.949 1.00 61.75 335 HIS D N 1
ATOM 11024 C CA . HIS D 1 335 ? -5.378 -57.294 35.520 1.00 68.80 335 HIS D CA 1
ATOM 11025 C C . HIS D 1 335 ? -4.647 -57.482 36.840 1.00 68.76 335 HIS D C 1
ATOM 11026 O O . HIS D 1 335 ? -4.292 -56.484 37.477 1.00 67.74 335 HIS D O 1
ATOM 11033 N N . CYS D 1 336 ? -4.429 -58.732 37.261 1.00 70.76 336 CYS D N 1
ATOM 11034 C CA . CYS D 1 336 ? -3.620 -59.070 38.435 1.00 68.10 336 CYS D CA 1
ATOM 11035 C C . CYS D 1 336 ? -4.285 -58.623 39.738 1.00 66.97 336 CYS D C 1
ATOM 11036 O O . CYS D 1 336 ? -3.660 -58.010 40.600 1.00 67.71 336 CYS D O 1
ATOM 11039 N N . GLY D 1 337 ? -5.570 -58.937 39.871 1.00 70.56 337 GLY D N 1
ATOM 11040 C CA . GLY D 1 337 ? -6.191 -58.908 41.178 1.00 61.94 337 GLY D CA 1
ATOM 11041 C C . GLY D 1 337 ? -5.732 -60.086 42.016 1.00 55.71 337 GLY D C 1
ATOM 11042 O O . GLY D 1 337 ? -5.385 -61.149 41.499 1.00 50.30 337 GLY D O 1
ATOM 11043 N N . TRP D 1 338 ? -5.717 -59.894 43.334 1.00 62.14 338 TRP D N 1
ATOM 11044 C CA . TRP D 1 338 ? -5.186 -60.934 44.210 1.00 53.35 338 TRP D CA 1
ATOM 11045 C C . TRP D 1 338 ? -6.026 -62.201 44.134 1.00 52.75 338 TRP D C 1
ATOM 11046 O O . TRP D 1 338 ? -5.489 -63.309 44.020 1.00 54.47 338 TRP D O 1
ATOM 11057 N N . SER D 1 339 ? -7.352 -62.064 44.196 1.00 60.05 339 SER D N 1
ATOM 11058 C CA . SER D 1 339 ? -8.210 -63.240 44.057 1.00 58.37 339 SER D CA 1
ATOM 11059 C C . SER D 1 339 ? -8.076 -63.855 42.671 1.00 56.06 339 SER D C 1
ATOM 11060 O O . SER D 1 339 ? -8.129 -65.081 42.520 1.00 65.17 339 SER D O 1
ATOM 11063 N N . SER D 1 340 ? -7.880 -63.019 41.650 1.00 59.75 340 SER D N 1
ATOM 11064 C CA . SER D 1 340 ? -7.710 -63.531 40.295 1.00 69.29 340 SER D CA 1
ATOM 11065 C C . SER D 1 340 ? -6.439 -64.364 40.177 1.00 67.09 340 SER D C 1
ATOM 11066 O O . SER D 1 340 ? -6.453 -65.459 39.601 1.00 61.07 340 SER D O 1
ATOM 11069 N N . ILE D 1 341 ? -5.328 -63.867 40.729 1.00 59.76 341 ILE D N 1
ATOM 11070 C CA . ILE D 1 341 ? -4.074 -64.613 40.675 1.00 57.00 341 ILE D CA 1
ATOM 11071 C C . ILE D 1 341 ? -4.169 -65.888 41.506 1.00 63.30 341 ILE D C 1
ATOM 11072 O O . ILE D 1 341 ? -3.665 -66.945 41.104 1.00 70.63 341 ILE D O 1
ATOM 11077 N N . ALA D 1 342 ? -4.821 -65.815 42.668 1.00 61.36 342 ALA D N 1
ATOM 11078 C CA . ALA D 1 342 ? -5.004 -67.013 43.481 1.00 62.50 342 ALA D CA 1
ATOM 11079 C C . ALA D 1 342 ? -5.800 -68.073 42.728 1.00 66.66 342 ALA D C 1
ATOM 11080 O O . ALA D 1 342 ? -5.431 -69.252 42.727 1.00 66.36 342 ALA D O 1
ATOM 11082 N N . GLU D 1 343 ? -6.895 -67.669 42.077 1.00 64.54 343 GLU D N 1
ATOM 11083 C CA . GLU D 1 343 ? -7.685 -68.626 41.306 1.00 70.30 343 GLU D CA 1
ATOM 11084 C C . GLU D 1 343 ? -6.894 -69.177 40.128 1.00 75.33 343 GLU D C 1
ATOM 11085 O O . GLU D 1 343 ? -7.004 -70.364 39.799 1.00 68.01 343 GLU D O 1
ATOM 11091 N N . SER D 1 344 ? -6.097 -68.329 39.474 1.00 79.06 344 SER D N 1
ATOM 11092 C CA . SER D 1 344 ? -5.281 -68.801 38.360 1.00 73.85 344 SER D CA 1
ATOM 11093 C C . SER D 1 344 ? -4.241 -69.810 38.821 1.00 69.39 344 SER D C 1
ATOM 11094 O O . SER D 1 344 ? -3.893 -70.729 38.070 1.00 66.28 344 SER D O 1
ATOM 11097 N N . MET D 1 345 ? -3.732 -69.662 40.041 1.00 71.37 345 MET D N 1
ATOM 11098 C CA . MET D 1 345 ? -2.717 -70.587 40.527 1.00 78.19 345 MET D CA 1
ATOM 11099 C C . MET D 1 345 ? -3.304 -71.853 41.138 1.00 80.75 345 MET D C 1
ATOM 11100 O O . MET D 1 345 ? -2.633 -72.892 41.143 1.00 75.10 345 MET D O 1
ATOM 11105 N N . LYS D 1 346 ? -4.538 -71.803 41.648 1.00 82.08 346 LYS D N 1
ATOM 11106 C CA . LYS D 1 346 ? -5.150 -73.020 42.166 1.00 76.78 346 LYS D CA 1
ATOM 11107 C C . LYS D 1 346 ? -5.497 -74.003 41.055 1.00 82.16 346 LYS D C 1
ATOM 11108 O O . LYS D 1 346 ? -5.605 -75.205 41.318 1.00 81.58 346 LYS D O 1
ATOM 11114 N N . PHE D 1 347 ? -5.658 -73.525 39.821 1.00 81.36 347 PHE D N 1
ATOM 11115 C CA . PHE D 1 347 ? -5.994 -74.378 38.692 1.00 77.59 347 PHE D CA 1
ATOM 11116 C C . PHE D 1 347 ? -4.840 -74.527 37.703 1.00 68.30 347 PHE D C 1
ATOM 11117 O O . PHE D 1 347 ? -5.036 -75.088 36.619 1.00 67.02 347 PHE D O 1
ATOM 11125 N N . GLY D 1 348 ? -3.651 -74.040 38.047 1.00 71.11 348 GLY D N 1
ATOM 11126 C CA . GLY D 1 348 ? -2.482 -74.239 37.207 1.00 71.94 348 GLY D CA 1
ATOM 11127 C C . GLY D 1 348 ? -2.499 -73.506 35.885 1.00 69.81 348 GLY D C 1
ATOM 11128 O O . GLY D 1 348 ? -1.867 -73.963 34.927 1.00 70.96 348 GLY D O 1
ATOM 11129 N N . VAL D 1 349 ? -3.199 -72.383 35.802 1.00 72.32 349 VAL D N 1
ATOM 11130 C CA . VAL D 1 349 ? -3.280 -71.583 34.585 1.00 72.16 349 VAL D CA 1
ATOM 11131 C C . VAL D 1 349 ? -2.256 -70.459 34.690 1.00 69.03 349 VAL D C 1
ATOM 11132 O O . VAL D 1 349 ? -2.382 -69.606 35.581 1.00 64.54 349 VAL D O 1
ATOM 11136 N N . PRO D 1 350 ? -1.242 -70.414 33.822 1.00 71.17 350 PRO D N 1
ATOM 11137 C CA . PRO D 1 350 ? -0.261 -69.323 33.889 1.00 71.65 350 PRO D CA 1
ATOM 11138 C C . PRO D 1 350 ? -0.900 -67.973 33.594 1.00 67.35 350 PRO D C 1
ATOM 11139 O O . PRO D 1 350 ? -1.974 -67.878 33.000 1.00 75.83 350 PRO D O 1
ATOM 11143 N N . VAL D 1 351 ? -0.212 -66.916 34.017 1.00 68.54 351 VAL D N 1
ATOM 11144 C CA . VAL D 1 351 ? -0.783 -65.573 34.083 1.00 66.17 351 VAL D CA 1
ATOM 11145 C C . VAL D 1 351 ? -0.122 -64.678 33.043 1.00 72.96 351 VAL D C 1
ATOM 11146 O O . VAL D 1 351 ? 1.108 -64.673 32.900 1.00 75.01 351 VAL D O 1
ATOM 11150 N N . ILE D 1 352 ? -0.945 -63.925 32.318 1.00 68.88 352 ILE D N 1
ATOM 11151 C CA . ILE D 1 352 ? -0.502 -62.845 31.449 1.00 69.61 352 ILE D CA 1
ATOM 11152 C C . ILE D 1 352 ? -0.834 -61.556 32.192 1.00 65.37 352 ILE D C 1
ATOM 11153 O O . ILE D 1 352 ? -2.001 -61.150 32.272 1.00 67.57 352 ILE D O 1
ATOM 11158 N N . ALA D 1 353 ? 0.189 -60.914 32.746 1.00 72.71 353 ALA D N 1
ATOM 11159 C CA . ALA D 1 353 ? -0.009 -59.760 33.608 1.00 69.29 353 ALA D CA 1
ATOM 11160 C C . ALA D 1 353 ? -0.250 -58.506 32.781 1.00 73.02 353 ALA D C 1
ATOM 11161 O O . ALA D 1 353 ? 0.554 -58.156 31.909 1.00 73.91 353 ALA D O 1
ATOM 11163 N N . MET D 1 354 ? -1.369 -57.823 33.059 1.00 65.65 354 MET D N 1
ATOM 11164 C CA . MET D 1 354 ? -1.715 -56.556 32.430 1.00 77.22 354 MET D CA 1
ATOM 11165 C C . MET D 1 354 ? -2.318 -55.653 33.512 1.00 69.94 354 MET D C 1
ATOM 11166 O O . MET D 1 354 ? -3.500 -55.315 33.499 1.00 71.60 354 MET D O 1
ATOM 11171 N N . ALA D 1 355 ? -1.487 -55.261 34.473 1.00 69.84 355 ALA D N 1
ATOM 11172 C CA . ALA D 1 355 ? -1.920 -54.422 35.576 1.00 73.70 355 ALA D CA 1
ATOM 11173 C C . ALA D 1 355 ? -1.917 -52.951 35.167 1.00 84.84 355 ALA D C 1
ATOM 11174 O O . ALA D 1 355 ? -1.435 -52.576 34.095 1.00 88.81 355 ALA D O 1
ATOM 11176 N N . ARG D 1 356 ? -2.468 -52.106 36.040 1.00 83.58 356 ARG D N 1
ATOM 11177 C CA . ARG D 1 356 ? -2.481 -50.672 35.765 1.00 98.28 356 ARG D CA 1
ATOM 11178 C C . ARG D 1 356 ? -2.436 -49.836 37.040 1.00 105.90 356 ARG D C 1
ATOM 11179 O O . ARG D 1 356 ? -1.598 -48.936 37.160 1.00 114.72 356 ARG D O 1
ATOM 11187 N N . HIS D 1 357 ? -3.325 -50.109 37.991 1.00 99.14 357 HIS D N 1
ATOM 11188 C CA . HIS D 1 357 ? -3.456 -49.283 39.182 1.00 103.91 357 HIS D CA 1
ATOM 11189 C C . HIS D 1 357 ? -3.501 -50.156 40.430 1.00 101.65 357 HIS D C 1
ATOM 11190 O O . HIS D 1 357 ? -3.554 -51.386 40.357 1.00 97.13 357 HIS D O 1
ATOM 11197 N N . LEU D 1 358 ? -3.472 -49.492 41.583 1.00 103.16 358 LEU D N 1
ATOM 11198 C CA . LEU D 1 358 ? -3.504 -50.134 42.904 1.00 102.01 358 LEU D CA 1
ATOM 11199 C C . LEU D 1 358 ? -2.277 -51.041 43.036 1.00 94.61 358 LEU D C 1
ATOM 11200 O O . LEU D 1 358 ? -1.232 -50.787 42.426 1.00 90.50 358 LEU D O 1
ATOM 11205 N N . ASP D 1 359 ? -2.390 -52.098 43.836 1.00 88.30 359 ASP D N 1
ATOM 11206 C CA . ASP D 1 359 ? -1.306 -53.043 44.065 1.00 84.53 359 ASP D CA 1
ATOM 11207 C C . ASP D 1 359 ? -1.199 -54.097 42.973 1.00 75.10 359 ASP D C 1
ATOM 11208 O O . ASP D 1 359 ? -0.427 -55.050 43.126 1.00 65.10 359 ASP D O 1
ATOM 11213 N N . GLN D 1 360 ? -1.954 -53.942 41.890 1.00 76.59 360 GLN D N 1
ATOM 11214 C CA . GLN D 1 360 ? -1.935 -54.937 40.821 1.00 66.26 360 GLN D CA 1
ATOM 11215 C C . GLN D 1 360 ? -0.567 -55.096 40.163 1.00 63.88 360 GLN D C 1
ATOM 11216 O O . GLN D 1 360 ? -0.197 -56.246 39.864 1.00 65.23 360 GLN D O 1
ATOM 11222 N N . PRO D 1 361 ? 0.206 -54.038 39.886 1.00 61.94 361 PRO D N 1
ATOM 11223 C CA . PRO D 1 361 ? 1.569 -54.278 39.373 1.00 65.56 361 PRO D CA 1
ATOM 11224 C C . PRO D 1 361 ? 2.415 -55.118 40.317 1.00 66.78 361 PRO D C 1
ATOM 11225 O O . PRO D 1 361 ? 3.011 -56.114 39.884 1.00 69.97 361 PRO D O 1
ATOM 11229 N N . LEU D 1 362 ? 2.463 -54.755 41.605 1.00 66.24 362 LEU D N 1
ATOM 11230 C CA . LEU D 1 362 ? 3.238 -55.534 42.568 1.00 69.20 362 LEU D CA 1
ATOM 11231 C C . LEU D 1 362 ? 2.818 -56.998 42.561 1.00 66.60 362 LEU D C 1
ATOM 11232 O O . LEU D 1 362 ? 3.665 -57.892 42.658 1.00 64.71 362 LEU D O 1
ATOM 11237 N N . ASN D 1 363 ? 1.514 -57.262 42.452 1.00 58.31 363 ASN D N 1
ATOM 11238 C CA . ASN D 1 363 ? 1.056 -58.645 42.347 1.00 52.79 363 ASN D CA 1
ATOM 11239 C C . ASN D 1 363 ? 1.633 -59.309 41.105 1.00 61.64 363 ASN D C 1
ATOM 11240 O O . ASN D 1 363 ? 2.200 -60.405 41.177 1.00 62.34 363 ASN D O 1
ATOM 11245 N N . GLY D 1 364 ? 1.521 -58.638 39.956 1.00 65.65 364 GLY D N 1
ATOM 11246 C CA . GLY D 1 364 ? 1.960 -59.191 38.688 1.00 56.04 364 GLY D CA 1
ATOM 11247 C C . GLY D 1 364 ? 3.389 -59.685 38.716 1.00 64.49 364 GLY D C 1
ATOM 11248 O O . GLY D 1 364 ? 3.632 -60.889 38.591 1.00 71.05 364 GLY D O 1
ATOM 11249 N N . LYS D 1 365 ? 4.341 -58.762 38.904 1.00 64.13 365 LYS D N 1
ATOM 11250 C CA . LYS D 1 365 ? 5.741 -59.154 39.036 1.00 74.40 365 LYS D CA 1
ATOM 11251 C C . LYS D 1 365 ? 5.928 -60.222 40.106 1.00 66.17 365 LYS D C 1
ATOM 11252 O O . LYS D 1 365 ? 6.792 -61.095 39.954 1.00 73.21 365 LYS D O 1
ATOM 11258 N N . LEU D 1 366 ? 5.133 -60.180 41.179 1.00 62.93 366 LEU D N 1
ATOM 11259 C CA . LEU D 1 366 ? 5.177 -61.249 42.172 1.00 65.11 366 LEU D CA 1
ATOM 11260 C C . LEU D 1 366 ? 5.002 -62.610 41.504 1.00 67.11 366 LEU D C 1
ATOM 11261 O O . LEU D 1 366 ? 5.879 -63.477 41.591 1.00 64.41 366 LEU D O 1
ATOM 11266 N N . ALA D 1 367 ? 3.886 -62.801 40.796 1.00 69.69 367 ALA D N 1
ATOM 11267 C CA . ALA D 1 367 ? 3.695 -64.042 40.051 1.00 75.23 367 ALA D CA 1
ATOM 11268 C C . ALA D 1 367 ? 4.737 -64.225 38.957 1.00 72.53 367 ALA D C 1
ATOM 11269 O O . ALA D 1 367 ? 5.019 -65.364 38.568 1.00 74.35 367 ALA D O 1
ATOM 11271 N N . ALA D 1 368 ? 5.338 -63.137 38.471 1.00 69.56 368 ALA D N 1
ATOM 11272 C CA . ALA D 1 368 ? 6.453 -63.242 37.537 1.00 69.54 368 ALA D CA 1
ATOM 11273 C C . ALA D 1 368 ? 7.764 -63.566 38.233 1.00 72.05 368 ALA D C 1
ATOM 11274 O O . ALA D 1 368 ? 8.656 -64.151 37.610 1.00 74.13 368 ALA D O 1
ATOM 11276 N N . GLU D 1 369 ? 7.891 -63.214 39.512 1.00 76.94 369 GLU D N 1
ATOM 11277 C CA . GLU D 1 369 ? 9.100 -63.542 40.260 1.00 72.01 369 GLU D CA 1
ATOM 11278 C C . GLU D 1 369 ? 9.208 -65.043 40.502 1.00 73.70 369 GLU D C 1
ATOM 11279 O O . GLU D 1 369 ? 10.302 -65.614 40.407 1.00 73.45 369 GLU D O 1
ATOM 11285 N N . VAL D 1 370 ? 8.086 -65.700 40.807 1.00 70.54 370 VAL D N 1
ATOM 11286 C CA . VAL D 1 370 ? 8.099 -67.138 41.074 1.00 74.39 370 VAL D CA 1
ATOM 11287 C C . VAL D 1 370 ? 8.066 -67.977 39.806 1.00 80.57 370 VAL D C 1
ATOM 11288 O O . VAL D 1 370 ? 8.360 -69.177 39.864 1.00 80.04 370 VAL D O 1
ATOM 11292 N N . GLY D 1 371 ? 7.713 -67.383 38.668 1.00 81.26 371 GLY D N 1
ATOM 11293 C CA . GLY D 1 371 ? 7.801 -68.059 37.390 1.00 85.06 371 GLY D CA 1
ATOM 11294 C C . GLY D 1 371 ? 6.515 -68.639 36.843 1.00 92.16 371 GLY D C 1
ATOM 11295 O O . GLY D 1 371 ? 6.576 -69.438 35.901 1.00 96.66 371 GLY D O 1
ATOM 11296 N N . VAL D 1 372 ? 5.362 -68.271 37.387 1.00 82.64 372 VAL D N 1
ATOM 11297 C CA . VAL D 1 372 ? 4.084 -68.800 36.923 1.00 81.60 372 VAL D CA 1
ATOM 11298 C C . VAL D 1 372 ? 3.339 -67.786 36.051 1.00 79.43 372 VAL D C 1
ATOM 11299 O O . VAL D 1 372 ? 2.139 -67.932 35.823 1.00 77.87 372 VAL D O 1
ATOM 11303 N N . GLY D 1 373 ? 4.030 -66.764 35.560 1.00 74.71 373 GLY D N 1
ATOM 11304 C CA . GLY D 1 373 ? 3.386 -65.781 34.712 1.00 74.62 373 GLY D CA 1
ATOM 11305 C C . GLY D 1 373 ? 4.415 -64.876 34.070 1.00 73.36 373 GLY D C 1
ATOM 11306 O O . GLY D 1 373 ? 5.617 -64.979 34.325 1.00 66.41 373 GLY D O 1
ATOM 11307 N N . MET D 1 374 ? 3.917 -63.979 33.221 1.00 75.69 374 MET D N 1
ATOM 11308 C CA . MET D 1 374 ? 4.769 -63.013 32.540 1.00 67.21 374 MET D CA 1
ATOM 11309 C C . MET D 1 374 ? 3.988 -61.733 32.287 1.00 66.92 374 MET D C 1
ATOM 11310 O O . MET D 1 374 ? 2.810 -61.778 31.924 1.00 75.09 374 MET D O 1
ATOM 11315 N N . GLU D 1 375 ? 4.650 -60.597 32.478 1.00 68.05 375 GLU D N 1
ATOM 11316 C CA . GLU D 1 375 ? 4.035 -59.296 32.268 1.00 82.33 375 GLU D CA 1
ATOM 11317 C C . GLU D 1 375 ? 4.260 -58.821 30.839 1.00 88.29 375 GLU D C 1
ATOM 11318 O O . GLU D 1 375 ? 5.276 -59.136 30.210 1.00 88.11 375 GLU D O 1
ATOM 11324 N N . VAL D 1 376 ? 3.297 -58.053 30.326 1.00 93.26 376 VAL D N 1
ATOM 11325 C CA . VAL D 1 376 ? 3.473 -57.431 29.023 1.00 103.15 376 VAL D CA 1
ATOM 11326 C C . VAL D 1 376 ? 4.441 -56.261 29.157 1.00 108.28 376 VAL D C 1
ATOM 11327 O O . VAL D 1 376 ? 4.487 -55.574 30.189 1.00 104.99 376 VAL D O 1
ATOM 11331 N N . VAL D 1 377 ? 5.238 -56.040 28.117 1.00 109.44 377 VAL D N 1
ATOM 11332 C CA . VAL D 1 377 ? 6.248 -54.989 28.124 1.00 111.57 377 VAL D CA 1
ATOM 11333 C C . VAL D 1 377 ? 5.603 -53.698 27.642 1.00 118.71 377 VAL D C 1
ATOM 11334 O O . VAL D 1 377 ? 5.126 -53.619 26.504 1.00 124.71 377 VAL D O 1
ATOM 11338 N N . ARG D 1 378 ? 5.553 -52.694 28.524 1.00 120.88 378 ARG D N 1
ATOM 11339 C CA . ARG D 1 378 ? 4.899 -51.402 28.181 1.00 129.64 378 ARG D CA 1
ATOM 11340 C C . ARG D 1 378 ? 5.766 -50.633 27.179 1.00 136.09 378 ARG D C 1
ATOM 11341 O O . ARG D 1 378 ? 6.951 -50.400 27.485 1.00 135.02 378 ARG D O 1
ATOM 11349 N N . ASP D 1 379 ? 5.188 -50.253 26.036 1.00 139.36 379 ASP D N 1
ATOM 11350 C CA . ASP D 1 379 ? 5.939 -49.461 25.024 1.00 143.00 379 ASP D CA 1
ATOM 11351 C C . ASP D 1 379 ? 5.749 -47.969 25.322 1.00 143.00 379 ASP D C 1
ATOM 11352 O O . ASP D 1 379 ? 6.661 -47.184 24.996 1.00 140.41 379 ASP D O 1
ATOM 11357 N N . GLU D 1 380 ? 4.611 -47.602 25.920 1.00 142.95 380 GLU D N 1
ATOM 11358 C CA . GLU D 1 380 ? 4.346 -46.182 26.270 1.00 143.29 380 GLU D CA 1
ATOM 11359 C C . GLU D 1 380 ? 4.414 -46.020 27.791 1.00 147.19 380 GLU D C 1
ATOM 11360 O O . GLU D 1 380 ? 5.363 -46.554 28.396 1.00 149.89 380 GLU D O 1
ATOM 11366 N N . ASN D 1 381 ? 3.448 -45.307 28.379 1.00 145.64 381 ASN D N 1
ATOM 11367 C CA . ASN D 1 381 ? 3.398 -45.126 29.854 1.00 145.75 381 ASN D CA 1
ATOM 11368 C C . ASN D 1 381 ? 1.948 -45.300 30.305 1.00 145.18 381 ASN D C 1
ATOM 11369 O O . ASN D 1 381 ? 1.733 -45.728 31.456 1.00 147.30 381 ASN D O 1
ATOM 11374 N N . GLY D 1 382 ? 0.995 -44.987 29.423 1.00 136.50 382 GLY D N 1
ATOM 11375 C CA . GLY D 1 382 ? -0.433 -45.153 29.754 1.00 135.75 382 GLY D CA 1
ATOM 11376 C C . GLY D 1 382 ? -0.897 -46.572 29.478 1.00 139.34 382 GLY D C 1
ATOM 11377 O O . GLY D 1 382 ? -1.681 -47.102 30.290 1.00 143.32 382 GLY D O 1
ATOM 11378 N N . LYS D 1 383 ? -0.437 -47.147 28.371 1.00 139.32 383 LYS D N 1
ATOM 11379 C CA . LYS D 1 383 ? -0.982 -48.478 28.028 1.00 135.94 383 LYS D CA 1
ATOM 11380 C C . LYS D 1 383 ? 0.014 -49.301 27.224 1.00 130.90 383 LYS D C 1
ATOM 11381 O O . LYS D 1 383 ? 1.160 -48.862 27.038 1.00 133.22 383 LYS D O 1
ATOM 11387 N N . TYR D 1 384 ? -0.453 -50.451 26.758 1.00 123.78 384 TYR D N 1
ATOM 11388 C CA . TYR D 1 384 ? 0.424 -51.362 26.002 1.00 120.35 384 TYR D CA 1
ATOM 11389 C C . TYR D 1 384 ? -0.072 -51.431 24.563 1.00 126.60 384 TYR D C 1
ATOM 11390 O O . TYR D 1 384 ? -1.151 -50.883 24.269 1.00 124.12 384 TYR D O 1
ATOM 11399 N N . LYS D 1 385 ? 0.689 -52.109 23.704 1.00 126.40 385 LYS D N 1
ATOM 11400 C CA . LYS D 1 385 ? 0.337 -52.171 22.268 1.00 116.85 385 LYS D CA 1
ATOM 11401 C C . LYS D 1 385 ? 0.050 -53.623 21.890 1.00 106.41 385 LYS D C 1
ATOM 11402 O O . LYS D 1 385 ? 0.490 -54.506 22.633 1.00 107.79 385 LYS D O 1
ATOM 11408 N N . ARG D 1 386 ? -0.647 -53.853 20.776 1.00 99.33 386 ARG D N 1
ATOM 11409 C CA . ARG D 1 386 ? -1.064 -55.223 20.401 1.00 100.28 386 ARG D CA 1
ATOM 11410 C C . ARG D 1 386 ? 0.134 -56.163 20.308 1.00 104.57 386 ARG D C 1
ATOM 11411 O O . ARG D 1 386 ? 0.009 -57.296 20.774 1.00 107.41 386 ARG D O 1
ATOM 11419 N N . GLU D 1 387 ? 1.223 -55.730 19.681 1.00 102.53 387 GLU D N 1
ATOM 11420 C CA . GLU D 1 387 ? 2.439 -56.585 19.652 1.00 104.32 387 GLU D CA 1
ATOM 11421 C C . GLU D 1 387 ? 2.790 -57.047 21.070 1.00 104.91 387 GLU D C 1
ATOM 11422 O O . GLU D 1 387 ? 2.872 -58.267 21.270 1.00 103.56 387 GLU D O 1
ATOM 11428 N N . GLY D 1 388 ? 3.005 -56.112 22.003 1.00 107.54 388 GLY D N 1
ATOM 11429 C CA . GLY D 1 388 ? 3.361 -56.472 23.366 1.00 103.70 388 GLY D CA 1
ATOM 11430 C C . GLY D 1 388 ? 2.449 -57.523 23.967 1.00 99.45 388 GLY D C 1
ATOM 11431 O O . GLY D 1 388 ? 2.889 -58.344 24.777 1.00 99.63 388 GLY D O 1
ATOM 11432 N N . ILE D 1 389 ? 1.174 -57.524 23.577 1.00 94.65 389 ILE D N 1
ATOM 11433 C CA . ILE D 1 389 ? 0.224 -58.493 24.111 1.00 87.09 389 ILE D CA 1
ATOM 11434 C C . ILE D 1 389 ? 0.331 -59.820 23.370 1.00 92.82 389 ILE D C 1
ATOM 11435 O O . ILE D 1 389 ? 0.409 -60.891 23.986 1.00 99.77 389 ILE D O 1
ATOM 11440 N N . ALA D 1 390 ? 0.319 -59.762 22.037 1.00 89.74 390 ALA D N 1
ATOM 11441 C CA . ALA D 1 390 ? 0.375 -60.979 21.236 1.00 92.33 390 ALA D CA 1
ATOM 11442 C C . ALA D 1 390 ? 1.670 -61.743 21.480 1.00 94.53 390 ALA D C 1
ATOM 11443 O O . ALA D 1 390 ? 1.664 -62.978 21.555 1.00 93.51 390 ALA D O 1
ATOM 11445 N N . GLU D 1 391 ? 2.790 -61.028 21.602 1.00 95.52 391 GLU D N 1
ATOM 11446 C CA . GLU D 1 391 ? 4.067 -61.687 21.847 1.00 96.83 391 GLU D CA 1
ATOM 11447 C C . GLU D 1 391 ? 4.016 -62.518 23.121 1.00 101.12 391 GLU D C 1
ATOM 11448 O O . GLU D 1 391 ? 4.357 -63.705 23.109 1.00 94.56 391 GLU D O 1
ATOM 11454 N N . VAL D 1 392 ? 3.573 -61.916 24.227 1.00 100.17 392 VAL D N 1
ATOM 11455 C CA . VAL D 1 392 ? 3.583 -62.639 25.492 1.00 98.47 392 VAL D CA 1
ATOM 11456 C C . VAL D 1 392 ? 2.547 -63.757 25.488 1.00 95.63 392 VAL D C 1
ATOM 11457 O O . VAL D 1 392 ? 2.789 -64.828 26.061 1.00 95.15 392 VAL D O 1
ATOM 11461 N N . ILE D 1 393 ? 1.402 -63.554 24.828 1.00 90.90 393 ILE D N 1
ATOM 11462 C CA . ILE D 1 393 ? 0.409 -64.626 24.750 1.00 92.32 393 ILE D CA 1
ATOM 11463 C C . ILE D 1 393 ? 0.992 -65.831 24.022 1.00 96.05 393 ILE D C 1
ATOM 11464 O O . ILE D 1 393 ? 0.911 -66.971 24.501 1.00 93.71 393 ILE D O 1
ATOM 11469 N N . ARG D 1 394 ? 1.608 -65.596 22.859 1.00 100.86 394 ARG D N 1
ATOM 11470 C CA . ARG D 1 394 ? 2.204 -66.695 22.105 1.00 101.85 394 ARG D CA 1
ATOM 11471 C C . ARG D 1 394 ? 3.337 -67.347 22.885 1.00 96.26 394 ARG D C 1
ATOM 11472 O O . ARG D 1 394 ? 3.456 -68.577 22.902 1.00 93.25 394 ARG D O 1
ATOM 11480 N N . LYS D 1 395 ? 4.174 -66.539 23.542 1.00 90.14 395 LYS D N 1
ATOM 11481 C CA . LYS D 1 395 ? 5.294 -67.085 24.303 1.00 95.48 395 LYS D CA 1
ATOM 11482 C C . LYS D 1 395 ? 4.805 -68.004 25.413 1.00 95.62 395 LYS D C 1
ATOM 11483 O O . LYS D 1 395 ? 5.326 -69.112 25.590 1.00 104.09 395 LYS D O 1
ATOM 11489 N N . VAL D 1 396 ? 3.791 -67.572 26.160 1.00 94.43 396 VAL D N 1
ATOM 11490 C CA . VAL D 1 396 ? 3.343 -68.336 27.319 1.00 98.92 396 VAL D CA 1
ATOM 11491 C C . VAL D 1 396 ? 2.551 -69.565 26.888 1.00 91.01 396 VAL D C 1
ATOM 11492 O O . VAL D 1 396 ? 2.894 -70.699 27.243 1.00 85.82 396 VAL D O 1
ATOM 11496 N N . VAL D 1 397 ? 1.486 -69.366 26.113 1.00 90.42 397 VAL D N 1
ATOM 11497 C CA . VAL D 1 397 ? 0.496 -70.433 25.970 1.00 93.25 397 VAL D CA 1
ATOM 11498 C C . VAL D 1 397 ? 0.902 -71.451 24.908 1.00 92.65 397 VAL D C 1
ATOM 11499 O O . VAL D 1 397 ? 0.674 -72.653 25.074 1.00 93.98 397 VAL D O 1
ATOM 11503 N N . VAL D 1 398 ? 1.510 -71.008 23.809 1.00 90.39 398 VAL D N 1
ATOM 11504 C CA . VAL D 1 398 ? 1.681 -71.860 22.633 1.00 96.99 398 VAL D CA 1
ATOM 11505 C C . VAL D 1 398 ? 3.137 -72.070 22.235 1.00 100.72 398 VAL D C 1
ATOM 11506 O O . VAL D 1 398 ? 3.408 -72.938 21.392 1.00 103.54 398 VAL D O 1
ATOM 11510 N N . GLU D 1 399 ? 4.085 -71.325 22.796 1.00 95.87 399 GLU D N 1
ATOM 11511 C CA . GLU D 1 399 ? 5.477 -71.425 22.383 1.00 95.53 399 GLU D CA 1
ATOM 11512 C C . GLU D 1 399 ? 6.288 -72.228 23.393 1.00 100.60 399 GLU D C 1
ATOM 11513 O O . GLU D 1 399 ? 5.906 -72.382 24.555 1.00 101.31 399 GLU D O 1
ATOM 11519 N N . LYS D 1 400 ? 7.430 -72.740 22.927 1.00 100.77 400 LYS D N 1
ATOM 11520 C CA . LYS D 1 400 ? 8.307 -73.514 23.800 1.00 104.39 400 LYS D CA 1
ATOM 11521 C C . LYS D 1 400 ? 8.981 -72.640 24.851 1.00 103.34 400 LYS D C 1
ATOM 11522 O O . LYS D 1 400 ? 9.268 -73.117 25.954 1.00 101.83 400 LYS D O 1
ATOM 11528 N N . SER D 1 401 ? 9.249 -71.371 24.528 1.00 104.22 401 SER D N 1
ATOM 11529 C CA . SER D 1 401 ? 9.927 -70.484 25.471 1.00 94.96 401 SER D CA 1
ATOM 11530 C C . SER D 1 401 ? 9.139 -70.299 26.760 1.00 95.47 401 SER D C 1
ATOM 11531 O O . SER D 1 401 ? 9.732 -69.980 27.798 1.00 85.13 401 SER D O 1
ATOM 11534 N N . GLY D 1 402 ? 7.825 -70.495 26.723 1.00 99.03 402 GLY D N 1
ATOM 11535 C CA . GLY D 1 402 ? 6.990 -70.415 27.900 1.00 90.29 402 GLY D CA 1
ATOM 11536 C C . GLY D 1 402 ? 6.793 -71.721 28.632 1.00 90.14 402 GLY D C 1
ATOM 11537 O O . GLY D 1 402 ? 6.021 -71.762 29.597 1.00 91.20 402 GLY D O 1
ATOM 11538 N N . GLU D 1 403 ? 7.468 -72.797 28.205 1.00 92.68 403 GLU D N 1
ATOM 11539 C CA . GLU D 1 403 ? 7.340 -74.073 28.904 1.00 97.34 403 GLU D CA 1
ATOM 11540 C C . GLU D 1 403 ? 7.764 -73.941 30.363 1.00 101.67 403 GLU D C 1
ATOM 11541 O O . GLU D 1 403 ? 7.107 -74.482 31.260 1.00 102.69 403 GLU D O 1
ATOM 11547 N N . VAL D 1 404 ? 8.824 -73.185 30.608 1.00 95.96 404 VAL D N 1
ATOM 11548 C CA . VAL D 1 404 ? 9.208 -72.960 32.026 1.00 95.78 404 VAL D CA 1
ATOM 11549 C C . VAL D 1 404 ? 7.958 -72.497 32.775 1.00 99.63 404 VAL D C 1
ATOM 11550 O O . VAL D 1 404 ? 7.568 -73.182 33.750 1.00 100.69 404 VAL D O 1
ATOM 11554 N N . ILE D 1 405 ? 7.276 -71.469 32.269 1.00 96.37 405 ILE D N 1
ATOM 11555 C CA . ILE D 1 405 ? 6.130 -70.886 33.023 1.00 93.05 405 ILE D CA 1
ATOM 11556 C C . ILE D 1 405 ? 5.035 -71.937 33.238 1.00 90.36 405 ILE D C 1
ATOM 11557 O O . ILE D 1 405 ? 4.546 -72.082 34.386 1.00 92.97 405 ILE D O 1
ATOM 11562 N N . ARG D 1 406 ? 4.708 -72.690 32.196 1.00 82.95 406 ARG D N 1
ATOM 11563 C CA . ARG D 1 406 ? 3.598 -73.664 32.296 1.00 90.21 406 ARG D CA 1
ATOM 11564 C C . ARG D 1 406 ? 3.946 -74.767 33.288 1.00 91.65 406 ARG D C 1
ATOM 11565 O O . ARG D 1 406 ? 3.072 -75.146 34.144 1.00 99.52 406 ARG D O 1
ATOM 11573 N N . ARG D 1 407 ? 5.168 -75.299 33.193 1.00 89.52 407 ARG D N 1
ATOM 11574 C CA . ARG D 1 407 ? 5.608 -76.392 34.102 1.00 97.82 407 ARG D CA 1
ATOM 11575 C C . ARG D 1 407 ? 5.466 -75.925 35.553 1.00 97.61 407 ARG D C 1
ATOM 11576 O O . ARG D 1 407 ? 4.906 -76.687 36.364 1.00 102.37 407 ARG D O 1
ATOM 11584 N N . LYS D 1 408 ? 5.924 -74.708 35.836 1.00 88.73 408 LYS D N 1
ATOM 11585 C CA . LYS D 1 408 ? 5.901 -74.185 37.221 1.00 96.90 408 LYS D CA 1
ATOM 11586 C C . LYS D 1 408 ? 4.463 -74.047 37.708 1.00 94.13 408 LYS D C 1
ATOM 11587 O O . LYS D 1 408 ? 4.211 -74.383 38.868 1.00 92.55 408 LYS D O 1
ATOM 11593 N N . ALA D 1 409 ? 3.569 -73.563 36.857 1.00 90.29 409 ALA D N 1
ATOM 11594 C CA . ALA D 1 409 ? 2.155 -73.346 37.243 1.00 89.66 409 ALA D CA 1
ATOM 11595 C C . ALA D 1 409 ? 1.534 -74.675 37.691 1.00 95.02 409 ALA D C 1
ATOM 11596 O O . ALA D 1 409 ? 0.832 -74.676 38.720 1.00 98.82 409 ALA D O 1
ATOM 11598 N N . ARG D 1 410 ? 1.792 -75.757 36.950 1.00 100.32 410 ARG D N 1
ATOM 11599 C CA . ARG D 1 410 ? 1.221 -77.082 37.277 1.00 105.29 410 ARG D CA 1
ATOM 11600 C C . ARG D 1 410 ? 1.859 -77.620 38.547 1.00 103.24 410 ARG D C 1
ATOM 11601 O O . ARG D 1 410 ? 1.131 -78.138 39.373 1.00 99.50 410 ARG D O 1
ATOM 11609 N N . GLU D 1 411 ? 3.177 -77.504 38.677 1.00 100.02 411 GLU D N 1
ATOM 11610 C CA . GLU D 1 411 ? 3.875 -78.074 39.851 1.00 102.32 411 GLU D CA 1
ATOM 11611 C C . GLU D 1 411 ? 3.395 -77.340 41.104 1.00 94.24 411 GLU D C 1
ATOM 11612 O O . GLU D 1 411 ? 3.075 -77.998 42.113 1.00 97.45 411 GLU D O 1
ATOM 11618 N N . LEU D 1 412 ? 3.273 -76.024 41.003 1.00 86.23 412 LEU D N 1
ATOM 11619 C CA . LEU D 1 412 ? 2.809 -75.233 42.164 1.00 85.24 412 LEU D CA 1
ATOM 11620 C C . LEU D 1 412 ? 1.360 -75.595 42.495 1.00 82.52 412 LEU D C 1
ATOM 11621 O O . LEU D 1 412 ? 1.041 -75.613 43.678 1.00 82.20 412 LEU D O 1
ATOM 11626 N N . SER D 1 413 ? 0.521 -75.846 41.489 1.00 83.31 413 SER D N 1
ATOM 11627 C CA . SER D 1 413 ? -0.898 -76.239 41.698 1.00 92.35 413 SER D CA 1
ATOM 11628 C C . SER D 1 413 ? -0.947 -77.580 42.410 1.00 86.87 413 SER D C 1
ATOM 11629 O O . SER D 1 413 ? -1.740 -77.737 43.348 1.00 85.72 413 SER D O 1
ATOM 11632 N N . GLU D 1 414 ? -0.075 -78.489 41.994 1.00 86.79 414 GLU D N 1
ATOM 11633 C CA . GLU D 1 414 ? -0.024 -79.816 42.631 1.00 92.56 414 GLU D CA 1
ATOM 11634 C C . GLU D 1 414 ? 0.356 -79.601 44.087 1.00 93.37 414 GLU D C 1
ATOM 11635 O O . GLU D 1 414 ? -0.258 -80.232 44.928 1.00 89.62 414 GLU D O 1
ATOM 11641 N N . LYS D 1 415 ? 1.314 -78.715 44.350 1.00 90.71 415 LYS D N 1
ATOM 11642 C CA . LYS D 1 415 ? 1.763 -78.487 45.744 1.00 85.43 415 LYS D CA 1
ATOM 11643 C C . LYS D 1 415 ? 0.615 -77.900 46.553 1.00 82.76 415 LYS D C 1
ATOM 11644 O O . LYS D 1 415 ? 0.400 -78.348 47.680 1.00 84.92 415 LYS D O 1
ATOM 11650 N N . MET D 1 416 ? -0.109 -76.955 45.978 1.00 76.26 416 MET D N 1
ATOM 11651 C CA . MET D 1 416 ? -1.169 -76.266 46.742 1.00 78.59 416 MET D CA 1
ATOM 11652 C C . MET D 1 416 ? -2.213 -77.310 47.104 1.00 84.66 416 MET D C 1
ATOM 11653 O O . MET D 1 416 ? -2.842 -77.174 48.158 1.00 86.13 416 MET D O 1
ATOM 11658 N N . LYS D 1 417 ? -2.371 -78.314 46.259 1.00 80.45 417 LYS D N 1
ATOM 11659 C CA . LYS D 1 417 ? -3.267 -79.413 46.578 1.00 82.32 417 LYS D CA 1
ATOM 11660 C C . LYS D 1 417 ? -2.560 -80.594 47.224 1.00 78.42 417 LYS D C 1
ATOM 11661 O O . LYS D 1 417 ? -3.232 -81.455 47.804 1.00 72.42 417 LYS D O 1
ATOM 11667 N N . GLU D 1 418 ? -1.229 -80.654 47.147 1.00 82.27 418 GLU D N 1
ATOM 11668 C CA . GLU D 1 418 ? -0.502 -81.745 47.786 1.00 80.27 418 GLU D CA 1
ATOM 11669 C C . GLU D 1 418 ? -0.444 -81.553 49.298 1.00 77.95 418 GLU D C 1
ATOM 11670 O O . GLU D 1 418 ? -0.705 -82.489 50.061 1.00 85.56 418 GLU D O 1
ATOM 11676 N N . LYS D 1 419 ? -0.315 -80.295 49.731 1.00 75.02 419 LYS D N 1
ATOM 11677 C CA . LYS D 1 419 ? -0.358 -79.978 51.186 1.00 81.91 419 LYS D CA 1
ATOM 11678 C C . LYS D 1 419 ? -1.771 -79.516 51.539 1.00 85.90 419 LYS D C 1
ATOM 11679 O O . LYS D 1 419 ? -1.905 -78.580 52.342 1.00 89.88 419 LYS D O 1
ATOM 11685 N N . GLY D 1 420 ? -2.787 -80.193 51.014 1.00 81.23 420 GLY D N 1
ATOM 11686 C CA . GLY D 1 420 ? -4.174 -79.718 51.174 1.00 77.41 420 GLY D CA 1
ATOM 11687 C C . GLY D 1 420 ? -4.800 -79.837 52.541 1.00 86.00 420 GLY D C 1
ATOM 11688 O O . GLY D 1 420 ? -4.541 -80.856 53.193 1.00 95.61 420 GLY D O 1
ATOM 11689 N N . GLU D 1 421 ? -5.522 -78.803 52.983 1.00 73.43 421 GLU D N 1
ATOM 11690 C CA . GLU D 1 421 ? -6.319 -78.828 54.242 1.00 69.74 421 GLU D CA 1
ATOM 11691 C C . GLU D 1 421 ? -5.464 -78.592 55.484 1.00 73.34 421 GLU D C 1
ATOM 11692 O O . GLU D 1 421 ? -5.995 -78.072 56.461 1.00 67.58 421 GLU D O 1
ATOM 11698 N N . GLN D 1 422 ? -4.174 -78.870 55.397 1.00 79.52 422 GLN D N 1
ATOM 11699 C CA . GLN D 1 422 ? -3.287 -78.720 56.570 1.00 75.83 422 GLN D CA 1
ATOM 11700 C C . GLN D 1 422 ? -3.174 -77.252 56.957 1.00 69.26 422 GLN D C 1
ATOM 11701 O O . GLN D 1 422 ? -3.164 -76.982 58.151 1.00 69.39 422 GLN D O 1
ATOM 11707 N N . GLU D 1 423 ? -3.075 -76.347 55.987 1.00 65.40 423 GLU D N 1
ATOM 11708 C CA . GLU D 1 423 ? -2.817 -74.931 56.351 1.00 65.01 423 GLU D CA 1
ATOM 11709 C C . GLU D 1 423 ? -3.963 -74.354 57.172 1.00 57.73 423 GLU D C 1
ATOM 11710 O O . GLU D 1 423 ? -3.676 -73.725 58.190 1.00 50.32 423 GLU D O 1
ATOM 11716 N N . ILE D 1 424 ? -5.197 -74.581 56.751 1.00 59.07 424 ILE D N 1
ATOM 11717 C CA . ILE D 1 424 ? -6.380 -74.136 57.537 1.00 63.03 424 ILE D CA 1
ATOM 11718 C C . ILE D 1 424 ? -6.473 -74.956 58.825 1.00 62.40 424 ILE D C 1
ATOM 11719 O O . ILE D 1 424 ? -6.912 -74.407 59.835 1.00 57.87 424 ILE D O 1
ATOM 11724 N N . ASP D 1 425 ? -6.095 -76.232 58.778 1.00 64.08 425 ASP D N 1
ATOM 11725 C CA . ASP D 1 425 ? -6.093 -77.078 59.997 1.00 52.46 425 ASP D CA 1
ATOM 11726 C C . ASP D 1 425 ? -5.102 -76.521 61.019 1.00 56.67 425 ASP D C 1
ATOM 11727 O O . ASP D 1 425 ? -5.462 -76.451 62.198 1.00 59.34 425 ASP D O 1
ATOM 11732 N N . ARG D 1 426 ? -3.903 -76.154 60.580 1.00 58.26 426 ARG D N 1
ATOM 11733 C CA . ARG D 1 426 ? -2.891 -75.539 61.474 1.00 57.44 426 ARG D CA 1
ATOM 11734 C C . ARG D 1 426 ? -3.384 -74.176 61.950 1.00 58.82 426 ARG D C 1
ATOM 11735 O O . ARG D 1 426 ? -3.044 -73.783 63.069 1.00 59.84 426 ARG D O 1
ATOM 11743 N N . ALA D 1 427 ? -4.078 -73.444 61.084 1.00 56.57 427 ALA D N 1
ATOM 11744 C CA . ALA D 1 427 ? -4.642 -72.132 61.459 1.00 49.50 427 ALA D CA 1
ATOM 11745 C C . ALA D 1 427 ? -5.685 -72.336 62.544 1.00 58.45 427 ALA D C 1
ATOM 11746 O O . ALA D 1 427 ? -5.707 -71.550 63.490 1.00 59.61 427 ALA D O 1
ATOM 11748 N N . VAL D 1 428 ? -6.519 -73.362 62.391 1.00 57.98 428 VAL D N 1
ATOM 11749 C CA . VAL D 1 428 ? -7.552 -73.617 63.389 1.00 60.10 428 VAL D CA 1
ATOM 11750 C C . VAL D 1 428 ? -6.927 -74.019 64.716 1.00 61.07 428 VAL D C 1
ATOM 11751 O O . VAL D 1 428 ? -7.361 -73.567 65.783 1.00 57.77 428 VAL D O 1
ATOM 11755 N N . GLU D 1 429 ? -5.911 -74.882 64.681 1.00 54.35 429 GLU D N 1
ATOM 11756 C CA . GLU D 1 429 ? -5.296 -75.275 65.943 1.00 63.52 429 GLU D CA 1
ATOM 11757 C C . GLU D 1 429 ? -4.575 -74.097 66.596 1.00 61.59 429 GLU D C 1
ATOM 11758 O O . GLU D 1 429 ? -4.566 -73.991 67.826 1.00 60.59 429 GLU D O 1
ATOM 11764 N N . GLU D 1 430 ? -4.022 -73.171 65.805 1.00 58.85 430 GLU D N 1
ATOM 11765 C CA . GLU D 1 430 ? -3.412 -71.994 66.417 1.00 59.14 430 GLU D CA 1
ATOM 11766 C C . GLU D 1 430 ? -4.464 -71.036 66.970 1.00 57.62 430 GLU D C 1
ATOM 11767 O O . GLU D 1 430 ? -4.236 -70.411 68.012 1.00 53.20 430 GLU D O 1
ATOM 11773 N N . LEU D 1 431 ? -5.619 -70.922 66.310 1.00 58.51 431 LEU D N 1
ATOM 11774 C CA . LEU D 1 431 ? -6.705 -70.125 66.883 1.00 54.87 431 LEU D CA 1
ATOM 11775 C C . LEU D 1 431 ? -7.174 -70.711 68.212 1.00 53.98 431 LEU D C 1
ATOM 11776 O O . LEU D 1 431 ? -7.405 -69.978 69.183 1.00 51.49 431 LEU D O 1
ATOM 11781 N N . VAL D 1 432 ? -7.316 -72.037 68.271 1.00 55.33 432 VAL D N 1
ATOM 11782 C CA . VAL D 1 432 ? -7.676 -72.692 69.526 1.00 58.60 432 VAL D CA 1
ATOM 11783 C C . VAL D 1 432 ? -6.593 -72.476 70.573 1.00 60.75 432 VAL D C 1
ATOM 11784 O O . VAL D 1 432 ? -6.884 -72.340 71.768 1.00 64.23 432 VAL D O 1
ATOM 11788 N N . GLN D 1 433 ? -5.327 -72.441 70.148 1.00 54.14 433 GLN D N 1
ATOM 11789 C CA . GLN D 1 433 ? -4.251 -72.103 71.072 1.00 55.20 433 GLN D CA 1
ATOM 11790 C C . GLN D 1 433 ? -4.430 -70.695 71.625 1.00 54.79 433 GLN D C 1
ATOM 11791 O O . GLN D 1 433 ? -4.207 -70.457 72.816 1.00 54.46 433 GLN D O 1
ATOM 11797 N N . ILE D 1 434 ? -4.831 -69.746 70.777 1.00 55.45 434 ILE D N 1
ATOM 11798 C CA . ILE D 1 434 ? -5.100 -68.391 71.260 1.00 58.01 434 ILE D CA 1
ATOM 11799 C C . ILE D 1 434 ? -6.206 -68.424 72.310 1.00 61.96 434 ILE D C 1
ATOM 11800 O O . ILE D 1 434 ? -6.092 -67.820 73.388 1.00 60.78 434 ILE D O 1
ATOM 11805 N N . CYS D 1 435 ? -7.285 -69.152 72.013 1.00 63.77 435 CYS D N 1
ATOM 11806 C CA . CYS D 1 435 ? -8.413 -69.209 72.940 1.00 61.54 435 CYS D CA 1
ATOM 11807 C C . CYS D 1 435 ? -8.012 -69.824 74.280 1.00 67.04 435 CYS D C 1
ATOM 11808 O O . CYS D 1 435 ? -8.428 -69.342 75.337 1.00 67.51 435 CYS D O 1
ATOM 11811 N N . LYS D 1 436 ? -7.194 -70.881 74.256 1.00 65.20 436 LYS D N 1
ATOM 11812 C CA . LYS D 1 436 ? -6.778 -71.496 75.516 1.00 61.58 436 LYS D CA 1
ATOM 11813 C C . LYS D 1 436 ? -5.756 -70.636 76.250 1.00 73.44 436 LYS D C 1
ATOM 11814 O O . LYS D 1 436 ? -5.672 -70.694 77.482 1.00 73.92 436 LYS D O 1
ATOM 11820 N N . LYS D 1 437 ? -4.975 -69.808 75.575 1.00 73.92 437 LYS D N 1
ATOM 11821 C CA . LYS D 1 437 ? -4.047 -68.966 76.367 1.00 67.37 437 LYS D CA 1
ATOM 11822 C C . LYS D 1 437 ? -4.886 -67.938 77.113 1.00 70.16 437 LYS D C 1
ATOM 11823 O O . LYS D 1 437 ? -4.375 -67.334 78.062 1.00 81.89 437 LYS D O 1
ATOM 11829 N N . LYS D 1 438 ? -6.136 -67.763 76.694 1.00 73.06 438 LYS D N 1
ATOM 11830 C CA . LYS D 1 438 ? -7.018 -66.751 77.333 1.00 77.22 438 LYS D CA 1
ATOM 11831 C C . LYS D 1 438 ? -7.815 -67.404 78.460 1.00 72.87 438 LYS D C 1
ATOM 11832 O O . LYS D 1 438 ? -8.565 -66.696 79.139 1.00 66.35 438 LYS D O 1
ATOM 11838 N N . LYS D 1 439 ? -7.648 -68.707 78.654 1.00 77.31 439 LYS D N 1
ATOM 11839 C CA . LYS D 1 439 ? -8.295 -69.371 79.807 1.00 72.73 439 LYS D CA 1
ATOM 11840 C C . LYS D 1 439 ? -7.382 -69.139 81.004 1.00 81.88 439 LYS D C 1
ATOM 11841 O O . LYS D 1 439 ? -6.732 -70.095 81.442 1.00 71.21 439 LYS D O 1
ATOM 11847 N N . ASP D 1 440 ? -7.312 -67.896 81.477 1.00 87.10 440 ASP D N 1
ATOM 11848 C CA . ASP D 1 440 ? -6.492 -67.550 82.661 1.00 77.27 440 ASP D CA 1
ATOM 11849 C C . ASP D 1 440 ? -7.464 -67.112 83.755 1.00 90.01 440 ASP D C 1
ATOM 11850 O O . ASP D 1 440 ? -8.325 -66.274 83.458 1.00 98.93 440 ASP D O 1
ATOM 11855 N N . GLU D 1 441 ? -7.348 -67.685 84.954 1.00 96.42 441 GLU D N 1
ATOM 11856 C CA . GLU D 1 441 ? -8.311 -67.393 86.042 1.00 94.50 441 GLU D CA 1
ATOM 11857 C C . GLU D 1 441 ? -9.730 -67.702 85.569 1.00 94.06 441 GLU D C 1
ATOM 11858 O O . GLU D 1 441 ? -10.612 -66.872 85.838 1.00 91.12 441 GLU D O 1
ATOM 11864 N N . GLN D 1 442 ? -9.932 -68.821 84.861 1.00 98.19 442 GLN D N 1
ATOM 11865 C CA . GLN D 1 442 ? -11.295 -69.269 84.455 1.00 97.68 442 GLN D CA 1
ATOM 11866 C C . GLN D 1 442 ? -12.041 -68.162 83.706 1.00 82.01 442 GLN D C 1
ATOM 11867 O O . GLN D 1 442 ? -13.013 -68.515 83.011 1.00 70.95 442 GLN D O 1
#

GO terms:
  GO:0002238 response to molecule of fungal origin (P, IEP)
  GO:0008194 UDP-glycosyltransferase activity (F, IDA)
  GO:0016135 saponin biosynthetic process (P, IDA)
  GO:0046246 terpene biosynthetic process (P, IDA)

Sequence (1512 aa):
ISIALLPFLAHGHISPFFELAKQLAKRNCNVFLCSTPINLSSIKDKDSSASIKLVELHRNAFETAGPTFSEILKTLNPDLLIYDFNPSWAPEIASSHNIPAVYFLTTAAASSSIGLHAFKNPGEKYPFPDFYDNSNMKLLHDFIACFERSCDIILIKSFRELEGKYIDLLSTLSDKTLVPVGPLVDPKTEQIINWLDKRAESTVVFVCFGSEYFLSNEELEEVAIGLEISTVNFIWAVFVQRVGDRGLVVEGWAPQARILGHSSTGGFVSHCGWSSIAESMKFGVPVIAMARHLDQPLNGKLAAEVGVGMEVVRDENGKYKREGIAEVIRKVVVEKSGEVIRRKARELSEKMKEKGEQEIDRAVEELVQICKKKKDEQISIALLPFLAHGHISPFFELAKQLAKRNCNVFLCSTPINLSSIKDKDSSASIKLVELHRNAFETAGPTFSEILKTLNPDLLIYDFNPSWAPEIASSHNIPAVYFLTTAAASSSIGLHAFKNPGEKYPFPDFYDNSNMKLLHDFIACFERSCDIILIKSFRELEGKYIDLLSTLSDKTLVPVGPLVDPKTEQIINWLDKRAESTVVFVCFGSEYFLSNEELEEVAIGLEISTVNFIWAVFVQRVGDRGLVVEGWAPQARILGHSSTGGFVSHCGWSSIAESMKFGVPVIAMARHLDQPLNGKLAAEVGVGMEVVRDENGKYKREGIAEVIRKVVVEKSGEVIRRKARELSEKMKEKGEQEIDRAVEELVQICKKKKDEQISIALLPFLAHGHISPFFELAKQLAKRNCNVFLCSTPINLSSIKDKDSSASIKLVELHRNAFETAGPTFSEILKTLNPDLLIYDFNPSWAPEIASSHNIPAVYFLTTAAASSSIGLHAFKNPGEKYPFPDFYDNSNMKLLHDFIACFERSCDIILIKSFRELEGKYIDLLSTLSDKTLVPVGPLVDPKTEQIINWLDKRAESTVVFVCFGSEYFLSNEELEEVAIGLEISTVNFIWAVFVQRVGDRGLVVEGWAPQARILGHSSTGGFVSHCGWSSIAESMKFGVPVIAMARHLDQPLNGKLAAEVGVGMEVVRDENGKYKREGIAEVIRKVVVEKSGEVIRRKARELSEKMKEKGEQEIDRAVEELVQICKKKKDEQISIALLPFLAHGHISPFFELAKQLAKRNCNVFLCSTPINLSSIKDKDSSASIKLVELHRNAFETAGPTFSEILKTLNPDLLIYDFNPSWAPEIASSHNIPAVYFLTTAAASSSIGLHAFKNPGEKYPFPDFYDNSNMKLLHDFIACFERSCDIILIKSFRELEGKYIDLLSTLSDKTLVPVGPLVDPKTEQIINWLDKRAESTVVFVCFGSEYFLSNEELEEVAIGLEISTVNFIWAVFVQRVGDRGLVVEGWAPQARILGHSSTGGFVSHCGWSSIAESMKFGVPVIAMARHLDQPLNGKLAAEVGVGMEVVRDENGKYKREGIAEVIRKVVVEKSGEVIRRKARELSEKMKEKGEQEIDRAVEELVQICKKKKDEQ